Protein 2CQE (pdb70)

GO terms:
  GO:0003723 RNA binding (F, IDA)
  GO:0140744 negative regulation of lncRNA transcription (P, IDA)
  GO:0032785 negative regulation of DNA-templated transcription, elongation (P, IDA)
  GO:0110064 lncRNA catabolic process (P, IDA)
  GO:0071027 nuclear RNA surveillance (P, IDA)
  GO:1990841 promoter-specific chromatin binding (F, IDA)
  GO:0005694 chromosome (C, EXP)
  GO:0005515 protein binding (F, IPI)
  GO:0005654 nucleoplasm (C, TAS)
  GO:0005654 nucleoplasm (C, IDA)
  GO:0005829 cytosol (C, IDA)
  GO:0003723 RNA binding (F, HDA)

InterPro domains:
  IPR000571 Zinc finger, CCCH-type [PF00642] (420-444)
  IPR000571 Zinc finger, CCCH-type [PS50103] (390-417)
  IPR000571 Zinc finger, CCCH-type [PS50103] (419-446)
  IPR000571 Zinc finger, CCCH-type [PS50103] (447-470)
  IPR000571 Zinc finger, CCCH-type [SM00356] (391-416)
  IPR000571 Zinc finger, CCCH-type [SM00356] (420-445)
  IPR000571 Zinc finger, CCCH-type [SM00356] (446-469)
  IPR036855 Zinc finger, CCCH-type superfamily [SSF90229] (390-415)
  IPR036855 Zinc finger, CCCH-type superfamily [SSF90229] (418-444)
  IPR036855 Zinc finger, CCCH-type superfamily [SSF90229] (446-501)
  IPR041367 E3 ligase, CCCH-type zinc finger [PF18044] (395-415)
  IPR045124 Protein suppressor of sable-like [PTHR13119] (17-1204)
  IPR054361 Zinc finger CCCH domain-containing protein 4/6/8, CCCH zinc finger [PF22623] (446-483)

Solvent-accessible surface area: 8797 Å² total; per-residue (Å²): 126,122,100,20,99,41,60,159,127,119,139,113,123,40,23,4,124,112,40,96,115,56,158,24,96,152,77,169,107,22,62,63,47,40,27,111,3,5,6,81,85,78,53,71,115,30,128,20,151,82,26,158,125,24,80,42,27,61,99,108,59,60,140,62,31,117,113,23,8,73,148,11,63,53,93,78,82,158,75,69,91,181,107,177,189,166,142,148,132,186,172,155,102,57,144,118,117,128

Nearest PDB structures (foldseek):
  2cqe-assembly1_A  TM=6.918E-01  e=4.451E-15  Homo sapiens
  7qtt-assembly1_Z  TM=5.605E-01  e=2.042E+00  Homo sapiens
  2cqe-assembly1_A  TM=7.188E-01  e=6.033E-15  Homo sapiens
  2cqe-assembly1_A  TM=7.393E-01  e=1.671E-15  Homo sapiens
  2cqe-assembly1_A  TM=7.632E-01  e=3.078E-15  Homo sapiens

Organism: Homo sapiens (NCBI:txid9606)

Structure (mmCIF, N/CA/C/O backbone):
data_2CQE
#
_entry.id   2CQE
#
_cell.length_a   1.000
_cell.length_b   1.000
_cell.length_c   1.000
_cell.angle_alpha   90.00
_cell.angle_beta   90.00
_cell.angle_gamma   90.00
#
_symmetry.space_group_name_H-M   'P 1'
#
loop_
_entity.id
_entity.type
_entity.pdbx_description
1 polymer 'KIAA1064 protein'
2 non-polymer 'ZINC ION'
#
loop_
_atom_site.group_PDB
_atom_site.id
_atom_site.type_symbol
_atom_site.label_atom_id
_atom_site.label_alt_id
_atom_site.label_comp_id
_atom_site.label_asym_id
_atom_site.label_entity_id
_atom_site.label_seq_id
_atom_site.pdbx_PDB_ins_code
_atom_site.Cartn_x
_atom_site.Cartn_y
_atom_site.Cartn_z
_atom_site.occupancy
_atom_site.B_iso_or_equiv
_atom_site.auth_seq_id
_atom_site.auth_comp_id
_atom_site.auth_asym_id
_atom_site.auth_atom_id
_atom_site.pdbx_PDB_model_num
ATOM 1 N N . GLY A 1 1 ? 15.325 -16.750 7.962 1.00 0.00 422 GLY A N 1
ATOM 2 C CA . GLY A 1 1 ? 16.066 -16.749 6.714 1.00 0.00 422 GLY A CA 1
ATOM 3 C C . GLY A 1 1 ? 17.542 -17.033 6.917 1.00 0.00 422 GLY A C 1
ATOM 4 O O . GLY A 1 1 ? 18.202 -16.377 7.721 1.00 0.00 422 GLY A O 1
ATOM 8 N N . SER A 1 2 ? 18.059 -18.016 6.186 1.00 0.00 423 SER A N 1
ATOM 9 C CA . SER A 1 2 ? 19.465 -18.389 6.293 1.00 0.00 423 SER A CA 1
ATOM 10 C C . SER A 1 2 ? 20.142 -18.355 4.927 1.00 0.00 423 SER A C 1
ATOM 11 O O . SER A 1 2 ? 21.252 -17.842 4.784 1.00 0.00 423 SER A O 1
ATOM 19 N N . SER A 1 3 ? 19.465 -18.905 3.924 1.00 0.00 424 SER A N 1
ATOM 20 C CA . SER A 1 3 ? 20.001 -18.942 2.569 1.00 0.00 424 SER A CA 1
ATOM 21 C C . SER A 1 3 ? 20.115 -17.534 1.991 1.00 0.00 424 SER A C 1
ATOM 22 O O . SER A 1 3 ? 21.208 -17.066 1.677 1.00 0.00 424 SER A O 1
ATOM 30 N N . GLY A 1 4 ? 18.974 -16.864 1.854 1.00 0.00 425 GLY A N 1
ATOM 31 C CA . GLY A 1 4 ? 18.966 -15.517 1.314 1.00 0.00 425 GLY A CA 1
ATOM 32 C C . GLY A 1 4 ? 19.044 -15.498 -0.200 1.00 0.00 425 GLY A C 1
ATOM 33 O O . GLY A 1 4 ? 18.295 -14.776 -0.858 1.00 0.00 425 GLY A O 1
ATOM 37 N N . SER A 1 5 ? 19.953 -16.293 -0.754 1.00 0.00 426 SER A N 1
ATOM 38 C CA . SER A 1 5 ? 20.130 -16.361 -2.200 1.00 0.00 426 SER A CA 1
ATOM 39 C C . SER A 1 5 ? 18.836 -16.791 -2.886 1.00 0.00 426 SER A C 1
ATOM 40 O O . SER A 1 5 ? 17.980 -17.431 -2.275 1.00 0.00 426 SER A O 1
ATOM 48 N N . SER A 1 6 ? 18.702 -16.433 -4.159 1.00 0.00 427 SER A N 1
ATOM 49 C CA . SER A 1 6 ? 17.511 -16.777 -4.928 1.00 0.00 427 SER A CA 1
ATOM 50 C C . SER A 1 6 ? 17.864 -17.030 -6.390 1.00 0.00 427 SER A C 1
ATOM 51 O O . SER A 1 6 ? 18.233 -16.111 -7.120 1.00 0.00 427 SER A O 1
ATOM 59 N N . GLY A 1 7 ? 17.748 -18.286 -6.812 1.00 0.00 428 GLY A N 1
ATOM 60 C CA . GLY A 1 7 ? 18.058 -18.639 -8.185 1.00 0.00 428 GLY A CA 1
ATOM 61 C C . GLY A 1 7 ? 17.654 -17.558 -9.167 1.00 0.00 428 GLY A C 1
ATOM 62 O O . GLY A 1 7 ? 16.606 -16.931 -9.012 1.00 0.00 428 GLY A O 1
ATOM 66 N N . GLU A 1 8 ? 18.487 -17.339 -10.179 1.00 0.00 429 GLU A N 1
ATOM 67 C CA . GLU A 1 8 ? 18.211 -16.323 -11.189 1.00 0.00 429 GLU A CA 1
ATOM 68 C C . GLU A 1 8 ? 17.197 -16.833 -12.210 1.00 0.00 429 GLU A C 1
ATOM 69 O O . GLU A 1 8 ? 17.519 -17.667 -13.058 1.00 0.00 429 GLU A O 1
ATOM 81 N N . LEU A 1 9 ? 15.972 -16.327 -12.122 1.00 0.00 430 LEU A N 1
ATOM 82 C CA . LEU A 1 9 ? 14.910 -16.730 -13.037 1.00 0.00 430 LEU A CA 1
ATOM 83 C C . LEU A 1 9 ? 14.077 -15.527 -13.468 1.00 0.00 430 LEU A C 1
ATOM 84 O O . LEU A 1 9 ? 14.065 -14.483 -12.816 1.00 0.00 430 LEU A O 1
ATOM 100 N N . PRO A 1 10 ? 13.359 -15.676 -14.592 1.00 0.00 431 PRO A N 1
ATOM 101 C CA . PRO A 1 10 ? 12.507 -14.613 -15.133 1.00 0.00 431 PRO A CA 1
ATOM 102 C C . PRO A 1 10 ? 11.279 -14.358 -14.266 1.00 0.00 431 PRO A C 1
ATOM 103 O O . PRO A 1 10 ? 10.183 -14.832 -14.568 1.00 0.00 431 PRO A O 1
ATOM 114 N N . LYS A 1 11 ? 11.468 -13.605 -13.188 1.00 0.00 432 LYS A N 1
ATOM 115 C CA . LYS A 1 11 ? 10.375 -13.283 -12.278 1.00 0.00 432 LYS A CA 1
ATOM 116 C C . LYS A 1 11 ? 10.555 -11.891 -11.681 1.00 0.00 432 LYS A C 1
ATOM 117 O O . LYS A 1 11 ? 11.591 -11.587 -11.089 1.00 0.00 432 LYS A O 1
ATOM 136 N N . LYS A 1 12 ? 9.540 -11.049 -11.839 1.00 0.00 433 LYS A N 1
ATOM 137 C CA . LYS A 1 12 ? 9.584 -9.689 -11.314 1.00 0.00 433 LYS A CA 1
ATOM 138 C C . LYS A 1 12 ? 9.158 -9.657 -9.850 1.00 0.00 433 LYS A C 1
ATOM 139 O O . LYS A 1 12 ? 8.039 -10.042 -9.511 1.00 0.00 433 LYS A O 1
ATOM 158 N N . ARG A 1 13 ? 10.057 -9.194 -8.987 1.00 0.00 434 ARG A N 1
ATOM 159 C CA . ARG A 1 13 ? 9.773 -9.112 -7.559 1.00 0.00 434 ARG A CA 1
ATOM 160 C C . ARG A 1 13 ? 9.395 -7.688 -7.161 1.00 0.00 434 ARG A C 1
ATOM 161 O O . ARG A 1 13 ? 9.844 -7.181 -6.135 1.00 0.00 434 ARG A O 1
ATOM 182 N N . GLU A 1 14 ? 8.566 -7.050 -7.982 1.00 0.00 435 GLU A N 1
ATOM 183 C CA . GLU A 1 14 ? 8.129 -5.685 -7.716 1.00 0.00 435 GLU A CA 1
ATOM 184 C C . GLU A 1 14 ? 6.629 -5.637 -7.442 1.00 0.00 435 GLU A C 1
ATOM 185 O O . GLU A 1 14 ? 5.897 -6.574 -7.766 1.00 0.00 435 GLU A O 1
ATOM 197 N N . LEU A 1 15 ? 6.177 -4.541 -6.844 1.00 0.00 436 LEU A N 1
ATOM 198 C CA . LEU A 1 15 ? 4.764 -4.370 -6.526 1.00 0.00 436 LEU A CA 1
ATOM 199 C C . LEU A 1 15 ? 3.956 -4.060 -7.783 1.00 0.00 436 LEU A C 1
ATOM 200 O O . LEU A 1 15 ? 3.999 -2.944 -8.302 1.00 0.00 436 LEU A O 1
ATOM 216 N N . CYS A 1 16 ? 3.219 -5.054 -8.266 1.00 0.00 437 CYS A N 1
ATOM 217 C CA . CYS A 1 16 ? 2.400 -4.889 -9.460 1.00 0.00 437 CYS A CA 1
ATOM 218 C C . CYS A 1 16 ? 1.676 -3.545 -9.442 1.00 0.00 437 CYS A C 1
ATOM 219 O O . CYS A 1 16 ? 1.118 -3.141 -8.422 1.00 0.00 437 CYS A O 1
ATOM 226 N N . LYS A 1 17 ? 1.691 -2.857 -10.579 1.00 0.00 438 LYS A N 1
ATOM 227 C CA . LYS A 1 17 ? 1.036 -1.560 -10.696 1.00 0.00 438 LYS A CA 1
ATOM 228 C C . LYS A 1 17 ? -0.482 -1.713 -10.683 1.00 0.00 438 LYS A C 1
ATOM 229 O O . LYS A 1 17 ? -1.216 -0.724 -10.667 1.00 0.00 438 LYS A O 1
ATOM 248 N N . PHE A 1 18 ? -0.946 -2.958 -10.688 1.00 0.00 439 PHE A N 1
ATOM 249 C CA . PHE A 1 18 ? -2.377 -3.240 -10.676 1.00 0.00 439 PHE A CA 1
ATOM 250 C C . PHE A 1 18 ? -2.823 -3.729 -9.301 1.00 0.00 439 PHE A C 1
ATOM 251 O O . PHE A 1 18 ? -3.801 -3.232 -8.741 1.00 0.00 439 PHE A O 1
ATOM 268 N N . TYR A 1 19 ? -2.100 -4.705 -8.763 1.00 0.00 440 TYR A N 1
ATOM 269 C CA . TYR A 1 19 ? -2.423 -5.263 -7.455 1.00 0.00 440 TYR A CA 1
ATOM 270 C C . TYR A 1 19 ? -2.770 -4.159 -6.462 1.00 0.00 440 TYR A C 1
ATOM 271 O O . TYR A 1 19 ? -3.633 -4.332 -5.601 1.00 0.00 440 TYR A O 1
ATOM 289 N N . ILE A 1 20 ? -2.092 -3.023 -6.589 1.00 0.00 441 ILE A N 1
ATOM 290 C CA . ILE A 1 20 ? -2.330 -1.889 -5.704 1.00 0.00 441 ILE A CA 1
ATOM 291 C C . ILE A 1 20 ? -3.822 -1.656 -5.498 1.00 0.00 441 ILE A C 1
ATOM 292 O O . ILE A 1 20 ? -4.265 -1.335 -4.395 1.00 0.00 441 ILE A O 1
ATOM 308 N N . THR A 1 21 ? -4.595 -1.822 -6.567 1.00 0.00 442 THR A N 1
ATOM 309 C CA . THR A 1 21 ? -6.039 -1.631 -6.503 1.00 0.00 442 THR A CA 1
ATOM 310 C C . THR A 1 21 ? -6.766 -2.966 -6.398 1.00 0.00 442 THR A C 1
ATOM 311 O O . THR A 1 21 ? -7.767 -3.086 -5.692 1.00 0.00 442 THR A O 1
ATOM 322 N N . GLY A 1 22 ? -6.256 -3.970 -7.106 1.00 0.00 443 GLY A N 1
ATOM 323 C CA . GLY A 1 22 ? -6.871 -5.284 -7.078 1.00 0.00 443 GLY A CA 1
ATOM 324 C C . GLY A 1 22 ? -7.393 -5.709 -8.436 1.00 0.00 443 GLY A C 1
ATOM 325 O O . GLY A 1 22 ? -7.871 -6.832 -8.602 1.00 0.00 443 GLY A O 1
ATOM 329 N N . PHE A 1 23 ? -7.304 -4.810 -9.410 1.00 0.00 444 PHE A N 1
ATOM 330 C CA . PHE A 1 23 ? -7.774 -5.096 -10.761 1.00 0.00 444 PHE A CA 1
ATOM 331 C C . PHE A 1 23 ? -6.611 -5.479 -11.672 1.00 0.00 444 PHE A C 1
ATOM 332 O O . PHE A 1 23 ? -6.146 -4.671 -12.476 1.00 0.00 444 PHE A O 1
ATOM 349 N N . CYS A 1 24 ? -6.147 -6.717 -11.539 1.00 0.00 445 CYS A N 1
ATOM 350 C CA . CYS A 1 24 ? -5.038 -7.209 -12.348 1.00 0.00 445 CYS A CA 1
ATOM 351 C C . CYS A 1 24 ? -5.499 -8.323 -13.283 1.00 0.00 445 CYS A C 1
ATOM 352 O O . CYS A 1 24 ? -5.768 -9.442 -12.846 1.00 0.00 445 CYS A O 1
ATOM 359 N N . ALA A 1 25 ? -5.587 -8.009 -14.571 1.00 0.00 446 ALA A N 1
ATOM 360 C CA . ALA A 1 25 ? -6.013 -8.984 -15.568 1.00 0.00 446 ALA A CA 1
ATOM 361 C C . ALA A 1 25 ? -5.407 -10.355 -15.289 1.00 0.00 446 ALA A C 1
ATOM 362 O O . ALA A 1 25 ? -6.127 -11.335 -15.098 1.00 0.00 446 ALA A O 1
ATOM 369 N N . ARG A 1 26 ? -4.079 -10.417 -15.267 1.00 0.00 447 ARG A N 1
ATOM 370 C CA . ARG A 1 26 ? -3.377 -11.669 -15.013 1.00 0.00 447 ARG A CA 1
ATOM 371 C C . ARG A 1 26 ? -3.239 -11.921 -13.515 1.00 0.00 447 ARG A C 1
ATOM 372 O O . ARG A 1 26 ? -2.506 -11.216 -12.822 1.00 0.00 447 ARG A O 1
ATOM 393 N N . ALA A 1 27 ? -3.949 -12.930 -13.021 1.00 0.00 448 ALA A N 1
ATOM 394 C CA . ALA A 1 27 ? -3.905 -13.275 -11.606 1.00 0.00 448 ALA A CA 1
ATOM 395 C C . ALA A 1 27 ? -2.674 -14.117 -11.285 1.00 0.00 448 ALA A C 1
ATOM 396 O O . ALA A 1 27 ? -1.698 -13.617 -10.729 1.00 0.00 448 ALA A O 1
ATOM 403 N N . GLU A 1 28 ? -2.730 -15.397 -11.639 1.00 0.00 449 GLU A N 1
ATOM 404 C CA . GLU A 1 28 ? -1.620 -16.308 -11.386 1.00 0.00 449 GLU A CA 1
ATOM 405 C C . GLU A 1 28 ? -0.546 -16.168 -12.461 1.00 0.00 449 GLU A C 1
ATOM 406 O O . GLU A 1 28 ? 0.516 -16.783 -12.375 1.00 0.00 449 GLU A O 1
ATOM 418 N N . ASN A 1 29 ? -0.832 -15.355 -13.472 1.00 0.00 450 ASN A N 1
ATOM 419 C CA . ASN A 1 29 ? 0.108 -15.135 -14.565 1.00 0.00 450 ASN A CA 1
ATOM 420 C C . ASN A 1 29 ? 0.875 -13.831 -14.368 1.00 0.00 450 ASN A C 1
ATOM 421 O O . ASN A 1 29 ? 1.627 -13.402 -15.244 1.00 0.00 450 ASN A O 1
ATOM 432 N N . CYS A 1 30 ? 0.680 -13.205 -13.212 1.00 0.00 451 CYS A N 1
ATOM 433 C CA . CYS A 1 30 ? 1.353 -11.950 -12.898 1.00 0.00 451 CYS A CA 1
ATOM 434 C C . CYS A 1 30 ? 2.784 -12.202 -12.432 1.00 0.00 451 CYS A C 1
ATOM 435 O O . CYS A 1 30 ? 3.026 -12.749 -11.356 1.00 0.00 451 CYS A O 1
ATOM 442 N N . PRO A 1 31 ? 3.757 -11.794 -13.261 1.00 0.00 452 PRO A N 1
ATOM 443 C CA . PRO A 1 31 ? 5.180 -11.963 -12.955 1.00 0.00 452 PRO A CA 1
ATOM 444 C C . PRO A 1 31 ? 5.639 -11.062 -11.814 1.00 0.00 452 PRO A C 1
ATOM 445 O O . PRO A 1 31 ? 6.814 -11.058 -11.447 1.00 0.00 452 PRO A O 1
ATOM 456 N N . TYR A 1 32 ? 4.705 -10.299 -11.256 1.00 0.00 453 TYR A N 1
ATOM 457 C CA . TYR A 1 32 ? 5.015 -9.391 -10.158 1.00 0.00 453 TYR A CA 1
ATOM 458 C C . TYR A 1 32 ? 4.566 -9.979 -8.823 1.00 0.00 453 TYR A C 1
ATOM 459 O O . TYR A 1 32 ? 4.015 -11.078 -8.770 1.00 0.00 453 TYR A O 1
ATOM 477 N N . MET A 1 33 ? 4.807 -9.237 -7.747 1.00 0.00 454 MET A N 1
ATOM 478 C CA . MET A 1 33 ? 4.426 -9.682 -6.412 1.00 0.00 454 MET A CA 1
ATOM 479 C C . MET A 1 33 ? 3.072 -9.105 -6.011 1.00 0.00 454 MET A C 1
ATOM 480 O O . MET A 1 33 ? 2.751 -7.963 -6.342 1.00 0.00 454 MET A O 1
ATOM 494 N N . HIS A 1 34 ? 2.282 -9.901 -5.297 1.00 0.00 455 HIS A N 1
ATOM 495 C CA . HIS A 1 34 ? 0.963 -9.467 -4.851 1.00 0.00 455 HIS A CA 1
ATOM 496 C C . HIS A 1 34 ? 0.863 -9.508 -3.329 1.00 0.00 455 HIS A C 1
ATOM 497 O O . HIS A 1 34 ? 0.949 -8.477 -2.664 1.00 0.00 455 HIS A O 1
ATOM 511 N N . GLY A 1 35 ? 0.680 -10.708 -2.785 1.00 0.00 456 GLY A N 1
ATOM 512 C CA . GLY A 1 35 ? 0.571 -10.860 -1.346 1.00 0.00 456 GLY A CA 1
ATOM 513 C C . GLY A 1 35 ? 1.923 -10.879 -0.660 1.00 0.00 456 GLY A C 1
ATOM 514 O O . GLY A 1 35 ? 2.231 -9.998 0.144 1.00 0.00 456 GLY A O 1
ATOM 518 N N . ASP A 1 36 ? 2.731 -11.884 -0.977 1.00 0.00 457 ASP A N 1
ATOM 519 C CA . ASP A 1 36 ? 4.057 -12.015 -0.385 1.00 0.00 457 ASP A CA 1
ATOM 520 C C . ASP A 1 36 ? 4.676 -10.643 -0.131 1.00 0.00 457 ASP A C 1
ATOM 521 O O . ASP A 1 36 ? 5.215 -10.384 0.946 1.00 0.00 457 ASP A O 1
ATOM 530 N N . PHE A 1 37 ? 4.596 -9.770 -1.129 1.00 0.00 458 PHE A N 1
ATOM 531 C CA . PHE A 1 37 ? 5.149 -8.425 -1.014 1.00 0.00 458 PHE A CA 1
ATOM 532 C C . PHE A 1 37 ? 4.819 -7.815 0.345 1.00 0.00 458 PHE A C 1
ATOM 533 O O . PHE A 1 37 ? 3.669 -7.804 0.785 1.00 0.00 458 PHE A O 1
ATOM 550 N N . PRO A 1 38 ? 5.851 -7.295 1.026 1.00 0.00 459 PRO A N 1
ATOM 551 C CA . PRO A 1 38 ? 5.696 -6.673 2.344 1.00 0.00 459 PRO A CA 1
ATOM 552 C C . PRO A 1 38 ? 4.946 -5.347 2.275 1.00 0.00 459 PRO A C 1
ATOM 553 O O . PRO A 1 38 ? 5.071 -4.601 1.303 1.00 0.00 459 PRO A O 1
ATOM 564 N N . CYS A 1 39 ? 4.167 -5.058 3.312 1.00 0.00 460 CYS A N 1
ATOM 565 C CA . CYS A 1 39 ? 3.397 -3.821 3.370 1.00 0.00 460 CYS A CA 1
ATOM 566 C C . CYS A 1 39 ? 4.317 -2.615 3.534 1.00 0.00 460 CYS A C 1
ATOM 567 O O . CYS A 1 39 ? 5.349 -2.693 4.200 1.00 0.00 460 CYS A O 1
ATOM 574 N N . LYS A 1 40 ? 3.934 -1.499 2.923 1.00 0.00 461 LYS A N 1
ATOM 575 C CA . LYS A 1 40 ? 4.722 -0.274 3.001 1.00 0.00 461 LYS A CA 1
ATOM 576 C C . LYS A 1 40 ? 4.469 0.452 4.319 1.00 0.00 461 LYS A C 1
ATOM 577 O O . LYS A 1 40 ? 5.366 0.575 5.154 1.00 0.00 461 LYS A O 1
ATOM 596 N N . LEU A 1 41 ? 3.243 0.930 4.499 1.00 0.00 462 LEU A N 1
ATOM 597 C CA . LEU A 1 41 ? 2.871 1.643 5.717 1.00 0.00 462 LEU A CA 1
ATOM 598 C C . LEU A 1 41 ? 3.395 0.919 6.953 1.00 0.00 462 LEU A C 1
ATOM 599 O O . LEU A 1 41 ? 4.155 1.483 7.740 1.00 0.00 462 LEU A O 1
ATOM 615 N N . TYR A 1 42 ? 2.984 -0.334 7.117 1.00 0.00 463 TYR A N 1
ATOM 616 C CA . TYR A 1 42 ? 3.412 -1.136 8.257 1.00 0.00 463 TYR A CA 1
ATOM 617 C C . TYR A 1 42 ? 4.883 -0.889 8.576 1.00 0.00 463 TYR A C 1
ATOM 618 O O . TYR A 1 42 ? 5.324 -1.076 9.710 1.00 0.00 463 TYR A O 1
ATOM 636 N N . HIS A 1 43 ? 5.638 -0.466 7.567 1.00 0.00 464 HIS A N 1
ATOM 637 C CA . HIS A 1 43 ? 7.060 -0.191 7.738 1.00 0.00 464 HIS A CA 1
ATOM 638 C C . HIS A 1 43 ? 7.309 1.306 7.891 1.00 0.00 464 HIS A C 1
ATOM 639 O O . HIS A 1 43 ? 7.959 1.745 8.840 1.00 0.00 464 HIS A O 1
ATOM 653 N N . THR A 1 44 ? 6.789 2.087 6.949 1.00 0.00 465 THR A N 1
ATOM 654 C CA . THR A 1 44 ? 6.956 3.534 6.977 1.00 0.00 465 THR A CA 1
ATOM 655 C C . THR A 1 44 ? 7.035 4.051 8.409 1.00 0.00 465 THR A C 1
ATOM 656 O O . THR A 1 44 ? 7.892 4.872 8.738 1.00 0.00 465 THR A O 1
ATOM 667 N N . THR A 1 45 ? 6.137 3.564 9.260 1.00 0.00 466 THR A N 1
ATOM 668 C CA . THR A 1 45 ? 6.105 3.976 10.657 1.00 0.00 466 THR A CA 1
ATOM 669 C C . THR A 1 45 ? 6.160 2.771 11.588 1.00 0.00 466 THR A C 1
ATOM 670 O O . THR A 1 45 ? 6.750 2.832 12.666 1.00 0.00 466 THR A O 1
ATOM 681 N N . GLY A 1 46 ? 5.540 1.673 11.164 1.00 0.00 467 GLY A N 1
ATOM 682 C CA . GLY A 1 46 ? 5.531 0.467 11.972 1.00 0.00 467 GLY A CA 1
ATOM 683 C C . GLY A 1 46 ? 4.150 -0.147 12.082 1.00 0.00 467 GLY A C 1
ATOM 684 O O . GLY A 1 46 ? 4.004 -1.368 12.080 1.00 0.00 467 GLY A O 1
ATOM 688 N N . ASN A 1 47 ? 3.133 0.703 12.180 1.00 0.00 468 ASN A N 1
ATOM 689 C CA . ASN A 1 47 ? 1.755 0.236 12.294 1.00 0.00 468 ASN A CA 1
ATOM 690 C C . ASN A 1 47 ? 0.981 0.508 11.008 1.00 0.00 468 ASN A C 1
ATOM 691 O O . ASN A 1 47 ? 1.144 1.555 10.381 1.00 0.00 468 ASN A O 1
ATOM 702 N N . CYS A 1 48 ? 0.136 -0.442 10.621 1.00 0.00 469 CYS A N 1
ATOM 703 C CA . CYS A 1 48 ? -0.664 -0.306 9.410 1.00 0.00 469 CYS A CA 1
ATOM 704 C C . CYS A 1 48 ? -2.091 0.117 9.746 1.00 0.00 469 CYS A C 1
ATOM 705 O O . CYS A 1 48 ? -2.708 -0.420 10.667 1.00 0.00 469 CYS A O 1
ATOM 712 N N . ILE A 1 49 ? -2.609 1.082 8.994 1.00 0.00 470 ILE A N 1
ATOM 713 C CA . ILE A 1 49 ? -3.963 1.576 9.211 1.00 0.00 470 ILE A CA 1
ATOM 714 C C . ILE A 1 49 ? -4.991 0.467 9.017 1.00 0.00 470 ILE A C 1
ATOM 715 O O . ILE A 1 49 ? -5.942 0.346 9.788 1.00 0.00 470 ILE A O 1
ATOM 731 N N . ASN A 1 50 ? -4.791 -0.344 7.983 1.00 0.00 471 ASN A N 1
ATOM 732 C CA . ASN A 1 50 ? -5.700 -1.445 7.688 1.00 0.00 471 ASN A CA 1
ATOM 733 C C . ASN A 1 50 ? -5.922 -2.313 8.924 1.00 0.00 471 ASN A C 1
ATOM 734 O O . ASN A 1 50 ? -7.054 -2.497 9.370 1.00 0.00 471 ASN A O 1
ATOM 745 N N . GLY A 1 51 ? -4.833 -2.842 9.472 1.00 0.00 472 GLY A N 1
ATOM 746 C CA . GLY A 1 51 ? -4.930 -3.683 10.651 1.00 0.00 472 GLY A CA 1
ATOM 747 C C . GLY A 1 51 ? -4.480 -5.106 10.387 1.00 0.00 472 GLY A C 1
ATOM 748 O O . GLY A 1 51 ? -3.605 -5.343 9.554 1.00 0.00 472 GLY A O 1
ATOM 752 N N . ASP A 1 52 ? -5.077 -6.055 11.099 1.00 0.00 473 ASP A N 1
ATOM 753 C CA . ASP A 1 52 ? -4.732 -7.463 10.938 1.00 0.00 473 ASP A CA 1
ATOM 754 C C . ASP A 1 52 ? -5.335 -8.027 9.655 1.00 0.00 473 ASP A C 1
ATOM 755 O O . ASP A 1 52 ? -4.933 -9.091 9.184 1.00 0.00 473 ASP A O 1
ATOM 764 N N . ASP A 1 53 ? -6.301 -7.307 9.095 1.00 0.00 474 ASP A N 1
ATOM 765 C CA . ASP A 1 53 ? -6.960 -7.736 7.867 1.00 0.00 474 ASP A CA 1
ATOM 766 C C . ASP A 1 53 ? -6.464 -6.925 6.673 1.00 0.00 474 ASP A C 1
ATOM 767 O O . ASP A 1 53 ? -7.254 -6.482 5.839 1.00 0.00 474 ASP A O 1
ATOM 776 N N . CYS A 1 54 ? -5.151 -6.733 6.599 1.00 0.00 475 CYS A N 1
ATOM 777 C CA . CYS A 1 54 ? -4.549 -5.975 5.509 1.00 0.00 475 CYS A CA 1
ATOM 778 C C . CYS A 1 54 ? -4.430 -6.831 4.252 1.00 0.00 475 CYS A C 1
ATOM 779 O O . CYS A 1 54 ? -4.242 -8.044 4.330 1.00 0.00 475 CYS A O 1
ATOM 786 N N . MET A 1 55 ? -4.542 -6.189 3.093 1.00 0.00 476 MET A N 1
ATOM 787 C CA . MET A 1 55 ? -4.446 -6.891 1.819 1.00 0.00 476 MET A CA 1
ATOM 788 C C . MET A 1 55 ? -2.995 -7.235 1.495 1.00 0.00 476 MET A C 1
ATOM 789 O O . MET A 1 55 ? -2.720 -8.001 0.572 1.00 0.00 476 MET A O 1
ATOM 803 N N . PHE A 1 56 ? -2.072 -6.663 2.261 1.00 0.00 477 PHE A N 1
ATOM 804 C CA . PHE A 1 56 ? -0.649 -6.907 2.054 1.00 0.00 477 PHE A CA 1
ATOM 805 C C . PHE A 1 56 ? -0.081 -7.783 3.167 1.00 0.00 477 PHE A C 1
ATOM 806 O O . PHE A 1 56 ? -0.665 -7.892 4.245 1.00 0.00 477 PHE A O 1
ATOM 823 N N . SER A 1 57 ? 1.062 -8.406 2.897 1.00 0.00 478 SER A N 1
ATOM 824 C CA . SER A 1 57 ? 1.707 -9.277 3.872 1.00 0.00 478 SER A CA 1
ATOM 825 C C . SER A 1 57 ? 2.436 -8.457 4.933 1.00 0.00 478 SER A C 1
ATOM 826 O O . SER A 1 57 ? 3.012 -7.409 4.637 1.00 0.00 478 SER A O 1
ATOM 834 N N . HIS A 1 58 ? 2.407 -8.942 6.170 1.00 0.00 479 HIS A N 1
ATOM 835 C CA . HIS A 1 58 ? 3.064 -8.255 7.276 1.00 0.00 479 HIS A CA 1
ATOM 836 C C . HIS A 1 58 ? 4.216 -9.091 7.827 1.00 0.00 479 HIS A C 1
ATOM 837 O O . HIS A 1 58 ? 4.517 -9.042 9.020 1.00 0.00 479 HIS A O 1
ATOM 851 N N . ASP A 1 59 ? 4.855 -9.859 6.951 1.00 0.00 480 ASP A N 1
ATOM 852 C CA . ASP A 1 59 ? 5.973 -10.706 7.349 1.00 0.00 480 ASP A CA 1
ATOM 853 C C . ASP A 1 59 ? 7.216 -9.868 7.631 1.00 0.00 480 ASP A C 1
ATOM 854 O O . ASP A 1 59 ? 7.342 -8.729 7.181 1.00 0.00 480 ASP A O 1
ATOM 863 N N . PRO A 1 60 ? 8.157 -10.442 8.395 1.00 0.00 481 PRO A N 1
ATOM 864 C CA . PRO A 1 60 ? 9.407 -9.765 8.754 1.00 0.00 481 PRO A CA 1
ATOM 865 C C . PRO A 1 60 ? 10.340 -9.598 7.560 1.00 0.00 481 PRO A C 1
ATOM 866 O O . PRO A 1 60 ? 10.744 -10.578 6.933 1.00 0.00 481 PRO A O 1
ATOM 877 N N . LEU A 1 61 ? 10.679 -8.351 7.250 1.00 0.00 482 LEU A N 1
ATOM 878 C CA . LEU A 1 61 ? 11.566 -8.055 6.130 1.00 0.00 482 LEU A CA 1
ATOM 879 C C . LEU A 1 61 ? 12.743 -9.025 6.097 1.00 0.00 482 LEU A C 1
ATOM 880 O O . LEU A 1 61 ? 13.202 -9.498 7.137 1.00 0.00 482 LEU A O 1
ATOM 896 N N . THR A 1 62 ? 13.229 -9.316 4.894 1.00 0.00 483 THR A N 1
ATOM 897 C CA . THR A 1 62 ? 14.353 -10.228 4.724 1.00 0.00 483 THR A CA 1
ATOM 898 C C . THR A 1 62 ? 15.415 -9.628 3.809 1.00 0.00 483 THR A C 1
ATOM 899 O O . THR A 1 62 ? 15.116 -8.777 2.972 1.00 0.00 483 THR A O 1
ATOM 910 N N . GLU A 1 63 ? 16.655 -10.077 3.975 1.00 0.00 484 GLU A N 1
ATOM 911 C CA . GLU A 1 63 ? 17.760 -9.583 3.163 1.00 0.00 484 GLU A CA 1
ATOM 912 C C . GLU A 1 63 ? 17.328 -9.398 1.711 1.00 0.00 484 GLU A C 1
ATOM 913 O O . GLU A 1 63 ? 17.831 -8.519 1.011 1.00 0.00 484 GLU A O 1
ATOM 925 N N . GLU A 1 64 ? 16.394 -10.233 1.266 1.00 0.00 485 GLU A N 1
ATOM 926 C CA . GLU A 1 64 ? 15.896 -10.162 -0.102 1.00 0.00 485 GLU A CA 1
ATOM 927 C C . GLU A 1 64 ? 14.864 -9.048 -0.248 1.00 0.00 485 GLU A C 1
ATOM 928 O O . GLU A 1 64 ? 15.144 -7.997 -0.825 1.00 0.00 485 GLU A O 1
ATOM 940 N N . THR A 1 65 ? 13.666 -9.286 0.278 1.00 0.00 486 THR A N 1
ATOM 941 C CA . THR A 1 65 ? 12.591 -8.305 0.206 1.00 0.00 486 THR A CA 1
ATOM 942 C C . THR A 1 65 ? 13.106 -6.901 0.501 1.00 0.00 486 THR A C 1
ATOM 943 O O . THR A 1 65 ? 12.791 -5.951 -0.216 1.00 0.00 486 THR A O 1
ATOM 954 N N . ARG A 1 66 ? 13.901 -6.778 1.559 1.00 0.00 487 ARG A N 1
ATOM 955 C CA . ARG A 1 66 ? 14.460 -5.489 1.949 1.00 0.00 487 ARG A CA 1
ATOM 956 C C . ARG A 1 66 ? 14.916 -4.701 0.724 1.00 0.00 487 ARG A C 1
ATOM 957 O O . ARG A 1 66 ? 14.625 -3.513 0.595 1.00 0.00 487 ARG A O 1
ATOM 978 N N . GLU A 1 67 ? 15.633 -5.373 -0.172 1.00 0.00 488 GLU A N 1
ATOM 979 C CA . GLU A 1 67 ? 16.131 -4.735 -1.385 1.00 0.00 488 GLU A CA 1
ATOM 980 C C . GLU A 1 67 ? 14.987 -4.111 -2.179 1.00 0.00 488 GLU A C 1
ATOM 981 O O . GLU A 1 67 ? 15.133 -3.032 -2.755 1.00 0.00 488 GLU A O 1
ATOM 993 N N . LEU A 1 68 ? 13.850 -4.797 -2.207 1.00 0.00 489 LEU A N 1
ATOM 994 C CA . LEU A 1 68 ? 12.681 -4.312 -2.931 1.00 0.00 489 LEU A CA 1
ATOM 995 C C . LEU A 1 68 ? 12.330 -2.889 -2.508 1.00 0.00 489 LEU A C 1
ATOM 996 O O . LEU A 1 68 ? 12.428 -1.952 -3.301 1.00 0.00 489 LEU A O 1
ATOM 1012 N N . LEU A 1 69 ? 11.924 -2.734 -1.253 1.00 0.00 490 LEU A N 1
ATOM 1013 C CA . LEU A 1 69 ? 11.561 -1.424 -0.722 1.00 0.00 490 LEU A CA 1
ATOM 1014 C C . LEU A 1 69 ? 12.526 -0.351 -1.214 1.00 0.00 490 LEU A C 1
ATOM 1015 O O . LEU A 1 69 ? 12.115 0.637 -1.823 1.00 0.00 490 LEU A O 1
ATOM 1031 N N . ASP A 1 70 ? 13.812 -0.552 -0.948 1.00 0.00 491 ASP A N 1
ATOM 1032 C CA . ASP A 1 70 ? 14.838 0.396 -1.366 1.00 0.00 491 ASP A CA 1
ATOM 1033 C C . ASP A 1 70 ? 14.545 0.932 -2.764 1.00 0.00 491 ASP A C 1
ATOM 1034 O O . ASP A 1 70 ? 14.675 2.129 -3.022 1.00 0.00 491 ASP A O 1
ATOM 1043 N N . LYS A 1 71 ? 14.150 0.038 -3.664 1.00 0.00 492 LYS A N 1
ATOM 1044 C CA . LYS A 1 71 ? 13.838 0.419 -5.036 1.00 0.00 492 LYS A CA 1
ATOM 1045 C C . LYS A 1 71 ? 12.448 1.038 -5.126 1.00 0.00 492 LYS A C 1
ATOM 1046 O O . LYS A 1 71 ? 12.296 2.189 -5.536 1.00 0.00 492 LYS A O 1
ATOM 1065 N N . MET A 1 72 ? 11.435 0.269 -4.740 1.00 0.00 493 MET A N 1
ATOM 1066 C CA . MET A 1 72 ? 10.057 0.745 -4.775 1.00 0.00 493 MET A CA 1
ATOM 1067 C C . MET A 1 72 ? 9.968 2.187 -4.288 1.00 0.00 493 MET A C 1
ATOM 1068 O O . MET A 1 72 ? 9.522 3.073 -5.018 1.00 0.00 493 MET A O 1
ATOM 1082 N N . LEU A 1 73 ? 10.394 2.417 -3.051 1.00 0.00 494 LEU A N 1
ATOM 1083 C CA . LEU A 1 73 ? 10.362 3.753 -2.466 1.00 0.00 494 LEU A CA 1
ATOM 1084 C C . LEU A 1 73 ? 11.143 4.742 -3.325 1.00 0.00 494 LEU A C 1
ATOM 1085 O O . LEU A 1 73 ? 10.582 5.706 -3.846 1.00 0.00 494 LEU A O 1
ATOM 1101 N N . ALA A 1 74 ? 12.441 4.496 -3.470 1.00 0.00 495 ALA A N 1
ATOM 1102 C CA . ALA A 1 74 ? 13.299 5.363 -4.269 1.00 0.00 495 ALA A CA 1
ATOM 1103 C C . ALA A 1 74 ? 12.592 5.810 -5.544 1.00 0.00 495 ALA A C 1
ATOM 1104 O O . ALA A 1 74 ? 12.634 6.985 -5.909 1.00 0.00 495 ALA A O 1
ATOM 1111 N N . ASP A 1 75 ? 11.943 4.866 -6.217 1.00 0.00 496 ASP A N 1
ATOM 1112 C CA . ASP A 1 75 ? 11.226 5.164 -7.452 1.00 0.00 496 ASP A CA 1
ATOM 1113 C C . ASP A 1 75 ? 10.095 6.155 -7.198 1.00 0.00 496 ASP A C 1
ATOM 1114 O O . ASP A 1 75 ? 10.055 7.233 -7.791 1.00 0.00 496 ASP A O 1
ATOM 1123 N N . ASP A 1 76 ? 9.176 5.782 -6.314 1.00 0.00 497 ASP A N 1
ATOM 1124 C CA . ASP A 1 76 ? 8.043 6.637 -5.982 1.00 0.00 497 ASP A CA 1
ATOM 1125 C C . ASP A 1 76 ? 8.516 7.955 -5.377 1.00 0.00 497 ASP A C 1
ATOM 1126 O O . ASP A 1 76 ? 8.321 9.022 -5.958 1.00 0.00 497 ASP A O 1
ATOM 1135 N N . ALA A 1 77 ? 9.139 7.873 -4.205 1.00 0.00 498 ALA A N 1
ATOM 1136 C CA . ALA A 1 77 ? 9.641 9.058 -3.522 1.00 0.00 498 ALA A CA 1
ATOM 1137 C C . ALA A 1 77 ? 10.250 10.046 -4.512 1.00 0.00 498 ALA A C 1
ATOM 1138 O O . ALA A 1 77 ? 9.768 11.168 -4.658 1.00 0.00 498 ALA A O 1
ATOM 1145 N N . GLU A 1 78 ? 11.313 9.620 -5.188 1.00 0.00 499 GLU A N 1
ATOM 1146 C CA . GLU A 1 78 ? 11.988 10.469 -6.162 1.00 0.00 499 GLU A CA 1
ATOM 1147 C C . GLU A 1 78 ? 10.993 11.035 -7.172 1.00 0.00 499 GLU A C 1
ATOM 1148 O O . GLU A 1 78 ? 10.918 12.247 -7.372 1.00 0.00 499 GLU A O 1
ATOM 1160 N N . ALA A 1 79 ? 10.232 10.149 -7.805 1.00 0.00 500 ALA A N 1
ATOM 1161 C CA . ALA A 1 79 ? 9.242 10.559 -8.792 1.00 0.00 500 ALA A CA 1
ATOM 1162 C C . ALA A 1 79 ? 7.906 10.878 -8.130 1.00 0.00 500 ALA A C 1
ATOM 1163 O O . ALA A 1 79 ? 7.051 10.006 -7.983 1.00 0.00 500 ALA A O 1
ATOM 1170 N N . GLY A 1 80 ? 7.733 12.135 -7.731 1.00 0.00 501 GLY A N 1
ATOM 1171 C CA . GLY A 1 80 ? 6.499 12.546 -7.087 1.00 0.00 501 GLY A CA 1
ATOM 1172 C C . GLY A 1 80 ? 5.693 13.506 -7.940 1.00 0.00 501 GLY A C 1
ATOM 1173 O O . GLY A 1 80 ? 6.253 14.381 -8.599 1.00 0.00 501 GLY A O 1
ATOM 1177 N N . ALA A 1 81 ? 4.374 13.342 -7.927 1.00 0.00 502 ALA A N 1
ATOM 1178 C CA . ALA A 1 81 ? 3.490 14.201 -8.704 1.00 0.00 502 ALA A CA 1
ATOM 1179 C C . ALA A 1 81 ? 2.633 15.074 -7.794 1.00 0.00 502 ALA A C 1
ATOM 1180 O O . ALA A 1 81 ? 2.251 14.658 -6.701 1.00 0.00 502 ALA A O 1
ATOM 1187 N N . GLU A 1 82 ? 2.336 16.286 -8.251 1.00 0.00 503 GLU A N 1
ATOM 1188 C CA . GLU A 1 82 ? 1.525 17.218 -7.476 1.00 0.00 503 GLU A CA 1
ATOM 1189 C C . GLU A 1 82 ? 0.047 16.847 -7.553 1.00 0.00 503 GLU A C 1
ATOM 1190 O O . GLU A 1 82 ? -0.438 16.397 -8.592 1.00 0.00 503 GLU A O 1
ATOM 1202 N N . ASP A 1 83 ? -0.664 17.039 -6.448 1.00 0.00 504 ASP A N 1
ATOM 1203 C CA . ASP A 1 83 ? -2.087 16.725 -6.389 1.00 0.00 504 ASP A CA 1
ATOM 1204 C C . ASP A 1 83 ? -2.832 17.742 -5.530 1.00 0.00 504 ASP A C 1
ATOM 1205 O O . ASP A 1 83 ? -2.457 17.996 -4.386 1.00 0.00 504 ASP A O 1
ATOM 1214 N N . GLU A 1 84 ? -3.889 18.322 -6.091 1.00 0.00 505 GLU A N 1
ATOM 1215 C CA . GLU A 1 84 ? -4.685 19.313 -5.377 1.00 0.00 505 GLU A CA 1
ATOM 1216 C C . GLU A 1 84 ? -5.056 18.811 -3.984 1.00 0.00 505 GLU A C 1
ATOM 1217 O O . GLU A 1 84 ? -5.020 17.610 -3.714 1.00 0.00 505 GLU A O 1
ATOM 1229 N N . LYS A 1 85 ? -5.412 19.739 -3.102 1.00 0.00 506 LYS A N 1
ATOM 1230 C CA . LYS A 1 85 ? -5.790 19.393 -1.737 1.00 0.00 506 LYS A CA 1
ATOM 1231 C C . LYS A 1 85 ? -6.475 20.569 -1.048 1.00 0.00 506 LYS A C 1
ATOM 1232 O O . LYS A 1 85 ? -6.245 21.726 -1.401 1.00 0.00 506 LYS A O 1
ATOM 1251 N N . GLU A 1 86 ? -7.315 20.265 -0.064 1.00 0.00 507 GLU A N 1
ATOM 1252 C CA . GLU A 1 86 ? -8.032 21.298 0.674 1.00 0.00 507 GLU A CA 1
ATOM 1253 C C . GLU A 1 86 ? -8.688 20.718 1.924 1.00 0.00 507 GLU A C 1
ATOM 1254 O O . GLU A 1 86 ? -8.659 19.508 2.149 1.00 0.00 507 GLU A O 1
ATOM 1266 N N . VAL A 1 87 ? -9.278 21.591 2.735 1.00 0.00 508 VAL A N 1
ATOM 1267 C CA . VAL A 1 87 ? -9.941 21.167 3.962 1.00 0.00 508 VAL A CA 1
ATOM 1268 C C . VAL A 1 87 ? -11.457 21.185 3.802 1.00 0.00 508 VAL A C 1
ATOM 1269 O O . VAL A 1 87 ? -12.083 22.243 3.846 1.00 0.00 508 VAL A O 1
ATOM 1282 N N . GLU A 1 88 ? -12.041 20.005 3.616 1.00 0.00 509 GLU A N 1
ATOM 1283 C CA . GLU A 1 88 ? -13.485 19.886 3.449 1.00 0.00 509 GLU A CA 1
ATOM 1284 C C . GLU A 1 88 ? -14.224 20.645 4.547 1.00 0.00 509 GLU A C 1
ATOM 1285 O O . GLU A 1 88 ? -13.769 20.703 5.689 1.00 0.00 509 GLU A O 1
ATOM 1297 N N . GLU A 1 89 ? -15.366 21.224 4.192 1.00 0.00 510 GLU A N 1
ATOM 1298 C CA . GLU A 1 89 ? -16.168 21.981 5.147 1.00 0.00 510 GLU A CA 1
ATOM 1299 C C . GLU A 1 89 ? -16.871 21.046 6.128 1.00 0.00 510 GLU A C 1
ATOM 1300 O O . GLU A 1 89 ? -17.502 20.068 5.726 1.00 0.00 510 GLU A O 1
ATOM 1312 N N . LEU A 1 90 ? -16.757 21.355 7.415 1.00 0.00 511 LEU A N 1
ATOM 1313 C CA . LEU A 1 90 ? -17.381 20.544 8.454 1.00 0.00 511 LEU A CA 1
ATOM 1314 C C . LEU A 1 90 ? -18.899 20.695 8.425 1.00 0.00 511 LEU A C 1
ATOM 1315 O O . LEU A 1 90 ? -19.634 19.713 8.531 1.00 0.00 511 LEU A O 1
ATOM 1331 N N . LYS A 1 91 ? -19.362 21.932 8.279 1.00 0.00 512 LYS A N 1
ATOM 1332 C CA . LYS A 1 91 ? -20.792 22.213 8.233 1.00 0.00 512 LYS A CA 1
ATOM 1333 C C . LYS A 1 91 ? -21.049 23.653 7.800 1.00 0.00 512 LYS A C 1
ATOM 1334 O O . LYS A 1 91 ? -20.816 24.592 8.561 1.00 0.00 512 LYS A O 1
ATOM 1353 N N . LYS A 1 92 ? -21.533 23.820 6.574 1.00 0.00 513 LYS A N 1
ATOM 1354 C CA . LYS A 1 92 ? -21.826 25.145 6.040 1.00 0.00 513 LYS A CA 1
ATOM 1355 C C . LYS A 1 92 ? -23.194 25.630 6.507 1.00 0.00 513 LYS A C 1
ATOM 1356 O O . LYS A 1 92 ? -24.117 24.835 6.687 1.00 0.00 513 LYS A O 1
ATOM 1375 N N . SER A 1 93 ? -23.319 26.939 6.700 1.00 0.00 514 SER A N 1
ATOM 1376 C CA . SER A 1 93 ? -24.574 27.529 7.149 1.00 0.00 514 SER A CA 1
ATOM 1377 C C . SER A 1 93 ? -25.722 27.130 6.227 1.00 0.00 514 SER A C 1
ATOM 1378 O O . SER A 1 93 ? -25.548 27.013 5.014 1.00 0.00 514 SER A O 1
ATOM 1386 N N . GLY A 1 94 ? -26.898 26.921 6.812 1.00 0.00 515 GLY A N 1
ATOM 1387 C CA . GLY A 1 94 ? -28.058 26.537 6.029 1.00 0.00 515 GLY A CA 1
ATOM 1388 C C . GLY A 1 94 ? -29.273 27.389 6.337 1.00 0.00 515 GLY A C 1
ATOM 1389 O O . GLY A 1 94 ? -29.418 27.930 7.433 1.00 0.00 515 GLY A O 1
ATOM 1393 N N . PRO A 1 95 ? -30.173 27.520 5.351 1.00 0.00 516 PRO A N 1
ATOM 1394 C CA . PRO A 1 95 ? -31.398 28.313 5.497 1.00 0.00 516 PRO A CA 1
ATOM 1395 C C . PRO A 1 95 ? -32.394 27.670 6.455 1.00 0.00 516 PRO A C 1
ATOM 1396 O O . PRO A 1 95 ? -32.091 26.666 7.100 1.00 0.00 516 PRO A O 1
ATOM 1407 N N . SER A 1 96 ? -33.586 28.253 6.542 1.00 0.00 517 SER A N 1
ATOM 1408 C CA . SER A 1 96 ? -34.626 27.737 7.424 1.00 0.00 517 SER A CA 1
ATOM 1409 C C . SER A 1 96 ? -35.839 27.276 6.621 1.00 0.00 517 SER A C 1
ATOM 1410 O O . SER A 1 96 ? -36.020 27.668 5.468 1.00 0.00 517 SER A O 1
ATOM 1418 N N . SER A 1 97 ? -36.667 26.440 7.240 1.00 0.00 518 SER A N 1
ATOM 1419 C CA . SER A 1 97 ? -37.861 25.921 6.583 1.00 0.00 518 SER A CA 1
ATOM 1420 C C . SER A 1 97 ? -39.039 25.880 7.551 1.00 0.00 518 SER A C 1
ATOM 1421 O O . SER A 1 97 ? -38.910 25.417 8.684 1.00 0.00 518 SER A O 1
ATOM 1429 N N . GLY A 1 98 ? -40.189 26.368 7.096 1.00 0.00 519 GLY A N 1
ATOM 1430 C CA . GLY A 1 98 ? -41.374 26.378 7.933 1.00 0.00 519 GLY A CA 1
ATOM 1431 C C . GLY A 1 98 ? -42.634 26.040 7.160 1.00 0.00 519 GLY A C 1
ATOM 1432 O O . GLY A 1 98 ? -42.534 25.620 6.008 1.00 0.00 519 GLY A O 1
ATOM 1438 N N . GLY A 1 1 ? 35.934 -21.088 -3.425 1.00 0.00 422 GLY A N 2
ATOM 1439 C CA . GLY A 1 1 ? 36.159 -19.817 -4.088 1.00 0.00 422 GLY A CA 2
ATOM 1440 C C . GLY A 1 1 ? 35.224 -19.602 -5.262 1.00 0.00 422 GLY A C 2
ATOM 1441 O O . GLY A 1 1 ? 34.540 -18.582 -5.341 1.00 0.00 422 GLY A O 2
ATOM 1445 N N . SER A 1 2 ? 35.194 -20.565 -6.177 1.00 0.00 423 SER A N 2
ATOM 1446 C CA . SER A 1 2 ? 34.340 -20.474 -7.356 1.00 0.00 423 SER A CA 2
ATOM 1447 C C . SER A 1 2 ? 33.029 -19.768 -7.023 1.00 0.00 423 SER A C 2
ATOM 1448 O O . SER A 1 2 ? 32.418 -20.027 -5.986 1.00 0.00 423 SER A O 2
ATOM 1456 N N . SER A 1 3 ? 32.603 -18.875 -7.910 1.00 0.00 424 SER A N 2
ATOM 1457 C CA . SER A 1 3 ? 31.367 -18.129 -7.711 1.00 0.00 424 SER A CA 2
ATOM 1458 C C . SER A 1 3 ? 30.282 -18.607 -8.670 1.00 0.00 424 SER A C 2
ATOM 1459 O O . SER A 1 3 ? 30.572 -19.070 -9.773 1.00 0.00 424 SER A O 2
ATOM 1467 N N . GLY A 1 4 ? 29.028 -18.492 -8.242 1.00 0.00 425 GLY A N 2
ATOM 1468 C CA . GLY A 1 4 ? 27.918 -18.917 -9.074 1.00 0.00 425 GLY A CA 2
ATOM 1469 C C . GLY A 1 4 ? 27.506 -17.858 -10.077 1.00 0.00 425 GLY A C 2
ATOM 1470 O O . GLY A 1 4 ? 28.194 -16.851 -10.244 1.00 0.00 425 GLY A O 2
ATOM 1474 N N . SER A 1 5 ? 26.382 -18.086 -10.749 1.00 0.00 426 SER A N 2
ATOM 1475 C CA . SER A 1 5 ? 25.884 -17.145 -11.746 1.00 0.00 426 SER A CA 2
ATOM 1476 C C . SER A 1 5 ? 24.362 -17.206 -11.836 1.00 0.00 426 SER A C 2
ATOM 1477 O O . SER A 1 5 ? 23.786 -18.264 -12.090 1.00 0.00 426 SER A O 2
ATOM 1485 N N . SER A 1 6 ? 23.716 -16.063 -11.626 1.00 0.00 427 SER A N 2
ATOM 1486 C CA . SER A 1 6 ? 22.261 -15.986 -11.680 1.00 0.00 427 SER A CA 2
ATOM 1487 C C . SER A 1 6 ? 21.795 -15.454 -13.032 1.00 0.00 427 SER A C 2
ATOM 1488 O O . SER A 1 6 ? 20.791 -15.910 -13.578 1.00 0.00 427 SER A O 2
ATOM 1496 N N . GLY A 1 7 ? 22.534 -14.487 -13.567 1.00 0.00 428 GLY A N 2
ATOM 1497 C CA . GLY A 1 7 ? 22.181 -13.908 -14.850 1.00 0.00 428 GLY A CA 2
ATOM 1498 C C . GLY A 1 7 ? 20.692 -13.656 -14.983 1.00 0.00 428 GLY A C 2
ATOM 1499 O O . GLY A 1 7 ? 20.140 -12.791 -14.304 1.00 0.00 428 GLY A O 2
ATOM 1503 N N . GLU A 1 8 ? 20.042 -14.412 -15.862 1.00 0.00 429 GLU A N 2
ATOM 1504 C CA . GLU A 1 8 ? 18.608 -14.263 -16.083 1.00 0.00 429 GLU A CA 2
ATOM 1505 C C . GLU A 1 8 ? 17.851 -14.260 -14.758 1.00 0.00 429 GLU A C 2
ATOM 1506 O O . GLU A 1 8 ? 18.238 -14.940 -13.807 1.00 0.00 429 GLU A O 2
ATOM 1518 N N . LEU A 1 9 ? 16.770 -13.489 -14.704 1.00 0.00 430 LEU A N 2
ATOM 1519 C CA . LEU A 1 9 ? 15.958 -13.396 -13.496 1.00 0.00 430 LEU A CA 2
ATOM 1520 C C . LEU A 1 9 ? 14.568 -13.981 -13.727 1.00 0.00 430 LEU A C 2
ATOM 1521 O O . LEU A 1 9 ? 13.990 -13.862 -14.808 1.00 0.00 430 LEU A O 2
ATOM 1537 N N . PRO A 1 10 ? 14.016 -14.626 -12.689 1.00 0.00 431 PRO A N 2
ATOM 1538 C CA . PRO A 1 10 ? 12.687 -15.239 -12.754 1.00 0.00 431 PRO A CA 2
ATOM 1539 C C . PRO A 1 10 ? 11.572 -14.201 -12.827 1.00 0.00 431 PRO A C 2
ATOM 1540 O O . PRO A 1 10 ? 11.182 -13.769 -13.912 1.00 0.00 431 PRO A O 2
ATOM 1551 N N . LYS A 1 11 ? 11.063 -13.804 -11.666 1.00 0.00 432 LYS A N 2
ATOM 1552 C CA . LYS A 1 11 ? 9.994 -12.815 -11.597 1.00 0.00 432 LYS A CA 2
ATOM 1553 C C . LYS A 1 11 ? 10.536 -11.458 -11.162 1.00 0.00 432 LYS A C 2
ATOM 1554 O O . LYS A 1 11 ? 11.642 -11.360 -10.631 1.00 0.00 432 LYS A O 2
ATOM 1573 N N . LYS A 1 12 ? 9.749 -10.411 -11.390 1.00 0.00 433 LYS A N 2
ATOM 1574 C CA . LYS A 1 12 ? 10.148 -9.059 -11.019 1.00 0.00 433 LYS A CA 2
ATOM 1575 C C . LYS A 1 12 ? 10.100 -8.873 -9.506 1.00 0.00 433 LYS A C 2
ATOM 1576 O O . LYS A 1 12 ? 9.477 -9.660 -8.794 1.00 0.00 433 LYS A O 2
ATOM 1595 N N . ARG A 1 13 ? 10.760 -7.825 -9.022 1.00 0.00 434 ARG A N 2
ATOM 1596 C CA . ARG A 1 13 ? 10.792 -7.536 -7.593 1.00 0.00 434 ARG A CA 2
ATOM 1597 C C . ARG A 1 13 ? 10.207 -6.157 -7.304 1.00 0.00 434 ARG A C 2
ATOM 1598 O O . ARG A 1 13 ? 10.802 -5.360 -6.581 1.00 0.00 434 ARG A O 2
ATOM 1619 N N . GLU A 1 14 ? 9.038 -5.884 -7.876 1.00 0.00 435 GLU A N 2
ATOM 1620 C CA . GLU A 1 14 ? 8.375 -4.600 -7.681 1.00 0.00 435 GLU A CA 2
ATOM 1621 C C . GLU A 1 14 ? 6.870 -4.787 -7.504 1.00 0.00 435 GLU A C 2
ATOM 1622 O O . GLU A 1 14 ? 6.296 -5.770 -7.972 1.00 0.00 435 GLU A O 2
ATOM 1634 N N . LEU A 1 15 ? 6.238 -3.836 -6.825 1.00 0.00 436 LEU A N 2
ATOM 1635 C CA . LEU A 1 15 ? 4.800 -3.895 -6.585 1.00 0.00 436 LEU A CA 2
ATOM 1636 C C . LEU A 1 15 ? 4.023 -3.666 -7.877 1.00 0.00 436 LEU A C 2
ATOM 1637 O O . LEU A 1 15 ? 4.422 -2.863 -8.721 1.00 0.00 436 LEU A O 2
ATOM 1653 N N . CYS A 1 16 ? 2.909 -4.376 -8.025 1.00 0.00 437 CYS A N 2
ATOM 1654 C CA . CYS A 1 16 ? 2.074 -4.250 -9.213 1.00 0.00 437 CYS A CA 2
ATOM 1655 C C . CYS A 1 16 ? 1.292 -2.940 -9.192 1.00 0.00 437 CYS A C 2
ATOM 1656 O O . CYS A 1 16 ? 0.903 -2.452 -8.130 1.00 0.00 437 CYS A O 2
ATOM 1663 N N . LYS A 1 17 ? 1.067 -2.373 -10.372 1.00 0.00 438 LYS A N 2
ATOM 1664 C CA . LYS A 1 17 ? 0.331 -1.120 -10.492 1.00 0.00 438 LYS A CA 2
ATOM 1665 C C . LYS A 1 17 ? -1.169 -1.353 -10.341 1.00 0.00 438 LYS A C 2
ATOM 1666 O O . LYS A 1 17 ? -1.942 -0.408 -10.182 1.00 0.00 438 LYS A O 2
ATOM 1685 N N . PHE A 1 18 ? -1.575 -2.618 -10.391 1.00 0.00 439 PHE A N 2
ATOM 1686 C CA . PHE A 1 18 ? -2.982 -2.975 -10.259 1.00 0.00 439 PHE A CA 2
ATOM 1687 C C . PHE A 1 18 ? -3.269 -3.557 -8.877 1.00 0.00 439 PHE A C 2
ATOM 1688 O O . PHE A 1 18 ? -4.221 -3.155 -8.208 1.00 0.00 439 PHE A O 2
ATOM 1705 N N . TYR A 1 19 ? -2.438 -4.505 -8.458 1.00 0.00 440 TYR A N 2
ATOM 1706 C CA . TYR A 1 19 ? -2.603 -5.145 -7.158 1.00 0.00 440 TYR A CA 2
ATOM 1707 C C . TYR A 1 19 ? -2.936 -4.116 -6.082 1.00 0.00 440 TYR A C 2
ATOM 1708 O O . TYR A 1 19 ? -3.718 -4.385 -5.170 1.00 0.00 440 TYR A O 2
ATOM 1726 N N . ILE A 1 20 ? -2.337 -2.935 -6.197 1.00 0.00 441 ILE A N 2
ATOM 1727 C CA . ILE A 1 20 ? -2.570 -1.864 -5.236 1.00 0.00 441 ILE A CA 2
ATOM 1728 C C . ILE A 1 20 ? -4.039 -1.799 -4.831 1.00 0.00 441 ILE A C 2
ATOM 1729 O O . ILE A 1 20 ? -4.365 -1.520 -3.677 1.00 0.00 441 ILE A O 2
ATOM 1745 N N . THR A 1 21 ? -4.923 -2.062 -5.788 1.00 0.00 442 THR A N 2
ATOM 1746 C CA . THR A 1 21 ? -6.358 -2.034 -5.532 1.00 0.00 442 THR A CA 2
ATOM 1747 C C . THR A 1 21 ? -6.906 -3.442 -5.324 1.00 0.00 442 THR A C 2
ATOM 1748 O O . THR A 1 21 ? -7.823 -3.650 -4.531 1.00 0.00 442 THR A O 2
ATOM 1759 N N . GLY A 1 22 ? -6.338 -4.406 -6.043 1.00 0.00 443 GLY A N 2
ATOM 1760 C CA . GLY A 1 22 ? -6.784 -5.781 -5.922 1.00 0.00 443 GLY A CA 2
ATOM 1761 C C . GLY A 1 22 ? -7.407 -6.304 -7.201 1.00 0.00 443 GLY A C 2
ATOM 1762 O O . GLY A 1 22 ? -7.688 -7.496 -7.321 1.00 0.00 443 GLY A O 2
ATOM 1766 N N . PHE A 1 23 ? -7.626 -5.409 -8.159 1.00 0.00 444 PHE A N 2
ATOM 1767 C CA . PHE A 1 23 ? -8.224 -5.786 -9.435 1.00 0.00 444 PHE A CA 2
ATOM 1768 C C . PHE A 1 23 ? -7.151 -5.968 -10.504 1.00 0.00 444 PHE A C 2
ATOM 1769 O O . PHE A 1 23 ? -6.897 -5.067 -11.305 1.00 0.00 444 PHE A O 2
ATOM 1786 N N . CYS A 1 24 ? -6.524 -7.139 -10.511 1.00 0.00 445 CYS A N 2
ATOM 1787 C CA . CYS A 1 24 ? -5.478 -7.441 -11.481 1.00 0.00 445 CYS A CA 2
ATOM 1788 C C . CYS A 1 24 ? -5.875 -8.624 -12.359 1.00 0.00 445 CYS A C 2
ATOM 1789 O O . CYS A 1 24 ? -5.761 -9.780 -11.950 1.00 0.00 445 CYS A O 2
ATOM 1796 N N . ALA A 1 25 ? -6.340 -8.327 -13.567 1.00 0.00 446 ALA A N 2
ATOM 1797 C CA . ALA A 1 25 ? -6.752 -9.366 -14.504 1.00 0.00 446 ALA A CA 2
ATOM 1798 C C . ALA A 1 25 ? -5.784 -10.544 -14.478 1.00 0.00 446 ALA A C 2
ATOM 1799 O O . ALA A 1 25 ? -6.174 -11.674 -14.184 1.00 0.00 446 ALA A O 2
ATOM 1806 N N . ARG A 1 26 ? -4.520 -10.272 -14.788 1.00 0.00 447 ARG A N 2
ATOM 1807 C CA . ARG A 1 26 ? -3.497 -11.310 -14.802 1.00 0.00 447 ARG A CA 2
ATOM 1808 C C . ARG A 1 26 ? -3.106 -11.707 -13.381 1.00 0.00 447 ARG A C 2
ATOM 1809 O O . ARG A 1 26 ? -2.271 -11.058 -12.752 1.00 0.00 447 ARG A O 2
ATOM 1830 N N . ALA A 1 27 ? -3.716 -12.777 -12.882 1.00 0.00 448 ALA A N 2
ATOM 1831 C CA . ALA A 1 27 ? -3.430 -13.262 -11.537 1.00 0.00 448 ALA A CA 2
ATOM 1832 C C . ALA A 1 27 ? -2.146 -14.083 -11.510 1.00 0.00 448 ALA A C 2
ATOM 1833 O O . ALA A 1 27 ? -1.104 -13.606 -11.061 1.00 0.00 448 ALA A O 2
ATOM 1840 N N . GLU A 1 28 ? -2.228 -15.319 -11.993 1.00 0.00 449 GLU A N 2
ATOM 1841 C CA . GLU A 1 28 ? -1.071 -16.206 -12.022 1.00 0.00 449 GLU A CA 2
ATOM 1842 C C . GLU A 1 28 ? -0.187 -15.907 -13.230 1.00 0.00 449 GLU A C 2
ATOM 1843 O O . GLU A 1 28 ? 0.609 -16.745 -13.651 1.00 0.00 449 GLU A O 2
ATOM 1855 N N . ASN A 1 29 ? -0.336 -14.708 -13.782 1.00 0.00 450 ASN A N 2
ATOM 1856 C CA . ASN A 1 29 ? 0.448 -14.298 -14.942 1.00 0.00 450 ASN A CA 2
ATOM 1857 C C . ASN A 1 29 ? 1.187 -12.992 -14.666 1.00 0.00 450 ASN A C 2
ATOM 1858 O O . ASN A 1 29 ? 1.924 -12.492 -15.516 1.00 0.00 450 ASN A O 2
ATOM 1869 N N . CYS A 1 30 ? 0.984 -12.445 -13.472 1.00 0.00 451 CYS A N 2
ATOM 1870 C CA . CYS A 1 30 ? 1.631 -11.198 -13.083 1.00 0.00 451 CYS A CA 2
ATOM 1871 C C . CYS A 1 30 ? 3.069 -11.446 -12.638 1.00 0.00 451 CYS A C 2
ATOM 1872 O O . CYS A 1 30 ? 3.328 -12.051 -11.597 1.00 0.00 451 CYS A O 2
ATOM 1879 N N . PRO A 1 31 ? 4.028 -10.969 -13.445 1.00 0.00 452 PRO A N 2
ATOM 1880 C CA . PRO A 1 31 ? 5.457 -11.126 -13.155 1.00 0.00 452 PRO A CA 2
ATOM 1881 C C . PRO A 1 31 ? 5.903 -10.284 -11.964 1.00 0.00 452 PRO A C 2
ATOM 1882 O O . PRO A 1 31 ? 7.075 -10.296 -11.588 1.00 0.00 452 PRO A O 2
ATOM 1893 N N . TYR A 1 32 ? 4.961 -9.556 -11.375 1.00 0.00 453 TYR A N 2
ATOM 1894 C CA . TYR A 1 32 ? 5.258 -8.707 -10.228 1.00 0.00 453 TYR A CA 2
ATOM 1895 C C . TYR A 1 32 ? 4.847 -9.387 -8.926 1.00 0.00 453 TYR A C 2
ATOM 1896 O O . TYR A 1 32 ? 4.267 -10.472 -8.936 1.00 0.00 453 TYR A O 2
ATOM 1914 N N . MET A 1 33 ? 5.153 -8.740 -7.806 1.00 0.00 454 MET A N 2
ATOM 1915 C CA . MET A 1 33 ? 4.814 -9.281 -6.495 1.00 0.00 454 MET A CA 2
ATOM 1916 C C . MET A 1 33 ? 3.433 -8.807 -6.051 1.00 0.00 454 MET A C 2
ATOM 1917 O O . MET A 1 33 ? 3.042 -7.669 -6.315 1.00 0.00 454 MET A O 2
ATOM 1931 N N . HIS A 1 34 ? 2.699 -9.686 -5.377 1.00 0.00 455 HIS A N 2
ATOM 1932 C CA . HIS A 1 34 ? 1.361 -9.357 -4.897 1.00 0.00 455 HIS A CA 2
ATOM 1933 C C . HIS A 1 34 ? 1.284 -9.477 -3.378 1.00 0.00 455 HIS A C 2
ATOM 1934 O O . HIS A 1 34 ? 1.278 -8.475 -2.665 1.00 0.00 455 HIS A O 2
ATOM 1948 N N . GLY A 1 35 ? 1.225 -10.712 -2.889 1.00 0.00 456 GLY A N 2
ATOM 1949 C CA . GLY A 1 35 ? 1.148 -10.941 -1.458 1.00 0.00 456 GLY A CA 2
ATOM 1950 C C . GLY A 1 35 ? 2.501 -10.838 -0.781 1.00 0.00 456 GLY A C 2
ATOM 1951 O O . GLY A 1 35 ? 2.745 -9.912 -0.006 1.00 0.00 456 GLY A O 2
ATOM 1955 N N . ASP A 1 36 ? 3.380 -11.789 -1.072 1.00 0.00 457 ASP A N 2
ATOM 1956 C CA . ASP A 1 36 ? 4.715 -11.802 -0.485 1.00 0.00 457 ASP A CA 2
ATOM 1957 C C . ASP A 1 36 ? 5.236 -10.382 -0.289 1.00 0.00 457 ASP A C 2
ATOM 1958 O O . ASP A 1 36 ? 5.936 -10.095 0.682 1.00 0.00 457 ASP A O 2
ATOM 1967 N N . PHE A 1 37 ? 4.891 -9.497 -1.218 1.00 0.00 458 PHE A N 2
ATOM 1968 C CA . PHE A 1 37 ? 5.325 -8.106 -1.149 1.00 0.00 458 PHE A CA 2
ATOM 1969 C C . PHE A 1 37 ? 4.998 -7.502 0.213 1.00 0.00 458 PHE A C 2
ATOM 1970 O O . PHE A 1 37 ? 3.851 -7.499 0.660 1.00 0.00 458 PHE A O 2
ATOM 1987 N N . PRO A 1 38 ? 6.030 -6.976 0.890 1.00 0.00 459 PRO A N 2
ATOM 1988 C CA . PRO A 1 38 ? 5.879 -6.359 2.211 1.00 0.00 459 PRO A CA 2
ATOM 1989 C C . PRO A 1 38 ? 5.120 -5.038 2.149 1.00 0.00 459 PRO A C 2
ATOM 1990 O O . PRO A 1 38 ? 5.304 -4.247 1.224 1.00 0.00 459 PRO A O 2
ATOM 2001 N N . CYS A 1 39 ? 4.266 -4.804 3.141 1.00 0.00 460 CYS A N 2
ATOM 2002 C CA . CYS A 1 39 ? 3.479 -3.579 3.200 1.00 0.00 460 CYS A CA 2
ATOM 2003 C C . CYS A 1 39 ? 4.372 -2.371 3.467 1.00 0.00 460 CYS A C 2
ATOM 2004 O O . CYS A 1 39 ? 5.331 -2.451 4.236 1.00 0.00 460 CYS A O 2
ATOM 2011 N N . LYS A 1 40 ? 4.051 -1.252 2.827 1.00 0.00 461 LYS A N 2
ATOM 2012 C CA . LYS A 1 40 ? 4.822 -0.025 2.995 1.00 0.00 461 LYS A CA 2
ATOM 2013 C C . LYS A 1 40 ? 4.489 0.649 4.322 1.00 0.00 461 LYS A C 2
ATOM 2014 O O . LYS A 1 40 ? 5.336 0.747 5.210 1.00 0.00 461 LYS A O 2
ATOM 2033 N N . LEU A 1 41 ? 3.250 1.111 4.450 1.00 0.00 462 LEU A N 2
ATOM 2034 C CA . LEU A 1 41 ? 2.804 1.776 5.671 1.00 0.00 462 LEU A CA 2
ATOM 2035 C C . LEU A 1 41 ? 3.260 1.007 6.907 1.00 0.00 462 LEU A C 2
ATOM 2036 O O . LEU A 1 41 ? 3.966 1.545 7.760 1.00 0.00 462 LEU A O 2
ATOM 2052 N N . TYR A 1 42 ? 2.854 -0.255 6.995 1.00 0.00 463 TYR A N 2
ATOM 2053 C CA . TYR A 1 42 ? 3.221 -1.098 8.127 1.00 0.00 463 TYR A CA 2
ATOM 2054 C C . TYR A 1 42 ? 4.675 -0.870 8.528 1.00 0.00 463 TYR A C 2
ATOM 2055 O O . TYR A 1 42 ? 5.063 -1.119 9.670 1.00 0.00 463 TYR A O 2
ATOM 2073 N N . HIS A 1 43 ? 5.476 -0.394 7.579 1.00 0.00 464 HIS A N 2
ATOM 2074 C CA . HIS A 1 43 ? 6.888 -0.130 7.833 1.00 0.00 464 HIS A CA 2
ATOM 2075 C C . HIS A 1 43 ? 7.128 1.357 8.076 1.00 0.00 464 HIS A C 2
ATOM 2076 O O . HIS A 1 43 ? 7.745 1.743 9.069 1.00 0.00 464 HIS A O 2
ATOM 2090 N N . THR A 1 44 ? 6.636 2.188 7.162 1.00 0.00 465 THR A N 2
ATOM 2091 C CA . THR A 1 44 ? 6.798 3.632 7.277 1.00 0.00 465 THR A CA 2
ATOM 2092 C C . THR A 1 44 ? 6.835 4.067 8.737 1.00 0.00 465 THR A C 2
ATOM 2093 O O . THR A 1 44 ? 7.624 4.933 9.119 1.00 0.00 465 THR A O 2
ATOM 2104 N N . THR A 1 45 ? 5.977 3.462 9.552 1.00 0.00 466 THR A N 2
ATOM 2105 C CA . THR A 1 45 ? 5.911 3.787 10.971 1.00 0.00 466 THR A CA 2
ATOM 2106 C C . THR A 1 45 ? 5.888 2.524 11.825 1.00 0.00 466 THR A C 2
ATOM 2107 O O . THR A 1 45 ? 6.411 2.506 12.938 1.00 0.00 466 THR A O 2
ATOM 2118 N N . GLY A 1 46 ? 5.277 1.468 11.295 1.00 0.00 467 GLY A N 2
ATOM 2119 C CA . GLY A 1 46 ? 5.198 0.215 12.022 1.00 0.00 467 GLY A CA 2
ATOM 2120 C C . GLY A 1 46 ? 3.811 -0.396 11.975 1.00 0.00 467 GLY A C 2
ATOM 2121 O O . GLY A 1 46 ? 3.664 -1.616 11.939 1.00 0.00 467 GLY A O 2
ATOM 2125 N N . ASN A 1 47 ? 2.791 0.456 11.979 1.00 0.00 468 ASN A N 2
ATOM 2126 C CA . ASN A 1 47 ? 1.409 -0.007 11.939 1.00 0.00 468 ASN A CA 2
ATOM 2127 C C . ASN A 1 47 ? 0.764 0.320 10.595 1.00 0.00 468 ASN A C 2
ATOM 2128 O O . ASN A 1 47 ? 1.106 1.316 9.956 1.00 0.00 468 ASN A O 2
ATOM 2139 N N . CYS A 1 48 ? -0.171 -0.524 10.173 1.00 0.00 469 CYS A N 2
ATOM 2140 C CA . CYS A 1 48 ? -0.865 -0.327 8.906 1.00 0.00 469 CYS A CA 2
ATOM 2141 C C . CYS A 1 48 ? -2.277 0.203 9.136 1.00 0.00 469 CYS A C 2
ATOM 2142 O O . CYS A 1 48 ? -2.891 -0.065 10.170 1.00 0.00 469 CYS A O 2
ATOM 2149 N N . ILE A 1 49 ? -2.787 0.954 8.166 1.00 0.00 470 ILE A N 2
ATOM 2150 C CA . ILE A 1 49 ? -4.127 1.520 8.263 1.00 0.00 470 ILE A CA 2
ATOM 2151 C C . ILE A 1 49 ? -5.189 0.478 7.928 1.00 0.00 470 ILE A C 2
ATOM 2152 O O . ILE A 1 49 ? -6.257 0.448 8.537 1.00 0.00 470 ILE A O 2
ATOM 2168 N N . ASN A 1 50 ? -4.885 -0.378 6.957 1.00 0.00 471 ASN A N 2
ATOM 2169 C CA . ASN A 1 50 ? -5.813 -1.423 6.542 1.00 0.00 471 ASN A CA 2
ATOM 2170 C C . ASN A 1 50 ? -6.330 -2.202 7.748 1.00 0.00 471 ASN A C 2
ATOM 2171 O O . ASN A 1 50 ? -7.516 -2.151 8.071 1.00 0.00 471 ASN A O 2
ATOM 2182 N N . GLY A 1 51 ? -5.431 -2.922 8.411 1.00 0.00 472 GLY A N 2
ATOM 2183 C CA . GLY A 1 51 ? -5.814 -3.700 9.574 1.00 0.00 472 GLY A CA 2
ATOM 2184 C C . GLY A 1 51 ? -5.135 -5.054 9.616 1.00 0.00 472 GLY A C 2
ATOM 2185 O O . GLY A 1 51 ? -4.214 -5.318 8.842 1.00 0.00 472 GLY A O 2
ATOM 2189 N N . ASP A 1 52 ? -5.588 -5.915 10.521 1.00 0.00 473 ASP A N 2
ATOM 2190 C CA . ASP A 1 52 ? -5.017 -7.249 10.661 1.00 0.00 473 ASP A CA 2
ATOM 2191 C C . ASP A 1 52 ? -5.230 -8.067 9.391 1.00 0.00 473 ASP A C 2
ATOM 2192 O O . ASP A 1 52 ? -4.482 -9.004 9.111 1.00 0.00 473 ASP A O 2
ATOM 2201 N N . ASP A 1 53 ? -6.255 -7.707 8.626 1.00 0.00 474 ASP A N 2
ATOM 2202 C CA . ASP A 1 53 ? -6.567 -8.408 7.386 1.00 0.00 474 ASP A CA 2
ATOM 2203 C C . ASP A 1 53 ? -6.146 -7.581 6.175 1.00 0.00 474 ASP A C 2
ATOM 2204 O O . ASP A 1 53 ? -6.910 -7.424 5.221 1.00 0.00 474 ASP A O 2
ATOM 2213 N N . CYS A 1 54 ? -4.928 -7.053 6.219 1.00 0.00 475 CYS A N 2
ATOM 2214 C CA . CYS A 1 54 ? -4.405 -6.241 5.127 1.00 0.00 475 CYS A CA 2
ATOM 2215 C C . CYS A 1 54 ? -4.089 -7.105 3.910 1.00 0.00 475 CYS A C 2
ATOM 2216 O O . CYS A 1 54 ? -3.703 -8.266 4.044 1.00 0.00 475 CYS A O 2
ATOM 2223 N N . MET A 1 55 ? -4.254 -6.530 2.724 1.00 0.00 476 MET A N 2
ATOM 2224 C CA . MET A 1 55 ? -3.985 -7.247 1.483 1.00 0.00 476 MET A CA 2
ATOM 2225 C C . MET A 1 55 ? -2.489 -7.276 1.186 1.00 0.00 476 MET A C 2
ATOM 2226 O O . MET A 1 55 ? -2.071 -7.641 0.086 1.00 0.00 476 MET A O 2
ATOM 2240 N N . PHE A 1 56 ? -1.687 -6.889 2.172 1.00 0.00 477 PHE A N 2
ATOM 2241 C CA . PHE A 1 56 ? -0.237 -6.870 2.015 1.00 0.00 477 PHE A CA 2
ATOM 2242 C C . PHE A 1 56 ? 0.437 -7.729 3.081 1.00 0.00 477 PHE A C 2
ATOM 2243 O O . PHE A 1 56 ? -0.124 -7.961 4.153 1.00 0.00 477 PHE A O 2
ATOM 2260 N N . SER A 1 57 ? 1.642 -8.200 2.779 1.00 0.00 478 SER A N 2
ATOM 2261 C CA . SER A 1 57 ? 2.392 -9.037 3.708 1.00 0.00 478 SER A CA 2
ATOM 2262 C C . SER A 1 57 ? 2.979 -8.200 4.840 1.00 0.00 478 SER A C 2
ATOM 2263 O O . SER A 1 57 ? 3.666 -7.206 4.601 1.00 0.00 478 SER A O 2
ATOM 2271 N N . HIS A 1 58 ? 2.705 -8.610 6.075 1.00 0.00 479 HIS A N 2
ATOM 2272 C CA . HIS A 1 58 ? 3.207 -7.899 7.245 1.00 0.00 479 HIS A CA 2
ATOM 2273 C C . HIS A 1 58 ? 4.390 -8.637 7.864 1.00 0.00 479 HIS A C 2
ATOM 2274 O O . HIS A 1 58 ? 4.769 -8.377 9.006 1.00 0.00 479 HIS A O 2
ATOM 2288 N N . ASP A 1 59 ? 4.969 -9.559 7.102 1.00 0.00 480 ASP A N 2
ATOM 2289 C CA . ASP A 1 59 ? 6.110 -10.335 7.575 1.00 0.00 480 ASP A CA 2
ATOM 2290 C C . ASP A 1 59 ? 7.313 -9.433 7.828 1.00 0.00 480 ASP A C 2
ATOM 2291 O O . ASP A 1 59 ? 7.433 -8.344 7.267 1.00 0.00 480 ASP A O 2
ATOM 2300 N N . PRO A 1 60 ? 8.228 -9.895 8.694 1.00 0.00 481 PRO A N 2
ATOM 2301 C CA . PRO A 1 60 ? 9.438 -9.145 9.042 1.00 0.00 481 PRO A CA 2
ATOM 2302 C C . PRO A 1 60 ? 10.428 -9.073 7.885 1.00 0.00 481 PRO A C 2
ATOM 2303 O O . PRO A 1 60 ? 10.885 -10.099 7.380 1.00 0.00 481 PRO A O 2
ATOM 2314 N N . LEU A 1 61 ? 10.756 -7.855 7.468 1.00 0.00 482 LEU A N 2
ATOM 2315 C CA . LEU A 1 61 ? 11.693 -7.649 6.369 1.00 0.00 482 LEU A CA 2
ATOM 2316 C C . LEU A 1 61 ? 12.872 -8.611 6.471 1.00 0.00 482 LEU A C 2
ATOM 2317 O O . LEU A 1 61 ? 13.325 -8.943 7.567 1.00 0.00 482 LEU A O 2
ATOM 2333 N N . THR A 1 62 ? 13.367 -9.057 5.320 1.00 0.00 483 THR A N 2
ATOM 2334 C CA . THR A 1 62 ? 14.493 -9.980 5.279 1.00 0.00 483 THR A CA 2
ATOM 2335 C C . THR A 1 62 ? 15.478 -9.598 4.180 1.00 0.00 483 THR A C 2
ATOM 2336 O O . THR A 1 62 ? 15.121 -8.905 3.228 1.00 0.00 483 THR A O 2
ATOM 2347 N N . GLU A 1 63 ? 16.719 -10.053 4.319 1.00 0.00 484 GLU A N 2
ATOM 2348 C CA . GLU A 1 63 ? 17.756 -9.757 3.337 1.00 0.00 484 GLU A CA 2
ATOM 2349 C C . GLU A 1 63 ? 17.190 -9.796 1.920 1.00 0.00 484 GLU A C 2
ATOM 2350 O O . GLU A 1 63 ? 17.672 -9.097 1.030 1.00 0.00 484 GLU A O 2
ATOM 2362 N N . GLU A 1 64 ? 16.164 -10.618 1.721 1.00 0.00 485 GLU A N 2
ATOM 2363 C CA . GLU A 1 64 ? 15.534 -10.749 0.413 1.00 0.00 485 GLU A CA 2
ATOM 2364 C C . GLU A 1 64 ? 14.543 -9.614 0.171 1.00 0.00 485 GLU A C 2
ATOM 2365 O O . GLU A 1 64 ? 14.822 -8.679 -0.581 1.00 0.00 485 GLU A O 2
ATOM 2377 N N . THR A 1 65 ? 13.382 -9.703 0.812 1.00 0.00 486 THR A N 2
ATOM 2378 C CA . THR A 1 65 ? 12.348 -8.686 0.666 1.00 0.00 486 THR A CA 2
ATOM 2379 C C . THR A 1 65 ? 12.918 -7.288 0.878 1.00 0.00 486 THR A C 2
ATOM 2380 O O . THR A 1 65 ? 12.666 -6.379 0.087 1.00 0.00 486 THR A O 2
ATOM 2391 N N . ARG A 1 66 ? 13.688 -7.124 1.948 1.00 0.00 487 ARG A N 2
ATOM 2392 C CA . ARG A 1 66 ? 14.293 -5.835 2.263 1.00 0.00 487 ARG A CA 2
ATOM 2393 C C . ARG A 1 66 ? 14.771 -5.134 0.995 1.00 0.00 487 ARG A C 2
ATOM 2394 O O . ARG A 1 66 ? 14.682 -3.912 0.879 1.00 0.00 487 ARG A O 2
ATOM 2415 N N . GLU A 1 67 ? 15.277 -5.917 0.047 1.00 0.00 488 GLU A N 2
ATOM 2416 C CA . GLU A 1 67 ? 15.769 -5.370 -1.212 1.00 0.00 488 GLU A CA 2
ATOM 2417 C C . GLU A 1 67 ? 14.632 -4.749 -2.017 1.00 0.00 488 GLU A C 2
ATOM 2418 O O . GLU A 1 67 ? 14.786 -3.680 -2.609 1.00 0.00 488 GLU A O 2
ATOM 2430 N N . LEU A 1 68 ? 13.489 -5.427 -2.035 1.00 0.00 489 LEU A N 2
ATOM 2431 C CA . LEU A 1 68 ? 12.324 -4.943 -2.768 1.00 0.00 489 LEU A CA 2
ATOM 2432 C C . LEU A 1 68 ? 12.075 -3.465 -2.481 1.00 0.00 489 LEU A C 2
ATOM 2433 O O . LEU A 1 68 ? 12.141 -2.628 -3.382 1.00 0.00 489 LEU A O 2
ATOM 2449 N N . LEU A 1 69 ? 11.792 -3.152 -1.222 1.00 0.00 490 LEU A N 2
ATOM 2450 C CA . LEU A 1 69 ? 11.536 -1.775 -0.815 1.00 0.00 490 LEU A CA 2
ATOM 2451 C C . LEU A 1 69 ? 12.493 -0.814 -1.513 1.00 0.00 490 L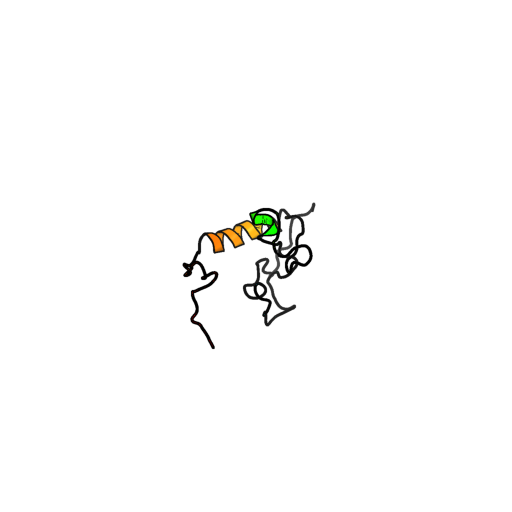EU A C 2
ATOM 2452 O O . LEU A 1 69 ? 12.066 0.115 -2.199 1.00 0.00 490 LEU A O 2
ATOM 2468 N N . ASP A 1 70 ? 13.789 -1.045 -1.334 1.00 0.00 491 ASP A N 2
ATOM 2469 C CA . ASP A 1 70 ? 14.808 -0.202 -1.949 1.00 0.00 491 ASP A CA 2
ATOM 2470 C C . ASP A 1 70 ? 14.441 0.128 -3.393 1.00 0.00 491 ASP A C 2
ATOM 2471 O O . ASP A 1 70 ? 14.668 1.243 -3.863 1.00 0.00 491 ASP A O 2
ATOM 2480 N N . LYS A 1 71 ? 13.874 -0.849 -4.092 1.00 0.00 492 LYS A N 2
ATOM 2481 C CA . LYS A 1 71 ? 13.476 -0.665 -5.482 1.00 0.00 492 LYS A CA 2
ATOM 2482 C C . LYS A 1 71 ? 12.155 0.094 -5.573 1.00 0.00 492 LYS A C 2
ATOM 2483 O O . LYS A 1 71 ? 12.053 1.097 -6.279 1.00 0.00 492 LYS A O 2
ATOM 2502 N N . MET A 1 72 ? 11.148 -0.392 -4.855 1.00 0.00 493 MET A N 2
ATOM 2503 C CA . MET A 1 72 ? 9.835 0.243 -4.853 1.00 0.00 493 MET A CA 2
ATOM 2504 C C . MET A 1 72 ? 9.939 1.705 -4.431 1.00 0.00 493 MET A C 2
ATOM 2505 O O . MET A 1 72 ? 9.588 2.608 -5.193 1.00 0.00 493 MET A O 2
ATOM 2519 N N . LEU A 1 73 ? 10.421 1.933 -3.214 1.00 0.00 494 LEU A N 2
ATOM 2520 C CA . LEU A 1 73 ? 10.571 3.286 -2.691 1.00 0.00 494 LEU A CA 2
ATOM 2521 C C . LEU A 1 73 ? 11.302 4.178 -3.689 1.00 0.00 494 LEU A C 2
ATOM 2522 O O . LEU A 1 73 ? 10.870 5.296 -3.970 1.00 0.00 494 LEU A O 2
ATOM 2538 N N . ALA A 1 74 ? 12.410 3.676 -4.223 1.00 0.00 495 ALA A N 2
ATOM 2539 C CA . ALA A 1 74 ? 13.198 4.425 -5.193 1.00 0.00 495 ALA A CA 2
ATOM 2540 C C . ALA A 1 74 ? 12.311 5.011 -6.287 1.00 0.00 495 ALA A C 2
ATOM 2541 O O . ALA A 1 74 ? 12.455 6.176 -6.658 1.00 0.00 495 ALA A O 2
ATOM 2548 N N . ASP A 1 75 ? 11.395 4.197 -6.799 1.00 0.00 496 ASP A N 2
ATOM 2549 C CA . ASP A 1 75 ? 10.484 4.635 -7.849 1.00 0.00 496 ASP A CA 2
ATOM 2550 C C . ASP A 1 75 ? 9.752 5.908 -7.438 1.00 0.00 496 ASP A C 2
ATOM 2551 O O . ASP A 1 75 ? 9.673 6.867 -8.207 1.00 0.00 496 ASP A O 2
ATOM 2560 N N . ASP A 1 76 ? 9.218 5.911 -6.221 1.00 0.00 497 ASP A N 2
ATOM 2561 C CA . ASP A 1 76 ? 8.493 7.067 -5.707 1.00 0.00 497 ASP A CA 2
ATOM 2562 C C . ASP A 1 76 ? 9.452 8.202 -5.364 1.00 0.00 497 ASP A C 2
ATOM 2563 O O . ASP A 1 76 ? 9.455 9.244 -6.017 1.00 0.00 497 ASP A O 2
ATOM 2572 N N . ALA A 1 77 ? 10.264 7.992 -4.333 1.00 0.00 498 ALA A N 2
ATOM 2573 C CA . ALA A 1 77 ? 11.228 8.997 -3.903 1.00 0.00 498 ALA A CA 2
ATOM 2574 C C . ALA A 1 77 ? 11.833 9.724 -5.099 1.00 0.00 498 ALA A C 2
ATOM 2575 O O . ALA A 1 77 ? 12.008 10.942 -5.072 1.00 0.00 498 ALA A O 2
ATOM 2582 N N . GLU A 1 78 ? 12.152 8.969 -6.146 1.00 0.00 499 GLU A N 2
ATOM 2583 C CA . GLU A 1 78 ? 12.739 9.543 -7.350 1.00 0.00 499 GLU A CA 2
ATOM 2584 C C . GLU A 1 78 ? 11.897 10.708 -7.864 1.00 0.00 499 GLU A C 2
ATOM 2585 O O . GLU A 1 78 ? 12.372 11.839 -7.952 1.00 0.00 499 GLU A O 2
ATOM 2597 N N . ALA A 1 79 ? 10.645 10.420 -8.204 1.00 0.00 500 ALA A N 2
ATOM 2598 C CA . ALA A 1 79 ? 9.736 11.442 -8.708 1.00 0.00 500 ALA A CA 2
ATOM 2599 C C . ALA A 1 79 ? 9.860 12.731 -7.903 1.00 0.00 500 ALA A C 2
ATOM 2600 O O . ALA A 1 79 ? 9.985 13.817 -8.468 1.00 0.00 500 ALA A O 2
ATOM 2607 N N . GLY A 1 80 ? 9.822 12.604 -6.580 1.00 0.00 501 GLY A N 2
ATOM 2608 C CA . GLY A 1 80 ? 9.930 13.768 -5.720 1.00 0.00 501 GLY A CA 2
ATOM 2609 C C . GLY A 1 80 ? 8.753 13.901 -4.774 1.00 0.00 501 GLY A C 2
ATOM 2610 O O . GLY A 1 80 ? 7.605 13.982 -5.209 1.00 0.00 501 GLY A O 2
ATOM 2614 N N . ALA A 1 81 ? 9.038 13.921 -3.476 1.00 0.00 502 ALA A N 2
ATOM 2615 C CA . ALA A 1 81 ? 7.994 14.046 -2.466 1.00 0.00 502 ALA A CA 2
ATOM 2616 C C . ALA A 1 81 ? 8.427 14.980 -1.341 1.00 0.00 502 ALA A C 2
ATOM 2617 O O . ALA A 1 81 ? 9.397 14.708 -0.636 1.00 0.00 502 ALA A O 2
ATOM 2624 N N . GLU A 1 82 ? 7.700 16.082 -1.181 1.00 0.00 503 GLU A N 2
ATOM 2625 C CA . GLU A 1 82 ? 8.012 17.057 -0.142 1.00 0.00 503 GLU A CA 2
ATOM 2626 C C . GLU A 1 82 ? 7.025 16.949 1.017 1.00 0.00 503 GLU A C 2
ATOM 2627 O O . GLU A 1 82 ? 6.016 17.653 1.055 1.00 0.00 503 GLU A O 2
ATOM 2639 N N . ASP A 1 83 ? 7.325 16.064 1.961 1.00 0.00 504 ASP A N 2
ATOM 2640 C CA . ASP A 1 83 ? 6.466 15.864 3.122 1.00 0.00 504 ASP A CA 2
ATOM 2641 C C . ASP A 1 83 ? 7.268 15.968 4.416 1.00 0.00 504 ASP A C 2
ATOM 2642 O O . ASP A 1 83 ? 7.833 14.981 4.887 1.00 0.00 504 ASP A O 2
ATOM 2651 N N . GLU A 1 84 ? 7.314 17.169 4.983 1.00 0.00 505 GLU A N 2
ATOM 2652 C CA . GLU A 1 84 ? 8.049 17.401 6.221 1.00 0.00 505 GLU A CA 2
ATOM 2653 C C . GLU A 1 84 ? 7.092 17.637 7.386 1.00 0.00 505 GLU A C 2
ATOM 2654 O O . GLU A 1 84 ? 6.009 18.196 7.211 1.00 0.00 505 GLU A O 2
ATOM 2666 N N . LYS A 1 85 ? 7.500 17.208 8.575 1.00 0.00 506 LYS A N 2
ATOM 2667 C CA . LYS A 1 85 ? 6.681 17.372 9.770 1.00 0.00 506 LYS A CA 2
ATOM 2668 C C . LYS A 1 85 ? 7.286 18.415 10.705 1.00 0.00 506 LYS A C 2
ATOM 2669 O O . LYS A 1 85 ? 8.381 18.920 10.460 1.00 0.00 506 LYS A O 2
ATOM 2688 N N . GLU A 1 86 ? 6.566 18.731 11.777 1.00 0.00 507 GLU A N 2
ATOM 2689 C CA . GLU A 1 86 ? 7.034 19.713 12.748 1.00 0.00 507 GLU A CA 2
ATOM 2690 C C . GLU A 1 86 ? 7.122 19.100 14.143 1.00 0.00 507 GLU A C 2
ATOM 2691 O O . GLU A 1 86 ? 6.304 18.259 14.516 1.00 0.00 507 GLU A O 2
ATOM 2703 N N . VAL A 1 87 ? 8.121 19.527 14.909 1.00 0.00 508 VAL A N 2
ATOM 2704 C CA . VAL A 1 87 ? 8.317 19.022 16.262 1.00 0.00 508 VAL A CA 2
ATOM 2705 C C . VAL A 1 87 ? 7.752 19.988 17.297 1.00 0.00 508 VAL A C 2
ATOM 2706 O O . VAL A 1 87 ? 8.236 21.110 17.441 1.00 0.00 508 VAL A O 2
ATOM 2719 N N . GLU A 1 88 ? 6.725 19.545 18.014 1.00 0.00 509 GLU A N 2
ATOM 2720 C CA . GLU A 1 88 ? 6.094 20.372 19.036 1.00 0.00 509 GLU A CA 2
ATOM 2721 C C . GLU A 1 88 ? 6.658 20.054 20.418 1.00 0.00 509 GLU A C 2
ATOM 2722 O O . GLU A 1 88 ? 6.452 18.963 20.947 1.00 0.00 509 GLU A O 2
ATOM 2734 N N . GLU A 1 89 ? 7.370 21.017 20.996 1.00 0.00 510 GLU A N 2
ATOM 2735 C CA . GLU A 1 89 ? 7.965 20.839 22.315 1.00 0.00 510 GLU A CA 2
ATOM 2736 C C . GLU A 1 89 ? 6.907 20.441 23.340 1.00 0.00 510 GLU A C 2
ATOM 2737 O O . GLU A 1 89 ? 5.749 20.849 23.244 1.00 0.00 510 GLU A O 2
ATOM 2749 N N . LEU A 1 90 ? 7.312 19.640 24.319 1.00 0.00 511 LEU A N 2
ATOM 2750 C CA . LEU A 1 90 ? 6.400 19.185 25.363 1.00 0.00 511 LEU A CA 2
ATOM 2751 C C . LEU A 1 90 ? 6.536 20.042 26.617 1.00 0.00 511 LEU A C 2
ATOM 2752 O O . LEU A 1 90 ? 7.170 19.639 27.592 1.00 0.00 511 LEU A O 2
ATOM 2768 N N . LYS A 1 91 ? 5.936 21.227 26.586 1.00 0.00 512 LYS A N 2
ATOM 2769 C CA . LYS A 1 91 ? 5.986 22.141 27.721 1.00 0.00 512 LYS A CA 2
ATOM 2770 C C . LYS A 1 91 ? 7.330 22.046 28.437 1.00 0.00 512 LYS A C 2
ATOM 2771 O O . LYS A 1 91 ? 7.391 22.047 29.667 1.00 0.00 512 LYS A O 2
ATOM 2790 N N . LYS A 1 92 ? 8.405 21.964 27.660 1.00 0.00 513 LYS A N 2
ATOM 2791 C CA . LYS A 1 92 ? 9.748 21.871 28.220 1.00 0.00 513 LYS A CA 2
ATOM 2792 C C . LYS A 1 92 ? 9.931 22.861 29.365 1.00 0.00 513 LYS A C 2
ATOM 2793 O O . LYS A 1 92 ? 9.351 23.947 29.358 1.00 0.00 513 LYS A O 2
ATOM 2812 N N . SER A 1 93 ? 10.741 22.480 30.348 1.00 0.00 514 SER A N 2
ATOM 2813 C CA . SER A 1 93 ? 10.998 23.334 31.501 1.00 0.00 514 SER A CA 2
ATOM 2814 C C . SER A 1 93 ? 12.092 22.741 32.383 1.00 0.00 514 SER A C 2
ATOM 2815 O O . SER A 1 93 ? 12.369 21.543 32.327 1.00 0.00 514 SER A O 2
ATOM 2823 N N . GLY A 1 94 ? 12.711 23.589 33.199 1.00 0.00 515 GLY A N 2
ATOM 2824 C CA . GLY A 1 94 ? 13.768 23.132 34.082 1.00 0.00 515 GLY A CA 2
ATOM 2825 C C . GLY A 1 94 ? 13.414 23.300 35.546 1.00 0.00 515 GLY A C 2
ATOM 2826 O O . GLY A 1 94 ? 14.050 24.058 36.278 1.00 0.00 515 GLY A O 2
ATOM 2830 N N . PRO A 1 95 ? 12.374 22.580 35.994 1.00 0.00 516 PRO A N 2
ATOM 2831 C CA . PRO A 1 95 ? 11.912 22.637 37.383 1.00 0.00 516 PRO A CA 2
ATOM 2832 C C . PRO A 1 95 ? 12.899 21.992 38.350 1.00 0.00 516 PRO A C 2
ATOM 2833 O O . PRO A 1 95 ? 13.888 21.389 37.932 1.00 0.00 516 PRO A O 2
ATOM 2844 N N . SER A 1 96 ? 12.625 22.123 39.644 1.00 0.00 517 SER A N 2
ATOM 2845 C CA . SER A 1 96 ? 13.492 21.555 40.670 1.00 0.00 517 SER A CA 2
ATOM 2846 C C . SER A 1 96 ? 12.824 21.617 42.040 1.00 0.00 517 SER A C 2
ATOM 2847 O O . SER A 1 96 ? 12.352 22.671 42.466 1.00 0.00 517 SER A O 2
ATOM 2855 N N . SER A 1 97 ? 12.788 20.479 42.726 1.00 0.00 518 SER A N 2
ATOM 2856 C CA . SER A 1 97 ? 12.175 20.401 44.047 1.00 0.00 518 SER A CA 2
ATOM 2857 C C . SER A 1 97 ? 13.100 19.696 45.034 1.00 0.00 518 SER A C 2
ATOM 2858 O O . SER A 1 97 ? 14.049 19.021 44.640 1.00 0.00 518 SER A O 2
ATOM 2866 N N . GLY A 1 98 ? 12.814 19.860 46.323 1.00 0.00 519 GLY A N 2
ATOM 2867 C CA . GLY A 1 98 ? 13.629 19.234 47.348 1.00 0.00 519 GLY A CA 2
ATOM 2868 C C . GLY A 1 98 ? 14.297 20.247 48.256 1.00 0.00 519 GLY A C 2
ATOM 2869 O O . GLY A 1 98 ? 13.852 21.393 48.305 1.00 0.00 519 GLY A O 2
ATOM 2875 N N . GLY A 1 1 ? 37.553 0.151 -5.825 1.00 0.00 422 GLY A N 3
ATOM 2876 C CA . GLY A 1 1 ? 37.286 -1.261 -6.025 1.00 0.00 422 GLY A CA 3
ATOM 2877 C C . GLY A 1 1 ? 35.913 -1.514 -6.614 1.00 0.00 422 GLY A C 3
ATOM 2878 O O . GLY A 1 1 ? 35.085 -2.192 -6.006 1.00 0.00 422 GLY A O 3
ATOM 2882 N N . SER A 1 2 ? 35.669 -0.967 -7.801 1.00 0.00 423 SER A N 3
ATOM 2883 C CA . SER A 1 2 ? 34.384 -1.132 -8.470 1.00 0.00 423 SER A CA 3
ATOM 2884 C C . SER A 1 2 ? 33.855 -2.551 -8.286 1.00 0.00 423 SER A C 3
ATOM 2885 O O . SER A 1 2 ? 34.474 -3.519 -8.729 1.00 0.00 423 SER A O 3
ATOM 2893 N N . SER A 1 3 ? 32.705 -2.667 -7.630 1.00 0.00 424 SER A N 3
ATOM 2894 C CA . SER A 1 3 ? 32.093 -3.968 -7.383 1.00 0.00 424 SER A CA 3
ATOM 2895 C C . SER A 1 3 ? 30.574 -3.848 -7.312 1.00 0.00 424 SER A C 3
ATOM 2896 O O . SER A 1 3 ? 30.031 -2.750 -7.200 1.00 0.00 424 SER A O 3
ATOM 2904 N N . GLY A 1 4 ? 29.893 -4.988 -7.378 1.00 0.00 425 GLY A N 3
ATOM 2905 C CA . GLY A 1 4 ? 28.443 -4.991 -7.319 1.00 0.00 425 GLY A CA 3
ATOM 2906 C C . GLY A 1 4 ? 27.825 -5.974 -8.294 1.00 0.00 425 GLY A C 3
ATOM 2907 O O . GLY A 1 4 ? 27.648 -5.663 -9.472 1.00 0.00 425 GLY A O 3
ATOM 2911 N N . SER A 1 5 ? 27.498 -7.165 -7.803 1.00 0.00 426 SER A N 3
ATOM 2912 C CA . SER A 1 5 ? 26.902 -8.200 -8.641 1.00 0.00 426 SER A CA 3
ATOM 2913 C C . SER A 1 5 ? 25.597 -7.710 -9.262 1.00 0.00 426 SER A C 3
ATOM 2914 O O . SER A 1 5 ? 24.936 -6.822 -8.725 1.00 0.00 426 SER A O 3
ATOM 2922 N N . SER A 1 6 ? 25.233 -8.298 -10.398 1.00 0.00 427 SER A N 3
ATOM 2923 C CA . SER A 1 6 ? 24.010 -7.920 -11.096 1.00 0.00 427 SER A CA 3
ATOM 2924 C C . SER A 1 6 ? 23.525 -9.053 -11.994 1.00 0.00 427 SER A C 3
ATOM 2925 O O . SER A 1 6 ? 24.324 -9.808 -12.546 1.00 0.00 427 SER A O 3
ATOM 2933 N N . GLY A 1 7 ? 22.208 -9.166 -12.136 1.00 0.00 428 GLY A N 3
ATOM 2934 C CA . GLY A 1 7 ? 21.638 -10.209 -12.968 1.00 0.00 428 GLY A CA 3
ATOM 2935 C C . GLY A 1 7 ? 20.175 -9.965 -13.283 1.00 0.00 428 GLY A C 3
ATOM 2936 O O . GLY A 1 7 ? 19.373 -9.718 -12.383 1.00 0.00 428 GLY A O 3
ATOM 2940 N N . GLU A 1 8 ? 19.829 -10.032 -14.565 1.00 0.00 429 GLU A N 3
ATOM 2941 C CA . GLU A 1 8 ? 18.453 -9.814 -14.996 1.00 0.00 429 GLU A CA 3
ATOM 2942 C C . GLU A 1 8 ? 17.659 -11.116 -14.962 1.00 0.00 429 GLU A C 3
ATOM 2943 O O . GLU A 1 8 ? 18.197 -12.192 -15.230 1.00 0.00 429 GLU A O 3
ATOM 2955 N N . LEU A 1 9 ? 16.376 -11.012 -14.632 1.00 0.00 430 LEU A N 3
ATOM 2956 C CA . LEU A 1 9 ? 15.507 -12.181 -14.562 1.00 0.00 430 LEU A CA 3
ATOM 2957 C C . LEU A 1 9 ? 14.150 -11.889 -15.195 1.00 0.00 430 LEU A C 3
ATOM 2958 O O . LEU A 1 9 ? 13.677 -10.752 -15.212 1.00 0.00 430 LEU A O 3
ATOM 2974 N N . PRO A 1 10 ? 13.507 -12.939 -15.728 1.00 0.00 431 PRO A N 3
ATOM 2975 C CA . PRO A 1 10 ? 12.194 -12.820 -16.370 1.00 0.00 431 PRO A CA 3
ATOM 2976 C C . PRO A 1 10 ? 11.084 -12.524 -15.367 1.00 0.00 431 PRO A C 3
ATOM 2977 O O . PRO A 1 10 ? 9.925 -12.347 -15.743 1.00 0.00 431 PRO A O 3
ATOM 2988 N N . LYS A 1 11 ? 11.445 -12.469 -14.090 1.00 0.00 432 LYS A N 3
ATOM 2989 C CA . LYS A 1 11 ? 10.480 -12.192 -13.033 1.00 0.00 432 LYS A CA 3
ATOM 2990 C C . LYS A 1 11 ? 10.732 -10.821 -12.412 1.00 0.00 432 LYS A C 3
ATOM 2991 O O . LYS A 1 11 ? 11.834 -10.281 -12.501 1.00 0.00 432 LYS A O 3
ATOM 3010 N N . LYS A 1 12 ? 9.703 -10.264 -11.782 1.00 0.00 433 LYS A N 3
ATOM 3011 C CA . LYS A 1 12 ? 9.812 -8.958 -11.144 1.00 0.00 433 LYS A CA 3
ATOM 3012 C C . LYS A 1 12 ? 9.262 -8.999 -9.722 1.00 0.00 433 LYS A C 3
ATOM 3013 O O . LYS A 1 12 ? 8.163 -9.502 -9.486 1.00 0.00 433 LYS A O 3
ATOM 3032 N N . ARG A 1 13 ? 10.032 -8.467 -8.779 1.00 0.00 434 ARG A N 3
ATOM 3033 C CA . ARG A 1 13 ? 9.620 -8.443 -7.380 1.00 0.00 434 ARG A CA 3
ATOM 3034 C C . ARG A 1 13 ? 9.192 -7.039 -6.963 1.00 0.00 434 ARG A C 3
ATOM 3035 O O . ARG A 1 13 ? 9.568 -6.557 -5.895 1.00 0.00 434 ARG A O 3
ATOM 3056 N N . GLU A 1 14 ? 8.405 -6.388 -7.814 1.00 0.00 435 GLU A N 3
ATOM 3057 C CA . GLU A 1 14 ? 7.927 -5.039 -7.534 1.00 0.00 435 GLU A CA 3
ATOM 3058 C C . GLU A 1 14 ? 6.415 -5.028 -7.335 1.00 0.00 435 GLU A C 3
ATOM 3059 O O . GLU A 1 14 ? 5.699 -5.869 -7.880 1.00 0.00 435 GLU A O 3
ATOM 3071 N N . LEU A 1 15 ? 5.935 -4.070 -6.549 1.00 0.00 436 LEU A N 3
ATOM 3072 C CA . LEU A 1 15 ? 4.507 -3.948 -6.277 1.00 0.00 436 LEU A CA 3
ATOM 3073 C C . LEU A 1 15 ? 3.731 -3.651 -7.556 1.00 0.00 436 LEU A C 3
ATOM 3074 O O . LEU A 1 15 ? 3.895 -2.591 -8.162 1.00 0.00 436 LEU A O 3
ATOM 3090 N N . CYS A 1 16 ? 2.885 -4.592 -7.961 1.00 0.00 437 CYS A N 3
ATOM 3091 C CA . CYS A 1 16 ? 2.082 -4.431 -9.167 1.00 0.00 437 CYS A CA 3
ATOM 3092 C C . CYS A 1 16 ? 1.162 -3.219 -9.051 1.00 0.00 437 CYS A C 3
ATOM 3093 O O . CYS A 1 16 ? 0.476 -3.040 -8.044 1.00 0.00 437 CYS A O 3
ATOM 3100 N N . LYS A 1 17 ? 1.153 -2.388 -10.088 1.00 0.00 438 LYS A N 3
ATOM 3101 C CA . LYS A 1 17 ? 0.317 -1.194 -10.105 1.00 0.00 438 LYS A CA 3
ATOM 3102 C C . LYS A 1 17 ? -1.118 -1.539 -10.488 1.00 0.00 438 LYS A C 3
ATOM 3103 O O . LYS A 1 17 ? -1.908 -0.660 -10.833 1.00 0.00 438 LYS A O 3
ATOM 3122 N N . PHE A 1 18 ? -1.450 -2.825 -10.425 1.00 0.00 439 PHE A N 3
ATOM 3123 C CA . PHE A 1 18 ? -2.791 -3.286 -10.765 1.00 0.00 439 PHE A CA 3
ATOM 3124 C C . PHE A 1 18 ? -3.441 -3.990 -9.578 1.00 0.00 439 PHE A C 3
ATOM 3125 O O . PHE A 1 18 ? -4.645 -3.862 -9.350 1.00 0.00 439 PHE A O 3
ATOM 3142 N N . TYR A 1 19 ? -2.638 -4.733 -8.826 1.00 0.00 440 TYR A N 3
ATOM 3143 C CA . TYR A 1 19 ? -3.134 -5.461 -7.664 1.00 0.00 440 TYR A CA 3
ATOM 3144 C C . TYR A 1 19 ? -3.555 -4.498 -6.558 1.00 0.00 440 TYR A C 3
ATOM 3145 O O . TYR A 1 19 ? -4.525 -4.745 -5.841 1.00 0.00 440 TYR A O 3
ATOM 3163 N N . ILE A 1 20 ? -2.819 -3.400 -6.427 1.00 0.00 441 ILE A N 3
ATOM 3164 C CA . ILE A 1 20 ? -3.117 -2.398 -5.410 1.00 0.00 441 ILE A CA 3
ATOM 3165 C C . ILE A 1 20 ? -4.615 -2.124 -5.330 1.00 0.00 441 ILE A C 3
ATOM 3166 O O . ILE A 1 20 ? -5.149 -1.837 -4.258 1.00 0.00 441 ILE A O 3
ATOM 3182 N N . THR A 1 21 ? -5.289 -2.215 -6.472 1.00 0.00 442 THR A N 3
ATOM 3183 C CA . THR A 1 21 ? -6.726 -1.977 -6.532 1.00 0.00 442 THR A CA 3
ATOM 3184 C C . THR A 1 21 ? -7.498 -3.290 -6.602 1.00 0.00 442 THR A C 3
ATOM 3185 O O . THR A 1 21 ? -8.577 -3.418 -6.026 1.00 0.00 442 THR A O 3
ATOM 3196 N N . GLY A 1 22 ? -6.936 -4.264 -7.312 1.00 0.00 443 GLY A N 3
ATOM 3197 C CA . GLY A 1 22 ? -7.586 -5.555 -7.443 1.00 0.00 443 GLY A CA 3
ATOM 3198 C C . GLY A 1 22 ? -7.890 -5.907 -8.886 1.00 0.00 443 GLY A C 3
ATOM 3199 O O . GLY A 1 22 ? -8.270 -7.038 -9.190 1.00 0.00 443 GLY A O 3
ATOM 3203 N N . PHE A 1 23 ? -7.725 -4.936 -9.777 1.00 0.00 444 PHE A N 3
ATOM 3204 C CA . PHE A 1 23 ? -7.987 -5.148 -11.196 1.00 0.00 444 PHE A CA 3
ATOM 3205 C C . PHE A 1 23 ? -6.689 -5.399 -11.958 1.00 0.00 444 PHE A C 3
ATOM 3206 O O . PHE A 1 23 ? -6.091 -4.474 -12.510 1.00 0.00 444 PHE A O 3
ATOM 3223 N N . CYS A 1 24 ? -6.258 -6.655 -11.982 1.00 0.00 445 CYS A N 3
ATOM 3224 C CA . CYS A 1 24 ? -5.030 -7.030 -12.674 1.00 0.00 445 CYS A CA 3
ATOM 3225 C C . CYS A 1 24 ? -5.310 -8.071 -13.753 1.00 0.00 445 CYS A C 3
ATOM 3226 O O . CYS A 1 24 ? -5.635 -9.220 -13.452 1.00 0.00 445 CYS A O 3
ATOM 3233 N N . ALA A 1 25 ? -5.182 -7.661 -15.011 1.00 0.00 446 ALA A N 3
ATOM 3234 C CA . ALA A 1 25 ? -5.419 -8.559 -16.135 1.00 0.00 446 ALA A CA 3
ATOM 3235 C C . ALA A 1 25 ? -4.826 -9.938 -15.870 1.00 0.00 446 ALA A C 3
ATOM 3236 O O . ALA A 1 25 ? -5.555 -10.910 -15.669 1.00 0.00 446 ALA A O 3
ATOM 3243 N N . ARG A 1 26 ? -3.499 -10.017 -15.872 1.00 0.00 447 ARG A N 3
ATOM 3244 C CA . ARG A 1 26 ? -2.808 -11.279 -15.634 1.00 0.00 447 ARG A CA 3
ATOM 3245 C C . ARG A 1 26 ? -2.781 -11.611 -14.144 1.00 0.00 447 ARG A C 3
ATOM 3246 O O . ARG A 1 26 ? -2.060 -10.982 -13.371 1.00 0.00 447 ARG A O 3
ATOM 3267 N N . ALA A 1 27 ? -3.573 -12.604 -13.750 1.00 0.00 448 ALA A N 3
ATOM 3268 C CA . ALA A 1 27 ? -3.639 -13.020 -12.355 1.00 0.00 448 ALA A CA 3
ATOM 3269 C C . ALA A 1 27 ? -2.460 -13.918 -11.994 1.00 0.00 448 ALA A C 3
ATOM 3270 O O . ALA A 1 27 ? -1.523 -13.486 -11.324 1.00 0.00 448 ALA A O 3
ATOM 3277 N N . GLU A 1 28 ? -2.514 -15.168 -12.443 1.00 0.00 449 GLU A N 3
ATOM 3278 C CA . GLU A 1 28 ? -1.451 -16.126 -12.165 1.00 0.00 449 GLU A CA 3
ATOM 3279 C C . GLU A 1 28 ? -0.277 -15.928 -13.120 1.00 0.00 449 GLU A C 3
ATOM 3280 O O . GLU A 1 28 ? 0.698 -16.677 -13.085 1.00 0.00 449 GLU A O 3
ATOM 3292 N N . ASN A 1 29 ? -0.381 -14.915 -13.974 1.00 0.00 450 ASN A N 3
ATOM 3293 C CA . ASN A 1 29 ? 0.671 -14.618 -14.940 1.00 0.00 450 ASN A CA 3
ATOM 3294 C C . ASN A 1 29 ? 1.319 -13.269 -14.642 1.00 0.00 450 ASN A C 3
ATOM 3295 O O . ASN A 1 29 ? 2.015 -12.703 -15.486 1.00 0.00 450 ASN A O 3
ATOM 3306 N N . CYS A 1 30 ? 1.085 -12.760 -13.437 1.00 0.00 451 CYS A N 3
ATOM 3307 C CA . CYS A 1 30 ? 1.645 -11.478 -13.027 1.00 0.00 451 CYS A CA 3
ATOM 3308 C C . CYS A 1 30 ? 3.097 -11.636 -12.583 1.00 0.00 451 CYS A C 3
ATOM 3309 O O . CYS A 1 30 ? 3.395 -12.237 -11.551 1.00 0.00 451 CYS A O 3
ATOM 3316 N N . PRO A 1 31 ? 4.023 -11.083 -13.381 1.00 0.00 452 PRO A N 3
ATOM 3317 C CA . PRO A 1 31 ? 5.458 -11.147 -13.091 1.00 0.00 452 PRO A CA 3
ATOM 3318 C C . PRO A 1 31 ? 5.845 -10.296 -11.887 1.00 0.00 452 PRO A C 3
ATOM 3319 O O . PRO A 1 31 ? 7.012 -10.249 -11.497 1.00 0.00 452 PRO A O 3
ATOM 3330 N N . TYR A 1 32 ? 4.860 -9.624 -11.302 1.00 0.00 453 TYR A N 3
ATOM 3331 C CA . TYR A 1 32 ? 5.099 -8.772 -10.143 1.00 0.00 453 TYR A CA 3
ATOM 3332 C C . TYR A 1 32 ? 4.666 -9.469 -8.857 1.00 0.00 453 TYR A C 3
ATOM 3333 O O . TYR A 1 32 ? 4.182 -10.601 -8.883 1.00 0.00 453 TYR A O 3
ATOM 3351 N N . MET A 1 33 ? 4.843 -8.784 -7.732 1.00 0.00 454 MET A N 3
ATOM 3352 C CA . MET A 1 33 ? 4.469 -9.335 -6.434 1.00 0.00 454 MET A CA 3
ATOM 3353 C C . MET A 1 33 ? 3.124 -8.780 -5.975 1.00 0.00 454 MET A C 3
ATOM 3354 O O . MET A 1 33 ? 2.842 -7.593 -6.141 1.00 0.00 454 MET A O 3
ATOM 3368 N N . HIS A 1 34 ? 2.298 -9.646 -5.396 1.00 0.00 455 HIS A N 3
ATOM 3369 C CA . HIS A 1 34 ? 0.983 -9.241 -4.912 1.00 0.00 455 HIS A CA 3
ATOM 3370 C C . HIS A 1 34 ? 0.914 -9.328 -3.391 1.00 0.00 455 HIS A C 3
ATOM 3371 O O . HIS A 1 34 ? 1.009 -8.317 -2.696 1.00 0.00 455 HIS A O 3
ATOM 3385 N N . GLY A 1 35 ? 0.746 -10.544 -2.879 1.00 0.00 456 GLY A N 3
ATOM 3386 C CA . GLY A 1 35 ? 0.666 -10.740 -1.443 1.00 0.00 456 GLY A CA 3
ATOM 3387 C C . GLY A 1 35 ? 2.031 -10.773 -0.785 1.00 0.00 456 GLY A C 3
ATOM 3388 O O . GLY A 1 35 ? 2.351 -9.917 0.040 1.00 0.00 456 GLY A O 3
ATOM 3392 N N . ASP A 1 36 ? 2.838 -11.764 -1.150 1.00 0.00 457 ASP A N 3
ATOM 3393 C CA . ASP A 1 36 ? 4.176 -11.905 -0.588 1.00 0.00 457 ASP A CA 3
ATOM 3394 C C . ASP A 1 36 ? 4.781 -10.541 -0.273 1.00 0.00 457 ASP A C 3
ATOM 3395 O O . ASP A 1 36 ? 5.348 -10.335 0.800 1.00 0.00 457 ASP A O 3
ATOM 3404 N N . PHE A 1 37 ? 4.655 -9.612 -1.215 1.00 0.00 458 PHE A N 3
ATOM 3405 C CA . PHE A 1 37 ? 5.191 -8.267 -1.038 1.00 0.00 458 PHE A CA 3
ATOM 3406 C C . PHE A 1 37 ? 4.817 -7.708 0.332 1.00 0.00 458 PHE A C 3
ATOM 3407 O O . PHE A 1 37 ? 3.645 -7.644 0.705 1.00 0.00 458 PHE A O 3
ATOM 3424 N N . PRO A 1 38 ? 5.835 -7.294 1.100 1.00 0.00 459 PRO A N 3
ATOM 3425 C CA . PRO A 1 38 ? 5.639 -6.733 2.440 1.00 0.00 459 PRO A CA 3
ATOM 3426 C C . PRO A 1 38 ? 4.980 -5.359 2.402 1.00 0.00 459 PRO A C 3
ATOM 3427 O O . PRO A 1 38 ? 5.211 -4.572 1.484 1.00 0.00 459 PRO A O 3
ATOM 3438 N N . CYS A 1 39 ? 4.157 -5.075 3.407 1.00 0.00 460 CYS A N 3
ATOM 3439 C CA . CYS A 1 39 ? 3.463 -3.795 3.489 1.00 0.00 460 CYS A CA 3
ATOM 3440 C C . CYS A 1 39 ? 4.456 -2.649 3.663 1.00 0.00 460 CYS A C 3
ATOM 3441 O O . CYS A 1 39 ? 5.479 -2.794 4.332 1.00 0.00 460 CYS A O 3
ATOM 3448 N N . LYS A 1 40 ? 4.145 -1.508 3.056 1.00 0.00 461 LYS A N 3
ATOM 3449 C CA . LYS A 1 40 ? 5.007 -0.335 3.144 1.00 0.00 461 LYS A CA 3
ATOM 3450 C C . LYS A 1 40 ? 4.808 0.388 4.472 1.00 0.00 461 LYS A C 3
ATOM 3451 O O . LYS A 1 40 ? 5.706 0.421 5.314 1.00 0.00 461 LYS A O 3
ATOM 3470 N N . LEU A 1 41 ? 3.625 0.966 4.654 1.00 0.00 462 LEU A N 3
ATOM 3471 C CA . LEU A 1 41 ? 3.307 1.688 5.880 1.00 0.00 462 LEU A CA 3
ATOM 3472 C C . LEU A 1 41 ? 3.762 0.904 7.107 1.00 0.00 462 LEU A C 3
ATOM 3473 O O . LEU A 1 41 ? 4.569 1.387 7.901 1.00 0.00 462 LEU A O 3
ATOM 3489 N N . TYR A 1 42 ? 3.239 -0.308 7.255 1.00 0.00 463 TYR A N 3
ATOM 3490 C CA . TYR A 1 42 ? 3.591 -1.160 8.385 1.00 0.00 463 TYR A CA 3
ATOM 3491 C C . TYR A 1 42 ? 5.079 -1.052 8.706 1.00 0.00 463 TYR A C 3
ATOM 3492 O O . TYR A 1 42 ? 5.501 -1.294 9.838 1.00 0.00 463 TYR A O 3
ATOM 3510 N N . HIS A 1 43 ? 5.869 -0.686 7.702 1.00 0.00 464 HIS A N 3
ATOM 3511 C CA . HIS A 1 43 ? 7.310 -0.544 7.876 1.00 0.00 464 HIS A CA 3
ATOM 3512 C C . HIS A 1 43 ? 7.694 0.922 8.059 1.00 0.00 464 HIS A C 3
ATOM 3513 O O . HIS A 1 43 ? 8.391 1.279 9.009 1.00 0.00 464 HIS A O 3
ATOM 3527 N N . THR A 1 44 ? 7.234 1.768 7.142 1.00 0.00 465 THR A N 3
ATOM 3528 C CA . THR A 1 44 ? 7.530 3.193 7.201 1.00 0.00 465 THR A CA 3
ATOM 3529 C C . THR A 1 44 ? 7.576 3.687 8.642 1.00 0.00 465 THR A C 3
ATOM 3530 O O . THR A 1 44 ? 8.474 4.437 9.025 1.00 0.00 465 THR A O 3
ATOM 3541 N N . THR A 1 45 ? 6.601 3.260 9.440 1.00 0.00 466 THR A N 3
ATOM 3542 C CA . THR A 1 45 ? 6.531 3.659 10.840 1.00 0.00 466 THR A CA 3
ATOM 3543 C C . THR A 1 45 ? 6.514 2.442 11.758 1.00 0.00 466 THR A C 3
ATOM 3544 O O . THR A 1 45 ? 7.071 2.472 12.855 1.00 0.00 466 THR A O 3
ATOM 3555 N N . GLY A 1 46 ? 5.870 1.372 11.303 1.00 0.00 467 GLY A N 3
ATOM 3556 C CA . GLY A 1 46 ? 5.793 0.159 12.096 1.00 0.00 467 GLY A CA 3
ATOM 3557 C C . GLY A 1 46 ? 4.390 -0.413 12.146 1.00 0.00 467 GLY A C 3
ATOM 3558 O O . GLY A 1 46 ? 4.208 -1.629 12.126 1.00 0.00 467 GLY A O 3
ATOM 3562 N N . ASN A 1 47 ? 3.396 0.467 12.214 1.00 0.00 468 ASN A N 3
ATOM 3563 C CA . ASN A 1 47 ? 2.002 0.042 12.270 1.00 0.00 468 ASN A CA 3
ATOM 3564 C C . ASN A 1 47 ? 1.278 0.381 10.970 1.00 0.00 468 ASN A C 3
ATOM 3565 O O . ASN A 1 47 ? 1.585 1.379 10.318 1.00 0.00 468 ASN A O 3
ATOM 3576 N N . CYS A 1 48 ? 0.314 -0.456 10.601 1.00 0.00 469 CYS A N 3
ATOM 3577 C CA . CYS A 1 48 ? -0.455 -0.246 9.380 1.00 0.00 469 CYS A CA 3
ATOM 3578 C C . CYS A 1 48 ? -1.838 0.314 9.698 1.00 0.00 469 CYS A C 3
ATOM 3579 O O . CYS A 1 48 ? -2.420 0.005 10.739 1.00 0.00 469 CYS A O 3
ATOM 3586 N N . ILE A 1 49 ? -2.359 1.138 8.796 1.00 0.00 470 ILE A N 3
ATOM 3587 C CA . ILE A 1 49 ? -3.673 1.740 8.979 1.00 0.00 470 ILE A CA 3
ATOM 3588 C C . ILE A 1 49 ? -4.779 0.700 8.835 1.00 0.00 470 ILE A C 3
ATOM 3589 O O . ILE A 1 49 ? -5.737 0.685 9.607 1.00 0.00 470 ILE A O 3
ATOM 3605 N N . ASN A 1 50 ? -4.639 -0.171 7.840 1.00 0.00 471 ASN A N 3
ATOM 3606 C CA . ASN A 1 50 ? -5.625 -1.217 7.595 1.00 0.00 471 ASN A CA 3
ATOM 3607 C C . ASN A 1 50 ? -5.906 -2.009 8.867 1.00 0.00 471 ASN A C 3
ATOM 3608 O O . ASN A 1 50 ? -7.054 -2.135 9.292 1.00 0.00 471 ASN A O 3
ATOM 3619 N N . GLY A 1 51 ? -4.848 -2.542 9.472 1.00 0.00 472 GLY A N 3
ATOM 3620 C CA . GLY A 1 51 ? -5.002 -3.315 10.691 1.00 0.00 472 GLY A CA 3
ATOM 3621 C C . GLY A 1 51 ? -4.468 -4.727 10.552 1.00 0.00 472 GLY A C 3
ATOM 3622 O O . GLY A 1 51 ? -3.571 -4.983 9.749 1.00 0.00 472 GLY A O 3
ATOM 3626 N N . ASP A 1 52 ? -5.019 -5.646 11.338 1.00 0.00 473 ASP A N 3
ATOM 3627 C CA . ASP A 1 52 ? -4.592 -7.040 11.300 1.00 0.00 473 ASP A CA 3
ATOM 3628 C C . ASP A 1 52 ? -5.139 -7.742 10.061 1.00 0.00 473 ASP A C 3
ATOM 3629 O O . ASP A 1 52 ? -4.631 -8.786 9.653 1.00 0.00 473 ASP A O 3
ATOM 3638 N N . ASP A 1 53 ? -6.176 -7.161 9.467 1.00 0.00 474 ASP A N 3
ATOM 3639 C CA . ASP A 1 53 ? -6.791 -7.731 8.274 1.00 0.00 474 ASP A CA 3
ATOM 3640 C C . ASP A 1 53 ? -6.332 -6.993 7.021 1.00 0.00 474 ASP A C 3
ATOM 3641 O O . ASP A 1 53 ? -7.132 -6.700 6.131 1.00 0.00 474 ASP A O 3
ATOM 3650 N N . CYS A 1 54 ? -5.039 -6.694 6.957 1.00 0.00 475 CYS A N 3
ATOM 3651 C CA . CYS A 1 54 ? -4.472 -5.989 5.814 1.00 0.00 475 CYS A CA 3
ATOM 3652 C C . CYS A 1 54 ? -4.278 -6.935 4.632 1.00 0.00 475 CYS A C 3
ATOM 3653 O O . CYS A 1 54 ? -3.932 -8.103 4.810 1.00 0.00 475 CYS A O 3
ATOM 3660 N N . MET A 1 55 ? -4.502 -6.422 3.427 1.00 0.00 476 MET A N 3
ATOM 3661 C CA . MET A 1 55 ? -4.351 -7.221 2.217 1.00 0.00 476 MET A CA 3
ATOM 3662 C C . MET A 1 55 ? -2.885 -7.310 1.804 1.00 0.00 476 MET A C 3
ATOM 3663 O O . MET A 1 55 ? -2.570 -7.623 0.656 1.00 0.00 476 MET A O 3
ATOM 3677 N N . PHE A 1 56 ? -1.991 -7.034 2.749 1.00 0.00 477 PHE A N 3
ATOM 3678 C CA . PHE A 1 56 ? -0.558 -7.082 2.483 1.00 0.00 477 PHE A CA 3
ATOM 3679 C C . PHE A 1 56 ? 0.152 -7.983 3.489 1.00 0.00 477 PHE A C 3
ATOM 3680 O O . PHE A 1 56 ? -0.362 -8.241 4.578 1.00 0.00 477 PHE A O 3
ATOM 3697 N N . SER A 1 57 ? 1.335 -8.459 3.116 1.00 0.00 478 SER A N 3
ATOM 3698 C CA . SER A 1 57 ? 2.115 -9.335 3.983 1.00 0.00 478 SER A CA 3
ATOM 3699 C C . SER A 1 57 ? 2.788 -8.538 5.097 1.00 0.00 478 SER A C 3
ATOM 3700 O O . SER A 1 57 ? 3.582 -7.634 4.836 1.00 0.00 478 SER A O 3
ATOM 3708 N N . HIS A 1 58 ? 2.464 -8.880 6.340 1.00 0.00 479 HIS A N 3
ATOM 3709 C CA . HIS A 1 58 ? 3.037 -8.197 7.494 1.00 0.00 479 HIS A CA 3
ATOM 3710 C C . HIS A 1 58 ? 4.164 -9.023 8.109 1.00 0.00 479 HIS A C 3
ATOM 3711 O O . HIS A 1 58 ? 4.376 -8.995 9.322 1.00 0.00 479 HIS A O 3
ATOM 3725 N N . ASP A 1 59 ? 4.881 -9.756 7.266 1.00 0.00 480 ASP A N 3
ATOM 3726 C CA . ASP A 1 59 ? 5.986 -10.589 7.726 1.00 0.00 480 ASP A CA 3
ATOM 3727 C C . ASP A 1 59 ? 7.225 -9.744 8.003 1.00 0.00 480 ASP A C 3
ATOM 3728 O O . ASP A 1 59 ? 7.350 -8.611 7.538 1.00 0.00 480 ASP A O 3
ATOM 3737 N N . PRO A 1 60 ? 8.165 -10.306 8.778 1.00 0.00 481 PRO A N 3
ATOM 3738 C CA . PRO A 1 60 ? 9.411 -9.621 9.135 1.00 0.00 481 PRO A CA 3
ATOM 3739 C C . PRO A 1 60 ? 10.349 -9.466 7.942 1.00 0.00 481 PRO A C 3
ATOM 3740 O O . PRO A 1 60 ? 10.815 -10.455 7.374 1.00 0.00 481 PRO A O 3
ATOM 3751 N N . LEU A 1 61 ? 10.621 -8.221 7.568 1.00 0.00 482 LEU A N 3
ATOM 3752 C CA . LEU A 1 61 ? 11.505 -7.937 6.442 1.00 0.00 482 LEU A CA 3
ATOM 3753 C C . LEU A 1 61 ? 12.710 -8.872 6.446 1.00 0.00 482 LEU A C 3
ATOM 3754 O O . LEU A 1 61 ? 13.150 -9.333 7.500 1.00 0.00 482 LEU A O 3
ATOM 3770 N N . THR A 1 62 ? 13.241 -9.149 5.259 1.00 0.00 483 THR A N 3
ATOM 3771 C CA . THR A 1 62 ? 14.396 -10.028 5.125 1.00 0.00 483 THR A CA 3
ATOM 3772 C C . THR A 1 62 ? 15.445 -9.421 4.200 1.00 0.00 483 THR A C 3
ATOM 3773 O O . THR A 1 62 ? 15.125 -8.605 3.337 1.00 0.00 483 THR A O 3
ATOM 3784 N N . GLU A 1 63 ? 16.697 -9.826 4.387 1.00 0.00 484 GLU A N 3
ATOM 3785 C CA . GLU A 1 63 ? 17.793 -9.321 3.568 1.00 0.00 484 GLU A CA 3
ATOM 3786 C C . GLU A 1 63 ? 17.370 -9.204 2.107 1.00 0.00 484 GLU A C 3
ATOM 3787 O O . GLU A 1 63 ? 17.821 -8.312 1.389 1.00 0.00 484 GLU A O 3
ATOM 3799 N N . GLU A 1 64 ? 16.502 -10.112 1.673 1.00 0.00 485 GLU A N 3
ATOM 3800 C CA . GLU A 1 64 ? 16.020 -10.112 0.297 1.00 0.00 485 GLU A CA 3
ATOM 3801 C C . GLU A 1 64 ? 14.913 -9.077 0.108 1.00 0.00 485 GLU A C 3
ATOM 3802 O O . GLU A 1 64 ? 15.131 -8.019 -0.482 1.00 0.00 485 GLU A O 3
ATOM 3814 N N . THR A 1 65 ? 13.725 -9.391 0.615 1.00 0.00 486 THR A N 3
ATOM 3815 C CA . THR A 1 65 ? 12.584 -8.492 0.501 1.00 0.00 486 THR A CA 3
ATOM 3816 C C . THR A 1 65 ? 12.969 -7.065 0.875 1.00 0.00 486 THR A C 3
ATOM 3817 O O . THR A 1 65 ? 12.736 -6.128 0.112 1.00 0.00 486 THR A O 3
ATOM 3828 N N . ARG A 1 66 ? 13.561 -6.907 2.055 1.00 0.00 487 ARG A N 3
ATOM 3829 C CA . ARG A 1 66 ? 13.979 -5.594 2.530 1.00 0.00 487 ARG A CA 3
ATOM 3830 C C . ARG A 1 66 ? 14.597 -4.777 1.399 1.00 0.00 487 ARG A C 3
ATOM 3831 O O . ARG A 1 66 ? 14.299 -3.594 1.240 1.00 0.00 487 ARG A O 3
ATOM 3852 N N . GLU A 1 67 ? 15.460 -5.418 0.616 1.00 0.00 488 GLU A N 3
ATOM 3853 C CA . GLU A 1 67 ? 16.121 -4.751 -0.499 1.00 0.00 488 GLU A CA 3
ATOM 3854 C C . GLU A 1 67 ? 15.098 -4.223 -1.500 1.00 0.00 488 GLU A C 3
ATOM 3855 O O . GLU A 1 67 ? 15.265 -3.140 -2.063 1.00 0.00 488 GLU A O 3
ATOM 3867 N N . LEU A 1 68 ? 14.040 -4.996 -1.719 1.00 0.00 489 LEU A N 3
ATOM 3868 C CA . LEU A 1 68 ? 12.989 -4.607 -2.653 1.00 0.00 489 LEU A CA 3
ATOM 3869 C C . LEU A 1 68 ? 12.475 -3.205 -2.342 1.00 0.00 489 LEU A C 3
ATOM 3870 O O . LEU A 1 68 ? 12.644 -2.280 -3.138 1.00 0.00 489 LEU A O 3
ATOM 3886 N N . LEU A 1 69 ? 11.848 -3.055 -1.181 1.00 0.00 490 LEU A N 3
ATOM 3887 C CA . LEU A 1 69 ? 11.311 -1.765 -0.762 1.00 0.00 490 LEU A CA 3
ATOM 3888 C C . LEU A 1 69 ? 12.290 -0.639 -1.079 1.00 0.00 490 LEU A C 3
ATOM 3889 O O . LEU A 1 69 ? 11.955 0.306 -1.794 1.00 0.00 490 LEU A O 3
ATOM 3905 N N . ASP A 1 70 ? 13.501 -0.747 -0.544 1.00 0.00 491 ASP A N 3
ATOM 3906 C CA . ASP A 1 70 ? 14.531 0.261 -0.772 1.00 0.00 491 ASP A CA 3
ATOM 3907 C C . ASP A 1 70 ? 14.504 0.748 -2.218 1.00 0.00 491 ASP A C 3
ATOM 3908 O O . ASP A 1 70 ? 14.628 1.943 -2.484 1.00 0.00 491 ASP A O 3
ATOM 3917 N N . LYS A 1 71 ? 14.341 -0.187 -3.149 1.00 0.00 492 LYS A N 3
ATOM 3918 C CA . LYS A 1 71 ? 14.297 0.146 -4.568 1.00 0.00 492 LYS A CA 3
ATOM 3919 C C . LYS A 1 71 ? 12.924 0.682 -4.959 1.00 0.00 492 LYS A C 3
ATOM 3920 O O . LYS A 1 71 ? 12.816 1.716 -5.617 1.00 0.00 492 LYS A O 3
ATOM 3939 N N . MET A 1 72 ? 11.878 -0.027 -4.547 1.00 0.00 493 MET A N 3
ATOM 3940 C CA . MET A 1 72 ? 10.512 0.381 -4.853 1.00 0.00 493 MET A CA 3
ATOM 3941 C C . MET A 1 72 ? 10.278 1.837 -4.462 1.00 0.00 493 MET A C 3
ATOM 3942 O O . MET A 1 72 ? 9.927 2.667 -5.302 1.00 0.00 493 MET A O 3
ATOM 3956 N N . LEU A 1 73 ? 10.475 2.140 -3.184 1.00 0.00 494 LEU A N 3
ATOM 3957 C CA . LEU A 1 73 ? 10.285 3.497 -2.682 1.00 0.00 494 LEU A CA 3
ATOM 3958 C C . LEU A 1 73 ? 10.836 4.524 -3.666 1.00 0.00 494 LEU A C 3
ATOM 3959 O O . LEU A 1 73 ? 10.168 5.504 -3.995 1.00 0.00 494 LEU A O 3
ATOM 3975 N N . ALA A 1 74 ? 12.058 4.291 -4.134 1.00 0.00 495 ALA A N 3
ATOM 3976 C CA . ALA A 1 74 ? 12.697 5.193 -5.084 1.00 0.00 495 ALA A CA 3
ATOM 3977 C C . ALA A 1 74 ? 11.943 5.218 -6.410 1.00 0.00 495 ALA A C 3
ATOM 3978 O O . ALA A 1 74 ? 11.728 6.282 -6.992 1.00 0.00 495 ALA A O 3
ATOM 3985 N N . ASP A 1 75 ? 11.543 4.042 -6.880 1.00 0.00 496 ASP A N 3
ATOM 3986 C CA . ASP A 1 75 ? 10.812 3.930 -8.137 1.00 0.00 496 ASP A CA 3
ATOM 3987 C C . ASP A 1 75 ? 9.502 4.709 -8.076 1.00 0.00 496 ASP A C 3
ATOM 3988 O O . ASP A 1 75 ? 9.143 5.414 -9.019 1.00 0.00 496 ASP A O 3
ATOM 3997 N N . ASP A 1 76 ? 8.793 4.576 -6.960 1.00 0.00 497 ASP A N 3
ATOM 3998 C CA . ASP A 1 76 ? 7.522 5.267 -6.775 1.00 0.00 4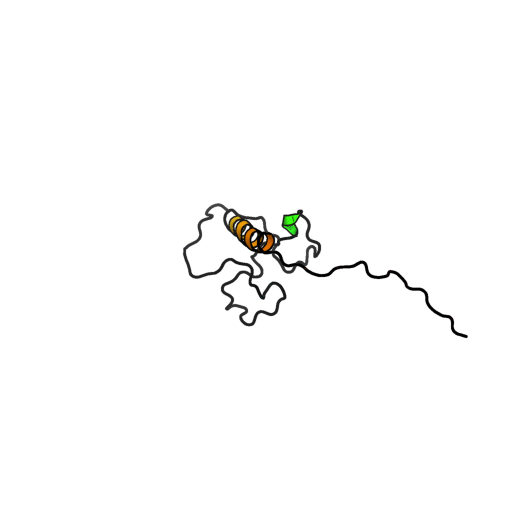97 ASP A CA 3
ATOM 3999 C C . ASP A 1 76 ? 7.721 6.780 -6.779 1.00 0.00 497 ASP A C 3
ATOM 4000 O O . ASP A 1 76 ? 7.218 7.480 -7.658 1.00 0.00 497 ASP A O 3
ATOM 4009 N N . ALA A 1 77 ? 8.457 7.277 -5.791 1.00 0.00 498 ALA A N 3
ATOM 4010 C CA . ALA A 1 77 ? 8.723 8.706 -5.681 1.00 0.00 498 ALA A CA 3
ATOM 4011 C C . ALA A 1 77 ? 9.232 9.273 -7.002 1.00 0.00 498 ALA A C 3
ATOM 4012 O O . ALA A 1 77 ? 8.654 10.213 -7.547 1.00 0.00 498 ALA A O 3
ATOM 4019 N N . GLU A 1 78 ? 10.316 8.696 -7.510 1.00 0.00 499 GLU A N 3
ATOM 4020 C CA . GLU A 1 78 ? 10.902 9.146 -8.767 1.00 0.00 499 GLU A CA 3
ATOM 4021 C C . GLU A 1 78 ? 9.835 9.274 -9.850 1.00 0.00 499 GLU A C 3
ATOM 4022 O O . GLU A 1 78 ? 9.645 10.345 -10.425 1.00 0.00 499 GLU A O 3
ATOM 4034 N N . ALA A 1 79 ? 9.143 8.173 -10.123 1.00 0.00 500 ALA A N 3
ATOM 4035 C CA . ALA A 1 79 ? 8.094 8.161 -11.136 1.00 0.00 500 ALA A CA 3
ATOM 4036 C C . ALA A 1 79 ? 7.128 9.325 -10.939 1.00 0.00 500 ALA A C 3
ATOM 4037 O O . ALA A 1 79 ? 6.863 10.088 -11.867 1.00 0.00 500 ALA A O 3
ATOM 4044 N N . GLY A 1 80 ? 6.604 9.455 -9.724 1.00 0.00 501 GLY A N 3
ATOM 4045 C CA . GLY A 1 80 ? 5.673 10.528 -9.428 1.00 0.00 501 GLY A CA 3
ATOM 4046 C C . GLY A 1 80 ? 4.229 10.069 -9.471 1.00 0.00 501 GLY A C 3
ATOM 4047 O O . GLY A 1 80 ? 3.641 9.751 -8.437 1.00 0.00 501 GLY A O 3
ATOM 4051 N N . ALA A 1 81 ? 3.654 10.037 -10.669 1.00 0.00 502 ALA A N 3
ATOM 4052 C CA . ALA A 1 81 ? 2.270 9.614 -10.841 1.00 0.00 502 ALA A CA 3
ATOM 4053 C C . ALA A 1 81 ? 2.129 8.668 -12.029 1.00 0.00 502 ALA A C 3
ATOM 4054 O O . ALA A 1 81 ? 3.092 8.420 -12.754 1.00 0.00 502 ALA A O 3
ATOM 4061 N N . GLU A 1 82 ? 0.923 8.143 -12.221 1.00 0.00 503 GLU A N 3
ATOM 4062 C CA . GLU A 1 82 ? 0.658 7.223 -13.321 1.00 0.00 503 GLU A CA 3
ATOM 4063 C C . GLU A 1 82 ? 1.023 7.856 -14.660 1.00 0.00 503 GLU A C 3
ATOM 4064 O O . GLU A 1 82 ? 0.884 9.065 -14.846 1.00 0.00 503 GLU A O 3
ATOM 4076 N N . ASP A 1 83 ? 1.492 7.031 -15.590 1.00 0.00 504 ASP A N 3
ATOM 4077 C CA . ASP A 1 83 ? 1.878 7.509 -16.912 1.00 0.00 504 ASP A CA 3
ATOM 4078 C C . ASP A 1 83 ? 1.458 6.516 -17.992 1.00 0.00 504 ASP A C 3
ATOM 4079 O O . ASP A 1 83 ? 1.293 5.327 -17.724 1.00 0.00 504 ASP A O 3
ATOM 4088 N N . GLU A 1 84 ? 1.286 7.015 -19.213 1.00 0.00 505 GLU A N 3
ATOM 4089 C CA . GLU A 1 84 ? 0.884 6.171 -20.332 1.00 0.00 505 GLU A CA 3
ATOM 4090 C C . GLU A 1 84 ? 1.954 5.128 -20.639 1.00 0.00 505 GLU A C 3
ATOM 4091 O O . GLU A 1 84 ? 3.132 5.455 -20.787 1.00 0.00 505 GLU A O 3
ATOM 4103 N N . LYS A 1 85 ? 1.536 3.870 -20.734 1.00 0.00 506 LYS A N 3
ATOM 4104 C CA . LYS A 1 85 ? 2.456 2.777 -21.024 1.00 0.00 506 LYS A CA 3
ATOM 4105 C C . LYS A 1 85 ? 2.063 2.063 -22.313 1.00 0.00 506 LYS A C 3
ATOM 4106 O O . LYS A 1 85 ? 2.910 1.783 -23.161 1.00 0.00 506 LYS A O 3
ATOM 4125 N N . GLU A 1 86 ? 0.773 1.772 -22.454 1.00 0.00 507 GLU A N 3
ATOM 4126 C CA . GLU A 1 86 ? 0.270 1.091 -23.641 1.00 0.00 507 GLU A CA 3
ATOM 4127 C C . GLU A 1 86 ? -0.923 1.838 -24.232 1.00 0.00 507 GLU A C 3
ATOM 4128 O O . GLU A 1 86 ? -2.069 1.606 -23.845 1.00 0.00 507 GLU A O 3
ATOM 4140 N N . VAL A 1 87 ? -0.645 2.736 -25.171 1.00 0.00 508 VAL A N 3
ATOM 4141 C CA . VAL A 1 87 ? -1.694 3.517 -25.816 1.00 0.00 508 VAL A CA 3
ATOM 4142 C C . VAL A 1 87 ? -2.279 2.771 -27.010 1.00 0.00 508 VAL A C 3
ATOM 4143 O O . VAL A 1 87 ? -2.987 3.353 -27.831 1.00 0.00 508 VAL A O 3
ATOM 4156 N N . GLU A 1 88 ? -1.979 1.479 -27.099 1.00 0.00 509 GLU A N 3
ATOM 4157 C CA . GLU A 1 88 ? -2.475 0.654 -28.193 1.00 0.00 509 GLU A CA 3
ATOM 4158 C C . GLU A 1 88 ? -2.883 -0.728 -27.691 1.00 0.00 509 GLU A C 3
ATOM 4159 O O . GLU A 1 88 ? -2.154 -1.362 -26.928 1.00 0.00 509 GLU A O 3
ATOM 4171 N N . GLU A 1 89 ? -4.052 -1.189 -28.125 1.00 0.00 510 GLU A N 3
ATOM 4172 C CA . GLU A 1 89 ? -4.557 -2.495 -27.718 1.00 0.00 510 GLU A CA 3
ATOM 4173 C C . GLU A 1 89 ? -4.239 -3.553 -28.770 1.00 0.00 510 GLU A C 3
ATOM 4174 O O . GLU A 1 89 ? -3.856 -3.230 -29.896 1.00 0.00 510 GLU A O 3
ATOM 4186 N N . LEU A 1 90 ? -4.400 -4.817 -28.396 1.00 0.00 511 LEU A N 3
ATOM 4187 C CA . LEU A 1 90 ? -4.130 -5.925 -29.307 1.00 0.00 511 LEU A CA 3
ATOM 4188 C C . LEU A 1 90 ? -5.362 -6.809 -29.469 1.00 0.00 511 LEU A C 3
ATOM 4189 O O . LEU A 1 90 ? -5.691 -7.239 -30.575 1.00 0.00 511 LEU A O 3
ATOM 4205 N N . LYS A 1 91 ? -6.043 -7.076 -28.359 1.00 0.00 512 LYS A N 3
ATOM 4206 C CA . LYS A 1 91 ? -7.241 -7.906 -28.377 1.00 0.00 512 LYS A CA 3
ATOM 4207 C C . LYS A 1 91 ? -8.474 -7.074 -28.717 1.00 0.00 512 LYS A C 3
ATOM 4208 O O . LYS A 1 91 ? -9.528 -7.225 -28.098 1.00 0.00 512 LYS A O 3
ATOM 4227 N N . LYS A 1 92 ? -8.336 -6.197 -29.706 1.00 0.00 513 LYS A N 3
ATOM 4228 C CA . LYS A 1 92 ? -9.439 -5.344 -30.131 1.00 0.00 513 LYS A CA 3
ATOM 4229 C C . LYS A 1 92 ? -10.719 -6.154 -30.306 1.00 0.00 513 LYS A C 3
ATOM 4230 O O . LYS A 1 92 ? -10.871 -6.889 -31.281 1.00 0.00 513 LYS A O 3
ATOM 4249 N N . SER A 1 93 ? -11.637 -6.014 -29.355 1.00 0.00 514 SER A N 3
ATOM 4250 C CA . SER A 1 93 ? -12.903 -6.736 -29.403 1.00 0.00 514 SER A CA 3
ATOM 4251 C C . SER A 1 93 ? -13.855 -6.096 -30.409 1.00 0.00 514 SER A C 3
ATOM 4252 O O . SER A 1 93 ? -14.083 -4.888 -30.383 1.00 0.00 514 SER A O 3
ATOM 4260 N N . GLY A 1 94 ? -14.408 -6.918 -31.296 1.00 0.00 515 GLY A N 3
ATOM 4261 C CA . GLY A 1 94 ? -15.329 -6.416 -32.299 1.00 0.00 515 GLY A CA 3
ATOM 4262 C C . GLY A 1 94 ? -16.574 -7.271 -32.423 1.00 0.00 515 GLY A C 3
ATOM 4263 O O . GLY A 1 94 ? -16.892 -8.074 -31.545 1.00 0.00 515 GLY A O 3
ATOM 4267 N N . PRO A 1 95 ? -17.305 -7.102 -33.535 1.00 0.00 516 PRO A N 3
ATOM 4268 C CA . PRO A 1 95 ? -18.535 -7.855 -33.796 1.00 0.00 516 PRO A CA 3
ATOM 4269 C C . PRO A 1 95 ? -18.263 -9.328 -34.082 1.00 0.00 516 PRO A C 3
ATOM 4270 O O . PRO A 1 95 ? -17.130 -9.716 -34.368 1.00 0.00 516 PRO A O 3
ATOM 4281 N N . SER A 1 96 ? -19.308 -10.145 -34.002 1.00 0.00 517 SER A N 3
ATOM 4282 C CA . SER A 1 96 ? -19.181 -11.576 -34.249 1.00 0.00 517 SER A CA 3
ATOM 4283 C C . SER A 1 96 ? -20.187 -12.038 -35.299 1.00 0.00 517 SER A C 3
ATOM 4284 O O . SER A 1 96 ? -20.752 -13.128 -35.196 1.00 0.00 517 SER A O 3
ATOM 4292 N N . SER A 1 97 ? -20.407 -11.202 -36.308 1.00 0.00 518 SER A N 3
ATOM 4293 C CA . SER A 1 97 ? -21.348 -11.521 -37.375 1.00 0.00 518 SER A CA 3
ATOM 4294 C C . SER A 1 97 ? -20.955 -12.819 -38.075 1.00 0.00 518 SER A C 3
ATOM 4295 O O . SER A 1 97 ? -19.875 -13.361 -37.842 1.00 0.00 518 SER A O 3
ATOM 4303 N N . GLY A 1 98 ? -21.841 -13.312 -38.935 1.00 0.00 519 GLY A N 3
ATOM 4304 C CA . GLY A 1 98 ? -21.570 -14.541 -39.656 1.00 0.00 519 GLY A CA 3
ATOM 4305 C C . GLY A 1 98 ? -21.841 -14.414 -41.142 1.00 0.00 519 GLY A C 3
ATOM 4306 O O . GLY A 1 98 ? -22.166 -13.319 -41.600 1.00 0.00 519 GLY A O 3
ATOM 4312 N N . GLY A 1 1 ? 39.842 -13.638 -2.969 1.00 0.00 422 GLY A N 4
ATOM 4313 C CA . GLY A 1 1 ? 38.699 -13.053 -3.644 1.00 0.00 422 GLY A CA 4
ATOM 4314 C C . GLY A 1 1 ? 37.811 -14.097 -4.291 1.00 0.00 422 GLY A C 4
ATOM 4315 O O . GLY A 1 1 ? 38.297 -15.003 -4.967 1.00 0.00 422 GLY A O 4
ATOM 4319 N N . SER A 1 2 ? 36.504 -13.972 -4.083 1.00 0.00 423 SER A N 4
ATOM 4320 C CA . SER A 1 2 ? 35.546 -14.915 -4.646 1.00 0.00 423 SER A CA 4
ATOM 4321 C C . SER A 1 2 ? 34.684 -14.244 -5.711 1.00 0.00 423 SER A C 4
ATOM 4322 O O . SER A 1 2 ? 34.138 -13.163 -5.493 1.00 0.00 423 SER A O 4
ATOM 4330 N N . SER A 1 3 ? 34.567 -14.894 -6.865 1.00 0.00 424 SER A N 4
ATOM 4331 C CA . SER A 1 3 ? 33.776 -14.359 -7.967 1.00 0.00 424 SER A CA 4
ATOM 4332 C C . SER A 1 3 ? 32.329 -14.136 -7.538 1.00 0.00 424 SER A C 4
ATOM 4333 O O . SER A 1 3 ? 31.940 -14.478 -6.421 1.00 0.00 424 SER A O 4
ATOM 4341 N N . GLY A 1 4 ? 31.534 -13.559 -8.434 1.00 0.00 425 GLY A N 4
ATOM 4342 C CA . GLY A 1 4 ? 30.139 -13.300 -8.131 1.00 0.00 425 GLY A CA 4
ATOM 4343 C C . GLY A 1 4 ? 29.204 -13.836 -9.198 1.00 0.00 425 GLY A C 4
ATOM 4344 O O . GLY A 1 4 ? 29.641 -14.194 -10.292 1.00 0.00 425 GLY A O 4
ATOM 4348 N N . SER A 1 5 ? 27.915 -13.892 -8.879 1.00 0.00 426 SER A N 4
ATOM 4349 C CA . SER A 1 5 ? 26.917 -14.393 -9.817 1.00 0.00 426 SER A CA 4
ATOM 4350 C C . SER A 1 5 ? 25.721 -13.449 -9.893 1.00 0.00 426 SER A C 4
ATOM 4351 O O . SER A 1 5 ? 25.427 -12.724 -8.942 1.00 0.00 426 SER A O 4
ATOM 4359 N N . SER A 1 6 ? 25.034 -13.464 -11.031 1.00 0.00 427 SER A N 4
ATOM 4360 C CA . SER A 1 6 ? 23.872 -12.607 -11.234 1.00 0.00 427 SER A CA 4
ATOM 4361 C C . SER A 1 6 ? 22.580 -13.370 -10.958 1.00 0.00 427 SER A C 4
ATOM 4362 O O . SER A 1 6 ? 21.784 -12.977 -10.107 1.00 0.00 427 SER A O 4
ATOM 4370 N N . GLY A 1 7 ? 22.379 -14.465 -11.686 1.00 0.00 428 GLY A N 4
ATOM 4371 C CA . GLY A 1 7 ? 21.183 -15.266 -11.505 1.00 0.00 428 GLY A CA 4
ATOM 4372 C C . GLY A 1 7 ? 19.919 -14.430 -11.511 1.00 0.00 428 GLY A C 4
ATOM 4373 O O . GLY A 1 7 ? 19.263 -14.279 -10.481 1.00 0.00 428 GLY A O 4
ATOM 4377 N N . GLU A 1 8 ? 19.577 -13.884 -12.674 1.00 0.00 429 GLU A N 4
ATOM 4378 C CA . GLU A 1 8 ? 18.384 -13.057 -12.808 1.00 0.00 429 GLU A CA 4
ATOM 4379 C C . GLU A 1 8 ? 17.303 -13.785 -13.603 1.00 0.00 429 GLU A C 4
ATOM 4380 O O . GLU A 1 8 ? 17.591 -14.448 -14.600 1.00 0.00 429 GLU A O 4
ATOM 4392 N N . LEU A 1 9 ? 16.060 -13.656 -13.153 1.00 0.00 430 LEU A N 4
ATOM 4393 C CA . LEU A 1 9 ? 14.935 -14.301 -13.821 1.00 0.00 430 LEU A CA 4
ATOM 4394 C C . LEU A 1 9 ? 14.025 -13.268 -14.477 1.00 0.00 430 LEU A C 4
ATOM 4395 O O . LEU A 1 9 ? 13.995 -12.098 -14.093 1.00 0.00 430 LEU A O 4
ATOM 4411 N N . PRO A 1 10 ? 13.265 -13.707 -15.491 1.00 0.00 431 PRO A N 4
ATOM 4412 C CA . PRO A 1 10 ? 12.338 -12.837 -16.221 1.00 0.00 431 PRO A CA 4
ATOM 4413 C C . PRO A 1 10 ? 11.141 -12.423 -15.372 1.00 0.00 431 PRO A C 4
ATOM 4414 O O . PRO A 1 10 ? 10.240 -11.731 -15.846 1.00 0.00 431 PRO A O 4
ATOM 4425 N N . LYS A 1 11 ? 11.137 -12.852 -14.114 1.00 0.00 432 LYS A N 4
ATOM 4426 C CA . LYS A 1 11 ? 10.051 -12.526 -13.198 1.00 0.00 432 LYS A CA 4
ATOM 4427 C C . LYS A 1 11 ? 10.383 -11.281 -12.381 1.00 0.00 432 LYS A C 4
ATOM 4428 O O . LYS A 1 11 ? 11.450 -11.191 -11.772 1.00 0.00 432 LYS A O 4
ATOM 4447 N N . LYS A 1 12 ? 9.464 -10.322 -12.372 1.00 0.00 433 LYS A N 4
ATOM 4448 C CA . LYS A 1 12 ? 9.658 -9.082 -11.629 1.00 0.00 433 LYS A CA 4
ATOM 4449 C C . LYS A 1 12 ? 9.215 -9.243 -10.178 1.00 0.00 433 LYS A C 4
ATOM 4450 O O . LYS A 1 12 ? 8.337 -10.051 -9.873 1.00 0.00 433 LYS A O 4
ATOM 4469 N N . ARG A 1 13 ? 9.827 -8.469 -9.288 1.00 0.00 434 ARG A N 4
ATOM 4470 C CA . ARG A 1 13 ? 9.495 -8.526 -7.870 1.00 0.00 434 ARG A CA 4
ATOM 4471 C C . ARG A 1 13 ? 9.082 -7.151 -7.352 1.00 0.00 434 ARG A C 4
ATOM 4472 O O . ARG A 1 13 ? 9.535 -6.714 -6.296 1.00 0.00 434 ARG A O 4
ATOM 4493 N N . GLU A 1 14 ? 8.219 -6.476 -8.105 1.00 0.00 435 GLU A N 4
ATOM 4494 C CA . GLU A 1 14 ? 7.746 -5.151 -7.723 1.00 0.00 435 GLU A CA 4
ATOM 4495 C C . GLU A 1 14 ? 6.251 -5.173 -7.420 1.00 0.00 435 GLU A C 4
ATOM 4496 O O . GLU A 1 14 ? 5.552 -6.131 -7.754 1.00 0.00 435 GLU A O 4
ATOM 4508 N N . LEU A 1 15 ? 5.766 -4.111 -6.785 1.00 0.00 436 LEU A N 4
ATOM 4509 C CA . LEU A 1 15 ? 4.353 -4.008 -6.437 1.00 0.00 436 LEU A CA 4
ATOM 4510 C C . LEU A 1 15 ? 3.501 -3.773 -7.680 1.00 0.00 436 LEU A C 4
ATOM 4511 O O . LEU A 1 15 ? 3.623 -2.744 -8.344 1.00 0.00 436 LEU A O 4
ATOM 4527 N N . CYS A 1 16 ? 2.636 -4.734 -7.988 1.00 0.00 437 CYS A N 4
ATOM 4528 C CA . CYS A 1 16 ? 1.762 -4.632 -9.150 1.00 0.00 437 CYS A CA 4
ATOM 4529 C C . CYS A 1 16 ? 0.849 -3.415 -9.039 1.00 0.00 437 CYS A C 4
ATOM 4530 O O . CYS A 1 16 ? 0.130 -3.251 -8.052 1.00 0.00 437 CYS A O 4
ATOM 4537 N N . LYS A 1 17 ? 0.882 -2.562 -10.057 1.00 0.00 438 LYS A N 4
ATOM 4538 C CA . LYS A 1 17 ? 0.057 -1.360 -10.077 1.00 0.00 438 LYS A CA 4
ATOM 4539 C C . LYS A 1 17 ? -1.423 -1.717 -10.161 1.00 0.00 438 LYS A C 4
ATOM 4540 O O . LYS A 1 17 ? -2.287 -0.840 -10.118 1.00 0.00 438 LYS A O 4
ATOM 4559 N N . PHE A 1 18 ? -1.710 -3.009 -10.279 1.00 0.00 439 PHE A N 4
ATOM 4560 C CA . PHE A 1 18 ? -3.087 -3.482 -10.368 1.00 0.00 439 PHE A CA 4
ATOM 4561 C C . PHE A 1 18 ? -3.569 -4.010 -9.020 1.00 0.00 439 PHE A C 4
ATOM 4562 O O . PHE A 1 18 ? -4.590 -3.565 -8.496 1.00 0.00 439 PHE A O 4
ATOM 4579 N N . TYR A 1 19 ? -2.827 -4.963 -8.466 1.00 0.00 440 TYR A N 4
ATOM 4580 C CA . TYR A 1 19 ? -3.179 -5.555 -7.181 1.00 0.00 440 TYR A CA 4
ATOM 4581 C C . TYR A 1 19 ? -3.599 -4.480 -6.183 1.00 0.00 440 TYR A C 4
ATOM 4582 O O . TYR A 1 19 ? -4.498 -4.692 -5.368 1.00 0.00 440 TYR A O 4
ATOM 4600 N N . ILE A 1 20 ? -2.942 -3.328 -6.253 1.00 0.00 441 ILE A N 4
ATOM 4601 C CA . ILE A 1 20 ? -3.246 -2.219 -5.357 1.00 0.00 441 ILE A CA 4
ATOM 4602 C C . ILE A 1 20 ? -4.752 -2.029 -5.211 1.00 0.00 441 ILE A C 4
ATOM 4603 O O . ILE A 1 20 ? -5.249 -1.730 -4.124 1.00 0.00 441 ILE A O 4
ATOM 4619 N N . THR A 1 21 ? -5.476 -2.206 -6.312 1.00 0.00 442 THR A N 4
ATOM 4620 C CA . THR A 1 21 ? -6.925 -2.055 -6.307 1.00 0.00 442 THR A CA 4
ATOM 4621 C C . THR A 1 21 ? -7.619 -3.410 -6.231 1.00 0.00 442 THR A C 4
ATOM 4622 O O . THR A 1 21 ? -8.671 -3.546 -5.607 1.00 0.00 442 THR A O 4
ATOM 4633 N N . GLY A 1 22 ? -7.023 -4.412 -6.870 1.00 0.00 443 GLY A N 4
ATOM 4634 C CA . GLY A 1 22 ? -7.598 -5.745 -6.861 1.00 0.00 443 GLY A CA 4
ATOM 4635 C C . GLY A 1 22 ? -7.937 -6.239 -8.253 1.00 0.00 443 GLY A C 4
ATOM 4636 O O . GLY A 1 22 ? -8.264 -7.411 -8.442 1.00 0.00 443 GLY A O 4
ATOM 4640 N N . PHE A 1 23 ? -7.860 -5.344 -9.233 1.00 0.00 444 PHE A N 4
ATOM 4641 C CA . PHE A 1 23 ? -8.164 -5.695 -10.615 1.00 0.00 444 PHE A CA 4
ATOM 4642 C C . PHE A 1 23 ? -6.884 -5.944 -11.407 1.00 0.00 444 PHE A C 4
ATOM 4643 O O . PHE A 1 23 ? -6.258 -5.009 -11.907 1.00 0.00 444 PHE A O 4
ATOM 4660 N N . CYS A 1 24 ? -6.500 -7.211 -11.516 1.00 0.00 445 CYS A N 4
ATOM 4661 C CA . CYS A 1 24 ? -5.294 -7.585 -12.245 1.00 0.00 445 CYS A CA 4
ATOM 4662 C C . CYS A 1 24 ? -5.582 -8.716 -13.229 1.00 0.00 445 CYS A C 4
ATOM 4663 O O . CYS A 1 24 ? -5.688 -9.879 -12.840 1.00 0.00 445 CYS A O 4
ATOM 4670 N N . ALA A 1 25 ? -5.708 -8.365 -14.504 1.00 0.00 446 ALA A N 4
ATOM 4671 C CA . ALA A 1 25 ? -5.981 -9.350 -15.544 1.00 0.00 446 ALA A CA 4
ATOM 4672 C C . ALA A 1 25 ? -5.191 -10.633 -15.306 1.00 0.00 446 ALA A C 4
ATOM 4673 O O . ALA A 1 25 ? -5.745 -11.642 -14.869 1.00 0.00 446 ALA A O 4
ATOM 4680 N N . ARG A 1 26 ? -3.896 -10.587 -15.598 1.00 0.00 447 ARG A N 4
ATOM 4681 C CA . ARG A 1 26 ? -3.030 -11.746 -15.418 1.00 0.00 447 ARG A CA 4
ATOM 4682 C C . ARG A 1 26 ? -2.865 -12.076 -13.937 1.00 0.00 447 ARG A C 4
ATOM 4683 O O . ARG A 1 26 ? -1.882 -11.684 -13.309 1.00 0.00 447 ARG A O 4
ATOM 4704 N N . ALA A 1 27 ? -3.834 -12.799 -13.386 1.00 0.00 448 ALA A N 4
ATOM 4705 C CA . ALA A 1 27 ? -3.796 -13.183 -11.980 1.00 0.00 448 ALA A CA 4
ATOM 4706 C C . ALA A 1 27 ? -2.858 -14.365 -11.760 1.00 0.00 448 ALA A C 4
ATOM 4707 O O . ALA A 1 27 ? -1.912 -14.281 -10.976 1.00 0.00 448 ALA A O 4
ATOM 4714 N N . GLU A 1 28 ? -3.127 -15.466 -12.455 1.00 0.00 449 GLU A N 4
ATOM 4715 C CA . GLU A 1 28 ? -2.306 -16.665 -12.333 1.00 0.00 449 GLU A CA 4
ATOM 4716 C C . GLU A 1 28 ? -0.998 -16.511 -13.102 1.00 0.00 449 GLU A C 4
ATOM 4717 O O . GLU A 1 28 ? -0.151 -17.402 -13.093 1.00 0.00 449 GLU A O 4
ATOM 4729 N N . ASN A 1 29 ? -0.842 -15.371 -13.769 1.00 0.00 450 ASN A N 4
ATOM 4730 C CA . ASN A 1 29 ? 0.362 -15.099 -14.545 1.00 0.00 450 ASN A CA 4
ATOM 4731 C C . ASN A 1 29 ? 0.870 -13.684 -14.284 1.00 0.00 450 ASN A C 4
ATOM 4732 O O . ASN A 1 29 ? 1.353 -13.008 -15.193 1.00 0.00 450 ASN A O 4
ATOM 4743 N N . CYS A 1 30 ? 0.757 -13.242 -13.036 1.00 0.00 451 CYS A N 4
ATOM 4744 C CA . CYS A 1 30 ? 1.203 -11.908 -12.654 1.00 0.00 451 CYS A CA 4
ATOM 4745 C C . CYS A 1 30 ? 2.713 -11.882 -12.430 1.00 0.00 451 CYS A C 4
ATOM 4746 O O . CYS A 1 30 ? 3.234 -12.463 -11.478 1.00 0.00 451 CYS A O 4
ATOM 4753 N N . PRO A 1 31 ? 3.433 -11.194 -13.328 1.00 0.00 452 PRO A N 4
ATOM 4754 C CA . PRO A 1 31 ? 4.892 -11.075 -13.250 1.00 0.00 452 PRO A CA 4
ATOM 4755 C C . PRO A 1 31 ? 5.341 -10.208 -12.079 1.00 0.00 452 PRO A C 4
ATOM 4756 O O . PRO A 1 31 ? 6.537 -10.042 -11.841 1.00 0.00 452 PRO A O 4
ATOM 4767 N N . TYR A 1 32 ? 4.375 -9.659 -11.352 1.00 0.00 453 TYR A N 4
ATOM 4768 C CA . TYR A 1 32 ? 4.672 -8.806 -10.206 1.00 0.00 453 TYR A CA 4
ATOM 4769 C C . TYR A 1 32 ? 4.337 -9.516 -8.898 1.00 0.00 453 TYR A C 4
ATOM 4770 O O . TYR A 1 32 ? 3.927 -10.676 -8.896 1.00 0.00 453 TYR A O 4
ATOM 4788 N N . MET A 1 33 ? 4.515 -8.809 -7.787 1.00 0.00 454 MET A N 4
ATOM 4789 C CA . MET A 1 33 ? 4.230 -9.370 -6.471 1.00 0.00 454 MET A CA 4
ATOM 4790 C C . MET A 1 33 ? 2.875 -8.893 -5.958 1.00 0.00 454 MET A C 4
ATOM 4791 O O . MET A 1 33 ? 2.446 -7.776 -6.253 1.00 0.00 454 MET A O 4
ATOM 4805 N N . HIS A 1 34 ? 2.204 -9.745 -5.190 1.00 0.00 455 HIS A N 4
ATOM 4806 C CA . HIS A 1 34 ? 0.897 -9.410 -4.637 1.00 0.00 455 HIS A CA 4
ATOM 4807 C C . HIS A 1 34 ? 0.909 -9.511 -3.114 1.00 0.00 455 HIS A C 4
ATOM 4808 O O . HIS A 1 34 ? 0.978 -8.501 -2.415 1.00 0.00 455 HIS A O 4
ATOM 4822 N N . GLY A 1 35 ? 0.841 -10.739 -2.607 1.00 0.00 456 GLY A N 4
ATOM 4823 C CA . GLY A 1 35 ? 0.845 -10.949 -1.171 1.00 0.00 456 GLY A CA 4
ATOM 4824 C C . GLY A 1 35 ? 2.239 -10.892 -0.581 1.00 0.00 456 GLY A C 4
ATOM 4825 O O . GLY A 1 35 ? 2.554 -9.994 0.201 1.00 0.00 456 GLY A O 4
ATOM 4829 N N . ASP A 1 36 ? 3.077 -11.854 -0.953 1.00 0.00 457 ASP A N 4
ATOM 4830 C CA . ASP A 1 36 ? 4.446 -11.910 -0.454 1.00 0.00 457 ASP A CA 4
ATOM 4831 C C . ASP A 1 36 ? 5.013 -10.507 -0.261 1.00 0.00 457 ASP A C 4
ATOM 4832 O O . ASP A 1 36 ? 5.722 -10.241 0.709 1.00 0.00 457 ASP A O 4
ATOM 4841 N N . PHE A 1 37 ? 4.695 -9.613 -1.191 1.00 0.00 458 PHE A N 4
ATOM 4842 C CA . PHE A 1 37 ? 5.174 -8.237 -1.125 1.00 0.00 458 PHE A CA 4
ATOM 4843 C C . PHE A 1 37 ? 4.899 -7.632 0.249 1.00 0.00 458 PHE A C 4
ATOM 4844 O O . PHE A 1 37 ? 3.765 -7.605 0.728 1.00 0.00 458 PHE A O 4
ATOM 4861 N N . PRO A 1 38 ? 5.962 -7.133 0.898 1.00 0.00 459 PRO A N 4
ATOM 4862 C CA . PRO A 1 38 ? 5.862 -6.519 2.225 1.00 0.00 459 PRO A CA 4
ATOM 4863 C C . PRO A 1 38 ? 5.131 -5.181 2.191 1.00 0.00 459 PRO A C 4
ATOM 4864 O O . PRO A 1 38 ? 5.306 -4.390 1.263 1.00 0.00 459 PRO A O 4
ATOM 4875 N N . CYS A 1 39 ? 4.313 -4.932 3.208 1.00 0.00 460 CYS A N 4
ATOM 4876 C CA . CYS A 1 39 ? 3.556 -3.689 3.295 1.00 0.00 460 CYS A CA 4
ATOM 4877 C C . CYS A 1 39 ? 4.489 -2.496 3.479 1.00 0.00 460 CYS A C 4
ATOM 4878 O O . CYS A 1 39 ? 5.484 -2.576 4.200 1.00 0.00 460 CYS A O 4
ATOM 4885 N N . LYS A 1 40 ? 4.160 -1.388 2.822 1.00 0.00 461 LYS A N 4
ATOM 4886 C CA . LYS A 1 40 ? 4.966 -0.177 2.913 1.00 0.00 461 LYS A CA 4
ATOM 4887 C C . LYS A 1 40 ? 4.696 0.559 4.222 1.00 0.00 461 LYS A C 4
ATOM 4888 O O . LYS A 1 40 ? 5.569 0.652 5.085 1.00 0.00 461 LYS A O 4
ATOM 4907 N N . LEU A 1 41 ? 3.482 1.080 4.362 1.00 0.00 462 LEU A N 4
ATOM 4908 C CA . LEU A 1 41 ? 3.096 1.807 5.567 1.00 0.00 462 LEU A CA 4
ATOM 4909 C C . LEU A 1 41 ? 3.540 1.059 6.820 1.00 0.00 462 LEU A C 4
ATOM 4910 O O . LEU A 1 41 ? 4.266 1.600 7.654 1.00 0.00 462 LEU A O 4
ATOM 4926 N N . TYR A 1 42 ? 3.101 -0.189 6.945 1.00 0.00 463 TYR A N 4
ATOM 4927 C CA . TYR A 1 42 ? 3.453 -1.011 8.096 1.00 0.00 463 TYR A CA 4
ATOM 4928 C C . TYR A 1 42 ? 4.916 -0.814 8.480 1.00 0.00 463 TYR A C 4
ATOM 4929 O O . TYR A 1 42 ? 5.304 -1.028 9.629 1.00 0.00 463 TYR A O 4
ATOM 4947 N N . HIS A 1 43 ? 5.726 -0.403 7.508 1.00 0.00 464 HIS A N 4
ATOM 4948 C CA . HIS A 1 43 ? 7.147 -0.175 7.743 1.00 0.00 464 HIS A CA 4
ATOM 4949 C C . HIS A 1 43 ? 7.437 1.313 7.918 1.00 0.00 464 HIS A C 4
ATOM 4950 O O . HIS A 1 43 ? 8.038 1.727 8.910 1.00 0.00 464 HIS A O 4
ATOM 4964 N N . THR A 1 44 ? 7.006 2.114 6.948 1.00 0.00 465 THR A N 4
ATOM 4965 C CA . THR A 1 44 ? 7.220 3.554 6.994 1.00 0.00 465 THR A CA 4
ATOM 4966 C C . THR A 1 44 ? 7.236 4.062 8.431 1.00 0.00 465 THR A C 4
ATOM 4967 O O . THR A 1 44 ? 8.054 4.908 8.794 1.00 0.00 465 THR A O 4
ATOM 4978 N N . THR A 1 45 ? 6.326 3.540 9.248 1.00 0.00 466 THR A N 4
ATOM 4979 C CA . THR A 1 45 ? 6.235 3.941 10.647 1.00 0.00 466 THR A CA 4
ATOM 4980 C C . THR A 1 45 ? 6.204 2.726 11.566 1.00 0.00 466 THR A C 4
ATOM 4981 O O . THR A 1 45 ? 6.772 2.747 12.657 1.00 0.00 466 THR A O 4
ATOM 4992 N N . GLY A 1 46 ? 5.537 1.667 11.118 1.00 0.00 467 GLY A N 4
ATOM 4993 C CA . GLY A 1 46 ? 5.446 0.456 11.914 1.00 0.00 467 GLY A CA 4
ATOM 4994 C C . GLY A 1 46 ? 4.048 -0.129 11.921 1.00 0.00 467 GLY A C 4
ATOM 4995 O O . GLY A 1 46 ? 3.877 -1.347 11.895 1.00 0.00 467 GLY A O 4
ATOM 4999 N N . ASN A 1 47 ? 3.044 0.742 11.957 1.00 0.00 468 ASN A N 4
ATOM 5000 C CA . ASN A 1 47 ? 1.653 0.304 11.970 1.00 0.00 468 ASN A CA 4
ATOM 5001 C C . ASN A 1 47 ? 0.989 0.561 10.620 1.00 0.00 468 ASN A C 4
ATOM 5002 O O . ASN A 1 47 ? 1.252 1.573 9.970 1.00 0.00 468 ASN A O 4
ATOM 5013 N N . CYS A 1 48 ? 0.127 -0.361 10.206 1.00 0.00 469 CYS A N 4
ATOM 5014 C CA . CYS A 1 48 ? -0.575 -0.235 8.934 1.00 0.00 469 CYS A CA 4
ATOM 5015 C C . CYS A 1 48 ? -1.999 0.271 9.147 1.00 0.00 469 CYS A C 4
ATOM 5016 O O . CYS A 1 48 ? -2.648 -0.070 10.136 1.00 0.00 469 CYS A O 4
ATOM 5023 N N . ILE A 1 49 ? -2.477 1.086 8.213 1.00 0.00 470 ILE A N 4
ATOM 5024 C CA . ILE A 1 49 ? -3.823 1.638 8.297 1.00 0.00 470 ILE A CA 4
ATOM 5025 C C . ILE A 1 49 ? -4.875 0.567 8.026 1.00 0.00 470 ILE A C 4
ATOM 5026 O O . ILE A 1 49 ? -5.941 0.560 8.639 1.00 0.00 470 ILE A O 4
ATOM 5042 N N . ASN A 1 50 ? -4.564 -0.338 7.103 1.00 0.00 471 ASN A N 4
ATOM 5043 C CA . ASN A 1 50 ? -5.482 -1.416 6.751 1.00 0.00 471 ASN A CA 4
ATOM 5044 C C . ASN A 1 50 ? -5.941 -2.169 7.996 1.00 0.00 471 ASN A C 4
ATOM 5045 O O . ASN A 1 50 ? -7.133 -2.223 8.297 1.00 0.00 471 ASN A O 4
ATOM 5056 N N . GLY A 1 51 ? -4.986 -2.748 8.717 1.00 0.00 472 GLY A N 4
ATOM 5057 C CA . GLY A 1 51 ? -5.311 -3.489 9.921 1.00 0.00 472 GLY A CA 4
ATOM 5058 C C . GLY A 1 51 ? -4.760 -4.901 9.900 1.00 0.00 472 GLY A C 4
ATOM 5059 O O . GLY A 1 51 ? -3.786 -5.184 9.201 1.00 0.00 472 GLY A O 4
ATOM 5063 N N . ASP A 1 52 ? -5.381 -5.789 10.668 1.00 0.00 473 ASP A N 4
ATOM 5064 C CA . ASP A 1 52 ? -4.946 -7.179 10.735 1.00 0.00 473 ASP A CA 4
ATOM 5065 C C . ASP A 1 52 ? -5.289 -7.919 9.446 1.00 0.00 473 ASP A C 4
ATOM 5066 O O . ASP A 1 52 ? -4.618 -8.881 9.074 1.00 0.00 473 ASP A O 4
ATOM 5075 N N . ASP A 1 53 ? -6.339 -7.463 8.770 1.00 0.00 474 ASP A N 4
ATOM 5076 C CA . ASP A 1 53 ? -6.771 -8.082 7.523 1.00 0.00 474 ASP A CA 4
ATOM 5077 C C . ASP A 1 53 ? -6.308 -7.264 6.321 1.00 0.00 474 ASP A C 4
ATOM 5078 O O . ASP A 1 53 ? -7.072 -7.031 5.384 1.00 0.00 474 ASP A O 4
ATOM 5087 N N . CYS A 1 54 ? -5.053 -6.830 6.356 1.00 0.00 475 CYS A N 4
ATOM 5088 C CA . CYS A 1 54 ? -4.487 -6.036 5.272 1.00 0.00 475 CYS A CA 4
ATOM 5089 C C . CYS A 1 54 ? -4.206 -6.907 4.050 1.00 0.00 475 CYS A C 4
ATOM 5090 O O . CYS A 1 54 ? -3.857 -8.080 4.178 1.00 0.00 475 CYS A O 4
ATOM 5097 N N . MET A 1 55 ? -4.361 -6.323 2.866 1.00 0.00 476 MET A N 4
ATOM 5098 C CA . MET A 1 55 ? -4.122 -7.044 1.622 1.00 0.00 476 MET A CA 4
ATOM 5099 C C . MET A 1 55 ? -2.632 -7.099 1.302 1.00 0.00 476 MET A C 4
ATOM 5100 O O . MET A 1 55 ? -2.240 -7.368 0.166 1.00 0.00 476 MET A O 4
ATOM 5114 N N . PHE A 1 56 ? -1.805 -6.841 2.310 1.00 0.00 477 PHE A N 4
ATOM 5115 C CA . PHE A 1 56 ? -0.357 -6.859 2.135 1.00 0.00 477 PHE A CA 4
ATOM 5116 C C . PHE A 1 56 ? 0.306 -7.746 3.184 1.00 0.00 477 PHE A C 4
ATOM 5117 O O . PHE A 1 56 ? -0.239 -7.959 4.267 1.00 0.00 477 PHE A O 4
ATOM 5134 N N . SER A 1 57 ? 1.486 -8.261 2.855 1.00 0.00 478 SER A N 4
ATOM 5135 C CA . SER A 1 57 ? 2.223 -9.129 3.766 1.00 0.00 478 SER A CA 4
ATOM 5136 C C . SER A 1 57 ? 2.930 -8.311 4.843 1.00 0.00 478 SER A C 4
ATOM 5137 O O . SER A 1 57 ? 3.675 -7.378 4.541 1.00 0.00 478 SER A O 4
ATOM 5145 N N . HIS A 1 58 ? 2.691 -8.669 6.100 1.00 0.00 479 HIS A N 4
ATOM 5146 C CA . HIS A 1 58 ? 3.305 -7.969 7.224 1.00 0.00 479 HIS A CA 4
ATOM 5147 C C . HIS A 1 58 ? 4.505 -8.745 7.757 1.00 0.00 479 HIS A C 4
ATOM 5148 O O . HIS A 1 58 ? 4.942 -8.531 8.888 1.00 0.00 479 HIS A O 4
ATOM 5162 N N . ASP A 1 59 ? 5.032 -9.647 6.936 1.00 0.00 480 ASP A N 4
ATOM 5163 C CA . ASP A 1 59 ? 6.182 -10.455 7.325 1.00 0.00 480 ASP A CA 4
ATOM 5164 C C . ASP A 1 59 ? 7.392 -9.574 7.616 1.00 0.00 480 ASP A C 4
ATOM 5165 O O . ASP A 1 59 ? 7.511 -8.455 7.115 1.00 0.00 480 ASP A O 4
ATOM 5174 N N . PRO A 1 60 ? 8.313 -10.086 8.446 1.00 0.00 481 PRO A N 4
ATOM 5175 C CA . PRO A 1 60 ? 9.530 -9.362 8.823 1.00 0.00 481 PRO A CA 4
ATOM 5176 C C . PRO A 1 60 ? 10.509 -9.230 7.661 1.00 0.00 481 PRO A C 4
ATOM 5177 O O . PRO A 1 60 ? 11.028 -10.227 7.157 1.00 0.00 481 PRO A O 4
ATOM 5188 N N . LEU A 1 61 ? 10.758 -7.995 7.241 1.00 0.00 482 LEU A N 4
ATOM 5189 C CA . LEU A 1 61 ? 11.676 -7.733 6.138 1.00 0.00 482 LEU A CA 4
ATOM 5190 C C . LEU A 1 61 ? 12.903 -8.634 6.225 1.00 0.00 482 LEU A C 4
ATOM 5191 O O . LEU A 1 61 ? 13.517 -8.767 7.284 1.00 0.00 482 LEU A O 4
ATOM 5207 N N . THR A 1 62 ? 13.258 -9.252 5.102 1.00 0.00 483 THR A N 4
ATOM 5208 C CA . THR A 1 62 ? 14.413 -10.140 5.051 1.00 0.00 483 THR A CA 4
ATOM 5209 C C . THR A 1 62 ? 15.520 -9.553 4.183 1.00 0.00 483 THR A C 4
ATOM 5210 O O . THR A 1 62 ? 15.300 -8.592 3.446 1.00 0.00 483 THR A O 4
ATOM 5221 N N . GLU A 1 63 ? 16.710 -10.138 4.274 1.00 0.00 484 GLU A N 4
ATOM 5222 C CA . GLU A 1 63 ? 17.852 -9.671 3.496 1.00 0.00 484 GLU A CA 4
ATOM 5223 C C . GLU A 1 63 ? 17.480 -9.515 2.025 1.00 0.00 484 GLU A C 4
ATOM 5224 O O . GLU A 1 63 ? 18.010 -8.649 1.329 1.00 0.00 484 GLU A O 4
ATOM 5236 N N . GLU A 1 64 ? 16.565 -10.359 1.558 1.00 0.00 485 GLU A N 4
ATOM 5237 C CA . GLU A 1 64 ? 16.123 -10.315 0.169 1.00 0.00 485 GLU A CA 4
ATOM 5238 C C . GLU A 1 64 ? 15.075 -9.225 -0.034 1.00 0.00 485 GLU A C 4
ATOM 5239 O O . GLU A 1 64 ? 15.370 -8.154 -0.565 1.00 0.00 485 GLU A O 4
ATOM 5251 N N . THR A 1 65 ? 13.847 -9.506 0.392 1.00 0.00 486 THR A N 4
ATOM 5252 C CA . THR A 1 65 ? 12.754 -8.552 0.256 1.00 0.00 486 THR A CA 4
ATOM 5253 C C . THR A 1 65 ? 13.187 -7.155 0.684 1.00 0.00 486 THR A C 4
ATOM 5254 O O . THR A 1 65 ? 12.777 -6.158 0.089 1.00 0.00 486 THR A O 4
ATOM 5265 N N . ARG A 1 66 ? 14.018 -7.089 1.719 1.00 0.00 487 ARG A N 4
ATOM 5266 C CA . ARG A 1 66 ? 14.506 -5.813 2.227 1.00 0.00 487 ARG A CA 4
ATOM 5267 C C . ARG A 1 66 ? 15.027 -4.939 1.090 1.00 0.00 487 ARG A C 4
ATOM 5268 O O . ARG A 1 66 ? 14.793 -3.731 1.066 1.00 0.00 487 ARG A O 4
ATOM 5289 N N . GLU A 1 67 ? 15.734 -5.558 0.150 1.00 0.00 488 GLU A N 4
ATOM 5290 C CA . GLU A 1 67 ? 16.289 -4.836 -0.989 1.00 0.00 488 GLU A CA 4
ATOM 5291 C C . GLU A 1 67 ? 15.180 -4.202 -1.823 1.00 0.00 488 GLU A C 4
ATOM 5292 O O . GLU A 1 67 ? 15.270 -3.036 -2.213 1.00 0.00 488 GLU A O 4
ATOM 5304 N N . LEU A 1 68 ? 14.136 -4.976 -2.095 1.00 0.00 489 LEU A N 4
ATOM 5305 C CA . LEU A 1 68 ? 13.009 -4.492 -2.884 1.00 0.00 489 LEU A CA 4
ATOM 5306 C C . LEU A 1 68 ? 12.642 -3.065 -2.490 1.00 0.00 489 LEU A C 4
ATOM 5307 O O . LEU A 1 68 ? 12.804 -2.131 -3.277 1.00 0.00 489 LEU A O 4
ATOM 5323 N N . LEU A 1 69 ? 12.148 -2.902 -1.268 1.00 0.00 490 LEU A N 4
ATOM 5324 C CA . LEU A 1 69 ? 11.760 -1.588 -0.767 1.00 0.00 490 LEU A CA 4
ATOM 5325 C C . LEU A 1 69 ? 12.770 -0.525 -1.187 1.00 0.00 490 LEU A C 4
ATOM 5326 O O . LEU A 1 69 ? 12.425 0.439 -1.870 1.00 0.00 490 LEU A O 4
ATOM 5342 N N . ASP A 1 70 ? 14.020 -0.710 -0.776 1.00 0.00 491 ASP A N 4
ATOM 5343 C CA . ASP A 1 70 ? 15.082 0.231 -1.112 1.00 0.00 491 ASP A CA 4
ATOM 5344 C C . ASP A 1 70 ? 14.937 0.724 -2.549 1.00 0.00 491 ASP A C 4
ATOM 5345 O O . ASP A 1 70 ? 15.130 1.906 -2.834 1.00 0.00 491 ASP A O 4
ATOM 5354 N N . LYS A 1 71 ? 14.597 -0.190 -3.451 1.00 0.00 492 LYS A N 4
ATOM 5355 C CA . LYS A 1 71 ? 14.426 0.150 -4.858 1.00 0.00 492 LYS A CA 4
ATOM 5356 C C . LYS A 1 71 ? 13.066 0.797 -5.100 1.00 0.00 492 LYS A C 4
ATOM 5357 O O . LYS A 1 71 ? 12.975 1.860 -5.713 1.00 0.00 492 LYS A O 4
ATOM 5376 N N . MET A 1 72 ? 12.012 0.150 -4.613 1.00 0.00 493 MET A N 4
ATOM 5377 C CA . MET A 1 72 ? 10.658 0.665 -4.775 1.00 0.00 493 MET A CA 4
ATOM 5378 C C . MET A 1 72 ? 10.532 2.062 -4.174 1.00 0.00 493 MET A C 4
ATOM 5379 O O . MET A 1 72 ? 10.256 3.031 -4.883 1.00 0.00 493 MET A O 4
ATOM 5393 N N . LEU A 1 73 ? 10.736 2.159 -2.865 1.00 0.00 494 LEU A N 4
ATOM 5394 C CA . LEU A 1 73 ? 10.646 3.437 -2.169 1.00 0.00 494 LEU A CA 4
ATOM 5395 C C . LEU A 1 73 ? 11.379 4.530 -2.940 1.00 0.00 494 LEU A C 4
ATOM 5396 O O . LEU A 1 73 ? 10.756 5.391 -3.560 1.00 0.00 494 LEU A O 4
ATOM 5412 N N . ALA A 1 74 ? 12.707 4.487 -2.899 1.00 0.00 495 ALA A N 4
ATOM 5413 C CA . ALA A 1 74 ? 13.525 5.471 -3.597 1.00 0.00 495 ALA A CA 4
ATOM 5414 C C . ALA A 1 74 ? 12.890 5.870 -4.925 1.00 0.00 495 ALA A C 4
ATOM 5415 O O . ALA A 1 74 ? 12.795 7.055 -5.247 1.00 0.00 495 ALA A O 4
ATOM 5422 N N . ASP A 1 75 ? 12.458 4.875 -5.691 1.00 0.00 496 ASP A N 4
ATOM 5423 C CA . ASP A 1 75 ? 11.831 5.123 -6.984 1.00 0.00 496 ASP A CA 4
ATOM 5424 C C . ASP A 1 75 ? 10.594 6.002 -6.830 1.00 0.00 496 ASP A C 4
ATOM 5425 O O . ASP A 1 75 ? 10.464 7.030 -7.493 1.00 0.00 496 ASP A O 4
ATOM 5434 N N . ASP A 1 76 ? 9.688 5.589 -5.950 1.00 0.00 497 ASP A N 4
ATOM 5435 C CA . ASP A 1 76 ? 8.461 6.339 -5.708 1.00 0.00 497 ASP A CA 4
ATOM 5436 C C . ASP A 1 76 ? 8.770 7.711 -5.117 1.00 0.00 497 ASP A C 4
ATOM 5437 O O . ASP A 1 76 ? 8.526 8.738 -5.749 1.00 0.00 497 ASP A O 4
ATOM 5446 N N . ALA A 1 77 ? 9.307 7.719 -3.902 1.00 0.00 498 ALA A N 4
ATOM 5447 C CA . ALA A 1 77 ? 9.650 8.965 -3.227 1.00 0.00 498 ALA A CA 4
ATOM 5448 C C . ALA A 1 77 ? 10.198 9.991 -4.213 1.00 0.00 498 ALA A C 4
ATOM 5449 O O . ALA A 1 77 ? 9.588 11.035 -4.439 1.00 0.00 498 ALA A O 4
ATOM 5456 N N . GLU A 1 78 ? 11.353 9.685 -4.796 1.00 0.00 499 GLU A N 4
ATOM 5457 C CA . GLU A 1 78 ? 11.984 10.583 -5.757 1.00 0.00 499 GLU A CA 4
ATOM 5458 C C . GLU A 1 78 ? 10.935 11.287 -6.613 1.00 0.00 499 GLU A C 4
ATOM 5459 O O . GLU A 1 78 ? 10.920 12.513 -6.711 1.00 0.00 499 GLU A O 4
ATOM 5471 N N . ALA A 1 79 ? 10.061 10.500 -7.232 1.00 0.00 500 ALA A N 4
ATOM 5472 C CA . ALA A 1 79 ? 9.008 11.047 -8.080 1.00 0.00 500 ALA A CA 4
ATOM 5473 C C . ALA A 1 79 ? 7.796 11.460 -7.251 1.00 0.00 500 ALA A C 4
ATOM 5474 O O . ALA A 1 79 ? 6.654 11.240 -7.652 1.00 0.00 500 ALA A O 4
ATOM 5481 N N . GLY A 1 80 ? 8.054 12.061 -6.093 1.00 0.00 501 GLY A N 4
ATOM 5482 C CA . GLY A 1 80 ? 6.974 12.495 -5.227 1.00 0.00 501 GLY A CA 4
ATOM 5483 C C . GLY A 1 80 ? 7.268 12.241 -3.761 1.00 0.00 501 GLY A C 4
ATOM 5484 O O . GLY A 1 80 ? 7.132 11.117 -3.279 1.00 0.00 501 GLY A O 4
ATOM 5488 N N . ALA A 1 81 ? 7.675 13.289 -3.052 1.00 0.00 502 ALA A N 4
ATOM 5489 C CA . ALA A 1 81 ? 7.990 13.175 -1.633 1.00 0.00 502 ALA A CA 4
ATOM 5490 C C . ALA A 1 81 ? 7.978 14.541 -0.956 1.00 0.00 502 ALA A C 4
ATOM 5491 O O . ALA A 1 81 ? 8.656 15.468 -1.398 1.00 0.00 502 ALA A O 4
ATOM 5498 N N . GLU A 1 82 ? 7.201 14.658 0.116 1.00 0.00 503 GLU A N 4
ATOM 5499 C CA . GLU A 1 82 ? 7.101 15.913 0.852 1.00 0.00 503 GLU A CA 4
ATOM 5500 C C . GLU A 1 82 ? 7.363 15.695 2.340 1.00 0.00 503 GLU A C 4
ATOM 5501 O O . GLU A 1 82 ? 6.435 15.480 3.120 1.00 0.00 503 GLU A O 4
ATOM 5513 N N . ASP A 1 83 ? 8.633 15.750 2.724 1.00 0.00 504 ASP A N 4
ATOM 5514 C CA . ASP A 1 83 ? 9.019 15.558 4.118 1.00 0.00 504 ASP A CA 4
ATOM 5515 C C . ASP A 1 83 ? 8.964 16.877 4.883 1.00 0.00 504 ASP A C 4
ATOM 5516 O O . ASP A 1 83 ? 8.785 17.941 4.292 1.00 0.00 504 ASP A O 4
ATOM 5525 N N . GLU A 1 84 ? 9.118 16.797 6.201 1.00 0.00 505 GLU A N 4
ATOM 5526 C CA . GLU A 1 84 ? 9.084 17.985 7.046 1.00 0.00 505 GLU A CA 4
ATOM 5527 C C . GLU A 1 84 ? 10.295 18.027 7.974 1.00 0.00 505 GLU A C 4
ATOM 5528 O O . GLU A 1 84 ? 10.752 16.995 8.466 1.00 0.00 505 GLU A O 4
ATOM 5540 N N . LYS A 1 85 ? 10.811 19.229 8.209 1.00 0.00 506 LYS A N 4
ATOM 5541 C CA . LYS A 1 85 ? 11.968 19.409 9.078 1.00 0.00 506 LYS A CA 4
ATOM 5542 C C . LYS A 1 85 ? 11.943 18.410 10.231 1.00 0.00 506 LYS A C 4
ATOM 5543 O O . LYS A 1 85 ? 10.876 18.022 10.704 1.00 0.00 506 LYS A O 4
ATOM 5562 N N . GLU A 1 86 ? 13.126 18.000 10.678 1.00 0.00 507 GLU A N 4
ATOM 5563 C CA . GLU A 1 86 ? 13.238 17.048 11.777 1.00 0.00 507 GLU A CA 4
ATOM 5564 C C . GLU A 1 86 ? 13.190 17.763 13.124 1.00 0.00 507 GLU A C 4
ATOM 5565 O O . GLU A 1 86 ? 13.442 18.965 13.211 1.00 0.00 507 GLU A O 4
ATOM 5577 N N . VAL A 1 87 ? 12.864 17.014 14.173 1.00 0.00 508 VAL A N 4
ATOM 5578 C CA . VAL A 1 87 ? 12.783 17.575 15.517 1.00 0.00 508 VAL A CA 4
ATOM 5579 C C . VAL A 1 87 ? 13.798 16.921 16.447 1.00 0.00 508 VAL A C 4
ATOM 5580 O O . VAL A 1 87 ? 13.699 15.733 16.753 1.00 0.00 508 VAL A O 4
ATOM 5593 N N . GLU A 1 88 ? 14.774 17.705 16.894 1.00 0.00 509 GLU A N 4
ATOM 5594 C CA . GLU A 1 88 ? 15.808 17.202 17.790 1.00 0.00 509 GLU A CA 4
ATOM 5595 C C . GLU A 1 88 ? 15.529 17.618 19.232 1.00 0.00 509 GLU A C 4
ATOM 5596 O O . GLU A 1 88 ? 14.562 18.327 19.507 1.00 0.00 509 GLU A O 4
ATOM 5608 N N . GLU A 1 89 ? 16.384 17.172 20.146 1.00 0.00 510 GLU A N 4
ATOM 5609 C CA . GLU A 1 89 ? 16.229 17.498 21.559 1.00 0.00 510 GLU A CA 4
ATOM 5610 C C . GLU A 1 89 ? 16.866 18.847 21.880 1.00 0.00 510 GLU A C 4
ATOM 5611 O O . GLU A 1 89 ? 16.170 19.847 22.061 1.00 0.00 510 GLU A O 4
ATOM 5623 N N . LEU A 1 90 ? 18.192 18.867 21.949 1.00 0.00 511 LEU A N 4
ATOM 5624 C CA . LEU A 1 90 ? 18.924 20.093 22.248 1.00 0.00 511 LEU A CA 4
ATOM 5625 C C . LEU A 1 90 ? 18.299 20.826 23.430 1.00 0.00 511 LEU A C 4
ATOM 5626 O O . LEU A 1 90 ? 18.299 22.056 23.482 1.00 0.00 511 LEU A O 4
ATOM 5642 N N . LYS A 1 91 ? 17.767 20.063 24.378 1.00 0.00 512 LYS A N 4
ATOM 5643 C CA . LYS A 1 91 ? 17.140 20.638 25.563 1.00 0.00 512 LYS A CA 4
ATOM 5644 C C . LYS A 1 91 ? 17.642 19.955 26.830 1.00 0.00 512 LYS A C 4
ATOM 5645 O O . LYS A 1 91 ? 17.097 20.158 27.916 1.00 0.00 512 LYS A O 4
ATOM 5664 N N . LYS A 1 92 ? 18.685 19.144 26.686 1.00 0.00 513 LYS A N 4
ATOM 5665 C CA . LYS A 1 92 ? 19.263 18.432 27.820 1.00 0.00 513 LYS A CA 4
ATOM 5666 C C . LYS A 1 92 ? 19.687 19.405 28.915 1.00 0.00 513 LYS A C 4
ATOM 5667 O O . LYS A 1 92 ? 20.347 20.409 28.645 1.00 0.00 513 LYS A O 4
ATOM 5686 N N . SER A 1 93 ? 19.305 19.101 30.151 1.00 0.00 514 SER A N 4
ATOM 5687 C CA . SER A 1 93 ? 19.644 19.950 31.287 1.00 0.00 514 SER A CA 4
ATOM 5688 C C . SER A 1 93 ? 19.762 19.126 32.566 1.00 0.00 514 SER A C 4
ATOM 5689 O O . SER A 1 93 ? 19.525 17.919 32.564 1.00 0.00 514 SER A O 4
ATOM 5697 N N . GLY A 1 94 ? 20.130 19.789 33.658 1.00 0.00 515 GLY A N 4
ATOM 5698 C CA . GLY A 1 94 ? 20.273 19.103 34.929 1.00 0.00 515 GLY A CA 4
ATOM 5699 C C . GLY A 1 94 ? 20.640 20.046 36.058 1.00 0.00 515 GLY A C 4
ATOM 5700 O O . GLY A 1 94 ? 21.809 20.199 36.413 1.00 0.00 515 GLY A O 4
ATOM 5704 N N . PRO A 1 95 ? 19.624 20.699 36.642 1.00 0.00 516 PRO A N 4
ATOM 5705 C CA . PRO A 1 95 ? 19.820 21.644 37.745 1.00 0.00 516 PRO A CA 4
ATOM 5706 C C . PRO A 1 95 ? 20.244 20.949 39.035 1.00 0.00 516 PRO A C 4
ATOM 5707 O O . PRO A 1 95 ? 20.402 19.729 39.071 1.00 0.00 516 PRO A O 4
ATOM 5718 N N . SER A 1 96 ? 20.425 21.734 40.092 1.00 0.00 517 SER A N 4
ATOM 5719 C CA . SER A 1 96 ? 20.834 21.194 41.384 1.00 0.00 517 SER A CA 4
ATOM 5720 C C . SER A 1 96 ? 19.869 21.628 42.484 1.00 0.00 517 SER A C 4
ATOM 5721 O O . SER A 1 96 ? 18.945 22.404 42.243 1.00 0.00 517 SER A O 4
ATOM 5729 N N . SER A 1 97 ? 20.091 21.119 43.691 1.00 0.00 518 SER A N 4
ATOM 5730 C CA . SER A 1 97 ? 19.240 21.450 44.828 1.00 0.00 518 SER A CA 4
ATOM 5731 C C . SER A 1 97 ? 20.036 22.175 45.910 1.00 0.00 518 SER A C 4
ATOM 5732 O O . SER A 1 97 ? 19.696 23.289 46.305 1.00 0.00 518 SER A O 4
ATOM 5740 N N . GLY A 1 98 ? 21.098 21.532 46.385 1.00 0.00 519 GLY A N 4
ATOM 5741 C CA . GLY A 1 98 ? 21.926 22.129 47.417 1.00 0.00 519 GLY A CA 4
ATOM 5742 C C . GLY A 1 98 ? 21.789 21.423 48.751 1.00 0.00 519 GLY A C 4
ATOM 5743 O O . GLY A 1 98 ? 21.399 20.257 48.775 1.00 0.00 519 GLY A O 4
ATOM 5749 N N . GLY A 1 1 ? 29.264 -11.462 3.994 1.00 0.00 422 GLY A N 5
ATOM 5750 C CA . GLY A 1 1 ? 29.197 -12.180 2.735 1.00 0.00 422 GLY A CA 5
ATOM 5751 C C . GLY A 1 1 ? 28.042 -13.161 2.688 1.00 0.00 422 GLY A C 5
ATOM 5752 O O . GLY A 1 1 ? 27.721 -13.801 3.690 1.00 0.00 422 GLY A O 5
ATOM 5756 N N . SER A 1 2 ? 27.415 -13.280 1.522 1.00 0.00 423 SER A N 5
ATOM 5757 C CA . SER A 1 2 ? 26.285 -14.186 1.351 1.00 0.00 423 SER A CA 5
ATOM 5758 C C . SER A 1 2 ? 26.374 -14.918 0.015 1.00 0.00 423 SER A C 5
ATOM 5759 O O . SER A 1 2 ? 26.798 -14.348 -0.991 1.00 0.00 423 SER A O 5
ATOM 5767 N N . SER A 1 3 ? 25.972 -16.185 0.014 1.00 0.00 424 SER A N 5
ATOM 5768 C CA . SER A 1 3 ? 26.010 -16.998 -1.196 1.00 0.00 424 SER A CA 5
ATOM 5769 C C . SER A 1 3 ? 25.204 -18.280 -1.014 1.00 0.00 424 SER A C 5
ATOM 5770 O O . SER A 1 3 ? 25.597 -19.173 -0.265 1.00 0.00 424 SER A O 5
ATOM 5778 N N . GLY A 1 4 ? 24.072 -18.363 -1.706 1.00 0.00 425 GLY A N 5
ATOM 5779 C CA . GLY A 1 4 ? 23.227 -19.539 -1.608 1.00 0.00 425 GLY A CA 5
ATOM 5780 C C . GLY A 1 4 ? 21.805 -19.270 -2.059 1.00 0.00 425 GLY A C 5
ATOM 5781 O O . GLY A 1 4 ? 20.851 -19.577 -1.343 1.00 0.00 425 GLY A O 5
ATOM 5785 N N . SER A 1 5 ? 21.661 -18.694 -3.248 1.00 0.00 426 SER A N 5
ATOM 5786 C CA . SER A 1 5 ? 20.345 -18.379 -3.790 1.00 0.00 426 SER A CA 5
ATOM 5787 C C . SER A 1 5 ? 19.745 -19.589 -4.499 1.00 0.00 426 SER A C 5
ATOM 5788 O O . SER A 1 5 ? 20.433 -20.295 -5.235 1.00 0.00 426 SER A O 5
ATOM 5796 N N . SER A 1 6 ? 18.456 -19.823 -4.269 1.00 0.00 427 SER A N 5
ATOM 5797 C CA . SER A 1 6 ? 17.763 -20.950 -4.882 1.00 0.00 427 SER A CA 5
ATOM 5798 C C . SER A 1 6 ? 17.851 -20.880 -6.403 1.00 0.00 427 SER A C 5
ATOM 5799 O O . SER A 1 6 ? 18.132 -21.878 -7.066 1.00 0.00 427 SER A O 5
ATOM 5807 N N . GLY A 1 7 ? 17.608 -19.693 -6.950 1.00 0.00 428 GLY A N 5
ATOM 5808 C CA . GLY A 1 7 ? 17.664 -19.513 -8.389 1.00 0.00 428 GLY A CA 5
ATOM 5809 C C . GLY A 1 7 ? 17.188 -18.141 -8.821 1.00 0.00 428 GLY A C 5
ATOM 5810 O O . GLY A 1 7 ? 16.790 -17.325 -7.990 1.00 0.00 428 GLY A O 5
ATOM 5814 N N . GLU A 1 8 ? 17.229 -17.885 -10.125 1.00 0.00 429 GLU A N 5
ATOM 5815 C CA . GLU A 1 8 ? 16.800 -16.600 -10.665 1.00 0.00 429 GLU A CA 5
ATOM 5816 C C . GLU A 1 8 ? 15.738 -16.790 -11.743 1.00 0.00 429 GLU A C 5
ATOM 5817 O O . GLU A 1 8 ? 16.055 -17.054 -12.904 1.00 0.00 429 GLU A O 5
ATOM 5829 N N . LEU A 1 9 ? 14.476 -16.654 -11.352 1.00 0.00 430 LEU A N 5
ATOM 5830 C CA . LEU A 1 9 ? 13.364 -16.811 -12.284 1.00 0.00 430 LEU A CA 5
ATOM 5831 C C . LEU A 1 9 ? 13.021 -15.483 -12.951 1.00 0.00 430 LEU A C 5
ATOM 5832 O O . LEU A 1 9 ? 13.263 -14.406 -12.406 1.00 0.00 430 LEU A O 5
ATOM 5848 N N . PRO A 1 10 ? 12.442 -15.559 -14.158 1.00 0.00 431 PRO A N 5
ATOM 5849 C CA . PRO A 1 10 ? 12.050 -14.372 -14.924 1.00 0.00 431 PRO A CA 5
ATOM 5850 C C . PRO A 1 10 ? 10.870 -13.640 -14.296 1.00 0.00 431 PRO A C 5
ATOM 5851 O O . PRO A 1 10 ? 9.723 -13.826 -14.701 1.00 0.00 431 PRO A O 5
ATOM 5862 N N . LYS A 1 11 ? 11.158 -12.806 -13.303 1.00 0.00 432 LYS A N 5
ATOM 5863 C CA . LYS A 1 11 ? 10.121 -12.043 -12.618 1.00 0.00 432 LYS A CA 5
ATOM 5864 C C . LYS A 1 11 ? 10.636 -10.664 -12.216 1.00 0.00 432 LYS A C 5
ATOM 5865 O O . LYS A 1 11 ? 11.843 -10.422 -12.197 1.00 0.00 432 LYS A O 5
ATOM 5884 N N . LYS A 1 12 ? 9.713 -9.764 -11.893 1.00 0.00 433 LYS A N 5
ATOM 5885 C CA . LYS A 1 12 ? 10.073 -8.410 -11.488 1.00 0.00 433 LYS A CA 5
ATOM 5886 C C . LYS A 1 12 ? 10.305 -8.336 -9.983 1.00 0.00 433 LYS A C 5
ATOM 5887 O O . LYS A 1 12 ? 11.1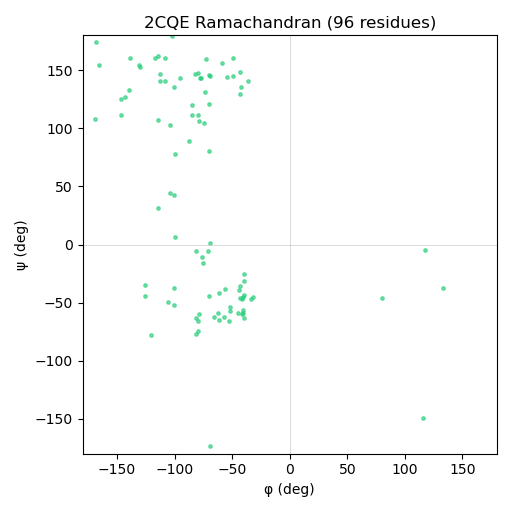88 -7.616 -9.516 1.00 0.00 433 LYS A O 5
ATOM 5906 N N . ARG A 1 13 ? 9.508 -9.086 -9.228 1.00 0.00 434 ARG A N 5
ATOM 5907 C CA . ARG A 1 13 ? 9.627 -9.105 -7.775 1.00 0.00 434 ARG A CA 5
ATOM 5908 C C . ARG A 1 13 ? 9.380 -7.717 -7.191 1.00 0.00 434 ARG A C 5
ATOM 5909 O O . ARG A 1 13 ? 10.074 -7.289 -6.270 1.00 0.00 434 ARG A O 5
ATOM 5930 N N . GLU A 1 14 ? 8.388 -7.020 -7.735 1.00 0.00 435 GLU A N 5
ATOM 5931 C CA . GLU A 1 14 ? 8.051 -5.680 -7.269 1.00 0.00 435 GLU A CA 5
ATOM 5932 C C . GLU A 1 14 ? 6.541 -5.522 -7.112 1.00 0.00 435 GLU A C 5
ATOM 5933 O O . GLU A 1 14 ? 5.763 -6.292 -7.676 1.00 0.00 435 GLU A O 5
ATOM 5945 N N . LEU A 1 15 ? 6.134 -4.520 -6.340 1.00 0.00 436 LEU A N 5
ATOM 5946 C CA . LEU A 1 15 ? 4.717 -4.260 -6.107 1.00 0.00 436 LEU A CA 5
ATOM 5947 C C . LEU A 1 15 ? 3.998 -3.951 -7.417 1.00 0.00 436 LEU A C 5
ATOM 5948 O O . LEU A 1 15 ? 4.246 -2.922 -8.046 1.00 0.00 436 LEU A O 5
ATOM 5964 N N . CYS A 1 16 ? 3.105 -4.848 -7.821 1.00 0.00 437 CYS A N 5
ATOM 5965 C CA . CYS A 1 16 ? 2.347 -4.672 -9.054 1.00 0.00 437 CYS A CA 5
ATOM 5966 C C . CYS A 1 16 ? 1.649 -3.315 -9.074 1.00 0.00 437 CYS A C 5
ATOM 5967 O O . CYS A 1 16 ? 0.768 -3.045 -8.257 1.00 0.00 437 CYS A O 5
ATOM 5974 N N . LYS A 1 17 ? 2.049 -2.464 -10.012 1.00 0.00 438 LYS A N 5
ATOM 5975 C CA . LYS A 1 17 ? 1.462 -1.136 -10.142 1.00 0.00 438 LYS A CA 5
ATOM 5976 C C . LYS A 1 17 ? -0.051 -1.224 -10.313 1.00 0.00 438 LYS A C 5
ATOM 5977 O O . LYS A 1 17 ? -0.756 -0.219 -10.216 1.00 0.00 438 LYS A O 5
ATOM 5996 N N . PHE A 1 18 ? -0.544 -2.431 -10.567 1.00 0.00 439 PHE A N 5
ATOM 5997 C CA . PHE A 1 18 ? -1.974 -2.650 -10.751 1.00 0.00 439 PHE A CA 5
ATOM 5998 C C . PHE A 1 18 ? -2.603 -3.228 -9.487 1.00 0.00 439 PHE A C 5
ATOM 5999 O O . PHE A 1 18 ? -3.635 -2.746 -9.018 1.00 0.00 439 PHE A O 5
ATOM 6016 N N . TYR A 1 19 ? -1.975 -4.263 -8.940 1.00 0.00 440 TYR A N 5
ATOM 6017 C CA . TYR A 1 19 ? -2.473 -4.909 -7.732 1.00 0.00 440 TYR A CA 5
ATOM 6018 C C . TYR A 1 19 ? -2.874 -3.873 -6.686 1.00 0.00 440 TYR A C 5
ATOM 6019 O O . TYR A 1 19 ? -3.893 -4.020 -6.010 1.00 0.00 440 TYR A O 5
ATOM 6037 N N . ILE A 1 20 ? -2.065 -2.826 -6.560 1.00 0.00 441 ILE A N 5
ATOM 6038 C CA . ILE A 1 20 ? -2.335 -1.765 -5.598 1.00 0.00 441 ILE A CA 5
ATOM 6039 C C . ILE A 1 20 ? -3.824 -1.436 -5.546 1.00 0.00 441 ILE A C 5
ATOM 6040 O O . ILE A 1 20 ? -4.351 -1.056 -4.500 1.00 0.00 441 ILE A O 5
ATOM 6056 N N . THR A 1 21 ? -4.498 -1.586 -6.682 1.00 0.00 442 THR A N 5
ATOM 6057 C CA . THR A 1 21 ? -5.925 -1.306 -6.766 1.00 0.00 442 THR A CA 5
ATOM 6058 C C . THR A 1 21 ? -6.740 -2.594 -6.748 1.00 0.00 442 THR A C 5
ATOM 6059 O O . THR A 1 21 ? -7.824 -2.646 -6.167 1.00 0.00 442 THR A O 5
ATOM 6070 N N . GLY A 1 22 ? -6.211 -3.633 -7.387 1.00 0.00 443 GLY A N 5
ATOM 6071 C CA . GLY A 1 22 ? -6.903 -4.908 -7.431 1.00 0.00 443 GLY A CA 5
ATOM 6072 C C . GLY A 1 22 ? -7.228 -5.343 -8.847 1.00 0.00 443 GLY A C 5
ATOM 6073 O O . GLY A 1 22 ? -7.657 -6.474 -9.073 1.00 0.00 443 GLY A O 5
ATOM 6077 N N . PHE A 1 23 ? -7.024 -4.442 -9.802 1.00 0.00 444 PHE A N 5
ATOM 6078 C CA . PHE A 1 23 ? -7.301 -4.737 -11.203 1.00 0.00 444 PHE A CA 5
ATOM 6079 C C . PHE A 1 23 ? -6.028 -5.160 -11.931 1.00 0.00 444 PHE A C 5
ATOM 6080 O O . PHE A 1 23 ? -5.322 -4.330 -12.505 1.00 0.00 444 PHE A O 5
ATOM 6097 N N . CYS A 1 24 ? -5.740 -6.457 -11.902 1.00 0.00 445 CYS A N 5
ATOM 6098 C CA . CYS A 1 24 ? -4.553 -6.992 -12.557 1.00 0.00 445 CYS A CA 5
ATOM 6099 C C . CYS A 1 24 ? -4.922 -8.125 -13.510 1.00 0.00 445 CYS A C 5
ATOM 6100 O O . CYS A 1 24 ? -5.320 -9.207 -13.081 1.00 0.00 445 CYS A O 5
ATOM 6107 N N . ALA A 1 25 ? -4.786 -7.867 -14.807 1.00 0.00 446 ALA A N 5
ATOM 6108 C CA . ALA A 1 25 ? -5.103 -8.865 -15.822 1.00 0.00 446 ALA A CA 5
ATOM 6109 C C . ALA A 1 25 ? -4.642 -10.253 -15.389 1.00 0.00 446 ALA A C 5
ATOM 6110 O O . ALA A 1 25 ? -5.458 -11.111 -15.054 1.00 0.00 446 ALA A O 5
ATOM 6117 N N . ARG A 1 26 ? -3.330 -10.466 -15.400 1.00 0.00 447 ARG A N 5
ATOM 6118 C CA . ARG A 1 26 ? -2.762 -11.750 -15.010 1.00 0.00 447 ARG A CA 5
ATOM 6119 C C . ARG A 1 26 ? -2.838 -11.943 -13.499 1.00 0.00 447 ARG A C 5
ATOM 6120 O O . ARG A 1 26 ? -2.042 -11.377 -12.750 1.00 0.00 447 ARG A O 5
ATOM 6141 N N . ALA A 1 27 ? -3.802 -12.745 -13.058 1.00 0.00 448 ALA A N 5
ATOM 6142 C CA . ALA A 1 27 ? -3.981 -13.013 -11.636 1.00 0.00 448 ALA A CA 5
ATOM 6143 C C . ALA A 1 27 ? -3.008 -14.082 -11.152 1.00 0.00 448 ALA A C 5
ATOM 6144 O O . ALA A 1 27 ? -2.054 -13.785 -10.433 1.00 0.00 448 ALA A O 5
ATOM 6151 N N . GLU A 1 28 ? -3.255 -15.326 -11.550 1.00 0.00 449 GLU A N 5
ATOM 6152 C CA . GLU A 1 28 ? -2.400 -16.438 -11.154 1.00 0.00 449 GLU A CA 5
ATOM 6153 C C . GLU A 1 28 ? -1.101 -16.439 -11.957 1.00 0.00 449 GLU A C 5
ATOM 6154 O O . GLU A 1 28 ? -0.189 -17.216 -11.680 1.00 0.00 449 GLU A O 5
ATOM 6166 N N . ASN A 1 29 ? -1.028 -15.561 -12.952 1.00 0.00 450 ASN A N 5
ATOM 6167 C CA . ASN A 1 29 ? 0.157 -15.460 -13.796 1.00 0.00 450 ASN A CA 5
ATOM 6168 C C . ASN A 1 29 ? 0.783 -14.073 -13.691 1.00 0.00 450 ASN A C 5
ATOM 6169 O O . ASN A 1 29 ? 1.392 -13.581 -14.642 1.00 0.00 450 ASN A O 5
ATOM 6180 N N . CYS A 1 30 ? 0.631 -13.447 -12.529 1.00 0.00 451 CYS A N 5
ATOM 6181 C CA . CYS A 1 30 ? 1.180 -12.117 -12.298 1.00 0.00 451 CYS A CA 5
ATOM 6182 C C . CYS A 1 30 ? 2.695 -12.177 -12.124 1.00 0.00 451 CYS A C 5
ATOM 6183 O O . CYS A 1 30 ? 3.212 -12.732 -11.154 1.00 0.00 451 CYS A O 5
ATOM 6190 N N . PRO A 1 31 ? 3.425 -11.591 -13.085 1.00 0.00 452 PRO A N 5
ATOM 6191 C CA . PRO A 1 31 ? 4.890 -11.563 -13.060 1.00 0.00 452 PRO A CA 5
ATOM 6192 C C . PRO A 1 31 ? 5.434 -10.659 -11.960 1.00 0.00 452 PRO A C 5
ATOM 6193 O O . PRO A 1 31 ? 6.639 -10.419 -11.879 1.00 0.00 452 PRO A O 5
ATOM 6204 N N . TYR A 1 32 ? 4.540 -10.161 -11.114 1.00 0.00 453 TYR A N 5
ATOM 6205 C CA . TYR A 1 32 ? 4.931 -9.281 -10.019 1.00 0.00 453 TYR A CA 5
ATOM 6206 C C . TYR A 1 32 ? 4.581 -9.902 -8.670 1.00 0.00 453 TYR A C 5
ATOM 6207 O O . TYR A 1 32 ? 4.120 -11.041 -8.599 1.00 0.00 453 TYR A O 5
ATOM 6225 N N . MET A 1 33 ? 4.803 -9.144 -7.601 1.00 0.00 454 MET A N 5
ATOM 6226 C CA . MET A 1 33 ? 4.510 -9.618 -6.254 1.00 0.00 454 MET A CA 5
ATOM 6227 C C . MET A 1 33 ? 3.194 -9.036 -5.747 1.00 0.00 454 MET A C 5
ATOM 6228 O O . MET A 1 33 ? 2.934 -7.842 -5.895 1.00 0.00 454 MET A O 5
ATOM 6242 N N . HIS A 1 34 ? 2.367 -9.888 -5.150 1.00 0.00 455 HIS A N 5
ATOM 6243 C CA . HIS A 1 34 ? 1.077 -9.458 -4.622 1.00 0.00 455 HIS A CA 5
ATOM 6244 C C . HIS A 1 34 ? 1.050 -9.567 -3.100 1.00 0.00 455 HIS A C 5
ATOM 6245 O O . HIS A 1 34 ? 1.160 -8.566 -2.394 1.00 0.00 455 HIS A O 5
ATOM 6259 N N . GLY A 1 35 ? 0.901 -10.791 -2.602 1.00 0.00 456 GLY A N 5
ATOM 6260 C CA . GLY A 1 35 ? 0.861 -11.008 -1.167 1.00 0.00 456 GLY A CA 5
ATOM 6261 C C . GLY A 1 35 ? 2.238 -10.968 -0.536 1.00 0.00 456 GLY A C 5
ATOM 6262 O O . GLY A 1 35 ? 2.569 -10.028 0.187 1.00 0.00 456 GLY A O 5
ATOM 6266 N N . ASP A 1 36 ? 3.042 -11.989 -0.808 1.00 0.00 457 ASP A N 5
ATOM 6267 C CA . ASP A 1 36 ? 4.392 -12.067 -0.261 1.00 0.00 457 ASP A CA 5
ATOM 6268 C C . ASP A 1 36 ? 4.967 -10.673 -0.033 1.00 0.00 457 ASP A C 5
ATOM 6269 O O . ASP A 1 36 ? 5.592 -10.408 0.994 1.00 0.00 457 ASP A O 5
ATOM 6278 N N . PHE A 1 37 ? 4.752 -9.785 -0.998 1.00 0.00 458 PHE A N 5
ATOM 6279 C CA . PHE A 1 37 ? 5.250 -8.417 -0.904 1.00 0.00 458 PHE A CA 5
ATOM 6280 C C . PHE A 1 37 ? 4.913 -7.808 0.454 1.00 0.00 458 PHE A C 5
ATOM 6281 O O . PHE A 1 37 ? 3.760 -7.784 0.883 1.00 0.00 458 PHE A O 5
ATOM 6298 N N . PRO A 1 38 ? 5.945 -7.304 1.148 1.00 0.00 459 PRO A N 5
ATOM 6299 C CA . PRO A 1 38 ? 5.784 -6.685 2.467 1.00 0.00 459 PRO A CA 5
ATOM 6300 C C . PRO A 1 38 ? 5.052 -5.349 2.396 1.00 0.00 459 PRO A C 5
ATOM 6301 O O . PRO A 1 38 ? 5.437 -4.459 1.638 1.00 0.00 459 PRO A O 5
ATOM 6312 N N . CYS A 1 39 ? 3.995 -5.216 3.190 1.00 0.00 460 CYS A N 5
ATOM 6313 C CA . CYS A 1 39 ? 3.208 -3.989 3.217 1.00 0.00 460 CYS A CA 5
ATOM 6314 C C . CYS A 1 39 ? 4.110 -2.769 3.381 1.00 0.00 460 CYS A C 5
ATOM 6315 O O . CYS A 1 39 ? 5.169 -2.845 4.003 1.00 0.00 460 CYS A O 5
ATOM 6322 N N . LYS A 1 40 ? 3.681 -1.644 2.819 1.00 0.00 461 LYS A N 5
ATOM 6323 C CA . LYS A 1 40 ? 4.446 -0.406 2.903 1.00 0.00 461 LYS A CA 5
ATOM 6324 C C . LYS A 1 40 ? 4.231 0.277 4.250 1.00 0.00 461 LYS A C 5
ATOM 6325 O O . LYS A 1 40 ? 5.146 0.358 5.071 1.00 0.00 461 LYS A O 5
ATOM 6344 N N . LEU A 1 41 ? 3.016 0.766 4.472 1.00 0.00 462 LEU A N 5
ATOM 6345 C CA . LEU A 1 41 ? 2.679 1.441 5.721 1.00 0.00 462 LEU A CA 5
ATOM 6346 C C . LEU A 1 41 ? 3.237 0.679 6.919 1.00 0.00 462 LEU A C 5
ATOM 6347 O O . LEU A 1 41 ? 4.046 1.208 7.682 1.00 0.00 462 LEU A O 5
ATOM 6363 N N . TYR A 1 42 ? 2.802 -0.566 7.077 1.00 0.00 463 TYR A N 5
ATOM 6364 C CA . TYR A 1 42 ? 3.258 -1.401 8.182 1.00 0.00 463 TYR A CA 5
ATOM 6365 C C . TYR A 1 42 ? 4.745 -1.189 8.447 1.00 0.00 463 TYR A C 5
ATOM 6366 O O . TYR A 1 42 ? 5.227 -1.405 9.560 1.00 0.00 463 TYR A O 5
ATOM 6384 N N . HIS A 1 43 ? 5.469 -0.763 7.416 1.00 0.00 464 HIS A N 5
ATOM 6385 C CA . HIS A 1 43 ? 6.902 -0.520 7.537 1.00 0.00 464 HIS A CA 5
ATOM 6386 C C . HIS A 1 43 ? 7.186 0.965 7.738 1.00 0.00 464 HIS A C 5
ATOM 6387 O O . HIS A 1 43 ? 7.872 1.355 8.684 1.00 0.00 464 HIS A O 5
ATOM 6401 N N . THR A 1 44 ? 6.655 1.791 6.841 1.00 0.00 465 THR A N 5
ATOM 6402 C CA . THR A 1 44 ? 6.853 3.233 6.919 1.00 0.00 465 THR A CA 5
ATOM 6403 C C . THR A 1 44 ? 6.959 3.696 8.368 1.00 0.00 465 THR A C 5
ATOM 6404 O O . THR A 1 44 ? 7.812 4.517 8.708 1.00 0.00 465 THR A O 5
ATOM 6415 N N . THR A 1 45 ? 6.087 3.165 9.219 1.00 0.00 466 THR A N 5
ATOM 6416 C CA . THR A 1 45 ? 6.082 3.524 10.632 1.00 0.00 466 THR A CA 5
ATOM 6417 C C . THR A 1 45 ? 6.140 2.283 11.515 1.00 0.00 466 THR A C 5
ATOM 6418 O O . THR A 1 45 ? 6.767 2.290 12.573 1.00 0.00 466 THR A O 5
ATOM 6429 N N . GLY A 1 46 ? 5.481 1.216 11.073 1.00 0.00 467 GLY A N 5
ATOM 6430 C CA . GLY A 1 46 ? 5.470 -0.019 11.835 1.00 0.00 467 GLY A CA 5
ATOM 6431 C C . GLY A 1 46 ? 4.108 -0.683 11.844 1.00 0.00 467 GLY A C 5
ATOM 6432 O O . GLY A 1 46 ? 4.005 -1.905 11.738 1.00 0.00 467 GLY A O 5
ATOM 6436 N N . ASN A 1 47 ? 3.059 0.123 11.971 1.00 0.00 468 ASN A N 5
ATOM 6437 C CA . ASN A 1 47 ? 1.696 -0.396 11.995 1.00 0.00 468 ASN A CA 5
ATOM 6438 C C . ASN A 1 47 ? 0.986 -0.122 10.672 1.00 0.00 468 ASN A C 5
ATOM 6439 O O . ASN A 1 47 ? 1.511 0.580 9.807 1.00 0.00 468 ASN A O 5
ATOM 6450 N N . CYS A 1 48 ? -0.210 -0.682 10.522 1.00 0.00 469 CYS A N 5
ATOM 6451 C CA . CYS A 1 4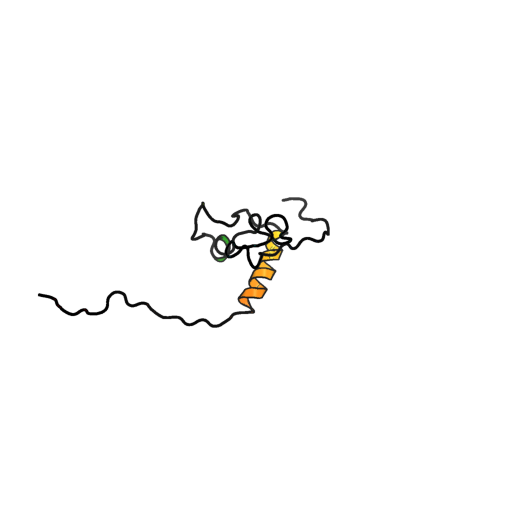8 ? -0.992 -0.500 9.306 1.00 0.00 469 CYS A CA 5
ATOM 6452 C C . CYS A 1 48 ? -2.416 -0.060 9.635 1.00 0.00 469 CYS A C 5
ATOM 6453 O O . CYS A 1 48 ? -3.156 -0.774 10.313 1.00 0.00 469 CYS A O 5
ATOM 6460 N N . ILE A 1 49 ? -2.792 1.119 9.152 1.00 0.00 470 ILE A N 5
ATOM 6461 C CA . ILE A 1 49 ? -4.126 1.654 9.394 1.00 0.00 470 ILE A CA 5
ATOM 6462 C C . ILE A 1 49 ? -5.201 0.639 9.017 1.00 0.00 470 ILE A C 5
ATOM 6463 O O . ILE A 1 49 ? -6.281 0.616 9.606 1.00 0.00 470 ILE A O 5
ATOM 6479 N N . ASN A 1 50 ? -4.896 -0.199 8.032 1.00 0.00 471 ASN A N 5
ATOM 6480 C CA . ASN A 1 50 ? -5.836 -1.217 7.577 1.00 0.00 471 ASN A CA 5
ATOM 6481 C C . ASN A 1 50 ? -6.377 -2.023 8.754 1.00 0.00 471 ASN A C 5
ATOM 6482 O O . ASN A 1 50 ? -7.574 -1.999 9.037 1.00 0.00 471 ASN A O 5
ATOM 6493 N N . GLY A 1 51 ? -5.486 -2.735 9.437 1.00 0.00 472 GLY A N 5
ATOM 6494 C CA . GLY A 1 51 ? -5.893 -3.538 10.575 1.00 0.00 472 GLY A CA 5
ATOM 6495 C C . GLY A 1 51 ? -5.121 -4.838 10.674 1.00 0.00 472 GLY A C 5
ATOM 6496 O O . GLY A 1 51 ? -4.060 -4.986 10.066 1.00 0.00 472 GLY A O 5
ATOM 6500 N N . ASP A 1 52 ? -5.652 -5.783 11.442 1.00 0.00 473 ASP A N 5
ATOM 6501 C CA . ASP A 1 52 ? -5.006 -7.078 11.619 1.00 0.00 473 ASP A CA 5
ATOM 6502 C C . ASP A 1 52 ? -5.077 -7.901 10.337 1.00 0.00 473 ASP A C 5
ATOM 6503 O O . ASP A 1 52 ? -4.134 -8.612 9.990 1.00 0.00 473 ASP A O 5
ATOM 6512 N N . ASP A 1 53 ? -6.202 -7.799 9.637 1.00 0.00 474 ASP A N 5
ATOM 6513 C CA . ASP A 1 53 ? -6.397 -8.534 8.393 1.00 0.00 474 ASP A CA 5
ATOM 6514 C C . ASP A 1 53 ? -6.147 -7.636 7.186 1.00 0.00 474 ASP A C 5
ATOM 6515 O O . ASP A 1 53 ? -7.060 -7.350 6.410 1.00 0.00 474 ASP A O 5
ATOM 6524 N N . CYS A 1 54 ? -4.903 -7.192 7.033 1.00 0.00 475 CYS A N 5
ATOM 6525 C CA . CYS A 1 54 ? -4.532 -6.324 5.922 1.00 0.00 475 CYS A CA 5
ATOM 6526 C C . CYS A 1 54 ? -4.364 -7.129 4.636 1.00 0.00 475 CYS A C 5
ATOM 6527 O O . CYS A 1 54 ? -4.028 -8.312 4.672 1.00 0.00 475 CYS A O 5
ATOM 6534 N N . MET A 1 55 ? -4.601 -6.477 3.502 1.00 0.00 476 MET A N 5
ATOM 6535 C CA . MET A 1 55 ? -4.475 -7.132 2.205 1.00 0.00 476 MET A CA 5
ATOM 6536 C C . MET A 1 55 ? -3.013 -7.429 1.886 1.00 0.00 476 MET A C 5
ATOM 6537 O O . MET A 1 55 ? -2.711 -8.271 1.040 1.00 0.00 476 MET A O 5
ATOM 6551 N N . PHE A 1 56 ? -2.110 -6.733 2.568 1.00 0.00 477 PHE A N 5
ATOM 6552 C CA . PHE A 1 56 ? -0.679 -6.922 2.356 1.00 0.00 477 PHE A CA 5
ATOM 6553 C C . PHE A 1 56 ? -0.075 -7.784 3.461 1.00 0.00 477 PHE A C 5
ATOM 6554 O O . PHE A 1 56 ? -0.612 -7.862 4.566 1.00 0.00 477 PHE A O 5
ATOM 6571 N N . SER A 1 57 ? 1.045 -8.430 3.153 1.00 0.00 478 SER A N 5
ATOM 6572 C CA . SER A 1 57 ? 1.721 -9.290 4.118 1.00 0.00 478 SER A CA 5
ATOM 6573 C C . SER A 1 57 ? 2.527 -8.461 5.113 1.00 0.00 478 SER A C 5
ATOM 6574 O O . SER A 1 57 ? 3.120 -7.443 4.755 1.00 0.00 478 SER A O 5
ATOM 6582 N N . HIS A 1 58 ? 2.544 -8.904 6.366 1.00 0.00 479 HIS A N 5
ATOM 6583 C CA . HIS A 1 58 ? 3.277 -8.205 7.415 1.00 0.00 479 HIS A CA 5
ATOM 6584 C C . HIS A 1 58 ? 4.420 -9.065 7.946 1.00 0.00 479 HIS A C 5
ATOM 6585 O O . HIS A 1 58 ? 4.736 -9.030 9.135 1.00 0.00 479 HIS A O 5
ATOM 6599 N N . ASP A 1 59 ? 5.034 -9.838 7.057 1.00 0.00 480 ASP A N 5
ATOM 6600 C CA . ASP A 1 59 ? 6.142 -10.707 7.435 1.00 0.00 480 ASP A CA 5
ATOM 6601 C C . ASP A 1 59 ? 7.406 -9.894 7.698 1.00 0.00 480 ASP A C 5
ATOM 6602 O O . ASP A 1 59 ? 7.534 -8.746 7.274 1.00 0.00 480 ASP A O 5
ATOM 6611 N N . PRO A 1 60 ? 8.362 -10.503 8.415 1.00 0.00 481 PRO A N 5
ATOM 6612 C CA . PRO A 1 60 ? 9.633 -9.854 8.751 1.00 0.00 481 PRO A CA 5
ATOM 6613 C C . PRO A 1 60 ? 10.529 -9.667 7.531 1.00 0.00 481 PRO A C 5
ATOM 6614 O O . PRO A 1 60 ? 10.963 -10.639 6.912 1.00 0.00 481 PRO A O 5
ATOM 6625 N N . LEU A 1 61 ? 10.803 -8.412 7.191 1.00 0.00 482 LEU A N 5
ATOM 6626 C CA . LEU A 1 61 ? 11.648 -8.098 6.044 1.00 0.00 482 LEU A CA 5
ATOM 6627 C C . LEU A 1 61 ? 12.834 -9.053 5.964 1.00 0.00 482 LEU A C 5
ATOM 6628 O O . LEU A 1 61 ? 13.359 -9.497 6.986 1.00 0.00 482 LEU A O 5
ATOM 6644 N N . THR A 1 62 ? 13.254 -9.366 4.742 1.00 0.00 483 THR A N 5
ATOM 6645 C CA . THR A 1 62 ? 14.379 -10.268 4.528 1.00 0.00 483 THR A CA 5
ATOM 6646 C C . THR A 1 62 ? 15.446 -9.618 3.654 1.00 0.00 483 THR A C 5
ATOM 6647 O O . THR A 1 62 ? 15.157 -8.704 2.883 1.00 0.00 483 THR A O 5
ATOM 6658 N N . GLU A 1 63 ? 16.680 -10.097 3.780 1.00 0.00 484 GLU A N 5
ATOM 6659 C CA . GLU A 1 63 ? 17.789 -9.561 3.001 1.00 0.00 484 GLU A CA 5
ATOM 6660 C C . GLU A 1 63 ? 17.358 -9.273 1.566 1.00 0.00 484 GLU A C 5
ATOM 6661 O O . GLU A 1 63 ? 17.839 -8.329 0.940 1.00 0.00 484 GLU A O 5
ATOM 6673 N N . GLU A 1 64 ? 16.448 -10.095 1.052 1.00 0.00 485 GLU A N 5
ATOM 6674 C CA . GLU A 1 64 ? 15.952 -9.929 -0.310 1.00 0.00 485 GLU A CA 5
ATOM 6675 C C . GLU A 1 64 ? 14.883 -8.842 -0.371 1.00 0.00 485 GLU A C 5
ATOM 6676 O O . GLU A 1 64 ? 15.136 -7.731 -0.840 1.00 0.00 485 GLU A O 5
ATOM 6688 N N . THR A 1 65 ? 13.686 -9.170 0.106 1.00 0.00 486 THR A N 5
ATOM 6689 C CA . THR A 1 65 ? 12.578 -8.224 0.104 1.00 0.00 486 THR A CA 5
ATOM 6690 C C . THR A 1 65 ? 13.045 -6.828 0.500 1.00 0.00 486 THR A C 5
ATOM 6691 O O . THR A 1 65 ? 12.744 -5.846 -0.179 1.00 0.00 486 THR A O 5
ATOM 6702 N N . ARG A 1 66 ? 13.783 -6.747 1.603 1.00 0.00 487 ARG A N 5
ATOM 6703 C CA . ARG A 1 66 ? 14.292 -5.470 2.090 1.00 0.00 487 ARG A CA 5
ATOM 6704 C C . ARG A 1 66 ? 14.773 -4.600 0.932 1.00 0.00 487 ARG A C 5
ATOM 6705 O O . ARG A 1 66 ? 14.448 -3.415 0.858 1.00 0.00 487 ARG A O 5
ATOM 6726 N N . GLU A 1 67 ? 15.548 -5.196 0.032 1.00 0.00 488 GLU A N 5
ATOM 6727 C CA . GLU A 1 67 ? 16.074 -4.474 -1.120 1.00 0.00 488 GLU A CA 5
ATOM 6728 C C . GLU A 1 67 ? 14.942 -3.968 -2.008 1.00 0.00 488 GLU A C 5
ATOM 6729 O O . GLU A 1 67 ? 14.943 -2.814 -2.439 1.00 0.00 488 GLU A O 5
ATOM 6741 N N . LEU A 1 68 ? 13.976 -4.839 -2.280 1.00 0.00 489 LEU A N 5
ATOM 6742 C CA . LEU A 1 68 ? 12.836 -4.482 -3.117 1.00 0.00 489 LEU A CA 5
ATOM 6743 C C . LEU A 1 68 ? 12.274 -3.121 -2.721 1.00 0.00 489 LEU A C 5
ATOM 6744 O O . LEU A 1 68 ? 12.278 -2.180 -3.516 1.00 0.00 489 LEU A O 5
ATOM 6760 N N . LEU A 1 69 ? 11.794 -3.022 -1.486 1.00 0.00 490 LEU A N 5
ATOM 6761 C CA . LEU A 1 69 ? 11.230 -1.775 -0.982 1.00 0.00 490 LEU A CA 5
ATOM 6762 C C . LEU A 1 69 ? 12.076 -0.581 -1.414 1.00 0.00 490 LEU A C 5
ATOM 6763 O O . LEU A 1 69 ? 11.600 0.306 -2.122 1.00 0.00 490 LEU A O 5
ATOM 6779 N N . ASP A 1 70 ? 13.333 -0.567 -0.984 1.00 0.00 491 ASP A N 5
ATOM 6780 C CA . ASP A 1 70 ? 14.247 0.516 -1.329 1.00 0.00 491 ASP A CA 5
ATOM 6781 C C . ASP A 1 70 ? 14.053 0.949 -2.779 1.00 0.00 491 ASP A C 5
ATOM 6782 O O . ASP A 1 70 ? 13.953 2.140 -3.075 1.00 0.00 491 ASP A O 5
ATOM 6791 N N . LYS A 1 71 ? 14.002 -0.026 -3.681 1.00 0.00 492 LYS A N 5
ATOM 6792 C CA . LYS A 1 71 ? 13.821 0.253 -5.100 1.00 0.00 492 LYS A CA 5
ATOM 6793 C C . LYS A 1 71 ? 12.423 0.798 -5.373 1.00 0.00 492 LYS A C 5
ATOM 6794 O O . LYS A 1 71 ? 12.256 1.754 -6.130 1.00 0.00 492 LYS A O 5
ATOM 6813 N N . MET A 1 72 ? 11.421 0.185 -4.751 1.00 0.00 493 MET A N 5
ATOM 6814 C CA . MET A 1 72 ? 10.038 0.611 -4.925 1.00 0.00 493 MET A CA 5
ATOM 6815 C C . MET A 1 72 ? 9.870 2.080 -4.552 1.00 0.00 493 MET A C 5
ATOM 6816 O O . MET A 1 72 ? 9.475 2.901 -5.382 1.00 0.00 493 MET A O 5
ATOM 6830 N N . LEU A 1 73 ? 10.173 2.406 -3.300 1.00 0.00 494 LEU A N 5
ATOM 6831 C CA . LEU A 1 73 ? 10.056 3.778 -2.817 1.00 0.00 494 LEU A CA 5
ATOM 6832 C C . LEU A 1 73 ? 10.844 4.737 -3.704 1.00 0.00 494 LEU A C 5
ATOM 6833 O O . LEU A 1 73 ? 10.416 5.864 -3.950 1.00 0.00 494 LEU A O 5
ATOM 6849 N N . ALA A 1 74 ? 11.996 4.280 -4.183 1.00 0.00 495 ALA A N 5
ATOM 6850 C CA . ALA A 1 74 ? 12.842 5.095 -5.046 1.00 0.00 495 ALA A CA 5
ATOM 6851 C C . ALA A 1 74 ? 12.081 5.554 -6.285 1.00 0.00 495 ALA A C 5
ATOM 6852 O O . ALA A 1 74 ? 12.202 6.703 -6.709 1.00 0.00 495 ALA A O 5
ATOM 6859 N N . ASP A 1 75 ? 11.299 4.648 -6.862 1.00 0.00 496 ASP A N 5
ATOM 6860 C CA . ASP A 1 75 ? 10.518 4.960 -8.054 1.00 0.00 496 ASP A CA 5
ATOM 6861 C C . ASP A 1 75 ? 9.708 6.237 -7.853 1.00 0.00 496 ASP A C 5
ATOM 6862 O O . ASP A 1 75 ? 9.681 7.110 -8.722 1.00 0.00 496 ASP A O 5
ATOM 6871 N N . ASP A 1 76 ? 9.049 6.339 -6.705 1.00 0.00 497 ASP A N 5
ATOM 6872 C CA . ASP A 1 76 ? 8.237 7.510 -6.390 1.00 0.00 497 ASP A CA 5
ATOM 6873 C C . ASP A 1 76 ? 9.117 8.685 -5.974 1.00 0.00 497 ASP A C 5
ATOM 6874 O O . ASP A 1 76 ? 9.048 9.764 -6.562 1.00 0.00 497 ASP A O 5
ATOM 6883 N N . ALA A 1 77 ? 9.943 8.467 -4.956 1.00 0.00 498 ALA A N 5
ATOM 6884 C CA . ALA A 1 77 ? 10.837 9.507 -4.461 1.00 0.00 498 ALA A CA 5
ATOM 6885 C C . ALA A 1 77 ? 11.533 10.226 -5.612 1.00 0.00 498 ALA A C 5
ATOM 6886 O O . ALA A 1 77 ? 11.511 11.453 -5.693 1.00 0.00 498 ALA A O 5
ATOM 6893 N N . GLU A 1 78 ? 12.150 9.452 -6.500 1.00 0.00 499 GLU A N 5
ATOM 6894 C CA . GLU A 1 78 ? 12.854 10.016 -7.646 1.00 0.00 499 GLU A CA 5
ATOM 6895 C C . GLU A 1 78 ? 11.932 10.920 -8.460 1.00 0.00 499 GLU A C 5
ATOM 6896 O O . GLU A 1 78 ? 12.258 12.075 -8.730 1.00 0.00 499 GLU A O 5
ATOM 6908 N N . ALA A 1 79 ? 10.779 10.384 -8.847 1.00 0.00 500 ALA A N 5
ATOM 6909 C CA . ALA A 1 79 ? 9.809 11.141 -9.629 1.00 0.00 500 ALA A CA 5
ATOM 6910 C C . ALA A 1 79 ? 9.729 12.587 -9.153 1.00 0.00 500 ALA A C 5
ATOM 6911 O O . ALA A 1 79 ? 9.759 13.518 -9.956 1.00 0.00 500 ALA A O 5
ATOM 6918 N N . GLY A 1 80 ? 9.627 12.768 -7.839 1.00 0.00 501 GLY A N 5
ATOM 6919 C CA . GLY A 1 80 ? 9.543 14.105 -7.279 1.00 0.00 501 GLY A CA 5
ATOM 6920 C C . GLY A 1 80 ? 10.813 14.904 -7.496 1.00 0.00 501 GLY A C 5
ATOM 6921 O O . GLY A 1 80 ? 10.955 15.595 -8.505 1.00 0.00 501 GLY A O 5
ATOM 6925 N N . ALA A 1 81 ? 11.737 14.813 -6.546 1.00 0.00 502 ALA A N 5
ATOM 6926 C CA . ALA A 1 81 ? 13.001 15.534 -6.638 1.00 0.00 502 ALA A CA 5
ATOM 6927 C C . ALA A 1 81 ? 14.144 14.593 -7.006 1.00 0.00 502 ALA A C 5
ATOM 6928 O O . ALA A 1 81 ? 13.954 13.382 -7.108 1.00 0.00 502 ALA A O 5
ATOM 6935 N N . GLU A 1 82 ? 15.330 15.160 -7.206 1.00 0.00 503 GLU A N 5
ATOM 6936 C CA . GLU A 1 82 ? 16.502 14.371 -7.564 1.00 0.00 503 GLU A CA 5
ATOM 6937 C C . GLU A 1 82 ? 17.499 14.322 -6.410 1.00 0.00 503 GLU A C 5
ATOM 6938 O O . GLU A 1 82 ? 17.616 15.272 -5.636 1.00 0.00 503 GLU A O 5
ATOM 6950 N N . ASP A 1 83 ? 18.215 13.208 -6.302 1.00 0.00 504 ASP A N 5
ATOM 6951 C CA . ASP A 1 83 ? 19.202 13.034 -5.243 1.00 0.00 504 ASP A CA 5
ATOM 6952 C C . ASP A 1 83 ? 20.235 11.981 -5.632 1.00 0.00 504 ASP A C 5
ATOM 6953 O O . ASP A 1 83 ? 20.034 11.220 -6.577 1.00 0.00 504 ASP A O 5
ATOM 6962 N N . GLU A 1 84 ? 21.342 11.945 -4.896 1.00 0.00 505 GLU A N 5
ATOM 6963 C CA . GLU A 1 84 ? 22.407 10.987 -5.166 1.00 0.00 505 GLU A CA 5
ATOM 6964 C C . GLU A 1 84 ? 22.622 10.061 -3.971 1.00 0.00 505 GLU A C 5
ATOM 6965 O O . GLU A 1 84 ? 22.802 10.517 -2.842 1.00 0.00 505 GLU A O 5
ATOM 6977 N N . LYS A 1 85 ? 22.601 8.758 -4.229 1.00 0.00 506 LYS A N 5
ATOM 6978 C CA . LYS A 1 85 ? 22.793 7.766 -3.178 1.00 0.00 506 LYS A CA 5
ATOM 6979 C C . LYS A 1 85 ? 24.157 7.094 -3.307 1.00 0.00 506 LYS A C 5
ATOM 6980 O O . LYS A 1 85 ? 24.770 7.115 -4.374 1.00 0.00 506 LYS A O 5
ATOM 6999 N N . GLU A 1 86 ? 24.624 6.498 -2.214 1.00 0.00 507 GLU A N 5
ATOM 7000 C CA . GLU A 1 86 ? 25.914 5.819 -2.208 1.00 0.00 507 GLU A CA 5
ATOM 7001 C C . GLU A 1 86 ? 25.975 4.777 -1.095 1.00 0.00 507 GLU A C 5
ATOM 7002 O O . GLU A 1 86 ? 25.462 4.993 0.003 1.00 0.00 507 GLU A O 5
ATOM 7014 N N . VAL A 1 87 ? 26.605 3.643 -1.388 1.00 0.00 508 VAL A N 5
ATOM 7015 C CA . VAL A 1 87 ? 26.733 2.566 -0.413 1.00 0.00 508 VAL A CA 5
ATOM 7016 C C . VAL A 1 87 ? 28.190 2.147 -0.246 1.00 0.00 508 VAL A C 5
ATOM 7017 O O . VAL A 1 87 ? 28.638 1.174 -0.850 1.00 0.00 508 VAL A O 5
ATOM 7030 N N . GLU A 1 88 ? 28.923 2.890 0.578 1.00 0.00 509 GLU A N 5
ATOM 7031 C CA . GLU A 1 88 ? 30.329 2.595 0.823 1.00 0.00 509 GLU A CA 5
ATOM 7032 C C . GLU A 1 88 ? 30.484 1.296 1.609 1.00 0.00 509 GLU A C 5
ATOM 7033 O O . GLU A 1 88 ? 29.603 0.918 2.381 1.00 0.00 509 GLU A O 5
ATOM 7045 N N . GLU A 1 89 ? 31.609 0.618 1.407 1.00 0.00 510 GLU A N 5
ATOM 7046 C CA . GLU A 1 89 ? 31.878 -0.639 2.095 1.00 0.00 510 GLU A CA 5
ATOM 7047 C C . GLU A 1 89 ? 32.770 -0.412 3.313 1.00 0.00 510 GLU A C 5
ATOM 7048 O O . GLU A 1 89 ? 33.359 0.657 3.474 1.00 0.00 510 GLU A O 5
ATOM 7060 N N . LEU A 1 90 ? 32.863 -1.426 4.167 1.00 0.00 511 LEU A N 5
ATOM 7061 C CA . LEU A 1 90 ? 33.683 -1.338 5.370 1.00 0.00 511 LEU A CA 5
ATOM 7062 C C . LEU A 1 90 ? 35.037 -2.008 5.157 1.00 0.00 511 LEU A C 5
ATOM 7063 O O . LEU A 1 90 ? 36.073 -1.343 5.131 1.00 0.00 511 LEU A O 5
ATOM 7079 N N . LYS A 1 91 ? 35.021 -3.327 5.003 1.00 0.00 512 LYS A N 5
ATOM 7080 C CA . LYS A 1 91 ? 36.246 -4.088 4.789 1.00 0.00 512 LYS A CA 5
ATOM 7081 C C . LYS A 1 91 ? 36.111 -5.006 3.578 1.00 0.00 512 LYS A C 5
ATOM 7082 O O . LYS A 1 91 ? 35.861 -6.204 3.719 1.00 0.00 512 LYS A O 5
ATOM 7101 N N . LYS A 1 92 ? 36.281 -4.439 2.389 1.00 0.00 513 LYS A N 5
ATOM 7102 C CA . LYS A 1 92 ? 36.181 -5.206 1.153 1.00 0.00 513 LYS A CA 5
ATOM 7103 C C . LYS A 1 92 ? 37.561 -5.642 0.671 1.00 0.00 513 LYS A C 5
ATOM 7104 O O . LYS A 1 92 ? 38.146 -5.016 -0.212 1.00 0.00 513 LYS A O 5
ATOM 7123 N N . SER A 1 93 ? 38.073 -6.720 1.255 1.00 0.00 514 SER A N 5
ATOM 7124 C CA . SER A 1 93 ? 39.385 -7.239 0.885 1.00 0.00 514 SER A CA 5
ATOM 7125 C C . SER A 1 93 ? 39.656 -8.573 1.574 1.00 0.00 514 SER A C 5
ATOM 7126 O O . SER A 1 93 ? 38.919 -8.982 2.470 1.00 0.00 514 SER A O 5
ATOM 7134 N N . GLY A 1 94 ? 40.720 -9.247 1.148 1.00 0.00 515 GLY A N 5
ATOM 7135 C CA . GLY A 1 94 ? 41.070 -10.528 1.733 1.00 0.00 515 GLY A CA 5
ATOM 7136 C C . GLY A 1 94 ? 42.418 -11.033 1.259 1.00 0.00 515 GLY A C 5
ATOM 7137 O O . GLY A 1 94 ? 42.539 -11.638 0.194 1.00 0.00 515 GLY A O 5
ATOM 7141 N N . PRO A 1 95 ? 43.464 -10.782 2.061 1.00 0.00 516 PRO A N 5
ATOM 7142 C CA . PRO A 1 95 ? 44.829 -11.205 1.738 1.00 0.00 516 PRO A CA 5
ATOM 7143 C C . PRO A 1 95 ? 45.002 -12.718 1.823 1.00 0.00 516 PRO A C 5
ATOM 7144 O O . PRO A 1 95 ? 44.063 -13.442 2.153 1.00 0.00 516 PRO A O 5
ATOM 7155 N N . SER A 1 96 ? 46.209 -13.189 1.525 1.00 0.00 517 SER A N 5
ATOM 7156 C CA . SER A 1 96 ? 46.504 -14.616 1.565 1.00 0.00 517 SER A CA 5
ATOM 7157 C C . SER A 1 96 ? 47.998 -14.857 1.757 1.00 0.00 517 SER A C 5
ATOM 7158 O O . SER A 1 96 ? 48.794 -13.918 1.764 1.00 0.00 517 SER A O 5
ATOM 7166 N N . SER A 1 97 ? 48.372 -16.123 1.913 1.00 0.00 518 SER A N 5
ATOM 7167 C CA . SER A 1 97 ? 49.770 -16.489 2.109 1.00 0.00 518 SER A CA 5
ATOM 7168 C C . SER A 1 97 ? 49.970 -17.990 1.921 1.00 0.00 518 SER A C 5
ATOM 7169 O O . SER A 1 97 ? 49.010 -18.738 1.742 1.00 0.00 518 SER A O 5
ATOM 7177 N N . GLY A 1 98 ? 51.227 -18.423 1.962 1.00 0.00 519 GLY A N 5
ATOM 7178 C CA . GLY A 1 98 ? 51.532 -19.831 1.795 1.00 0.00 519 GLY A CA 5
ATOM 7179 C C . GLY A 1 98 ? 52.786 -20.059 0.974 1.00 0.00 519 GLY A C 5
ATOM 7180 O O . GLY A 1 98 ? 53.132 -19.205 0.159 1.00 0.00 519 GLY A O 5
ATOM 7186 N N . GLY A 1 1 ? 31.771 -11.946 -4.206 1.00 0.00 422 GLY A N 6
ATOM 7187 C CA . GLY A 1 1 ? 31.211 -11.576 -5.493 1.00 0.00 422 GLY A CA 6
ATOM 7188 C C . GLY A 1 1 ? 30.131 -12.535 -5.952 1.00 0.00 422 GLY A C 6
ATOM 7189 O O . GLY A 1 1 ? 30.422 -13.662 -6.355 1.00 0.00 422 GLY A O 6
ATOM 7193 N N . SER A 1 2 ? 28.880 -12.089 -5.891 1.00 0.00 423 SER A N 6
ATOM 7194 C CA . SER A 1 2 ? 27.752 -12.918 -6.299 1.00 0.00 423 SER A CA 6
ATOM 7195 C C . SER A 1 2 ? 26.696 -12.083 -7.016 1.00 0.00 423 SER A C 6
ATOM 7196 O O . SER A 1 2 ? 26.118 -11.163 -6.438 1.00 0.00 423 SER A O 6
ATOM 7204 N N . SER A 1 3 ? 26.449 -12.412 -8.280 1.00 0.00 424 SER A N 6
ATOM 7205 C CA . SER A 1 3 ? 25.465 -11.691 -9.080 1.00 0.00 424 SER A CA 6
ATOM 7206 C C . SER A 1 3 ? 25.290 -12.346 -10.446 1.00 0.00 424 SER A C 6
ATOM 7207 O O . SER A 1 3 ? 26.246 -12.855 -11.030 1.00 0.00 424 SER A O 6
ATOM 7215 N N . GLY A 1 4 ? 24.060 -12.328 -10.951 1.00 0.00 425 GLY A N 6
ATOM 7216 C CA . GLY A 1 4 ? 23.781 -12.922 -12.245 1.00 0.00 425 GLY A CA 6
ATOM 7217 C C . GLY A 1 4 ? 22.498 -12.398 -12.860 1.00 0.00 425 GLY A C 6
ATOM 7218 O O . GLY A 1 4 ? 21.742 -13.151 -13.473 1.00 0.00 425 GLY A O 6
ATOM 7222 N N . SER A 1 5 ? 22.251 -11.103 -12.694 1.00 0.00 426 SER A N 6
ATOM 7223 C CA . SER A 1 5 ? 21.048 -10.479 -13.232 1.00 0.00 426 SER A CA 6
ATOM 7224 C C . SER A 1 5 ? 21.366 -9.687 -14.497 1.00 0.00 426 SER A C 6
ATOM 7225 O O . SER A 1 5 ? 20.847 -8.590 -14.702 1.00 0.00 426 SER A O 6
ATOM 7233 N N . SER A 1 6 ? 22.222 -10.252 -15.341 1.00 0.00 427 SER A N 6
ATOM 7234 C CA . SER A 1 6 ? 22.613 -9.599 -16.585 1.00 0.00 427 SER A CA 6
ATOM 7235 C C . SER A 1 6 ? 21.546 -9.789 -17.658 1.00 0.00 427 SER A C 6
ATOM 7236 O O . SER A 1 6 ? 21.175 -10.914 -17.989 1.00 0.00 427 SER A O 6
ATOM 7244 N N . GLY A 1 7 ? 21.054 -8.678 -18.198 1.00 0.00 428 GLY A N 6
ATOM 7245 C CA . GLY A 1 7 ? 20.034 -8.743 -19.228 1.00 0.00 428 GLY A CA 6
ATOM 7246 C C . GLY A 1 7 ? 18.631 -8.765 -18.654 1.00 0.00 428 GLY A C 6
ATOM 7247 O O . GLY A 1 7 ? 18.431 -9.156 -17.505 1.00 0.00 428 GLY A O 6
ATOM 7251 N N . GLU A 1 8 ? 17.658 -8.343 -19.455 1.00 0.00 429 GLU A N 6
ATOM 7252 C CA . GLU A 1 8 ? 16.267 -8.314 -19.018 1.00 0.00 429 GLU A CA 6
ATOM 7253 C C . GLU A 1 8 ? 15.871 -9.641 -18.377 1.00 0.00 429 GLU A C 6
ATOM 7254 O O . GLU A 1 8 ? 16.304 -10.708 -18.814 1.00 0.00 429 GLU A O 6
ATOM 7266 N N . LEU A 1 9 ? 15.045 -9.566 -17.339 1.00 0.00 430 LEU A N 6
ATOM 7267 C CA . LEU A 1 9 ? 14.590 -10.761 -16.637 1.00 0.00 430 LEU A CA 6
ATOM 7268 C C . LEU A 1 9 ? 13.069 -10.775 -16.515 1.00 0.00 430 LEU A C 6
ATOM 7269 O O . LEU A 1 9 ? 12.409 -9.737 -16.566 1.00 0.00 430 LEU A O 6
ATOM 7285 N N . PRO A 1 10 ? 12.500 -11.977 -16.349 1.00 0.00 431 PRO A N 6
ATOM 7286 C CA . PRO A 1 10 ? 11.051 -12.155 -16.214 1.00 0.00 431 PRO A CA 6
ATOM 7287 C C . PRO A 1 10 ? 10.521 -11.613 -14.891 1.00 0.00 431 PRO A C 6
ATOM 7288 O O . PRO A 1 10 ? 10.164 -10.439 -14.788 1.00 0.00 431 PRO A O 6
ATOM 7299 N N . LYS A 1 11 ? 10.473 -12.474 -13.880 1.00 0.00 432 LYS A N 6
ATOM 7300 C CA . LYS A 1 11 ? 9.989 -12.081 -12.562 1.00 0.00 432 LYS A CA 6
ATOM 7301 C C . LYS A 1 11 ? 10.586 -10.743 -12.139 1.00 0.00 432 LYS A C 6
ATOM 7302 O O . LYS A 1 11 ? 11.804 -10.600 -12.034 1.00 0.00 432 LYS A O 6
ATOM 7321 N N . LYS A 1 12 ? 9.721 -9.764 -11.897 1.00 0.00 433 LYS A N 6
ATOM 7322 C CA . LYS A 1 12 ? 10.162 -8.438 -11.482 1.00 0.00 433 LYS A CA 6
ATOM 7323 C C . LYS A 1 12 ? 10.407 -8.392 -9.978 1.00 0.00 433 LYS A C 6
ATOM 7324 O O . LYS A 1 12 ? 11.285 -7.669 -9.504 1.00 0.00 433 LYS A O 6
ATOM 7343 N N . ARG A 1 13 ? 9.627 -9.167 -9.231 1.00 0.00 434 ARG A N 6
ATOM 7344 C CA . ARG A 1 13 ? 9.761 -9.214 -7.780 1.00 0.00 434 ARG A CA 6
ATOM 7345 C C . ARG A 1 13 ? 9.512 -7.839 -7.166 1.00 0.00 434 ARG A C 6
ATOM 7346 O O . ARG A 1 13 ? 10.150 -7.465 -6.183 1.00 0.00 434 ARG A O 6
ATOM 7367 N N . GLU A 1 14 ? 8.583 -7.094 -7.755 1.00 0.00 435 GLU A N 6
ATOM 7368 C CA . GLU A 1 14 ? 8.252 -5.760 -7.266 1.00 0.00 435 GLU A CA 6
ATOM 7369 C C . GLU A 1 14 ? 6.748 -5.619 -7.046 1.00 0.00 435 GLU A C 6
ATOM 7370 O O . GLU A 1 14 ? 5.977 -6.534 -7.340 1.00 0.00 435 GLU A O 6
ATOM 7382 N N . LEU A 1 15 ? 6.338 -4.467 -6.528 1.00 0.00 436 LEU A N 6
ATOM 7383 C CA . LEU A 1 15 ? 4.927 -4.204 -6.268 1.00 0.00 436 LEU A CA 6
ATOM 7384 C C . LEU A 1 15 ? 4.179 -3.910 -7.564 1.00 0.00 436 LEU A C 6
ATOM 7385 O O . LEU A 1 15 ? 4.523 -2.979 -8.294 1.00 0.00 436 LEU A O 6
ATOM 7401 N N . CYS A 1 16 ? 3.154 -4.707 -7.845 1.00 0.00 437 CYS A N 6
ATOM 7402 C CA . CYS A 1 16 ? 2.356 -4.532 -9.052 1.00 0.00 437 CYS A CA 6
ATOM 7403 C C . CYS A 1 16 ? 1.709 -3.150 -9.081 1.00 0.00 437 CYS A C 6
ATOM 7404 O O . CYS A 1 16 ? 1.104 -2.715 -8.101 1.00 0.00 437 CYS A O 6
ATOM 7411 N N . LYS A 1 17 ? 1.842 -2.464 -10.211 1.00 0.00 438 LYS A N 6
ATOM 7412 C CA . LYS A 1 17 ? 1.270 -1.133 -10.370 1.00 0.00 438 LYS A CA 6
ATOM 7413 C C . LYS A 1 17 ? -0.248 -1.205 -10.507 1.00 0.00 438 LYS A C 6
ATOM 7414 O O . LYS A 1 17 ? -0.914 -0.186 -10.689 1.00 0.00 438 LYS A O 6
ATOM 7433 N N . PHE A 1 18 ? -0.788 -2.416 -10.419 1.00 0.00 439 PHE A N 6
ATOM 7434 C CA . PHE A 1 18 ? -2.228 -2.621 -10.533 1.00 0.00 439 PHE A CA 6
ATOM 7435 C C . PHE A 1 18 ? -2.792 -3.235 -9.255 1.00 0.00 439 PHE A C 6
ATOM 7436 O O . PHE A 1 18 ? -3.871 -2.858 -8.796 1.00 0.00 439 PHE A O 6
ATOM 7453 N N . TYR A 1 19 ? -2.056 -4.183 -8.686 1.00 0.00 440 TYR A N 6
ATOM 7454 C CA . TYR A 1 19 ? -2.484 -4.852 -7.463 1.00 0.00 440 TYR A CA 6
ATOM 7455 C C . TYR A 1 19 ? -2.785 -3.838 -6.364 1.00 0.00 440 TYR A C 6
ATOM 7456 O O . TYR A 1 19 ? -3.610 -4.086 -5.484 1.00 0.00 440 TYR A O 6
ATOM 7474 N N . ILE A 1 20 ? -2.111 -2.694 -6.422 1.00 0.00 441 ILE A N 6
ATOM 7475 C CA . ILE A 1 20 ? -2.306 -1.641 -5.434 1.00 0.00 441 ILE A CA 6
ATOM 7476 C C . ILE A 1 20 ? -3.789 -1.404 -5.169 1.00 0.00 441 ILE A C 6
ATOM 7477 O O . ILE A 1 20 ? -4.186 -1.056 -4.056 1.00 0.00 441 ILE A O 6
ATOM 7493 N N . THR A 1 21 ? -4.607 -1.597 -6.200 1.00 0.00 442 THR A N 6
ATOM 7494 C CA . THR A 1 21 ? -6.047 -1.405 -6.080 1.00 0.00 442 THR A CA 6
ATOM 7495 C C . THR A 1 21 ? -6.771 -2.741 -5.960 1.00 0.00 442 THR A C 6
ATOM 7496 O O . THR A 1 21 ? -7.827 -2.832 -5.336 1.00 0.00 442 THR A O 6
ATOM 7507 N N . GLY A 1 22 ? -6.195 -3.778 -6.562 1.00 0.00 443 GLY A N 6
ATOM 7508 C CA . GLY A 1 22 ? -6.801 -5.096 -6.510 1.00 0.00 443 GLY A CA 6
ATOM 7509 C C . GLY A 1 22 ? -7.220 -5.596 -7.878 1.00 0.00 443 GLY A C 6
ATOM 7510 O O . GLY A 1 22 ? -7.575 -6.764 -8.038 1.00 0.00 443 GLY A O 6
ATOM 7514 N N . PHE A 1 23 ? -7.180 -4.710 -8.868 1.00 0.00 444 PHE A N 6
ATOM 7515 C CA . PHE A 1 23 ? -7.561 -5.067 -10.229 1.00 0.00 444 PHE A CA 6
ATOM 7516 C C . PHE A 1 23 ? -6.327 -5.337 -11.086 1.00 0.00 444 PHE A C 6
ATOM 7517 O O . PHE A 1 23 ? -5.700 -4.410 -11.600 1.00 0.00 444 PHE A O 6
ATOM 7534 N N . CYS A 1 24 ? -5.985 -6.612 -11.236 1.00 0.00 445 CYS A N 6
ATOM 7535 C CA . CYS A 1 24 ? -4.827 -7.006 -12.029 1.00 0.00 445 CYS A CA 6
ATOM 7536 C C . CYS A 1 24 ? -5.188 -8.126 -13.000 1.00 0.00 445 CYS A C 6
ATOM 7537 O O . CYS A 1 24 ? -5.401 -9.268 -12.594 1.00 0.00 445 CYS A O 6
ATOM 7544 N N . ALA A 1 25 ? -5.256 -7.790 -14.284 1.00 0.00 446 ALA A N 6
ATOM 7545 C CA . ALA A 1 25 ? -5.589 -8.767 -15.313 1.00 0.00 446 ALA A CA 6
ATOM 7546 C C . ALA A 1 25 ? -4.922 -10.109 -15.032 1.00 0.00 446 ALA A C 6
ATOM 7547 O O . ALA A 1 25 ? -5.596 -11.102 -14.756 1.00 0.00 446 ALA A O 6
ATOM 7554 N N . ARG A 1 26 ? -3.595 -10.133 -15.103 1.00 0.00 447 ARG A N 6
ATOM 7555 C CA . ARG A 1 26 ? -2.838 -11.354 -14.858 1.00 0.00 447 ARG A CA 6
ATOM 7556 C C . ARG A 1 26 ? -2.872 -11.727 -13.378 1.00 0.00 447 ARG A C 6
ATOM 7557 O O . ARG A 1 26 ? -2.197 -11.108 -12.557 1.00 0.00 447 ARG A O 6
ATOM 7578 N N . ALA A 1 27 ? -3.663 -12.742 -13.047 1.00 0.00 448 ALA A N 6
ATOM 7579 C CA . ALA A 1 27 ? -3.784 -13.198 -11.668 1.00 0.00 448 ALA A CA 6
ATOM 7580 C C . ALA A 1 27 ? -2.636 -14.130 -11.296 1.00 0.00 448 ALA A C 6
ATOM 7581 O O . ALA A 1 27 ? -1.696 -13.729 -10.611 1.00 0.00 448 ALA A O 6
ATOM 7588 N N . GLU A 1 28 ? -2.721 -15.377 -11.750 1.00 0.00 449 GLU A N 6
ATOM 7589 C CA . GLU A 1 28 ? -1.689 -16.366 -11.462 1.00 0.00 449 GLU A CA 6
ATOM 7590 C C . GLU A 1 28 ? -0.509 -16.215 -12.418 1.00 0.00 449 GLU A C 6
ATOM 7591 O O . GLU A 1 28 ? 0.489 -16.925 -12.305 1.00 0.00 449 GLU A O 6
ATOM 7603 N N . ASN A 1 29 ? -0.632 -15.284 -13.359 1.00 0.00 450 ASN A N 6
ATOM 7604 C CA . ASN A 1 29 ? 0.423 -15.040 -14.335 1.00 0.00 450 ASN A CA 6
ATOM 7605 C C . ASN A 1 29 ? 1.029 -13.653 -14.145 1.00 0.00 450 ASN A C 6
ATOM 7606 O O . ASN A 1 29 ? 1.584 -13.072 -15.079 1.00 0.00 450 ASN A O 6
ATOM 7617 N N . CYS A 1 30 ? 0.921 -13.127 -12.929 1.00 0.00 451 CYS A N 6
ATOM 7618 C CA . CYS A 1 30 ? 1.458 -11.809 -12.615 1.00 0.00 451 CYS A CA 6
ATOM 7619 C C . CYS A 1 30 ? 2.962 -11.880 -12.365 1.00 0.00 451 CYS A C 6
ATOM 7620 O O . CYS A 1 30 ? 3.428 -12.493 -11.405 1.00 0.00 451 CYS A O 6
ATOM 7627 N N . PRO A 1 31 ? 3.739 -11.237 -13.248 1.00 0.00 452 PRO A N 6
ATOM 7628 C CA . PRO A 1 31 ? 5.201 -11.211 -13.144 1.00 0.00 452 PRO A CA 6
ATOM 7629 C C . PRO A 1 31 ? 5.684 -10.375 -11.964 1.00 0.00 452 PRO A C 6
ATOM 7630 O O . PRO A 1 31 ? 6.886 -10.209 -11.759 1.00 0.00 452 PRO A O 6
ATOM 7641 N N . TYR A 1 32 ? 4.739 -9.853 -11.190 1.00 0.00 453 TYR A N 6
ATOM 7642 C CA . TYR A 1 32 ? 5.069 -9.033 -10.030 1.00 0.00 453 TYR A CA 6
ATOM 7643 C C . TYR A 1 32 ? 4.617 -9.708 -8.739 1.00 0.00 453 TYR A C 6
ATOM 7644 O O . TYR A 1 32 ? 4.147 -10.846 -8.752 1.00 0.00 453 TYR A O 6
ATOM 7662 N N . MET A 1 33 ? 4.762 -8.998 -7.625 1.00 0.00 454 MET A N 6
ATOM 7663 C CA . MET A 1 33 ? 4.367 -9.528 -6.325 1.00 0.00 454 MET A CA 6
ATOM 7664 C C . MET A 1 33 ? 3.006 -8.980 -5.905 1.00 0.00 454 MET A C 6
ATOM 7665 O O . MET A 1 33 ? 2.633 -7.866 -6.274 1.00 0.00 454 MET A O 6
ATOM 7679 N N . HIS A 1 34 ? 2.268 -9.771 -5.132 1.00 0.00 455 HIS A N 6
ATOM 7680 C CA . HIS A 1 34 ? 0.948 -9.365 -4.662 1.00 0.00 455 HIS A CA 6
ATOM 7681 C C . HIS A 1 34 ? 0.858 -9.464 -3.143 1.00 0.00 455 HIS A C 6
ATOM 7682 O O . HIS A 1 34 ? 0.928 -8.457 -2.439 1.00 0.00 455 HIS A O 6
ATOM 7696 N N . GLY A 1 35 ? 0.702 -10.686 -2.642 1.00 0.00 456 GLY A N 6
ATOM 7697 C CA . GLY A 1 35 ? 0.604 -10.894 -1.209 1.00 0.00 456 GLY A CA 6
ATOM 7698 C C . GLY A 1 35 ? 1.960 -10.910 -0.532 1.00 0.00 456 GLY A C 6
ATOM 7699 O O . GLY A 1 35 ? 2.233 -10.089 0.345 1.00 0.00 456 GLY A O 6
ATOM 7703 N N . ASP A 1 36 ? 2.811 -11.846 -0.936 1.00 0.00 457 ASP A N 6
ATOM 7704 C CA . ASP A 1 36 ? 4.146 -11.966 -0.362 1.00 0.00 457 ASP A CA 6
ATOM 7705 C C . ASP A 1 36 ? 4.757 -10.590 -0.115 1.00 0.00 457 ASP A C 6
ATOM 7706 O O . ASP A 1 36 ? 5.358 -10.345 0.931 1.00 0.00 457 ASP A O 6
ATOM 7715 N N . PHE A 1 37 ? 4.599 -9.696 -1.085 1.00 0.00 458 PHE A N 6
ATOM 7716 C CA . PHE A 1 37 ? 5.137 -8.345 -0.974 1.00 0.00 458 PHE A CA 6
ATOM 7717 C C . PHE A 1 37 ? 4.812 -7.740 0.388 1.00 0.00 458 PHE A C 6
ATOM 7718 O O . PHE A 1 37 ? 3.661 -7.716 0.827 1.00 0.00 458 PHE A O 6
ATOM 7735 N N . PRO A 1 38 ? 5.849 -7.239 1.076 1.00 0.00 459 PRO A N 6
ATOM 7736 C CA . PRO A 1 38 ? 5.699 -6.625 2.399 1.00 0.00 459 PRO A CA 6
ATOM 7737 C C . PRO A 1 38 ? 4.968 -5.288 2.338 1.00 0.00 459 PRO A C 6
ATOM 7738 O O . PRO A 1 38 ? 5.186 -4.491 1.425 1.00 0.00 459 PRO A O 6
ATOM 7749 N N . CYS A 1 39 ? 4.101 -5.049 3.315 1.00 0.00 460 CYS A N 6
ATOM 7750 C CA . CYS A 1 39 ? 3.337 -3.808 3.374 1.00 0.00 460 CYS A CA 6
ATOM 7751 C C . CYS A 1 39 ? 4.265 -2.604 3.509 1.00 0.00 460 CYS A C 6
ATOM 7752 O O . CYS A 1 39 ? 5.318 -2.686 4.141 1.00 0.00 460 CYS A O 6
ATOM 7759 N N . LYS A 1 40 ? 3.865 -1.487 2.912 1.00 0.00 461 LYS A N 6
ATOM 7760 C CA . LYS A 1 40 ? 4.658 -0.264 2.966 1.00 0.00 461 LYS A CA 6
ATOM 7761 C C . LYS A 1 40 ? 4.449 0.462 4.291 1.00 0.00 461 LYS A C 6
ATOM 7762 O O . LYS A 1 40 ? 5.356 0.532 5.122 1.00 0.00 461 LYS A O 6
ATOM 7781 N N . LEU A 1 41 ? 3.250 0.999 4.483 1.00 0.00 462 LEU A N 6
ATOM 7782 C CA . LEU A 1 41 ? 2.921 1.718 5.709 1.00 0.00 462 LEU A CA 6
ATOM 7783 C C . LEU A 1 41 ? 3.411 0.956 6.936 1.00 0.00 462 LEU A C 6
ATOM 7784 O O . LEU A 1 41 ? 4.178 1.483 7.742 1.00 0.00 462 LEU A O 6
ATOM 7800 N N . TYR A 1 42 ? 2.964 -0.288 7.070 1.00 0.00 463 TYR A N 6
ATOM 7801 C CA . TYR A 1 42 ? 3.357 -1.124 8.199 1.00 0.00 463 TYR A CA 6
ATOM 7802 C C . TYR A 1 42 ? 4.833 -0.930 8.532 1.00 0.00 463 TYR A C 6
ATOM 7803 O O . TYR A 1 42 ? 5.252 -1.114 9.675 1.00 0.00 463 TYR A O 6
ATOM 7821 N N . HIS A 1 43 ? 5.617 -0.558 7.525 1.00 0.00 464 HIS A N 6
ATOM 7822 C CA . HIS A 1 43 ? 7.047 -0.337 7.710 1.00 0.00 464 HIS A CA 6
ATOM 7823 C C . HIS A 1 43 ? 7.350 1.148 7.878 1.00 0.00 464 HIS A C 6
ATOM 7824 O O . HIS A 1 43 ? 8.004 1.555 8.839 1.00 0.00 464 HIS A O 6
ATOM 7838 N N . THR A 1 44 ? 6.872 1.956 6.937 1.00 0.00 465 THR A N 6
ATOM 7839 C CA . THR A 1 44 ? 7.093 3.395 6.979 1.00 0.00 465 THR A CA 6
ATOM 7840 C C . THR A 1 44 ? 7.110 3.907 8.415 1.00 0.00 465 THR A C 6
ATOM 7841 O O . THR A 1 44 ? 7.863 4.821 8.751 1.00 0.00 465 THR A O 6
ATOM 7852 N N . THR A 1 45 ? 6.275 3.311 9.261 1.00 0.00 466 THR A N 6
ATOM 7853 C CA . THR A 1 45 ? 6.193 3.707 10.661 1.00 0.00 466 THR A CA 6
ATOM 7854 C C . THR A 1 45 ? 6.224 2.490 11.579 1.00 0.00 466 THR A C 6
ATOM 7855 O O . THR A 1 45 ? 6.850 2.515 12.637 1.00 0.00 466 THR A O 6
ATOM 7866 N N . GLY A 1 46 ? 5.543 1.425 11.165 1.00 0.00 467 GLY A N 6
ATOM 7867 C CA . GLY A 1 46 ? 5.506 0.213 11.962 1.00 0.00 467 GLY A CA 6
ATOM 7868 C C . GLY A 1 46 ? 4.135 -0.433 11.972 1.00 0.00 467 GLY A C 6
ATOM 7869 O O . GLY A 1 46 ? 4.018 -1.656 11.929 1.00 0.00 467 GLY A O 6
ATOM 7873 N N . ASN A 1 47 ? 3.095 0.392 12.032 1.00 0.00 468 ASN A N 6
ATOM 7874 C CA . ASN A 1 47 ? 1.724 -0.106 12.050 1.00 0.00 468 ASN A CA 6
ATOM 7875 C C . ASN A 1 47 ? 1.017 0.199 10.733 1.00 0.00 468 ASN A C 6
ATOM 7876 O O . ASN A 1 47 ? 1.345 1.170 10.050 1.00 0.00 468 ASN A O 6
ATOM 7887 N N . CYS A 1 48 ? 0.045 -0.637 10.382 1.00 0.00 469 CYS A N 6
ATOM 7888 C CA . CYS A 1 48 ? -0.709 -0.458 9.148 1.00 0.00 469 CYS A CA 6
ATOM 7889 C C . CYS A 1 48 ? -2.107 0.081 9.438 1.00 0.00 469 CYS A C 6
ATOM 7890 O O . CYS A 1 48 ? -2.744 -0.310 10.416 1.00 0.00 469 CYS A O 6
ATOM 7897 N N . ILE A 1 49 ? -2.578 0.981 8.580 1.00 0.00 470 ILE A N 6
ATOM 7898 C CA . ILE A 1 49 ? -3.900 1.572 8.744 1.00 0.00 470 ILE A CA 6
ATOM 7899 C C . ILE A 1 49 ? -4.997 0.570 8.401 1.00 0.00 470 ILE A C 6
ATOM 7900 O O . ILE A 1 49 ? -6.083 0.601 8.978 1.00 0.00 470 ILE A O 6
ATOM 7916 N N . ASN A 1 50 ? -4.704 -0.320 7.458 1.00 0.00 471 ASN A N 6
ATOM 7917 C CA . ASN A 1 50 ? -5.665 -1.334 7.039 1.00 0.00 471 ASN A CA 6
ATOM 7918 C C . ASN A 1 50 ? -6.231 -2.078 8.244 1.00 0.00 471 ASN A C 6
ATOM 7919 O O . ASN A 1 50 ? -7.409 -1.946 8.571 1.00 0.00 471 ASN A O 6
ATOM 7930 N N . GLY A 1 51 ? -5.381 -2.862 8.901 1.00 0.00 472 GLY A N 6
ATOM 7931 C CA . GLY A 1 51 ? -5.814 -3.615 10.063 1.00 0.00 472 GLY A CA 6
ATOM 7932 C C . GLY A 1 51 ? -5.142 -4.971 10.159 1.00 0.00 472 GLY A C 6
ATOM 7933 O O . GLY A 1 51 ? -4.065 -5.177 9.600 1.00 0.00 472 GLY A O 6
ATOM 7937 N N . ASP A 1 52 ? -5.777 -5.895 10.870 1.00 0.00 473 ASP A N 6
ATOM 7938 C CA . ASP A 1 52 ? -5.234 -7.238 11.038 1.00 0.00 473 ASP A CA 6
ATOM 7939 C C . ASP A 1 52 ? -5.397 -8.054 9.759 1.00 0.00 473 ASP A C 6
ATOM 7940 O O . ASP A 1 52 ? -4.600 -8.950 9.477 1.00 0.00 473 ASP A O 6
ATOM 7949 N N . ASP A 1 53 ? -6.433 -7.739 8.991 1.00 0.00 474 ASP A N 6
ATOM 7950 C CA . ASP A 1 53 ? -6.701 -8.443 7.742 1.00 0.00 474 ASP A CA 6
ATOM 7951 C C . ASP A 1 53 ? -6.306 -7.589 6.541 1.00 0.00 474 ASP A C 6
ATOM 7952 O O . ASP A 1 53 ? -7.112 -7.354 5.641 1.00 0.00 474 ASP A O 6
ATOM 7961 N N . CYS A 1 54 ? -5.060 -7.126 6.536 1.00 0.00 475 CYS A N 6
ATOM 7962 C CA . CYS A 1 54 ? -4.557 -6.296 5.447 1.00 0.00 475 CYS A CA 6
ATOM 7963 C C . CYS A 1 54 ? -4.313 -7.132 4.195 1.00 0.00 475 CYS A C 6
ATOM 7964 O O . CYS A 1 54 ? -3.970 -8.311 4.280 1.00 0.00 475 CYS A O 6
ATOM 7971 N N . MET A 1 55 ? -4.491 -6.513 3.032 1.00 0.00 476 MET A N 6
ATOM 7972 C CA . MET A 1 55 ? -4.288 -7.199 1.762 1.00 0.00 476 MET A CA 6
ATOM 7973 C C . MET A 1 55 ? -2.803 -7.284 1.421 1.00 0.00 476 MET A C 6
ATOM 7974 O O . MET A 1 55 ? -2.433 -7.642 0.303 1.00 0.00 476 MET A O 6
ATOM 7988 N N . PHE A 1 56 ? -1.958 -6.952 2.391 1.00 0.00 477 PHE A N 6
ATOM 7989 C CA . PHE A 1 56 ? -0.514 -6.990 2.193 1.00 0.00 477 PHE A CA 6
ATOM 7990 C C . PHE A 1 56 ? 0.157 -7.869 3.244 1.00 0.00 477 PHE A C 6
ATOM 7991 O O . PHE A 1 56 ? -0.400 -8.108 4.316 1.00 0.00 477 PHE A O 6
ATOM 8008 N N . SER A 1 57 ? 1.356 -8.347 2.929 1.00 0.00 478 SER A N 6
ATOM 8009 C CA . SER A 1 57 ? 2.102 -9.204 3.844 1.00 0.00 478 SER A CA 6
ATOM 8010 C C . SER A 1 57 ? 2.732 -8.383 4.965 1.00 0.00 478 SER A C 6
ATOM 8011 O O . SER A 1 57 ? 3.331 -7.335 4.722 1.00 0.00 478 SER A O 6
ATOM 8019 N N . HIS A 1 58 ? 2.591 -8.866 6.195 1.00 0.00 479 HIS A N 6
ATOM 8020 C CA . HIS A 1 58 ? 3.146 -8.178 7.356 1.00 0.00 479 HIS A CA 6
ATOM 8021 C C . HIS A 1 58 ? 4.330 -8.951 7.930 1.00 0.00 479 HIS A C 6
ATOM 8022 O O . HIS A 1 58 ? 4.701 -8.765 9.089 1.00 0.00 479 HIS A O 6
ATOM 8036 N N . ASP A 1 59 ? 4.917 -9.818 7.113 1.00 0.00 480 ASP A N 6
ATOM 8037 C CA . ASP A 1 59 ? 6.058 -10.619 7.540 1.00 0.00 480 ASP A CA 6
ATOM 8038 C C . ASP A 1 59 ? 7.283 -9.740 7.770 1.00 0.00 480 ASP A C 6
ATOM 8039 O O . ASP A 1 59 ? 7.382 -8.624 7.258 1.00 0.00 480 ASP A O 6
ATOM 8048 N N . PRO A 1 60 ? 8.239 -10.251 8.560 1.00 0.00 481 PRO A N 6
ATOM 8049 C CA . PRO A 1 60 ? 9.475 -9.528 8.876 1.00 0.00 481 PRO A CA 6
ATOM 8050 C C . PRO A 1 60 ? 10.400 -9.405 7.670 1.00 0.00 481 PRO A C 6
ATOM 8051 O O . PRO A 1 60 ? 10.868 -10.408 7.129 1.00 0.00 481 PRO A O 6
ATOM 8062 N N . LEU A 1 61 ? 10.660 -8.171 7.254 1.00 0.00 482 LEU A N 6
ATOM 8063 C CA . LEU A 1 61 ? 11.531 -7.917 6.111 1.00 0.00 482 LEU A CA 6
ATOM 8064 C C . LEU A 1 61 ? 12.720 -8.871 6.110 1.00 0.00 482 LEU A C 6
ATOM 8065 O O . LEU A 1 61 ? 13.294 -9.168 7.158 1.00 0.00 482 LEU A O 6
ATOM 8081 N N . THR A 1 62 ? 13.088 -9.349 4.925 1.00 0.00 483 THR A N 6
ATOM 8082 C CA . THR A 1 62 ? 14.210 -10.269 4.786 1.00 0.00 483 THR A CA 6
ATOM 8083 C C . THR A 1 62 ? 15.286 -9.690 3.875 1.00 0.00 483 THR A C 6
ATOM 8084 O O . THR A 1 62 ? 15.002 -8.856 3.016 1.00 0.00 483 THR A O 6
ATOM 8095 N N . GLU A 1 63 ? 16.523 -10.138 4.068 1.00 0.00 484 GLU A N 6
ATOM 8096 C CA . GLU A 1 63 ? 17.642 -9.663 3.262 1.00 0.00 484 GLU A CA 6
ATOM 8097 C C . GLU A 1 63 ? 17.240 -9.534 1.796 1.00 0.00 484 GLU A C 6
ATOM 8098 O O . GLU A 1 63 ? 17.779 -8.703 1.066 1.00 0.00 484 GLU A O 6
ATOM 8110 N N . GLU A 1 64 ? 16.290 -10.363 1.373 1.00 0.00 485 GLU A N 6
ATOM 8111 C CA . GLU A 1 64 ? 15.818 -10.342 -0.006 1.00 0.00 485 GLU A CA 6
ATOM 8112 C C . GLU A 1 64 ? 14.821 -9.206 -0.223 1.00 0.00 485 GLU A C 6
ATOM 8113 O O . GLU A 1 64 ? 15.151 -8.180 -0.819 1.00 0.00 485 GLU A O 6
ATOM 8125 N N . THR A 1 65 ? 13.600 -9.397 0.265 1.00 0.00 486 THR A N 6
ATOM 8126 C CA . THR A 1 65 ? 12.554 -8.392 0.125 1.00 0.00 486 THR A CA 6
ATOM 8127 C C . THR A 1 65 ? 13.075 -7.004 0.479 1.00 0.00 486 THR A C 6
ATOM 8128 O O . THR A 1 65 ? 12.860 -6.042 -0.259 1.00 0.00 486 THR A O 6
ATOM 8139 N N . ARG A 1 66 ? 13.762 -6.906 1.613 1.00 0.00 487 ARG A N 6
ATOM 8140 C CA . ARG A 1 66 ? 14.314 -5.635 2.065 1.00 0.00 487 ARG A CA 6
ATOM 8141 C C . ARG A 1 66 ? 14.881 -4.840 0.892 1.00 0.00 487 ARG A C 6
ATOM 8142 O O . ARG A 1 66 ? 14.735 -3.620 0.829 1.00 0.00 487 ARG A O 6
ATOM 8163 N N . GLU A 1 67 ? 15.528 -5.541 -0.033 1.00 0.00 488 GLU A N 6
ATOM 8164 C CA . GLU A 1 67 ? 16.118 -4.900 -1.203 1.00 0.00 488 GLU A CA 6
ATOM 8165 C C . GLU A 1 67 ? 15.038 -4.296 -2.095 1.00 0.00 488 GLU A C 6
ATOM 8166 O O . GLU A 1 67 ? 15.212 -3.211 -2.652 1.00 0.00 488 GLU A O 6
ATOM 8178 N N . LEU A 1 68 ? 13.922 -5.005 -2.226 1.00 0.00 489 LEU A N 6
ATOM 8179 C CA . LEU A 1 68 ? 12.813 -4.540 -3.051 1.00 0.00 489 LEU A CA 6
ATOM 8180 C C . LEU A 1 68 ? 12.439 -3.103 -2.701 1.00 0.00 489 LEU A C 6
ATOM 8181 O O . LEU A 1 68 ? 12.529 -2.205 -3.539 1.00 0.00 489 LEU A O 6
ATOM 8197 N N . LEU A 1 69 ? 12.022 -2.891 -1.457 1.00 0.00 490 LEU A N 6
ATOM 8198 C CA . LEU A 1 69 ? 11.638 -1.562 -0.995 1.00 0.00 490 LEU A CA 6
ATOM 8199 C C . LEU A 1 69 ? 12.603 -0.503 -1.518 1.00 0.00 490 LEU A C 6
ATOM 8200 O O . LEU A 1 69 ? 12.192 0.460 -2.166 1.00 0.00 490 LEU A O 6
ATOM 8216 N N . ASP A 1 70 ? 13.887 -0.689 -1.234 1.00 0.00 491 ASP A N 6
ATOM 8217 C CA . ASP A 1 70 ? 14.912 0.248 -1.678 1.00 0.00 491 ASP A CA 6
ATOM 8218 C C . ASP A 1 70 ? 14.625 0.736 -3.095 1.00 0.00 491 ASP A C 6
ATOM 8219 O O . ASP A 1 70 ? 14.718 1.929 -3.383 1.00 0.00 491 ASP A O 6
ATOM 8228 N N . LYS A 1 71 ? 14.278 -0.196 -3.976 1.00 0.00 492 LYS A N 6
ATOM 8229 C CA . LYS A 1 71 ? 13.978 0.137 -5.364 1.00 0.00 492 LYS A CA 6
ATOM 8230 C C . LYS A 1 71 ? 12.567 0.704 -5.494 1.00 0.00 492 LYS A C 6
ATOM 8231 O O . LYS A 1 71 ? 12.324 1.611 -6.289 1.00 0.00 492 LYS A O 6
ATOM 8250 N N . MET A 1 72 ? 11.643 0.164 -4.707 1.00 0.00 493 MET A N 6
ATOM 8251 C CA . MET A 1 72 ? 10.257 0.618 -4.733 1.00 0.00 493 MET A CA 6
ATOM 8252 C C . MET A 1 72 ? 10.148 2.060 -4.248 1.00 0.00 493 MET A C 6
ATOM 8253 O O . MET A 1 72 ? 9.808 2.961 -5.017 1.00 0.00 493 MET A O 6
ATOM 8267 N N . LEU A 1 73 ? 10.439 2.272 -2.969 1.00 0.00 494 LEU A N 6
ATOM 8268 C CA . LEU A 1 73 ? 10.373 3.606 -2.381 1.00 0.00 494 LEU A CA 6
ATOM 8269 C C . LEU A 1 73 ? 10.916 4.654 -3.347 1.00 0.00 494 LEU A C 6
ATOM 8270 O O . LEU A 1 73 ? 10.280 5.681 -3.586 1.00 0.00 494 LEU A O 6
ATOM 8286 N N . ALA A 1 74 ? 12.094 4.387 -3.902 1.00 0.00 495 ALA A N 6
ATOM 8287 C CA . ALA A 1 74 ? 12.719 5.305 -4.845 1.00 0.00 495 ALA A CA 6
ATOM 8288 C C . ALA A 1 74 ? 11.872 5.461 -6.104 1.00 0.00 495 ALA A C 6
ATOM 8289 O O . ALA A 1 74 ? 11.683 6.571 -6.602 1.00 0.00 495 ALA A O 6
ATOM 8296 N N . ASP A 1 75 ? 11.365 4.344 -6.612 1.00 0.00 496 ASP A N 6
ATOM 8297 C CA . ASP A 1 75 ? 10.538 4.357 -7.813 1.00 0.00 496 ASP A CA 6
ATOM 8298 C C . ASP A 1 75 ? 9.325 5.263 -7.627 1.00 0.00 496 ASP A C 6
ATOM 8299 O O . ASP A 1 75 ? 9.022 6.095 -8.482 1.00 0.00 496 ASP A O 6
ATOM 8308 N N . ASP A 1 76 ? 8.633 5.094 -6.505 1.00 0.00 497 ASP A N 6
ATOM 8309 C CA . ASP A 1 76 ? 7.453 5.897 -6.207 1.00 0.00 497 ASP A CA 6
ATOM 8310 C C . ASP A 1 76 ? 7.825 7.366 -6.028 1.00 0.00 497 ASP A C 6
ATOM 8311 O O . ASP A 1 76 ? 7.476 8.209 -6.853 1.00 0.00 497 ASP A O 6
ATOM 8320 N N . ALA A 1 77 ? 8.535 7.663 -4.945 1.00 0.00 498 ALA A N 6
ATOM 8321 C CA . ALA A 1 77 ? 8.955 9.029 -4.658 1.00 0.00 498 ALA A CA 6
ATOM 8322 C C . ALA A 1 77 ? 9.474 9.719 -5.915 1.00 0.00 498 ALA A C 6
ATOM 8323 O O . ALA A 1 77 ? 9.074 10.839 -6.229 1.00 0.00 498 ALA A O 6
ATOM 8330 N N . GLU A 1 78 ? 10.368 9.042 -6.630 1.00 0.00 499 GLU A N 6
ATOM 8331 C CA . GLU A 1 78 ? 10.942 9.592 -7.852 1.00 0.00 499 GLU A CA 6
ATOM 8332 C C . GLU A 1 78 ? 9.866 9.796 -8.915 1.00 0.00 499 GLU A C 6
ATOM 8333 O O . GLU A 1 78 ? 9.659 10.908 -9.399 1.00 0.00 499 GLU A O 6
ATOM 8345 N N . ALA A 1 79 ? 9.185 8.713 -9.274 1.00 0.00 500 ALA A N 6
ATOM 8346 C CA . ALA A 1 79 ? 8.130 8.772 -10.278 1.00 0.00 500 ALA A CA 6
ATOM 8347 C C . ALA A 1 79 ? 6.800 9.178 -9.653 1.00 0.00 500 ALA A C 6
ATOM 8348 O O . ALA A 1 79 ? 6.078 8.344 -9.108 1.00 0.00 500 ALA A O 6
ATOM 8355 N N . GLY A 1 80 ? 6.482 10.467 -9.735 1.00 0.00 501 GLY A N 6
ATOM 8356 C CA . GLY A 1 80 ? 5.239 10.961 -9.173 1.00 0.00 501 GLY A CA 6
ATOM 8357 C C . GLY A 1 80 ? 4.166 11.162 -10.225 1.00 0.00 501 GLY A C 6
ATOM 8358 O O . GLY A 1 80 ? 3.430 12.148 -10.190 1.00 0.00 501 GLY A O 6
ATOM 8362 N N . ALA A 1 81 ? 4.077 10.226 -11.164 1.00 0.00 502 ALA A N 6
ATOM 8363 C CA . ALA A 1 81 ? 3.086 10.305 -12.230 1.00 0.00 502 ALA A CA 6
ATOM 8364 C C . ALA A 1 81 ? 2.687 8.915 -12.712 1.00 0.00 502 ALA A C 6
ATOM 8365 O O . ALA A 1 81 ? 3.535 8.123 -13.120 1.00 0.00 502 ALA A O 6
ATOM 8372 N N . GLU A 1 82 ? 1.390 8.626 -12.661 1.00 0.00 503 GLU A N 6
ATOM 8373 C CA . GLU A 1 82 ? 0.880 7.330 -13.092 1.00 0.00 503 GLU A CA 6
ATOM 8374 C C . GLU A 1 82 ? -0.435 7.488 -13.851 1.00 0.00 503 GLU A C 6
ATOM 8375 O O . GLU A 1 82 ? -1.475 7.778 -13.260 1.00 0.00 503 GLU A O 6
ATOM 8387 N N . ASP A 1 83 ? -0.379 7.295 -15.164 1.00 0.00 504 ASP A N 6
ATOM 8388 C CA . ASP A 1 83 ? -1.564 7.415 -16.005 1.00 0.00 504 ASP A CA 6
ATOM 8389 C C . ASP A 1 83 ? -2.758 6.712 -15.366 1.00 0.00 504 ASP A C 6
ATOM 8390 O O . ASP A 1 83 ? -2.599 5.919 -14.439 1.00 0.00 504 ASP A O 6
ATOM 8399 N N . GLU A 1 84 ? -3.952 7.009 -15.869 1.00 0.00 505 GLU A N 6
ATOM 8400 C CA . GLU A 1 84 ? -5.172 6.406 -15.345 1.00 0.00 505 GLU A CA 6
ATOM 8401 C C . GLU A 1 84 ? -5.903 5.624 -16.432 1.00 0.00 505 GLU A C 6
ATOM 8402 O O . GLU A 1 84 ? -5.492 5.620 -17.593 1.00 0.00 505 GLU A O 6
ATOM 8414 N N . LYS A 1 85 ? -6.989 4.962 -16.048 1.00 0.00 506 LYS A N 6
ATOM 8415 C CA . LYS A 1 85 ? -7.779 4.176 -16.988 1.00 0.00 506 LYS A CA 6
ATOM 8416 C C . LYS A 1 85 ? -9.205 4.711 -17.081 1.00 0.00 506 LYS A C 6
ATOM 8417 O O . LYS A 1 85 ? -9.665 5.432 -16.196 1.00 0.00 506 LYS A O 6
ATOM 8436 N N . GLU A 1 86 ? -9.898 4.352 -18.157 1.00 0.00 507 GLU A N 6
ATOM 8437 C CA . GLU A 1 86 ? -11.271 4.797 -18.364 1.00 0.00 507 GLU A CA 6
ATOM 8438 C C . GLU A 1 86 ? -12.191 3.611 -18.643 1.00 0.00 507 GLU A C 6
ATOM 8439 O O . GLU A 1 86 ? -11.766 2.599 -19.201 1.00 0.00 507 GLU A O 6
ATOM 8451 N N . VAL A 1 87 ? -13.454 3.744 -18.250 1.00 0.00 508 VAL A N 6
ATOM 8452 C CA . VAL A 1 87 ? -14.434 2.686 -18.458 1.00 0.00 508 VAL A CA 6
ATOM 8453 C C . VAL A 1 87 ? -15.179 2.877 -19.774 1.00 0.00 508 VAL A C 6
ATOM 8454 O O . VAL A 1 87 ? -15.815 3.907 -19.994 1.00 0.00 508 VAL A O 6
ATOM 8467 N N . GLU A 1 88 ? -15.096 1.876 -20.646 1.00 0.00 509 GLU A N 6
ATOM 8468 C CA . GLU A 1 88 ? -15.762 1.936 -21.942 1.00 0.00 509 GLU A CA 6
ATOM 8469 C C . GLU A 1 88 ? -17.151 1.307 -21.868 1.00 0.00 509 GLU A C 6
ATOM 8470 O O . GLU A 1 88 ? -17.347 0.288 -21.208 1.00 0.00 509 GLU A O 6
ATOM 8482 N N . GLU A 1 89 ? -18.110 1.924 -22.551 1.00 0.00 510 GLU A N 6
ATOM 8483 C CA . GLU A 1 89 ? -19.481 1.426 -22.562 1.00 0.00 510 GLU A CA 6
ATOM 8484 C C . GLU A 1 89 ? -19.510 -0.082 -22.795 1.00 0.00 510 GLU A C 6
ATOM 8485 O O . GLU A 1 89 ? -18.591 -0.647 -23.389 1.00 0.00 510 GLU A O 6
ATOM 8497 N N . LEU A 1 90 ? -20.570 -0.727 -22.323 1.00 0.00 511 LEU A N 6
ATOM 8498 C CA . LEU A 1 90 ? -20.720 -2.170 -22.479 1.00 0.00 511 LEU A CA 6
ATOM 8499 C C . LEU A 1 90 ? -21.462 -2.503 -23.770 1.00 0.00 511 LEU A C 6
ATOM 8500 O O . LEU A 1 90 ? -22.397 -3.304 -23.772 1.00 0.00 511 LEU A O 6
ATOM 8516 N N . LYS A 1 91 ? -21.037 -1.886 -24.867 1.00 0.00 512 LYS A N 6
ATOM 8517 C CA . LYS A 1 91 ? -21.657 -2.119 -26.165 1.00 0.00 512 LYS A CA 6
ATOM 8518 C C . LYS A 1 91 ? -23.161 -2.331 -26.020 1.00 0.00 512 LYS A C 6
ATOM 8519 O O . LYS A 1 91 ? -23.747 -3.180 -26.693 1.00 0.00 512 LYS A O 6
ATOM 8538 N N . LYS A 1 92 ? -23.781 -1.554 -25.139 1.00 0.00 513 LYS A N 6
ATOM 8539 C CA . LYS A 1 92 ? -25.217 -1.655 -24.906 1.00 0.00 513 LYS A CA 6
ATOM 8540 C C . LYS A 1 92 ? -25.979 -1.718 -26.226 1.00 0.00 513 LYS A C 6
ATOM 8541 O O . LYS A 1 92 ? -25.860 -0.825 -27.066 1.00 0.00 513 LYS A O 6
ATOM 8560 N N . SER A 1 93 ? -26.761 -2.777 -26.403 1.00 0.00 514 SER A N 6
ATOM 8561 C CA . SER A 1 93 ? -27.541 -2.958 -27.622 1.00 0.00 514 SER A CA 6
ATOM 8562 C C . SER A 1 93 ? -28.604 -4.035 -27.432 1.00 0.00 514 SER A C 6
ATOM 8563 O O . SER A 1 93 ? -28.623 -4.734 -26.420 1.00 0.00 514 SER A O 6
ATOM 8571 N N . GLY A 1 94 ? -29.490 -4.163 -28.416 1.00 0.00 515 GLY A N 6
ATOM 8572 C CA . GLY A 1 94 ? -30.546 -5.156 -28.339 1.00 0.00 515 GLY A CA 6
ATOM 8573 C C . GLY A 1 94 ? -31.836 -4.682 -28.978 1.00 0.00 515 GLY A C 6
ATOM 8574 O O . GLY A 1 94 ? -32.693 -4.084 -28.327 1.00 0.00 515 GLY A O 6
ATOM 8578 N N . PRO A 1 95 ? -31.986 -4.948 -30.284 1.00 0.00 516 PRO A N 6
ATOM 8579 C CA . PRO A 1 95 ? -33.178 -4.552 -31.040 1.00 0.00 516 PRO A CA 6
ATOM 8580 C C . PRO A 1 95 ? -34.413 -5.349 -30.635 1.00 0.00 516 PRO A C 6
ATOM 8581 O O . PRO A 1 95 ? -34.361 -6.170 -29.719 1.00 0.00 516 PRO A O 6
ATOM 8592 N N . SER A 1 96 ? -35.524 -5.102 -31.323 1.00 0.00 517 SER A N 6
ATOM 8593 C CA . SER A 1 96 ? -36.773 -5.795 -31.032 1.00 0.00 517 SER A CA 6
ATOM 8594 C C . SER A 1 96 ? -37.096 -6.813 -32.121 1.00 0.00 517 SER A C 6
ATOM 8595 O O . SER A 1 96 ? -36.473 -6.823 -33.182 1.00 0.00 517 SER A O 6
ATOM 8603 N N . SER A 1 97 ? -38.076 -7.670 -31.849 1.00 0.00 518 SER A N 6
ATOM 8604 C CA . SER A 1 97 ? -38.480 -8.696 -32.803 1.00 0.00 518 SER A CA 6
ATOM 8605 C C . SER A 1 97 ? -40.000 -8.768 -32.912 1.00 0.00 518 SER A C 6
ATOM 8606 O O . SER A 1 97 ? -40.720 -8.275 -32.044 1.00 0.00 518 SER A O 6
ATOM 8614 N N . GLY A 1 98 ? -40.482 -9.385 -33.986 1.00 0.00 519 GLY A N 6
ATOM 8615 C CA . GLY A 1 98 ? -41.914 -9.511 -34.190 1.00 0.00 519 GLY A CA 6
ATOM 8616 C C . GLY A 1 98 ? -42.280 -10.751 -34.980 1.00 0.00 519 GLY A C 6
ATOM 8617 O O . GLY A 1 98 ? -41.470 -11.674 -35.056 1.00 0.00 519 GLY A O 6
ATOM 8623 N N . GLY A 1 1 ? 32.318 -17.127 -3.385 1.00 0.00 422 GLY A N 7
ATOM 8624 C CA . GLY A 1 1 ? 32.647 -18.540 -3.348 1.00 0.00 422 GLY A CA 7
ATOM 8625 C C . GLY A 1 1 ? 31.423 -19.424 -3.483 1.00 0.00 422 GLY A C 7
ATOM 8626 O O . GLY A 1 1 ? 30.904 -19.614 -4.583 1.00 0.00 422 GLY A O 7
ATOM 8630 N N . SER A 1 2 ? 30.962 -19.969 -2.361 1.00 0.00 423 SER A N 7
ATOM 8631 C CA . SER A 1 2 ? 29.795 -20.843 -2.359 1.00 0.00 423 SER A CA 7
ATOM 8632 C C . SER A 1 2 ? 28.638 -20.206 -3.124 1.00 0.00 423 SER A C 7
ATOM 8633 O O . SER A 1 2 ? 27.954 -20.870 -3.902 1.00 0.00 423 SER A O 7
ATOM 8641 N N . SER A 1 3 ? 28.426 -18.914 -2.895 1.00 0.00 424 SER A N 7
ATOM 8642 C CA . SER A 1 3 ? 27.350 -18.187 -3.558 1.00 0.00 424 SER A CA 7
ATOM 8643 C C . SER A 1 3 ? 27.727 -17.852 -4.998 1.00 0.00 424 SER A C 7
ATOM 8644 O O . SER A 1 3 ? 28.906 -17.753 -5.335 1.00 0.00 424 SER A O 7
ATOM 8652 N N . GLY A 1 4 ? 26.716 -17.680 -5.843 1.00 0.00 425 GLY A N 7
ATOM 8653 C CA . GLY A 1 4 ? 26.961 -17.359 -7.237 1.00 0.00 425 GLY A CA 7
ATOM 8654 C C . GLY A 1 4 ? 26.361 -18.382 -8.182 1.00 0.00 425 GLY A C 7
ATOM 8655 O O . GLY A 1 4 ? 27.052 -19.291 -8.643 1.00 0.00 425 GLY A O 7
ATOM 8659 N N . SER A 1 5 ? 25.072 -18.236 -8.470 1.00 0.00 426 SER A N 7
ATOM 8660 C CA . SER A 1 5 ? 24.378 -19.158 -9.361 1.00 0.00 426 SER A CA 7
ATOM 8661 C C . SER A 1 5 ? 23.538 -18.398 -10.382 1.00 0.00 426 SER A C 7
ATOM 8662 O O . SER A 1 5 ? 22.930 -17.375 -10.065 1.00 0.00 426 SER A O 7
ATOM 8670 N N . SER A 1 6 ? 23.509 -18.905 -11.611 1.00 0.00 427 SER A N 7
ATOM 8671 C CA . SER A 1 6 ? 22.746 -18.272 -12.681 1.00 0.00 427 SER A CA 7
ATOM 8672 C C . SER A 1 6 ? 21.365 -18.906 -12.812 1.00 0.00 427 SER A C 7
ATOM 8673 O O . SER A 1 6 ? 21.224 -20.128 -12.774 1.00 0.00 427 SER A O 7
ATOM 8681 N N . GLY A 1 7 ? 20.347 -18.065 -12.966 1.00 0.00 428 GLY A N 7
ATOM 8682 C CA . GLY A 1 7 ? 18.989 -18.561 -13.100 1.00 0.00 428 GLY A CA 7
ATOM 8683 C C . GLY A 1 7 ? 17.955 -17.459 -12.979 1.00 0.00 428 GLY A C 7
ATOM 8684 O O . GLY A 1 7 ? 17.228 -17.388 -11.990 1.00 0.00 428 GLY A O 7
ATOM 8688 N N . GLU A 1 8 ? 17.892 -16.596 -13.989 1.00 0.00 429 GLU A N 7
ATOM 8689 C CA . GLU A 1 8 ? 16.940 -15.491 -13.989 1.00 0.00 429 GLU A CA 7
ATOM 8690 C C . GLU A 1 8 ? 15.588 -15.936 -14.539 1.00 0.00 429 GLU A C 7
ATOM 8691 O O . GLU A 1 8 ? 15.473 -16.311 -15.706 1.00 0.00 429 GLU A O 7
ATOM 8703 N N . LEU A 1 9 ? 14.568 -15.893 -13.690 1.00 0.00 430 LEU A N 7
ATOM 8704 C CA . LEU A 1 9 ? 13.223 -16.292 -14.089 1.00 0.00 430 LEU A CA 7
ATOM 8705 C C . LEU A 1 9 ? 12.523 -15.168 -14.846 1.00 0.00 430 LEU A C 7
ATOM 8706 O O . LEU A 1 9 ? 12.846 -13.989 -14.694 1.00 0.00 430 LEU A O 7
ATOM 8722 N N . PRO A 1 10 ? 11.538 -15.538 -15.678 1.00 0.00 431 PRO A N 7
ATOM 8723 C CA . PRO A 1 10 ? 10.770 -14.575 -16.473 1.00 0.00 431 PRO A CA 7
ATOM 8724 C C . PRO A 1 10 ? 9.851 -13.714 -15.611 1.00 0.00 431 PRO A C 7
ATOM 8725 O O . PRO A 1 10 ? 9.085 -12.899 -16.125 1.00 0.00 431 PRO A O 7
ATOM 8736 N N . LYS A 1 11 ? 9.934 -13.901 -14.298 1.00 0.00 432 LYS A N 7
ATOM 8737 C CA . LYS A 1 11 ? 9.112 -13.141 -13.364 1.00 0.00 432 LYS A CA 7
ATOM 8738 C C . LYS A 1 11 ? 9.773 -11.812 -13.013 1.00 0.00 432 LYS A C 7
ATOM 8739 O O . LYS A 1 11 ? 10.831 -11.473 -13.545 1.00 0.00 432 LYS A O 7
ATOM 8758 N N . LYS A 1 12 ? 9.145 -11.063 -12.114 1.00 0.00 433 LYS A N 7
ATOM 8759 C CA . LYS A 1 12 ? 9.673 -9.772 -11.689 1.00 0.00 433 LYS A CA 7
ATOM 8760 C C . LYS A 1 12 ? 9.398 -9.532 -10.208 1.00 0.00 433 LYS A C 7
ATOM 8761 O O . LYS A 1 12 ? 8.297 -9.789 -9.722 1.00 0.00 433 LYS A O 7
ATOM 8780 N N . ARG A 1 13 ? 10.406 -9.037 -9.496 1.00 0.00 434 ARG A N 7
ATOM 8781 C CA . ARG A 1 13 ? 10.271 -8.762 -8.071 1.00 0.00 434 ARG A CA 7
ATOM 8782 C C . ARG A 1 13 ? 9.811 -7.327 -7.835 1.00 0.00 434 ARG A C 7
ATOM 8783 O O . ARG A 1 13 ? 10.193 -6.697 -6.849 1.00 0.00 434 ARG A O 7
ATOM 8804 N N . GLU A 1 14 ? 8.988 -6.817 -8.746 1.00 0.00 435 GLU A N 7
ATOM 8805 C CA . GLU A 1 14 ? 8.477 -5.456 -8.637 1.00 0.00 435 GLU A CA 7
ATOM 8806 C C . GLU A 1 14 ? 6.998 -5.458 -8.265 1.00 0.00 435 GLU A C 7
ATOM 8807 O O . GLU A 1 14 ? 6.237 -6.322 -8.703 1.00 0.00 435 GLU A O 7
ATOM 8819 N N . LEU A 1 15 ? 6.596 -4.485 -7.454 1.00 0.00 436 LEU A N 7
ATOM 8820 C CA . LEU A 1 15 ? 5.207 -4.374 -7.021 1.00 0.00 436 LEU A CA 7
ATOM 8821 C C . LEU A 1 15 ? 4.297 -4.029 -8.196 1.00 0.00 436 LEU A C 7
ATOM 8822 O O . LEU A 1 15 ? 4.468 -2.997 -8.845 1.00 0.00 436 LEU A O 7
ATOM 8838 N N . CYS A 1 16 ? 3.328 -4.899 -8.462 1.00 0.00 437 CYS A N 7
ATOM 8839 C CA . CYS A 1 16 ? 2.389 -4.686 -9.557 1.00 0.00 437 CYS A CA 7
ATOM 8840 C C . CYS A 1 16 ? 1.627 -3.377 -9.373 1.00 0.00 437 CYS A C 7
ATOM 8841 O O . CYS A 1 16 ? 1.139 -3.077 -8.284 1.00 0.00 437 CYS A O 7
ATOM 8848 N N . LYS A 1 17 ? 1.529 -2.601 -10.447 1.00 0.00 438 LYS A N 7
ATOM 8849 C CA . LYS A 1 17 ? 0.826 -1.324 -10.407 1.00 0.00 438 LYS A CA 7
ATOM 8850 C C . LYS A 1 17 ? -0.683 -1.531 -10.495 1.00 0.00 438 LYS A C 7
ATOM 8851 O O . LYS A 1 17 ? -1.439 -0.581 -10.699 1.00 0.00 438 LYS A O 7
ATOM 8870 N N . PHE A 1 18 ? -1.115 -2.778 -10.340 1.00 0.00 439 PHE A N 7
ATOM 8871 C CA . PHE A 1 18 ? -2.534 -3.110 -10.401 1.00 0.00 439 PHE A CA 7
ATOM 8872 C C . PHE A 1 18 ? -3.016 -3.683 -9.072 1.00 0.00 439 PHE A C 7
ATOM 8873 O O . PHE A 1 18 ? -4.102 -3.348 -8.597 1.00 0.00 439 PHE A O 7
ATOM 8890 N N . TYR A 1 19 ? -2.203 -4.548 -8.477 1.00 0.00 440 TYR A N 7
ATOM 8891 C CA . TYR A 1 19 ? -2.547 -5.171 -7.205 1.00 0.00 440 TYR A CA 7
ATOM 8892 C C . TYR A 1 19 ? -2.766 -4.116 -6.124 1.00 0.00 440 TYR A C 7
ATOM 8893 O O . TYR A 1 19 ? -3.595 -4.290 -5.230 1.00 0.00 440 TYR A O 7
ATOM 8911 N N . ILE A 1 20 ? -2.016 -3.023 -6.213 1.00 0.00 441 ILE A N 7
ATOM 8912 C CA . ILE A 1 20 ? -2.129 -1.939 -5.245 1.00 0.00 441 ILE A CA 7
ATOM 8913 C C . ILE A 1 20 ? -3.588 -1.641 -4.921 1.00 0.00 441 ILE A C 7
ATOM 8914 O O . ILE A 1 20 ? -3.922 -1.260 -3.798 1.00 0.00 441 ILE A O 7
ATOM 8930 N N . THR A 1 21 ? -4.457 -1.817 -5.912 1.00 0.00 442 THR A N 7
ATOM 8931 C CA . THR A 1 21 ? -5.882 -1.568 -5.733 1.00 0.00 442 THR A CA 7
ATOM 8932 C C . THR A 1 21 ? -6.648 -2.872 -5.540 1.00 0.00 442 THR A C 7
ATOM 8933 O O . THR A 1 21 ? -7.598 -2.936 -4.760 1.00 0.00 442 THR A O 7
ATOM 8944 N N . GLY A 1 22 ? -6.229 -3.911 -6.256 1.00 0.00 443 GLY A N 7
ATOM 8945 C CA . GLY A 1 22 ? -6.887 -5.200 -6.149 1.00 0.00 443 GLY A CA 7
ATOM 8946 C C . GLY A 1 22 ? -7.534 -5.631 -7.450 1.00 0.00 443 GLY A C 7
ATOM 8947 O O . GLY A 1 22 ? -8.000 -6.764 -7.575 1.00 0.00 443 GLY A O 7
ATOM 8951 N N . PHE A 1 23 ? -7.564 -4.725 -8.423 1.00 0.00 444 PHE A N 7
ATOM 8952 C CA . PHE A 1 23 ? -8.161 -5.017 -9.721 1.00 0.00 444 PHE A CA 7
ATOM 8953 C C . PHE A 1 23 ? -7.086 -5.355 -10.750 1.00 0.00 444 PHE A C 7
ATOM 8954 O O . PHE A 1 23 ? -6.688 -4.508 -11.550 1.00 0.00 444 PHE A O 7
ATOM 8971 N N . CYS A 1 24 ? -6.619 -6.599 -10.723 1.00 0.00 445 CYS A N 7
ATOM 8972 C CA . CYS A 1 24 ? -5.590 -7.051 -11.651 1.00 0.00 445 CYS A CA 7
ATOM 8973 C C . CYS A 1 24 ? -6.108 -8.189 -12.525 1.00 0.00 445 CYS A C 7
ATOM 8974 O O . CYS A 1 24 ? -6.232 -9.327 -12.072 1.00 0.00 445 CYS A O 7
ATOM 8981 N N . ALA A 1 25 ? -6.408 -7.875 -13.781 1.00 0.00 446 ALA A N 7
ATOM 8982 C CA . ALA A 1 25 ? -6.910 -8.871 -14.719 1.00 0.00 446 ALA A CA 7
ATOM 8983 C C . ALA A 1 25 ? -6.185 -10.201 -14.547 1.00 0.00 446 ALA A C 7
ATOM 8984 O O . ALA A 1 25 ? -6.793 -11.207 -14.177 1.00 0.00 446 ALA A O 7
ATOM 8991 N N . ARG A 1 26 ? -4.884 -10.201 -14.817 1.00 0.00 447 ARG A N 7
ATOM 8992 C CA . ARG A 1 26 ? -4.077 -11.409 -14.694 1.00 0.00 447 ARG A CA 7
ATOM 8993 C C . ARG A 1 26 ? -3.736 -11.688 -13.233 1.00 0.00 447 ARG A C 7
ATOM 8994 O O . ARG A 1 26 ? -2.892 -11.014 -12.642 1.00 0.00 447 ARG A O 7
ATOM 9015 N N . ALA A 1 27 ? -4.399 -12.685 -12.656 1.00 0.00 448 ALA A N 7
ATOM 9016 C CA . ALA A 1 27 ? -4.166 -13.054 -11.265 1.00 0.00 448 ALA A CA 7
ATOM 9017 C C . ALA A 1 27 ? -2.932 -13.940 -11.132 1.00 0.00 448 ALA A C 7
ATOM 9018 O O . ALA A 1 27 ? -1.864 -13.476 -10.734 1.00 0.00 448 ALA A O 7
ATOM 9025 N N . GLU A 1 28 ? -3.087 -15.217 -11.468 1.00 0.00 449 GLU A N 7
ATOM 9026 C CA . GLU A 1 28 ? -1.985 -16.168 -11.383 1.00 0.00 449 GLU A CA 7
ATOM 9027 C C . GLU A 1 28 ? -1.088 -16.071 -12.614 1.00 0.00 449 GLU A C 7
ATOM 9028 O O . GLU A 1 28 ? -0.264 -16.950 -12.866 1.00 0.00 449 GLU A O 7
ATOM 9040 N N . ASN A 1 29 ? -1.255 -14.996 -13.378 1.00 0.00 450 ASN A N 7
ATOM 9041 C CA . ASN A 1 29 ? -0.462 -14.785 -14.584 1.00 0.00 450 ASN A CA 7
ATOM 9042 C C . ASN A 1 29 ? 0.462 -13.581 -14.423 1.00 0.00 450 ASN A C 7
ATOM 9043 O O . ASN A 1 29 ? 1.424 -13.418 -15.174 1.00 0.00 450 ASN A O 7
ATOM 9054 N N . CYS A 1 30 ? 0.164 -12.742 -13.437 1.00 0.00 451 CYS A N 7
ATOM 9055 C CA . CYS A 1 30 ? 0.967 -11.553 -13.175 1.00 0.00 451 CYS A CA 7
ATOM 9056 C C . CYS A 1 30 ? 2.369 -11.935 -12.708 1.00 0.00 451 CYS A C 7
ATOM 9057 O O . CYS A 1 30 ? 2.562 -12.461 -11.611 1.00 0.00 451 CYS A O 7
ATOM 9064 N N . PRO A 1 31 ? 3.370 -11.666 -13.558 1.00 0.00 452 PRO A N 7
ATOM 9065 C CA . PRO A 1 31 ? 4.771 -11.972 -13.254 1.00 0.00 452 PRO A CA 7
ATOM 9066 C C . PRO A 1 31 ? 5.334 -11.079 -12.153 1.00 0.00 452 PRO A C 7
ATOM 9067 O O . PRO A 1 31 ? 6.517 -11.158 -11.820 1.00 0.00 452 PRO A O 7
ATOM 9078 N N . TYR A 1 32 ? 4.480 -10.231 -11.591 1.00 0.00 453 TYR A N 7
ATOM 9079 C CA . TYR A 1 32 ? 4.893 -9.322 -10.529 1.00 0.00 453 TYR A CA 7
ATOM 9080 C C . TYR A 1 32 ? 4.482 -9.859 -9.161 1.00 0.00 453 TYR A C 7
ATOM 9081 O O . TYR A 1 32 ? 3.738 -10.835 -9.063 1.00 0.00 453 TYR A O 7
ATOM 9099 N N . MET A 1 33 ? 4.971 -9.214 -8.108 1.00 0.00 454 MET A N 7
ATOM 9100 C CA . MET A 1 33 ? 4.654 -9.625 -6.745 1.00 0.00 454 MET A CA 7
ATOM 9101 C C . MET A 1 33 ? 3.300 -9.071 -6.311 1.00 0.00 454 MET A C 7
ATOM 9102 O O . MET A 1 33 ? 2.950 -7.936 -6.636 1.00 0.00 454 MET A O 7
ATOM 9116 N N . HIS A 1 34 ? 2.543 -9.880 -5.577 1.00 0.00 455 HIS A N 7
ATOM 9117 C CA . HIS A 1 34 ? 1.227 -9.470 -5.099 1.00 0.00 455 HIS A CA 7
ATOM 9118 C C . HIS A 1 34 ? 1.163 -9.520 -3.576 1.00 0.00 455 HIS A C 7
ATOM 9119 O O . HIS A 1 34 ? 1.241 -8.490 -2.907 1.00 0.00 455 HIS A O 7
ATOM 9133 N N . GLY A 1 35 ? 1.018 -10.725 -3.033 1.00 0.00 456 GLY A N 7
ATOM 9134 C CA . GLY A 1 35 ? 0.944 -10.887 -1.593 1.00 0.00 456 GLY A CA 7
ATOM 9135 C C . GLY A 1 35 ? 2.311 -10.871 -0.937 1.00 0.00 456 GLY A C 7
ATOM 9136 O O . GLY A 1 35 ? 2.593 -10.021 -0.093 1.00 0.00 456 GLY A O 7
ATOM 9140 N N . ASP A 1 36 ? 3.161 -11.815 -1.324 1.00 0.00 457 ASP A N 7
ATOM 9141 C CA . ASP A 1 36 ? 4.506 -11.908 -0.768 1.00 0.00 457 ASP A CA 7
ATOM 9142 C C . ASP A 1 36 ? 5.065 -10.521 -0.465 1.00 0.00 457 ASP A C 7
ATOM 9143 O O . ASP A 1 36 ? 5.617 -10.285 0.611 1.00 0.00 457 ASP A O 7
ATOM 9152 N N . PHE A 1 37 ? 4.920 -9.609 -1.419 1.00 0.00 458 PHE A N 7
ATOM 9153 C CA . PHE A 1 37 ? 5.413 -8.246 -1.255 1.00 0.00 458 PHE A CA 7
ATOM 9154 C C . PHE A 1 37 ? 5.014 -7.684 0.107 1.00 0.00 458 PHE A C 7
ATOM 9155 O O . PHE A 1 37 ? 3.843 -7.679 0.486 1.00 0.00 458 PHE A O 7
ATOM 9172 N N . PRO A 1 38 ? 6.012 -7.199 0.861 1.00 0.00 459 PRO A N 7
ATOM 9173 C CA . PRO A 1 38 ? 5.792 -6.626 2.192 1.00 0.00 459 PRO A CA 7
ATOM 9174 C C . PRO A 1 38 ? 5.056 -5.292 2.134 1.00 0.00 459 PRO A C 7
ATOM 9175 O O . PRO A 1 38 ? 5.386 -4.424 1.325 1.00 0.00 459 PRO A O 7
ATOM 9186 N N . CYS A 1 39 ? 4.058 -5.134 2.996 1.00 0.00 460 CYS A N 7
ATOM 9187 C CA . CYS A 1 39 ? 3.275 -3.905 3.044 1.00 0.00 460 CYS A CA 7
ATOM 9188 C C . CYS A 1 39 ? 4.182 -2.687 3.191 1.00 0.00 460 CYS A C 7
ATOM 9189 O O . CYS A 1 39 ? 5.218 -2.746 3.853 1.00 0.00 460 CYS A O 7
ATOM 9196 N N . LYS A 1 40 ? 3.785 -1.582 2.568 1.00 0.00 461 LYS A N 7
ATOM 9197 C CA . LYS A 1 40 ? 4.560 -0.348 2.630 1.00 0.00 461 LYS A CA 7
ATOM 9198 C C . LYS A 1 40 ? 4.303 0.391 3.939 1.00 0.00 461 LYS A C 7
ATOM 9199 O O . LYS A 1 40 ? 5.190 0.501 4.786 1.00 0.00 461 LYS A O 7
ATOM 9218 N N . LEU A 1 41 ? 3.084 0.895 4.098 1.00 0.00 462 LEU A N 7
ATOM 9219 C CA . LEU A 1 41 ? 2.709 1.623 5.306 1.00 0.00 462 LEU A CA 7
ATOM 9220 C C . LEU A 1 41 ? 3.199 0.897 6.554 1.00 0.00 462 LEU A C 7
ATOM 9221 O O . LEU A 1 41 ? 3.963 1.448 7.346 1.00 0.00 462 LEU A O 7
ATOM 9237 N N . TYR A 1 42 ? 2.756 -0.345 6.721 1.00 0.00 463 TYR A N 7
ATOM 9238 C CA . TYR A 1 42 ? 3.150 -1.147 7.873 1.00 0.00 463 TYR A CA 7
ATOM 9239 C C . TYR A 1 42 ? 4.621 -0.928 8.213 1.00 0.00 463 TYR A C 7
ATOM 9240 O O . TYR A 1 42 ? 5.040 -1.114 9.356 1.00 0.00 463 TYR A O 7
ATOM 9258 N N . HIS A 1 43 ? 5.400 -0.531 7.212 1.00 0.00 464 HIS A N 7
ATOM 9259 C CA . HIS A 1 43 ? 6.825 -0.285 7.404 1.00 0.00 464 HIS A CA 7
ATOM 9260 C C . HIS A 1 43 ? 7.103 1.208 7.555 1.00 0.00 464 HIS A C 7
ATOM 9261 O O . HIS A 1 43 ? 7.719 1.640 8.529 1.00 0.00 464 HIS A O 7
ATOM 9275 N N . THR A 1 44 ? 6.644 1.991 6.584 1.00 0.00 465 THR A N 7
ATOM 9276 C CA . THR A 1 44 ? 6.845 3.434 6.607 1.00 0.00 465 THR A CA 7
ATOM 9277 C C . THR A 1 44 ? 6.820 3.970 8.034 1.00 0.00 465 THR A C 7
ATOM 9278 O O . THR A 1 44 ? 7.609 4.843 8.395 1.00 0.00 465 THR A O 7
ATOM 9289 N N . THR A 1 45 ? 5.908 3.441 8.844 1.00 0.00 466 THR A N 7
ATOM 9290 C CA . THR A 1 45 ? 5.779 3.866 10.232 1.00 0.00 466 THR A CA 7
ATOM 9291 C C . THR A 1 45 ? 5.832 2.673 11.179 1.00 0.00 466 THR A C 7
ATOM 9292 O O . THR A 1 45 ? 6.332 2.778 12.298 1.00 0.00 466 THR A O 7
ATOM 9303 N N . GLY A 1 46 ? 5.312 1.537 10.723 1.00 0.00 467 GLY A N 7
ATOM 9304 C CA . GLY A 1 46 ? 5.310 0.340 11.544 1.00 0.00 467 GLY A CA 7
ATOM 9305 C C . GLY A 1 46 ? 3.956 -0.339 11.576 1.00 0.00 467 GLY A C 7
ATOM 9306 O O . GLY A 1 46 ? 3.868 -1.565 11.533 1.00 0.00 467 GLY A O 7
ATOM 9310 N N . ASN A 1 47 ? 2.896 0.460 11.653 1.00 0.00 468 ASN A N 7
ATOM 9311 C CA . ASN A 1 47 ? 1.539 -0.072 11.693 1.00 0.00 468 ASN A CA 7
ATOM 9312 C C . ASN A 1 47 ? 0.798 0.229 10.394 1.00 0.00 468 ASN A C 7
ATOM 9313 O O . ASN A 1 47 ? 1.059 1.238 9.737 1.00 0.00 468 ASN A O 7
ATOM 9324 N N . CYS A 1 48 ? -0.128 -0.651 10.029 1.00 0.00 469 CYS A N 7
ATOM 9325 C CA . CYS A 1 48 ? -0.908 -0.481 8.809 1.00 0.00 469 CYS A CA 7
ATOM 9326 C C . CYS A 1 48 ? -2.301 0.054 9.125 1.00 0.00 469 CYS A C 7
ATOM 9327 O O . CYS A 1 48 ? -2.899 -0.302 10.141 1.00 0.00 469 CYS A O 7
ATOM 9334 N N . ILE A 1 49 ? -2.813 0.911 8.247 1.00 0.00 470 ILE A N 7
ATOM 9335 C CA . ILE A 1 49 ? -4.136 1.494 8.432 1.00 0.00 470 ILE A CA 7
ATOM 9336 C C . ILE A 1 49 ? -5.230 0.455 8.208 1.00 0.00 470 ILE A C 7
ATOM 9337 O O . ILE A 1 49 ? -6.233 0.432 8.921 1.00 0.00 470 ILE A O 7
ATOM 9353 N N . ASN A 1 50 ? -5.029 -0.404 7.214 1.00 0.00 471 ASN A N 7
ATOM 9354 C CA . ASN A 1 50 ? -5.998 -1.446 6.897 1.00 0.00 471 ASN A CA 7
ATOM 9355 C C . ASN A 1 50 ? -6.397 -2.218 8.151 1.00 0.00 471 ASN A C 7
ATOM 9356 O O . ASN A 1 50 ? -7.534 -2.130 8.613 1.00 0.00 471 ASN A O 7
ATOM 9367 N N . GLY A 1 51 ? -5.451 -2.976 8.699 1.00 0.00 472 GLY A N 7
ATOM 9368 C CA . GLY A 1 51 ? -5.722 -3.752 9.895 1.00 0.00 472 GLY A CA 7
ATOM 9369 C C . GLY A 1 51 ? -5.053 -5.112 9.868 1.00 0.00 472 GLY A C 7
ATOM 9370 O O . GLY A 1 51 ? -4.041 -5.300 9.192 1.00 0.00 472 GLY A O 7
ATOM 9374 N N . ASP A 1 52 ? -5.618 -6.062 10.605 1.00 0.00 473 ASP A N 7
ATOM 9375 C CA . ASP A 1 52 ? -5.070 -7.412 10.663 1.00 0.00 473 ASP A CA 7
ATOM 9376 C C . ASP A 1 52 ? -5.367 -8.175 9.377 1.00 0.00 473 ASP A C 7
ATOM 9377 O O . ASP A 1 52 ? -4.656 -9.116 9.023 1.00 0.00 473 ASP A O 7
ATOM 9386 N N . ASP A 1 53 ? -6.422 -7.764 8.682 1.00 0.00 474 ASP A N 7
ATOM 9387 C CA . ASP A 1 53 ? -6.814 -8.410 7.434 1.00 0.00 474 ASP A CA 7
ATOM 9388 C C . ASP A 1 53 ? -6.368 -7.584 6.232 1.00 0.00 474 ASP A C 7
ATOM 9389 O O . ASP A 1 53 ? -7.155 -7.314 5.323 1.00 0.00 474 ASP A O 7
ATOM 9398 N N . CYS A 1 54 ? -5.101 -7.184 6.233 1.00 0.00 475 CYS A N 7
ATOM 9399 C CA . CYS A 1 54 ? -4.549 -6.387 5.143 1.00 0.00 475 CYS A CA 7
ATOM 9400 C C . CYS A 1 54 ? -4.208 -7.267 3.944 1.00 0.00 475 CYS A C 7
ATOM 9401 O O . CYS A 1 54 ? -3.839 -8.431 4.101 1.00 0.00 475 CYS A O 7
ATOM 9408 N N . MET A 1 55 ? -4.334 -6.702 2.748 1.00 0.00 476 MET A N 7
ATOM 9409 C CA . MET A 1 55 ? -4.038 -7.435 1.523 1.00 0.00 476 MET A CA 7
ATOM 9410 C C . MET A 1 55 ? -2.536 -7.464 1.256 1.00 0.00 476 MET A C 7
ATOM 9411 O O . MET A 1 55 ? -2.099 -7.742 0.139 1.00 0.00 476 MET A O 7
ATOM 9425 N N . PHE A 1 56 ? -1.751 -7.174 2.288 1.00 0.00 477 PHE A N 7
ATOM 9426 C CA . PHE A 1 56 ? -0.298 -7.165 2.164 1.00 0.00 477 PHE A CA 7
ATOM 9427 C C . PHE A 1 56 ? 0.347 -7.999 3.268 1.00 0.00 477 PHE A C 7
ATOM 9428 O O . PHE A 1 56 ? -0.251 -8.224 4.320 1.00 0.00 477 PHE A O 7
ATOM 9445 N N . SER A 1 57 ? 1.571 -8.454 3.019 1.00 0.00 478 SER A N 7
ATOM 9446 C CA . SER A 1 57 ? 2.296 -9.266 3.989 1.00 0.00 478 SER A CA 7
ATOM 9447 C C . SER A 1 57 ? 2.923 -8.391 5.070 1.00 0.00 478 SER A C 7
ATOM 9448 O O . SER A 1 57 ? 3.620 -7.420 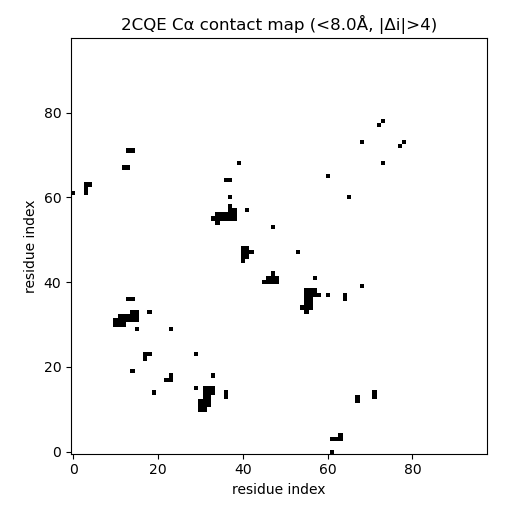4.772 1.00 0.00 478 SER A O 7
ATOM 9456 N N . HIS A 1 58 ? 2.670 -8.741 6.327 1.00 0.00 479 HIS A N 7
ATOM 9457 C CA . HIS A 1 58 ? 3.210 -7.989 7.454 1.00 0.00 479 HIS A CA 7
ATOM 9458 C C . HIS A 1 58 ? 4.380 -8.731 8.092 1.00 0.00 479 HIS A C 7
ATOM 9459 O O . HIS A 1 58 ? 4.714 -8.500 9.255 1.00 0.00 479 HIS A O 7
ATOM 9473 N N . ASP A 1 59 ? 4.998 -9.623 7.326 1.00 0.00 480 ASP A N 7
ATOM 9474 C CA . ASP A 1 59 ? 6.131 -10.399 7.816 1.00 0.00 480 ASP A CA 7
ATOM 9475 C C . ASP A 1 59 ? 7.355 -9.509 8.011 1.00 0.00 480 ASP A C 7
ATOM 9476 O O . ASP A 1 59 ? 7.466 -8.429 7.432 1.00 0.00 480 ASP A O 7
ATOM 9485 N N . PRO A 1 60 ? 8.296 -9.972 8.848 1.00 0.00 481 PRO A N 7
ATOM 9486 C CA . PRO A 1 60 ? 9.528 -9.234 9.139 1.00 0.00 481 PRO A CA 7
ATOM 9487 C C . PRO A 1 60 ? 10.474 -9.189 7.944 1.00 0.00 481 PRO A C 7
ATOM 9488 O O . PRO A 1 60 ? 10.926 -10.227 7.457 1.00 0.00 481 PRO A O 7
ATOM 9499 N N . LEU A 1 61 ? 10.769 -7.983 7.474 1.00 0.00 482 LEU A N 7
ATOM 9500 C CA . LEU A 1 61 ? 11.663 -7.803 6.335 1.00 0.00 482 LEU A CA 7
ATOM 9501 C C . LEU A 1 61 ? 12.871 -8.727 6.439 1.00 0.00 482 LEU A C 7
ATOM 9502 O O . LEU A 1 61 ? 13.311 -9.071 7.536 1.00 0.00 482 LEU A O 7
ATOM 9518 N N . THR A 1 62 ? 13.406 -9.125 5.289 1.00 0.00 483 THR A N 7
ATOM 9519 C CA . THR A 1 62 ? 14.565 -10.009 5.250 1.00 0.00 483 THR A CA 7
ATOM 9520 C C . THR A 1 62 ? 15.659 -9.442 4.353 1.00 0.00 483 THR A C 7
ATOM 9521 O O . THR A 1 62 ? 15.384 -8.664 3.440 1.00 0.00 483 THR A O 7
ATOM 9532 N N . GLU A 1 63 ? 16.900 -9.837 4.618 1.00 0.00 484 GLU A N 7
ATOM 9533 C CA . GLU A 1 63 ? 18.035 -9.367 3.833 1.00 0.00 484 GLU A CA 7
ATOM 9534 C C . GLU A 1 63 ? 17.681 -9.300 2.351 1.00 0.00 484 GLU A C 7
ATOM 9535 O O . GLU A 1 63 ? 18.212 -8.471 1.613 1.00 0.00 484 GLU A O 7
ATOM 9547 N N . GLU A 1 64 ? 16.781 -10.180 1.923 1.00 0.00 485 GLU A N 7
ATOM 9548 C CA . GLU A 1 64 ? 16.357 -10.221 0.528 1.00 0.00 485 GLU A CA 7
ATOM 9549 C C . GLU A 1 64 ? 15.311 -9.146 0.245 1.00 0.00 485 GLU A C 7
ATOM 9550 O O . GLU A 1 64 ? 15.609 -8.118 -0.365 1.00 0.00 485 GLU A O 7
ATOM 9562 N N . THR A 1 65 ? 14.083 -9.390 0.693 1.00 0.00 486 THR A N 7
ATOM 9563 C CA . THR A 1 65 ? 12.993 -8.445 0.487 1.00 0.00 486 THR A CA 7
ATOM 9564 C C . THR A 1 65 ? 13.422 -7.025 0.840 1.00 0.00 486 THR A C 7
ATOM 9565 O O . THR A 1 65 ? 13.174 -6.086 0.083 1.00 0.00 486 THR A O 7
ATOM 9576 N N . ARG A 1 66 ? 14.067 -6.876 1.992 1.00 0.00 487 ARG A N 7
ATOM 9577 C CA . ARG A 1 66 ? 14.530 -5.569 2.445 1.00 0.00 487 ARG A CA 7
ATOM 9578 C C . ARG A 1 66 ? 15.079 -4.753 1.278 1.00 0.00 487 ARG A C 7
ATOM 9579 O O . ARG A 1 66 ? 14.798 -3.562 1.156 1.00 0.00 487 ARG A O 7
ATOM 9600 N N . GLU A 1 67 ? 15.864 -5.404 0.425 1.00 0.00 488 GLU A N 7
ATOM 9601 C CA . GLU A 1 67 ? 16.453 -4.738 -0.730 1.00 0.00 488 GLU A CA 7
ATOM 9602 C C . GLU A 1 67 ? 15.371 -4.145 -1.628 1.00 0.00 488 GLU A C 7
ATOM 9603 O O . GLU A 1 67 ? 15.516 -3.037 -2.147 1.00 0.00 488 GLU A O 7
ATOM 9615 N N . LEU A 1 68 ? 14.285 -4.890 -1.806 1.00 0.00 489 LEU A N 7
ATOM 9616 C CA . LEU A 1 68 ? 13.177 -4.440 -2.641 1.00 0.00 489 LEU A CA 7
ATOM 9617 C C . LEU A 1 68 ? 12.752 -3.024 -2.264 1.00 0.00 489 LEU A C 7
ATOM 9618 O O . LEU A 1 68 ? 12.872 -2.095 -3.064 1.00 0.00 489 LEU A O 7
ATOM 9634 N N . LEU A 1 69 ? 12.256 -2.867 -1.042 1.00 0.00 490 LEU A N 7
ATOM 9635 C CA . LEU A 1 69 ? 11.814 -1.564 -0.558 1.00 0.00 490 LEU A CA 7
ATOM 9636 C C . LEU A 1 69 ? 12.805 -0.472 -0.951 1.00 0.00 490 LEU A C 7
ATOM 9637 O O . LEU A 1 69 ? 12.430 0.528 -1.563 1.00 0.00 490 LEU A O 7
ATOM 9653 N N . ASP A 1 70 ? 14.069 -0.673 -0.597 1.00 0.00 491 ASP A N 7
ATOM 9654 C CA . ASP A 1 70 ? 15.115 0.293 -0.916 1.00 0.00 491 ASP A CA 7
ATOM 9655 C C . ASP A 1 70 ? 14.939 0.836 -2.330 1.00 0.00 491 ASP A C 7
ATOM 9656 O O . ASP A 1 70 ? 15.047 2.041 -2.562 1.00 0.00 491 ASP A O 7
ATOM 9665 N N . LYS A 1 71 ? 14.669 -0.060 -3.274 1.00 0.00 492 LYS A N 7
ATOM 9666 C CA . LYS A 1 71 ? 14.479 0.329 -4.666 1.00 0.00 492 LYS A CA 7
ATOM 9667 C C . LYS A 1 71 ? 13.090 0.922 -4.880 1.00 0.00 492 LYS A C 7
ATOM 9668 O O . LYS A 1 71 ? 12.954 2.070 -5.304 1.00 0.00 492 LYS A O 7
ATOM 9687 N N . MET A 1 72 ? 12.062 0.135 -4.582 1.00 0.00 493 MET A N 7
ATOM 9688 C CA . MET A 1 72 ? 10.684 0.585 -4.740 1.00 0.00 493 MET A CA 7
ATOM 9689 C C . MET A 1 72 ? 10.510 2.002 -4.205 1.00 0.00 493 MET A C 7
ATOM 9690 O O . MET A 1 72 ? 10.134 2.914 -4.943 1.00 0.00 493 MET A O 7
ATOM 9704 N N . LEU A 1 73 ? 10.786 2.182 -2.918 1.00 0.00 494 LEU A N 7
ATOM 9705 C CA . LEU A 1 73 ? 10.660 3.489 -2.283 1.00 0.00 494 LEU A CA 7
ATOM 9706 C C . LEU A 1 73 ? 11.191 4.591 -3.195 1.00 0.00 494 LEU A C 7
ATOM 9707 O O . LEU A 1 73 ? 10.459 5.505 -3.572 1.00 0.00 494 LEU A O 7
ATOM 9723 N N . ALA A 1 74 ? 12.469 4.495 -3.548 1.00 0.00 495 ALA A N 7
ATOM 9724 C CA . ALA A 1 74 ? 13.097 5.480 -4.420 1.00 0.00 495 ALA A CA 7
ATOM 9725 C C . ALA A 1 74 ? 12.251 5.731 -5.664 1.00 0.00 495 ALA A C 7
ATOM 9726 O O . ALA A 1 74 ? 11.932 6.875 -5.989 1.00 0.00 495 ALA A O 7
ATOM 9733 N N . ASP A 1 75 ? 11.891 4.656 -6.355 1.00 0.00 496 ASP A N 7
ATOM 9734 C CA . ASP A 1 75 ? 11.082 4.759 -7.564 1.00 0.00 496 ASP A CA 7
ATOM 9735 C C . ASP A 1 75 ? 9.956 5.772 -7.379 1.00 0.00 496 ASP A C 7
ATOM 9736 O O . ASP A 1 75 ? 9.835 6.728 -8.145 1.00 0.00 496 ASP A O 7
ATOM 9745 N N . ASP A 1 76 ? 9.134 5.554 -6.358 1.00 0.00 497 ASP A N 7
ATOM 9746 C CA . ASP A 1 76 ? 8.017 6.448 -6.072 1.00 0.00 497 ASP A CA 7
ATOM 9747 C C . ASP A 1 76 ? 8.511 7.758 -5.467 1.00 0.00 497 ASP A C 7
ATOM 9748 O O . ASP A 1 76 ? 8.348 8.826 -6.057 1.00 0.00 497 ASP A O 7
ATOM 9757 N N . ALA A 1 77 ? 9.114 7.669 -4.286 1.00 0.00 498 ALA A N 7
ATOM 9758 C CA . ALA A 1 77 ? 9.633 8.847 -3.603 1.00 0.00 498 ALA A CA 7
ATOM 9759 C C . ALA A 1 77 ? 10.150 9.878 -4.600 1.00 0.00 498 ALA A C 7
ATOM 9760 O O . ALA A 1 77 ? 9.967 11.080 -4.414 1.00 0.00 498 ALA A O 7
ATOM 9767 N N . GLU A 1 78 ? 10.797 9.398 -5.658 1.00 0.00 499 GLU A N 7
ATOM 9768 C CA . GLU A 1 78 ? 11.342 10.280 -6.684 1.00 0.00 499 GLU A CA 7
ATOM 9769 C C . GLU A 1 78 ? 10.242 10.769 -7.621 1.00 0.00 499 GLU A C 7
ATOM 9770 O O . GLU A 1 78 ? 9.986 11.968 -7.723 1.00 0.00 499 GLU A O 7
ATOM 9782 N N . ALA A 1 79 ? 9.595 9.830 -8.305 1.00 0.00 500 ALA A N 7
ATOM 9783 C CA . ALA A 1 79 ? 8.522 10.164 -9.233 1.00 0.00 500 ALA A CA 7
ATOM 9784 C C . ALA A 1 79 ? 8.859 11.417 -10.035 1.00 0.00 500 ALA A C 7
ATOM 9785 O O . ALA A 1 79 ? 7.997 12.260 -10.279 1.00 0.00 500 ALA A O 7
ATOM 9792 N N . GLY A 1 80 ? 10.120 11.532 -10.441 1.00 0.00 501 GLY A N 7
ATOM 9793 C CA . GLY A 1 80 ? 10.549 12.686 -11.210 1.00 0.00 501 GLY A CA 7
ATOM 9794 C C . GLY A 1 80 ? 9.677 12.928 -12.427 1.00 0.00 501 GLY A C 7
ATOM 9795 O O . GLY A 1 80 ? 9.304 14.065 -12.715 1.00 0.00 501 GLY A O 7
ATOM 9799 N N . ALA A 1 81 ? 9.353 11.857 -13.143 1.00 0.00 502 ALA A N 7
ATOM 9800 C CA . ALA A 1 81 ? 8.521 11.958 -14.335 1.00 0.00 502 ALA A CA 7
ATOM 9801 C C . ALA A 1 81 ? 7.264 11.105 -14.201 1.00 0.00 502 ALA A C 7
ATOM 9802 O O . ALA A 1 81 ? 7.229 9.960 -14.651 1.00 0.00 502 ALA A O 7
ATOM 9809 N N . GLU A 1 82 ? 6.234 11.671 -13.579 1.00 0.00 503 GLU A N 7
ATOM 9810 C CA . GLU A 1 82 ? 4.975 10.960 -13.385 1.00 0.00 503 GLU A CA 7
ATOM 9811 C C . GLU A 1 82 ? 3.889 11.518 -14.300 1.00 0.00 503 GLU A C 7
ATOM 9812 O O . GLU A 1 82 ? 3.431 12.646 -14.122 1.00 0.00 503 GLU A O 7
ATOM 9824 N N . ASP A 1 83 ? 3.482 10.718 -15.280 1.00 0.00 504 ASP A N 7
ATOM 9825 C CA . ASP A 1 83 ? 2.449 11.130 -16.223 1.00 0.00 504 ASP A CA 7
ATOM 9826 C C . ASP A 1 83 ? 1.058 10.911 -15.636 1.00 0.00 504 ASP A C 7
ATOM 9827 O O . ASP A 1 83 ? 0.446 9.863 -15.841 1.00 0.00 504 ASP A O 7
ATOM 9836 N N . GLU A 1 84 ? 0.565 11.906 -14.906 1.00 0.00 505 GLU A N 7
ATOM 9837 C CA . GLU A 1 84 ? -0.752 11.820 -14.288 1.00 0.00 505 GLU A CA 7
ATOM 9838 C C . GLU A 1 84 ? -1.791 11.323 -15.289 1.00 0.00 505 GLU A C 7
ATOM 9839 O O . GLU A 1 84 ? -1.643 11.504 -16.497 1.00 0.00 505 GLU A O 7
ATOM 9851 N N . LYS A 1 85 ? -2.844 10.694 -14.777 1.00 0.00 506 LYS A N 7
ATOM 9852 C CA . LYS A 1 85 ? -3.909 10.170 -15.624 1.00 0.00 506 LYS A CA 7
ATOM 9853 C C . LYS A 1 85 ? -5.199 9.994 -14.829 1.00 0.00 506 LYS A C 7
ATOM 9854 O O . LYS A 1 85 ? -5.328 9.062 -14.037 1.00 0.00 506 LYS A O 7
ATOM 9873 N N . GLU A 1 86 ? -6.151 10.896 -15.047 1.00 0.00 507 GLU A N 7
ATOM 9874 C CA . GLU A 1 86 ? -7.431 10.838 -14.351 1.00 0.00 507 GLU A CA 7
ATOM 9875 C C . GLU A 1 86 ? -8.470 10.090 -15.182 1.00 0.00 507 GLU A C 7
ATOM 9876 O O . GLU A 1 86 ? -8.958 10.599 -16.190 1.00 0.00 507 GLU A O 7
ATOM 9888 N N . VAL A 1 87 ? -8.802 8.877 -14.750 1.00 0.00 508 VAL A N 7
ATOM 9889 C CA . VAL A 1 87 ? -9.782 8.058 -15.453 1.00 0.00 508 VAL A CA 7
ATOM 9890 C C . VAL A 1 87 ? -11.199 8.559 -15.201 1.00 0.00 508 VAL A C 7
ATOM 9891 O O . VAL A 1 87 ? -11.891 8.071 -14.308 1.00 0.00 508 VAL A O 7
ATOM 9904 N N . GLU A 1 88 ? -11.625 9.536 -15.995 1.00 0.00 509 GLU A N 7
ATOM 9905 C CA . GLU A 1 88 ? -12.961 10.104 -15.857 1.00 0.00 509 GLU A CA 7
ATOM 9906 C C . GLU A 1 88 ? -14.020 9.005 -15.837 1.00 0.00 509 GLU A C 7
ATOM 9907 O O . GLU A 1 88 ? -13.919 8.019 -16.565 1.00 0.00 509 GLU A O 7
ATOM 9919 N N . GLU A 1 89 ? -15.035 9.184 -14.997 1.00 0.00 510 GLU A N 7
ATOM 9920 C CA . GLU A 1 89 ? -16.111 8.208 -14.881 1.00 0.00 510 GLU A CA 7
ATOM 9921 C C . GLU A 1 89 ? -16.632 7.806 -16.258 1.00 0.00 510 GLU A C 7
ATOM 9922 O O . GLU A 1 89 ? -16.600 8.597 -17.201 1.00 0.00 510 GLU A O 7
ATOM 9934 N N . LEU A 1 90 ? -17.112 6.572 -16.366 1.00 0.00 511 LEU A N 7
ATOM 9935 C CA . LEU A 1 90 ? -17.640 6.064 -17.627 1.00 0.00 511 LEU A CA 7
ATOM 9936 C C . LEU A 1 90 ? -19.071 6.543 -17.850 1.00 0.00 511 LEU A C 7
ATOM 9937 O O . LEU A 1 90 ? -19.904 5.814 -18.389 1.00 0.00 511 LEU A O 7
ATOM 9953 N N . LYS A 1 91 ? -19.348 7.774 -17.435 1.00 0.00 512 LYS A N 7
ATOM 9954 C CA . LYS A 1 91 ? -20.677 8.353 -17.593 1.00 0.00 512 LYS A CA 7
ATOM 9955 C C . LYS A 1 91 ? -21.756 7.370 -17.148 1.00 0.00 512 LYS A C 7
ATOM 9956 O O . LYS A 1 91 ? -22.800 7.248 -17.788 1.00 0.00 512 LYS A O 7
ATOM 9975 N N . LYS A 1 92 ? -21.496 6.673 -16.048 1.00 0.00 513 LYS A N 7
ATOM 9976 C CA . LYS A 1 92 ? -22.445 5.702 -15.515 1.00 0.00 513 LYS A CA 7
ATOM 9977 C C . LYS A 1 92 ? -23.875 6.224 -15.623 1.00 0.00 513 LYS A C 7
ATOM 9978 O O . LYS A 1 92 ? -24.111 7.431 -15.571 1.00 0.00 513 LYS A O 7
ATOM 9997 N N . SER A 1 93 ? -24.825 5.306 -15.772 1.00 0.00 514 SER A N 7
ATOM 9998 C CA . SER A 1 93 ? -26.231 5.674 -15.889 1.00 0.00 514 SER A CA 7
ATOM 9999 C C . SER A 1 93 ? -27.122 4.635 -15.215 1.00 0.00 514 SER A C 7
ATOM 10000 O O . SER A 1 93 ? -26.642 3.617 -14.717 1.00 0.00 514 SER A O 7
ATOM 10008 N N . GLY A 1 94 ? -28.425 4.900 -15.203 1.00 0.00 515 GLY A N 7
ATOM 10009 C CA . GLY A 1 94 ? -29.364 3.980 -14.588 1.00 0.00 515 GLY A CA 7
ATOM 10010 C C . GLY A 1 94 ? -30.804 4.417 -14.766 1.00 0.00 515 GLY A C 7
ATOM 10011 O O . GLY A 1 94 ? -31.280 5.343 -14.110 1.00 0.00 515 GLY A O 7
ATOM 10015 N N . PRO A 1 95 ? -31.524 3.740 -15.674 1.00 0.00 516 PRO A N 7
ATOM 10016 C CA . PRO A 1 95 ? -32.929 4.047 -15.958 1.00 0.00 516 PRO A CA 7
ATOM 10017 C C . PRO A 1 95 ? -33.850 3.670 -14.803 1.00 0.00 516 PRO A C 7
ATOM 10018 O O . PRO A 1 95 ? -33.391 3.233 -13.747 1.00 0.00 516 PRO A O 7
ATOM 10029 N N . SER A 1 96 ? -35.152 3.841 -15.009 1.00 0.00 517 SER A N 7
ATOM 10030 C CA . SER A 1 96 ? -36.137 3.521 -13.983 1.00 0.00 517 SER A CA 7
ATOM 10031 C C . SER A 1 96 ? -37.501 3.242 -14.608 1.00 0.00 517 SER A C 7
ATOM 10032 O O . SER A 1 96 ? -37.673 3.348 -15.822 1.00 0.00 517 SER A O 7
ATOM 10040 N N . SER A 1 97 ? -38.467 2.885 -13.768 1.00 0.00 518 SER A N 7
ATOM 10041 C CA . SER A 1 97 ? -39.816 2.587 -14.236 1.00 0.00 518 SER A CA 7
ATOM 10042 C C . SER A 1 97 ? -40.831 2.747 -13.109 1.00 0.00 518 SER A C 7
ATOM 10043 O O . SER A 1 97 ? -40.464 2.962 -11.954 1.00 0.00 518 SER A O 7
ATOM 10051 N N . GLY A 1 98 ? -42.111 2.640 -13.453 1.00 0.00 519 GLY A N 7
ATOM 10052 C CA . GLY A 1 98 ? -43.160 2.776 -12.460 1.00 0.00 519 GLY A CA 7
ATOM 10053 C C . GLY A 1 98 ? -44.439 3.344 -13.042 1.00 0.00 519 GLY A C 7
ATOM 10054 O O . GLY A 1 98 ? -44.369 4.155 -13.964 1.00 0.00 519 GLY A O 7
ATOM 10060 N N . GLY A 1 1 ? 36.879 -13.721 -11.854 1.00 0.00 422 GLY A N 8
ATOM 10061 C CA . GLY A 1 1 ? 35.682 -14.273 -12.460 1.00 0.00 422 GLY A CA 8
ATOM 10062 C C . GLY A 1 1 ? 34.471 -14.163 -11.555 1.00 0.00 422 GLY A C 8
ATOM 10063 O O . GLY A 1 1 ? 34.102 -15.125 -10.881 1.00 0.00 422 GLY A O 8
ATOM 10067 N N . SER A 1 2 ? 33.851 -12.988 -11.537 1.00 0.00 423 SER A N 8
ATOM 10068 C CA . SER A 1 2 ? 32.678 -12.754 -10.703 1.00 0.00 423 SER A CA 8
ATOM 10069 C C . SER A 1 2 ? 31.483 -12.330 -11.553 1.00 0.00 423 SER A C 8
ATOM 10070 O O . SER A 1 2 ? 31.456 -11.226 -12.097 1.00 0.00 423 SER A O 8
ATOM 10078 N N . SER A 1 3 ? 30.498 -13.215 -11.661 1.00 0.00 424 SER A N 8
ATOM 10079 C CA . SER A 1 3 ? 29.302 -12.935 -12.446 1.00 0.00 424 SER A CA 8
ATOM 10080 C C . SER A 1 3 ? 28.057 -12.943 -11.564 1.00 0.00 424 SER A C 8
ATOM 10081 O O . SER A 1 3 ? 27.601 -13.998 -11.125 1.00 0.00 424 SER A O 8
ATOM 10089 N N . GLY A 1 4 ? 27.513 -11.758 -11.307 1.00 0.00 425 GLY A N 8
ATOM 10090 C CA . GLY A 1 4 ? 26.327 -11.650 -10.478 1.00 0.00 425 GLY A CA 8
ATOM 10091 C C . GLY A 1 4 ? 25.076 -11.374 -11.288 1.00 0.00 425 GLY A C 8
ATOM 10092 O O . GLY A 1 4 ? 25.045 -10.449 -12.100 1.00 0.00 425 GLY A O 8
ATOM 10096 N N . SER A 1 5 ? 24.042 -12.180 -11.071 1.00 0.00 426 SER A N 8
ATOM 10097 C CA . SER A 1 5 ? 22.784 -12.022 -11.791 1.00 0.00 426 SER A CA 8
ATOM 10098 C C . SER A 1 5 ? 21.611 -11.921 -10.821 1.00 0.00 426 SER A C 8
ATOM 10099 O O . SER A 1 5 ? 21.717 -12.313 -9.659 1.00 0.00 426 SER A O 8
ATOM 10107 N N . SER A 1 6 ? 20.493 -11.391 -11.307 1.00 0.00 427 SER A N 8
ATOM 10108 C CA . SER A 1 6 ? 19.300 -11.234 -10.483 1.00 0.00 427 SER A CA 8
ATOM 10109 C C . SER A 1 6 ? 18.266 -12.305 -10.815 1.00 0.00 427 SER A C 8
ATOM 10110 O O . SER A 1 6 ? 17.341 -12.072 -11.592 1.00 0.00 427 SER A O 8
ATOM 10118 N N . GLY A 1 7 ? 18.430 -13.482 -10.218 1.00 0.00 428 GLY A N 8
ATOM 10119 C CA . GLY A 1 7 ? 17.504 -14.573 -10.462 1.00 0.00 428 GLY A CA 8
ATOM 10120 C C . GLY A 1 7 ? 17.551 -15.064 -11.895 1.00 0.00 428 GLY A C 8
ATOM 10121 O O . GLY A 1 7 ? 17.211 -14.328 -12.821 1.00 0.00 428 GLY A O 8
ATOM 10125 N N . GLU A 1 8 ? 17.976 -16.310 -12.078 1.00 0.00 429 GLU A N 8
ATOM 10126 C CA . GLU A 1 8 ? 18.069 -16.897 -13.410 1.00 0.00 429 GLU A CA 8
ATOM 10127 C C . GLU A 1 8 ? 16.698 -17.357 -13.899 1.00 0.00 429 GLU A C 8
ATOM 10128 O O . GLU A 1 8 ? 16.555 -18.455 -14.437 1.00 0.00 429 GLU A O 8
ATOM 10140 N N . LEU A 1 9 ? 15.694 -16.509 -13.707 1.00 0.00 430 LEU A N 8
ATOM 10141 C CA . LEU A 1 9 ? 14.334 -16.827 -14.128 1.00 0.00 430 LEU A CA 8
ATOM 10142 C C . LEU A 1 9 ? 13.506 -15.557 -14.301 1.00 0.00 430 LEU A C 8
ATOM 10143 O O . LEU A 1 9 ? 13.825 -14.500 -13.756 1.00 0.00 430 LEU A O 8
ATOM 10159 N N . PRO A 1 10 ? 12.416 -15.662 -15.075 1.00 0.00 431 PRO A N 8
ATOM 10160 C CA . PRO A 1 10 ? 11.518 -14.532 -15.335 1.00 0.00 431 PRO A CA 8
ATOM 10161 C C . PRO A 1 10 ? 10.722 -14.128 -14.099 1.00 0.00 431 PRO A C 8
ATOM 10162 O O . PRO A 1 10 ? 9.692 -14.728 -13.788 1.00 0.00 431 PRO A O 8
ATOM 10173 N N . LYS A 1 11 ? 11.204 -13.108 -13.398 1.00 0.00 432 LYS A N 8
ATOM 10174 C CA . LYS A 1 11 ? 10.536 -12.622 -12.196 1.00 0.00 432 LYS A CA 8
ATOM 10175 C C . LYS A 1 11 ? 10.788 -11.130 -12.000 1.00 0.00 432 LYS A C 8
ATOM 10176 O O . LYS A 1 11 ? 11.836 -10.611 -12.383 1.00 0.00 432 LYS A O 8
ATOM 10195 N N . LYS A 1 12 ? 9.820 -10.446 -11.399 1.00 0.00 433 LYS A N 8
ATOM 10196 C CA . LYS A 1 12 ? 9.937 -9.014 -11.148 1.00 0.00 433 LYS A CA 8
ATOM 10197 C C . LYS A 1 12 ? 9.729 -8.702 -9.670 1.00 0.00 433 LYS A C 8
ATOM 10198 O O . LYS A 1 12 ? 8.842 -9.262 -9.026 1.00 0.00 433 LYS A O 8
ATOM 10217 N N . ARG A 1 13 ? 10.552 -7.804 -9.138 1.00 0.00 434 ARG A N 8
ATOM 10218 C CA . ARG A 1 13 ? 10.458 -7.418 -7.735 1.00 0.00 434 ARG A CA 8
ATOM 10219 C C . ARG A 1 13 ? 9.841 -6.029 -7.594 1.00 0.00 434 ARG A C 8
ATOM 10220 O O . ARG A 1 13 ? 10.358 -5.181 -6.868 1.00 0.00 434 ARG A O 8
ATOM 10241 N N . GLU A 1 14 ? 8.733 -5.806 -8.295 1.00 0.00 435 GLU A N 8
ATOM 10242 C CA . GLU A 1 14 ? 8.048 -4.520 -8.248 1.00 0.00 435 GLU A CA 8
ATOM 10243 C C . GLU A 1 14 ? 6.585 -4.697 -7.849 1.00 0.00 435 GLU A C 8
ATOM 10244 O O . GLU A 1 14 ? 5.940 -5.674 -8.231 1.00 0.00 435 GLU A O 8
ATOM 10256 N N . LEU A 1 15 ? 6.069 -3.746 -7.079 1.00 0.00 436 LEU A N 8
ATOM 10257 C CA . LEU A 1 15 ? 4.682 -3.797 -6.627 1.00 0.00 436 LEU A CA 8
ATOM 10258 C C . LEU A 1 15 ? 3.725 -3.472 -7.770 1.00 0.00 436 LEU A C 8
ATOM 10259 O O . LEU A 1 15 ? 3.551 -2.310 -8.137 1.00 0.00 436 LEU A O 8
ATOM 10275 N N . CYS A 1 16 ? 3.105 -4.507 -8.327 1.00 0.00 437 CYS A N 8
ATOM 10276 C CA . CYS A 1 16 ? 2.164 -4.334 -9.426 1.00 0.00 437 CYS A CA 8
ATOM 10277 C C . CYS A 1 16 ? 1.290 -3.103 -9.205 1.00 0.00 437 CYS A C 8
ATOM 10278 O O . CYS A 1 16 ? 0.621 -2.979 -8.179 1.00 0.00 437 CYS A O 8
ATOM 10285 N N . LYS A 1 17 ? 1.299 -2.195 -10.175 1.00 0.00 438 LYS A N 8
ATOM 10286 C CA . LYS A 1 17 ? 0.507 -0.974 -10.089 1.00 0.00 438 LYS A CA 8
ATOM 10287 C C . LYS A 1 17 ? -0.984 -1.287 -10.166 1.00 0.00 438 LYS A C 8
ATOM 10288 O O . LYS A 1 17 ? -1.822 -0.392 -10.055 1.00 0.00 438 LYS A O 8
ATOM 10307 N N . PHE A 1 18 ? -1.308 -2.561 -10.356 1.00 0.00 439 PHE A N 8
ATOM 10308 C CA . PHE A 1 18 ? -2.698 -2.991 -10.448 1.00 0.00 439 PHE A CA 8
ATOM 10309 C C . PHE A 1 18 ? -3.154 -3.638 -9.143 1.00 0.00 439 PHE A C 8
ATOM 10310 O O . PHE A 1 18 ? -4.187 -3.269 -8.583 1.00 0.00 439 PHE A O 8
ATOM 10327 N N . TYR A 1 19 ? -2.378 -4.605 -8.666 1.00 0.00 440 TYR A N 8
ATOM 10328 C CA . TYR A 1 19 ? -2.703 -5.305 -7.429 1.00 0.00 440 TYR A CA 8
ATOM 10329 C C . TYR A 1 19 ? -3.061 -4.319 -6.322 1.00 0.00 440 TYR A C 8
ATOM 10330 O O . TYR A 1 19 ? -3.956 -4.573 -5.516 1.00 0.00 440 TYR A O 8
ATOM 10348 N N . ILE A 1 20 ? -2.356 -3.193 -6.291 1.00 0.00 441 ILE A N 8
ATOM 10349 C CA . ILE A 1 20 ? -2.600 -2.167 -5.285 1.00 0.00 441 ILE A CA 8
ATOM 10350 C C . ILE A 1 20 ? -4.094 -1.975 -5.047 1.00 0.00 441 ILE A C 8
ATOM 10351 O O . ILE A 1 20 ? -4.520 -1.637 -3.942 1.00 0.00 441 ILE A O 8
ATOM 10367 N N . THR A 1 21 ? -4.887 -2.193 -6.091 1.00 0.00 442 THR A N 8
ATOM 10368 C CA . THR A 1 21 ? -6.334 -2.045 -5.997 1.00 0.00 442 THR A CA 8
ATOM 10369 C C . THR A 1 21 ? -7.021 -3.403 -5.907 1.00 0.00 442 THR A C 8
ATOM 10370 O O . THR A 1 21 ? -8.045 -3.548 -5.241 1.00 0.00 442 THR A O 8
ATOM 10381 N N . GLY A 1 22 ? -6.450 -4.396 -6.582 1.00 0.00 443 GLY A N 8
ATOM 10382 C CA . GLY A 1 22 ? -7.022 -5.729 -6.564 1.00 0.00 443 GLY A CA 8
ATOM 10383 C C . GLY A 1 22 ? -7.476 -6.184 -7.937 1.00 0.00 443 GLY A C 8
ATOM 10384 O O . GLY A 1 22 ? -7.807 -7.353 -8.135 1.00 0.00 443 GLY A O 8
ATOM 10388 N N . PHE A 1 23 ? -7.494 -5.257 -8.890 1.00 0.00 444 PHE A N 8
ATOM 10389 C CA . PHE A 1 23 ? -7.914 -5.567 -10.251 1.00 0.00 444 PHE A CA 8
ATOM 10390 C C . PHE A 1 23 ? -6.706 -5.768 -11.161 1.00 0.00 444 PHE A C 8
ATOM 10391 O O . PHE A 1 23 ? -6.121 -4.804 -11.657 1.00 0.00 444 PHE A O 8
ATOM 10408 N N . CYS A 1 24 ? -6.336 -7.026 -11.375 1.00 0.00 445 CYS A N 8
ATOM 10409 C CA . CYS A 1 24 ? -5.197 -7.355 -12.223 1.00 0.00 445 CYS A CA 8
ATOM 10410 C C . CYS A 1 24 ? -5.548 -8.480 -13.193 1.00 0.00 445 CYS A C 8
ATOM 10411 O O . CYS A 1 24 ? -5.728 -9.628 -12.789 1.00 0.00 445 CYS A O 8
ATOM 10418 N N . ALA A 1 25 ? -5.644 -8.140 -14.474 1.00 0.00 446 ALA A N 8
ATOM 10419 C CA . ALA A 1 25 ? -5.971 -9.120 -15.502 1.00 0.00 446 ALA A CA 8
ATOM 10420 C C . ALA A 1 25 ? -5.268 -10.448 -15.238 1.00 0.00 446 ALA A C 8
ATOM 10421 O O . ALA A 1 25 ? -5.906 -11.439 -14.884 1.00 0.00 446 ALA A O 8
ATOM 10428 N N . ARG A 1 26 ? -3.950 -10.459 -15.413 1.00 0.00 447 ARG A N 8
ATOM 10429 C CA . ARG A 1 26 ? -3.162 -11.666 -15.196 1.00 0.00 447 ARG A CA 8
ATOM 10430 C C . ARG A 1 26 ? -2.945 -11.912 -13.706 1.00 0.00 447 ARG A C 8
ATOM 10431 O O . ARG A 1 26 ? -2.204 -11.182 -13.047 1.00 0.00 447 ARG A O 8
ATOM 10452 N N . ALA A 1 27 ? -3.596 -12.945 -13.181 1.00 0.00 448 ALA A N 8
ATOM 10453 C CA . ALA A 1 27 ? -3.473 -13.289 -11.770 1.00 0.00 448 ALA A CA 8
ATOM 10454 C C . ALA A 1 27 ? -2.195 -14.077 -11.506 1.00 0.00 448 ALA A C 8
ATOM 10455 O O . ALA A 1 27 ? -1.214 -13.535 -10.998 1.00 0.00 448 ALA A O 8
ATOM 10462 N N . GLU A 1 28 ? -2.214 -15.360 -11.854 1.00 0.00 449 GLU A N 8
ATOM 10463 C CA . GLU A 1 28 ? -1.056 -16.223 -11.652 1.00 0.00 449 GLU A CA 8
ATOM 10464 C C . GLU A 1 28 ? -0.043 -16.046 -12.780 1.00 0.00 449 GLU A C 8
ATOM 10465 O O . GLU A 1 28 ? 0.955 -16.763 -12.850 1.00 0.00 449 GLU A O 8
ATOM 10477 N N . ASN A 1 29 ? -0.308 -15.087 -13.660 1.00 0.00 450 ASN A N 8
ATOM 10478 C CA . ASN A 1 29 ? 0.579 -14.816 -14.785 1.00 0.00 450 ASN A CA 8
ATOM 10479 C C . ASN A 1 29 ? 1.418 -13.567 -14.529 1.00 0.00 450 ASN A C 8
ATOM 10480 O O . ASN A 1 29 ? 2.461 -13.368 -15.151 1.00 0.00 450 ASN A O 8
ATOM 10491 N N . CYS A 1 30 ? 0.955 -12.730 -13.607 1.00 0.00 451 CYS A N 8
ATOM 10492 C CA . CYS A 1 30 ? 1.661 -11.500 -13.266 1.00 0.00 451 CYS A CA 8
ATOM 10493 C C . CYS A 1 30 ? 3.056 -11.805 -12.729 1.00 0.00 451 CYS A C 8
ATOM 10494 O O . CYS A 1 30 ? 3.223 -12.336 -11.630 1.00 0.00 451 CYS A O 8
ATOM 10501 N N . PRO A 1 31 ? 4.083 -11.463 -13.521 1.00 0.00 452 PRO A N 8
ATOM 10502 C CA . PRO A 1 31 ? 5.482 -11.690 -13.146 1.00 0.00 452 PRO A CA 8
ATOM 10503 C C . PRO A 1 31 ? 5.931 -10.782 -12.006 1.00 0.00 452 PRO A C 8
ATOM 10504 O O . PRO A 1 31 ? 7.099 -10.788 -11.618 1.00 0.00 452 PRO A O 8
ATOM 10515 N N . TYR A 1 32 ? 4.996 -10.004 -11.472 1.00 0.00 453 TYR A N 8
ATOM 10516 C CA . TYR A 1 32 ? 5.296 -9.089 -10.378 1.00 0.00 453 TYR A CA 8
ATOM 10517 C C . TYR A 1 32 ? 4.868 -9.682 -9.039 1.00 0.00 453 TYR A C 8
ATOM 10518 O O . TYR A 1 32 ? 4.315 -10.780 -8.982 1.00 0.00 453 TYR A O 8
ATOM 10536 N N . MET A 1 33 ? 5.126 -8.945 -7.963 1.00 0.00 454 MET A N 8
ATOM 10537 C CA . MET A 1 33 ? 4.766 -9.397 -6.624 1.00 0.00 454 MET A CA 8
ATOM 10538 C C . MET A 1 33 ? 3.376 -8.899 -6.238 1.00 0.00 454 MET A C 8
ATOM 10539 O O . MET A 1 33 ? 3.006 -7.764 -6.540 1.00 0.00 454 MET A O 8
ATOM 10553 N N . HIS A 1 34 ? 2.610 -9.756 -5.570 1.00 0.00 455 HIS A N 8
ATOM 10554 C CA . HIS A 1 34 ? 1.261 -9.402 -5.143 1.00 0.00 455 HIS A CA 8
ATOM 10555 C C . HIS A 1 34 ? 1.128 -9.501 -3.626 1.00 0.00 455 HIS A C 8
ATOM 10556 O O . HIS A 1 34 ? 1.117 -8.488 -2.927 1.00 0.00 455 HIS A O 8
ATOM 10570 N N . GLY A 1 35 ? 1.027 -10.728 -3.124 1.00 0.00 456 GLY A N 8
ATOM 10571 C CA . GLY A 1 35 ? 0.895 -10.935 -1.694 1.00 0.00 456 GLY A CA 8
ATOM 10572 C C . GLY A 1 35 ? 2.225 -10.854 -0.971 1.00 0.00 456 GLY A C 8
ATOM 10573 O O . GLY A 1 35 ? 2.442 -9.957 -0.156 1.00 0.00 456 GLY A O 8
ATOM 10577 N N . ASP A 1 36 ? 3.116 -11.793 -1.268 1.00 0.00 457 ASP A N 8
ATOM 10578 C CA . ASP A 1 36 ? 4.432 -11.824 -0.640 1.00 0.00 457 ASP A CA 8
ATOM 10579 C C . ASP A 1 36 ? 4.922 -10.412 -0.335 1.00 0.00 457 ASP A C 8
ATOM 10580 O O . ASP A 1 36 ? 5.382 -10.129 0.772 1.00 0.00 457 ASP A O 8
ATOM 10589 N N . PHE A 1 37 ? 4.820 -9.529 -1.323 1.00 0.00 458 PHE A N 8
ATOM 10590 C CA . PHE A 1 37 ? 5.255 -8.146 -1.160 1.00 0.00 458 PHE A CA 8
ATOM 10591 C C . PHE A 1 37 ? 4.866 -7.612 0.215 1.00 0.00 458 PHE A C 8
ATOM 10592 O O . PHE A 1 37 ? 3.705 -7.658 0.622 1.00 0.00 458 PHE A O 8
ATOM 10609 N N . PRO A 1 38 ? 5.861 -7.093 0.950 1.00 0.00 459 PRO A N 8
ATOM 10610 C CA . PRO A 1 38 ? 5.648 -6.540 2.291 1.00 0.00 459 PRO A CA 8
ATOM 10611 C C . PRO A 1 38 ? 4.858 -5.236 2.262 1.00 0.00 459 PRO A C 8
ATOM 10612 O O . PRO A 1 38 ? 4.847 -4.527 1.256 1.00 0.00 459 PRO A O 8
ATOM 10623 N N . CYS A 1 39 ? 4.197 -4.926 3.372 1.00 0.00 460 CYS A N 8
ATOM 10624 C CA . CYS A 1 39 ? 3.403 -3.707 3.474 1.00 0.00 460 CYS A CA 8
ATOM 10625 C C . CYS A 1 39 ? 4.302 -2.480 3.596 1.00 0.00 460 CYS A C 8
ATOM 10626 O O . CYS A 1 39 ? 5.376 -2.541 4.194 1.00 0.00 460 CYS A O 8
ATOM 10633 N N . LYS A 1 40 ? 3.855 -1.368 3.023 1.00 0.00 461 LYS A N 8
ATOM 10634 C CA . LYS A 1 40 ? 4.617 -0.125 3.067 1.00 0.00 461 LYS A CA 8
ATOM 10635 C C . LYS A 1 40 ? 4.440 0.574 4.411 1.00 0.00 461 LYS A C 8
ATOM 10636 O O . LYS A 1 40 ? 5.372 0.645 5.213 1.00 0.00 461 LYS A O 8
ATOM 10655 N N . LEU A 1 41 ? 3.239 1.089 4.651 1.00 0.00 462 LEU A N 8
ATOM 10656 C CA . LEU A 1 41 ? 2.939 1.782 5.899 1.00 0.00 462 LEU A CA 8
ATOM 10657 C C . LEU A 1 41 ? 3.497 1.016 7.095 1.00 0.00 462 LEU A C 8
ATOM 10658 O O . LEU A 1 41 ? 4.318 1.536 7.850 1.00 0.00 462 LEU A O 8
ATOM 10674 N N . TYR A 1 42 ? 3.046 -0.223 7.259 1.00 0.00 463 TYR A N 8
ATOM 10675 C CA . TYR A 1 42 ? 3.499 -1.061 8.363 1.00 0.00 463 TYR A CA 8
ATOM 10676 C C . TYR A 1 42 ? 4.993 -0.874 8.611 1.00 0.00 463 TYR A C 8
ATOM 10677 O O . TYR A 1 42 ? 5.482 -1.091 9.720 1.00 0.00 463 TYR A O 8
ATOM 10695 N N . HIS A 1 43 ? 5.713 -0.469 7.569 1.00 0.00 464 HIS A N 8
ATOM 10696 C CA . HIS A 1 43 ? 7.152 -0.251 7.673 1.00 0.00 464 HIS A CA 8
ATOM 10697 C C . HIS A 1 43 ? 7.464 1.231 7.861 1.00 0.00 464 HIS A C 8
ATOM 10698 O O . HIS A 1 43 ? 8.203 1.610 8.771 1.00 0.00 464 HIS A O 8
ATOM 10712 N N . THR A 1 44 ? 6.898 2.065 6.994 1.00 0.00 465 THR A N 8
ATOM 10713 C CA . THR A 1 44 ? 7.118 3.504 7.063 1.00 0.00 465 THR A CA 8
ATOM 10714 C C . THR A 1 44 ? 7.232 3.974 8.509 1.00 0.00 465 THR A C 8
ATOM 10715 O O . THR A 1 44 ? 8.098 4.784 8.843 1.00 0.00 465 THR A O 8
ATOM 10726 N N . THR A 1 45 ? 6.353 3.461 9.364 1.00 0.00 466 THR A N 8
ATOM 10727 C CA . THR A 1 45 ? 6.355 3.829 10.774 1.00 0.00 466 THR A CA 8
ATOM 10728 C C . THR A 1 45 ? 6.431 2.594 11.665 1.00 0.00 466 THR A C 8
ATOM 10729 O O . THR A 1 45 ? 7.035 2.625 12.736 1.00 0.00 466 THR A O 8
ATOM 10740 N N . GLY A 1 46 ? 5.816 1.505 11.213 1.00 0.00 467 GLY A N 8
ATOM 10741 C CA . GLY A 1 46 ? 5.827 0.274 11.981 1.00 0.00 467 GLY A CA 8
ATOM 10742 C C . GLY A 1 46 ? 4.463 -0.385 12.041 1.00 0.00 467 GLY A C 8
ATOM 10743 O O . GLY A 1 46 ? 4.355 -1.609 11.988 1.00 0.00 467 GLY A O 8
ATOM 10747 N N . ASN A 1 47 ? 3.419 0.430 12.153 1.00 0.00 468 ASN A N 8
ATOM 10748 C CA . ASN A 1 47 ? 2.055 -0.082 12.223 1.00 0.00 468 ASN A CA 8
ATOM 10749 C C . ASN A 1 47 ? 1.295 0.217 10.933 1.00 0.00 468 ASN A C 8
ATOM 10750 O O . ASN A 1 47 ? 1.736 1.023 10.113 1.00 0.00 468 ASN A O 8
ATOM 10761 N N . CYS A 1 48 ? 0.151 -0.437 10.762 1.00 0.00 469 CYS A N 8
ATOM 10762 C CA . CYS A 1 48 ? -0.670 -0.242 9.574 1.00 0.00 469 CYS A CA 8
ATOM 10763 C C . CYS A 1 48 ? -2.102 0.124 9.956 1.00 0.00 469 CYS A C 8
ATOM 10764 O O . CYS A 1 48 ? -2.713 -0.525 10.805 1.00 0.00 469 CYS A O 8
ATOM 10771 N N . ILE A 1 49 ? -2.628 1.168 9.324 1.00 0.00 470 ILE A N 8
ATOM 10772 C CA . ILE A 1 49 ? -3.987 1.619 9.597 1.00 0.00 470 ILE A CA 8
ATOM 10773 C C . ILE A 1 49 ? -5.009 0.768 8.851 1.00 0.00 470 ILE A C 8
ATOM 10774 O O . ILE A 1 49 ? -6.141 1.195 8.626 1.00 0.00 470 ILE A O 8
ATOM 10790 N N . ASN A 1 50 ? -4.603 -0.440 8.473 1.00 0.00 471 ASN A N 8
ATOM 10791 C CA . ASN A 1 50 ? -5.484 -1.353 7.754 1.00 0.00 471 ASN A CA 8
ATOM 10792 C C . ASN A 1 50 ? -6.085 -2.387 8.701 1.00 0.00 471 ASN A C 8
ATOM 10793 O O . ASN A 1 50 ? -7.289 -2.641 8.676 1.00 0.00 471 ASN A O 8
ATOM 10804 N N . GLY A 1 51 ? -5.238 -2.980 9.537 1.00 0.00 472 GLY A N 8
ATOM 10805 C CA . GLY A 1 51 ? -5.704 -3.979 10.480 1.00 0.00 472 GLY A CA 8
ATOM 10806 C C . GLY A 1 51 ? -5.131 -5.354 10.199 1.00 0.00 472 GLY A C 8
ATOM 10807 O O . GLY A 1 51 ? -4.443 -5.555 9.198 1.00 0.00 472 GLY A O 8
ATOM 10811 N N . ASP A 1 52 ? -5.414 -6.303 11.085 1.00 0.00 473 ASP A N 8
ATOM 10812 C CA . ASP A 1 52 ? -4.922 -7.667 10.927 1.00 0.00 473 ASP A CA 8
ATOM 10813 C C . ASP A 1 52 ? -5.377 -8.259 9.597 1.00 0.00 473 ASP A C 8
ATOM 10814 O O . ASP A 1 52 ? -4.825 -9.254 9.127 1.00 0.00 473 ASP A O 8
ATOM 10823 N N . ASP A 1 53 ? -6.387 -7.641 8.995 1.00 0.00 474 ASP A N 8
ATOM 10824 C CA . ASP A 1 53 ? -6.917 -8.106 7.719 1.00 0.00 474 ASP A CA 8
ATOM 10825 C C . ASP A 1 53 ? -6.401 -7.246 6.570 1.00 0.00 474 ASP A C 8
ATOM 10826 O O . ASP A 1 53 ? -7.156 -6.871 5.672 1.00 0.00 474 ASP A O 8
ATOM 10835 N N . CYS A 1 54 ? -5.109 -6.934 6.604 1.00 0.00 475 CYS A N 8
ATOM 10836 C CA . CYS A 1 54 ? -4.491 -6.117 5.568 1.00 0.00 475 CYS A CA 8
ATOM 10837 C C . CYS A 1 54 ? -4.318 -6.913 4.278 1.00 0.00 475 CYS A C 8
ATOM 10838 O O . CYS A 1 54 ? -4.076 -8.119 4.309 1.00 0.00 475 CYS A O 8
ATOM 10845 N N . MET A 1 55 ? -4.445 -6.229 3.145 1.00 0.00 476 MET A N 8
ATOM 10846 C CA . MET A 1 55 ? -4.301 -6.873 1.844 1.00 0.00 476 MET A CA 8
ATOM 10847 C C . MET A 1 55 ? -2.844 -7.238 1.577 1.00 0.00 476 MET A C 8
ATOM 10848 O O . MET A 1 55 ? -2.554 -8.117 0.765 1.00 0.00 476 MET A O 8
ATOM 10862 N N . PHE A 1 56 ? -1.933 -6.558 2.264 1.00 0.00 477 PHE A N 8
ATOM 10863 C CA . PHE A 1 56 ? -0.506 -6.811 2.099 1.00 0.00 477 PHE A CA 8
ATOM 10864 C C . PHE A 1 56 ? 0.027 -7.681 3.234 1.00 0.00 477 PHE A C 8
ATOM 10865 O O . PHE A 1 56 ? -0.578 -7.765 4.303 1.00 0.00 477 PHE A O 8
ATOM 10882 N N . SER A 1 57 ? 1.163 -8.327 2.992 1.00 0.00 478 SER A N 8
ATOM 10883 C CA . SER A 1 57 ? 1.776 -9.194 3.992 1.00 0.00 478 SER A CA 8
ATOM 10884 C C . SER A 1 57 ? 2.546 -8.375 5.023 1.00 0.00 478 SER A C 8
ATOM 10885 O O . SER A 1 57 ? 3.276 -7.446 4.676 1.00 0.00 478 SER A O 8
ATOM 10893 N N . HIS A 1 58 ? 2.377 -8.727 6.294 1.00 0.00 479 HIS A N 8
ATOM 10894 C CA . HIS A 1 58 ? 3.056 -8.025 7.378 1.00 0.00 479 HIS A CA 8
ATOM 10895 C C . HIS A 1 58 ? 4.269 -8.815 7.861 1.00 0.00 479 HIS A C 8
ATOM 10896 O O . HIS A 1 58 ? 4.705 -8.665 9.003 1.00 0.00 479 HIS A O 8
ATOM 10910 N N . ASP A 1 59 ? 4.807 -9.657 6.986 1.00 0.00 480 ASP A N 8
ATOM 10911 C CA . ASP A 1 59 ? 5.969 -10.471 7.323 1.00 0.00 480 ASP A CA 8
ATOM 10912 C C . ASP A 1 59 ? 7.176 -9.592 7.637 1.00 0.00 480 ASP A C 8
ATOM 10913 O O . ASP A 1 59 ? 7.293 -8.463 7.160 1.00 0.00 480 ASP A O 8
ATOM 10922 N N . PRO A 1 60 ? 8.095 -10.119 8.459 1.00 0.00 481 PRO A N 8
ATOM 10923 C CA . PRO A 1 60 ? 9.309 -9.399 8.855 1.00 0.00 481 PRO A CA 8
ATOM 10924 C C . PRO A 1 60 ? 10.291 -9.239 7.700 1.00 0.00 481 PRO A C 8
ATOM 10925 O O . PRO A 1 60 ? 10.763 -10.225 7.132 1.00 0.00 481 PRO A O 8
ATOM 10936 N N . LEU A 1 61 ? 10.597 -7.993 7.358 1.00 0.00 482 LEU A N 8
ATOM 10937 C CA . LEU A 1 61 ? 11.524 -7.704 6.270 1.00 0.00 482 LEU A CA 8
ATOM 10938 C C . LEU A 1 61 ? 12.715 -8.656 6.302 1.00 0.00 482 LEU A C 8
ATOM 10939 O O . LEU A 1 61 ? 13.193 -9.035 7.372 1.00 0.00 482 LEU A O 8
ATOM 10955 N N . THR A 1 62 ? 13.192 -9.039 5.121 1.00 0.00 483 THR A N 8
ATOM 10956 C CA . THR A 1 62 ? 14.328 -9.947 5.014 1.00 0.00 483 THR A CA 8
ATOM 10957 C C . THR A 1 62 ? 15.280 -9.507 3.908 1.00 0.00 483 THR A C 8
ATOM 10958 O O . THR A 1 62 ? 14.911 -8.723 3.035 1.00 0.00 483 THR A O 8
ATOM 10969 N N . GLU A 1 63 ? 16.508 -10.016 3.953 1.00 0.00 484 GLU A N 8
ATOM 10970 C CA . GLU A 1 63 ? 17.513 -9.674 2.954 1.00 0.00 484 GLU A CA 8
ATOM 10971 C C . GLU A 1 63 ? 16.891 -9.591 1.563 1.00 0.00 484 GLU A C 8
ATOM 10972 O O . GLU A 1 63 ? 17.286 -8.761 0.745 1.00 0.00 484 GLU A O 8
ATOM 10984 N N . GLU A 1 64 ? 15.917 -10.458 1.304 1.00 0.00 485 GLU A N 8
ATOM 10985 C CA . GLU A 1 64 ? 15.242 -10.483 0.011 1.00 0.00 485 GLU A CA 8
ATOM 10986 C C . GLU A 1 64 ? 14.183 -9.388 -0.070 1.00 0.00 485 GLU A C 8
ATOM 10987 O O . GLU A 1 64 ? 14.328 -8.421 -0.820 1.00 0.00 485 GLU A O 8
ATOM 10999 N N . THR A 1 65 ? 13.115 -9.546 0.706 1.00 0.00 486 THR A N 8
ATOM 11000 C CA . THR A 1 65 ? 12.030 -8.573 0.721 1.00 0.00 486 THR A CA 8
ATOM 11001 C C . THR A 1 65 ? 12.557 -7.165 0.976 1.00 0.00 486 THR A C 8
ATOM 11002 O O . THR A 1 65 ? 12.307 -6.248 0.194 1.00 0.00 486 THR A O 8
ATOM 11013 N N . ARG A 1 66 ? 13.288 -7.002 2.074 1.00 0.00 487 ARG A N 8
ATOM 11014 C CA . ARG A 1 66 ? 13.850 -5.704 2.431 1.00 0.00 487 ARG A CA 8
ATOM 11015 C C . ARG A 1 66 ? 14.355 -4.971 1.192 1.00 0.00 487 ARG A C 8
ATOM 11016 O O . ARG A 1 66 ? 14.041 -3.800 0.982 1.00 0.00 487 ARG A O 8
ATOM 11037 N N . GLU A 1 67 ? 15.138 -5.669 0.376 1.00 0.00 488 GLU A N 8
ATOM 11038 C CA . GLU A 1 67 ? 15.687 -5.082 -0.841 1.00 0.00 488 GLU A CA 8
ATOM 11039 C C . GLU A 1 67 ? 14.584 -4.454 -1.688 1.00 0.00 488 GLU A C 8
ATOM 11040 O O . GLU A 1 67 ? 14.769 -3.389 -2.278 1.00 0.00 488 GLU A O 8
ATOM 11052 N N . LEU A 1 68 ? 13.436 -5.121 -1.743 1.00 0.00 489 LEU A N 8
ATOM 11053 C CA . LEU A 1 68 ? 12.302 -4.629 -2.518 1.00 0.00 489 LEU A CA 8
ATOM 11054 C C . LEU A 1 68 ? 12.016 -3.165 -2.196 1.00 0.00 489 LEU A C 8
ATOM 11055 O O . LEU A 1 68 ? 12.172 -2.289 -3.047 1.00 0.00 489 LEU A O 8
ATOM 11071 N N . LEU A 1 69 ? 11.600 -2.908 -0.961 1.00 0.00 490 LEU A N 8
ATOM 11072 C CA . LEU A 1 69 ? 11.294 -1.549 -0.525 1.00 0.00 490 LEU A CA 8
ATOM 11073 C C . LEU A 1 69 ? 12.306 -0.556 -1.087 1.00 0.00 490 LEU A C 8
ATOM 11074 O O . LEU A 1 69 ? 11.947 0.354 -1.834 1.00 0.00 490 LEU A O 8
ATOM 11090 N N . ASP A 1 70 ? 13.571 -0.739 -0.726 1.00 0.00 491 ASP A N 8
ATOM 11091 C CA . ASP A 1 70 ? 14.636 0.139 -1.197 1.00 0.00 491 ASP A CA 8
ATOM 11092 C C . ASP A 1 70 ? 14.429 0.505 -2.664 1.00 0.00 491 ASP A C 8
ATOM 11093 O O . ASP A 1 70 ? 14.662 1.643 -3.070 1.00 0.00 491 ASP A O 8
ATOM 11102 N N . LYS A 1 71 ? 13.991 -0.469 -3.455 1.00 0.00 492 LYS A N 8
ATOM 11103 C CA . LYS A 1 71 ? 13.752 -0.250 -4.877 1.00 0.00 492 LYS A CA 8
ATOM 11104 C C . LYS A 1 71 ? 12.415 0.448 -5.103 1.00 0.00 492 LYS A C 8
ATOM 11105 O O . LYS A 1 71 ? 12.305 1.341 -5.942 1.00 0.00 492 LYS A O 8
ATOM 11124 N N . MET A 1 72 ? 11.402 0.036 -4.348 1.00 0.00 493 MET A N 8
ATOM 11125 C CA . MET A 1 72 ? 10.073 0.624 -4.465 1.00 0.00 493 MET A CA 8
ATOM 11126 C C . MET A 1 72 ? 10.102 2.108 -4.111 1.00 0.00 493 MET A C 8
ATOM 11127 O O . MET A 1 72 ? 9.758 2.959 -4.931 1.00 0.00 493 MET A O 8
ATOM 11141 N N . LEU A 1 73 ? 10.514 2.411 -2.885 1.00 0.00 494 LEU A N 8
ATOM 11142 C CA . LEU A 1 73 ? 10.588 3.792 -2.422 1.00 0.00 494 LEU A CA 8
ATOM 11143 C C . LEU A 1 73 ? 11.292 4.673 -3.448 1.00 0.00 494 LEU A C 8
ATOM 11144 O O . LEU A 1 73 ? 10.829 5.770 -3.762 1.00 0.00 494 LEU A O 8
ATOM 11160 N N . ALA A 1 74 ? 12.413 4.186 -3.970 1.00 0.00 495 ALA A N 8
ATOM 11161 C CA . ALA A 1 74 ? 13.179 4.927 -4.965 1.00 0.00 495 ALA A CA 8
ATOM 11162 C C . ALA A 1 74 ? 12.381 5.103 -6.252 1.00 0.00 495 ALA A C 8
ATOM 11163 O O . ALA A 1 74 ? 12.421 6.161 -6.880 1.00 0.00 495 ALA A O 8
ATOM 11170 N N . ASP A 1 75 ? 11.657 4.059 -6.641 1.00 0.00 496 ASP A N 8
ATOM 11171 C CA . ASP A 1 75 ? 10.849 4.098 -7.855 1.00 0.00 496 ASP A CA 8
ATOM 11172 C C . ASP A 1 75 ? 9.895 5.289 -7.834 1.00 0.00 496 ASP A C 8
ATOM 11173 O O . ASP A 1 75 ? 9.694 5.953 -8.851 1.00 0.00 496 ASP A O 8
ATOM 11182 N N . ASP A 1 76 ? 9.310 5.551 -6.671 1.00 0.00 497 ASP A N 8
ATOM 11183 C CA . ASP A 1 76 ? 8.376 6.661 -6.517 1.00 0.00 497 ASP A CA 8
ATOM 11184 C C . ASP A 1 76 ? 9.108 7.998 -6.584 1.00 0.00 497 ASP A C 8
ATOM 11185 O O . ASP A 1 76 ? 8.862 8.807 -7.478 1.00 0.00 497 ASP A O 8
ATOM 11194 N N . ALA A 1 77 ? 10.006 8.224 -5.631 1.00 0.00 498 ALA A N 8
ATOM 11195 C CA . ALA A 1 77 ? 10.773 9.462 -5.581 1.00 0.00 498 ALA A CA 8
ATOM 11196 C C . ALA A 1 77 ? 11.416 9.764 -6.931 1.00 0.00 498 ALA A C 8
ATOM 11197 O O . ALA A 1 77 ? 11.134 10.791 -7.547 1.00 0.00 498 ALA A O 8
ATOM 11204 N N . GLU A 1 78 ? 12.282 8.862 -7.383 1.00 0.00 499 GLU A N 8
ATOM 11205 C CA . GLU A 1 78 ? 12.966 9.034 -8.659 1.00 0.00 499 GLU A CA 8
ATOM 11206 C C . GLU A 1 78 ? 12.061 9.728 -9.672 1.00 0.00 499 GLU A C 8
ATOM 11207 O O . GLU A 1 78 ? 12.452 10.713 -10.297 1.00 0.00 499 GLU A O 8
ATOM 11219 N N . ALA A 1 79 ? 10.849 9.205 -9.830 1.00 0.00 500 ALA A N 8
ATOM 11220 C CA . ALA A 1 79 ? 9.888 9.775 -10.766 1.00 0.00 500 ALA A CA 8
ATOM 11221 C C . ALA A 1 79 ? 9.760 11.282 -10.573 1.00 0.00 500 ALA A C 8
ATOM 11222 O O . ALA A 1 79 ? 9.019 11.747 -9.708 1.00 0.00 500 ALA A O 8
ATOM 11229 N N . GLY A 1 80 ? 10.489 12.041 -11.385 1.00 0.00 501 GLY A N 8
ATOM 11230 C CA . GLY A 1 80 ? 10.444 13.489 -11.287 1.00 0.00 501 GLY A CA 8
ATOM 11231 C C . GLY A 1 80 ? 11.217 14.170 -12.399 1.00 0.00 501 GLY A C 8
ATOM 11232 O O . GLY A 1 80 ? 10.630 14.808 -13.272 1.00 0.00 501 GLY A O 8
ATOM 11236 N N . ALA A 1 81 ? 12.539 14.036 -12.366 1.00 0.00 502 ALA A N 8
ATOM 11237 C CA . ALA A 1 81 ? 13.393 14.643 -13.379 1.00 0.00 502 ALA A CA 8
ATOM 11238 C C . ALA A 1 81 ? 14.241 13.591 -14.085 1.00 0.00 502 ALA A C 8
ATOM 11239 O O . ALA A 1 81 ? 14.825 12.719 -13.444 1.00 0.00 502 ALA A O 8
ATOM 11246 N N . GLU A 1 82 ? 14.302 13.679 -15.411 1.00 0.00 503 GLU A N 8
ATOM 11247 C CA . GLU A 1 82 ? 15.077 12.732 -16.203 1.00 0.00 503 GLU A CA 8
ATOM 11248 C C . GLU A 1 82 ? 16.573 12.939 -15.989 1.00 0.00 503 GLU A C 8
ATOM 11249 O O . GLU A 1 82 ? 17.243 13.584 -16.796 1.00 0.00 503 GLU A O 8
ATOM 11261 N N . ASP A 1 83 ? 17.090 12.389 -14.896 1.00 0.00 504 ASP A N 8
ATOM 11262 C CA . ASP A 1 83 ? 18.507 12.513 -14.575 1.00 0.00 504 ASP A CA 8
ATOM 11263 C C . ASP A 1 83 ? 19.219 11.172 -14.730 1.00 0.00 504 ASP A C 8
ATOM 11264 O O . ASP A 1 83 ? 18.944 10.224 -13.995 1.00 0.00 504 ASP A O 8
ATOM 11273 N N . GLU A 1 84 ? 20.134 11.101 -15.692 1.00 0.00 505 GLU A N 8
ATOM 11274 C CA . GLU A 1 84 ? 20.882 9.875 -15.944 1.00 0.00 505 GLU A CA 8
ATOM 11275 C C . GLU A 1 84 ? 22.361 10.065 -15.620 1.00 0.00 505 GLU A C 8
ATOM 11276 O O . GLU A 1 84 ? 23.103 10.681 -16.386 1.00 0.00 505 GLU A O 8
ATOM 11288 N N . LYS A 1 85 ? 22.784 9.533 -14.478 1.00 0.00 506 LYS A N 8
ATOM 11289 C CA . LYS A 1 85 ? 24.174 9.641 -14.051 1.00 0.00 506 LYS A CA 8
ATOM 11290 C C . LYS A 1 85 ? 24.827 8.265 -13.967 1.00 0.00 506 LYS A C 8
ATOM 11291 O O . LYS A 1 85 ? 24.146 7.242 -14.020 1.00 0.00 506 LYS A O 8
ATOM 11310 N N . GLU A 1 86 ? 26.149 8.250 -13.835 1.00 0.00 507 GLU A N 8
ATOM 11311 C CA . GLU A 1 86 ? 26.892 6.999 -13.744 1.00 0.00 507 GLU A CA 8
ATOM 11312 C C . GLU A 1 86 ? 28.145 7.171 -12.889 1.00 0.00 507 GLU A C 8
ATOM 11313 O O . GLU A 1 86 ? 28.777 8.227 -12.901 1.00 0.00 507 GLU A O 8
ATOM 11325 N N . VAL A 1 87 ? 28.496 6.125 -12.147 1.00 0.00 508 VAL A N 8
ATOM 11326 C CA . VAL A 1 87 ? 29.673 6.159 -11.287 1.00 0.00 508 VAL A CA 8
ATOM 11327 C C . VAL A 1 87 ? 30.946 5.906 -12.086 1.00 0.00 508 VAL A C 8
ATOM 11328 O O . VAL A 1 87 ? 31.134 4.827 -12.646 1.00 0.00 508 VAL A O 8
ATOM 11341 N N . GLU A 1 88 ? 31.818 6.909 -12.133 1.00 0.00 509 GLU A N 8
ATOM 11342 C CA . GLU A 1 88 ? 33.074 6.794 -12.864 1.00 0.00 509 GLU A CA 8
ATOM 11343 C C . GLU A 1 88 ? 33.950 5.694 -12.271 1.00 0.00 509 GLU A C 8
ATOM 11344 O O . GLU A 1 88 ? 33.678 5.190 -11.182 1.00 0.00 509 GLU A O 8
ATOM 11356 N N . GLU A 1 89 ? 35.002 5.328 -12.997 1.00 0.00 510 GLU A N 8
ATOM 11357 C CA . GLU A 1 89 ? 35.917 4.287 -12.544 1.00 0.00 510 GLU A CA 8
ATOM 11358 C C . GLU A 1 89 ? 36.464 4.610 -11.156 1.00 0.00 510 GLU A C 8
ATOM 11359 O O . GLU A 1 89 ? 36.942 5.718 -10.907 1.00 0.00 510 GLU A O 8
ATOM 11371 N N . LEU A 1 90 ? 36.390 3.636 -10.256 1.00 0.00 511 LEU A N 8
ATOM 11372 C CA . LEU A 1 90 ? 36.877 3.815 -8.893 1.00 0.00 511 LEU A CA 8
ATOM 11373 C C . LEU A 1 90 ? 38.046 2.879 -8.605 1.00 0.00 511 LEU A C 8
ATOM 11374 O O . LEU A 1 90 ? 39.031 3.273 -7.979 1.00 0.00 511 LEU A O 8
ATOM 11390 N N . LYS A 1 91 ? 37.932 1.639 -9.066 1.00 0.00 512 LYS A N 8
ATOM 11391 C CA . LYS A 1 91 ? 38.981 0.646 -8.862 1.00 0.00 512 LYS A CA 8
ATOM 11392 C C . LYS A 1 91 ? 39.989 0.677 -10.006 1.00 0.00 512 LYS A C 8
ATOM 11393 O O . LYS A 1 91 ? 40.474 -0.364 -10.448 1.00 0.00 512 LYS A O 8
ATOM 11412 N N . LYS A 1 92 ? 40.303 1.879 -10.480 1.00 0.00 513 LYS A N 8
ATOM 11413 C CA . LYS A 1 92 ? 41.256 2.046 -11.570 1.00 0.00 513 LYS A CA 8
ATOM 11414 C C . LYS A 1 92 ? 42.683 2.129 -11.038 1.00 0.00 513 LYS A C 8
ATOM 11415 O O . LYS A 1 92 ? 43.079 3.137 -10.451 1.00 0.00 513 LYS A O 8
ATOM 11434 N N . SER A 1 93 ? 43.451 1.065 -11.247 1.00 0.00 514 SER A N 8
ATOM 11435 C CA . SER A 1 93 ? 44.833 1.017 -10.785 1.00 0.00 514 SER A CA 8
ATOM 11436 C C . SER A 1 93 ? 45.758 0.521 -11.892 1.00 0.00 514 SER A C 8
ATOM 11437 O O . SER A 1 93 ? 45.303 0.094 -12.952 1.00 0.00 514 SER A O 8
ATOM 11445 N N . GLY A 1 94 ? 47.062 0.581 -11.637 1.00 0.00 515 GLY A N 8
ATOM 11446 C CA . GLY A 1 94 ? 48.032 0.135 -12.620 1.00 0.00 515 GLY A CA 8
ATOM 11447 C C . GLY A 1 94 ? 49.197 -0.604 -11.992 1.00 0.00 515 GLY A C 8
ATOM 11448 O O . GLY A 1 94 ? 49.388 -0.586 -10.775 1.00 0.00 515 GLY A O 8
ATOM 11452 N N . PRO A 1 95 ? 50.000 -1.273 -12.831 1.00 0.00 516 PRO A N 8
ATOM 11453 C CA . PRO A 1 95 ? 51.166 -2.035 -12.373 1.00 0.00 516 PRO A CA 8
ATOM 11454 C C . PRO A 1 95 ? 52.286 -1.132 -11.866 1.00 0.00 516 PRO A C 8
ATOM 11455 O O . PRO A 1 95 ? 52.702 -0.199 -12.552 1.00 0.00 516 PRO A O 8
ATOM 11466 N N . SER A 1 96 ? 52.769 -1.417 -10.661 1.00 0.00 517 SER A N 8
ATOM 11467 C CA . SER A 1 96 ? 53.839 -0.628 -10.061 1.00 0.00 517 SER A CA 8
ATOM 11468 C C . SER A 1 96 ? 55.202 -1.085 -10.571 1.00 0.00 517 SER A C 8
ATOM 11469 O O . SER A 1 96 ? 55.351 -2.205 -11.059 1.00 0.00 517 SER A O 8
ATOM 11477 N N . SER A 1 97 ? 56.194 -0.208 -10.454 1.00 0.00 518 SER A N 8
ATOM 11478 C CA . SER A 1 97 ? 57.546 -0.519 -10.906 1.00 0.00 518 SER A CA 8
ATOM 11479 C C . SER A 1 97 ? 58.493 -0.673 -9.721 1.00 0.00 518 SER A C 8
ATOM 11480 O O . SER A 1 97 ? 58.316 -0.036 -8.683 1.00 0.00 518 SER A O 8
ATOM 11488 N N . GLY A 1 98 ? 59.501 -1.525 -9.884 1.00 0.00 519 GLY A N 8
ATOM 11489 C CA . GLY A 1 98 ? 60.463 -1.749 -8.820 1.00 0.00 519 GLY A CA 8
ATOM 11490 C C . GLY A 1 98 ? 61.828 -1.176 -9.142 1.00 0.00 519 GLY A C 8
ATOM 11491 O O . GLY A 1 98 ? 61.919 -0.278 -9.979 1.00 0.00 519 GLY A O 8
ATOM 11497 N N . GLY A 1 1 ? 36.708 -12.339 -19.458 1.00 0.00 422 GLY A N 9
ATOM 11498 C CA . GLY A 1 1 ? 35.705 -12.981 -18.629 1.00 0.00 422 GLY A CA 9
ATOM 11499 C C . GLY A 1 1 ? 34.436 -12.159 -18.512 1.00 0.00 422 GLY A C 9
ATOM 11500 O O . GLY A 1 1 ? 34.487 -10.966 -18.215 1.00 0.00 422 GLY A O 9
ATOM 11504 N N . SER A 1 2 ? 33.295 -12.799 -18.748 1.00 0.00 423 SER A N 9
ATOM 11505 C CA . SER A 1 2 ? 32.008 -12.117 -18.674 1.00 0.00 423 SER A CA 9
ATOM 11506 C C . SER A 1 2 ? 30.896 -13.096 -18.309 1.00 0.00 423 SER A C 9
ATOM 11507 O O . SER A 1 2 ? 30.928 -14.263 -18.699 1.00 0.00 423 SER A O 9
ATOM 11515 N N . SER A 1 3 ? 29.913 -12.611 -17.557 1.00 0.00 424 SER A N 9
ATOM 11516 C CA . SER A 1 3 ? 28.792 -13.443 -17.135 1.00 0.00 424 SER A CA 9
ATOM 11517 C C . SER A 1 3 ? 27.486 -12.654 -17.172 1.00 0.00 424 SER A C 9
ATOM 11518 O O . SER A 1 3 ? 27.460 -11.461 -16.873 1.00 0.00 424 SER A O 9
ATOM 11526 N N . GLY A 1 4 ? 26.403 -13.331 -17.540 1.00 0.00 425 GLY A N 9
ATOM 11527 C CA . GLY A 1 4 ? 25.108 -12.679 -17.609 1.00 0.00 425 GLY A CA 9
ATOM 11528 C C . GLY A 1 4 ? 24.565 -12.617 -19.022 1.00 0.00 425 GLY A C 9
ATOM 11529 O O . GLY A 1 4 ? 24.316 -11.533 -19.552 1.00 0.00 425 GLY A O 9
ATOM 11533 N N . SER A 1 5 ? 24.383 -13.781 -19.637 1.00 0.00 426 SER A N 9
ATOM 11534 C CA . SER A 1 5 ? 23.871 -13.854 -21.000 1.00 0.00 426 SER A CA 9
ATOM 11535 C C . SER A 1 5 ? 22.346 -13.812 -21.011 1.00 0.00 426 SER A C 9
ATOM 11536 O O . SER A 1 5 ? 21.740 -13.068 -21.782 1.00 0.00 426 SER A O 9
ATOM 11544 N N . SER A 1 6 ? 21.732 -14.617 -20.150 1.00 0.00 427 SER A N 9
ATOM 11545 C CA . SER A 1 6 ? 20.277 -14.676 -20.062 1.00 0.00 427 SER A CA 9
ATOM 11546 C C . SER A 1 6 ? 19.791 -14.120 -18.727 1.00 0.00 427 SER A C 9
ATOM 11547 O O . SER A 1 6 ? 20.303 -14.481 -17.668 1.00 0.00 427 SER A O 9
ATOM 11555 N N . GLY A 1 7 ? 18.797 -13.239 -18.786 1.00 0.00 428 GLY A N 9
ATOM 11556 C CA . GLY A 1 7 ? 18.257 -12.648 -17.576 1.00 0.00 428 GLY A CA 9
ATOM 11557 C C . GLY A 1 7 ? 16.746 -12.530 -17.612 1.00 0.00 428 GLY A C 9
ATOM 11558 O O . GLY A 1 7 ? 16.194 -11.464 -17.344 1.00 0.00 428 GLY A O 9
ATOM 11562 N N . GLU A 1 8 ? 16.077 -13.629 -17.945 1.00 0.00 429 GLU A N 9
ATOM 11563 C CA . GLU A 1 8 ? 14.620 -13.643 -18.018 1.00 0.00 429 GLU A CA 9
ATOM 11564 C C . GLU A 1 8 ? 14.043 -14.754 -17.146 1.00 0.00 429 GLU A C 9
ATOM 11565 O O . GLU A 1 8 ? 13.857 -15.884 -17.601 1.00 0.00 429 GLU A O 9
ATOM 11577 N N . LEU A 1 9 ? 13.762 -14.426 -15.890 1.00 0.00 430 LEU A N 9
ATOM 11578 C CA . LEU A 1 9 ? 13.205 -15.396 -14.952 1.00 0.00 430 LEU A CA 9
ATOM 11579 C C . LEU A 1 9 ? 11.700 -15.541 -15.148 1.00 0.00 430 LEU A C 9
ATOM 11580 O O . LEU A 1 9 ? 11.032 -14.662 -15.694 1.00 0.00 430 LEU A O 9
ATOM 11596 N N . PRO A 1 10 ? 11.150 -16.676 -14.690 1.00 0.00 431 PRO A N 9
ATOM 11597 C CA . PRO A 1 10 ? 9.717 -16.962 -14.801 1.00 0.00 431 PRO A CA 9
ATOM 11598 C C . PRO A 1 10 ? 8.876 -16.072 -13.892 1.00 0.00 431 PRO A C 9
ATOM 11599 O O . PRO A 1 10 ? 7.653 -16.206 -13.832 1.00 0.00 431 PRO A O 9
ATOM 11610 N N . LYS A 1 11 ? 9.538 -15.163 -13.185 1.00 0.00 432 LYS A N 9
ATOM 11611 C CA . LYS A 1 11 ? 8.852 -14.249 -12.279 1.00 0.00 432 LYS A CA 9
ATOM 11612 C C . LYS A 1 11 ? 9.525 -12.880 -12.275 1.00 0.00 432 LYS A C 9
ATOM 11613 O O . LYS A 1 11 ? 10.527 -12.667 -12.958 1.00 0.00 432 LYS A O 9
ATOM 11632 N N . LYS A 1 12 ? 8.969 -11.955 -11.500 1.00 0.00 433 LYS A N 9
ATOM 11633 C CA . LYS A 1 12 ? 9.516 -10.607 -11.404 1.00 0.00 433 LYS A CA 9
ATOM 11634 C C . LYS A 1 12 ? 9.527 -10.126 -9.957 1.00 0.00 433 LYS A C 9
ATOM 11635 O O . LYS A 1 12 ? 8.620 -10.434 -9.183 1.00 0.00 433 LYS A O 9
ATOM 11654 N N . ARG A 1 13 ? 10.558 -9.368 -9.597 1.00 0.00 434 ARG A N 9
ATOM 11655 C CA . ARG A 1 13 ? 10.686 -8.845 -8.243 1.00 0.00 434 ARG A CA 9
ATOM 11656 C C . ARG A 1 13 ? 10.181 -7.407 -8.165 1.00 0.00 434 ARG A C 9
ATOM 11657 O O . ARG A 1 13 ? 10.707 -6.595 -7.404 1.00 0.00 434 ARG A O 9
ATOM 11678 N N . GLU A 1 14 ? 9.160 -7.101 -8.959 1.00 0.00 435 GLU A N 9
ATOM 11679 C CA . GLU A 1 14 ? 8.585 -5.760 -8.980 1.00 0.00 435 GLU A CA 9
ATOM 11680 C C . GLU A 1 14 ? 7.140 -5.780 -8.492 1.00 0.00 435 GLU A C 9
ATOM 11681 O O . GLU A 1 14 ? 6.425 -6.767 -8.672 1.00 0.00 435 GLU A O 9
ATOM 11693 N N . LEU A 1 15 ? 6.716 -4.684 -7.873 1.00 0.00 436 LEU A N 9
ATOM 11694 C CA . LEU A 1 15 ? 5.356 -4.574 -7.357 1.00 0.00 436 LEU A CA 9
ATOM 11695 C C . LEU A 1 15 ? 4.374 -4.246 -8.478 1.00 0.00 436 LEU A C 9
ATOM 11696 O O . LEU A 1 15 ? 4.320 -3.115 -8.960 1.00 0.00 436 LEU A O 9
ATOM 11712 N N . CYS A 1 16 ? 3.596 -5.244 -8.886 1.00 0.00 437 CYS A N 9
ATOM 11713 C CA . CYS A 1 16 ? 2.614 -5.063 -9.948 1.00 0.00 437 CYS A CA 9
ATOM 11714 C C . CYS A 1 16 ? 1.884 -3.732 -9.793 1.00 0.00 437 CYS A C 9
ATOM 11715 O O . CYS A 1 16 ? 1.409 -3.394 -8.709 1.00 0.00 437 CYS A O 9
ATOM 11722 N N . LYS A 1 17 ? 1.798 -2.980 -10.885 1.00 0.00 438 LYS A N 9
ATOM 11723 C CA . LYS A 1 17 ? 1.125 -1.687 -10.873 1.00 0.00 438 LYS A CA 9
ATOM 11724 C C . LYS A 1 17 ? -0.386 -1.859 -10.988 1.00 0.00 438 LYS A C 9
ATOM 11725 O O . LYS A 1 17 ? -1.097 -0.937 -11.389 1.00 0.00 438 LYS A O 9
ATOM 11744 N N . PHE A 1 18 ? -0.871 -3.044 -10.633 1.00 0.00 439 PHE A N 9
ATOM 11745 C CA . PHE A 1 18 ? -2.298 -3.336 -10.696 1.00 0.00 439 PHE A CA 9
ATOM 11746 C C . PHE A 1 18 ? -2.813 -3.828 -9.347 1.00 0.00 439 PHE A C 9
ATOM 11747 O O . PHE A 1 18 ? -3.891 -3.435 -8.900 1.00 0.00 439 PHE A O 9
ATOM 11764 N 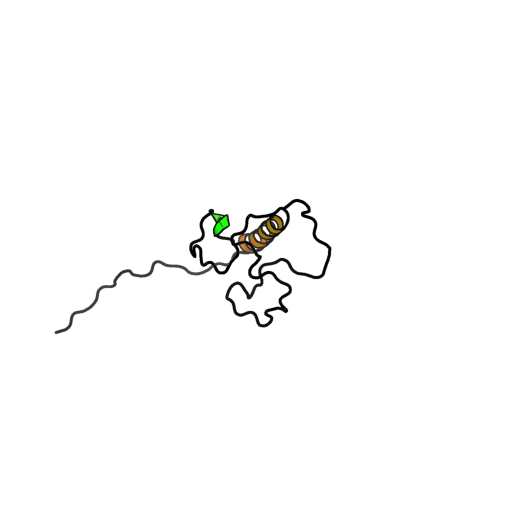N . TYR A 1 19 ? -2.035 -4.691 -8.703 1.00 0.00 440 TYR A N 9
ATOM 11765 C CA . TYR A 1 19 ? -2.412 -5.240 -7.406 1.00 0.00 440 TYR A CA 9
ATOM 11766 C C . TYR A 1 19 ? -2.487 -4.141 -6.350 1.00 0.00 440 TYR A C 9
ATOM 11767 O O . TYR A 1 19 ? -3.234 -4.250 -5.377 1.00 0.00 440 TYR A O 9
ATOM 11785 N N . ILE A 1 20 ? -1.708 -3.083 -6.550 1.00 0.00 441 ILE A N 9
ATOM 11786 C CA . ILE A 1 20 ? -1.687 -1.963 -5.617 1.00 0.00 441 ILE A CA 9
ATOM 11787 C C . ILE A 1 20 ? -3.100 -1.565 -5.205 1.00 0.00 441 ILE A C 9
ATOM 11788 O O . ILE A 1 20 ? -3.344 -1.201 -4.054 1.00 0.00 441 ILE A O 9
ATOM 11804 N N . THR A 1 21 ? -4.030 -1.637 -6.152 1.00 0.00 442 THR A N 9
ATOM 11805 C CA . THR A 1 21 ? -5.419 -1.285 -5.888 1.00 0.00 442 THR A CA 9
ATOM 11806 C C . THR A 1 21 ? -6.275 -2.531 -5.691 1.00 0.00 442 THR A C 9
ATOM 11807 O O . THR A 1 21 ? -7.286 -2.498 -4.992 1.00 0.00 442 THR A O 9
ATOM 11818 N N . GLY A 1 22 ? -5.861 -3.631 -6.313 1.00 0.00 443 GLY A N 9
ATOM 11819 C CA . GLY A 1 22 ? -6.601 -4.874 -6.193 1.00 0.00 443 GLY A CA 9
ATOM 11820 C C . GLY A 1 22 ? -7.162 -5.345 -7.520 1.00 0.00 443 GLY A C 9
ATOM 11821 O O . GLY A 1 22 ? -7.654 -6.469 -7.631 1.00 0.00 443 GLY A O 9
ATOM 11825 N N . PHE A 1 23 ? -7.090 -4.485 -8.530 1.00 0.00 444 PHE A N 9
ATOM 11826 C CA . PHE A 1 23 ? -7.597 -4.818 -9.856 1.00 0.00 444 PHE A CA 9
ATOM 11827 C C . PHE A 1 23 ? -6.458 -5.219 -10.789 1.00 0.00 444 PHE A C 9
ATOM 11828 O O . PHE A 1 23 ? -5.689 -4.374 -11.247 1.00 0.00 444 PHE A O 9
ATOM 11845 N N . CYS A 1 24 ? -6.356 -6.515 -11.065 1.00 0.00 445 CYS A N 9
ATOM 11846 C CA . CYS A 1 24 ? -5.311 -7.030 -11.942 1.00 0.00 445 CYS A CA 9
ATOM 11847 C C . CYS A 1 24 ? -5.866 -8.098 -12.880 1.00 0.00 445 CYS A C 9
ATOM 11848 O O . CYS A 1 24 ? -6.411 -9.108 -12.434 1.00 0.00 445 CYS A O 9
ATOM 11855 N N . ALA A 1 25 ? -5.723 -7.868 -14.181 1.00 0.00 446 ALA A N 9
ATOM 11856 C CA . ALA A 1 25 ? -6.207 -8.811 -15.181 1.00 0.00 446 ALA A CA 9
ATOM 11857 C C . ALA A 1 25 ? -5.809 -10.240 -14.828 1.00 0.00 446 ALA A C 9
ATOM 11858 O O . ALA A 1 25 ? -6.660 -11.072 -14.514 1.00 0.00 446 ALA A O 9
ATOM 11865 N N . ARG A 1 26 ? -4.510 -10.517 -14.882 1.00 0.00 447 ARG A N 9
ATOM 11866 C CA . ARG A 1 26 ? -3.999 -11.847 -14.569 1.00 0.00 447 ARG A CA 9
ATOM 11867 C C . ARG A 1 26 ? -3.762 -11.999 -13.069 1.00 0.00 447 ARG A C 9
ATOM 11868 O O . ARG A 1 26 ? -2.903 -11.330 -12.496 1.00 0.00 447 ARG A O 9
ATOM 11889 N N . ALA A 1 27 ? -4.531 -12.882 -12.440 1.00 0.00 448 ALA A N 9
ATOM 11890 C CA . ALA A 1 27 ? -4.403 -13.123 -11.009 1.00 0.00 448 ALA A CA 9
ATOM 11891 C C . ALA A 1 27 ? -3.239 -14.062 -10.711 1.00 0.00 448 ALA A C 9
ATOM 11892 O O . ALA A 1 27 ? -2.161 -13.622 -10.314 1.00 0.00 448 ALA A O 9
ATOM 11899 N N . GLU A 1 28 ? -3.465 -15.358 -10.906 1.00 0.00 449 GLU A N 9
ATOM 11900 C CA . GLU A 1 28 ? -2.434 -16.358 -10.657 1.00 0.00 449 GLU A CA 9
ATOM 11901 C C . GLU A 1 28 ? -1.477 -16.460 -11.841 1.00 0.00 449 GLU A C 9
ATOM 11902 O O . GLU A 1 28 ? -0.685 -17.397 -11.934 1.00 0.00 449 GLU A O 9
ATOM 11914 N N . ASN A 1 29 ? -1.558 -15.489 -12.745 1.00 0.00 450 ASN A N 9
ATOM 11915 C CA . ASN A 1 29 ? -0.700 -15.469 -13.925 1.00 0.00 450 ASN A CA 9
ATOM 11916 C C . ASN A 1 29 ? 0.214 -14.248 -13.912 1.00 0.00 450 ASN A C 9
ATOM 11917 O O . ASN A 1 29 ? 0.993 -14.033 -14.841 1.00 0.00 450 ASN A O 9
ATOM 11928 N N . CYS A 1 30 ? 0.113 -13.451 -12.854 1.00 0.00 451 CYS A N 9
ATOM 11929 C CA . CYS A 1 30 ? 0.930 -12.251 -12.719 1.00 0.00 451 CYS A CA 9
ATOM 11930 C C . CYS A 1 30 ? 2.331 -12.600 -12.224 1.00 0.00 451 CYS A C 9
ATOM 11931 O O . CYS A 1 30 ? 2.528 -13.008 -11.080 1.00 0.00 451 CYS A O 9
ATOM 11938 N N . PRO A 1 31 ? 3.328 -12.434 -13.106 1.00 0.00 452 PRO A N 9
ATOM 11939 C CA . PRO A 1 31 ? 4.728 -12.724 -12.782 1.00 0.00 452 PRO A CA 9
ATOM 11940 C C . PRO A 1 31 ? 5.311 -11.727 -11.787 1.00 0.00 452 PRO A C 9
ATOM 11941 O O . PRO A 1 31 ? 6.510 -11.746 -11.505 1.00 0.00 452 PRO A O 9
ATOM 11952 N N . TYR A 1 32 ? 4.457 -10.858 -11.258 1.00 0.00 453 TYR A N 9
ATOM 11953 C CA . TYR A 1 32 ? 4.889 -9.851 -10.296 1.00 0.00 453 TYR A CA 9
ATOM 11954 C C . TYR A 1 32 ? 4.577 -10.292 -8.869 1.00 0.00 453 TYR A C 9
ATOM 11955 O O . TYR A 1 32 ? 4.077 -11.394 -8.644 1.00 0.00 453 TYR A O 9
ATOM 11973 N N . MET A 1 33 ? 4.875 -9.423 -7.909 1.00 0.00 454 MET A N 9
ATOM 11974 C CA . MET A 1 33 ? 4.625 -9.722 -6.504 1.00 0.00 454 MET A CA 9
ATOM 11975 C C . MET A 1 33 ? 3.313 -9.096 -6.040 1.00 0.00 454 MET A C 9
ATOM 11976 O O . MET A 1 33 ? 3.098 -7.893 -6.196 1.00 0.00 454 MET A O 9
ATOM 11990 N N . HIS A 1 34 ? 2.439 -9.919 -5.470 1.00 0.00 455 HIS A N 9
ATOM 11991 C CA . HIS A 1 34 ? 1.148 -9.446 -4.984 1.00 0.00 455 HIS A CA 9
ATOM 11992 C C . HIS A 1 34 ? 1.100 -9.468 -3.459 1.00 0.00 455 HIS A C 9
ATOM 11993 O O . HIS A 1 34 ? 1.182 -8.426 -2.811 1.00 0.00 455 HIS A O 9
ATOM 12007 N N . GLY A 1 35 ? 0.967 -10.664 -2.893 1.00 0.00 456 GLY A N 9
ATOM 12008 C CA . GLY A 1 35 ? 0.910 -10.799 -1.449 1.00 0.00 456 GLY A CA 9
ATOM 12009 C C . GLY A 1 35 ? 2.283 -10.757 -0.809 1.00 0.00 456 GLY A C 9
ATOM 12010 O O . GLY A 1 35 ? 2.564 -9.887 0.015 1.00 0.00 456 GLY A O 9
ATOM 12014 N N . ASP A 1 36 ? 3.138 -11.701 -1.185 1.00 0.00 457 ASP A N 9
ATOM 12015 C CA . ASP A 1 36 ? 4.490 -11.769 -0.641 1.00 0.00 457 ASP A CA 9
ATOM 12016 C C . ASP A 1 36 ? 5.039 -10.371 -0.374 1.00 0.00 457 ASP A C 9
ATOM 12017 O O . ASP A 1 36 ? 5.618 -10.112 0.681 1.00 0.00 457 ASP A O 9
ATOM 12026 N N . PHE A 1 37 ? 4.854 -9.474 -1.336 1.00 0.00 458 PHE A N 9
ATOM 12027 C CA . PHE A 1 37 ? 5.333 -8.103 -1.206 1.00 0.00 458 PHE A CA 9
ATOM 12028 C C . PHE A 1 37 ? 4.959 -7.523 0.155 1.00 0.00 458 PHE A C 9
ATOM 12029 O O . PHE A 1 37 ? 3.805 -7.569 0.582 1.00 0.00 458 PHE A O 9
ATOM 12046 N N . PRO A 1 38 ? 5.958 -6.965 0.855 1.00 0.00 459 PRO A N 9
ATOM 12047 C CA . PRO A 1 38 ? 5.760 -6.366 2.178 1.00 0.00 459 PRO A CA 9
ATOM 12048 C C . PRO A 1 38 ? 4.951 -5.074 2.114 1.00 0.00 459 PRO A C 9
ATOM 12049 O O . PRO A 1 38 ? 4.987 -4.356 1.114 1.00 0.00 459 PRO A O 9
ATOM 12060 N N . CYS A 1 39 ? 4.223 -4.784 3.187 1.00 0.00 460 CYS A N 9
ATOM 12061 C CA . CYS A 1 39 ? 3.405 -3.579 3.253 1.00 0.00 460 CYS A CA 9
ATOM 12062 C C . CYS A 1 39 ? 4.272 -2.346 3.490 1.00 0.00 460 CYS A C 9
ATOM 12063 O O . CYS A 1 39 ? 5.328 -2.426 4.118 1.00 0.00 460 CYS A O 9
ATOM 12070 N N . LYS A 1 40 ? 3.819 -1.204 2.982 1.00 0.00 461 LYS A N 9
ATOM 12071 C CA . LYS A 1 40 ? 4.550 0.047 3.138 1.00 0.00 461 LYS A CA 9
ATOM 12072 C C . LYS A 1 40 ? 4.306 0.652 4.517 1.00 0.00 461 LYS A C 9
ATOM 12073 O O . LYS A 1 40 ? 5.210 0.702 5.353 1.00 0.00 461 LYS A O 9
ATOM 12092 N N . LEU A 1 41 ? 3.080 1.108 4.749 1.00 0.00 462 LEU A N 9
ATOM 12093 C CA . LEU A 1 41 ? 2.717 1.708 6.028 1.00 0.00 462 LEU A CA 9
ATOM 12094 C C . LEU A 1 41 ? 3.237 0.869 7.191 1.00 0.00 462 LEU A C 9
ATOM 12095 O O . LEU A 1 41 ? 3.989 1.357 8.035 1.00 0.00 462 LEU A O 9
ATOM 12111 N N . TYR A 1 42 ? 2.834 -0.396 7.228 1.00 0.00 463 TYR A N 9
ATOM 12112 C CA . TYR A 1 42 ? 3.260 -1.304 8.287 1.00 0.00 463 TYR A CA 9
ATOM 12113 C C . TYR A 1 42 ? 4.734 -1.098 8.620 1.00 0.00 463 TYR A C 9
ATOM 12114 O O . TYR A 1 42 ? 5.181 -1.402 9.727 1.00 0.00 463 TYR A O 9
ATOM 12132 N N . HIS A 1 43 ? 5.486 -0.580 7.654 1.00 0.00 464 HIS A N 9
ATOM 12133 C CA . HIS A 1 43 ? 6.911 -0.332 7.844 1.00 0.00 464 HIS A CA 9
ATOM 12134 C C . HIS A 1 43 ? 7.170 1.139 8.155 1.00 0.00 464 HIS A C 9
ATOM 12135 O O . HIS A 1 43 ? 7.813 1.471 9.151 1.00 0.00 464 HIS A O 9
ATOM 12149 N N . THR A 1 44 ? 6.665 2.019 7.295 1.00 0.00 465 THR A N 9
ATOM 12150 C CA . THR A 1 44 ? 6.843 3.454 7.476 1.00 0.00 465 THR A CA 9
ATOM 12151 C C . THR A 1 44 ? 6.836 3.826 8.955 1.00 0.00 465 THR A C 9
ATOM 12152 O O . THR A 1 44 ? 7.655 4.625 9.409 1.00 0.00 465 THR A O 9
ATOM 12163 N N . THR A 1 45 ? 5.905 3.242 9.703 1.00 0.00 466 THR A N 9
ATOM 12164 C CA . THR A 1 45 ? 5.791 3.513 11.130 1.00 0.00 466 THR A CA 9
ATOM 12165 C C . THR A 1 45 ? 5.856 2.224 11.941 1.00 0.00 466 THR A C 9
ATOM 12166 O O . THR A 1 45 ? 6.402 2.199 13.044 1.00 0.00 466 THR A O 9
ATOM 12177 N N . GLY A 1 46 ? 5.295 1.153 11.388 1.00 0.00 467 GLY A N 9
ATOM 12178 C CA . GLY A 1 46 ? 5.300 -0.126 12.074 1.00 0.00 467 GLY A CA 9
ATOM 12179 C C . GLY A 1 46 ? 3.963 -0.834 11.992 1.00 0.00 467 GLY A C 9
ATOM 12180 O O . GLY A 1 46 ? 3.907 -2.054 11.845 1.00 0.00 467 GLY A O 9
ATOM 12184 N N . ASN A 1 47 ? 2.882 -0.067 12.089 1.00 0.00 468 ASN A N 9
ATOM 12185 C CA . ASN A 1 47 ? 1.537 -0.629 12.027 1.00 0.00 468 ASN A CA 9
ATOM 12186 C C . ASN A 1 47 ? 0.868 -0.292 10.698 1.00 0.00 468 ASN A C 9
ATOM 12187 O O . ASN A 1 47 ? 1.373 0.522 9.925 1.00 0.00 468 ASN A O 9
ATOM 12198 N N . CYS A 1 48 ? -0.273 -0.922 10.440 1.00 0.00 469 CYS A N 9
ATOM 12199 C CA . CYS A 1 48 ? -1.014 -0.690 9.206 1.00 0.00 469 CYS A CA 9
ATOM 12200 C C . CYS A 1 48 ? -2.449 -0.267 9.504 1.00 0.00 469 CYS A C 9
ATOM 12201 O O . CYS A 1 48 ? -3.125 -0.872 10.337 1.00 0.00 469 CYS A O 9
ATOM 12208 N N . ILE A 1 49 ? -2.908 0.774 8.818 1.00 0.00 470 ILE A N 9
ATOM 12209 C CA . ILE A 1 49 ? -4.262 1.277 9.008 1.00 0.00 470 ILE A CA 9
ATOM 12210 C C . ILE A 1 49 ? -5.298 0.223 8.631 1.00 0.00 470 ILE A C 9
ATOM 12211 O O . ILE A 1 49 ? -6.326 0.084 9.293 1.00 0.00 470 ILE A O 9
ATOM 12227 N N . ASN A 1 50 ? -5.018 -0.519 7.564 1.00 0.00 471 ASN A N 9
ATOM 12228 C CA . ASN A 1 50 ? -5.925 -1.562 7.100 1.00 0.00 471 ASN A CA 9
ATOM 12229 C C . ASN A 1 50 ? -6.327 -2.484 8.247 1.00 0.00 471 ASN A C 9
ATOM 12230 O O . ASN A 1 50 ? -7.513 -2.680 8.513 1.00 0.00 471 ASN A O 9
ATOM 12241 N N . GLY A 1 51 ? -5.331 -3.047 8.924 1.00 0.00 472 GLY A N 9
ATOM 12242 C CA . GLY A 1 51 ? -5.602 -3.940 10.035 1.00 0.00 472 GLY A CA 9
ATOM 12243 C C . GLY A 1 51 ? -4.952 -5.298 9.858 1.00 0.00 472 GLY A C 9
ATOM 12244 O O . GLY A 1 51 ? -4.000 -5.443 9.092 1.00 0.00 472 GLY A O 9
ATOM 12248 N N . ASP A 1 52 ? -5.466 -6.295 10.570 1.00 0.00 473 ASP A N 9
ATOM 12249 C CA . ASP A 1 52 ? -4.929 -7.649 10.489 1.00 0.00 473 ASP A CA 9
ATOM 12250 C C . ASP A 1 52 ? -5.283 -8.294 9.152 1.00 0.00 473 ASP A C 9
ATOM 12251 O O . ASP A 1 52 ? -4.589 -9.197 8.685 1.00 0.00 473 ASP A O 9
ATOM 12260 N N . ASP A 1 53 ? -6.366 -7.826 8.543 1.00 0.00 474 ASP A N 9
ATOM 12261 C CA . ASP A 1 53 ? -6.812 -8.357 7.261 1.00 0.00 474 ASP A CA 9
ATOM 12262 C C . ASP A 1 53 ? -6.381 -7.446 6.115 1.00 0.00 474 ASP A C 9
ATOM 12263 O O . ASP A 1 53 ? -7.178 -7.114 5.238 1.00 0.00 474 ASP A O 9
ATOM 12272 N N . CYS A 1 54 ? -5.115 -7.044 6.131 1.00 0.00 475 CYS A N 9
ATOM 12273 C CA . CYS A 1 54 ? -4.576 -6.170 5.096 1.00 0.00 475 CYS A CA 9
ATOM 12274 C C . CYS A 1 54 ? -4.273 -6.956 3.824 1.00 0.00 475 CYS A C 9
ATOM 12275 O O . CYS A 1 54 ? -3.940 -8.140 3.878 1.00 0.00 475 CYS A O 9
ATOM 12282 N N . MET A 1 55 ? -4.390 -6.290 2.680 1.00 0.00 476 MET A N 9
ATOM 12283 C CA . MET A 1 55 ? -4.126 -6.926 1.395 1.00 0.00 476 MET A CA 9
ATOM 12284 C C . MET A 1 55 ? -2.628 -6.976 1.110 1.00 0.00 476 MET A C 9
ATOM 12285 O O . MET A 1 55 ? -2.210 -7.154 -0.034 1.00 0.00 476 MET A O 9
ATOM 12299 N N . PHE A 1 56 ? -1.826 -6.819 2.157 1.00 0.00 477 PHE A N 9
ATOM 12300 C CA . PHE A 1 56 ? -0.375 -6.846 2.019 1.00 0.00 477 PHE A CA 9
ATOM 12301 C C . PHE A 1 56 ? 0.254 -7.772 3.057 1.00 0.00 477 PHE A C 9
ATOM 12302 O O . PHE A 1 56 ? -0.332 -8.032 4.108 1.00 0.00 477 PHE A O 9
ATOM 12319 N N . SER A 1 57 ? 1.449 -8.267 2.752 1.00 0.00 478 SER A N 9
ATOM 12320 C CA . SER A 1 57 ? 2.156 -9.168 3.656 1.00 0.00 478 SER A CA 9
ATOM 12321 C C . SER A 1 57 ? 2.825 -8.390 4.785 1.00 0.00 478 SER A C 9
ATOM 12322 O O . SER A 1 57 ? 3.557 -7.430 4.544 1.00 0.00 478 SER A O 9
ATOM 12330 N N . HIS A 1 58 ? 2.567 -8.812 6.019 1.00 0.00 479 HIS A N 9
ATOM 12331 C CA . HIS A 1 58 ? 3.144 -8.156 7.187 1.00 0.00 479 HIS A CA 9
ATOM 12332 C C . HIS A 1 58 ? 4.303 -8.973 7.751 1.00 0.00 479 HIS A C 9
ATOM 12333 O O . HIS A 1 58 ? 4.623 -8.877 8.936 1.00 0.00 479 HIS A O 9
ATOM 12347 N N . ASP A 1 59 ? 4.926 -9.776 6.896 1.00 0.00 480 ASP A N 9
ATOM 12348 C CA . ASP A 1 59 ? 6.049 -10.609 7.309 1.00 0.00 480 ASP A CA 9
ATOM 12349 C C . ASP A 1 59 ? 7.273 -9.754 7.624 1.00 0.00 480 ASP A C 9
ATOM 12350 O O . ASP A 1 59 ? 7.383 -8.604 7.199 1.00 0.00 480 ASP A O 9
ATOM 12359 N N . PRO A 1 60 ? 8.215 -10.328 8.387 1.00 0.00 481 PRO A N 9
ATOM 12360 C CA . PRO A 1 60 ? 9.448 -9.636 8.776 1.00 0.00 481 PRO A CA 9
ATOM 12361 C C . PRO A 1 60 ? 10.392 -9.426 7.597 1.00 0.00 481 PRO A C 9
ATOM 12362 O O . PRO A 1 60 ? 10.880 -10.387 7.000 1.00 0.00 481 PRO A O 9
ATOM 12373 N N . LEU A 1 61 ? 10.646 -8.165 7.266 1.00 0.00 482 LEU A N 9
ATOM 12374 C CA . LEU A 1 61 ? 11.533 -7.829 6.157 1.00 0.00 482 LEU A CA 9
ATOM 12375 C C . LEU A 1 61 ? 12.743 -8.756 6.128 1.00 0.00 482 LEU A C 9
ATOM 12376 O O . LEU A 1 61 ? 13.250 -9.167 7.172 1.00 0.00 482 LEU A O 9
ATOM 12392 N N . THR A 1 62 ? 13.205 -9.081 4.924 1.00 0.00 483 THR A N 9
ATOM 12393 C CA . THR A 1 62 ? 14.357 -9.958 4.758 1.00 0.00 483 THR A CA 9
ATOM 12394 C C . THR A 1 62 ? 15.359 -9.369 3.772 1.00 0.00 483 THR A C 9
ATOM 12395 O O . THR A 1 62 ? 15.017 -8.502 2.969 1.00 0.00 483 THR A O 9
ATOM 12406 N N . GLU A 1 63 ? 16.598 -9.846 3.839 1.00 0.00 484 GLU A N 9
ATOM 12407 C CA . GLU A 1 63 ? 17.650 -9.365 2.951 1.00 0.00 484 GLU A CA 9
ATOM 12408 C C . GLU A 1 63 ? 17.123 -9.185 1.531 1.00 0.00 484 GLU A C 9
ATOM 12409 O O . GLU A 1 63 ? 17.565 -8.298 0.802 1.00 0.00 484 GLU A O 9
ATOM 12421 N N . GLU A 1 64 ? 16.175 -10.033 1.146 1.00 0.00 485 GLU A N 9
ATOM 12422 C CA . GLU A 1 64 ? 15.588 -9.968 -0.188 1.00 0.00 485 GLU A CA 9
ATOM 12423 C C . GLU A 1 64 ? 14.563 -8.841 -0.277 1.00 0.00 485 GLU A C 9
ATOM 12424 O O . GLU A 1 64 ? 14.801 -7.818 -0.920 1.00 0.00 485 GLU A O 9
ATOM 12436 N N . THR A 1 65 ? 13.420 -9.036 0.373 1.00 0.00 486 THR A N 9
ATOM 12437 C CA . THR A 1 65 ? 12.357 -8.038 0.367 1.00 0.00 486 THR A CA 9
ATOM 12438 C C . THR A 1 65 ? 12.901 -6.654 0.701 1.00 0.00 486 THR A C 9
ATOM 12439 O O . THR A 1 65 ? 12.652 -5.688 -0.021 1.00 0.00 486 THR A O 9
ATOM 12450 N N . ARG A 1 66 ? 13.645 -6.564 1.798 1.00 0.00 487 ARG A N 9
ATOM 12451 C CA . ARG A 1 66 ? 14.224 -5.297 2.228 1.00 0.00 487 ARG A CA 9
ATOM 12452 C C . ARG A 1 66 ? 14.728 -4.496 1.031 1.00 0.00 487 ARG A C 9
ATOM 12453 O O . ARG A 1 66 ? 14.377 -3.329 0.861 1.00 0.00 487 ARG A O 9
ATOM 12474 N N . GLU A 1 67 ? 15.554 -5.132 0.205 1.00 0.00 488 GLU A N 9
ATOM 12475 C CA . GLU A 1 67 ? 16.107 -4.477 -0.974 1.00 0.00 488 GLU A CA 9
ATOM 12476 C C . GLU A 1 67 ? 15.003 -3.829 -1.805 1.00 0.00 488 GLU A C 9
ATOM 12477 O O . GLU A 1 67 ? 15.097 -2.659 -2.178 1.00 0.00 488 GLU A O 9
ATOM 12489 N N . LEU A 1 68 ? 13.957 -4.596 -2.090 1.00 0.00 489 LEU A N 9
ATOM 12490 C CA . LEU A 1 68 ? 12.834 -4.098 -2.876 1.00 0.00 489 LEU A CA 9
ATOM 12491 C C . LEU A 1 68 ? 12.431 -2.698 -2.423 1.00 0.00 489 LEU A C 9
ATOM 12492 O O . LEU A 1 68 ? 12.556 -1.730 -3.175 1.00 0.00 489 LEU A O 9
ATOM 12508 N N . LEU A 1 69 ? 11.948 -2.597 -1.190 1.00 0.00 490 LEU A N 9
ATOM 12509 C CA . LEU A 1 69 ? 11.528 -1.315 -0.635 1.00 0.00 490 LEU A CA 9
ATOM 12510 C C . LEU A 1 69 ? 12.491 -0.204 -1.042 1.00 0.00 490 LEU A C 9
ATOM 12511 O O . LEU A 1 69 ? 12.089 0.788 -1.649 1.00 0.00 490 LEU A O 9
ATOM 12527 N N . ASP A 1 70 ? 13.764 -0.379 -0.705 1.00 0.00 491 ASP A N 9
ATOM 12528 C CA . ASP A 1 70 ? 14.786 0.606 -1.038 1.00 0.00 491 ASP A CA 9
ATOM 12529 C C . ASP A 1 70 ? 14.631 1.085 -2.478 1.00 0.00 491 ASP A C 9
ATOM 12530 O O . ASP A 1 70 ? 14.787 2.270 -2.770 1.00 0.00 491 ASP A O 9
ATOM 12539 N N . LYS A 1 71 ? 14.323 0.154 -3.375 1.00 0.00 492 LYS A N 9
ATOM 12540 C CA . LYS A 1 71 ? 14.147 0.479 -4.785 1.00 0.00 492 LYS A CA 9
ATOM 12541 C C . LYS A 1 71 ? 12.796 1.145 -5.025 1.00 0.00 492 LYS A C 9
ATOM 12542 O O . LYS A 1 71 ? 12.720 2.219 -5.622 1.00 0.00 492 LYS A O 9
ATOM 12561 N N . MET A 1 72 ? 11.732 0.502 -4.555 1.00 0.00 493 MET A N 9
ATOM 12562 C CA . MET A 1 72 ? 10.384 1.035 -4.716 1.00 0.00 493 MET A CA 9
ATOM 12563 C C . MET A 1 72 ? 10.296 2.462 -4.183 1.00 0.00 493 MET A C 9
ATOM 12564 O O . MET A 1 72 ? 10.054 3.404 -4.939 1.00 0.00 493 MET A O 9
ATOM 12578 N N . LEU A 1 73 ? 10.493 2.615 -2.879 1.00 0.00 494 LEU A N 9
ATOM 12579 C CA . LEU A 1 73 ? 10.436 3.927 -2.245 1.00 0.00 494 LEU A CA 9
ATOM 12580 C C . LEU A 1 73 ? 11.260 4.946 -3.026 1.00 0.00 494 LEU A C 9
ATOM 12581 O O . LEU A 1 73 ? 10.747 5.982 -3.446 1.00 0.00 494 LEU A O 9
ATOM 12597 N N . ALA A 1 74 ? 12.539 4.642 -3.218 1.00 0.00 495 ALA A N 9
ATOM 12598 C CA . ALA A 1 74 ? 13.433 5.529 -3.953 1.00 0.00 495 ALA A CA 9
ATOM 12599 C C . ALA A 1 74 ? 12.802 5.979 -5.266 1.00 0.00 495 ALA A C 9
ATOM 12600 O O . ALA A 1 74 ? 12.679 7.175 -5.529 1.00 0.00 495 ALA A O 9
ATOM 12607 N N . ASP A 1 75 ? 12.405 5.014 -6.087 1.00 0.00 496 ASP A N 9
ATOM 12608 C CA . ASP A 1 75 ? 11.786 5.311 -7.374 1.00 0.00 496 ASP A CA 9
ATOM 12609 C C . ASP A 1 75 ? 10.562 6.203 -7.195 1.00 0.00 496 ASP A C 9
ATOM 12610 O O . ASP A 1 75 ? 10.409 7.210 -7.886 1.00 0.00 496 ASP A O 9
ATOM 12619 N N . ASP A 1 76 ? 9.692 5.825 -6.265 1.00 0.00 497 ASP A N 9
ATOM 12620 C CA . ASP A 1 76 ? 8.481 6.591 -5.995 1.00 0.00 497 ASP A CA 9
ATOM 12621 C C . ASP A 1 76 ? 8.756 8.089 -6.073 1.00 0.00 497 ASP A C 9
ATOM 12622 O O . ASP A 1 76 ? 8.166 8.797 -6.889 1.00 0.00 497 ASP A O 9
ATOM 12631 N N . ALA A 1 77 ? 9.655 8.566 -5.218 1.00 0.00 498 ALA A N 9
ATOM 12632 C CA . ALA A 1 77 ? 10.009 9.980 -5.190 1.00 0.00 498 ALA A CA 9
ATOM 12633 C C . ALA A 1 77 ? 10.981 10.324 -6.314 1.00 0.00 498 ALA A C 9
ATOM 12634 O O . ALA A 1 77 ? 10.713 11.206 -7.130 1.00 0.00 498 ALA A O 9
ATOM 12641 N N . GLU A 1 78 ? 12.109 9.623 -6.350 1.00 0.00 499 GLU A N 9
ATOM 12642 C CA . GLU A 1 78 ? 13.121 9.856 -7.373 1.00 0.00 499 GLU A CA 9
ATOM 12643 C C . GLU A 1 78 ? 12.473 10.217 -8.707 1.00 0.00 499 GLU A C 9
ATOM 12644 O O . GLU A 1 78 ? 12.895 11.156 -9.381 1.00 0.00 499 GLU A O 9
ATOM 12656 N N . ALA A 1 79 ? 11.445 9.462 -9.081 1.00 0.00 500 ALA A N 9
ATOM 12657 C CA . ALA A 1 79 ? 10.737 9.702 -10.333 1.00 0.00 500 ALA A CA 9
ATOM 12658 C C . ALA A 1 79 ? 10.680 11.192 -10.654 1.00 0.00 500 ALA A C 9
ATOM 12659 O O . ALA A 1 79 ? 9.839 11.919 -10.127 1.00 0.00 500 ALA A O 9
ATOM 12666 N N . GLY A 1 80 ? 11.581 11.640 -11.524 1.00 0.00 501 GLY A N 9
ATOM 12667 C CA . GLY A 1 80 ? 11.615 13.041 -11.900 1.00 0.00 501 GLY A CA 9
ATOM 12668 C C . GLY A 1 80 ? 11.531 13.241 -13.400 1.00 0.00 501 GLY A C 9
ATOM 12669 O O . GLY A 1 80 ? 10.560 13.804 -13.904 1.00 0.00 501 GLY A O 9
ATOM 12673 N N . ALA A 1 81 ? 12.553 12.781 -14.115 1.00 0.00 502 ALA A N 9
ATOM 12674 C CA . ALA A 1 81 ? 12.590 12.912 -15.566 1.00 0.00 502 ALA A CA 9
ATOM 12675 C C . ALA A 1 81 ? 11.899 11.732 -16.242 1.00 0.00 502 ALA A C 9
ATOM 12676 O O . ALA A 1 81 ? 11.435 10.808 -15.574 1.00 0.00 502 ALA A O 9
ATOM 12683 N N . GLU A 1 82 ? 11.834 11.771 -17.569 1.00 0.00 503 GLU A N 9
ATOM 12684 C CA . GLU A 1 82 ? 11.198 10.705 -18.334 1.00 0.00 503 GLU A CA 9
ATOM 12685 C C . GLU A 1 82 ? 11.878 10.526 -19.688 1.00 0.00 503 GLU A C 9
ATOM 12686 O O . GLU A 1 82 ? 12.569 11.423 -20.171 1.00 0.00 503 GLU A O 9
ATOM 12698 N N . ASP A 1 83 ? 11.677 9.361 -20.294 1.00 0.00 504 ASP A N 9
ATOM 12699 C CA . ASP A 1 83 ? 12.270 9.064 -21.593 1.00 0.00 504 ASP A CA 9
ATOM 12700 C C . ASP A 1 83 ? 11.627 7.828 -22.214 1.00 0.00 504 ASP A C 9
ATOM 12701 O O . ASP A 1 83 ? 11.679 6.738 -21.645 1.00 0.00 504 ASP A O 9
ATOM 12710 N N . GLU A 1 84 ? 11.020 8.007 -23.383 1.00 0.00 505 GLU A N 9
ATOM 12711 C CA . GLU A 1 84 ? 10.364 6.906 -24.079 1.00 0.00 505 GLU A CA 9
ATOM 12712 C C . GLU A 1 84 ? 11.368 6.115 -24.913 1.00 0.00 505 GLU A C 9
ATOM 12713 O O . GLU A 1 84 ? 12.510 6.538 -25.097 1.00 0.00 505 GLU A O 9
ATOM 12725 N N . LYS A 1 85 ? 10.934 4.965 -25.417 1.00 0.00 506 LYS A N 9
ATOM 12726 C CA . LYS A 1 85 ? 11.792 4.114 -26.232 1.00 0.00 506 LYS A CA 9
ATOM 12727 C C . LYS A 1 85 ? 11.801 4.581 -27.684 1.00 0.00 506 LYS A C 9
ATOM 12728 O O . LYS A 1 85 ? 11.010 5.440 -28.073 1.00 0.00 506 LYS A O 9
ATOM 12747 N N . GLU A 1 86 ? 12.700 4.010 -28.479 1.00 0.00 507 GLU A N 9
ATOM 12748 C CA . GLU A 1 86 ? 12.810 4.369 -29.888 1.00 0.00 507 GLU A CA 9
ATOM 12749 C C . GLU A 1 86 ? 12.839 3.122 -30.767 1.00 0.00 507 GLU A C 9
ATOM 12750 O O . GLU A 1 86 ? 12.951 2.001 -30.270 1.00 0.00 507 GLU A O 9
ATOM 12762 N N . VAL A 1 87 ? 12.736 3.326 -32.077 1.00 0.00 508 VAL A N 9
ATOM 12763 C CA . VAL A 1 87 ? 12.751 2.219 -33.026 1.00 0.00 508 VAL A CA 9
ATOM 12764 C C . VAL A 1 87 ? 13.904 2.357 -34.013 1.00 0.00 508 VAL A C 9
ATOM 12765 O O . VAL A 1 87 ? 13.898 3.242 -34.869 1.00 0.00 508 VAL A O 9
ATOM 12778 N N . GLU A 1 88 ? 14.892 1.477 -33.889 1.00 0.00 509 GLU A N 9
ATOM 12779 C CA . GLU A 1 88 ? 16.052 1.501 -34.771 1.00 0.00 509 GLU A CA 9
ATOM 12780 C C . GLU A 1 88 ? 15.661 1.121 -36.196 1.00 0.00 509 GLU A C 9
ATOM 12781 O O . GLU A 1 88 ? 14.614 0.515 -36.422 1.00 0.00 509 GLU A O 9
ATOM 12793 N N . GLU A 1 89 ? 16.510 1.482 -37.153 1.00 0.00 510 GLU A N 9
ATOM 12794 C CA . GLU A 1 89 ? 16.252 1.179 -38.556 1.00 0.00 510 GLU A CA 9
ATOM 12795 C C . GLU A 1 89 ? 16.190 -0.328 -38.785 1.00 0.00 510 GLU A C 9
ATOM 12796 O O . GLU A 1 89 ? 16.868 -1.099 -38.105 1.00 0.00 510 GLU A O 9
ATOM 12808 N N . LEU A 1 90 ? 15.373 -0.741 -39.748 1.00 0.00 511 LEU A N 9
ATOM 12809 C CA . LEU A 1 90 ? 15.222 -2.156 -40.068 1.00 0.00 511 LEU A CA 9
ATOM 12810 C C . LEU A 1 90 ? 16.579 -2.807 -40.317 1.00 0.00 511 LEU A C 9
ATOM 12811 O O . LEU A 1 90 ? 17.623 -2.185 -40.120 1.00 0.00 511 LEU A O 9
ATOM 12827 N N . LYS A 1 91 ? 16.557 -4.061 -40.754 1.00 0.00 512 LYS A N 9
ATOM 12828 C CA . LYS A 1 91 ? 17.784 -4.796 -41.034 1.00 0.00 512 LYS A CA 9
ATOM 12829 C C . LYS A 1 91 ? 18.421 -4.317 -42.335 1.00 0.00 512 LYS A C 9
ATOM 12830 O O . LYS A 1 91 ? 18.751 -5.119 -43.209 1.00 0.00 512 LYS A O 9
ATOM 12849 N N . LYS A 1 92 ? 18.591 -3.005 -42.456 1.00 0.00 513 LYS A N 9
ATOM 12850 C CA . LYS A 1 92 ? 19.191 -2.418 -43.649 1.00 0.00 513 LYS A CA 9
ATOM 12851 C C . LYS A 1 92 ? 20.325 -3.292 -44.174 1.00 0.00 513 LYS A C 9
ATOM 12852 O O . LYS A 1 92 ? 21.263 -3.613 -43.445 1.00 0.00 513 LYS A O 9
ATOM 12871 N N . SER A 1 93 ? 20.232 -3.674 -45.444 1.00 0.00 514 SER A N 9
ATOM 12872 C CA . SER A 1 93 ? 21.249 -4.513 -46.067 1.00 0.00 514 SER A CA 9
ATOM 12873 C C . SER A 1 93 ? 21.057 -4.568 -47.579 1.00 0.00 514 SER A C 9
ATOM 12874 O O . SER A 1 93 ? 20.029 -4.140 -48.102 1.00 0.00 514 SER A O 9
ATOM 12882 N N . GLY A 1 94 ? 22.056 -5.100 -48.277 1.00 0.00 515 GLY A N 9
ATOM 12883 C CA . GLY A 1 94 ? 21.979 -5.201 -49.723 1.00 0.00 515 GLY A CA 9
ATOM 12884 C C . GLY A 1 94 ? 23.149 -5.962 -50.314 1.00 0.00 515 GLY A C 9
ATOM 12885 O O . GLY A 1 94 ? 24.306 -5.740 -49.956 1.00 0.00 515 GLY A O 9
ATOM 12889 N N . PRO A 1 95 ? 22.853 -6.884 -51.241 1.00 0.00 516 PRO A N 9
ATOM 12890 C CA . PRO A 1 95 ? 23.876 -7.700 -51.902 1.00 0.00 516 PRO A CA 9
ATOM 12891 C C . PRO A 1 95 ? 24.745 -6.883 -52.852 1.00 0.00 516 PRO A C 9
ATOM 12892 O O . PRO A 1 95 ? 24.614 -5.661 -52.932 1.00 0.00 516 PRO A O 9
ATOM 12903 N N . SER A 1 96 ? 25.632 -7.565 -53.570 1.00 0.00 517 SER A N 9
ATOM 12904 C CA . SER A 1 96 ? 26.525 -6.901 -54.512 1.00 0.00 517 SER A CA 9
ATOM 12905 C C . SER A 1 96 ? 26.951 -7.856 -55.622 1.00 0.00 517 SER A C 9
ATOM 12906 O O . SER A 1 96 ? 27.208 -9.035 -55.378 1.00 0.00 517 SER A O 9
ATOM 12914 N N . SER A 1 97 ? 27.022 -7.339 -56.845 1.00 0.00 518 SER A N 9
ATOM 12915 C CA . SER A 1 97 ? 27.413 -8.146 -57.995 1.00 0.00 518 SER A CA 9
ATOM 12916 C C . SER A 1 97 ? 28.699 -7.614 -58.620 1.00 0.00 518 SER A C 9
ATOM 12917 O O . SER A 1 97 ? 29.183 -6.543 -58.256 1.00 0.00 518 SER A O 9
ATOM 12925 N N . GLY A 1 98 ? 29.248 -8.372 -59.565 1.00 0.00 519 GLY A N 9
ATOM 12926 C CA . GLY A 1 98 ? 30.472 -7.961 -60.226 1.00 0.00 519 GLY A CA 9
ATOM 12927 C C . GLY A 1 98 ? 30.339 -7.947 -61.736 1.00 0.00 519 GLY A C 9
ATOM 12928 O O . GLY A 1 98 ? 29.226 -7.798 -62.238 1.00 0.00 519 GLY A O 9
ATOM 12934 N N . GLY A 1 1 ? 36.798 -17.492 -2.555 1.00 0.00 422 GLY A N 10
ATOM 12935 C CA . GLY A 1 1 ? 36.667 -16.494 -1.510 1.00 0.00 422 GLY A CA 10
ATOM 12936 C C . GLY A 1 1 ? 35.347 -15.752 -1.579 1.00 0.00 422 GLY A C 10
ATOM 12937 O O . GLY A 1 1 ? 34.476 -15.940 -0.729 1.00 0.00 422 GLY A O 10
ATOM 12941 N N . SER A 1 2 ? 35.198 -14.905 -2.592 1.00 0.00 423 SER A N 10
ATOM 12942 C CA . SER A 1 2 ? 33.977 -14.127 -2.765 1.00 0.00 423 SER A CA 10
ATOM 12943 C C . SER A 1 2 ? 33.204 -14.597 -3.994 1.00 0.00 423 SER A C 10
ATOM 12944 O O . SER A 1 2 ? 33.792 -14.895 -5.034 1.00 0.00 423 SER A O 10
ATOM 12952 N N . SER A 1 3 ? 31.883 -14.659 -3.866 1.00 0.00 424 SER A N 10
ATOM 12953 C CA . SER A 1 3 ? 31.028 -15.096 -4.964 1.00 0.00 424 SER A CA 10
ATOM 12954 C C . SER A 1 3 ? 30.407 -13.899 -5.678 1.00 0.00 424 SER A C 10
ATOM 12955 O O . SER A 1 3 ? 30.344 -12.800 -5.131 1.00 0.00 424 SER A O 10
ATOM 12963 N N . GLY A 1 4 ? 29.949 -14.123 -6.907 1.00 0.00 425 GLY A N 10
ATOM 12964 C CA . GLY A 1 4 ? 29.339 -13.055 -7.677 1.00 0.00 425 GLY A CA 10
ATOM 12965 C C . GLY A 1 4 ? 27.831 -13.185 -7.755 1.00 0.00 425 GLY A C 10
ATOM 12966 O O . GLY A 1 4 ? 27.122 -12.840 -6.810 1.00 0.00 425 GLY A O 10
ATOM 12970 N N . SER A 1 5 ? 27.339 -13.683 -8.884 1.00 0.00 426 SER A N 10
ATOM 12971 C CA . SER A 1 5 ? 25.904 -13.853 -9.084 1.00 0.00 426 SER A CA 10
ATOM 12972 C C . SER A 1 5 ? 25.543 -15.330 -9.201 1.00 0.00 426 SER A C 10
ATOM 12973 O O . SER A 1 5 ? 26.250 -16.104 -9.847 1.00 0.00 426 SER A O 10
ATOM 12981 N N . SER A 1 6 ? 24.437 -15.714 -8.571 1.00 0.00 427 SER A N 10
ATOM 12982 C CA . SER A 1 6 ? 23.983 -17.099 -8.600 1.00 0.00 427 SER A CA 10
ATOM 12983 C C . SER A 1 6 ? 23.055 -17.342 -9.786 1.00 0.00 427 SER A C 10
ATOM 12984 O O . SER A 1 6 ? 23.177 -18.343 -10.490 1.00 0.00 427 SER A O 10
ATOM 12992 N N . GLY A 1 7 ? 22.125 -16.416 -10.001 1.00 0.00 428 GLY A N 10
ATOM 12993 C CA . GLY A 1 7 ? 21.189 -16.546 -11.102 1.00 0.00 428 GLY A CA 10
ATOM 12994 C C . GLY A 1 7 ? 20.026 -15.580 -10.992 1.00 0.00 428 GLY A C 10
ATOM 12995 O O . GLY A 1 7 ? 19.620 -15.210 -9.891 1.00 0.00 428 GLY A O 10
ATOM 12999 N N . GLU A 1 8 ? 19.490 -15.168 -12.137 1.00 0.00 429 GLU A N 10
ATOM 13000 C CA . GLU A 1 8 ? 18.369 -14.236 -12.164 1.00 0.00 429 GLU A CA 10
ATOM 13001 C C . GLU A 1 8 ? 17.106 -14.919 -12.681 1.00 0.00 429 GLU A C 10
ATOM 13002 O O . GLU A 1 8 ? 17.175 -15.861 -13.471 1.00 0.00 429 GLU A O 10
ATOM 13014 N N . LEU A 1 9 ? 15.953 -14.437 -12.229 1.00 0.00 430 LEU A N 10
ATOM 13015 C CA . LEU A 1 9 ? 14.674 -15.001 -12.645 1.00 0.00 430 LEU A CA 10
ATOM 13016 C C . LEU A 1 9 ? 13.923 -14.034 -13.555 1.00 0.00 430 LEU A C 10
ATOM 13017 O O . LEU A 1 9 ? 14.114 -12.819 -13.503 1.00 0.00 430 LEU A O 10
ATOM 13033 N N . PRO A 1 10 ? 13.047 -14.584 -14.408 1.00 0.00 431 PRO A N 10
ATOM 13034 C CA . PRO A 1 10 ? 12.247 -13.788 -15.345 1.00 0.00 431 PRO A CA 10
ATOM 13035 C C . PRO A 1 10 ? 11.184 -12.955 -14.636 1.00 0.00 431 PRO A C 10
ATOM 13036 O O . PRO A 1 10 ? 10.428 -12.222 -15.274 1.00 0.00 431 PRO A O 10
ATOM 13047 N N . LYS A 1 11 ? 11.133 -13.071 -13.314 1.00 0.00 432 LYS A N 10
ATOM 13048 C CA . LYS A 1 11 ? 10.164 -12.327 -12.517 1.00 0.00 432 LYS A CA 10
ATOM 13049 C C . LYS A 1 11 ? 10.661 -10.913 -12.236 1.00 0.00 432 LYS A C 10
ATOM 13050 O O . LYS A 1 11 ? 11.810 -10.578 -12.527 1.00 0.00 432 LYS A O 10
ATOM 13069 N N . LYS A 1 12 ? 9.791 -10.086 -11.667 1.00 0.00 433 LYS A N 10
ATOM 13070 C CA . LYS A 1 12 ? 10.142 -8.709 -11.343 1.00 0.00 433 LYS A CA 10
ATOM 13071 C C . LYS A 1 12 ? 9.991 -8.446 -9.848 1.00 0.00 433 LYS A C 10
ATOM 13072 O O . LYS A 1 12 ? 9.010 -8.861 -9.231 1.00 0.00 433 LYS A O 10
ATOM 13091 N N . ARG A 1 13 ? 10.968 -7.753 -9.272 1.00 0.00 434 ARG A N 10
ATOM 13092 C CA . ARG A 1 13 ? 10.943 -7.435 -7.849 1.00 0.00 434 ARG A CA 10
ATOM 13093 C C . ARG A 1 13 ? 10.298 -6.073 -7.608 1.00 0.00 434 ARG A C 10
ATOM 13094 O O . ARG A 1 13 ? 10.774 -5.288 -6.790 1.00 0.00 434 ARG A O 10
ATOM 13115 N N . GLU A 1 14 ? 9.213 -5.802 -8.327 1.00 0.00 435 GLU A N 10
ATOM 13116 C CA . GLU A 1 14 ? 8.505 -4.535 -8.191 1.00 0.00 435 GLU A CA 10
ATOM 13117 C C . GLU A 1 14 ? 7.048 -4.765 -7.800 1.00 0.00 435 GLU A C 10
ATOM 13118 O O . GLU A 1 14 ? 6.468 -5.807 -8.109 1.00 0.00 435 GLU A O 10
ATOM 13130 N N . LEU A 1 15 ? 6.462 -3.787 -7.119 1.00 0.00 436 LEU A N 10
ATOM 13131 C CA . LEU A 1 15 ? 5.073 -3.881 -6.685 1.00 0.00 436 LEU A CA 10
ATOM 13132 C C . LEU A 1 15 ? 4.121 -3.577 -7.837 1.00 0.00 436 LEU A C 10
ATOM 13133 O O . LEU A 1 15 ? 4.094 -2.461 -8.357 1.00 0.00 436 LEU A O 10
ATOM 13149 N N . CYS A 1 16 ? 3.338 -4.576 -8.230 1.00 0.00 437 CYS A N 10
ATOM 13150 C CA . CYS A 1 16 ? 2.382 -4.416 -9.319 1.00 0.00 437 CYS A CA 10
ATOM 13151 C C . CYS A 1 16 ? 1.600 -3.114 -9.170 1.00 0.00 437 CYS A C 10
ATOM 13152 O O . CYS A 1 16 ? 1.075 -2.811 -8.098 1.00 0.00 437 CYS A O 10
ATOM 13159 N N . LYS A 1 17 ? 1.526 -2.348 -10.252 1.00 0.00 438 LYS A N 10
ATOM 13160 C CA . LYS A 1 17 ? 0.807 -1.079 -10.244 1.00 0.00 438 LYS A CA 10
ATOM 13161 C C . LYS A 1 17 ? -0.701 -1.307 -10.274 1.00 0.00 438 LYS A C 10
ATOM 13162 O O . LYS A 1 17 ? -1.483 -0.356 -10.282 1.00 0.00 438 LYS A O 10
ATOM 13181 N N . PHE A 1 18 ? -1.102 -2.574 -10.290 1.00 0.00 439 PHE A N 10
ATOM 13182 C CA . PHE A 1 18 ? -2.517 -2.927 -10.319 1.00 0.00 439 PHE A CA 10
ATOM 13183 C C . PHE A 1 18 ? -2.962 -3.499 -8.976 1.00 0.00 439 PHE A C 10
ATOM 13184 O O . PHE A 1 18 ? -3.966 -3.069 -8.408 1.00 0.00 439 PHE A O 10
ATOM 13201 N N . TYR A 1 19 ? -2.208 -4.471 -8.475 1.00 0.00 440 TYR A N 10
ATOM 13202 C CA . TYR A 1 19 ? -2.526 -5.105 -7.201 1.00 0.00 440 TYR A CA 10
ATOM 13203 C C . TYR A 1 19 ? -2.792 -4.058 -6.123 1.00 0.00 440 TYR A C 10
ATOM 13204 O O . TYR A 1 19 ? -3.568 -4.290 -5.196 1.00 0.00 440 TYR A O 10
ATOM 13222 N N . ILE A 1 20 ? -2.142 -2.907 -6.253 1.00 0.00 441 ILE A N 10
ATOM 13223 C CA . ILE A 1 20 ? -2.309 -1.823 -5.292 1.00 0.00 441 ILE A CA 10
ATOM 13224 C C . ILE A 1 20 ? -3.780 -1.620 -4.944 1.00 0.00 441 ILE A C 10
ATOM 13225 O O . ILE A 1 20 ? -4.119 -1.266 -3.814 1.00 0.00 441 ILE A O 10
ATOM 13241 N N . THR A 1 21 ? -4.651 -1.848 -5.921 1.00 0.00 442 THR A N 10
ATOM 13242 C CA . THR A 1 21 ? -6.086 -1.690 -5.718 1.00 0.00 442 THR A CA 10
ATOM 13243 C C . THR A 1 21 ? -6.773 -3.044 -5.577 1.00 0.00 442 THR A C 10
ATOM 13244 O O . THR A 1 21 ? -7.795 -3.164 -4.904 1.00 0.00 442 THR A O 10
ATOM 13255 N N . GLY A 1 22 ? -6.204 -4.061 -6.217 1.00 0.00 443 GLY A N 10
ATOM 13256 C CA . GLY A 1 22 ? -6.776 -5.393 -6.149 1.00 0.00 443 GLY A CA 10
ATOM 13257 C C . GLY A 1 22 ? -7.296 -5.870 -7.490 1.00 0.00 443 GLY A C 10
ATOM 13258 O O . GLY A 1 22 ? -7.644 -7.040 -7.649 1.00 0.00 443 GLY A O 10
ATOM 13262 N N . PHE A 1 23 ? -7.352 -4.961 -8.458 1.00 0.00 444 PHE A N 10
ATOM 13263 C CA . PHE A 1 23 ? -7.837 -5.294 -9.793 1.00 0.00 444 PHE A CA 10
ATOM 13264 C C . PHE A 1 23 ? -6.673 -5.554 -10.745 1.00 0.00 444 PHE A C 10
ATOM 13265 O O . PHE A 1 23 ? -6.064 -4.621 -11.269 1.00 0.00 444 PHE A O 10
ATOM 13282 N N . CYS A 1 24 ? -6.369 -6.829 -10.964 1.00 0.00 445 CYS A N 10
ATOM 13283 C CA . CYS A 1 24 ? -5.278 -7.214 -11.851 1.00 0.00 445 CYS A CA 10
ATOM 13284 C C . CYS A 1 24 ? -5.699 -8.363 -12.763 1.00 0.00 445 CYS A C 10
ATOM 13285 O O . CYS A 1 24 ? -5.789 -9.511 -12.330 1.00 0.00 445 CYS A O 10
ATOM 13292 N N . ALA A 1 25 ? -5.955 -8.044 -14.028 1.00 0.00 446 ALA A N 10
ATOM 13293 C CA . ALA A 1 25 ? -6.363 -9.049 -15.001 1.00 0.00 446 ALA A CA 10
ATOM 13294 C C . ALA A 1 25 ? -5.574 -10.342 -14.820 1.00 0.00 446 ALA A C 10
ATOM 13295 O O . ALA A 1 25 ? -6.146 -11.394 -14.533 1.00 0.00 446 ALA A O 10
ATOM 13302 N N . ARG A 1 26 ? -4.259 -10.256 -14.990 1.00 0.00 447 ARG A N 10
ATOM 13303 C CA . ARG A 1 26 ? -3.392 -11.419 -14.846 1.00 0.00 447 ARG A CA 10
ATOM 13304 C C . ARG A 1 26 ? -3.069 -11.679 -13.378 1.00 0.00 447 ARG A C 10
ATOM 13305 O O . ARG A 1 26 ? -2.262 -10.971 -12.775 1.00 0.00 447 ARG A O 10
ATOM 13326 N N . ALA A 1 27 ? -3.705 -12.698 -12.809 1.00 0.00 448 ALA A N 10
ATOM 13327 C CA . ALA A 1 27 ? -3.484 -13.051 -11.412 1.00 0.00 448 ALA A CA 10
ATOM 13328 C C . ALA A 1 27 ? -2.215 -13.882 -11.250 1.00 0.00 448 ALA A C 10
ATOM 13329 O O . ALA A 1 27 ? -1.192 -13.383 -10.781 1.00 0.00 448 ALA A O 10
ATOM 13336 N N . GLU A 1 28 ? -2.289 -15.150 -11.641 1.00 0.00 449 GLU A N 10
ATOM 13337 C CA . GLU A 1 28 ? -1.146 -16.049 -11.537 1.00 0.00 449 GLU A CA 10
ATOM 13338 C C . GLU A 1 28 ? -0.190 -15.852 -12.710 1.00 0.00 449 GLU A C 10
ATOM 13339 O O . GLU A 1 28 ? 0.813 -16.554 -12.832 1.00 0.00 449 GLU A O 10
ATOM 13351 N N . ASN A 1 29 ? -0.510 -14.892 -13.572 1.00 0.00 450 ASN A N 10
ATOM 13352 C CA . ASN A 1 29 ? 0.318 -14.602 -14.736 1.00 0.00 450 ASN A CA 10
ATOM 13353 C C . ASN A 1 29 ? 1.127 -13.326 -14.525 1.00 0.00 450 ASN A C 10
ATOM 13354 O O . ASN A 1 29 ? 1.961 -12.962 -15.354 1.00 0.00 450 ASN A O 10
ATOM 13365 N N . CYS A 1 30 ? 0.875 -12.650 -13.409 1.00 0.00 451 CYS A N 10
ATOM 13366 C CA . CYS A 1 30 ? 1.578 -11.415 -13.087 1.00 0.00 451 CYS A CA 10
ATOM 13367 C C . CYS A 1 30 ? 3.021 -11.701 -12.681 1.00 0.00 451 CYS A C 10
ATOM 13368 O O . CYS A 1 30 ? 3.293 -12.283 -11.630 1.00 0.00 451 CYS A O 10
ATOM 13375 N N . PRO A 1 31 ? 3.969 -11.282 -13.532 1.00 0.00 452 PRO A N 10
ATOM 13376 C CA . PRO A 1 31 ? 5.400 -11.480 -13.283 1.00 0.00 452 PRO A CA 10
ATOM 13377 C C . PRO A 1 31 ? 5.914 -10.620 -12.133 1.00 0.00 452 PRO A C 10
ATOM 13378 O O . PRO A 1 31 ? 7.103 -10.637 -11.816 1.00 0.00 452 PRO A O 10
ATOM 13389 N N . TYR A 1 32 ? 5.011 -9.870 -11.513 1.00 0.00 453 TYR A N 10
ATOM 13390 C CA . TYR A 1 32 ? 5.373 -9.001 -10.399 1.00 0.00 453 TYR A CA 10
ATOM 13391 C C . TYR A 1 32 ? 5.013 -9.647 -9.065 1.00 0.00 453 TYR A C 10
ATOM 13392 O O . TYR A 1 32 ? 4.578 -10.797 -9.017 1.00 0.00 453 TYR A O 10
ATOM 13410 N N . MET A 1 33 ? 5.197 -8.897 -7.983 1.00 0.00 454 MET A N 10
ATOM 13411 C CA . MET A 1 33 ? 4.890 -9.395 -6.647 1.00 0.00 454 MET A CA 10
ATOM 13412 C C . MET A 1 33 ? 3.519 -8.910 -6.188 1.00 0.00 454 MET A C 10
ATOM 13413 O O . MET A 1 33 ? 3.126 -7.776 -6.465 1.00 0.00 454 MET A O 10
ATOM 13427 N N . HIS A 1 34 ? 2.795 -9.775 -5.486 1.00 0.00 455 HIS A N 10
ATOM 13428 C CA . HIS A 1 34 ? 1.467 -9.434 -4.988 1.00 0.00 455 HIS A CA 10
ATOM 13429 C C . HIS A 1 34 ? 1.408 -9.556 -3.468 1.00 0.00 455 HIS A C 10
ATOM 13430 O O . HIS A 1 34 ? 1.422 -8.554 -2.754 1.00 0.00 455 HIS A O 10
ATOM 13444 N N . GLY A 1 35 ? 1.342 -10.791 -2.980 1.00 0.00 456 GLY A N 10
ATOM 13445 C CA . GLY A 1 35 ? 1.281 -11.021 -1.548 1.00 0.00 456 GLY A CA 10
ATOM 13446 C C . GLY A 1 35 ? 2.645 -10.943 -0.891 1.00 0.00 456 GLY A C 10
ATOM 13447 O O . GLY A 1 35 ? 2.905 -10.044 -0.091 1.00 0.00 456 GLY A O 10
ATOM 13451 N N . ASP A 1 36 ? 3.516 -11.888 -1.226 1.00 0.00 457 ASP A N 10
ATOM 13452 C CA . ASP A 1 36 ? 4.861 -11.923 -0.662 1.00 0.00 457 ASP A CA 10
ATOM 13453 C C . ASP A 1 36 ? 5.376 -10.512 -0.397 1.00 0.00 457 ASP A C 10
ATOM 13454 O O . ASP A 1 36 ? 5.981 -10.245 0.642 1.00 0.00 457 ASP A O 10
ATOM 13463 N N . PHE A 1 37 ? 5.133 -9.611 -1.344 1.00 0.00 458 PHE A N 10
ATOM 13464 C CA . PHE A 1 37 ? 5.575 -8.227 -1.214 1.00 0.00 458 PHE A CA 10
ATOM 13465 C C . PHE A 1 37 ? 5.233 -7.675 0.166 1.00 0.00 458 PHE A C 10
ATOM 13466 O O . PHE A 1 37 ? 4.089 -7.729 0.619 1.00 0.00 458 PHE A O 10
ATOM 13483 N N . PRO A 1 38 ? 6.248 -7.129 0.853 1.00 0.00 459 PRO A N 10
ATOM 13484 C CA . PRO A 1 38 ? 6.080 -6.556 2.192 1.00 0.00 459 PRO A CA 10
ATOM 13485 C C . PRO A 1 38 ? 5.270 -5.264 2.172 1.00 0.00 459 PRO A C 10
ATOM 13486 O O . PRO A 1 38 ? 5.366 -4.474 1.232 1.00 0.00 459 PRO A O 10
ATOM 13497 N N . CYS A 1 39 ? 4.474 -5.054 3.214 1.00 0.00 460 CYS A N 10
ATOM 13498 C CA . CYS A 1 39 ? 3.647 -3.858 3.317 1.00 0.00 460 CYS A CA 10
ATOM 13499 C C . CYS A 1 39 ? 4.509 -2.618 3.542 1.00 0.00 460 CYS A C 10
ATOM 13500 O O . CYS A 1 39 ? 5.519 -2.670 4.243 1.00 0.00 460 CYS A O 10
ATOM 13507 N N . LYS A 1 40 ? 4.102 -1.505 2.941 1.00 0.00 461 LYS A N 10
ATOM 13508 C CA . LYS A 1 40 ? 4.834 -0.251 3.075 1.00 0.00 461 LYS A CA 10
ATOM 13509 C C . LYS A 1 40 ? 4.516 0.425 4.405 1.00 0.00 461 LYS A C 10
ATOM 13510 O O . LYS A 1 40 ? 5.386 0.566 5.265 1.00 0.00 461 LYS A O 10
ATOM 13529 N N . LEU A 1 41 ? 3.265 0.840 4.568 1.00 0.00 462 LEU A N 10
ATOM 13530 C CA . LEU A 1 41 ? 2.831 1.500 5.795 1.00 0.00 462 LEU A CA 10
ATOM 13531 C C . LEU A 1 41 ? 3.354 0.763 7.024 1.00 0.00 462 LEU A C 10
ATOM 13532 O O . LEU A 1 41 ? 4.058 1.340 7.853 1.00 0.00 462 LEU A O 10
ATOM 13548 N N . TYR A 1 42 ? 3.008 -0.514 7.133 1.00 0.00 463 TYR A N 10
ATOM 13549 C CA . TYR A 1 42 ? 3.442 -1.330 8.261 1.00 0.00 463 TYR A CA 10
ATOM 13550 C C . TYR A 1 42 ? 4.893 -1.030 8.624 1.00 0.00 463 TYR A C 10
ATOM 13551 O O . TYR A 1 42 ? 5.317 -1.239 9.761 1.00 0.00 463 TYR A O 10
ATOM 13569 N N . HIS A 1 43 ? 5.650 -0.536 7.649 1.00 0.00 464 HIS A N 10
ATOM 13570 C CA . HIS A 1 43 ? 7.054 -0.205 7.864 1.00 0.00 464 HIS A CA 10
ATOM 13571 C C . HIS A 1 43 ? 7.233 1.296 8.069 1.00 0.00 464 HIS A C 10
ATOM 13572 O O . HIS A 1 43 ? 7.839 1.733 9.048 1.00 0.00 464 HIS A O 10
ATOM 13586 N N . THR A 1 44 ? 6.702 2.083 7.138 1.00 0.00 465 THR A N 10
ATOM 13587 C CA . THR A 1 44 ? 6.805 3.535 7.215 1.00 0.00 465 THR A CA 10
ATOM 13588 C C . THR A 1 44 ? 6.811 4.010 8.663 1.00 0.00 465 THR A C 10
ATOM 13589 O O . THR A 1 44 ? 7.581 4.896 9.034 1.00 0.00 465 THR A O 10
ATOM 13600 N N . THR A 1 45 ? 5.947 3.414 9.480 1.00 0.00 466 THR A N 10
ATOM 13601 C CA . THR A 1 45 ? 5.853 3.776 10.889 1.00 0.00 466 THR A CA 10
ATOM 13602 C C . THR A 1 45 ? 5.959 2.545 11.781 1.00 0.00 466 THR A C 10
ATOM 13603 O O . THR A 1 45 ? 6.552 2.596 12.858 1.00 0.00 466 THR A O 10
ATOM 13614 N N . GLY A 1 46 ? 5.380 1.438 11.326 1.00 0.00 467 GLY A N 10
ATOM 13615 C CA . GLY A 1 46 ? 5.422 0.209 12.097 1.00 0.00 467 GLY A CA 10
ATOM 13616 C C . GLY A 1 46 ? 4.072 -0.477 12.168 1.00 0.00 467 GLY A C 10
ATOM 13617 O O . GLY A 1 46 ? 3.993 -1.703 12.211 1.00 0.00 467 GLY A O 10
ATOM 13621 N N . ASN A 1 47 ? 3.006 0.318 12.183 1.00 0.00 468 ASN A N 10
ATOM 13622 C CA . ASN A 1 47 ? 1.653 -0.220 12.252 1.00 0.00 468 ASN A CA 10
ATOM 13623 C C . ASN A 1 47 ? 0.861 0.135 10.997 1.00 0.00 468 ASN A C 10
ATOM 13624 O O . ASN A 1 47 ? 1.016 1.222 10.439 1.00 0.00 468 ASN A O 10
ATOM 13635 N N . CYS A 1 48 ? 0.013 -0.789 10.558 1.00 0.00 469 CYS A N 10
ATOM 13636 C CA . CYS A 1 48 ? -0.804 -0.575 9.369 1.00 0.00 469 CYS A CA 10
ATOM 13637 C C . CYS A 1 48 ? -2.236 -0.213 9.751 1.00 0.00 469 CYS A C 10
ATOM 13638 O O . CYS A 1 48 ? -3.001 -1.063 10.208 1.00 0.00 469 CYS A O 10
ATOM 13645 N N . ILE A 1 49 ? -2.592 1.053 9.560 1.00 0.00 470 ILE A N 10
ATOM 13646 C CA . ILE A 1 49 ? -3.932 1.526 9.882 1.00 0.00 470 ILE A CA 10
ATOM 13647 C C . ILE A 1 49 ? -4.989 0.504 9.478 1.00 0.00 470 ILE A C 10
ATOM 13648 O O . ILE A 1 49 ? -5.997 0.334 10.162 1.00 0.00 470 ILE A O 10
ATOM 13664 N N . ASN A 1 50 ? -4.749 -0.176 8.361 1.00 0.00 471 ASN A N 10
ATOM 13665 C CA . ASN A 1 50 ? -5.680 -1.183 7.865 1.00 0.00 471 ASN A CA 10
ATOM 13666 C C . ASN A 1 50 ? -5.999 -2.209 8.948 1.00 0.00 471 ASN A C 10
ATOM 13667 O O . ASN A 1 50 ? -7.147 -2.351 9.365 1.00 0.00 471 ASN A O 10
ATOM 13678 N N . GLY A 1 51 ? -4.972 -2.923 9.401 1.00 0.00 472 GLY A N 10
ATOM 13679 C CA . GLY A 1 51 ? -5.163 -3.926 10.432 1.00 0.00 472 GLY A CA 10
ATOM 13680 C C . GLY A 1 51 ? -5.056 -5.339 9.893 1.00 0.00 472 GLY A C 10
ATOM 13681 O O . GLY A 1 51 ? -4.227 -5.619 9.026 1.00 0.00 472 GLY A O 10
ATOM 13685 N N . ASP A 1 52 ? -5.894 -6.232 10.407 1.00 0.00 473 ASP A N 10
ATOM 13686 C CA . ASP A 1 52 ? -5.890 -7.624 9.973 1.00 0.00 473 ASP A CA 10
ATOM 13687 C C . ASP A 1 52 ? -6.648 -7.785 8.659 1.00 0.00 473 ASP A C 10
ATOM 13688 O O . ASP A 1 52 ? -6.972 -8.901 8.251 1.00 0.00 473 ASP A O 10
ATOM 13697 N N . ASP A 1 53 ? -6.928 -6.665 8.002 1.00 0.00 474 ASP A N 10
ATOM 13698 C CA . ASP A 1 53 ? -7.648 -6.682 6.734 1.00 0.00 474 ASP A CA 10
ATOM 13699 C C . ASP A 1 53 ? -6.709 -6.377 5.571 1.00 0.00 474 ASP A C 10
ATOM 13700 O O . ASP A 1 53 ? -6.963 -6.774 4.434 1.00 0.00 474 ASP A O 10
ATOM 13709 N N . CYS A 1 54 ? -5.624 -5.668 5.865 1.00 0.00 475 CYS A N 10
ATOM 13710 C CA . CYS A 1 54 ? -4.647 -5.307 4.844 1.00 0.00 475 CYS A CA 10
ATOM 13711 C C . CYS A 1 54 ? -4.361 -6.489 3.923 1.00 0.00 475 CYS A C 10
ATOM 13712 O O . CYS A 1 54 ? -4.009 -7.575 4.381 1.00 0.00 475 CYS A O 10
ATOM 13719 N N . MET A 1 55 ? -4.516 -6.268 2.621 1.00 0.00 476 MET A N 10
ATOM 13720 C CA . MET A 1 55 ? -4.273 -7.314 1.635 1.00 0.00 476 MET A CA 10
ATOM 13721 C C . MET A 1 55 ? -2.784 -7.437 1.328 1.00 0.00 476 MET A C 10
ATOM 13722 O O . MET A 1 55 ? -2.397 -7.857 0.237 1.00 0.00 476 MET A O 10
ATOM 13736 N N . PHE A 1 56 ? -1.952 -7.068 2.297 1.00 0.00 477 PHE A N 10
ATOM 13737 C CA . PHE A 1 56 ? -0.505 -7.136 2.129 1.00 0.00 477 PHE A CA 10
ATOM 13738 C C . PHE A 1 56 ? 0.134 -7.956 3.246 1.00 0.00 477 PHE A C 10
ATOM 13739 O O . PHE A 1 56 ? -0.446 -8.120 4.319 1.00 0.00 477 PHE A O 10
ATOM 13756 N N . SER A 1 57 ? 1.332 -8.468 2.985 1.00 0.00 478 SER A N 10
ATOM 13757 C CA . SER A 1 57 ? 2.049 -9.275 3.965 1.00 0.00 478 SER A CA 10
ATOM 13758 C C . SER A 1 57 ? 2.738 -8.388 4.999 1.00 0.00 478 SER A C 10
ATOM 13759 O O . SER A 1 57 ? 3.329 -7.363 4.659 1.00 0.00 478 SER A O 10
ATOM 13767 N N . HIS A 1 58 ? 2.657 -8.791 6.263 1.00 0.00 479 HIS A N 10
ATOM 13768 C CA . HIS A 1 58 ? 3.273 -8.035 7.347 1.00 0.00 479 HIS A CA 10
ATOM 13769 C C . HIS A 1 58 ? 4.492 -8.769 7.898 1.00 0.00 479 HIS A C 10
ATOM 13770 O O . HIS A 1 58 ? 4.954 -8.484 9.003 1.00 0.00 479 HIS A O 10
ATOM 13784 N N . ASP A 1 59 ? 5.008 -9.715 7.120 1.00 0.00 480 ASP A N 10
ATOM 13785 C CA . ASP A 1 59 ? 6.173 -10.489 7.530 1.00 0.00 480 ASP A CA 10
ATOM 13786 C C . ASP A 1 59 ? 7.376 -9.580 7.763 1.00 0.00 480 ASP A C 10
ATOM 13787 O O . ASP A 1 59 ? 7.488 -8.498 7.186 1.00 0.00 480 ASP A O 10
ATOM 13796 N N . PRO A 1 60 ? 8.296 -10.026 8.630 1.00 0.00 481 PRO A N 10
ATOM 13797 C CA . PRO A 1 60 ? 9.507 -9.268 8.960 1.00 0.00 481 PRO A CA 10
ATOM 13798 C C . PRO A 1 60 ? 10.489 -9.209 7.796 1.00 0.00 481 PRO A C 10
ATOM 13799 O O . PRO A 1 60 ? 11.004 -10.236 7.352 1.00 0.00 481 PRO A O 10
ATOM 13810 N N . LEU A 1 61 ? 10.746 -8.001 7.305 1.00 0.00 482 LEU A N 10
ATOM 13811 C CA . LEU A 1 61 ? 11.669 -7.808 6.192 1.00 0.00 482 LEU A CA 10
ATOM 13812 C C . LEU A 1 61 ? 12.880 -8.725 6.323 1.00 0.00 482 LEU A C 10
ATOM 13813 O O . LEU A 1 61 ? 13.276 -9.096 7.429 1.00 0.00 482 LEU A O 10
ATOM 13829 N N . THR A 1 62 ? 13.468 -9.087 5.187 1.00 0.00 483 THR A N 10
ATOM 13830 C CA . THR A 1 62 ? 14.636 -9.960 5.175 1.00 0.00 483 THR A CA 10
ATOM 13831 C C . THR A 1 62 ? 15.660 -9.493 4.147 1.00 0.00 483 THR A C 10
ATOM 13832 O O . THR A 1 62 ? 15.356 -8.672 3.283 1.00 0.00 483 THR A O 10
ATOM 13843 N N . GLU A 1 63 ? 16.876 -10.021 4.248 1.00 0.00 484 GLU A N 10
ATOM 13844 C CA . GLU A 1 63 ? 17.946 -9.657 3.326 1.00 0.00 484 GLU A CA 10
ATOM 13845 C C . GLU A 1 63 ? 17.416 -9.533 1.900 1.00 0.00 484 GLU A C 10
ATOM 13846 O O . GLU A 1 63 ? 17.828 -8.651 1.149 1.00 0.00 484 GLU A O 10
ATOM 13858 N N . GLU A 1 64 ? 16.500 -10.426 1.536 1.00 0.00 485 GLU A N 10
ATOM 13859 C CA . GLU A 1 64 ? 15.915 -10.417 0.200 1.00 0.00 485 GLU A CA 10
ATOM 13860 C C . GLU A 1 64 ? 14.813 -9.367 0.095 1.00 0.00 485 GLU A C 10
ATOM 13861 O O . GLU A 1 64 ? 15.008 -8.299 -0.486 1.00 0.00 485 GLU A O 10
ATOM 13873 N N . THR A 1 65 ? 13.651 -9.679 0.662 1.00 0.00 486 THR A N 10
ATOM 13874 C CA . THR A 1 65 ? 12.516 -8.766 0.632 1.00 0.00 486 THR A CA 10
ATOM 13875 C C . THR A 1 65 ? 12.960 -7.329 0.882 1.00 0.00 486 THR A C 10
ATOM 13876 O O . THR A 1 65 ? 12.620 -6.423 0.121 1.00 0.00 486 THR A O 10
ATOM 13887 N N . ARG A 1 66 ? 13.722 -7.128 1.952 1.00 0.00 487 ARG A N 10
ATOM 13888 C CA . ARG A 1 66 ? 14.212 -5.800 2.303 1.00 0.00 487 ARG A CA 10
ATOM 13889 C C . ARG A 1 66 ? 14.621 -5.025 1.054 1.00 0.00 487 ARG A C 10
ATOM 13890 O O . ARG A 1 66 ? 14.299 -3.846 0.911 1.00 0.00 487 ARG A O 10
ATOM 13911 N N . GLU A 1 67 ? 15.333 -5.696 0.154 1.00 0.00 488 GLU A N 10
ATOM 13912 C CA . GLU A 1 67 ? 15.787 -5.068 -1.082 1.00 0.00 488 GLU A CA 10
ATOM 13913 C C . GLU A 1 67 ? 14.606 -4.535 -1.887 1.00 0.00 488 GLU A C 10
ATOM 13914 O O . GLU A 1 67 ? 14.676 -3.452 -2.470 1.00 0.00 488 GLU A O 10
ATOM 13926 N N . LEU A 1 68 ? 13.522 -5.303 -1.916 1.00 0.00 489 LEU A N 10
ATOM 13927 C CA . LEU A 1 68 ? 12.325 -4.909 -2.650 1.00 0.00 489 LEU A CA 10
ATOM 13928 C C . LEU A 1 68 ? 11.959 -3.457 -2.356 1.00 0.00 489 LEU A C 10
ATOM 13929 O O . LEU A 1 68 ? 12.058 -2.593 -3.228 1.00 0.00 489 LEU A O 10
ATOM 13945 N N . LEU A 1 69 ? 11.539 -3.196 -1.124 1.00 0.00 490 LEU A N 10
ATOM 13946 C CA . LEU A 1 69 ? 11.160 -1.848 -0.714 1.00 0.00 490 LEU A CA 10
ATOM 13947 C C . LEU A 1 69 ? 12.119 -0.813 -1.294 1.00 0.00 490 LEU A C 10
ATOM 13948 O O . LEU A 1 69 ? 11.704 0.101 -2.006 1.00 0.00 490 LEU A O 10
ATOM 13964 N N . ASP A 1 70 ? 13.402 -0.966 -0.987 1.00 0.00 491 ASP A N 10
ATOM 13965 C CA . ASP A 1 70 ? 14.421 -0.046 -1.481 1.00 0.00 491 ASP A CA 10
ATOM 13966 C C . ASP A 1 70 ? 14.181 0.293 -2.949 1.00 0.00 491 ASP A C 10
ATOM 13967 O O . ASP A 1 70 ? 14.419 1.420 -3.384 1.00 0.00 491 ASP A O 10
ATOM 13976 N N . LYS A 1 71 ? 13.711 -0.690 -3.708 1.00 0.00 492 LYS A N 10
ATOM 13977 C CA . LYS A 1 71 ? 13.438 -0.498 -5.128 1.00 0.00 492 LYS A CA 10
ATOM 13978 C C . LYS A 1 71 ? 12.096 0.197 -5.335 1.00 0.00 492 LYS A C 10
ATOM 13979 O O . LYS A 1 71 ? 11.955 1.043 -6.217 1.00 0.00 492 LYS A O 10
ATOM 13998 N N . MET A 1 72 ? 11.115 -0.164 -4.515 1.00 0.00 493 MET A N 10
ATOM 13999 C CA . MET A 1 72 ? 9.785 0.427 -4.608 1.00 0.00 493 MET A CA 10
ATOM 14000 C C . MET A 1 72 ? 9.811 1.891 -4.181 1.00 0.00 493 MET A C 10
ATOM 14001 O O . MET A 1 72 ? 9.519 2.786 -4.976 1.00 0.00 493 MET A O 10
ATOM 14015 N N . LEU A 1 73 ? 10.161 2.130 -2.922 1.00 0.00 494 LEU A N 10
ATOM 14016 C CA . LEU A 1 73 ? 10.224 3.487 -2.389 1.00 0.00 494 LEU A CA 10
ATOM 14017 C C . LEU A 1 73 ? 10.814 4.448 -3.416 1.00 0.00 494 LEU A C 10
ATOM 14018 O O . LEU A 1 73 ? 10.253 5.511 -3.679 1.00 0.00 494 LEU A O 10
ATOM 14034 N N . ALA A 1 74 ? 11.947 4.065 -3.995 1.00 0.00 495 ALA A N 10
ATOM 14035 C CA . ALA A 1 74 ? 12.610 4.891 -4.997 1.00 0.00 495 ALA A CA 10
ATOM 14036 C C . ALA A 1 74 ? 11.775 4.986 -6.270 1.00 0.00 495 ALA A C 10
ATOM 14037 O O . ALA A 1 74 ? 11.642 6.060 -6.856 1.00 0.00 495 ALA A O 10
ATOM 14044 N N . ASP A 1 75 ? 11.216 3.858 -6.691 1.00 0.00 496 ASP A N 10
ATOM 14045 C CA . ASP A 1 75 ? 10.394 3.814 -7.894 1.00 0.00 496 ASP A CA 10
ATOM 14046 C C . ASP A 1 75 ? 9.370 4.945 -7.894 1.00 0.00 496 ASP A C 10
ATOM 14047 O O . ASP A 1 75 ? 9.126 5.576 -8.922 1.00 0.00 496 ASP A O 10
ATOM 14056 N N . ASP A 1 76 ? 8.773 5.195 -6.734 1.00 0.00 497 ASP A N 10
ATOM 14057 C CA . ASP A 1 76 ? 7.775 6.249 -6.599 1.00 0.00 497 ASP A CA 10
ATOM 14058 C C . ASP A 1 76 ? 8.416 7.626 -6.744 1.00 0.00 497 ASP A C 10
ATOM 14059 O O . ASP A 1 76 ? 8.144 8.350 -7.701 1.00 0.00 497 ASP A O 10
ATOM 14068 N N . ALA A 1 77 ? 9.267 7.980 -5.787 1.00 0.00 498 ALA A N 10
ATOM 14069 C CA . ALA A 1 77 ? 9.948 9.269 -5.809 1.00 0.00 498 ALA A CA 10
ATOM 14070 C C . ALA A 1 77 ? 10.574 9.537 -7.173 1.00 0.00 498 ALA A C 10
ATOM 14071 O O . ALA A 1 77 ? 10.215 10.498 -7.853 1.00 0.00 498 ALA A O 10
ATOM 14078 N N . GLU A 1 78 ? 11.512 8.681 -7.567 1.00 0.00 499 GLU A N 10
ATOM 14079 C CA . GLU A 1 78 ? 12.188 8.827 -8.850 1.00 0.00 499 GLU A CA 10
ATOM 14080 C C . GLU A 1 78 ? 11.187 8.787 -10.001 1.00 0.00 499 GLU A C 10
ATOM 14081 O O . GLU A 1 78 ? 11.193 9.656 -10.872 1.00 0.00 499 GLU A O 10
ATOM 14093 N N . ALA A 1 79 ? 10.329 7.773 -9.996 1.00 0.00 500 ALA A N 10
ATOM 14094 C CA . ALA A 1 79 ? 9.321 7.620 -11.038 1.00 0.00 500 ALA A CA 10
ATOM 14095 C C . ALA A 1 79 ? 9.870 8.036 -12.399 1.00 0.00 500 ALA A C 10
ATOM 14096 O O . ALA A 1 79 ? 9.188 8.701 -13.177 1.00 0.00 500 ALA A O 10
ATOM 14103 N N . GLY A 1 80 ? 11.108 7.639 -12.678 1.00 0.00 501 GLY A N 10
ATOM 14104 C CA . GLY A 1 80 ? 11.728 7.981 -13.945 1.00 0.00 501 GLY A CA 10
ATOM 14105 C C . GLY A 1 80 ? 13.141 7.444 -14.063 1.00 0.00 501 GLY A C 10
ATOM 14106 O O . GLY A 1 80 ? 14.061 8.175 -14.428 1.00 0.00 501 GLY A O 10
ATOM 14110 N N . ALA A 1 81 ? 13.313 6.164 -13.751 1.00 0.00 502 ALA A N 10
ATOM 14111 C CA . ALA A 1 81 ? 14.624 5.530 -13.824 1.00 0.00 502 ALA A CA 10
ATOM 14112 C C . ALA A 1 81 ? 14.601 4.329 -14.764 1.00 0.00 502 ALA A C 10
ATOM 14113 O O . ALA A 1 81 ? 14.536 3.184 -14.319 1.00 0.00 502 ALA A O 10
ATOM 14120 N N . GLU A 1 82 ? 14.655 4.599 -16.064 1.00 0.00 503 GLU A N 10
ATOM 14121 C CA . GLU A 1 82 ? 14.639 3.539 -17.065 1.00 0.00 503 GLU A CA 10
ATOM 14122 C C . GLU A 1 82 ? 15.864 3.628 -17.971 1.00 0.00 503 GLU A C 10
ATOM 14123 O O . GLU A 1 82 ? 15.797 4.176 -19.072 1.00 0.00 503 GLU A O 10
ATOM 14135 N N . ASP A 1 83 ? 16.981 3.086 -17.500 1.00 0.00 504 ASP A N 10
ATOM 14136 C CA . ASP A 1 83 ? 18.222 3.103 -18.266 1.00 0.00 504 ASP A CA 10
ATOM 14137 C C . ASP A 1 83 ? 18.452 1.762 -18.956 1.00 0.00 504 ASP A C 10
ATOM 14138 O O . ASP A 1 83 ? 19.003 0.835 -18.363 1.00 0.00 504 ASP A O 10
ATOM 14147 N N . GLU A 1 84 ? 18.026 1.667 -20.212 1.00 0.00 505 GLU A N 10
ATOM 14148 C CA . GLU A 1 84 ? 18.185 0.439 -20.981 1.00 0.00 505 GLU A CA 10
ATOM 14149 C C . GLU A 1 84 ? 19.616 -0.083 -20.883 1.00 0.00 505 GLU A C 10
ATOM 14150 O O . GLU A 1 84 ? 20.564 0.592 -21.283 1.00 0.00 505 GLU A O 10
ATOM 14162 N N . LYS A 1 85 ? 19.764 -1.290 -20.347 1.00 0.00 506 LYS A N 10
ATOM 14163 C CA . LYS A 1 85 ? 21.077 -1.905 -20.197 1.00 0.00 506 LYS A CA 10
ATOM 14164 C C . LYS A 1 85 ? 21.566 -2.477 -21.523 1.00 0.00 506 LYS A C 10
ATOM 14165 O O . LYS A 1 85 ? 20.973 -3.412 -22.062 1.00 0.00 506 LYS A O 10
ATOM 14184 N N . GLU A 1 86 ? 22.650 -1.911 -22.044 1.00 0.00 507 GLU A N 10
ATOM 14185 C CA . GLU A 1 86 ? 23.218 -2.366 -23.307 1.00 0.00 507 GLU A CA 10
ATOM 14186 C C . GLU A 1 86 ? 23.488 -3.868 -23.272 1.00 0.00 507 GLU A C 10
ATOM 14187 O O . GLU A 1 86 ? 24.400 -4.330 -22.587 1.00 0.00 507 GLU A O 10
ATOM 14199 N N . VAL A 1 87 ? 22.687 -4.625 -24.017 1.00 0.00 508 VAL A N 10
ATOM 14200 C CA . VAL A 1 87 ? 22.839 -6.074 -24.072 1.00 0.00 508 VAL A CA 10
ATOM 14201 C C . VAL A 1 87 ? 23.953 -6.473 -25.033 1.00 0.00 508 VAL A C 10
ATOM 14202 O O . VAL A 1 87 ? 23.725 -6.632 -26.232 1.00 0.00 508 VAL A O 10
ATOM 14215 N N . GLU A 1 88 ? 25.160 -6.634 -24.498 1.00 0.00 509 GLU A N 10
ATOM 14216 C CA . GLU A 1 88 ? 26.310 -7.014 -25.309 1.00 0.00 509 GLU A CA 10
ATOM 14217 C C . GLU A 1 88 ? 26.636 -8.494 -25.130 1.00 0.00 509 GLU A C 10
ATOM 14218 O O . GLU A 1 88 ? 26.057 -9.169 -24.279 1.00 0.00 509 GLU A O 10
ATOM 14230 N N . GLU A 1 89 ? 27.568 -8.991 -25.937 1.00 0.00 510 GLU A N 10
ATOM 14231 C CA . GLU A 1 89 ? 27.970 -10.391 -25.868 1.00 0.00 510 GLU A CA 10
ATOM 14232 C C . GLU A 1 89 ? 29.420 -10.518 -25.408 1.00 0.00 510 GLU A C 10
ATOM 14233 O O . GLU A 1 89 ? 30.237 -9.625 -25.637 1.00 0.00 510 GLU A O 10
ATOM 14245 N N . LEU A 1 90 ? 29.731 -11.633 -24.757 1.00 0.00 511 LEU A N 10
ATOM 14246 C CA . LEU A 1 90 ? 31.082 -11.879 -24.263 1.00 0.00 511 LEU A CA 10
ATOM 14247 C C . LEU A 1 90 ? 32.106 -11.738 -25.384 1.00 0.00 511 LEU A C 10
ATOM 14248 O O . LEU A 1 90 ? 31.772 -11.334 -26.498 1.00 0.00 511 LEU A O 10
ATOM 14264 N N . LYS A 1 91 ? 33.356 -12.076 -25.083 1.00 0.00 512 LYS A N 10
ATOM 14265 C CA . LYS A 1 91 ? 34.429 -11.991 -26.066 1.00 0.00 512 LYS A CA 10
ATOM 14266 C C . LYS A 1 91 ? 34.331 -13.126 -27.079 1.00 0.00 512 LYS A C 10
ATOM 14267 O O . LYS A 1 91 ? 35.316 -13.810 -27.358 1.00 0.00 512 LYS A O 10
ATOM 14286 N N . LYS A 1 92 ? 33.137 -13.322 -27.628 1.00 0.00 513 LYS A N 10
ATOM 14287 C CA . LYS A 1 92 ? 32.910 -14.373 -28.613 1.00 0.00 513 LYS A CA 10
ATOM 14288 C C . LYS A 1 92 ? 34.016 -14.383 -29.663 1.00 0.00 513 LYS A C 10
ATOM 14289 O O . LYS A 1 92 ? 34.368 -13.341 -30.217 1.00 0.00 513 LYS A O 10
ATOM 14308 N N . SER A 1 93 ? 34.558 -15.566 -29.933 1.00 0.00 514 SER A N 10
ATOM 14309 C CA . SER A 1 93 ? 35.626 -15.710 -30.916 1.00 0.00 514 SER A CA 10
ATOM 14310 C C . SER A 1 93 ? 35.845 -17.178 -31.268 1.00 0.00 514 SER A C 10
ATOM 14311 O O . SER A 1 93 ? 35.412 -18.073 -30.544 1.00 0.00 514 SER A O 10
ATOM 14319 N N . GLY A 1 94 ? 36.521 -17.417 -32.388 1.00 0.00 515 GLY A N 10
ATOM 14320 C CA . GLY A 1 94 ? 36.786 -18.777 -32.819 1.00 0.00 515 GLY A CA 10
ATOM 14321 C C . GLY A 1 94 ? 38.267 -19.096 -32.854 1.00 0.00 515 GLY A C 10
ATOM 14322 O O . GLY A 1 94 ? 39.032 -18.513 -33.623 1.00 0.00 515 GLY A O 10
ATOM 14326 N N . PRO A 1 95 ? 38.693 -20.042 -32.003 1.00 0.00 516 PRO A N 10
ATOM 14327 C CA . PRO A 1 95 ? 40.096 -20.457 -31.920 1.00 0.00 516 PRO A CA 10
ATOM 14328 C C . PRO A 1 95 ? 40.547 -21.228 -33.156 1.00 0.00 516 PRO A C 10
ATOM 14329 O O . PRO A 1 95 ? 39.739 -21.865 -33.831 1.00 0.00 516 PRO A O 10
ATOM 14340 N N . SER A 1 96 ? 41.843 -21.167 -33.446 1.00 0.00 517 SER A N 10
ATOM 14341 C CA . SER A 1 96 ? 42.401 -21.856 -34.603 1.00 0.00 517 SER A CA 10
ATOM 14342 C C . SER A 1 96 ? 43.505 -22.820 -34.181 1.00 0.00 517 SER A C 10
ATOM 14343 O O . SER A 1 96 ? 44.087 -22.682 -33.105 1.00 0.00 517 SER A O 10
ATOM 14351 N N . SER A 1 97 ? 43.788 -23.798 -35.037 1.00 0.00 518 SER A N 10
ATOM 14352 C CA . SER A 1 97 ? 44.819 -24.788 -34.752 1.00 0.00 518 SER A CA 10
ATOM 14353 C C . SER A 1 97 ? 46.012 -24.615 -35.688 1.00 0.00 518 SER A C 10
ATOM 14354 O O . SER A 1 97 ? 45.972 -23.814 -36.621 1.00 0.00 518 SER A O 10
ATOM 14362 N N . GLY A 1 98 ? 47.073 -25.374 -35.430 1.00 0.00 519 GLY A N 10
ATOM 14363 C CA . GLY A 1 98 ? 48.263 -25.290 -36.258 1.00 0.00 519 GLY A CA 10
ATOM 14364 C C . GLY A 1 98 ? 48.831 -26.654 -36.595 1.00 0.00 519 GLY A C 10
ATOM 14365 O O . GLY A 1 98 ? 48.062 -27.569 -36.884 1.00 0.00 519 GLY A O 10
ATOM 14371 N N . GLY A 1 1 ? 35.107 -8.284 -28.751 1.00 0.00 422 GLY A N 11
ATOM 14372 C CA . GLY A 1 1 ? 34.089 -7.355 -28.297 1.00 0.00 422 GLY A CA 11
ATOM 14373 C C . GLY A 1 1 ? 32.684 -7.873 -28.533 1.00 0.00 422 GLY A C 11
ATOM 14374 O O . GLY A 1 1 ? 31.926 -7.298 -29.313 1.00 0.00 422 GLY A O 11
ATOM 14378 N N . SER A 1 2 ? 32.336 -8.965 -27.859 1.00 0.00 423 SER A N 11
ATOM 14379 C CA . SER A 1 2 ? 31.015 -9.564 -28.003 1.00 0.00 423 SER A CA 11
ATOM 14380 C C . SER A 1 2 ? 30.071 -9.069 -26.911 1.00 0.00 423 SER A C 11
ATOM 14381 O O . SER A 1 2 ? 30.444 -8.993 -25.741 1.00 0.00 423 SER A O 11
ATOM 14389 N N . SER A 1 3 ? 28.847 -8.733 -27.304 1.00 0.00 424 SER A N 11
ATOM 14390 C CA . SER A 1 3 ? 27.850 -8.241 -26.360 1.00 0.00 424 SER A CA 11
ATOM 14391 C C . SER A 1 3 ? 27.101 -9.399 -25.708 1.00 0.00 424 SER A C 11
ATOM 14392 O O . SER A 1 3 ? 26.737 -10.369 -26.371 1.00 0.00 424 SER A O 11
ATOM 14400 N N . GLY A 1 4 ? 26.875 -9.289 -24.402 1.00 0.00 425 GLY A N 11
ATOM 14401 C CA . GLY A 1 4 ? 26.172 -10.334 -23.680 1.00 0.00 425 GLY A CA 11
ATOM 14402 C C . GLY A 1 4 ? 24.723 -9.979 -23.414 1.00 0.00 425 GLY A C 11
ATOM 14403 O O . GLY A 1 4 ? 24.391 -9.449 -22.353 1.00 0.00 425 GLY A O 11
ATOM 14407 N N . SER A 1 5 ? 23.856 -10.270 -24.379 1.00 0.00 426 SER A N 11
ATOM 14408 C CA . SER A 1 5 ? 22.435 -9.973 -24.246 1.00 0.00 426 SER A CA 11
ATOM 14409 C C . SER A 1 5 ? 21.724 -11.065 -23.452 1.00 0.00 426 SER A C 11
ATOM 14410 O O . SER A 1 5 ? 20.631 -11.499 -23.814 1.00 0.00 426 SER A O 11
ATOM 14418 N N . SER A 1 6 ? 22.354 -11.504 -22.367 1.00 0.00 427 SER A N 11
ATOM 14419 C CA . SER A 1 6 ? 21.784 -12.548 -21.523 1.00 0.00 427 SER A CA 11
ATOM 14420 C C . SER A 1 6 ? 21.276 -11.967 -20.208 1.00 0.00 427 SER A C 11
ATOM 14421 O O . SER A 1 6 ? 21.814 -10.983 -19.702 1.00 0.00 427 SER A O 11
ATOM 14429 N N . GLY A 1 7 ? 20.234 -12.583 -19.659 1.00 0.00 428 GLY A N 11
ATOM 14430 C CA . GLY A 1 7 ? 19.669 -12.114 -18.407 1.00 0.00 428 GLY A CA 11
ATOM 14431 C C . GLY A 1 7 ? 18.241 -12.580 -18.204 1.00 0.00 428 GLY A C 11
ATOM 14432 O O . GLY A 1 7 ? 17.335 -11.766 -18.025 1.00 0.00 428 GLY A O 11
ATOM 14436 N N . GLU A 1 8 ? 18.039 -13.894 -18.235 1.00 0.00 429 GLU A N 11
ATOM 14437 C CA . GLU A 1 8 ? 16.709 -14.466 -18.056 1.00 0.00 429 GLU A CA 11
ATOM 14438 C C . GLU A 1 8 ? 16.380 -14.621 -16.574 1.00 0.00 429 GLU A C 11
ATOM 14439 O O . GLU A 1 8 ? 16.832 -15.563 -15.921 1.00 0.00 429 GLU A O 11
ATOM 14451 N N . LEU A 1 9 ? 15.589 -13.692 -16.049 1.00 0.00 430 LEU A N 11
ATOM 14452 C CA . LEU A 1 9 ? 15.198 -13.724 -14.644 1.00 0.00 430 LEU A CA 11
ATOM 14453 C C . LEU A 1 9 ? 13.784 -14.274 -14.485 1.00 0.00 430 LEU A C 11
ATOM 14454 O O . LEU A 1 9 ? 12.935 -14.134 -15.365 1.00 0.00 430 LEU A O 11
ATOM 14470 N N . PRO A 1 10 ? 13.523 -14.912 -13.334 1.00 0.00 431 PRO A N 11
ATOM 14471 C CA . PRO A 1 10 ? 12.212 -15.492 -13.031 1.00 0.00 431 PRO A CA 11
ATOM 14472 C C . PRO A 1 10 ? 11.146 -14.427 -12.796 1.00 0.00 431 PRO A C 11
ATOM 14473 O O . PRO A 1 10 ? 10.490 -13.972 -13.733 1.00 0.00 431 PRO A O 11
ATOM 14484 N N . LYS A 1 11 ? 10.979 -14.032 -11.538 1.00 0.00 432 LYS A N 11
ATOM 14485 C CA . LYS A 1 11 ? 9.994 -13.018 -11.179 1.00 0.00 432 LYS A CA 11
ATOM 14486 C C . LYS A 1 11 ? 10.527 -11.617 -11.463 1.00 0.00 432 LYS A C 11
ATOM 14487 O O . LYS A 1 11 ? 11.680 -11.449 -11.862 1.00 0.00 432 LYS A O 11
ATOM 14506 N N . LYS A 1 12 ? 9.682 -10.614 -11.253 1.00 0.00 433 LYS A N 11
ATOM 14507 C CA . LYS A 1 12 ? 10.068 -9.227 -11.483 1.00 0.00 433 LYS A CA 11
ATOM 14508 C C . LYS A 1 12 ? 10.551 -8.575 -10.191 1.00 0.00 433 LYS A C 11
ATOM 14509 O O . LYS A 1 12 ? 11.295 -7.595 -10.220 1.00 0.00 433 LYS A O 11
ATOM 14528 N N . ARG A 1 13 ? 10.123 -9.126 -9.060 1.00 0.00 434 ARG A N 11
ATOM 14529 C CA . ARG A 1 13 ? 10.512 -8.598 -7.758 1.00 0.00 434 ARG A CA 11
ATOM 14530 C C . ARG A 1 13 ? 10.115 -7.130 -7.625 1.00 0.00 434 ARG A C 11
ATOM 14531 O O . ARG A 1 13 ? 10.881 -6.314 -7.114 1.00 0.00 434 ARG A O 11
ATOM 14552 N N . GLU A 1 14 ? 8.913 -6.803 -8.091 1.00 0.00 435 GLU A N 11
ATOM 14553 C CA . GLU A 1 14 ? 8.416 -5.434 -8.025 1.00 0.00 435 GLU A CA 11
ATOM 14554 C C . GLU A 1 14 ? 6.946 -5.409 -7.617 1.00 0.00 435 GLU A C 11
ATOM 14555 O O . GLU A 1 14 ? 6.211 -6.372 -7.838 1.00 0.00 435 GLU A O 11
ATOM 14567 N N . LEU A 1 15 ? 6.523 -4.300 -7.020 1.00 0.00 436 LEU A N 11
ATOM 14568 C CA . LEU A 1 15 ? 5.141 -4.147 -6.580 1.00 0.00 436 LEU A CA 11
ATOM 14569 C C . LEU A 1 15 ? 4.233 -3.784 -7.751 1.00 0.00 436 LEU A C 11
ATOM 14570 O O . LEU A 1 15 ? 4.240 -2.648 -8.226 1.00 0.00 436 LEU A O 11
ATOM 14586 N N . CYS A 1 16 ? 3.452 -4.755 -8.211 1.00 0.00 437 CYS A N 11
ATOM 14587 C CA . CYS A 1 16 ? 2.537 -4.538 -9.325 1.00 0.00 437 CYS A CA 11
ATOM 14588 C C . CYS A 1 16 ? 1.861 -3.175 -9.216 1.00 0.00 437 CYS A C 11
ATOM 14589 O O . CYS A 1 16 ? 1.224 -2.863 -8.210 1.00 0.00 437 CYS A O 11
ATOM 14596 N N . LYS A 1 17 ? 2.004 -2.365 -10.260 1.00 0.00 438 LYS A N 11
ATOM 14597 C CA . LYS A 1 17 ? 1.407 -1.035 -10.285 1.00 0.00 438 LYS A CA 11
ATOM 14598 C C . LYS A 1 17 ? -0.113 -1.123 -10.382 1.00 0.00 438 LYS A C 11
ATOM 14599 O O . LYS A 1 17 ? -0.806 -0.106 -10.356 1.00 0.00 438 LYS A O 11
ATOM 14618 N N . PHE A 1 18 ? -0.625 -2.344 -10.492 1.00 0.00 439 PHE A N 11
ATOM 14619 C CA . PHE A 1 18 ? -2.063 -2.564 -10.592 1.00 0.00 439 PHE A CA 11
ATOM 14620 C C . PHE A 1 18 ? -2.623 -3.106 -9.280 1.00 0.00 439 PHE A C 11
ATOM 14621 O O . PHE A 1 18 ? -3.594 -2.576 -8.741 1.00 0.00 439 PHE A O 11
ATOM 14638 N N . TYR A 1 19 ? -2.003 -4.166 -8.773 1.00 0.00 440 TYR A N 11
ATOM 14639 C CA . TYR A 1 19 ? -2.440 -4.783 -7.526 1.00 0.00 440 TYR A CA 11
ATOM 14640 C C . TYR A 1 19 ? -2.735 -3.724 -6.468 1.00 0.00 440 TYR A C 11
ATOM 14641 O O . TYR A 1 19 ? -3.678 -3.857 -5.687 1.00 0.00 440 TYR A O 11
ATOM 14659 N N . ILE A 1 20 ? -1.923 -2.673 -6.451 1.00 0.00 441 ILE A N 11
ATOM 14660 C CA . ILE A 1 20 ? -2.097 -1.590 -5.491 1.00 0.00 441 ILE A CA 11
ATOM 14661 C C . ILE A 1 20 ? -3.572 -1.245 -5.312 1.00 0.00 441 ILE A C 11
ATOM 14662 O O . ILE A 1 20 ? -4.016 -0.917 -4.212 1.00 0.00 441 ILE A O 11
ATOM 14678 N N . THR A 1 21 ? -4.329 -1.324 -6.403 1.00 0.00 442 THR A N 11
ATOM 14679 C CA . THR A 1 21 ? -5.754 -1.021 -6.367 1.00 0.00 442 THR A CA 11
ATOM 14680 C C . THR A 1 21 ? -6.586 -2.298 -6.335 1.00 0.00 442 THR A C 11
ATOM 14681 O O . THR A 1 21 ? -7.636 -2.349 -5.696 1.00 0.00 442 THR A O 11
ATOM 14692 N N . GLY A 1 22 ? -6.110 -3.328 -7.028 1.00 0.00 443 GLY A N 11
ATOM 14693 C CA . GLY A 1 22 ? -6.823 -4.591 -7.064 1.00 0.00 443 GLY A CA 11
ATOM 14694 C C . GLY A 1 22 ? -7.225 -4.990 -8.470 1.00 0.00 443 GLY A C 11
ATOM 14695 O O . GLY A 1 22 ? -7.676 -6.112 -8.700 1.00 0.00 443 GLY A O 11
ATOM 14699 N N . PHE A 1 23 ? -7.062 -4.069 -9.414 1.00 0.00 444 PHE A N 11
ATOM 14700 C CA . PHE A 1 23 ? -7.414 -4.329 -10.805 1.00 0.00 444 PHE A CA 11
ATOM 14701 C C . PHE A 1 23 ? -6.193 -4.785 -11.598 1.00 0.00 444 PHE A C 11
ATOM 14702 O O . PHE A 1 23 ? -5.540 -3.985 -12.270 1.00 0.00 444 PHE A O 11
ATOM 14719 N N . CYS A 1 24 ? -5.889 -6.076 -11.515 1.00 0.00 445 CYS A N 11
ATOM 14720 C CA . CYS A 1 24 ? -4.746 -6.640 -12.223 1.00 0.00 445 CYS A CA 11
ATOM 14721 C C . CYS A 1 24 ? -5.196 -7.699 -13.226 1.00 0.00 445 CYS A C 11
ATOM 14722 O O . CYS A 1 24 ? -5.704 -8.753 -12.845 1.00 0.00 445 CYS A O 11
ATOM 14729 N N . ALA A 1 25 ? -5.005 -7.410 -14.509 1.00 0.00 446 ALA A N 11
ATOM 14730 C CA . ALA A 1 25 ? -5.388 -8.337 -15.566 1.00 0.00 446 ALA A CA 11
ATOM 14731 C C . ALA A 1 25 ? -4.976 -9.764 -15.221 1.00 0.00 446 ALA A C 11
ATOM 14732 O O . ALA A 1 25 ? -5.817 -10.604 -14.901 1.00 0.00 446 ALA A O 11
ATOM 14739 N N . ARG A 1 26 ? -3.676 -10.032 -15.289 1.00 0.00 447 ARG A N 11
ATOM 14740 C CA . ARG A 1 26 ? -3.152 -11.358 -14.985 1.00 0.00 447 ARG A CA 11
ATOM 14741 C C . ARG A 1 26 ? -3.036 -11.565 -13.478 1.00 0.00 447 ARG A C 11
ATOM 14742 O O . ARG A 1 26 ? -2.185 -10.965 -12.822 1.00 0.00 447 ARG A O 11
ATOM 14763 N N . ALA A 1 27 ? -3.899 -12.419 -12.935 1.00 0.00 448 ALA A N 11
ATOM 14764 C CA . ALA A 1 27 ? -3.892 -12.706 -11.506 1.00 0.00 448 ALA A CA 11
ATOM 14765 C C . ALA A 1 27 ? -2.808 -13.719 -11.155 1.00 0.00 448 ALA A C 11
ATOM 14766 O O . ALA A 1 27 ? -1.781 -13.366 -10.577 1.00 0.00 448 ALA A O 11
ATOM 14773 N N . GLU A 1 28 ? -3.044 -14.979 -11.507 1.00 0.00 449 GLU A N 11
ATOM 14774 C CA . GLU A 1 28 ? -2.087 -16.042 -11.227 1.00 0.00 449 GLU A CA 11
ATOM 14775 C C . GLU A 1 28 ? -0.910 -15.984 -12.196 1.00 0.00 449 GLU A C 11
ATOM 14776 O O . GLU A 1 28 ? 0.056 -16.734 -12.061 1.00 0.00 449 GLU A O 11
ATOM 14788 N N . ASN A 1 29 ? -1.000 -15.089 -13.174 1.00 0.00 450 ASN A N 11
ATOM 14789 C CA . ASN A 1 29 ? 0.057 -14.933 -14.167 1.00 0.00 450 ASN A CA 11
ATOM 14790 C C . ASN A 1 29 ? 0.785 -13.605 -13.983 1.00 0.00 450 ASN A C 11
ATOM 14791 O O . ASN A 1 29 ? 1.437 -13.109 -14.903 1.00 0.00 450 ASN A O 11
ATOM 14802 N N . CYS A 1 30 ? 0.670 -13.034 -12.789 1.00 0.00 451 CYS A N 11
ATOM 14803 C CA . CYS A 1 30 ? 1.317 -11.764 -12.482 1.00 0.00 451 CYS A CA 11
ATOM 14804 C C . CYS A 1 30 ? 2.790 -11.971 -12.145 1.00 0.00 451 CYS A C 11
ATOM 14805 O O . CYS A 1 30 ? 3.142 -12.552 -11.118 1.00 0.00 451 CYS A O 11
ATOM 14812 N N . PRO A 1 31 ? 3.674 -11.485 -13.030 1.00 0.00 452 PRO A N 11
ATOM 14813 C CA . PRO A 1 31 ? 5.123 -11.604 -12.848 1.00 0.00 452 PRO A CA 11
ATOM 14814 C C . PRO A 1 31 ? 5.638 -10.732 -11.708 1.00 0.00 452 PRO A C 11
ATOM 14815 O O . PRO A 1 31 ? 6.838 -10.694 -11.436 1.00 0.00 452 PRO A O 11
ATOM 14826 N N . TYR A 1 32 ? 4.723 -10.034 -11.044 1.00 0.00 453 TYR A N 11
ATOM 14827 C CA . TYR A 1 32 ? 5.085 -9.161 -9.934 1.00 0.00 453 TYR A CA 11
ATOM 14828 C C . TYR A 1 32 ? 4.688 -9.784 -8.599 1.00 0.00 453 TYR A C 11
ATOM 14829 O O . TYR A 1 32 ? 4.202 -10.913 -8.549 1.00 0.00 453 TYR A O 11
ATOM 14847 N N . MET A 1 33 ? 4.898 -9.037 -7.520 1.00 0.00 454 MET A N 11
ATOM 14848 C CA . MET A 1 33 ? 4.560 -9.514 -6.184 1.00 0.00 454 MET A CA 11
ATOM 14849 C C . MET A 1 33 ? 3.239 -8.916 -5.710 1.00 0.00 454 MET A C 11
ATOM 14850 O O . MET A 1 33 ? 2.957 -7.741 -5.951 1.00 0.00 454 MET A O 11
ATOM 14864 N N . HIS A 1 34 ? 2.433 -9.730 -5.037 1.00 0.00 455 HIS A N 11
ATOM 14865 C CA . HIS A 1 34 ? 1.142 -9.280 -4.530 1.00 0.00 455 HIS A CA 11
ATOM 14866 C C . HIS A 1 34 ? 1.078 -9.414 -3.011 1.00 0.00 455 HIS A C 11
ATOM 14867 O O . HIS A 1 34 ? 1.171 -8.425 -2.286 1.00 0.00 455 HIS A O 11
ATOM 14881 N N . GLY A 1 35 ? 0.916 -10.646 -2.537 1.00 0.00 456 GLY A N 11
ATOM 14882 C CA . GLY A 1 35 ? 0.841 -10.887 -1.108 1.00 0.00 456 GLY A CA 11
ATOM 14883 C C . GLY A 1 35 ? 2.204 -10.863 -0.444 1.00 0.00 456 GLY A C 11
ATOM 14884 O O . GLY A 1 35 ? 2.499 -9.970 0.351 1.00 0.00 456 GLY A O 11
ATOM 14888 N N . ASP A 1 36 ? 3.035 -11.846 -0.768 1.00 0.00 457 ASP A N 11
ATOM 14889 C CA . ASP A 1 36 ? 4.374 -11.935 -0.197 1.00 0.00 457 ASP A CA 11
ATOM 14890 C C . ASP A 1 36 ? 4.948 -10.546 0.062 1.00 0.00 457 ASP A C 11
ATOM 14891 O O . ASP A 1 36 ? 5.525 -10.288 1.119 1.00 0.00 457 ASP A O 11
ATOM 14900 N N . PHE A 1 37 ? 4.787 -9.654 -0.911 1.00 0.00 458 PHE A N 11
ATOM 14901 C CA . PHE A 1 37 ? 5.291 -8.291 -0.789 1.00 0.00 458 PHE A CA 11
ATOM 14902 C C . PHE A 1 37 ? 4.955 -7.707 0.580 1.00 0.00 458 PHE A C 11
ATOM 14903 O O . PHE A 1 37 ? 3.802 -7.692 1.010 1.00 0.00 458 PHE A O 11
ATOM 14920 N N . PRO A 1 38 ? 5.986 -7.214 1.282 1.00 0.00 459 PRO A N 11
ATOM 14921 C CA . PRO A 1 38 ? 5.826 -6.619 2.612 1.00 0.00 459 PRO A CA 11
ATOM 14922 C C . PRO A 1 38 ? 5.092 -5.284 2.565 1.00 0.00 459 PRO A C 11
ATOM 14923 O O . PRO A 1 38 ? 5.269 -4.498 1.634 1.00 0.00 459 PRO A O 11
ATOM 14934 N N . CYS A 1 39 ? 4.268 -5.031 3.577 1.00 0.00 460 CYS A N 11
ATOM 14935 C CA . CYS A 1 39 ? 3.506 -3.790 3.652 1.00 0.00 460 CYS A CA 11
ATOM 14936 C C . CYS A 1 39 ? 4.422 -2.607 3.950 1.00 0.00 460 CYS A C 11
ATOM 14937 O O . CYS A 1 39 ? 5.402 -2.736 4.685 1.00 0.00 460 CYS A O 11
ATOM 14944 N N . LYS A 1 40 ? 4.097 -1.454 3.376 1.00 0.00 461 LYS A N 11
ATOM 14945 C CA . LYS A 1 40 ? 4.888 -0.247 3.580 1.00 0.00 461 LYS A CA 11
ATOM 14946 C C . LYS A 1 40 ? 4.596 0.371 4.944 1.00 0.00 461 LYS A C 11
ATOM 14947 O O . LYS A 1 40 ? 5.469 0.427 5.811 1.00 0.00 461 LYS A O 11
ATOM 14966 N N . LEU A 1 41 ? 3.364 0.832 5.128 1.00 0.00 462 LEU A N 11
ATOM 14967 C CA . LEU A 1 41 ? 2.956 1.444 6.388 1.00 0.00 462 LEU A CA 11
ATOM 14968 C C . LEU A 1 41 ? 3.448 0.623 7.576 1.00 0.00 462 LEU A C 11
ATOM 14969 O O . LEU A 1 41 ? 4.196 1.119 8.419 1.00 0.00 462 LEU A O 11
ATOM 14985 N N . TYR A 1 42 ? 3.024 -0.634 7.636 1.00 0.00 463 TYR A N 11
ATOM 14986 C CA . TYR A 1 42 ? 3.421 -1.524 8.720 1.00 0.00 463 TYR A CA 11
ATOM 14987 C C . TYR A 1 42 ? 4.887 -1.316 9.087 1.00 0.00 463 TYR A C 11
ATOM 14988 O O . TYR A 1 42 ? 5.303 -1.593 10.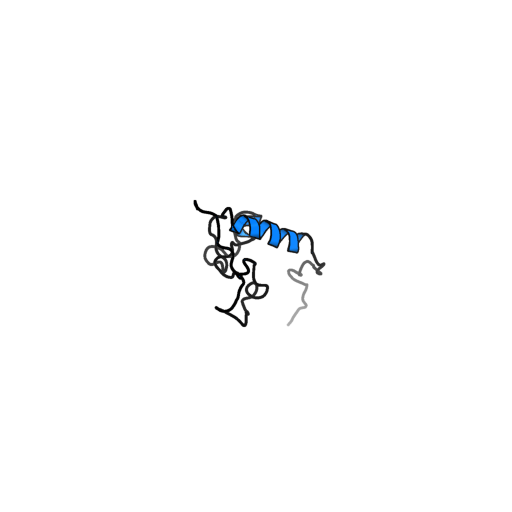212 1.00 0.00 463 TYR A O 11
ATOM 15006 N N . HIS A 1 43 ? 5.666 -0.826 8.128 1.00 0.00 464 HIS A N 11
ATOM 15007 C CA . HIS A 1 43 ? 7.086 -0.579 8.348 1.00 0.00 464 HIS A CA 11
ATOM 15008 C C . HIS A 1 43 ? 7.341 0.894 8.653 1.00 0.00 464 HIS A C 11
ATOM 15009 O O . HIS A 1 43 ? 7.959 1.233 9.663 1.00 0.00 464 HIS A O 11
ATOM 15023 N N . THR A 1 44 ? 6.861 1.767 7.772 1.00 0.00 465 THR A N 11
ATOM 15024 C CA . THR A 1 44 ? 7.038 3.204 7.946 1.00 0.00 465 THR A CA 11
ATOM 15025 C C . THR A 1 44 ? 6.998 3.588 9.421 1.00 0.00 465 THR A C 11
ATOM 15026 O O . THR A 1 44 ? 7.695 4.507 9.853 1.00 0.00 465 THR A O 11
ATOM 15037 N N . THR A 1 45 ? 6.178 2.879 10.191 1.00 0.00 466 THR A N 11
ATOM 15038 C CA . THR A 1 45 ? 6.047 3.147 11.617 1.00 0.00 466 THR A CA 11
ATOM 15039 C C . THR A 1 45 ? 6.102 1.856 12.426 1.00 0.00 466 THR A C 11
ATOM 15040 O O . THR A 1 45 ? 6.720 1.803 13.488 1.00 0.00 466 THR A O 11
ATOM 15051 N N . GLY A 1 46 ? 5.451 0.815 11.915 1.00 0.00 467 GLY A N 11
ATOM 15052 C CA . GLY A 1 46 ? 5.439 -0.463 12.604 1.00 0.00 467 GLY A CA 11
ATOM 15053 C C . GLY A 1 46 ? 4.093 -1.156 12.516 1.00 0.00 467 GLY A C 11
ATOM 15054 O O . GLY A 1 46 ? 4.024 -2.375 12.372 1.00 0.00 467 GLY A O 11
ATOM 15058 N N . ASN A 1 47 ? 3.021 -0.375 12.606 1.00 0.00 468 ASN A N 11
ATOM 15059 C CA . ASN A 1 47 ? 1.670 -0.922 12.539 1.00 0.00 468 ASN A CA 11
ATOM 15060 C C . ASN A 1 47 ? 0.956 -0.451 11.276 1.00 0.00 468 ASN A C 11
ATOM 15061 O O . ASN A 1 47 ? 1.246 0.623 10.748 1.00 0.00 468 ASN A O 11
ATOM 15072 N N . CYS A 1 48 ? 0.019 -1.262 10.796 1.00 0.00 469 CYS A N 11
ATOM 15073 C CA . CYS A 1 48 ? -0.738 -0.931 9.595 1.00 0.00 469 CYS A CA 11
ATOM 15074 C C . CYS A 1 48 ? -2.132 -0.423 9.954 1.00 0.00 469 CYS A C 11
ATOM 15075 O O . CYS A 1 48 ? -2.765 -0.923 10.884 1.00 0.00 469 CYS A O 11
ATOM 15082 N N . ILE A 1 49 ? -2.603 0.572 9.210 1.00 0.00 470 ILE A N 11
ATOM 15083 C CA . ILE A 1 49 ? -3.921 1.147 9.448 1.00 0.00 470 ILE A CA 11
ATOM 15084 C C . ILE A 1 49 ? -5.017 0.281 8.836 1.00 0.00 470 ILE A C 11
ATOM 15085 O O . ILE A 1 49 ? -6.158 0.291 9.294 1.00 0.00 470 ILE A O 11
ATOM 15101 N N . ASN A 1 50 ? -4.660 -0.470 7.799 1.00 0.00 471 ASN A N 11
ATOM 15102 C CA . ASN A 1 50 ? -5.613 -1.344 7.125 1.00 0.00 471 ASN A CA 11
ATOM 15103 C C . ASN A 1 50 ? -6.345 -2.229 8.129 1.00 0.00 471 ASN A C 11
ATOM 15104 O O . ASN A 1 50 ? -7.572 -2.320 8.113 1.00 0.00 471 ASN A O 11
ATOM 15115 N N . GLY A 1 51 ? -5.583 -2.879 9.003 1.00 0.00 472 GLY A N 11
ATOM 15116 C CA . GLY A 1 51 ? -6.176 -3.748 10.003 1.00 0.00 472 GLY A CA 11
ATOM 15117 C C . GLY A 1 51 ? -5.528 -5.118 10.038 1.00 0.00 472 GLY A C 11
ATOM 15118 O O . GLY A 1 51 ? -4.466 -5.325 9.451 1.00 0.00 472 GLY A O 11
ATOM 15122 N N . ASP A 1 52 ? -6.169 -6.055 10.727 1.00 0.00 473 ASP A N 11
ATOM 15123 C CA . ASP A 1 52 ? -5.649 -7.413 10.837 1.00 0.00 473 ASP A CA 11
ATOM 15124 C C . ASP A 1 52 ? -5.691 -8.122 9.487 1.00 0.00 473 ASP A C 11
ATOM 15125 O O . ASP A 1 52 ? -4.804 -8.912 9.161 1.00 0.00 473 ASP A O 11
ATOM 15134 N N . ASP A 1 53 ? -6.727 -7.836 8.707 1.00 0.00 474 ASP A N 11
ATOM 15135 C CA . ASP A 1 53 ? -6.885 -8.446 7.392 1.00 0.00 474 ASP A CA 11
ATOM 15136 C C . ASP A 1 53 ? -6.442 -7.487 6.291 1.00 0.00 474 ASP A C 11
ATOM 15137 O O . ASP A 1 53 ? -7.224 -7.136 5.407 1.00 0.00 474 ASP A O 11
ATOM 15146 N N . CYS A 1 54 ? -5.184 -7.065 6.352 1.00 0.00 475 CYS A N 11
ATOM 15147 C CA . CYS A 1 54 ? -4.636 -6.146 5.362 1.00 0.00 475 CYS A CA 11
ATOM 15148 C C . CYS A 1 54 ? -4.368 -6.863 4.042 1.00 0.00 475 CYS A C 11
ATOM 15149 O O . CYS A 1 54 ? -4.059 -8.055 4.023 1.00 0.00 475 CYS A O 11
ATOM 15156 N N . MET A 1 55 ? -4.489 -6.130 2.941 1.00 0.00 476 MET A N 11
ATOM 15157 C CA . MET A 1 55 ? -4.259 -6.695 1.617 1.00 0.00 476 MET A CA 11
ATOM 15158 C C . MET A 1 55 ? -2.766 -6.853 1.345 1.00 0.00 476 MET A C 11
ATOM 15159 O O . MET A 1 55 ? -2.360 -7.201 0.236 1.00 0.00 476 MET A O 11
ATOM 15173 N N . PHE A 1 56 ? -1.953 -6.595 2.364 1.00 0.00 477 PHE A N 11
ATOM 15174 C CA . PHE A 1 56 ? -0.505 -6.707 2.234 1.00 0.00 477 PHE A CA 11
ATOM 15175 C C . PHE A 1 56 ? 0.067 -7.628 3.308 1.00 0.00 477 PHE A C 11
ATOM 15176 O O . PHE A 1 56 ? -0.523 -7.798 4.374 1.00 0.00 477 PHE A O 11
ATOM 15193 N N . SER A 1 57 ? 1.221 -8.221 3.016 1.00 0.00 478 SER A N 11
ATOM 15194 C CA . SER A 1 57 ? 1.872 -9.128 3.954 1.00 0.00 478 SER A CA 11
ATOM 15195 C C . SER A 1 57 ? 2.636 -8.350 5.022 1.00 0.00 478 SER A C 11
ATOM 15196 O O . SER A 1 57 ? 3.253 -7.324 4.736 1.00 0.00 478 SER A O 11
ATOM 15204 N N . HIS A 1 58 ? 2.589 -8.847 6.254 1.00 0.00 479 HIS A N 11
ATOM 15205 C CA . HIS A 1 58 ? 3.276 -8.200 7.365 1.00 0.00 479 HIS A CA 11
ATOM 15206 C C . HIS A 1 58 ? 4.462 -9.038 7.833 1.00 0.00 479 HIS A C 11
ATOM 15207 O O . HIS A 1 58 ? 4.863 -8.970 8.995 1.00 0.00 479 HIS A O 11
ATOM 15221 N N . ASP A 1 59 ? 5.018 -9.828 6.921 1.00 0.00 480 ASP A N 11
ATOM 15222 C CA . ASP A 1 59 ? 6.158 -10.679 7.239 1.00 0.00 480 ASP A CA 11
ATOM 15223 C C . ASP A 1 59 ? 7.382 -9.839 7.590 1.00 0.00 480 ASP A C 11
ATOM 15224 O O . ASP A 1 59 ? 7.526 -8.696 7.157 1.00 0.00 480 ASP A O 11
ATOM 15233 N N . PRO A 1 60 ? 8.286 -10.417 8.396 1.00 0.00 481 PRO A N 11
ATOM 15234 C CA . PRO A 1 60 ? 9.513 -9.740 8.823 1.00 0.00 481 PRO A CA 11
ATOM 15235 C C . PRO A 1 60 ? 10.504 -9.558 7.679 1.00 0.00 481 PRO A C 11
ATOM 15236 O O . PRO A 1 60 ? 11.098 -10.525 7.199 1.00 0.00 481 PRO A O 11
ATOM 15247 N N . LEU A 1 61 ? 10.679 -8.315 7.245 1.00 0.00 482 LEU A N 11
ATOM 15248 C CA . LEU A 1 61 ? 11.599 -8.006 6.156 1.00 0.00 482 LEU A CA 11
ATOM 15249 C C . LEU A 1 61 ? 12.873 -8.838 6.268 1.00 0.00 482 LEU A C 11
ATOM 15250 O O . LEU A 1 61 ? 13.274 -9.236 7.362 1.00 0.00 482 LEU A O 11
ATOM 15266 N N . THR A 1 62 ? 13.508 -9.094 5.128 1.00 0.00 483 THR A N 11
ATOM 15267 C CA . THR A 1 62 ? 14.737 -9.877 5.098 1.00 0.00 483 THR A CA 11
ATOM 15268 C C . THR A 1 62 ? 15.759 -9.258 4.152 1.00 0.00 483 THR A C 11
ATOM 15269 O O . THR A 1 62 ? 15.405 -8.494 3.254 1.00 0.00 483 THR A O 11
ATOM 15280 N N . GLU A 1 63 ? 17.029 -9.594 4.358 1.00 0.00 484 GLU A N 11
ATOM 15281 C CA . GLU A 1 63 ? 18.103 -9.070 3.522 1.00 0.00 484 GLU A CA 11
ATOM 15282 C C . GLU A 1 63 ? 17.668 -8.997 2.061 1.00 0.00 484 GLU A C 11
ATOM 15283 O O . GLU A 1 63 ? 18.131 -8.141 1.308 1.00 0.00 484 GLU A O 11
ATOM 15295 N N . GLU A 1 64 ? 16.777 -9.902 1.669 1.00 0.00 485 GLU A N 11
ATOM 15296 C CA . GLU A 1 64 ? 16.282 -9.942 0.298 1.00 0.00 485 GLU A CA 11
ATOM 15297 C C . GLU A 1 64 ? 15.175 -8.913 0.090 1.00 0.00 485 GLU A C 11
ATOM 15298 O O . GLU A 1 64 ? 15.387 -7.873 -0.535 1.00 0.00 485 GLU A O 11
ATOM 15310 N N . THR A 1 65 ? 13.991 -9.210 0.617 1.00 0.00 486 THR A N 11
ATOM 15311 C CA . THR A 1 65 ? 12.850 -8.313 0.488 1.00 0.00 486 THR A CA 11
ATOM 15312 C C . THR A 1 65 ? 13.244 -6.874 0.800 1.00 0.00 486 THR A C 11
ATOM 15313 O O . THR A 1 65 ? 12.912 -5.954 0.053 1.00 0.00 486 THR A O 11
ATOM 15324 N N . ARG A 1 66 ? 13.953 -6.686 1.908 1.00 0.00 487 ARG A N 11
ATOM 15325 C CA . ARG A 1 66 ? 14.392 -5.358 2.319 1.00 0.00 487 ARG A CA 11
ATOM 15326 C C . ARG A 1 66 ? 14.828 -4.532 1.112 1.00 0.00 487 ARG A C 11
ATOM 15327 O O . ARG A 1 66 ? 14.440 -3.374 0.968 1.00 0.00 487 ARG A O 11
ATOM 15348 N N . GLU A 1 67 ? 15.638 -5.138 0.249 1.00 0.00 488 GLU A N 11
ATOM 15349 C CA . GLU A 1 67 ? 16.128 -4.458 -0.944 1.00 0.00 488 GLU A CA 11
ATOM 15350 C C . GLU A 1 67 ? 14.968 -3.960 -1.801 1.00 0.00 488 GLU A C 11
ATOM 15351 O O . GLU A 1 67 ? 15.007 -2.850 -2.335 1.00 0.00 488 GLU A O 11
ATOM 15363 N N . LEU A 1 68 ? 13.937 -4.788 -1.930 1.00 0.00 489 LEU A N 11
ATOM 15364 C CA . LEU A 1 68 ? 12.765 -4.433 -2.723 1.00 0.00 489 LEU A CA 11
ATOM 15365 C C . LEU A 1 68 ? 12.279 -3.029 -2.378 1.00 0.00 489 LEU A C 11
ATOM 15366 O O . LEU A 1 68 ? 12.289 -2.132 -3.223 1.00 0.00 489 LEU A O 11
ATOM 15382 N N . LEU A 1 69 ? 11.857 -2.844 -1.132 1.00 0.00 490 LEU A N 11
ATOM 15383 C CA . LEU A 1 69 ? 11.369 -1.548 -0.674 1.00 0.00 490 LEU A CA 11
ATOM 15384 C C . LEU A 1 69 ? 12.216 -0.415 -1.243 1.00 0.00 490 LEU A C 11
ATOM 15385 O O . LEU A 1 69 ? 11.712 0.454 -1.955 1.00 0.00 490 LEU A O 11
ATOM 15401 N N . ASP A 1 70 ? 13.506 -0.432 -0.926 1.00 0.00 491 ASP A N 11
ATOM 15402 C CA . ASP A 1 70 ? 14.425 0.593 -1.408 1.00 0.00 491 ASP A CA 11
ATOM 15403 C C . ASP A 1 70 ? 14.126 0.952 -2.860 1.00 0.00 491 ASP A C 11
ATOM 15404 O O . ASP A 1 70 ? 14.072 2.127 -3.222 1.00 0.00 491 ASP A O 11
ATOM 15413 N N . LYS A 1 71 ? 13.932 -0.069 -3.689 1.00 0.00 492 LYS A N 11
ATOM 15414 C CA . LYS A 1 71 ? 13.638 0.137 -5.102 1.00 0.00 492 LYS A CA 11
ATOM 15415 C C . LYS A 1 71 ? 12.219 0.665 -5.291 1.00 0.00 492 LYS A C 11
ATOM 15416 O O . LYS A 1 71 ? 12.001 1.646 -6.000 1.00 0.00 492 LYS A O 11
ATOM 15435 N N . MET A 1 72 ? 11.258 0.007 -4.650 1.00 0.00 493 MET A N 11
ATOM 15436 C CA . MET A 1 72 ? 9.860 0.413 -4.746 1.00 0.00 493 MET A CA 11
ATOM 15437 C C . MET A 1 72 ? 9.712 1.913 -4.515 1.00 0.00 493 MET A C 11
ATOM 15438 O O . MET A 1 72 ? 9.220 2.639 -5.379 1.00 0.00 493 MET A O 11
ATOM 15452 N N . LEU A 1 73 ? 10.141 2.372 -3.344 1.00 0.00 494 LEU A N 11
ATOM 15453 C CA . LEU A 1 73 ? 10.056 3.787 -2.999 1.00 0.00 494 LEU A CA 11
ATOM 15454 C C . LEU A 1 73 ? 10.539 4.659 -4.153 1.00 0.00 494 LEU A C 11
ATOM 15455 O O . LEU A 1 73 ? 9.886 5.634 -4.523 1.00 0.00 494 LEU A O 11
ATOM 15471 N N . ALA A 1 74 ? 11.687 4.299 -4.719 1.00 0.00 495 ALA A N 11
ATOM 15472 C CA . ALA A 1 74 ? 12.256 5.046 -5.834 1.00 0.00 495 ALA A CA 11
ATOM 15473 C C . ALA A 1 74 ? 11.385 4.921 -7.080 1.00 0.00 495 ALA A C 11
ATOM 15474 O O . ALA A 1 74 ? 10.807 5.903 -7.546 1.00 0.00 495 ALA A O 11
ATOM 15481 N N . ASP A 1 75 ? 11.296 3.708 -7.614 1.00 0.00 496 ASP A N 11
ATOM 15482 C CA . ASP A 1 75 ? 10.495 3.455 -8.806 1.00 0.00 496 ASP A CA 11
ATOM 15483 C C . ASP A 1 75 ? 9.250 4.338 -8.823 1.00 0.00 496 ASP A C 11
ATOM 15484 O O . ASP A 1 75 ? 8.945 4.978 -9.829 1.00 0.00 496 ASP A O 11
ATOM 15493 N N . ASP A 1 76 ? 8.536 4.365 -7.703 1.00 0.00 497 ASP A N 11
ATOM 15494 C CA . ASP A 1 76 ? 7.325 5.169 -7.588 1.00 0.00 497 ASP A CA 11
ATOM 15495 C C . ASP A 1 76 ? 7.506 6.524 -8.267 1.00 0.00 497 ASP A C 11
ATOM 15496 O O . ASP A 1 76 ? 6.803 6.848 -9.224 1.00 0.00 497 ASP A O 11
ATOM 15505 N N . ALA A 1 77 ? 8.451 7.310 -7.764 1.00 0.00 498 ALA A N 11
ATOM 15506 C CA . ALA A 1 77 ? 8.725 8.629 -8.322 1.00 0.00 498 ALA A CA 11
ATOM 15507 C C . ALA A 1 77 ? 9.466 8.520 -9.650 1.00 0.00 498 ALA A C 11
ATOM 15508 O O . ALA A 1 77 ? 9.019 9.052 -10.666 1.00 0.00 498 ALA A O 11
ATOM 15515 N N . GLU A 1 78 ? 10.601 7.828 -9.634 1.00 0.00 499 GLU A N 11
ATOM 15516 C CA . GLU A 1 78 ? 11.404 7.651 -10.838 1.00 0.00 499 GLU A CA 11
ATOM 15517 C C . GLU A 1 78 ? 10.514 7.484 -12.067 1.00 0.00 499 GLU A C 11
ATOM 15518 O O . GLU A 1 78 ? 10.785 8.051 -13.125 1.00 0.00 499 GLU A O 11
ATOM 15530 N N . ALA A 1 79 ? 9.451 6.701 -11.917 1.00 0.00 500 ALA A N 11
ATOM 15531 C CA . ALA A 1 79 ? 8.520 6.460 -13.012 1.00 0.00 500 ALA A CA 11
ATOM 15532 C C . ALA A 1 79 ? 8.226 7.746 -13.777 1.00 0.00 500 ALA A C 11
ATOM 15533 O O . ALA A 1 79 ? 7.401 8.556 -13.356 1.00 0.00 500 ALA A O 11
ATOM 15540 N N . GLY A 1 80 ? 8.908 7.928 -14.904 1.00 0.00 501 GLY A N 11
ATOM 15541 C CA . GLY A 1 80 ? 8.707 9.119 -15.708 1.00 0.00 501 GLY A CA 11
ATOM 15542 C C . GLY A 1 80 ? 8.016 8.820 -17.024 1.00 0.00 501 GLY A C 11
ATOM 15543 O O . GLY A 1 80 ? 7.068 9.506 -17.405 1.00 0.00 501 GLY A O 11
ATOM 15547 N N . ALA A 1 81 ? 8.493 7.793 -17.721 1.00 0.00 502 ALA A N 11
ATOM 15548 C CA . ALA A 1 81 ? 7.915 7.405 -19.001 1.00 0.00 502 ALA A CA 11
ATOM 15549 C C . ALA A 1 81 ? 7.165 6.082 -18.886 1.00 0.00 502 ALA A C 11
ATOM 15550 O O . ALA A 1 81 ? 7.609 5.165 -18.197 1.00 0.00 502 ALA A O 11
ATOM 15557 N N . GLU A 1 82 ? 6.025 5.993 -19.564 1.00 0.00 503 GLU A N 11
ATOM 15558 C CA . GLU A 1 82 ? 5.213 4.782 -19.536 1.00 0.00 503 GLU A CA 11
ATOM 15559 C C . GLU A 1 82 ? 4.750 4.404 -20.940 1.00 0.00 503 GLU A C 11
ATOM 15560 O O . GLU A 1 82 ? 4.625 3.224 -21.267 1.00 0.00 503 GLU A O 11
ATOM 15572 N N . ASP A 1 83 ? 4.497 5.414 -21.765 1.00 0.00 504 ASP A N 11
ATOM 15573 C CA . ASP A 1 83 ? 4.049 5.189 -23.134 1.00 0.00 504 ASP A CA 11
ATOM 15574 C C . ASP A 1 83 ? 5.218 4.793 -24.031 1.00 0.00 504 ASP A C 11
ATOM 15575 O O . ASP A 1 83 ? 6.093 5.608 -24.320 1.00 0.00 504 ASP A O 11
ATOM 15584 N N . GLU A 1 84 ? 5.225 3.537 -24.466 1.00 0.00 505 GLU A N 11
ATOM 15585 C CA . GLU A 1 84 ? 6.288 3.034 -25.328 1.00 0.00 505 GLU A CA 11
ATOM 15586 C C . GLU A 1 84 ? 5.769 2.783 -26.741 1.00 0.00 505 GLU A C 11
ATOM 15587 O O . GLU A 1 84 ? 4.669 2.262 -26.928 1.00 0.00 505 GLU A O 11
ATOM 15599 N N . LYS A 1 85 ? 6.569 3.157 -27.734 1.00 0.00 506 LYS A N 11
ATOM 15600 C CA . LYS A 1 85 ? 6.194 2.973 -29.131 1.00 0.00 506 LYS A CA 11
ATOM 15601 C C . LYS A 1 85 ? 7.357 2.404 -29.936 1.00 0.00 506 LYS A C 11
ATOM 15602 O O . LYS A 1 85 ? 8.327 3.105 -30.221 1.00 0.00 506 LYS A O 11
ATOM 15621 N N . GLU A 1 86 ? 7.252 1.130 -30.302 1.00 0.00 507 GLU A N 11
ATOM 15622 C CA . GLU A 1 86 ? 8.296 0.469 -31.075 1.00 0.00 507 GLU A CA 11
ATOM 15623 C C . GLU A 1 86 ? 7.782 -0.833 -31.683 1.00 0.00 507 GLU A C 11
ATOM 15624 O O . GLU A 1 86 ? 7.137 -1.634 -31.007 1.00 0.00 507 GLU A O 11
ATOM 15636 N N . VAL A 1 87 ? 8.072 -1.036 -32.964 1.00 0.00 508 VAL A N 11
ATOM 15637 C CA . VAL A 1 87 ? 7.640 -2.240 -33.664 1.00 0.00 508 VAL A CA 11
ATOM 15638 C C . VAL A 1 87 ? 8.831 -3.115 -34.038 1.00 0.00 508 VAL A C 11
ATOM 15639 O O . VAL A 1 87 ? 9.724 -2.685 -34.766 1.00 0.00 508 VAL A O 11
ATOM 15652 N N . GLU A 1 88 ? 8.835 -4.346 -33.535 1.00 0.00 509 GLU A N 11
ATOM 15653 C CA . GLU A 1 88 ? 9.917 -5.282 -33.817 1.00 0.00 509 GLU A CA 11
ATOM 15654 C C . GLU A 1 88 ? 9.508 -6.277 -34.899 1.00 0.00 509 GLU A C 11
ATOM 15655 O O . GLU A 1 88 ? 8.406 -6.824 -34.868 1.00 0.00 509 GLU A O 11
ATOM 15667 N N . GLU A 1 89 ? 10.403 -6.505 -35.855 1.00 0.00 510 GLU A N 11
ATOM 15668 C CA . GLU A 1 89 ? 10.134 -7.433 -36.947 1.00 0.00 510 GLU A CA 11
ATOM 15669 C C . GLU A 1 89 ? 10.794 -8.784 -36.688 1.00 0.00 510 GLU A C 11
ATOM 15670 O O . GLU A 1 89 ? 11.814 -8.869 -36.003 1.00 0.00 510 GLU A O 11
ATOM 15682 N N . LEU A 1 90 ? 10.203 -9.839 -37.239 1.00 0.00 511 LEU A N 11
ATOM 15683 C CA . LEU A 1 90 ? 10.732 -11.188 -37.067 1.00 0.00 511 LEU A CA 11
ATOM 15684 C C . LEU A 1 90 ? 11.304 -11.719 -38.378 1.00 0.00 511 LEU A C 11
ATOM 15685 O O . LEU A 1 90 ? 11.103 -12.882 -38.730 1.00 0.00 511 LEU A O 11
ATOM 15701 N N . LYS A 1 91 ? 12.019 -10.861 -39.096 1.00 0.00 512 LYS A N 11
ATOM 15702 C CA . LYS A 1 91 ? 12.624 -11.243 -40.367 1.00 0.00 512 LYS A CA 11
ATOM 15703 C C . LYS A 1 91 ? 11.554 -11.549 -41.409 1.00 0.00 512 LYS A C 11
ATOM 15704 O O . LYS A 1 91 ? 11.671 -12.509 -42.171 1.00 0.00 512 LYS A O 11
ATOM 15723 N N . LYS A 1 92 ? 10.510 -10.727 -41.438 1.00 0.00 513 LYS A N 11
ATOM 15724 C CA . LYS A 1 92 ? 9.420 -10.907 -42.388 1.00 0.00 513 LYS A CA 11
ATOM 15725 C C . LYS A 1 92 ? 9.948 -10.974 -43.818 1.00 0.00 513 LYS A C 11
ATOM 15726 O O . LYS A 1 92 ? 11.091 -10.603 -44.084 1.00 0.00 513 LYS A O 11
ATOM 15745 N N . SER A 1 93 ? 9.109 -11.447 -44.733 1.00 0.00 514 SER A N 11
ATOM 15746 C CA . SER A 1 93 ? 9.493 -11.564 -46.135 1.00 0.00 514 SER A CA 11
ATOM 15747 C C . SER A 1 93 ? 10.594 -12.606 -46.311 1.00 0.00 514 SER A C 11
ATOM 15748 O O . SER A 1 93 ? 11.573 -12.377 -47.021 1.00 0.00 514 SER A O 11
ATOM 15756 N N . GLY A 1 94 ? 10.425 -13.752 -45.659 1.00 0.00 515 GLY A N 11
ATOM 15757 C CA . GLY A 1 94 ? 11.411 -14.813 -45.756 1.00 0.00 515 GLY A CA 11
ATOM 15758 C C . GLY A 1 94 ? 11.601 -15.299 -47.179 1.00 0.00 515 GLY A C 11
ATOM 15759 O O . GLY A 1 94 ? 10.725 -15.149 -48.031 1.00 0.00 515 GLY A O 11
ATOM 15763 N N . PRO A 1 95 ? 12.770 -15.897 -47.453 1.00 0.00 516 PRO A N 11
ATOM 15764 C CA . PRO A 1 95 ? 13.100 -16.418 -48.783 1.00 0.00 516 PRO A CA 11
ATOM 15765 C C . PRO A 1 95 ? 12.275 -17.648 -49.145 1.00 0.00 516 PRO A C 11
ATOM 15766 O O . PRO A 1 95 ? 12.090 -18.547 -48.324 1.00 0.00 516 PRO A O 11
ATOM 15777 N N . SER A 1 96 ? 11.781 -17.682 -50.378 1.00 0.00 517 SER A N 11
ATOM 15778 C CA . SER A 1 96 ? 10.972 -18.801 -50.847 1.00 0.00 517 SER A CA 11
ATOM 15779 C C . SER A 1 96 ? 11.684 -19.556 -51.966 1.00 0.00 517 SER A C 11
ATOM 15780 O O . SER A 1 96 ? 11.828 -19.048 -53.078 1.00 0.00 517 SER A O 11
ATOM 15788 N N . SER A 1 97 ? 12.129 -20.771 -51.662 1.00 0.00 518 SER A N 11
ATOM 15789 C CA . SER A 1 97 ? 12.830 -21.595 -52.640 1.00 0.00 518 SER A CA 11
ATOM 15790 C C . SER A 1 97 ? 11.858 -22.155 -53.674 1.00 0.00 518 SER A C 11
ATOM 15791 O O . SER A 1 97 ? 11.995 -21.903 -54.871 1.00 0.00 518 SER A O 11
ATOM 15799 N N . GLY A 1 98 ? 10.877 -22.918 -53.203 1.00 0.00 519 GLY A N 11
ATOM 15800 C CA . GLY A 1 98 ? 9.896 -23.503 -54.099 1.00 0.00 519 GLY A CA 11
ATOM 15801 C C . GLY A 1 98 ? 10.271 -24.906 -54.532 1.00 0.00 519 GLY A C 11
ATOM 15802 O O . GLY A 1 98 ? 11.211 -25.474 -53.977 1.00 0.00 519 GLY A O 11
ATOM 15808 N N . GLY A 1 1 ? 40.407 -18.978 0.053 1.00 0.00 422 GLY A N 12
ATOM 15809 C CA . GLY A 1 1 ? 39.004 -18.648 0.222 1.00 0.00 422 GLY A CA 12
ATOM 15810 C C . GLY A 1 1 ? 38.266 -18.561 -1.100 1.00 0.00 422 GLY A C 12
ATOM 15811 O O . GLY A 1 1 ? 38.855 -18.222 -2.126 1.00 0.00 422 GLY A O 12
ATOM 15815 N N . SER A 1 2 ? 36.973 -18.868 -1.075 1.00 0.00 423 SER A N 12
ATOM 15816 C CA . SER A 1 2 ? 36.154 -18.828 -2.281 1.00 0.00 423 SER A CA 12
ATOM 15817 C C . SER A 1 2 ? 34.726 -18.403 -1.955 1.00 0.00 423 SER A C 12
ATOM 15818 O O . SER A 1 2 ? 34.119 -18.904 -1.009 1.00 0.00 423 SER A O 12
ATOM 15826 N N . SER A 1 3 ? 34.196 -17.475 -2.745 1.00 0.00 424 SER A N 12
ATOM 15827 C CA . SER A 1 3 ? 32.841 -16.978 -2.539 1.00 0.00 424 SER A CA 12
ATOM 15828 C C . SER A 1 3 ? 32.077 -16.920 -3.858 1.00 0.00 424 SER A C 12
ATOM 15829 O O . SER A 1 3 ? 32.431 -16.161 -4.760 1.00 0.00 424 SER A O 12
ATOM 15837 N N . GLY A 1 4 ? 31.027 -17.728 -3.964 1.00 0.00 425 GLY A N 12
ATOM 15838 C CA . GLY A 1 4 ? 30.229 -17.754 -5.175 1.00 0.00 425 GLY A CA 12
ATOM 15839 C C . GLY A 1 4 ? 28.870 -18.391 -4.962 1.00 0.00 425 GLY A C 12
ATOM 15840 O O . GLY A 1 4 ? 28.757 -19.416 -4.290 1.00 0.00 425 GLY A O 12
ATOM 15844 N N . SER A 1 5 ? 27.836 -17.783 -5.533 1.00 0.00 426 SER A N 12
ATOM 15845 C CA . SER A 1 5 ? 26.477 -18.295 -5.398 1.00 0.00 426 SER A CA 12
ATOM 15846 C C . SER A 1 5 ? 25.567 -17.710 -6.473 1.00 0.00 426 SER A C 12
ATOM 15847 O O . SER A 1 5 ? 25.932 -16.757 -7.160 1.00 0.00 426 SER A O 12
ATOM 15855 N N . SER A 1 6 ? 24.379 -18.291 -6.613 1.00 0.00 427 SER A N 12
ATOM 15856 C CA . SER A 1 6 ? 23.416 -17.831 -7.608 1.00 0.00 427 SER A CA 12
ATOM 15857 C C . SER A 1 6 ? 22.027 -18.391 -7.318 1.00 0.00 427 SER A C 12
ATOM 15858 O O . SER A 1 6 ? 21.887 -19.444 -6.698 1.00 0.00 427 SER A O 12
ATOM 15866 N N . GLY A 1 7 ? 21.001 -17.678 -7.773 1.00 0.00 428 GLY A N 12
ATOM 15867 C CA . GLY A 1 7 ? 19.636 -18.118 -7.553 1.00 0.00 428 GLY A CA 12
ATOM 15868 C C . GLY A 1 7 ? 18.617 -17.154 -8.127 1.00 0.00 428 GLY A C 12
ATOM 15869 O O . GLY A 1 7 ? 17.979 -16.404 -7.389 1.00 0.00 428 GLY A O 12
ATOM 15873 N N . GLU A 1 8 ? 18.465 -17.173 -9.448 1.00 0.00 429 GLU A N 12
ATOM 15874 C CA . GLU A 1 8 ? 17.517 -16.292 -10.120 1.00 0.00 429 GLU A CA 12
ATOM 15875 C C . GLU A 1 8 ? 16.091 -16.813 -9.972 1.00 0.00 429 GLU A C 12
ATOM 15876 O O . GLU A 1 8 ? 15.875 -17.979 -9.641 1.00 0.00 429 GLU A O 12
ATOM 15888 N N . LEU A 1 9 ? 15.120 -15.940 -10.220 1.00 0.00 430 LEU A N 12
ATOM 15889 C CA . LEU A 1 9 ? 13.713 -16.311 -10.115 1.00 0.00 430 LEU A CA 12
ATOM 15890 C C . LEU A 1 9 ? 12.865 -15.515 -11.102 1.00 0.00 430 LEU A C 12
ATOM 15891 O O . LEU A 1 9 ? 13.078 -14.322 -11.319 1.00 0.00 430 LEU A O 12
ATOM 15907 N N . PRO A 1 10 ? 11.878 -16.188 -11.712 1.00 0.00 431 PRO A N 12
ATOM 15908 C CA . PRO A 1 10 ? 10.976 -15.562 -12.683 1.00 0.00 431 PRO A CA 12
ATOM 15909 C C . PRO A 1 10 ? 10.025 -14.563 -12.031 1.00 0.00 431 PRO A C 12
ATOM 15910 O O . PRO A 1 10 ? 8.872 -14.885 -11.744 1.00 0.00 431 PRO A O 12
ATOM 15921 N N . LYS A 1 11 ? 10.515 -13.350 -11.801 1.00 0.00 432 LYS A N 12
ATOM 15922 C CA . LYS A 1 11 ? 9.709 -12.303 -11.184 1.00 0.00 432 LYS A CA 12
ATOM 15923 C C . LYS A 1 11 ? 10.182 -10.922 -11.626 1.00 0.00 432 LYS A C 12
ATOM 15924 O O . LYS A 1 11 ? 11.167 -10.794 -12.354 1.00 0.00 432 LYS A O 12
ATOM 15943 N N . LYS A 1 12 ? 9.475 -9.889 -11.180 1.00 0.00 433 LYS A N 12
ATOM 15944 C CA . LYS A 1 12 ? 9.823 -8.516 -11.526 1.00 0.00 433 LYS A CA 12
ATOM 15945 C C . LYS A 1 12 ? 10.284 -7.744 -10.294 1.00 0.00 433 LYS A C 12
ATOM 15946 O O . LYS A 1 12 ? 10.937 -6.707 -10.409 1.00 0.00 433 LYS A O 12
ATOM 15965 N N . ARG A 1 13 ? 9.942 -8.258 -9.117 1.00 0.00 434 ARG A N 12
ATOM 15966 C CA . ARG A 1 13 ? 10.322 -7.617 -7.864 1.00 0.00 434 ARG A CA 12
ATOM 15967 C C . ARG A 1 13 ? 9.771 -6.196 -7.792 1.00 0.00 434 ARG A C 12
ATOM 15968 O O . ARG A 1 13 ? 10.436 -5.288 -7.296 1.00 0.00 434 ARG A O 12
ATOM 15989 N N . GLU A 1 14 ? 8.552 -6.014 -8.290 1.00 0.00 435 GLU A N 12
ATOM 15990 C CA . GLU A 1 14 ? 7.913 -4.703 -8.282 1.00 0.00 435 GLU A CA 12
ATOM 15991 C C . GLU A 1 14 ? 6.430 -4.822 -7.942 1.00 0.00 435 GLU A C 12
ATOM 15992 O O . GLU A 1 14 ? 5.730 -5.689 -8.467 1.00 0.00 435 GLU A O 12
ATOM 16004 N N . LEU A 1 15 ? 5.959 -3.947 -7.062 1.00 0.00 436 LEU A N 12
ATOM 16005 C CA . LEU A 1 15 ? 4.559 -3.953 -6.650 1.00 0.00 436 LEU A CA 12
ATOM 16006 C C . LEU A 1 15 ? 3.640 -3.717 -7.844 1.00 0.00 436 LEU A C 12
ATOM 16007 O O . LEU A 1 15 ? 3.686 -2.663 -8.479 1.00 0.00 436 LEU A O 12
ATOM 16023 N N . CYS A 1 16 ? 2.803 -4.705 -8.144 1.00 0.00 437 CYS A N 12
ATOM 16024 C CA . CYS A 1 16 ? 1.871 -4.606 -9.261 1.00 0.00 437 CYS A CA 12
ATOM 16025 C C . CYS A 1 16 ? 0.940 -3.409 -9.087 1.00 0.00 437 CYS A C 12
ATOM 16026 O O . CYS A 1 16 ? 0.283 -3.264 -8.056 1.00 0.00 437 CYS A O 12
ATOM 16033 N N . LYS A 1 17 ? 0.888 -2.555 -10.103 1.00 0.00 438 LYS A N 12
ATOM 16034 C CA . LYS A 1 17 ? 0.037 -1.371 -10.066 1.00 0.00 438 LYS A CA 12
ATOM 16035 C C . LYS A 1 17 ? -1.403 -1.725 -10.424 1.00 0.00 438 LYS A C 12
ATOM 16036 O O . LYS A 1 17 ? -2.141 -0.898 -10.959 1.00 0.00 438 LYS A O 12
ATOM 16055 N N . PHE A 1 18 ? -1.796 -2.959 -10.125 1.00 0.00 439 PHE A N 12
ATOM 16056 C CA . PHE A 1 18 ? -3.149 -3.421 -10.415 1.00 0.00 439 PHE A CA 12
ATOM 16057 C C . PHE A 1 18 ? -3.735 -4.171 -9.222 1.00 0.00 439 PHE A C 12
ATOM 16058 O O . PHE A 1 18 ? -4.903 -3.992 -8.875 1.00 0.00 439 PHE A O 12
ATOM 16075 N N . TYR A 1 19 ? -2.916 -5.010 -8.598 1.00 0.00 440 TYR A N 12
ATOM 16076 C CA . TYR A 1 19 ? -3.352 -5.790 -7.446 1.00 0.00 440 TYR A CA 12
ATOM 16077 C C . TYR A 1 19 ? -3.641 -4.884 -6.253 1.00 0.00 440 TYR A C 12
ATOM 16078 O O . TYR A 1 19 ? -4.378 -5.257 -5.340 1.00 0.00 440 TYR A O 12
ATOM 16096 N N . ILE A 1 20 ? -3.055 -3.691 -6.269 1.00 0.00 441 ILE A N 12
ATOM 16097 C CA . ILE A 1 20 ? -3.250 -2.731 -5.190 1.00 0.00 441 ILE A CA 12
ATOM 16098 C C . ILE A 1 20 ? -4.733 -2.494 -4.926 1.00 0.00 441 ILE A C 12
ATOM 16099 O O . ILE A 1 20 ? -5.142 -2.250 -3.790 1.00 0.00 441 ILE A O 12
ATOM 16115 N N . THR A 1 21 ? -5.536 -2.568 -5.983 1.00 0.00 442 THR A N 12
ATOM 16116 C CA . THR A 1 21 ? -6.974 -2.363 -5.866 1.00 0.00 442 THR A CA 12
ATOM 16117 C C . THR A 1 21 ? -7.732 -3.674 -6.038 1.00 0.00 442 THR A C 12
ATOM 16118 O O . THR A 1 21 ? -8.955 -3.682 -6.178 1.00 0.00 442 THR A O 12
ATOM 16129 N N . GLY A 1 22 ? -6.999 -4.783 -6.026 1.00 0.00 443 GLY A N 12
ATOM 16130 C CA . GLY A 1 22 ? -7.620 -6.085 -6.182 1.00 0.00 443 GLY A CA 12
ATOM 16131 C C . GLY A 1 22 ? -8.005 -6.376 -7.619 1.00 0.00 443 GLY A C 12
ATOM 16132 O O . GLY A 1 22 ? -8.395 -7.496 -7.950 1.00 0.00 443 GLY A O 12
ATOM 16136 N N . PHE A 1 23 ? -7.896 -5.366 -8.475 1.00 0.00 444 PHE A N 12
ATOM 16137 C CA . PHE A 1 23 ? -8.238 -5.518 -9.884 1.00 0.00 444 PHE A CA 12
ATOM 16138 C C . PHE A 1 23 ? -6.984 -5.726 -10.729 1.00 0.00 444 PHE A C 12
ATOM 16139 O O . PHE A 1 23 ? -6.282 -4.772 -11.064 1.00 0.00 444 PHE A O 12
ATOM 16156 N N . CYS A 1 24 ? -6.709 -6.981 -11.069 1.00 0.00 445 CYS A N 12
ATOM 16157 C CA . CYS A 1 24 ? -5.541 -7.317 -11.874 1.00 0.00 445 CYS A CA 12
ATOM 16158 C C . CYS A 1 24 ? -5.898 -8.333 -12.954 1.00 0.00 445 CYS A C 12
ATOM 16159 O O . CYS A 1 24 ? -6.298 -9.458 -12.655 1.00 0.00 445 CYS A O 12
ATOM 16166 N N . ALA A 1 25 ? -5.750 -7.928 -14.211 1.00 0.00 446 ALA A N 12
ATOM 16167 C CA . ALA A 1 25 ? -6.055 -8.804 -15.337 1.00 0.00 446 ALA A CA 12
ATOM 16168 C C . ALA A 1 25 ? -5.480 -10.199 -15.118 1.00 0.00 446 ALA A C 12
ATOM 16169 O O . ALA A 1 25 ? -6.222 -11.166 -14.947 1.00 0.00 446 ALA A O 12
ATOM 16176 N N . ARG A 1 26 ? -4.154 -10.296 -15.126 1.00 0.00 447 ARG A N 12
ATOM 16177 C CA . ARG A 1 26 ? -3.481 -11.574 -14.930 1.00 0.00 447 ARG A CA 12
ATOM 16178 C C . ARG A 1 26 ? -3.299 -11.871 -13.444 1.00 0.00 447 ARG A C 12
ATOM 16179 O O . ARG A 1 26 ? -2.569 -11.169 -12.746 1.00 0.00 447 ARG A O 12
ATOM 16200 N N . ALA A 1 27 ? -3.970 -12.915 -12.969 1.00 0.00 448 ALA A N 12
ATOM 16201 C CA . ALA A 1 27 ? -3.882 -13.306 -11.568 1.00 0.00 448 ALA A CA 12
ATOM 16202 C C . ALA A 1 27 ? -2.623 -14.126 -11.304 1.00 0.00 448 ALA A C 12
ATOM 16203 O O . ALA A 1 27 ? -1.651 -13.623 -10.742 1.00 0.00 448 ALA A O 12
ATOM 16210 N N . GLU A 1 28 ? -2.649 -15.390 -11.715 1.00 0.00 449 GLU A N 12
ATOM 16211 C CA . GLU A 1 28 ? -1.509 -16.279 -11.521 1.00 0.00 449 GLU A CA 12
ATOM 16212 C C . GLU A 1 28 ? -0.456 -16.057 -12.603 1.00 0.00 449 GLU A C 12
ATOM 16213 O O . GLU A 1 28 ? 0.604 -16.680 -12.588 1.00 0.00 449 GLU A O 12
ATOM 16225 N N . ASN A 1 29 ? -0.759 -15.165 -13.541 1.00 0.00 450 ASN A N 12
ATOM 16226 C CA . ASN A 1 29 ? 0.160 -14.862 -14.632 1.00 0.00 450 ASN A CA 12
ATOM 16227 C C . ASN A 1 29 ? 0.825 -13.504 -14.422 1.00 0.00 450 ASN A C 12
ATOM 16228 O O . ASN A 1 29 ? 1.463 -12.966 -15.327 1.00 0.00 450 ASN A O 12
ATOM 16239 N N . CYS A 1 30 ? 0.671 -12.956 -13.221 1.00 0.00 451 CYS A N 12
ATOM 16240 C CA . CYS A 1 30 ? 1.256 -11.662 -12.890 1.00 0.00 451 CYS A CA 12
ATOM 16241 C C . CYS A 1 30 ? 2.732 -11.808 -12.533 1.00 0.00 451 CYS A C 12
ATOM 16242 O O . CYS A 1 30 ? 3.094 -12.376 -11.502 1.00 0.00 451 CYS A O 12
ATOM 16249 N N . PRO A 1 31 ? 3.606 -11.282 -13.404 1.00 0.00 452 PRO A N 12
ATOM 16250 C CA . PRO A 1 31 ? 5.057 -11.340 -13.202 1.00 0.00 452 PRO A CA 12
ATOM 16251 C C . PRO A 1 31 ? 5.518 -10.450 -12.053 1.00 0.00 452 PRO A C 12
ATOM 16252 O O . PRO A 1 31 ? 6.710 -10.371 -11.757 1.00 0.00 452 PRO A O 12
ATOM 16263 N N . TYR A 1 32 ? 4.567 -9.783 -11.409 1.00 0.00 453 TYR A N 12
ATOM 16264 C CA . TYR A 1 32 ? 4.876 -8.898 -10.293 1.00 0.00 453 TYR A CA 12
ATOM 16265 C C . TYR A 1 32 ? 4.596 -9.583 -8.959 1.00 0.00 453 TYR A C 12
ATOM 16266 O O . TYR A 1 32 ? 4.254 -10.765 -8.916 1.00 0.00 453 TYR A O 12
ATOM 16284 N N . MET A 1 33 ? 4.744 -8.832 -7.873 1.00 0.00 454 MET A N 12
ATOM 16285 C CA . MET A 1 33 ? 4.505 -9.366 -6.537 1.00 0.00 454 MET A CA 12
ATOM 16286 C C . MET A 1 33 ? 3.133 -8.946 -6.020 1.00 0.00 454 MET A C 12
ATOM 16287 O O . MET A 1 33 ? 2.680 -7.828 -6.271 1.00 0.00 454 MET A O 12
ATOM 16301 N N . HIS A 1 34 ? 2.476 -9.847 -5.298 1.00 0.00 455 HIS A N 12
ATOM 16302 C CA . HIS A 1 34 ? 1.155 -9.569 -4.745 1.00 0.00 455 HIS A CA 12
ATOM 16303 C C . HIS A 1 34 ? 1.157 -9.724 -3.228 1.00 0.00 455 HIS A C 12
ATOM 16304 O O . HIS A 1 34 ? 1.146 -8.737 -2.493 1.00 0.00 455 HIS A O 12
ATOM 16318 N N . GLY A 1 35 ? 1.170 -10.970 -2.765 1.00 0.00 456 GLY A N 12
ATOM 16319 C CA . GLY A 1 35 ? 1.172 -11.232 -1.337 1.00 0.00 456 GLY A CA 12
ATOM 16320 C C . GLY A 1 35 ? 2.548 -11.074 -0.721 1.00 0.00 456 GLY A C 12
ATOM 16321 O O . GLY A 1 35 ? 2.789 -10.141 0.045 1.00 0.00 456 GLY A O 12
ATOM 16325 N N . ASP A 1 36 ? 3.451 -11.989 -1.054 1.00 0.00 457 ASP A N 12
ATOM 16326 C CA . ASP A 1 36 ? 4.811 -11.948 -0.527 1.00 0.00 457 ASP A CA 12
ATOM 16327 C C . ASP A 1 36 ? 5.251 -10.511 -0.271 1.00 0.00 457 ASP A C 12
ATOM 16328 O O . ASP A 1 36 ? 5.889 -10.217 0.740 1.00 0.00 457 ASP A O 12
ATOM 16337 N N . PHE A 1 37 ? 4.907 -9.618 -1.194 1.00 0.00 458 PHE A N 12
ATOM 16338 C CA . PHE A 1 37 ? 5.269 -8.211 -1.069 1.00 0.00 458 PHE A CA 12
ATOM 16339 C C . PHE A 1 37 ? 4.905 -7.677 0.313 1.00 0.00 458 PHE A C 12
ATOM 16340 O O . PHE A 1 37 ? 3.739 -7.646 0.708 1.00 0.00 458 PHE A O 12
ATOM 16357 N N . PRO A 1 38 ? 5.926 -7.245 1.068 1.00 0.00 459 PRO A N 12
ATOM 16358 C CA . PRO A 1 38 ? 5.740 -6.704 2.418 1.00 0.00 459 PRO A CA 12
ATOM 16359 C C . PRO A 1 38 ? 5.046 -5.346 2.407 1.00 0.00 459 PRO A C 12
ATOM 16360 O O . PRO A 1 38 ? 5.451 -4.436 1.684 1.00 0.00 459 PRO A O 12
ATOM 16371 N N . CYS A 1 39 ? 3.998 -5.217 3.214 1.00 0.00 460 CYS A N 12
ATOM 16372 C CA . CYS A 1 39 ? 3.246 -3.970 3.298 1.00 0.00 460 CYS A CA 12
ATOM 16373 C C . CYS A 1 39 ? 4.184 -2.782 3.491 1.00 0.00 460 CYS A C 12
ATOM 16374 O O . CYS A 1 39 ? 5.144 -2.852 4.259 1.00 0.00 460 CYS A O 12
ATOM 16381 N N . LYS A 1 40 ? 3.900 -1.690 2.788 1.00 0.00 461 LYS A N 12
ATOM 16382 C CA . LYS A 1 40 ? 4.715 -0.485 2.882 1.00 0.00 461 LYS A CA 12
ATOM 16383 C C . LYS A 1 40 ? 4.465 0.240 4.200 1.00 0.00 461 LYS A C 12
ATOM 16384 O O . LYS A 1 40 ? 5.347 0.316 5.056 1.00 0.00 461 LYS A O 12
ATOM 16403 N N . LEU A 1 41 ? 3.257 0.770 4.358 1.00 0.00 462 LEU A N 12
ATOM 16404 C CA . LEU A 1 41 ? 2.890 1.488 5.573 1.00 0.00 462 LEU A CA 12
ATOM 16405 C C . LEU A 1 41 ? 3.348 0.729 6.814 1.00 0.00 462 LEU A C 12
ATOM 16406 O O . LEU A 1 41 ? 4.117 1.249 7.623 1.00 0.00 462 LEU A O 12
ATOM 16422 N N . TYR A 1 42 ? 2.873 -0.503 6.956 1.00 0.00 463 TYR A N 12
ATOM 16423 C CA . TYR A 1 42 ? 3.234 -1.334 8.099 1.00 0.00 463 TYR A CA 12
ATOM 16424 C C . TYR A 1 42 ? 4.708 -1.163 8.453 1.00 0.00 463 TYR A C 12
ATOM 16425 O O . TYR A 1 42 ? 5.115 -1.388 9.594 1.00 0.00 463 TYR A O 12
ATOM 16443 N N . HIS A 1 43 ? 5.504 -0.760 7.468 1.00 0.00 464 HIS A N 12
ATOM 16444 C CA . HIS A 1 43 ? 6.934 -0.556 7.674 1.00 0.00 464 HIS A CA 12
ATOM 16445 C C . HIS A 1 43 ? 7.251 0.926 7.847 1.00 0.00 464 HIS A C 12
ATOM 16446 O O . HIS A 1 43 ? 7.888 1.327 8.822 1.00 0.00 464 HIS A O 12
ATOM 16460 N N . THR A 1 44 ? 6.804 1.737 6.893 1.00 0.00 465 THR A N 12
ATOM 16461 C CA . THR A 1 44 ? 7.042 3.174 6.939 1.00 0.00 465 THR A CA 12
ATOM 16462 C C . THR A 1 44 ? 7.144 3.670 8.377 1.00 0.00 465 THR A C 12
ATOM 16463 O O . THR A 1 44 ? 8.003 4.490 8.703 1.00 0.00 465 THR A O 12
ATOM 16474 N N . THR A 1 45 ? 6.262 3.166 9.235 1.00 0.00 466 THR A N 12
ATOM 16475 C CA . THR A 1 45 ? 6.253 3.558 10.639 1.00 0.00 466 THR A CA 12
ATOM 16476 C C . THR A 1 45 ? 6.313 2.338 11.551 1.00 0.00 466 THR A C 12
ATOM 16477 O O . THR A 1 45 ? 6.993 2.351 12.576 1.00 0.00 466 THR A O 12
ATOM 16488 N N . GLY A 1 46 ? 5.598 1.284 11.170 1.00 0.00 467 GLY A N 12
ATOM 16489 C CA . GLY A 1 46 ? 5.585 0.070 11.964 1.00 0.00 467 GLY A CA 12
ATOM 16490 C C . GLY A 1 46 ? 4.251 -0.647 11.906 1.00 0.00 467 GLY A C 12
ATOM 16491 O O . GLY A 1 46 ? 4.200 -1.876 11.873 1.00 0.00 467 GLY A O 12
ATOM 16495 N N . ASN A 1 47 ? 3.167 0.122 11.895 1.00 0.00 468 ASN A N 12
ATOM 16496 C CA . ASN A 1 47 ? 1.826 -0.447 11.842 1.00 0.00 468 ASN A CA 12
ATOM 16497 C C . ASN A 1 47 ? 1.137 -0.096 10.527 1.00 0.00 468 ASN A C 12
ATOM 16498 O O . ASN A 1 47 ? 1.619 0.743 9.766 1.00 0.00 468 ASN A O 12
ATOM 16509 N N . CYS A 1 48 ? 0.006 -0.744 10.267 1.00 0.00 469 CYS A N 12
ATOM 16510 C CA . CYS A 1 48 ? -0.751 -0.502 9.044 1.00 0.00 469 CYS A CA 12
ATOM 16511 C C . CYS A 1 48 ? -2.095 0.148 9.357 1.00 0.00 469 CYS A C 12
ATOM 16512 O O . CYS A 1 48 ? -2.755 -0.206 10.334 1.00 0.00 469 CYS A O 12
ATOM 16519 N N . ILE A 1 49 ? -2.495 1.100 8.520 1.00 0.00 470 ILE A N 12
ATOM 16520 C CA . ILE A 1 49 ? -3.761 1.798 8.707 1.00 0.00 470 ILE A CA 12
ATOM 16521 C C . ILE A 1 49 ? -4.936 0.933 8.262 1.00 0.00 470 ILE A C 12
ATOM 16522 O O . ILE A 1 49 ? -6.022 1.003 8.835 1.00 0.00 470 ILE A O 12
ATOM 16538 N N . ASN A 1 50 ? -4.709 0.118 7.238 1.00 0.00 471 ASN A N 12
ATOM 16539 C CA . ASN A 1 50 ? -5.748 -0.763 6.717 1.00 0.00 471 ASN A CA 12
ATOM 16540 C C . ASN A 1 50 ? -6.398 -1.562 7.842 1.00 0.00 471 ASN A C 12
ATOM 16541 O O . ASN A 1 50 ? -7.581 -1.392 8.136 1.00 0.00 471 ASN A O 12
ATOM 16552 N N . GLY A 1 51 ? -5.616 -2.435 8.469 1.00 0.00 472 GLY A N 12
ATOM 16553 C CA . GLY A 1 51 ? -6.132 -3.248 9.555 1.00 0.00 472 GLY A CA 12
ATOM 16554 C C . GLY A 1 51 ? -5.507 -4.628 9.594 1.00 0.00 472 GLY A C 12
ATOM 16555 O O . GLY A 1 51 ? -4.475 -4.868 8.967 1.00 0.00 472 GLY A O 12
ATOM 16559 N N . ASP A 1 52 ? -6.132 -5.538 10.332 1.00 0.00 473 ASP A N 12
ATOM 16560 C CA . ASP A 1 52 ? -5.631 -6.903 10.451 1.00 0.00 473 ASP A CA 12
ATOM 16561 C C . ASP A 1 52 ? -5.894 -7.692 9.173 1.00 0.00 473 ASP A C 12
ATOM 16562 O O . ASP A 1 52 ? -5.220 -8.684 8.894 1.00 0.00 473 ASP A O 12
ATOM 16571 N N . ASP A 1 53 ? -6.878 -7.245 8.400 1.00 0.00 474 ASP A N 12
ATOM 16572 C CA . ASP A 1 53 ? -7.231 -7.909 7.151 1.00 0.00 474 ASP A CA 12
ATOM 16573 C C . ASP A 1 53 ? -6.624 -7.179 5.957 1.00 0.00 474 ASP A C 12
ATOM 16574 O O . ASP A 1 53 ? -7.313 -6.889 4.977 1.00 0.00 474 ASP A O 12
ATOM 16583 N N . CYS A 1 54 ? -5.332 -6.883 6.045 1.00 0.00 475 CYS A N 12
ATOM 16584 C CA . CYS A 1 54 ? -4.632 -6.185 4.974 1.00 0.00 475 CYS A CA 12
ATOM 16585 C C . CYS A 1 54 ? -4.269 -7.145 3.844 1.00 0.00 475 CYS A C 12
ATOM 16586 O O . CYS A 1 54 ? -3.892 -8.291 4.088 1.00 0.00 475 CYS A O 12
ATOM 16593 N N . MET A 1 55 ? -4.387 -6.669 2.609 1.00 0.00 476 MET A N 12
ATOM 16594 C CA . MET A 1 55 ? -4.070 -7.485 1.443 1.00 0.00 476 MET A CA 12
ATOM 16595 C C . MET A 1 55 ? -2.566 -7.506 1.187 1.00 0.00 476 MET A C 12
ATOM 16596 O O . MET A 1 55 ? -2.122 -7.708 0.056 1.00 0.00 476 MET A O 12
ATOM 16610 N N . PHE A 1 56 ? -1.788 -7.297 2.243 1.00 0.00 477 PHE A N 12
ATOM 16611 C CA . PHE A 1 56 ? -0.334 -7.291 2.131 1.00 0.00 477 PHE A CA 12
ATOM 16612 C C . PHE A 1 56 ? 0.301 -8.105 3.255 1.00 0.00 477 PHE A C 12
ATOM 16613 O O . PHE A 1 56 ? -0.305 -8.309 4.307 1.00 0.00 477 PHE A O 12
ATOM 16630 N N . SER A 1 57 ? 1.526 -8.568 3.024 1.00 0.00 478 SER A N 12
ATOM 16631 C CA . SER A 1 57 ? 2.242 -9.363 4.015 1.00 0.00 478 SER A CA 12
ATOM 16632 C C . SER A 1 57 ? 2.864 -8.468 5.083 1.00 0.00 478 SER A C 12
ATOM 16633 O O . SER A 1 57 ? 3.461 -7.436 4.775 1.00 0.00 478 SER A O 12
ATOM 16641 N N . HIS A 1 58 ? 2.718 -8.872 6.341 1.00 0.00 479 HIS A N 12
ATOM 16642 C CA . HIS A 1 58 ? 3.266 -8.108 7.457 1.00 0.00 479 HIS A CA 12
ATOM 16643 C C . HIS A 1 58 ? 4.415 -8.861 8.119 1.00 0.00 479 HIS A C 12
ATOM 16644 O O . HIS A 1 58 ? 4.673 -8.696 9.312 1.00 0.00 479 HIS A O 12
ATOM 16658 N N . ASP A 1 59 ? 5.101 -9.689 7.339 1.00 0.00 480 ASP A N 12
ATOM 16659 C CA . ASP A 1 59 ? 6.223 -10.468 7.849 1.00 0.00 480 ASP A CA 12
ATOM 16660 C C . ASP A 1 59 ? 7.449 -9.584 8.056 1.00 0.00 480 ASP A C 12
ATOM 16661 O O . ASP A 1 59 ? 7.536 -8.470 7.539 1.00 0.00 480 ASP A O 12
ATOM 16670 N N . PRO A 1 60 ? 8.420 -10.089 8.832 1.00 0.00 481 PRO A N 12
ATOM 16671 C CA . PRO A 1 60 ? 9.658 -9.361 9.126 1.00 0.00 481 PRO A CA 12
ATOM 16672 C C . PRO A 1 60 ? 10.563 -9.240 7.904 1.00 0.00 481 PRO A C 12
ATOM 16673 O O . PRO A 1 60 ? 10.993 -10.244 7.335 1.00 0.00 481 PRO A O 12
ATOM 16684 N N . LEU A 1 61 ? 10.849 -8.005 7.507 1.00 0.00 482 LEU A N 12
ATOM 16685 C CA . LEU A 1 61 ? 11.704 -7.752 6.352 1.00 0.00 482 LEU A CA 12
ATOM 16686 C C . LEU A 1 61 ? 12.888 -8.713 6.331 1.00 0.00 482 LEU A C 12
ATOM 16687 O O . LEU A 1 61 ? 13.433 -9.068 7.376 1.00 0.00 482 LEU A O 12
ATOM 16703 N N . THR A 1 62 ? 13.284 -9.130 5.132 1.00 0.00 483 THR A N 12
ATOM 16704 C CA . THR A 1 62 ? 14.404 -10.049 4.974 1.00 0.00 483 THR A CA 12
ATOM 16705 C C . THR A 1 62 ? 15.439 -9.492 4.003 1.00 0.00 483 THR A C 12
ATOM 16706 O O . THR A 1 62 ? 15.121 -8.663 3.151 1.00 0.00 483 THR A O 12
ATOM 16717 N N . GLU A 1 63 ? 16.679 -9.953 4.138 1.00 0.00 484 GLU A N 12
ATOM 16718 C CA . GLU A 1 63 ? 17.761 -9.499 3.272 1.00 0.00 484 GLU A CA 12
ATOM 16719 C C . GLU A 1 63 ? 17.278 -9.350 1.831 1.00 0.00 484 GLU A C 12
ATOM 16720 O O . GLU A 1 63 ? 17.730 -8.468 1.103 1.00 0.00 484 GLU A O 12
ATOM 16732 N N . GLU A 1 64 ? 16.358 -10.221 1.429 1.00 0.00 485 GLU A N 12
ATOM 16733 C CA . GLU A 1 64 ? 15.815 -10.188 0.076 1.00 0.00 485 GLU A CA 12
ATOM 16734 C C . GLU A 1 64 ? 14.802 -9.057 -0.076 1.00 0.00 485 GLU A C 12
ATOM 16735 O O . GLU A 1 64 ? 15.089 -8.027 -0.686 1.00 0.00 485 GLU A O 12
ATOM 16747 N N . THR A 1 65 ? 13.612 -9.257 0.483 1.00 0.00 486 THR A N 12
ATOM 16748 C CA . THR A 1 65 ? 12.555 -8.257 0.409 1.00 0.00 486 THR A CA 12
ATOM 16749 C C . THR A 1 65 ? 13.094 -6.864 0.711 1.00 0.00 486 THR A C 12
ATOM 16750 O O . THR A 1 65 ? 12.860 -5.921 -0.045 1.00 0.00 486 THR A O 12
ATOM 16761 N N . ARG A 1 66 ? 13.816 -6.741 1.819 1.00 0.00 487 ARG A N 12
ATOM 16762 C CA . ARG A 1 66 ? 14.388 -5.461 2.220 1.00 0.00 487 ARG A CA 12
ATOM 16763 C C . ARG A 1 66 ? 14.907 -4.693 1.008 1.00 0.00 487 ARG A C 12
ATOM 16764 O O . ARG A 1 66 ? 14.599 -3.515 0.830 1.00 0.00 487 ARG A O 12
ATOM 16785 N N . GLU A 1 67 ? 15.695 -5.370 0.178 1.00 0.00 488 GLU A N 12
ATOM 16786 C CA . GLU A 1 67 ? 16.257 -4.750 -1.016 1.00 0.00 488 GLU A CA 12
ATOM 16787 C C . GLU A 1 67 ? 15.168 -4.063 -1.836 1.00 0.00 488 GLU A C 12
ATOM 16788 O O . GLU A 1 67 ? 15.339 -2.932 -2.292 1.00 0.00 488 GLU A O 12
ATOM 16800 N N . LEU A 1 68 ? 14.049 -4.755 -2.020 1.00 0.00 489 LEU A N 12
ATOM 16801 C CA . LEU A 1 68 ? 12.931 -4.214 -2.785 1.00 0.00 489 LEU A CA 12
ATOM 16802 C C . LEU A 1 68 ? 12.600 -2.795 -2.335 1.00 0.00 489 LEU A C 12
ATOM 16803 O O . LEU A 1 68 ? 12.732 -1.841 -3.104 1.00 0.00 489 LEU A O 12
ATOM 16819 N N . LEU A 1 69 ? 12.171 -2.661 -1.085 1.00 0.00 490 LEU A N 12
ATOM 16820 C CA . LEU A 1 69 ? 11.823 -1.357 -0.530 1.00 0.00 490 LEU A CA 12
ATOM 16821 C C . LEU A 1 69 ? 12.808 -0.289 -0.993 1.00 0.00 490 LEU A C 12
ATOM 16822 O O . LEU A 1 69 ? 12.411 0.742 -1.537 1.00 0.00 490 LEU A O 12
ATOM 16838 N N . ASP A 1 70 ? 14.094 -0.542 -0.774 1.00 0.00 491 ASP A N 12
ATOM 16839 C CA . ASP A 1 70 ? 15.137 0.397 -1.171 1.00 0.00 491 ASP A CA 12
ATOM 16840 C C . ASP A 1 70 ? 14.903 0.899 -2.592 1.00 0.00 491 ASP A C 12
ATOM 16841 O O . ASP A 1 70 ? 14.973 2.099 -2.858 1.00 0.00 491 ASP A O 12
ATOM 16850 N N . LYS A 1 71 ? 14.626 -0.027 -3.504 1.00 0.00 492 LYS A N 12
ATOM 16851 C CA . LYS A 1 71 ? 14.382 0.320 -4.899 1.00 0.00 492 LYS A CA 12
ATOM 16852 C C . LYS A 1 71 ? 13.013 0.973 -5.065 1.00 0.00 492 LYS A C 12
ATOM 16853 O O . LYS A 1 71 ? 12.908 2.099 -5.551 1.00 0.00 492 LYS A O 12
ATOM 16872 N N . MET A 1 72 ? 11.969 0.260 -4.657 1.00 0.00 493 MET A N 12
ATOM 16873 C CA . MET A 1 72 ? 10.607 0.773 -4.759 1.00 0.00 493 MET A CA 12
ATOM 16874 C C . MET A 1 72 ? 10.528 2.209 -4.252 1.00 0.00 493 MET A C 12
ATOM 16875 O O . MET A 1 72 ? 10.230 3.131 -5.013 1.00 0.00 493 MET A O 12
ATOM 16889 N N . LEU A 1 73 ? 10.795 2.393 -2.964 1.00 0.00 494 LEU A N 12
ATOM 16890 C CA . LEU A 1 73 ? 10.754 3.718 -2.356 1.00 0.00 494 LEU A CA 12
ATOM 16891 C C . LEU A 1 73 ? 11.567 4.718 -3.172 1.00 0.00 494 LEU A C 12
ATOM 16892 O O . LEU A 1 73 ? 11.062 5.769 -3.565 1.00 0.00 494 LEU A O 12
ATOM 16908 N N . ALA A 1 74 ? 12.828 4.382 -3.424 1.00 0.00 495 ALA A N 12
ATOM 16909 C CA . ALA A 1 74 ? 13.709 5.247 -4.197 1.00 0.00 495 ALA A CA 12
ATOM 16910 C C . ALA A 1 74 ? 13.043 5.693 -5.494 1.00 0.00 495 ALA A C 12
ATOM 16911 O O . ALA A 1 74 ? 13.065 6.873 -5.842 1.00 0.00 495 ALA A O 12
ATOM 16918 N N . ASP A 1 75 ? 12.450 4.740 -6.206 1.00 0.00 496 ASP A N 12
ATOM 16919 C CA . ASP A 1 75 ? 11.776 5.034 -7.466 1.00 0.00 496 ASP A CA 12
ATOM 16920 C C . ASP A 1 75 ? 10.826 6.218 -7.310 1.00 0.00 496 ASP A C 12
ATOM 16921 O O . ASP A 1 75 ? 10.858 7.160 -8.102 1.00 0.00 496 ASP A O 12
ATOM 16930 N N . ASP A 1 76 ? 9.982 6.161 -6.286 1.00 0.00 497 ASP A N 12
ATOM 16931 C CA . ASP A 1 76 ? 9.022 7.227 -6.027 1.00 0.00 497 ASP A CA 12
ATOM 16932 C C . ASP A 1 76 ? 9.735 8.554 -5.786 1.00 0.00 497 ASP A C 12
ATOM 16933 O O . ASP A 1 76 ? 9.486 9.539 -6.480 1.00 0.00 497 ASP A O 12
ATOM 16942 N N . ALA A 1 77 ? 10.624 8.572 -4.798 1.00 0.00 498 ALA A N 12
ATOM 16943 C CA . ALA A 1 77 ? 11.374 9.777 -4.467 1.00 0.00 498 ALA A CA 12
ATOM 16944 C C . ALA A 1 77 ? 12.184 10.265 -5.662 1.00 0.00 498 ALA A C 12
ATOM 16945 O O . ALA A 1 77 ? 11.920 11.336 -6.207 1.00 0.00 498 ALA A O 12
ATOM 16952 N N . GLU A 1 78 ? 13.172 9.472 -6.065 1.00 0.00 499 GLU A N 12
ATOM 16953 C CA . GLU A 1 78 ? 14.022 9.826 -7.197 1.00 0.00 499 GLU A CA 12
ATOM 16954 C C . GLU A 1 78 ? 13.246 10.643 -8.225 1.00 0.00 499 GLU A C 12
ATOM 16955 O O . GLU A 1 78 ? 13.618 11.771 -8.547 1.00 0.00 499 GLU A O 12
ATOM 16967 N N . ALA A 1 79 ? 12.164 10.065 -8.738 1.00 0.00 500 ALA A N 12
ATOM 16968 C CA . ALA A 1 79 ? 11.334 10.739 -9.728 1.00 0.00 500 ALA A CA 12
ATOM 16969 C C . ALA A 1 79 ? 11.325 12.247 -9.503 1.00 0.00 500 ALA A C 12
ATOM 16970 O O . ALA A 1 79 ? 10.626 12.749 -8.624 1.00 0.00 500 ALA A O 12
ATOM 16977 N N . GLY A 1 80 ? 12.108 12.965 -10.303 1.00 0.00 501 GLY A N 12
ATOM 16978 C CA . GLY A 1 80 ? 12.175 14.409 -10.174 1.00 0.00 501 GLY A CA 12
ATOM 16979 C C . GLY A 1 80 ? 12.916 14.845 -8.925 1.00 0.00 501 GLY A C 12
ATOM 16980 O O . GLY A 1 80 ? 12.384 15.600 -8.112 1.00 0.00 501 GLY A O 12
ATOM 16984 N N . ALA A 1 81 ? 14.146 14.367 -8.771 1.00 0.00 502 ALA A N 12
ATOM 16985 C CA . ALA A 1 81 ? 14.960 14.712 -7.612 1.00 0.00 502 ALA A CA 12
ATOM 16986 C C . ALA A 1 81 ? 16.434 14.416 -7.869 1.00 0.00 502 ALA A C 12
ATOM 16987 O O . ALA A 1 81 ? 16.771 13.559 -8.685 1.00 0.00 502 ALA A O 12
ATOM 16994 N N . GLU A 1 82 ? 17.307 15.133 -7.169 1.00 0.00 503 GLU A N 12
ATOM 16995 C CA . GLU A 1 82 ? 18.745 14.947 -7.323 1.00 0.00 503 GLU A CA 12
ATOM 16996 C C . GLU A 1 82 ? 19.262 13.877 -6.367 1.00 0.00 503 GLU A C 12
ATOM 16997 O O . GLU A 1 82 ? 18.821 13.788 -5.221 1.00 0.00 503 GLU A O 12
ATOM 17009 N N . ASP A 1 83 ? 20.198 13.066 -6.846 1.00 0.00 504 ASP A N 12
ATOM 17010 C CA . ASP A 1 83 ? 20.776 12.001 -6.034 1.00 0.00 504 ASP A CA 12
ATOM 17011 C C . ASP A 1 83 ? 22.278 11.886 -6.277 1.00 0.00 504 ASP A C 12
ATOM 17012 O O . ASP A 1 83 ? 22.780 12.300 -7.321 1.00 0.00 504 ASP A O 12
ATOM 17021 N N . GLU A 1 84 ? 22.988 11.323 -5.305 1.00 0.00 505 GLU A N 12
ATOM 17022 C CA . GLU A 1 84 ? 24.433 11.156 -5.413 1.00 0.00 505 GLU A CA 12
ATOM 17023 C C . GLU A 1 84 ? 24.890 9.892 -4.692 1.00 0.00 505 GLU A C 12
ATOM 17024 O O . GLU A 1 84 ? 24.482 9.625 -3.561 1.00 0.00 505 GLU A O 12
ATOM 17036 N N . LYS A 1 85 ? 25.741 9.115 -5.354 1.00 0.00 506 LYS A N 12
ATOM 17037 C CA . LYS A 1 85 ? 26.256 7.878 -4.777 1.00 0.00 506 LYS A CA 12
ATOM 17038 C C . LYS A 1 85 ? 27.581 7.488 -5.424 1.00 0.00 506 LYS A C 12
ATOM 17039 O O . LYS A 1 85 ? 27.706 7.479 -6.648 1.00 0.00 506 LYS A O 12
ATOM 17058 N N . GLU A 1 86 ? 28.567 7.163 -4.593 1.00 0.00 507 GLU A N 12
ATOM 17059 C CA . GLU A 1 86 ? 29.882 6.771 -5.085 1.00 0.00 507 GLU A CA 12
ATOM 17060 C C . GLU A 1 86 ? 30.425 5.581 -4.299 1.00 0.00 507 GLU A C 12
ATOM 17061 O O . GLU A 1 86 ? 29.923 5.252 -3.224 1.00 0.00 507 GLU A O 12
ATOM 17073 N N . VAL A 1 87 ? 31.453 4.938 -4.844 1.00 0.00 508 VAL A N 12
ATOM 17074 C CA . VAL A 1 87 ? 32.064 3.784 -4.195 1.00 0.00 508 VAL A CA 12
ATOM 17075 C C . VAL A 1 87 ? 33.448 4.127 -3.656 1.00 0.00 508 VAL A C 12
ATOM 17076 O O . VAL A 1 87 ? 34.353 4.471 -4.416 1.00 0.00 508 VAL A O 12
ATOM 17089 N N . GLU A 1 88 ? 33.606 4.030 -2.340 1.00 0.00 509 GLU A N 12
ATOM 17090 C CA . GLU A 1 88 ? 34.881 4.330 -1.699 1.00 0.00 509 GLU A CA 12
ATOM 17091 C C . GLU A 1 88 ? 35.936 3.293 -2.075 1.00 0.00 509 GLU A C 12
ATOM 17092 O O . GLU A 1 88 ? 35.609 2.167 -2.448 1.00 0.00 509 GLU A O 12
ATOM 17104 N N . GLU A 1 89 ? 37.203 3.683 -1.973 1.00 0.00 510 GLU A N 12
ATOM 17105 C CA . GLU A 1 89 ? 38.306 2.788 -2.304 1.00 0.00 510 GLU A CA 12
ATOM 17106 C C . GLU A 1 89 ? 39.220 2.583 -1.099 1.00 0.00 510 GLU A C 12
ATOM 17107 O O . GLU A 1 89 ? 39.022 3.190 -0.045 1.00 0.00 510 GLU A O 12
ATOM 17119 N N . LEU A 1 90 ? 40.220 1.725 -1.262 1.00 0.00 511 LEU A N 12
ATOM 17120 C CA . LEU A 1 90 ? 41.165 1.438 -0.189 1.00 0.00 511 LEU A CA 12
ATOM 17121 C C . LEU A 1 90 ? 42.599 1.686 -0.646 1.00 0.00 511 LEU A C 12
ATOM 17122 O O . LEU A 1 90 ? 43.497 0.889 -0.370 1.00 0.00 511 LEU A O 12
ATOM 17138 N N . LYS A 1 91 ? 42.809 2.796 -1.344 1.00 0.00 512 LYS A N 12
ATOM 17139 C CA . LYS A 1 91 ? 44.134 3.152 -1.837 1.00 0.00 512 LYS A CA 12
ATOM 17140 C C . LYS A 1 91 ? 44.924 1.906 -2.222 1.00 0.00 512 LYS A C 12
ATOM 17141 O O . LYS A 1 91 ? 46.049 1.705 -1.764 1.00 0.00 512 LYS A O 12
ATOM 17160 N N . LYS A 1 92 ? 44.330 1.072 -3.068 1.00 0.00 513 LYS A N 12
ATOM 17161 C CA . LYS A 1 92 ? 44.978 -0.154 -3.518 1.00 0.00 513 LYS A CA 12
ATOM 17162 C C . LYS A 1 92 ? 46.430 0.108 -3.904 1.00 0.00 513 LYS A C 12
ATOM 17163 O O . LYS A 1 92 ? 46.709 0.667 -4.965 1.00 0.00 513 LYS A O 12
ATOM 17182 N N . SER A 1 93 ? 47.352 -0.299 -3.037 1.00 0.00 514 SER A N 12
ATOM 17183 C CA . SER A 1 93 ? 48.775 -0.105 -3.286 1.00 0.00 514 SER A CA 12
ATOM 17184 C C . SER A 1 93 ? 49.448 -1.426 -3.646 1.00 0.00 514 SER A C 12
ATOM 17185 O O . SER A 1 93 ? 50.200 -1.509 -4.616 1.00 0.00 514 SER A O 12
ATOM 17193 N N . GLY A 1 94 ? 49.171 -2.459 -2.856 1.00 0.00 515 GLY A N 12
ATOM 17194 C CA . GLY A 1 94 ? 49.758 -3.763 -3.106 1.00 0.00 515 GLY A CA 12
ATOM 17195 C C . GLY A 1 94 ? 51.084 -3.948 -2.396 1.00 0.00 515 GLY A C 12
ATOM 17196 O O . GLY A 1 94 ? 51.719 -2.988 -1.961 1.00 0.00 515 GLY A O 12
ATOM 17200 N N . PRO A 1 95 ? 51.521 -5.210 -2.270 1.00 0.00 516 PRO A N 12
ATOM 17201 C CA . PRO A 1 95 ? 52.784 -5.548 -1.607 1.00 0.00 516 PRO A CA 12
ATOM 17202 C C . PRO A 1 95 ? 53.999 -5.105 -2.414 1.00 0.00 516 PRO A C 12
ATOM 17203 O O . PRO A 1 95 ? 53.912 -4.907 -3.626 1.00 0.00 516 PRO A O 12
ATOM 17214 N N . SER A 1 96 ? 55.131 -4.951 -1.735 1.00 0.00 517 SER A N 12
ATOM 17215 C CA . SER A 1 96 ? 56.363 -4.528 -2.389 1.00 0.00 517 SER A CA 12
ATOM 17216 C C . SER A 1 96 ? 57.365 -5.677 -2.457 1.00 0.00 517 SER A C 12
ATOM 17217 O O . SER A 1 96 ? 57.484 -6.467 -1.520 1.00 0.00 517 SER A O 12
ATOM 17225 N N . SER A 1 97 ? 58.083 -5.762 -3.571 1.00 0.00 518 SER A N 12
ATOM 17226 C CA . SER A 1 97 ? 59.072 -6.816 -3.765 1.00 0.00 518 SER A CA 12
ATOM 17227 C C . SER A 1 97 ? 60.485 -6.240 -3.775 1.00 0.00 518 SER A C 12
ATOM 17228 O O . SER A 1 97 ? 60.672 -5.026 -3.843 1.00 0.00 518 SER A O 12
ATOM 17236 N N . GLY A 1 98 ? 61.478 -7.122 -3.707 1.00 0.00 519 GLY A N 12
ATOM 17237 C CA . GLY A 1 98 ? 62.861 -6.684 -3.709 1.00 0.00 519 GLY A CA 12
ATOM 17238 C C . GLY A 1 98 ? 63.609 -7.132 -4.949 1.00 0.00 519 GLY A C 12
ATOM 17239 O O . GLY A 1 98 ? 63.171 -6.825 -6.057 1.00 0.00 519 GLY A O 12
ATOM 17245 N N . GLY A 1 1 ? 34.660 -18.565 -5.750 1.00 0.00 422 GLY A N 13
ATOM 17246 C CA . GLY A 1 1 ? 33.449 -19.278 -6.113 1.00 0.00 422 GLY A CA 13
ATOM 17247 C C . GLY A 1 1 ? 32.478 -18.413 -6.891 1.00 0.00 422 GLY A C 13
ATOM 17248 O O . GLY A 1 1 ? 31.434 -18.017 -6.372 1.00 0.00 422 GLY A O 13
ATOM 17252 N N . SER A 1 2 ? 32.823 -18.116 -8.141 1.00 0.00 423 SER A N 13
ATOM 17253 C CA . SER A 1 2 ? 31.977 -17.287 -8.991 1.00 0.00 423 SER A CA 13
ATOM 17254 C C . SER A 1 2 ? 30.989 -18.145 -9.776 1.00 0.00 423 SER A C 13
ATOM 17255 O O . SER A 1 2 ? 31.370 -19.133 -10.402 1.00 0.00 423 SER A O 13
ATOM 17263 N N . SER A 1 3 ? 29.718 -17.758 -9.736 1.00 0.00 424 SER A N 13
ATOM 17264 C CA . SER A 1 3 ? 28.673 -18.493 -10.440 1.00 0.00 424 SER A CA 13
ATOM 17265 C C . SER A 1 3 ? 27.845 -17.557 -11.315 1.00 0.00 424 SER A C 13
ATOM 17266 O O . SER A 1 3 ? 27.663 -16.384 -10.989 1.00 0.00 424 SER A O 13
ATOM 17274 N N . GLY A 1 4 ? 27.345 -18.084 -12.428 1.00 0.00 425 GLY A N 13
ATOM 17275 C CA . GLY A 1 4 ? 26.543 -17.283 -13.333 1.00 0.00 425 GLY A CA 13
ATOM 17276 C C . GLY A 1 4 ? 25.424 -18.079 -13.975 1.00 0.00 425 GLY A C 13
ATOM 17277 O O . GLY A 1 4 ? 25.523 -19.297 -14.119 1.00 0.00 425 GLY A O 13
ATOM 17281 N N . SER A 1 5 ? 24.355 -17.389 -14.361 1.00 0.00 426 SER A N 13
ATOM 17282 C CA . SER A 1 5 ? 23.210 -18.040 -14.987 1.00 0.00 426 SER A CA 13
ATOM 17283 C C . SER A 1 5 ? 22.506 -17.092 -15.953 1.00 0.00 426 SER A C 13
ATOM 17284 O O . SER A 1 5 ? 22.717 -15.880 -15.914 1.00 0.00 426 SER A O 13
ATOM 17292 N N . SER A 1 6 ? 21.669 -17.653 -16.819 1.00 0.00 427 SER A N 13
ATOM 17293 C CA . SER A 1 6 ? 20.937 -16.860 -17.798 1.00 0.00 427 SER A CA 13
ATOM 17294 C C . SER A 1 6 ? 19.575 -17.482 -18.093 1.00 0.00 427 SER A C 13
ATOM 17295 O O . SER A 1 6 ? 19.345 -18.659 -17.817 1.00 0.00 427 SER A O 13
ATOM 17303 N N . GLY A 1 7 ? 18.675 -16.682 -18.656 1.00 0.00 428 GLY A N 13
ATOM 17304 C CA . GLY A 1 7 ? 17.347 -17.170 -18.979 1.00 0.00 428 GLY A CA 13
ATOM 17305 C C . GLY A 1 7 ? 16.254 -16.231 -18.510 1.00 0.00 428 GLY A C 13
ATOM 17306 O O . GLY A 1 7 ? 16.491 -15.362 -17.672 1.00 0.00 428 GLY A O 13
ATOM 17310 N N . GLU A 1 8 ? 15.053 -16.405 -19.053 1.00 0.00 429 GLU A N 13
ATOM 17311 C CA . GLU A 1 8 ? 13.920 -15.563 -18.686 1.00 0.00 429 GLU A CA 13
ATOM 17312 C C . GLU A 1 8 ? 13.448 -15.874 -17.268 1.00 0.00 429 GLU A C 13
ATOM 17313 O O . GLU A 1 8 ? 12.770 -16.875 -17.033 1.00 0.00 429 GLU A O 13
ATOM 17325 N N . LEU A 1 9 ? 13.812 -15.009 -16.328 1.00 0.00 430 LEU A N 13
ATOM 17326 C CA . LEU A 1 9 ? 13.427 -15.190 -14.932 1.00 0.00 430 LEU A CA 13
ATOM 17327 C C . LEU A 1 9 ? 11.921 -15.026 -14.757 1.00 0.00 430 LEU A C 13
ATOM 17328 O O . LEU A 1 9 ? 11.281 -14.201 -15.409 1.00 0.00 430 LEU A O 13
ATOM 17344 N N . PRO A 1 10 ? 11.339 -15.829 -13.854 1.00 0.00 431 PRO A N 13
ATOM 17345 C CA . PRO A 1 10 ? 9.901 -15.790 -13.570 1.00 0.00 431 PRO A CA 13
ATOM 17346 C C . PRO A 1 10 ? 9.488 -14.513 -12.846 1.00 0.00 431 PRO A C 13
ATOM 17347 O O . PRO A 1 10 ? 9.184 -13.500 -13.476 1.00 0.00 431 PRO A O 13
ATOM 17358 N N . LYS A 1 11 ? 9.479 -14.567 -11.518 1.00 0.00 432 LYS A N 13
ATOM 17359 C CA . LYS A 1 11 ? 9.105 -13.415 -10.707 1.00 0.00 432 LYS A CA 13
ATOM 17360 C C . LYS A 1 11 ? 10.085 -12.264 -10.912 1.00 0.00 432 LYS A C 13
ATOM 17361 O O . LYS A 1 11 ? 11.300 -12.447 -10.833 1.00 0.00 432 LYS A O 13
ATOM 17380 N N . LYS A 1 12 ? 9.550 -11.077 -11.176 1.00 0.00 433 LYS A N 13
ATOM 17381 C CA . LYS A 1 12 ? 10.376 -9.895 -11.390 1.00 0.00 433 LYS A CA 13
ATOM 17382 C C . LYS A 1 12 ? 10.589 -9.136 -10.084 1.00 0.00 433 LYS A C 13
ATOM 17383 O O . LYS A 1 12 ? 11.028 -7.986 -10.088 1.00 0.00 433 LYS A O 13
ATOM 17402 N N . ARG A 1 13 ? 10.276 -9.788 -8.969 1.00 0.00 434 ARG A N 13
ATOM 17403 C CA . ARG A 1 13 ? 10.434 -9.174 -7.656 1.00 0.00 434 ARG A CA 13
ATOM 17404 C C . ARG A 1 13 ? 10.056 -7.696 -7.697 1.00 0.00 434 ARG A C 13
ATOM 17405 O O . ARG A 1 13 ? 10.811 -6.840 -7.239 1.00 0.00 434 ARG A O 13
ATOM 17426 N N . GLU A 1 14 ? 8.882 -7.407 -8.249 1.00 0.00 435 GLU A N 13
ATOM 17427 C CA . GLU A 1 14 ? 8.404 -6.033 -8.351 1.00 0.00 435 GLU A CA 13
ATOM 17428 C C . GLU A 1 14 ? 6.920 -5.946 -8.010 1.00 0.00 435 GLU A C 13
ATOM 17429 O O . GLU A 1 14 ? 6.147 -6.857 -8.312 1.00 0.00 435 GLU A O 13
ATOM 17441 N N . LEU A 1 15 ? 6.527 -4.845 -7.379 1.00 0.00 436 LEU A N 13
ATOM 17442 C CA . LEU A 1 15 ? 5.135 -4.637 -6.996 1.00 0.00 436 LEU A CA 13
ATOM 17443 C C . LEU A 1 15 ? 4.274 -4.327 -8.217 1.00 0.00 436 LEU A C 13
ATOM 17444 O O . LEU A 1 15 ? 4.415 -3.272 -8.837 1.00 0.00 436 LEU A O 13
ATOM 17460 N N . CYS A 1 16 ? 3.382 -5.250 -8.555 1.00 0.00 437 CYS A N 13
ATOM 17461 C CA . CYS A 1 16 ? 2.496 -5.076 -9.700 1.00 0.00 437 CYS A CA 13
ATOM 17462 C C . CYS A 1 16 ? 1.934 -3.658 -9.742 1.00 0.00 437 CYS A C 13
ATOM 17463 O O . CYS A 1 16 ? 1.615 -3.073 -8.706 1.00 0.00 437 CYS A O 13
ATOM 17470 N N . LYS A 1 17 ? 1.814 -3.109 -10.946 1.00 0.00 438 LYS A N 13
ATOM 17471 C CA . LYS A 1 17 ? 1.289 -1.761 -11.125 1.00 0.00 438 LYS A CA 13
ATOM 17472 C C . LYS A 1 17 ? -0.234 -1.756 -11.052 1.00 0.00 438 LYS A C 13
ATOM 17473 O O . LYS A 1 17 ? -0.864 -0.698 -11.077 1.00 0.00 438 LYS A O 13
ATOM 17492 N N . PHE A 1 18 ? -0.821 -2.945 -10.962 1.00 0.00 439 PHE A N 13
ATOM 17493 C CA . PHE A 1 18 ? -2.272 -3.077 -10.885 1.00 0.00 439 PHE A CA 13
ATOM 17494 C C . PHE A 1 18 ? -2.702 -3.546 -9.498 1.00 0.00 439 PHE A C 13
ATOM 17495 O O . PHE A 1 18 ? -3.536 -2.915 -8.848 1.00 0.00 439 PHE A O 13
ATOM 17512 N N . TYR A 1 19 ? -2.129 -4.658 -9.052 1.00 0.00 440 TYR A N 13
ATOM 17513 C CA . TYR A 1 19 ? -2.455 -5.215 -7.744 1.00 0.00 440 TYR A CA 13
ATOM 17514 C C . TYR A 1 19 ? -2.557 -4.113 -6.693 1.00 0.00 440 TYR A C 13
ATOM 17515 O O . TYR A 1 19 ? -3.219 -4.277 -5.669 1.00 0.00 440 TYR A O 13
ATOM 17533 N N . ILE A 1 20 ? -1.896 -2.991 -6.957 1.00 0.00 441 ILE A N 13
ATOM 17534 C CA . ILE A 1 20 ? -1.913 -1.861 -6.036 1.00 0.00 441 ILE A CA 13
ATOM 17535 C C . ILE A 1 20 ? -3.340 -1.499 -5.637 1.00 0.00 441 ILE A C 13
ATOM 17536 O O . ILE A 1 20 ? -3.612 -1.183 -4.478 1.00 0.00 441 ILE A O 13
ATOM 17552 N N . THR A 1 21 ? -4.250 -1.547 -6.605 1.00 0.00 442 THR A N 13
ATOM 17553 C CA . THR A 1 21 ? -5.649 -1.225 -6.355 1.00 0.00 442 THR A CA 13
ATOM 17554 C C . THR A 1 21 ? -6.483 -2.490 -6.185 1.00 0.00 442 THR A C 13
ATOM 17555 O O . THR A 1 21 ? -7.707 -2.429 -6.078 1.00 0.00 442 THR A O 13
ATOM 17566 N N . GLY A 1 22 ? -5.811 -3.637 -6.159 1.00 0.00 443 GLY A N 13
ATOM 17567 C CA . GLY A 1 22 ? -6.506 -4.901 -6.000 1.00 0.00 443 GLY A CA 13
ATOM 17568 C C . GLY A 1 22 ? -7.123 -5.390 -7.296 1.00 0.00 443 GLY A C 13
ATOM 17569 O O . GLY A 1 22 ? -7.595 -6.524 -7.377 1.00 0.00 443 GLY A O 13
ATOM 17573 N N . PHE A 1 23 ? -7.120 -4.533 -8.311 1.00 0.00 444 PHE A N 13
ATOM 17574 C CA . PHE A 1 23 ? -7.686 -4.883 -9.609 1.00 0.00 444 PHE A CA 13
ATOM 17575 C C . PHE A 1 23 ? -6.589 -5.285 -10.590 1.00 0.00 444 PHE A C 13
ATOM 17576 O O . PHE A 1 23 ? -5.907 -4.432 -11.160 1.00 0.00 444 PHE A O 13
ATOM 17593 N N . CYS A 1 24 ? -6.423 -6.589 -10.782 1.00 0.00 445 CYS A N 13
ATOM 17594 C CA . CYS A 1 24 ? -5.409 -7.106 -11.692 1.00 0.00 445 CYS A CA 13
ATOM 17595 C C . CYS A 1 24 ? -6.003 -8.152 -12.631 1.00 0.00 445 CYS A C 13
ATOM 17596 O O . CYS A 1 24 ? -6.564 -9.153 -12.187 1.00 0.00 445 CYS A O 13
ATOM 17603 N N . ALA A 1 25 ? -5.876 -7.911 -13.932 1.00 0.00 446 ALA A N 13
ATOM 17604 C CA . ALA A 1 25 ? -6.398 -8.832 -14.934 1.00 0.00 446 ALA A CA 13
ATOM 17605 C C . ALA A 1 25 ? -5.859 -10.242 -14.718 1.00 0.00 446 ALA A C 13
ATOM 17606 O O . ALA A 1 25 ? -6.624 -11.186 -14.520 1.00 0.00 446 ALA A O 13
ATOM 17613 N N . ARG A 1 26 ? -4.537 -10.377 -14.758 1.00 0.00 447 ARG A N 13
ATOM 17614 C CA . ARG A 1 26 ? -3.896 -11.673 -14.568 1.00 0.00 447 ARG A CA 13
ATOM 17615 C C . ARG A 1 26 ? -3.620 -11.932 -13.089 1.00 0.00 447 ARG A C 13
ATOM 17616 O O . ARG A 1 26 ? -2.735 -11.316 -12.496 1.00 0.00 447 ARG A O 13
ATOM 17637 N N . ALA A 1 27 ? -4.385 -12.846 -12.501 1.00 0.00 448 ALA A N 13
ATOM 17638 C CA . ALA A 1 27 ? -4.222 -13.187 -11.094 1.00 0.00 448 ALA A CA 13
ATOM 17639 C C . ALA A 1 27 ? -3.083 -14.182 -10.898 1.00 0.00 448 ALA A C 13
ATOM 17640 O O . ALA A 1 27 ? -1.989 -13.811 -10.475 1.00 0.00 448 ALA A O 13
ATOM 17647 N N . GLU A 1 28 ? -3.349 -15.447 -11.208 1.00 0.00 449 GLU A N 13
ATOM 17648 C CA . GLU A 1 28 ? -2.346 -16.495 -11.064 1.00 0.00 449 GLU A CA 13
ATOM 17649 C C . GLU A 1 28 ? -1.416 -16.529 -12.274 1.00 0.00 449 GLU A C 13
ATOM 17650 O O . GLU A 1 28 ? -0.829 -17.562 -12.590 1.00 0.00 449 GLU A O 13
ATOM 17662 N N . ASN A 1 29 ? -1.290 -15.390 -12.947 1.00 0.00 450 ASN A N 13
ATOM 17663 C CA . ASN A 1 29 ? -0.434 -15.288 -14.123 1.00 0.00 450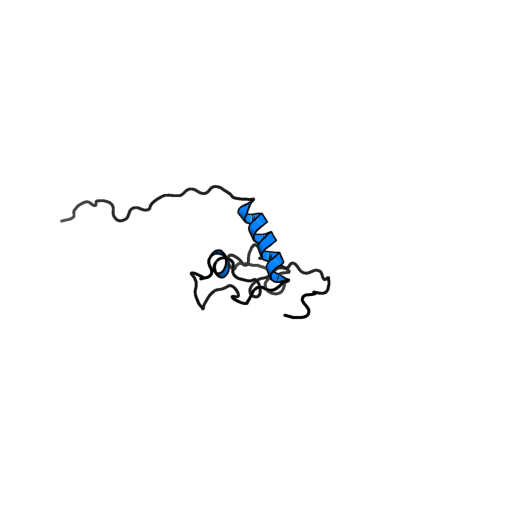 ASN A CA 13
ATOM 17664 C C . ASN A 1 29 ? 0.448 -14.045 -14.049 1.00 0.00 450 ASN A C 13
ATOM 17665 O O . ASN A 1 29 ? 1.233 -13.771 -14.957 1.00 0.00 450 ASN A O 13
ATOM 17676 N N . CYS A 1 30 ? 0.313 -13.295 -12.960 1.00 0.00 451 CYS A N 13
ATOM 17677 C CA . CYS A 1 30 ? 1.096 -12.081 -12.765 1.00 0.00 451 CYS A CA 13
ATOM 17678 C C . CYS A 1 30 ? 2.509 -12.415 -12.297 1.00 0.00 451 CYS A C 13
ATOM 17679 O O . CYS A 1 30 ? 2.725 -12.891 -11.182 1.00 0.00 451 CYS A O 13
ATOM 17686 N N . PRO A 1 31 ? 3.497 -12.159 -13.168 1.00 0.00 452 PRO A N 13
ATOM 17687 C CA . PRO A 1 31 ? 4.907 -12.424 -12.867 1.00 0.00 452 PRO A CA 13
ATOM 17688 C C . PRO A 1 31 ? 5.461 -11.475 -11.810 1.00 0.00 452 PRO A C 13
ATOM 17689 O O . PRO A 1 31 ? 6.654 -11.498 -11.506 1.00 0.00 452 PRO A O 13
ATOM 17700 N N . TYR A 1 32 ? 4.589 -10.644 -11.252 1.00 0.00 453 TYR A N 13
ATOM 17701 C CA . TYR A 1 32 ? 4.992 -9.686 -10.229 1.00 0.00 453 TYR A CA 13
ATOM 17702 C C . TYR A 1 32 ? 4.643 -10.197 -8.835 1.00 0.00 453 TYR A C 13
ATOM 17703 O O . TYR A 1 32 ? 4.155 -11.316 -8.677 1.00 0.00 453 TYR A O 13
ATOM 17721 N N . MET A 1 33 ? 4.896 -9.369 -7.827 1.00 0.00 454 MET A N 13
ATOM 17722 C CA . MET A 1 33 ? 4.606 -9.736 -6.446 1.00 0.00 454 MET A CA 13
ATOM 17723 C C . MET A 1 33 ? 3.244 -9.202 -6.016 1.00 0.00 454 MET A C 13
ATOM 17724 O O . MET A 1 33 ? 2.909 -8.045 -6.274 1.00 0.00 454 MET A O 13
ATOM 17738 N N . HIS A 1 34 ? 2.461 -10.052 -5.359 1.00 0.00 455 HIS A N 13
ATOM 17739 C CA . HIS A 1 34 ? 1.134 -9.665 -4.893 1.00 0.00 455 HIS A CA 13
ATOM 17740 C C . HIS A 1 34 ? 1.053 -9.727 -3.371 1.00 0.00 455 HIS A C 13
ATOM 17741 O O . HIS A 1 34 ? 1.070 -8.699 -2.695 1.00 0.00 455 HIS A O 13
ATOM 17755 N N . GLY A 1 35 ? 0.963 -10.942 -2.837 1.00 0.00 456 GLY A N 13
ATOM 17756 C CA . GLY A 1 35 ? 0.880 -11.116 -1.398 1.00 0.00 456 GLY A CA 13
ATOM 17757 C C . GLY A 1 35 ? 2.234 -11.022 -0.724 1.00 0.00 456 GLY A C 13
ATOM 17758 O O . GLY A 1 35 ? 2.464 -10.137 0.101 1.00 0.00 456 GLY A O 13
ATOM 17762 N N . ASP A 1 36 ? 3.132 -11.936 -1.073 1.00 0.00 457 ASP A N 13
ATOM 17763 C CA . ASP A 1 36 ? 4.471 -11.954 -0.495 1.00 0.00 457 ASP A CA 13
ATOM 17764 C C . ASP A 1 36 ? 4.965 -10.536 -0.227 1.00 0.00 457 ASP A C 13
ATOM 17765 O O . ASP A 1 36 ? 5.423 -10.224 0.873 1.00 0.00 457 ASP A O 13
ATOM 17774 N N . PHE A 1 37 ? 4.872 -9.681 -1.240 1.00 0.00 458 PHE A N 13
ATOM 17775 C CA . PHE A 1 37 ? 5.312 -8.296 -1.115 1.00 0.00 458 PHE A CA 13
ATOM 17776 C C . PHE A 1 37 ? 4.927 -7.724 0.247 1.00 0.00 458 PHE A C 13
ATOM 17777 O O . PHE A 1 37 ? 3.761 -7.724 0.641 1.00 0.00 458 PHE A O 13
ATOM 17794 N N . PRO A 1 38 ? 5.932 -7.226 0.983 1.00 0.00 459 PRO A N 13
ATOM 17795 C CA . PRO A 1 38 ? 5.725 -6.642 2.312 1.00 0.00 459 PRO A CA 13
ATOM 17796 C C . PRO A 1 38 ? 4.979 -5.313 2.251 1.00 0.00 459 PRO A C 13
ATOM 17797 O O . PRO A 1 38 ? 5.065 -4.586 1.261 1.00 0.00 459 PRO A O 13
ATOM 17808 N N . CYS A 1 39 ? 4.247 -5.002 3.316 1.00 0.00 460 CYS A N 13
ATOM 17809 C CA . CYS A 1 39 ? 3.486 -3.760 3.384 1.00 0.00 460 CYS A CA 13
ATOM 17810 C C . CYS A 1 39 ? 4.411 -2.567 3.608 1.00 0.00 460 CYS A C 13
ATOM 17811 O O . CYS A 1 39 ? 5.430 -2.676 4.290 1.00 0.00 460 CYS A O 13
ATOM 17818 N N . LYS A 1 40 ? 4.048 -1.428 3.027 1.00 0.00 461 LYS A N 13
ATOM 17819 C CA . LYS A 1 40 ? 4.843 -0.213 3.163 1.00 0.00 461 LYS A CA 13
ATOM 17820 C C . LYS A 1 40 ? 4.593 0.453 4.513 1.00 0.00 461 LYS A C 13
ATOM 17821 O O . LYS A 1 40 ? 5.476 0.491 5.371 1.00 0.00 461 LYS A O 13
ATOM 17840 N N . LEU A 1 41 ? 3.385 0.975 4.695 1.00 0.00 462 LEU A N 13
ATOM 17841 C CA . LEU A 1 41 ? 3.019 1.638 5.942 1.00 0.00 462 LEU A CA 13
ATOM 17842 C C . LEU A 1 41 ? 3.495 0.833 7.147 1.00 0.00 462 LEU A C 13
ATOM 17843 O O . LEU A 1 41 ? 4.279 1.321 7.962 1.00 0.00 462 LEU A O 13
ATOM 17859 N N . TYR A 1 42 ? 3.019 -0.402 7.253 1.00 0.00 463 TYR A N 13
ATOM 17860 C CA . TYR A 1 42 ? 3.396 -1.275 8.358 1.00 0.00 463 TYR A CA 13
ATOM 17861 C C . TYR A 1 42 ? 4.875 -1.117 8.697 1.00 0.00 463 TYR A C 13
ATOM 17862 O O . TYR A 1 42 ? 5.296 -1.374 9.825 1.00 0.00 463 TYR A O 13
ATOM 17880 N N . HIS A 1 43 ? 5.659 -0.690 7.712 1.00 0.00 464 HIS A N 13
ATOM 17881 C CA . HIS A 1 43 ? 7.091 -0.495 7.905 1.00 0.00 464 HIS A CA 13
ATOM 17882 C C . HIS A 1 43 ? 7.411 0.976 8.154 1.00 0.00 464 HIS A C 13
ATOM 17883 O O . HIS A 1 43 ? 8.068 1.323 9.136 1.00 0.00 464 HIS A O 13
ATOM 17897 N N . THR A 1 44 ? 6.943 1.838 7.256 1.00 0.00 465 THR A N 13
ATOM 17898 C CA . THR A 1 44 ? 7.180 3.271 7.377 1.00 0.00 465 THR A CA 13
ATOM 17899 C C . THR A 1 44 ? 7.186 3.706 8.838 1.00 0.00 465 THR A C 13
ATOM 17900 O O . THR A 1 44 ? 7.946 4.592 9.231 1.00 0.00 465 THR A O 13
ATOM 17911 N N . THR A 1 45 ? 6.333 3.077 9.641 1.00 0.00 466 THR A N 13
ATOM 17912 C CA . THR A 1 45 ? 6.239 3.400 11.060 1.00 0.00 466 THR A CA 13
ATOM 17913 C C . THR A 1 45 ? 6.238 2.136 11.912 1.00 0.00 466 THR A C 13
ATOM 17914 O O . THR A 1 45 ? 6.819 2.107 12.996 1.00 0.00 466 THR A O 13
ATOM 17925 N N . GLY A 1 46 ? 5.582 1.093 11.414 1.00 0.00 467 GLY A N 13
ATOM 17926 C CA . GLY A 1 46 ? 5.518 -0.160 12.144 1.00 0.00 467 GLY A CA 13
ATOM 17927 C C . GLY A 1 46 ? 4.148 -0.805 12.071 1.00 0.00 467 GLY A C 13
ATOM 17928 O O . GLY A 1 46 ? 4.034 -2.020 11.917 1.00 0.00 467 GLY A O 13
ATOM 17932 N N . ASN A 1 47 ? 3.105 0.012 12.184 1.00 0.00 468 ASN A N 13
ATOM 17933 C CA . ASN A 1 47 ? 1.735 -0.486 12.133 1.00 0.00 468 ASN A CA 13
ATOM 17934 C C . ASN A 1 47 ? 1.078 -0.134 10.802 1.00 0.00 468 ASN A C 13
ATOM 17935 O O . ASN A 1 47 ? 1.581 0.701 10.050 1.00 0.00 468 ASN A O 13
ATOM 17946 N N . CYS A 1 48 ? -0.050 -0.776 10.517 1.00 0.00 469 CYS A N 13
ATOM 17947 C CA . CYS A 1 48 ? -0.777 -0.532 9.277 1.00 0.00 469 CYS A CA 13
ATOM 17948 C C . CYS A 1 48 ? -2.170 0.022 9.564 1.00 0.00 469 CYS A C 13
ATOM 17949 O O . CYS A 1 48 ? -2.767 -0.277 10.599 1.00 0.00 469 CYS A O 13
ATOM 17956 N N . ILE A 1 49 ? -2.681 0.829 8.641 1.00 0.00 470 ILE A N 13
ATOM 17957 C CA . ILE A 1 49 ? -4.003 1.423 8.794 1.00 0.00 470 ILE A CA 13
ATOM 17958 C C . ILE A 1 49 ? -5.099 0.429 8.425 1.00 0.00 470 ILE A C 13
ATOM 17959 O O . ILE A 1 49 ? -6.173 0.424 9.023 1.00 0.00 470 ILE A O 13
ATOM 17975 N N . ASN A 1 50 ? -4.818 -0.412 7.435 1.00 0.00 471 ASN A N 13
ATOM 17976 C CA . ASN A 1 50 ? -5.779 -1.412 6.986 1.00 0.00 471 ASN A CA 13
ATOM 17977 C C . ASN A 1 50 ? -6.266 -2.262 8.155 1.00 0.00 471 ASN A C 13
ATOM 17978 O O . ASN A 1 50 ? -7.438 -2.212 8.527 1.00 0.00 471 ASN A O 13
ATOM 17989 N N . GLY A 1 51 ? -5.357 -3.043 8.732 1.00 0.00 472 GLY A N 13
ATOM 17990 C CA . GLY A 1 51 ? -5.713 -3.892 9.854 1.00 0.00 472 GLY A CA 13
ATOM 17991 C C . GLY A 1 51 ? -5.136 -5.289 9.729 1.00 0.00 472 GLY A C 13
ATOM 17992 O O . GLY A 1 51 ? -4.319 -5.554 8.847 1.00 0.00 472 GLY A O 13
ATOM 17996 N N . ASP A 1 52 ? -5.561 -6.183 10.615 1.00 0.00 473 ASP A N 13
ATOM 17997 C CA . ASP A 1 52 ? -5.080 -7.560 10.601 1.00 0.00 473 ASP A CA 13
ATOM 17998 C C . ASP A 1 52 ? -5.285 -8.193 9.228 1.00 0.00 473 ASP A C 13
ATOM 17999 O O . ASP A 1 52 ? -4.472 -9.000 8.778 1.00 0.00 473 ASP A O 13
ATOM 18008 N N . ASP A 1 53 ? -6.377 -7.823 8.568 1.00 0.00 474 ASP A N 13
ATOM 18009 C CA . ASP A 1 53 ? -6.690 -8.354 7.247 1.00 0.00 474 ASP A CA 13
ATOM 18010 C C . ASP A 1 53 ? -6.303 -7.360 6.156 1.00 0.00 474 ASP A C 13
ATOM 18011 O O . ASP A 1 53 ? -7.149 -6.912 5.381 1.00 0.00 474 ASP A O 13
ATOM 18020 N N . CYS A 1 54 ? -5.020 -7.019 6.102 1.00 0.00 475 CYS A N 13
ATOM 18021 C CA . CYS A 1 54 ? -4.520 -6.077 5.108 1.00 0.00 475 CYS A CA 13
ATOM 18022 C C . CYS A 1 54 ? -4.329 -6.762 3.757 1.00 0.00 475 CYS A C 13
ATOM 18023 O O . CYS A 1 54 ? -4.090 -7.967 3.690 1.00 0.00 475 CYS A O 13
ATOM 18030 N N . MET A 1 55 ? -4.435 -5.983 2.685 1.00 0.00 476 MET A N 13
ATOM 18031 C CA . MET A 1 55 ? -4.272 -6.514 1.337 1.00 0.00 476 MET A CA 13
ATOM 18032 C C . MET A 1 55 ? -2.825 -6.928 1.086 1.00 0.00 476 MET A C 13
ATOM 18033 O O . MET A 1 55 ? -2.545 -7.740 0.205 1.00 0.00 476 MET A O 13
ATOM 18047 N N . PHE A 1 56 ? -1.910 -6.363 1.867 1.00 0.00 477 PHE A N 13
ATOM 18048 C CA . PHE A 1 56 ? -0.491 -6.672 1.728 1.00 0.00 477 PHE A CA 13
ATOM 18049 C C . PHE A 1 56 ? -0.018 -7.575 2.864 1.00 0.00 477 PHE A C 13
ATOM 18050 O O . PHE A 1 56 ? -0.650 -7.647 3.918 1.00 0.00 477 PHE A O 13
ATOM 18067 N N . SER A 1 57 ? 1.098 -8.261 2.640 1.00 0.00 478 SER A N 13
ATOM 18068 C CA . SER A 1 57 ? 1.654 -9.163 3.642 1.00 0.00 478 SER A CA 13
ATOM 18069 C C . SER A 1 57 ? 2.413 -8.384 4.712 1.00 0.00 478 SER A C 13
ATOM 18070 O O . SER A 1 57 ? 3.115 -7.417 4.413 1.00 0.00 478 SER A O 13
ATOM 18078 N N . HIS A 1 58 ? 2.266 -8.812 5.962 1.00 0.00 479 HIS A N 13
ATOM 18079 C CA . HIS A 1 58 ? 2.937 -8.155 7.079 1.00 0.00 479 HIS A CA 13
ATOM 18080 C C . HIS A 1 58 ? 4.129 -8.980 7.557 1.00 0.00 479 HIS A C 13
ATOM 18081 O O . HIS A 1 58 ? 4.551 -8.869 8.708 1.00 0.00 479 HIS A O 13
ATOM 18095 N N . ASP A 1 59 ? 4.667 -9.805 6.665 1.00 0.00 480 ASP A N 13
ATOM 18096 C CA . ASP A 1 59 ? 5.810 -10.648 6.996 1.00 0.00 480 ASP A CA 13
ATOM 18097 C C . ASP A 1 59 ? 7.016 -9.799 7.387 1.00 0.00 480 ASP A C 13
ATOM 18098 O O . ASP A 1 59 ? 7.148 -8.642 6.986 1.00 0.00 480 ASP A O 13
ATOM 18107 N N . PRO A 1 60 ? 7.917 -10.384 8.190 1.00 0.00 481 PRO A N 13
ATOM 18108 C CA . PRO A 1 60 ? 9.127 -9.700 8.654 1.00 0.00 481 PRO A CA 13
ATOM 18109 C C . PRO A 1 60 ? 10.132 -9.472 7.529 1.00 0.00 481 PRO A C 13
ATOM 18110 O O . PRO A 1 60 ? 10.605 -10.423 6.904 1.00 0.00 481 PRO A O 13
ATOM 18121 N N . LEU A 1 61 ? 10.454 -8.209 7.276 1.00 0.00 482 LEU A N 13
ATOM 18122 C CA . LEU A 1 61 ? 11.403 -7.857 6.226 1.00 0.00 482 LEU A CA 13
ATOM 18123 C C . LEU A 1 61 ? 12.573 -8.835 6.199 1.00 0.00 482 LEU A C 13
ATOM 18124 O O . LEU A 1 61 ? 13.031 -9.302 7.243 1.00 0.00 482 LEU A O 13
ATOM 18140 N N . THR A 1 62 ? 13.054 -9.142 4.998 1.00 0.00 483 THR A N 13
ATOM 18141 C CA . THR A 1 62 ? 14.171 -10.064 4.835 1.00 0.00 483 THR A CA 13
ATOM 18142 C C . THR A 1 62 ? 15.282 -9.438 4.000 1.00 0.00 483 THR A C 13
ATOM 18143 O O . THR A 1 62 ? 15.031 -8.562 3.173 1.00 0.00 483 THR A O 13
ATOM 18154 N N . GLU A 1 63 ? 16.511 -9.895 4.221 1.00 0.00 484 GLU A N 13
ATOM 18155 C CA . GLU A 1 63 ? 17.661 -9.379 3.487 1.00 0.00 484 GLU A CA 13
ATOM 18156 C C . GLU A 1 63 ? 17.313 -9.156 2.018 1.00 0.00 484 GLU A C 13
ATOM 18157 O O . GLU A 1 63 ? 17.861 -8.266 1.369 1.00 0.00 484 GLU A O 13
ATOM 18169 N N . GLU A 1 64 ? 16.400 -9.972 1.502 1.00 0.00 485 GLU A N 13
ATOM 18170 C CA . GLU A 1 64 ? 15.980 -9.864 0.110 1.00 0.00 485 GLU A CA 13
ATOM 18171 C C . GLU A 1 64 ? 14.960 -8.743 -0.067 1.00 0.00 485 GLU A C 13
ATOM 18172 O O . GLU A 1 64 ? 15.273 -7.681 -0.606 1.00 0.00 485 GLU A O 13
ATOM 18184 N N . THR A 1 65 ? 13.736 -8.987 0.393 1.00 0.00 486 THR A N 13
ATOM 18185 C CA . THR A 1 65 ? 12.669 -8.001 0.285 1.00 0.00 486 THR A CA 13
ATOM 18186 C C . THR A 1 65 ? 13.160 -6.614 0.684 1.00 0.00 486 THR A C 13
ATOM 18187 O O . THR A 1 65 ? 12.926 -5.634 -0.024 1.00 0.00 486 THR A O 13
ATOM 18198 N N . ARG A 1 66 ? 13.842 -6.537 1.822 1.00 0.00 487 ARG A N 13
ATOM 18199 C CA . ARG A 1 66 ? 14.365 -5.269 2.316 1.00 0.00 487 ARG A CA 13
ATOM 18200 C C . ARG A 1 66 ? 14.916 -4.426 1.170 1.00 0.00 487 ARG A C 13
ATOM 18201 O O . ARG A 1 66 ? 14.697 -3.216 1.117 1.00 0.00 487 ARG A O 13
ATOM 18222 N N . GLU A 1 67 ? 15.632 -5.073 0.256 1.00 0.00 488 GLU A N 13
ATOM 18223 C CA . GLU A 1 67 ? 16.215 -4.381 -0.888 1.00 0.00 488 GLU A CA 13
ATOM 18224 C C . GLU A 1 67 ? 15.128 -3.749 -1.753 1.00 0.00 488 GLU A C 13
ATOM 18225 O O . GLU A 1 67 ? 15.256 -2.606 -2.193 1.00 0.00 488 GLU A O 13
ATOM 18237 N N . LEU A 1 68 ? 14.059 -4.501 -1.993 1.00 0.00 489 LEU A N 13
ATOM 18238 C CA . LEU A 1 68 ? 12.949 -4.015 -2.805 1.00 0.00 489 LEU A CA 13
ATOM 18239 C C . LEU A 1 68 ? 12.570 -2.591 -2.413 1.00 0.00 489 LEU A C 13
ATOM 18240 O O . LEU A 1 68 ? 12.703 -1.660 -3.209 1.00 0.00 489 LEU A O 13
ATOM 18256 N N . LEU A 1 69 ? 12.098 -2.428 -1.182 1.00 0.00 490 LEU A N 13
ATOM 18257 C CA . LEU A 1 69 ? 11.701 -1.116 -0.683 1.00 0.00 490 LEU A CA 13
ATOM 18258 C C . LEU A 1 69 ? 12.674 -0.038 -1.149 1.00 0.00 490 LEU A C 13
ATOM 18259 O O . LEU A 1 69 ? 12.278 0.931 -1.797 1.00 0.00 490 LEU A O 13
ATOM 18275 N N . ASP A 1 70 ? 13.948 -0.215 -0.817 1.00 0.00 491 ASP A N 13
ATOM 18276 C CA . ASP A 1 70 ? 14.979 0.741 -1.205 1.00 0.00 491 ASP A CA 13
ATOM 18277 C C . ASP A 1 70 ? 14.752 1.237 -2.630 1.00 0.00 491 ASP A C 13
ATOM 18278 O O . ASP A 1 70 ? 14.871 2.430 -2.909 1.00 0.00 491 ASP A O 13
ATOM 18287 N N . LYS A 1 71 ? 14.425 0.314 -3.527 1.00 0.00 492 LYS A N 13
ATOM 18288 C CA . LYS A 1 71 ? 14.181 0.656 -4.923 1.00 0.00 492 LYS A CA 13
ATOM 18289 C C . LYS A 1 71 ? 12.786 1.247 -5.103 1.00 0.00 492 LYS A C 13
ATOM 18290 O O . LYS A 1 71 ? 12.627 2.322 -5.680 1.00 0.00 492 LYS A O 13
ATOM 18309 N N . MET A 1 72 ? 11.779 0.539 -4.602 1.00 0.00 493 MET A N 13
ATOM 18310 C CA . MET A 1 72 ? 10.398 0.995 -4.705 1.00 0.00 493 MET A CA 13
ATOM 18311 C C . MET A 1 72 ? 10.251 2.410 -4.153 1.00 0.00 493 MET A C 13
ATOM 18312 O O . MET A 1 72 ? 9.905 3.340 -4.883 1.00 0.00 493 MET A O 13
ATOM 18326 N N . LEU A 1 73 ? 10.514 2.565 -2.860 1.00 0.00 494 LEU A N 13
ATOM 18327 C CA . LEU A 1 73 ? 10.411 3.867 -2.209 1.00 0.00 494 LEU A CA 13
ATOM 18328 C C . LEU A 1 73 ? 11.045 4.957 -3.067 1.00 0.00 494 LEU A C 13
ATOM 18329 O O . LEU A 1 73 ? 10.464 6.023 -3.263 1.00 0.00 494 LEU A O 13
ATOM 18345 N N . ALA A 1 74 ? 12.240 4.680 -3.578 1.00 0.00 495 ALA A N 13
ATOM 18346 C CA . ALA A 1 74 ? 12.952 5.635 -4.418 1.00 0.00 495 ALA A CA 13
ATOM 18347 C C . ALA A 1 74 ? 12.215 5.864 -5.734 1.00 0.00 495 ALA A C 13
ATOM 18348 O O . ALA A 1 74 ? 12.117 6.994 -6.213 1.00 0.00 495 ALA A O 13
ATOM 18355 N N . ASP A 1 75 ? 11.698 4.785 -6.313 1.00 0.00 496 ASP A N 13
ATOM 18356 C CA . ASP A 1 75 ? 10.970 4.869 -7.573 1.00 0.00 496 ASP A CA 13
ATOM 18357 C C . ASP A 1 75 ? 9.836 5.886 -7.479 1.00 0.00 496 ASP A C 13
ATOM 18358 O O . ASP A 1 75 ? 9.643 6.701 -8.382 1.00 0.00 496 ASP A O 13
ATOM 18367 N N . ASP A 1 76 ? 9.090 5.832 -6.381 1.00 0.00 497 ASP A N 13
ATOM 18368 C CA . ASP A 1 76 ? 7.975 6.748 -6.169 1.00 0.00 497 ASP A CA 13
ATOM 18369 C C . ASP A 1 76 ? 8.478 8.167 -5.918 1.00 0.00 497 ASP A C 13
ATOM 18370 O O . ASP A 1 76 ? 8.210 9.078 -6.700 1.00 0.00 497 ASP A O 13
ATOM 18379 N N . ALA A 1 77 ? 9.208 8.345 -4.822 1.00 0.00 498 ALA A N 13
ATOM 18380 C CA . ALA A 1 77 ? 9.749 9.651 -4.468 1.00 0.00 498 ALA A CA 13
ATOM 18381 C C . ALA A 1 77 ? 10.347 10.346 -5.687 1.00 0.00 498 ALA A C 13
ATOM 18382 O O . ALA A 1 77 ? 9.967 11.467 -6.021 1.00 0.00 498 ALA A O 13
ATOM 18389 N N . GLU A 1 78 ? 11.285 9.672 -6.345 1.00 0.00 499 GLU A N 13
ATOM 18390 C CA . GLU A 1 78 ? 11.937 10.227 -7.525 1.00 0.00 499 GLU A CA 13
ATOM 18391 C C . GLU A 1 78 ? 10.905 10.667 -8.560 1.00 0.00 499 GLU A C 13
ATOM 18392 O O . GLU A 1 78 ? 11.011 11.749 -9.136 1.00 0.00 499 GLU A O 13
ATOM 18404 N N . ALA A 1 79 ? 9.908 9.819 -8.790 1.00 0.00 500 ALA A N 13
ATOM 18405 C CA . ALA A 1 79 ? 8.856 10.120 -9.753 1.00 0.00 500 ALA A CA 13
ATOM 18406 C C . ALA A 1 79 ? 7.817 11.063 -9.155 1.00 0.00 500 ALA A C 13
ATOM 18407 O O . ALA A 1 79 ? 6.614 10.840 -9.284 1.00 0.00 500 ALA A O 13
ATOM 18414 N N . GLY A 1 80 ? 8.291 12.119 -8.500 1.00 0.00 501 GLY A N 13
ATOM 18415 C CA . GLY A 1 80 ? 7.389 13.080 -7.891 1.00 0.00 501 GLY A CA 13
ATOM 18416 C C . GLY A 1 80 ? 7.108 12.768 -6.434 1.00 0.00 501 GLY A C 13
ATOM 18417 O O . GLY A 1 80 ? 7.158 11.611 -6.019 1.00 0.00 501 GLY A O 13
ATOM 18421 N N . ALA A 1 81 ? 6.813 13.804 -5.656 1.00 0.00 502 ALA A N 13
ATOM 18422 C CA . ALA A 1 81 ? 6.522 13.635 -4.237 1.00 0.00 502 ALA A CA 13
ATOM 18423 C C . ALA A 1 81 ? 5.846 14.876 -3.664 1.00 0.00 502 ALA A C 13
ATOM 18424 O O . ALA A 1 81 ? 6.474 15.925 -3.520 1.00 0.00 502 ALA A O 13
ATOM 18431 N N . GLU A 1 82 ? 4.563 14.749 -3.340 1.00 0.00 503 GLU A N 13
ATOM 18432 C CA . GLU A 1 82 ? 3.803 15.863 -2.783 1.00 0.00 503 GLU A CA 13
ATOM 18433 C C . GLU A 1 82 ? 2.794 15.370 -1.751 1.00 0.00 503 GLU A C 13
ATOM 18434 O O . GLU A 1 82 ? 2.376 14.212 -1.779 1.00 0.00 503 GLU A O 13
ATOM 18446 N N . ASP A 1 83 ? 2.407 16.257 -0.840 1.00 0.00 504 ASP A N 13
ATOM 18447 C CA . ASP A 1 83 ? 1.446 15.913 0.202 1.00 0.00 504 ASP A CA 13
ATOM 18448 C C . ASP A 1 83 ? 0.770 17.166 0.752 1.00 0.00 504 ASP A C 13
ATOM 18449 O O . ASP A 1 83 ? 1.254 18.280 0.555 1.00 0.00 504 ASP A O 13
ATOM 18458 N N . GLU A 1 84 ? -0.350 16.973 1.441 1.00 0.00 505 GLU A N 13
ATOM 18459 C CA . GLU A 1 84 ? -1.093 18.088 2.017 1.00 0.00 505 GLU A CA 13
ATOM 18460 C C . GLU A 1 84 ? -2.241 17.585 2.888 1.00 0.00 505 GLU A C 13
ATOM 18461 O O . GLU A 1 84 ? -2.694 16.449 2.743 1.00 0.00 505 GLU A O 13
ATOM 18473 N N . LYS A 1 85 ? -2.706 18.438 3.793 1.00 0.00 506 LYS A N 13
ATOM 18474 C CA . LYS A 1 85 ? -3.802 18.083 4.688 1.00 0.00 506 LYS A CA 13
ATOM 18475 C C . LYS A 1 85 ? -4.606 19.318 5.080 1.00 0.00 506 LYS A C 13
ATOM 18476 O O . LYS A 1 85 ? -4.258 20.439 4.711 1.00 0.00 506 LYS A O 13
ATOM 18495 N N . GLU A 1 86 ? -5.681 19.105 5.832 1.00 0.00 507 GLU A N 13
ATOM 18496 C CA . GLU A 1 86 ? -6.533 20.202 6.275 1.00 0.00 507 GLU A CA 13
ATOM 18497 C C . GLU A 1 86 ? -7.432 19.763 7.427 1.00 0.00 507 GLU A C 13
ATOM 18498 O O . GLU A 1 86 ? -7.891 18.621 7.471 1.00 0.00 507 GLU A O 13
ATOM 18510 N N . VAL A 1 87 ? -7.678 20.677 8.360 1.00 0.00 508 VAL A N 13
ATOM 18511 C CA . VAL A 1 87 ? -8.521 20.385 9.513 1.00 0.00 508 VAL A CA 13
ATOM 18512 C C . VAL A 1 87 ? -9.655 21.398 9.635 1.00 0.00 508 VAL A C 13
ATOM 18513 O O . VAL A 1 87 ? -9.445 22.529 10.072 1.00 0.00 508 VAL A O 13
ATOM 18526 N N . GLU A 1 88 ? -10.856 20.982 9.246 1.00 0.00 509 GLU A N 13
ATOM 18527 C CA . GLU A 1 88 ? -12.023 21.854 9.312 1.00 0.00 509 GLU A CA 13
ATOM 18528 C C . GLU A 1 88 ? -12.176 22.454 10.707 1.00 0.00 509 GLU A C 13
ATOM 18529 O O . GLU A 1 88 ? -11.429 22.116 11.624 1.00 0.00 509 GLU A O 13
ATOM 18541 N N . GLU A 1 89 ? -13.150 23.346 10.858 1.00 0.00 510 GLU A N 13
ATOM 18542 C CA . GLU A 1 89 ? -13.400 23.994 12.140 1.00 0.00 510 GLU A CA 13
ATOM 18543 C C . GLU A 1 89 ? -13.882 22.982 13.176 1.00 0.00 510 GLU A C 13
ATOM 18544 O O . GLU A 1 89 ? -14.255 21.859 12.836 1.00 0.00 510 GLU A O 13
ATOM 18556 N N . LEU A 1 90 ? -13.870 23.388 14.440 1.00 0.00 511 LEU A N 13
ATOM 18557 C CA . LEU A 1 90 ? -14.304 22.518 15.528 1.00 0.00 511 LEU A CA 13
ATOM 18558 C C . LEU A 1 90 ? -14.971 23.325 16.637 1.00 0.00 511 LEU A C 13
ATOM 18559 O O . LEU A 1 90 ? -14.422 24.318 17.114 1.00 0.00 511 LEU A O 13
ATOM 18575 N N . LYS A 1 91 ? -16.159 22.890 17.045 1.00 0.00 512 LYS A N 13
ATOM 18576 C CA . LYS A 1 91 ? -16.901 23.569 18.101 1.00 0.00 512 LYS A CA 13
ATOM 18577 C C . LYS A 1 91 ? -17.019 25.062 17.811 1.00 0.00 512 LYS A C 13
ATOM 18578 O O . LYS A 1 91 ? -16.969 25.888 18.722 1.00 0.00 512 LYS A O 13
ATOM 18597 N N . LYS A 1 92 ? -17.177 25.401 16.536 1.00 0.00 513 LYS A N 13
ATOM 18598 C CA . LYS A 1 92 ? -17.306 26.794 16.124 1.00 0.00 513 LYS A CA 13
ATOM 18599 C C . LYS A 1 92 ? -18.132 27.585 17.133 1.00 0.00 513 LYS A C 13
ATOM 18600 O O . LYS A 1 92 ? -18.966 27.023 17.843 1.00 0.00 513 LYS A O 13
ATOM 18619 N N . SER A 1 93 ? -17.896 28.892 17.189 1.00 0.00 514 SER A N 13
ATOM 18620 C CA . SER A 1 93 ? -18.618 29.760 18.112 1.00 0.00 514 SER A CA 13
ATOM 18621 C C . SER A 1 93 ? -20.115 29.471 18.071 1.00 0.00 514 SER A C 13
ATOM 18622 O O . SER A 1 93 ? -20.604 28.792 17.169 1.00 0.00 514 SER A O 13
ATOM 18630 N N . GLY A 1 94 ? -20.840 29.993 19.056 1.00 0.00 515 GLY A N 13
ATOM 18631 C CA . GLY A 1 94 ? -22.274 29.782 19.115 1.00 0.00 515 GLY A CA 13
ATOM 18632 C C . GLY A 1 94 ? -22.883 30.290 20.407 1.00 0.00 515 GLY A C 13
ATOM 18633 O O . GLY A 1 94 ? -23.246 29.517 21.294 1.00 0.00 515 GLY A O 13
ATOM 18637 N N . PRO A 1 95 ? -22.999 31.621 20.528 1.00 0.00 516 PRO A N 13
ATOM 18638 C CA . PRO A 1 95 ? -23.567 32.261 21.718 1.00 0.00 516 PRO A CA 13
ATOM 18639 C C . PRO A 1 95 ? -25.067 32.020 21.847 1.00 0.00 516 PRO A C 13
ATOM 18640 O O . PRO A 1 95 ? -25.655 31.277 21.061 1.00 0.00 516 PRO A O 13
ATOM 18651 N N . SER A 1 96 ? -25.680 32.652 22.842 1.00 0.00 517 SER A N 13
ATOM 18652 C CA . SER A 1 96 ? -27.112 32.502 23.076 1.00 0.00 517 SER A CA 13
ATOM 18653 C C . SER A 1 96 ? -27.631 33.608 23.989 1.00 0.00 517 SER A C 13
ATOM 18654 O O . SER A 1 96 ? -26.853 34.355 24.583 1.00 0.00 517 SER A O 13
ATOM 18662 N N . SER A 1 97 ? -28.952 33.707 24.096 1.00 0.00 518 SER A N 13
ATOM 18663 C CA . SER A 1 97 ? -29.578 34.724 24.934 1.00 0.00 518 SER A CA 13
ATOM 18664 C C . SER A 1 97 ? -30.846 34.184 25.589 1.00 0.00 518 SER A C 13
ATOM 18665 O O . SER A 1 97 ? -31.240 33.042 25.356 1.00 0.00 518 SER A O 13
ATOM 18673 N N . GLY A 1 98 ? -31.480 35.015 26.410 1.00 0.00 519 GLY A N 13
ATOM 18674 C CA . GLY A 1 98 ? -32.696 34.604 27.087 1.00 0.00 519 GLY A CA 13
ATOM 18675 C C . GLY A 1 98 ? -32.989 35.443 28.315 1.00 0.00 519 GLY A C 13
ATOM 18676 O O . GLY A 1 98 ? -32.059 35.776 29.048 1.00 0.00 519 GLY A O 13
ATOM 18682 N N . GLY A 1 1 ? 31.465 -23.367 -2.848 1.00 0.00 422 GLY A N 14
ATOM 18683 C CA . GLY A 1 1 ? 31.686 -24.392 -3.851 1.00 0.00 422 GLY A CA 14
ATOM 18684 C C . GLY A 1 1 ? 32.061 -23.812 -5.200 1.00 0.00 422 GLY A C 14
ATOM 18685 O O . GLY A 1 1 ? 33.233 -23.810 -5.579 1.00 0.00 422 GLY A O 14
ATOM 18689 N N . SER A 1 2 ? 31.065 -23.319 -5.928 1.00 0.00 423 SER A N 14
ATOM 18690 C CA . SER A 1 2 ? 31.295 -22.738 -7.246 1.00 0.00 423 SER A CA 14
ATOM 18691 C C . SER A 1 2 ? 30.450 -21.484 -7.442 1.00 0.00 423 SER A C 14
ATOM 18692 O O . SER A 1 2 ? 29.228 -21.559 -7.574 1.00 0.00 423 SER A O 14
ATOM 18700 N N . SER A 1 3 ? 31.110 -20.330 -7.460 1.00 0.00 424 SER A N 14
ATOM 18701 C CA . SER A 1 3 ? 30.420 -19.058 -7.636 1.00 0.00 424 SER A CA 14
ATOM 18702 C C . SER A 1 3 ? 29.280 -19.192 -8.642 1.00 0.00 424 SER A C 14
ATOM 18703 O O . SER A 1 3 ? 29.509 -19.419 -9.829 1.00 0.00 424 SER A O 14
ATOM 18711 N N . GLY A 1 4 ? 28.051 -19.049 -8.156 1.00 0.00 425 GLY A N 14
ATOM 18712 C CA . GLY A 1 4 ? 26.893 -19.158 -9.024 1.00 0.00 425 GLY A CA 14
ATOM 18713 C C . GLY A 1 4 ? 25.625 -19.489 -8.262 1.00 0.00 425 GLY A C 14
ATOM 18714 O O . GLY A 1 4 ? 25.065 -20.574 -8.417 1.00 0.00 425 GLY A O 14
ATOM 18718 N N . SER A 1 5 ? 25.173 -18.553 -7.434 1.00 0.00 426 SER A N 14
ATOM 18719 C CA . SER A 1 5 ? 23.966 -18.753 -6.640 1.00 0.00 426 SER A CA 14
ATOM 18720 C C . SER A 1 5 ? 22.913 -19.518 -7.436 1.00 0.00 426 SER A C 14
ATOM 18721 O O . SER A 1 5 ? 22.647 -19.206 -8.597 1.00 0.00 426 SER A O 14
ATOM 18729 N N . SER A 1 6 ? 22.316 -20.523 -6.803 1.00 0.00 427 SER A N 14
ATOM 18730 C CA . SER A 1 6 ? 21.294 -21.336 -7.452 1.00 0.00 427 SER A CA 14
ATOM 18731 C C . SER A 1 6 ? 19.900 -20.932 -6.983 1.00 0.00 427 SER A C 14
ATOM 18732 O O . SER A 1 6 ? 19.556 -21.089 -5.812 1.00 0.00 427 SER A O 14
ATOM 18740 N N . GLY A 1 7 ? 19.100 -20.410 -7.908 1.00 0.00 428 GLY A N 14
ATOM 18741 C CA . GLY A 1 7 ? 17.752 -19.990 -7.572 1.00 0.00 428 GLY A CA 14
ATOM 18742 C C . GLY A 1 7 ? 17.336 -18.731 -8.306 1.00 0.00 428 GLY A C 14
ATOM 18743 O O . GLY A 1 7 ? 16.873 -17.771 -7.690 1.00 0.00 428 GLY A O 14
ATOM 18747 N N . GLU A 1 8 ? 17.504 -18.733 -9.624 1.00 0.00 429 GLU A N 14
ATOM 18748 C CA . GLU A 1 8 ? 17.145 -17.580 -10.442 1.00 0.00 429 GLU A CA 14
ATOM 18749 C C . GLU A 1 8 ? 16.096 -17.958 -11.484 1.00 0.00 429 GLU A C 14
ATOM 18750 O O . GLU A 1 8 ? 16.296 -18.879 -12.276 1.00 0.00 429 GLU A O 14
ATOM 18762 N N . LEU A 1 9 ? 14.979 -17.239 -11.477 1.00 0.00 430 LEU A N 14
ATOM 18763 C CA . LEU A 1 9 ? 13.897 -17.498 -12.421 1.00 0.00 430 LEU A CA 14
ATOM 18764 C C . LEU A 1 9 ? 13.371 -16.196 -13.016 1.00 0.00 430 LEU A C 14
ATOM 18765 O O . LEU A 1 9 ? 13.480 -15.124 -12.420 1.00 0.00 430 LEU A O 14
ATOM 18781 N N . PRO A 1 10 ? 12.783 -16.289 -14.218 1.00 0.00 431 PRO A N 14
ATOM 18782 C CA . PRO A 1 10 ? 12.225 -15.128 -14.918 1.00 0.00 431 PRO A CA 14
ATOM 18783 C C . PRO A 1 10 ? 10.971 -14.589 -14.239 1.00 0.00 431 PRO A C 14
ATOM 18784 O O . PRO A 1 10 ? 9.855 -15.007 -14.548 1.00 0.00 431 PRO A O 14
ATOM 18795 N N . LYS A 1 11 ? 11.161 -13.657 -13.311 1.00 0.00 432 LYS A N 14
ATOM 18796 C CA . LYS A 1 11 ? 10.046 -13.058 -12.587 1.00 0.00 432 LYS A CA 14
ATOM 18797 C C . LYS A 1 11 ? 10.259 -11.559 -12.404 1.00 0.00 432 LYS A C 14
ATOM 18798 O O . LYS A 1 11 ? 11.271 -11.007 -12.837 1.00 0.00 432 LYS A O 14
ATOM 18817 N N . LYS A 1 12 ? 9.300 -10.905 -11.758 1.00 0.00 433 LYS A N 14
ATOM 18818 C CA . LYS A 1 12 ? 9.383 -9.469 -11.514 1.00 0.00 433 LYS A CA 14
ATOM 18819 C C . LYS A 1 12 ? 9.087 -9.148 -10.052 1.00 0.00 433 LYS A C 14
ATOM 18820 O O . LYS A 1 12 ? 7.928 -9.033 -9.655 1.00 0.00 433 LYS A O 14
ATOM 18839 N N . ARG A 1 13 ? 10.143 -9.003 -9.258 1.00 0.00 434 ARG A N 14
ATOM 18840 C CA . ARG A 1 13 ? 9.996 -8.694 -7.841 1.00 0.00 434 ARG A CA 14
ATOM 18841 C C . ARG A 1 13 ? 9.608 -7.232 -7.640 1.00 0.00 434 ARG A C 14
ATOM 18842 O O . ARG A 1 13 ? 10.270 -6.500 -6.906 1.00 0.00 434 ARG A O 14
ATOM 18863 N N . GLU A 1 14 ? 8.531 -6.815 -8.298 1.00 0.00 435 GLU A N 14
ATOM 18864 C CA . GLU A 1 14 ? 8.056 -5.441 -8.193 1.00 0.00 435 GLU A CA 14
ATOM 18865 C C . GLU A 1 14 ? 6.558 -5.403 -7.905 1.00 0.00 435 GLU A C 14
ATOM 18866 O O . GLU A 1 14 ? 5.785 -6.174 -8.475 1.00 0.00 435 GLU A O 14
ATOM 18878 N N . LEU A 1 15 ? 6.155 -4.501 -7.017 1.00 0.00 436 LEU A N 14
ATOM 18879 C CA . LEU A 1 15 ? 4.749 -4.361 -6.652 1.00 0.00 436 LEU A CA 14
ATOM 18880 C C . LEU A 1 15 ? 3.895 -4.062 -7.880 1.00 0.00 436 LEU A C 14
ATOM 18881 O O . LEU A 1 15 ? 4.027 -3.005 -8.499 1.00 0.00 436 LEU A O 14
ATOM 18897 N N . CYS A 1 16 ? 3.017 -4.997 -8.226 1.00 0.00 437 CYS A N 14
ATOM 18898 C CA . CYS A 1 16 ? 2.139 -4.833 -9.378 1.00 0.00 437 CYS A CA 14
ATOM 18899 C C . CYS A 1 16 ? 1.474 -3.460 -9.365 1.00 0.00 437 CYS A C 14
ATOM 18900 O O . CYS A 1 16 ? 1.042 -2.976 -8.318 1.00 0.00 437 CYS A O 14
ATOM 18907 N N . LYS A 1 17 ? 1.395 -2.835 -10.535 1.00 0.00 438 LYS A N 14
ATOM 18908 C CA . LYS A 1 17 ? 0.782 -1.518 -10.661 1.00 0.00 438 LYS A CA 14
ATOM 18909 C C . LYS A 1 17 ? -0.740 -1.621 -10.629 1.00 0.00 438 LYS A C 14
ATOM 18910 O O . LYS A 1 17 ? -1.441 -0.610 -10.659 1.00 0.00 438 LYS A O 14
ATOM 18929 N N . PHE A 1 18 ? -1.244 -2.849 -10.567 1.00 0.00 439 PHE A N 14
ATOM 18930 C CA . PHE A 1 18 ? -2.683 -3.084 -10.531 1.00 0.00 439 PHE A CA 14
ATOM 18931 C C . PHE A 1 18 ? -3.115 -3.599 -9.161 1.00 0.00 439 PHE A C 14
ATOM 18932 O O . PHE A 1 18 ? -4.045 -3.069 -8.552 1.00 0.00 439 PHE A O 14
ATOM 18949 N N . TYR A 1 19 ? -2.436 -4.635 -8.684 1.00 0.00 440 TYR A N 14
ATOM 18950 C CA . TYR A 1 19 ? -2.751 -5.225 -7.388 1.00 0.00 440 TYR A CA 14
ATOM 18951 C C . TYR A 1 19 ? -3.004 -4.142 -6.344 1.00 0.00 440 TYR A C 14
ATOM 18952 O O . TYR A 1 19 ? -3.853 -4.297 -5.466 1.00 0.00 440 TYR A O 14
ATOM 18970 N N . ILE A 1 20 ? -2.261 -3.045 -6.447 1.00 0.00 441 ILE A N 14
ATOM 18971 C CA . ILE A 1 20 ? -2.405 -1.935 -5.513 1.00 0.00 441 ILE A CA 14
ATOM 18972 C C . ILE A 1 20 ? -3.871 -1.688 -5.175 1.00 0.00 441 ILE A C 14
ATOM 18973 O O . ILE A 1 20 ? -4.212 -1.363 -4.037 1.00 0.00 441 ILE A O 14
ATOM 18989 N N . THR A 1 21 ? -4.738 -1.846 -6.171 1.00 0.00 442 THR A N 14
ATOM 18990 C CA . THR A 1 21 ? -6.168 -1.642 -5.979 1.00 0.00 442 THR A CA 14
ATOM 18991 C C . THR A 1 21 ? -6.892 -2.969 -5.786 1.00 0.00 442 THR A C 14
ATOM 18992 O O . THR A 1 21 ? -7.845 -3.061 -5.013 1.00 0.00 442 THR A O 14
ATOM 19003 N N . GLY A 1 22 ? -6.433 -3.997 -6.493 1.00 0.00 443 GLY A N 14
ATOM 19004 C CA . GLY A 1 22 ? -7.049 -5.307 -6.384 1.00 0.00 443 GLY A CA 14
ATOM 19005 C C . GLY A 1 22 ? -7.605 -5.798 -7.706 1.00 0.00 443 GLY A C 14
ATOM 19006 O O . GLY A 1 22 ? -8.011 -6.954 -7.826 1.00 0.00 443 GLY A O 14
ATOM 19010 N N . PHE A 1 23 ? -7.625 -4.918 -8.701 1.00 0.00 444 PHE A N 14
ATOM 19011 C CA . PHE A 1 23 ? -8.138 -5.267 -10.021 1.00 0.00 444 PHE A CA 14
ATOM 19012 C C . PHE A 1 23 ? -7.000 -5.647 -10.964 1.00 0.00 444 PHE A C 14
ATOM 19013 O O . PHE A 1 23 ? -6.455 -4.799 -11.670 1.00 0.00 444 PHE A O 14
ATOM 19030 N N . CYS A 1 24 ? -6.647 -6.928 -10.969 1.00 0.00 445 CYS A N 14
ATOM 19031 C CA . CYS A 1 24 ? -5.574 -7.422 -11.823 1.00 0.00 445 CYS A CA 14
ATOM 19032 C C . CYS A 1 24 ? -6.040 -8.623 -12.641 1.00 0.00 445 CYS A C 14
ATOM 19033 O O . CYS A 1 24 ? -6.076 -9.749 -12.145 1.00 0.00 445 CYS A O 14
ATOM 19040 N N . ALA A 1 25 ? -6.395 -8.374 -13.897 1.00 0.00 446 ALA A N 14
ATOM 19041 C CA . ALA A 1 25 ? -6.856 -9.434 -14.785 1.00 0.00 446 ALA A CA 14
ATOM 19042 C C . ALA A 1 25 ? -6.061 -10.718 -14.567 1.00 0.00 446 ALA A C 14
ATOM 19043 O O . ALA A 1 25 ? -6.619 -11.746 -14.183 1.00 0.00 446 ALA A O 14
ATOM 19050 N N . ARG A 1 26 ? -4.757 -10.650 -14.814 1.00 0.00 447 ARG A N 14
ATOM 19051 C CA . ARG A 1 26 ? -3.887 -11.808 -14.646 1.00 0.00 447 ARG A CA 14
ATOM 19052 C C . ARG A 1 26 ? -3.577 -12.046 -13.171 1.00 0.00 447 ARG A C 14
ATOM 19053 O O . ARG A 1 26 ? -2.787 -11.320 -12.568 1.00 0.00 447 ARG A O 14
ATOM 19074 N N . ALA A 1 27 ? -4.206 -13.066 -12.596 1.00 0.00 448 ALA A N 14
ATOM 19075 C CA . ALA A 1 27 ? -3.997 -13.400 -11.193 1.00 0.00 448 ALA A CA 14
ATOM 19076 C C . ALA A 1 27 ? -2.740 -14.244 -11.011 1.00 0.00 448 ALA A C 14
ATOM 19077 O O . ALA A 1 27 ? -1.705 -13.745 -10.571 1.00 0.00 448 ALA A O 14
ATOM 19084 N N . GLU A 1 28 ? -2.838 -15.525 -11.353 1.00 0.00 449 GLU A N 14
ATOM 19085 C CA . GLU A 1 28 ? -1.708 -16.438 -11.225 1.00 0.00 449 GLU A CA 14
ATOM 19086 C C . GLU A 1 28 ? -0.780 -16.327 -12.431 1.00 0.00 449 GLU A C 14
ATOM 19087 O O . GLU A 1 28 ? 0.162 -17.104 -12.576 1.00 0.00 449 GLU A O 14
ATOM 19099 N N . ASN A 1 29 ? -1.055 -15.354 -13.294 1.00 0.00 450 ASN A N 14
ATOM 19100 C CA . ASN A 1 29 ? -0.246 -15.141 -14.489 1.00 0.00 450 ASN A CA 14
ATOM 19101 C C . ASN A 1 29 ? 0.610 -13.885 -14.349 1.00 0.00 450 ASN A C 14
ATOM 19102 O O . ASN A 1 29 ? 1.519 -13.648 -15.146 1.00 0.00 450 ASN A O 14
ATOM 19113 N N . CYS A 1 30 ? 0.313 -13.084 -13.332 1.00 0.00 451 CYS A N 14
ATOM 19114 C CA . CYS A 1 30 ? 1.054 -11.852 -13.086 1.00 0.00 451 CYS A CA 14
ATOM 19115 C C . CYS A 1 30 ? 2.480 -12.156 -12.635 1.00 0.00 451 CYS A C 14
ATOM 19116 O O . CYS A 1 30 ? 2.715 -12.665 -11.539 1.00 0.00 451 CYS A O 14
ATOM 19123 N N . PRO A 1 31 ? 3.454 -11.836 -13.499 1.00 0.00 452 PRO A N 14
ATOM 19124 C CA . PRO A 1 31 ? 4.873 -12.065 -13.212 1.00 0.00 452 PRO A CA 14
ATOM 19125 C C . PRO A 1 31 ? 5.401 -11.137 -12.122 1.00 0.00 452 PRO A C 14
ATOM 19126 O O . PRO A 1 31 ? 6.593 -11.140 -11.815 1.00 0.00 452 PRO A O 14
ATOM 19137 N N . TYR A 1 32 ? 4.506 -10.346 -11.542 1.00 0.00 453 TYR A N 14
ATOM 19138 C CA . TYR A 1 32 ? 4.882 -9.411 -10.487 1.00 0.00 453 TYR A CA 14
ATOM 19139 C C . TYR A 1 32 ? 4.548 -9.979 -9.111 1.00 0.00 453 TYR A C 14
ATOM 19140 O O . TYR A 1 32 ? 3.972 -11.061 -8.997 1.00 0.00 453 TYR A O 14
ATOM 19158 N N . MET A 1 33 ? 4.915 -9.241 -8.069 1.00 0.00 454 MET A N 14
ATOM 19159 C CA . MET A 1 33 ? 4.653 -9.669 -6.700 1.00 0.00 454 MET A CA 14
ATOM 19160 C C . MET A 1 33 ? 3.283 -9.187 -6.232 1.00 0.00 454 MET A C 14
ATOM 19161 O O . MET A 1 33 ? 2.869 -8.069 -6.540 1.00 0.00 454 MET A O 14
ATOM 19175 N N . HIS A 1 34 ? 2.584 -10.038 -5.487 1.00 0.00 455 HIS A N 14
ATOM 19176 C CA . HIS A 1 34 ? 1.261 -9.698 -4.977 1.00 0.00 455 HIS A CA 14
ATOM 19177 C C . HIS A 1 34 ? 1.225 -9.790 -3.454 1.00 0.00 455 HIS A C 14
ATOM 19178 O O . HIS A 1 34 ? 1.218 -8.774 -2.761 1.00 0.00 455 HIS A O 14
ATOM 19192 N N . GLY A 1 35 ? 1.203 -11.016 -2.941 1.00 0.00 456 GLY A N 14
ATOM 19193 C CA . GLY A 1 35 ? 1.167 -11.218 -1.504 1.00 0.00 456 GLY A CA 14
ATOM 19194 C C . GLY A 1 35 ? 2.535 -11.078 -0.865 1.00 0.00 456 GLY A C 14
ATOM 19195 O O . GLY A 1 35 ? 2.782 -10.136 -0.112 1.00 0.00 456 GLY A O 14
ATOM 19199 N N . ASP A 1 36 ? 3.425 -12.018 -1.164 1.00 0.00 457 ASP A N 14
ATOM 19200 C CA . ASP A 1 36 ? 4.775 -11.995 -0.613 1.00 0.00 457 ASP A CA 14
ATOM 19201 C C . ASP A 1 36 ? 5.231 -10.564 -0.350 1.00 0.00 457 ASP A C 14
ATOM 19202 O O . ASP A 1 36 ? 5.714 -10.244 0.737 1.00 0.00 457 ASP A O 14
ATOM 19211 N N . PHE A 1 37 ? 5.076 -9.705 -1.352 1.00 0.00 458 PHE A N 14
ATOM 19212 C CA . PHE A 1 37 ? 5.473 -8.307 -1.230 1.00 0.00 458 PHE A CA 14
ATOM 19213 C C . PHE A 1 37 ? 5.083 -7.748 0.135 1.00 0.00 458 PHE A C 14
ATOM 19214 O O . PHE A 1 37 ? 3.937 -7.852 0.572 1.00 0.00 458 PHE A O 14
ATOM 19231 N N . PRO A 1 38 ? 6.059 -7.140 0.825 1.00 0.00 459 PRO A N 14
ATOM 19232 C CA . PRO A 1 38 ? 5.843 -6.552 2.150 1.00 0.00 459 PRO A CA 14
ATOM 19233 C C . PRO A 1 38 ? 4.970 -5.303 2.095 1.00 0.00 459 PRO A C 14
ATOM 19234 O O . PRO A 1 38 ? 4.970 -4.576 1.101 1.00 0.00 459 PRO A O 14
ATOM 19245 N N . CYS A 1 39 ? 4.226 -5.059 3.169 1.00 0.00 460 CYS A N 14
ATOM 19246 C CA . CYS A 1 39 ? 3.348 -3.898 3.243 1.00 0.00 460 CYS A CA 14
ATOM 19247 C C . CYS A 1 39 ? 4.156 -2.614 3.406 1.00 0.00 460 CYS A C 14
ATOM 19248 O O . CYS A 1 39 ? 5.170 -2.589 4.104 1.00 0.00 460 CYS A O 14
ATOM 19255 N N . LYS A 1 40 ? 3.700 -1.548 2.756 1.00 0.00 461 LYS A N 14
ATOM 19256 C CA . LYS A 1 40 ? 4.378 -0.259 2.829 1.00 0.00 461 LYS A CA 14
ATOM 19257 C C . LYS A 1 40 ? 4.085 0.436 4.155 1.00 0.00 461 LYS A C 14
ATOM 19258 O O . LYS A 1 40 ? 4.979 0.619 4.982 1.00 0.00 461 LYS A O 14
ATOM 19277 N N . LEU A 1 41 ? 2.828 0.820 4.351 1.00 0.00 462 LEU A N 14
ATOM 19278 C CA . LEU A 1 41 ? 2.417 1.494 5.578 1.00 0.00 462 LEU A CA 14
ATOM 19279 C C . LEU A 1 41 ? 2.985 0.786 6.804 1.00 0.00 462 LEU A C 14
ATOM 19280 O O . LEU A 1 41 ? 3.699 1.389 7.606 1.00 0.00 462 LEU A O 14
ATOM 19296 N N . TYR A 1 42 ? 2.664 -0.495 6.943 1.00 0.00 463 TYR A N 14
ATOM 19297 C CA . TYR A 1 42 ? 3.141 -1.285 8.071 1.00 0.00 463 TYR A CA 14
ATOM 19298 C C . TYR A 1 42 ? 4.610 -0.991 8.360 1.00 0.00 463 TYR A C 14
ATOM 19299 O O . TYR A 1 42 ? 5.091 -1.202 9.474 1.00 0.00 463 TYR A O 14
ATOM 19317 N N . HIS A 1 43 ? 5.319 -0.501 7.347 1.00 0.00 464 HIS A N 14
ATOM 19318 C CA . HIS A 1 43 ? 6.733 -0.175 7.491 1.00 0.00 464 HIS A CA 14
ATOM 19319 C C . HIS A 1 43 ? 6.925 1.321 7.725 1.00 0.00 464 HIS A C 14
ATOM 19320 O O . HIS A 1 43 ? 7.621 1.731 8.655 1.00 0.00 464 HIS A O 14
ATOM 19334 N N . THR A 1 44 ? 6.304 2.132 6.875 1.00 0.00 465 THR A N 14
ATOM 19335 C CA . THR A 1 44 ? 6.407 3.582 6.988 1.00 0.00 465 THR A CA 14
ATOM 19336 C C . THR A 1 44 ? 6.592 4.008 8.440 1.00 0.00 465 THR A C 14
ATOM 19337 O O . THR A 1 44 ? 7.466 4.817 8.755 1.00 0.00 465 THR A O 14
ATOM 19348 N N . THR A 1 45 ? 5.763 3.460 9.323 1.00 0.00 466 THR A N 14
ATOM 19349 C CA . THR A 1 45 ? 5.835 3.784 10.742 1.00 0.00 466 THR A CA 14
ATOM 19350 C C . THR A 1 45 ? 5.936 2.522 11.590 1.00 0.00 466 THR A C 14
ATOM 19351 O O . THR A 1 45 ? 6.559 2.523 12.651 1.00 0.00 466 THR A O 14
ATOM 19362 N N . GLY A 1 46 ? 5.318 1.444 11.115 1.00 0.00 467 GLY A N 14
ATOM 19363 C CA . GLY A 1 46 ? 5.352 0.189 11.843 1.00 0.00 467 GLY A CA 14
ATOM 19364 C C . GLY A 1 46 ? 3.986 -0.462 11.939 1.00 0.00 467 GLY A C 14
ATOM 19365 O O . GLY A 1 46 ? 3.873 -1.687 11.927 1.00 0.00 467 GLY A O 14
ATOM 19369 N N . ASN A 1 47 ? 2.946 0.360 12.036 1.00 0.00 468 ASN A N 14
ATOM 19370 C CA . ASN A 1 47 ? 1.581 -0.143 12.137 1.00 0.00 468 ASN A CA 14
ATOM 19371 C C . ASN A 1 47 ? 0.794 0.159 10.865 1.00 0.00 468 ASN A C 14
ATOM 19372 O O . ASN A 1 47 ? 0.992 1.196 10.231 1.00 0.00 468 ASN A O 14
ATOM 19383 N N . CYS A 1 48 ? -0.099 -0.754 10.498 1.00 0.00 469 CYS A N 14
ATOM 19384 C CA . CYS A 1 48 ? -0.916 -0.587 9.302 1.00 0.00 469 CYS A CA 14
ATOM 19385 C C . CYS A 1 48 ? -2.356 -0.240 9.672 1.00 0.00 469 CYS A C 14
ATOM 19386 O O . CYS A 1 48 ? -3.042 -1.019 10.335 1.00 0.00 469 CYS A O 14
ATOM 19393 N N . ILE A 1 49 ? -2.806 0.932 9.238 1.00 0.00 470 ILE A N 14
ATOM 19394 C CA . ILE A 1 49 ? -4.164 1.380 9.521 1.00 0.00 470 ILE A CA 14
ATOM 19395 C C . ILE A 1 49 ? -5.184 0.305 9.164 1.00 0.00 470 ILE A C 14
ATOM 19396 O O . ILE A 1 49 ? -6.178 0.120 9.866 1.00 0.00 470 ILE A O 14
ATOM 19412 N N . ASN A 1 50 ? -4.930 -0.403 8.068 1.00 0.00 471 ASN A N 14
ATOM 19413 C CA . ASN A 1 50 ? -5.826 -1.462 7.617 1.00 0.00 471 ASN A CA 14
ATOM 19414 C C . ASN A 1 50 ? -6.157 -2.417 8.760 1.00 0.00 471 ASN A C 14
ATOM 19415 O O . ASN A 1 50 ? -7.323 -2.715 9.016 1.00 0.00 471 ASN A O 14
ATOM 19426 N N . GLY A 1 51 ? -5.122 -2.894 9.444 1.00 0.00 472 GLY A N 14
ATOM 19427 C CA . GLY A 1 51 ? -5.323 -3.810 10.552 1.00 0.00 472 GLY A CA 14
ATOM 19428 C C . GLY A 1 51 ? -4.933 -5.233 10.206 1.00 0.00 472 GLY A C 14
ATOM 19429 O O . GLY A 1 51 ? -4.078 -5.459 9.348 1.00 0.00 472 GLY A O 14
ATOM 19433 N N . ASP A 1 52 ? -5.558 -6.196 10.874 1.00 0.00 473 ASP A N 14
ATOM 19434 C CA . ASP A 1 52 ? -5.270 -7.605 10.633 1.00 0.00 473 ASP A CA 14
ATOM 19435 C C . ASP A 1 52 ? -5.996 -8.102 9.387 1.00 0.00 473 ASP A C 14
ATOM 19436 O O . ASP A 1 52 ? -6.077 -9.306 9.142 1.00 0.00 473 ASP A O 14
ATOM 19445 N N . ASP A 1 53 ? -6.522 -7.168 8.602 1.00 0.00 474 ASP A N 14
ATOM 19446 C CA . ASP A 1 53 ? -7.240 -7.510 7.381 1.00 0.00 474 ASP A CA 14
ATOM 19447 C C . ASP A 1 53 ? -6.626 -6.809 6.174 1.00 0.00 474 ASP A C 14
ATOM 19448 O O . ASP A 1 53 ? -7.331 -6.425 5.240 1.00 0.00 474 ASP A O 14
ATOM 19457 N N . CYS A 1 54 ? -5.308 -6.643 6.200 1.00 0.00 475 CYS A N 14
ATOM 19458 C CA . CYS A 1 54 ? -4.597 -5.986 5.109 1.00 0.00 475 CYS A CA 14
ATOM 19459 C C . CYS A 1 54 ? -4.387 -6.946 3.941 1.00 0.00 475 CYS A C 14
ATOM 19460 O O . CYS A 1 54 ? -4.080 -8.121 4.138 1.00 0.00 475 CYS A O 14
ATOM 19467 N N . MET A 1 55 ? -4.555 -6.435 2.726 1.00 0.00 476 MET A N 14
ATOM 19468 C CA . MET A 1 55 ? -4.382 -7.246 1.526 1.00 0.00 476 MET A CA 14
ATOM 19469 C C . MET A 1 55 ? -2.906 -7.372 1.163 1.00 0.00 476 MET A C 14
ATOM 19470 O O . MET A 1 55 ? -2.560 -7.644 0.013 1.00 0.00 476 MET A O 14
ATOM 19484 N N . PHE A 1 56 ? -2.039 -7.174 2.151 1.00 0.00 477 PHE A N 14
ATOM 19485 C CA . PHE A 1 56 ? -0.600 -7.264 1.935 1.00 0.00 477 PHE A CA 14
ATOM 19486 C C . PHE A 1 56 ? 0.054 -8.150 2.992 1.00 0.00 477 PHE A C 14
ATOM 19487 O O . PHE A 1 56 ? -0.524 -8.404 4.049 1.00 0.00 477 PHE A O 14
ATOM 19504 N N . SER A 1 57 ? 1.263 -8.617 2.698 1.00 0.00 478 SER A N 14
ATOM 19505 C CA . SER A 1 57 ? 1.994 -9.478 3.620 1.00 0.00 478 SER A CA 14
ATOM 19506 C C . SER A 1 57 ? 2.662 -8.655 4.718 1.00 0.00 478 SER A C 14
ATOM 19507 O O . SER A 1 57 ? 3.394 -7.705 4.439 1.00 0.00 478 SER A O 14
ATOM 19515 N N . HIS A 1 58 ? 2.405 -9.027 5.968 1.00 0.00 479 HIS A N 14
ATOM 19516 C CA . HIS A 1 58 ? 2.981 -8.324 7.109 1.00 0.00 479 HIS A CA 14
ATOM 19517 C C . HIS A 1 58 ? 4.192 -9.075 7.654 1.00 0.00 479 HIS A C 14
ATOM 19518 O O . HIS A 1 58 ? 4.523 -8.964 8.834 1.00 0.00 479 HIS A O 14
ATOM 19532 N N . ASP A 1 59 ? 4.848 -9.838 6.787 1.00 0.00 480 ASP A N 14
ATOM 19533 C CA . ASP A 1 59 ? 6.023 -10.607 7.181 1.00 0.00 480 ASP A CA 14
ATOM 19534 C C . ASP A 1 59 ? 7.203 -9.686 7.472 1.00 0.00 480 ASP A C 14
ATOM 19535 O O . ASP A 1 59 ? 7.289 -8.567 6.964 1.00 0.00 480 ASP A O 14
ATOM 19544 N N . PRO A 1 60 ? 8.135 -10.163 8.310 1.00 0.00 481 PRO A N 14
ATOM 19545 C CA . PRO A 1 60 ? 9.326 -9.398 8.688 1.00 0.00 481 PRO A CA 14
ATOM 19546 C C . PRO A 1 60 ? 10.307 -9.242 7.531 1.00 0.00 481 PRO A C 14
ATOM 19547 O O . PRO A 1 60 ? 10.799 -10.230 6.983 1.00 0.00 481 PRO A O 14
ATOM 19558 N N . LEU A 1 61 ? 10.588 -7.997 7.163 1.00 0.00 482 LEU A N 14
ATOM 19559 C CA . LEU A 1 61 ? 11.511 -7.712 6.070 1.00 0.00 482 LEU A CA 14
ATOM 19560 C C . LEU A 1 61 ? 12.704 -8.661 6.104 1.00 0.00 482 LEU A C 14
ATOM 19561 O O . LEU A 1 61 ? 13.321 -8.865 7.150 1.00 0.00 482 LEU A O 14
ATOM 19577 N N . THR A 1 62 ? 13.028 -9.239 4.950 1.00 0.00 483 THR A N 14
ATOM 19578 C CA . THR A 1 62 ? 14.148 -10.166 4.847 1.00 0.00 483 THR A CA 14
ATOM 19579 C C . THR A 1 62 ? 15.301 -9.549 4.065 1.00 0.00 483 THR A C 14
ATOM 19580 O O . THR A 1 62 ? 15.166 -8.468 3.491 1.00 0.00 483 THR A O 14
ATOM 19591 N N . GLU A 1 63 ? 16.435 -10.243 4.045 1.00 0.00 484 GLU A N 14
ATOM 19592 C CA . GLU A 1 63 ? 17.612 -9.761 3.332 1.00 0.00 484 GLU A CA 14
ATOM 19593 C C . GLU A 1 63 ? 17.253 -9.346 1.908 1.00 0.00 484 GLU A C 14
ATOM 19594 O O . GLU A 1 63 ? 17.809 -8.387 1.372 1.00 0.00 484 GLU A O 14
ATOM 19606 N N . GLU A 1 64 ? 16.322 -10.075 1.302 1.00 0.00 485 GLU A N 14
ATOM 19607 C CA . GLU A 1 64 ? 15.890 -9.783 -0.060 1.00 0.00 485 GLU A CA 14
ATOM 19608 C C . GLU A 1 64 ? 14.920 -8.605 -0.083 1.00 0.00 485 GLU A C 14
ATOM 19609 O O . GLU A 1 64 ? 15.282 -7.493 -0.469 1.00 0.00 485 GLU A O 14
ATOM 19621 N N . THR A 1 65 ? 13.683 -8.857 0.334 1.00 0.00 486 THR A N 14
ATOM 19622 C CA . THR A 1 65 ? 12.659 -7.820 0.361 1.00 0.00 486 THR A CA 14
ATOM 19623 C C . THR A 1 65 ? 13.253 -6.471 0.750 1.00 0.00 486 THR A C 14
ATOM 19624 O O . THR A 1 65 ? 13.065 -5.474 0.052 1.00 0.00 486 THR A O 14
ATOM 19635 N N . ARG A 1 66 ? 13.972 -6.446 1.868 1.00 0.00 487 ARG A N 14
ATOM 19636 C CA . ARG A 1 66 ? 14.593 -5.219 2.350 1.00 0.00 487 ARG A CA 14
ATOM 19637 C C . ARG A 1 66 ? 15.173 -4.412 1.192 1.00 0.00 487 ARG A C 14
ATOM 19638 O O . ARG A 1 66 ? 14.963 -3.203 1.099 1.00 0.00 487 ARG A O 14
ATOM 19659 N N . GLU A 1 67 ? 15.905 -5.090 0.313 1.00 0.00 488 GLU A N 14
ATOM 19660 C CA . GLU A 1 67 ? 16.517 -4.436 -0.837 1.00 0.00 488 GLU A CA 14
ATOM 19661 C C . GLU A 1 67 ? 15.451 -3.862 -1.766 1.00 0.00 488 GLU A C 14
ATOM 19662 O O . GLU A 1 67 ? 15.569 -2.732 -2.242 1.00 0.00 488 GLU A O 14
ATOM 19674 N N . LEU A 1 68 ? 14.411 -4.648 -2.021 1.00 0.00 489 LEU A N 14
ATOM 19675 C CA . LEU A 1 68 ? 13.324 -4.220 -2.894 1.00 0.00 489 LEU A CA 14
ATOM 19676 C C . LEU A 1 68 ? 12.832 -2.828 -2.509 1.00 0.00 489 LEU A C 14
ATOM 19677 O O . LEU A 1 68 ? 12.976 -1.873 -3.273 1.00 0.00 489 LEU A O 14
ATOM 19693 N N . LEU A 1 69 ? 12.253 -2.720 -1.318 1.00 0.00 490 LEU A N 14
ATOM 19694 C CA . LEU A 1 69 ? 11.742 -1.444 -0.829 1.00 0.00 490 LEU A CA 14
ATOM 19695 C C . LEU A 1 69 ? 12.689 -0.304 -1.189 1.00 0.00 490 LEU A C 14
ATOM 19696 O O . LEU A 1 69 ? 12.288 0.676 -1.818 1.00 0.00 490 LEU A O 14
ATOM 19712 N N . ASP A 1 70 ? 13.949 -0.439 -0.788 1.00 0.00 491 ASP A N 14
ATOM 19713 C CA . ASP A 1 70 ? 14.955 0.578 -1.071 1.00 0.00 491 ASP A CA 14
ATOM 19714 C C . ASP A 1 70 ? 14.827 1.085 -2.504 1.00 0.00 491 ASP A C 14
ATOM 19715 O O . ASP A 1 70 ? 14.938 2.284 -2.762 1.00 0.00 491 ASP A O 14
ATOM 19724 N N . LYS A 1 71 ? 14.593 0.165 -3.433 1.00 0.00 492 LYS A N 14
ATOM 19725 C CA . LYS A 1 71 ? 14.449 0.517 -4.841 1.00 0.00 492 LYS A CA 14
ATOM 19726 C C . LYS A 1 71 ? 13.077 1.124 -5.113 1.00 0.00 492 LYS A C 14
ATOM 19727 O O . LYS A 1 71 ? 12.970 2.214 -5.673 1.00 0.00 492 LYS A O 14
ATOM 19746 N N . MET A 1 72 ? 12.029 0.411 -4.711 1.00 0.00 493 MET A N 14
ATOM 19747 C CA . MET A 1 72 ? 10.663 0.881 -4.909 1.00 0.00 493 MET A CA 14
ATOM 19748 C C . MET A 1 72 ? 10.500 2.308 -4.395 1.00 0.00 493 MET A C 14
ATOM 19749 O O . MET A 1 72 ? 10.136 3.212 -5.147 1.00 0.00 493 MET A O 14
ATOM 19763 N N . LEU A 1 73 ? 10.771 2.503 -3.109 1.00 0.00 494 LEU A N 14
ATOM 19764 C CA . LEU A 1 73 ? 10.653 3.820 -2.493 1.00 0.00 494 LEU A CA 14
ATOM 19765 C C . LEU A 1 73 ? 11.518 4.842 -3.225 1.00 0.00 494 LEU A C 14
ATOM 19766 O O . LEU A 1 73 ? 11.026 5.876 -3.677 1.00 0.00 494 LEU A O 14
ATOM 19782 N N . ALA A 1 74 ? 12.808 4.544 -3.340 1.00 0.00 495 ALA A N 14
ATOM 19783 C CA . ALA A 1 74 ? 13.740 5.434 -4.020 1.00 0.00 495 ALA A CA 14
ATOM 19784 C C . ALA A 1 74 ? 13.190 5.874 -5.373 1.00 0.00 495 ALA A C 14
ATOM 19785 O O . ALA A 1 74 ? 12.998 7.066 -5.617 1.00 0.00 495 ALA A O 14
ATOM 19792 N N . ASP A 1 75 ? 12.941 4.907 -6.248 1.00 0.00 496 ASP A N 14
ATOM 19793 C CA . ASP A 1 75 ? 12.413 5.194 -7.576 1.00 0.00 496 ASP A CA 14
ATOM 19794 C C . ASP A 1 75 ? 11.334 6.271 -7.511 1.00 0.00 496 ASP A C 14
ATOM 19795 O O . ASP A 1 75 ? 11.293 7.174 -8.346 1.00 0.00 496 ASP A O 14
ATOM 19804 N N . ASP A 1 76 ? 10.462 6.167 -6.515 1.00 0.00 497 ASP A N 14
ATOM 19805 C CA . ASP A 1 76 ? 9.382 7.131 -6.340 1.00 0.00 497 ASP A CA 14
ATOM 19806 C C . ASP A 1 76 ? 9.914 8.449 -5.787 1.00 0.00 497 ASP A C 14
ATOM 19807 O O . ASP A 1 76 ? 9.900 9.471 -6.472 1.00 0.00 497 ASP A O 14
ATOM 19816 N N . ALA A 1 77 ? 10.383 8.418 -4.544 1.00 0.00 498 ALA A N 14
ATOM 19817 C CA . ALA A 1 77 ? 10.921 9.609 -3.900 1.00 0.00 498 ALA A CA 14
ATOM 19818 C C . ALA A 1 77 ? 11.716 10.456 -4.888 1.00 0.00 498 ALA A C 14
ATOM 19819 O O . ALA A 1 77 ? 11.581 11.679 -4.920 1.00 0.00 498 ALA A O 14
ATOM 19826 N N . GLU A 1 78 ? 12.544 9.797 -5.692 1.00 0.00 499 GLU A N 14
ATOM 19827 C CA . GLU A 1 78 ? 13.362 10.491 -6.680 1.00 0.00 499 GLU A CA 14
ATOM 19828 C C . GLU A 1 78 ? 12.494 11.084 -7.785 1.00 0.00 499 GLU A C 14
ATOM 19829 O O . GLU A 1 78 ? 12.549 12.283 -8.057 1.00 0.00 499 GLU A O 14
ATOM 19841 N N . ALA A 1 79 ? 11.691 10.236 -8.419 1.00 0.00 500 ALA A N 14
ATOM 19842 C CA . ALA A 1 79 ? 10.810 10.675 -9.494 1.00 0.00 500 ALA A CA 14
ATOM 19843 C C . ALA A 1 79 ? 10.226 12.052 -9.196 1.00 0.00 500 ALA A C 14
ATOM 19844 O O . ALA A 1 79 ? 10.418 12.997 -9.961 1.00 0.00 500 ALA A O 14
ATOM 19851 N N . GLY A 1 80 ? 9.513 12.159 -8.080 1.00 0.00 501 GLY A N 14
ATOM 19852 C CA . GLY A 1 80 ? 8.911 13.425 -7.702 1.00 0.00 501 GLY A CA 14
ATOM 19853 C C . GLY A 1 80 ? 8.463 13.444 -6.254 1.00 0.00 501 GLY A C 14
ATOM 19854 O O . GLY A 1 80 ? 7.782 12.528 -5.795 1.00 0.00 501 GLY A O 14
ATOM 19858 N N . ALA A 1 81 ? 8.848 14.491 -5.531 1.00 0.00 502 ALA A N 14
ATOM 19859 C CA . ALA A 1 81 ? 8.482 14.626 -4.127 1.00 0.00 502 ALA A CA 14
ATOM 19860 C C . ALA A 1 81 ? 7.173 15.394 -3.973 1.00 0.00 502 ALA A C 14
ATOM 19861 O O . ALA A 1 81 ? 6.804 16.188 -4.837 1.00 0.00 502 ALA A O 14
ATOM 19868 N N . GLU A 1 82 ? 6.476 15.150 -2.867 1.00 0.00 503 GLU A N 14
ATOM 19869 C CA . GLU A 1 82 ? 5.207 15.818 -2.602 1.00 0.00 503 GLU A CA 14
ATOM 19870 C C . GLU A 1 82 ? 4.808 15.666 -1.137 1.00 0.00 503 GLU A C 14
ATOM 19871 O O . GLU A 1 82 ? 5.169 14.688 -0.482 1.00 0.00 503 GLU A O 14
ATOM 19883 N N . ASP A 1 83 ? 4.063 16.641 -0.629 1.00 0.00 504 ASP A N 14
ATOM 19884 C CA . ASP A 1 83 ? 3.614 16.617 0.759 1.00 0.00 504 ASP A CA 14
ATOM 19885 C C . ASP A 1 83 ? 4.802 16.626 1.715 1.00 0.00 504 ASP A C 14
ATOM 19886 O O . ASP A 1 83 ? 4.840 15.864 2.680 1.00 0.00 504 ASP A O 14
ATOM 19895 N N . GLU A 1 84 ? 5.771 17.493 1.438 1.00 0.00 505 GLU A N 14
ATOM 19896 C CA . GLU A 1 84 ? 6.962 17.599 2.274 1.00 0.00 505 GLU A CA 14
ATOM 19897 C C . GLU A 1 84 ? 6.890 18.833 3.169 1.00 0.00 505 GLU A C 14
ATOM 19898 O O . GLU A 1 84 ? 7.886 19.528 3.370 1.00 0.00 505 GLU A O 14
ATOM 19910 N N . LYS A 1 85 ? 5.704 19.098 3.706 1.00 0.00 506 LYS A N 14
ATOM 19911 C CA . LYS A 1 85 ? 5.500 20.247 4.581 1.00 0.00 506 LYS A CA 14
ATOM 19912 C C . LYS A 1 85 ? 4.288 20.034 5.484 1.00 0.00 506 LYS A C 14
ATOM 19913 O O . LYS A 1 85 ? 3.271 19.491 5.054 1.00 0.00 506 LYS A O 14
ATOM 19932 N N . GLU A 1 86 ? 4.405 20.467 6.735 1.00 0.00 507 GLU A N 14
ATOM 19933 C CA . GLU A 1 86 ? 3.319 20.324 7.697 1.00 0.00 507 GLU A CA 14
ATOM 19934 C C . GLU A 1 86 ? 2.332 21.482 7.580 1.00 0.00 507 GLU A C 14
ATOM 19935 O O . GLU A 1 86 ? 2.715 22.649 7.664 1.00 0.00 507 GLU A O 14
ATOM 19947 N N . VAL A 1 87 ? 1.060 21.151 7.383 1.00 0.00 508 VAL A N 14
ATOM 19948 C CA . VAL A 1 87 ? 0.017 22.162 7.255 1.00 0.00 508 VAL A CA 14
ATOM 19949 C C . VAL A 1 87 ? -0.313 22.786 8.606 1.00 0.00 508 VAL A C 14
ATOM 19950 O O . VAL A 1 87 ? -1.283 22.401 9.257 1.00 0.00 508 VAL A O 14
ATOM 19963 N N . GLU A 1 88 ? 0.501 23.751 9.021 1.00 0.00 509 GLU A N 14
ATOM 19964 C CA . GLU A 1 88 ? 0.294 24.428 10.296 1.00 0.00 509 GLU A CA 14
ATOM 19965 C C . GLU A 1 88 ? -0.473 25.732 10.101 1.00 0.00 509 GLU A C 14
ATOM 19966 O O . GLU A 1 88 ? 0.114 26.771 9.801 1.00 0.00 509 GLU A O 14
ATOM 19978 N N . GLU A 1 89 ? -1.790 25.669 10.275 1.00 0.00 510 GLU A N 14
ATOM 19979 C CA . GLU A 1 89 ? -2.638 26.844 10.117 1.00 0.00 510 GLU A CA 14
ATOM 19980 C C . GLU A 1 89 ? -2.178 27.975 11.033 1.00 0.00 510 GLU A C 14
ATOM 19981 O O . GLU A 1 89 ? -1.627 27.732 12.108 1.00 0.00 510 GLU A O 14
ATOM 19993 N N . LEU A 1 90 ? -2.407 29.209 10.601 1.00 0.00 511 LEU A N 14
ATOM 19994 C CA . LEU A 1 90 ? -2.016 30.378 11.381 1.00 0.00 511 LEU A CA 14
ATOM 19995 C C . LEU A 1 90 ? -2.567 30.294 12.801 1.00 0.00 511 LEU A C 14
ATOM 19996 O O . LEU A 1 90 ? -3.138 29.279 13.198 1.00 0.00 511 LEU A O 14
ATOM 20012 N N . LYS A 1 91 ? -2.393 31.370 13.562 1.00 0.00 512 LYS A N 14
ATOM 20013 C CA . LYS A 1 91 ? -2.875 31.420 14.937 1.00 0.00 512 LYS A CA 14
ATOM 20014 C C . LYS A 1 91 ? -4.389 31.594 14.977 1.00 0.00 512 LYS A C 14
ATOM 20015 O O . LYS A 1 91 ? -4.908 32.455 15.688 1.00 0.00 512 LYS A O 14
ATOM 20034 N N . LYS A 1 92 ? -5.095 30.770 14.209 1.00 0.00 513 LYS A N 14
ATOM 20035 C CA . LYS A 1 92 ? -6.551 30.830 14.158 1.00 0.00 513 LYS A CA 14
ATOM 20036 C C . LYS A 1 92 ? -7.133 31.111 15.540 1.00 0.00 513 LYS A C 14
ATOM 20037 O O . LYS A 1 92 ? -6.844 30.399 16.502 1.00 0.00 513 LYS A O 14
ATOM 20056 N N . SER A 1 93 ? -7.956 32.151 15.631 1.00 0.00 514 SER A N 14
ATOM 20057 C CA . SER A 1 93 ? -8.576 32.527 16.896 1.00 0.00 514 SER A CA 14
ATOM 20058 C C . SER A 1 93 ? -9.778 33.437 16.662 1.00 0.00 514 SER A C 14
ATOM 20059 O O . SER A 1 93 ? -9.943 34.001 15.581 1.00 0.00 514 SER A O 14
ATOM 20067 N N . GLY A 1 94 ? -10.616 33.575 17.685 1.00 0.00 515 GLY A N 14
ATOM 20068 C CA . GLY A 1 94 ? -11.792 34.417 17.572 1.00 0.00 515 GLY A CA 14
ATOM 20069 C C . GLY A 1 94 ? -12.348 34.821 18.923 1.00 0.00 515 GLY A C 14
ATOM 20070 O O . GLY A 1 94 ? -12.443 34.012 19.847 1.00 0.00 515 GLY A O 14
ATOM 20074 N N . PRO A 1 95 ? -12.725 36.102 19.053 1.00 0.00 516 PRO A N 14
ATOM 20075 C CA . PRO A 1 95 ? -13.279 36.641 20.299 1.00 0.00 516 PRO A CA 14
ATOM 20076 C C . PRO A 1 95 ? -14.673 36.099 20.596 1.00 0.00 516 PRO A C 14
ATOM 20077 O O . PRO A 1 95 ? -15.176 35.230 19.883 1.00 0.00 516 PRO A O 14
ATOM 20088 N N . SER A 1 96 ? -15.292 36.617 21.652 1.00 0.00 517 SER A N 14
ATOM 20089 C CA . SER A 1 96 ? -16.627 36.181 22.045 1.00 0.00 517 SER A CA 14
ATOM 20090 C C . SER A 1 96 ? -17.582 37.368 22.130 1.00 0.00 517 SER A C 14
ATOM 20091 O O . SER A 1 96 ? -17.183 38.476 22.487 1.00 0.00 517 SER A O 14
ATOM 20099 N N . SER A 1 97 ? -18.846 37.127 21.798 1.00 0.00 518 SER A N 14
ATOM 20100 C CA . SER A 1 97 ? -19.859 38.175 21.833 1.00 0.00 518 SER A CA 14
ATOM 20101 C C . SER A 1 97 ? -20.915 37.876 22.892 1.00 0.00 518 SER A C 14
ATOM 20102 O O . SER A 1 97 ? -21.023 36.750 23.377 1.00 0.00 518 SER A O 14
ATOM 20110 N N . GLY A 1 98 ? -21.693 38.894 23.248 1.00 0.00 519 GLY A N 14
ATOM 20111 C CA . GLY A 1 98 ? -22.731 38.720 24.248 1.00 0.00 519 GLY A CA 14
ATOM 20112 C C . GLY A 1 98 ? -22.857 39.920 25.166 1.00 0.00 519 GLY A C 14
ATOM 20113 O O . GLY A 1 98 ? -21.886 40.659 25.323 1.00 0.00 519 GLY A O 14
ATOM 20119 N N . GLY A 1 1 ? 36.928 -9.181 -26.215 1.00 0.00 422 GLY A N 15
ATOM 20120 C CA . GLY A 1 1 ? 35.585 -8.831 -25.790 1.00 0.00 422 GLY A CA 15
ATOM 20121 C C . GLY A 1 1 ? 34.907 -9.953 -25.030 1.00 0.00 422 GLY A C 15
ATOM 20122 O O . GLY A 1 1 ? 35.432 -11.063 -24.948 1.00 0.00 422 GLY A O 15
ATOM 20126 N N . SER A 1 2 ? 33.737 -9.663 -24.469 1.00 0.00 423 SER A N 15
ATOM 20127 C CA . SER A 1 2 ? 32.988 -10.655 -23.706 1.00 0.00 423 SER A CA 15
ATOM 20128 C C . SER A 1 2 ? 31.527 -10.241 -23.565 1.00 0.00 423 SER A C 15
ATOM 20129 O O . SER A 1 2 ? 31.224 -9.108 -23.192 1.00 0.00 423 SER A O 15
ATOM 20137 N N . SER A 1 3 ? 30.624 -11.169 -23.866 1.00 0.00 424 SER A N 15
ATOM 20138 C CA . SER A 1 3 ? 29.193 -10.902 -23.776 1.00 0.00 424 SER A CA 15
ATOM 20139 C C . SER A 1 3 ? 28.415 -12.188 -23.517 1.00 0.00 424 SER A C 15
ATOM 20140 O O . SER A 1 3 ? 28.693 -13.226 -24.115 1.00 0.00 424 SER A O 15
ATOM 20148 N N . GLY A 1 4 ? 27.437 -12.110 -22.619 1.00 0.00 425 GLY A N 15
ATOM 20149 C CA . GLY A 1 4 ? 26.633 -13.274 -22.295 1.00 0.00 425 GLY A CA 15
ATOM 20150 C C . GLY A 1 4 ? 26.451 -13.455 -20.801 1.00 0.00 425 GLY A C 15
ATOM 20151 O O . GLY A 1 4 ? 27.101 -14.301 -20.188 1.00 0.00 425 GLY A O 15
ATOM 20155 N N . SER A 1 5 ? 25.565 -12.657 -20.214 1.00 0.00 426 SER A N 15
ATOM 20156 C CA . SER A 1 5 ? 25.303 -12.730 -18.781 1.00 0.00 426 SER A CA 15
ATOM 20157 C C . SER A 1 5 ? 23.835 -12.442 -18.482 1.00 0.00 426 SER A C 15
ATOM 20158 O O . SER A 1 5 ? 23.379 -11.304 -18.595 1.00 0.00 426 SER A O 15
ATOM 20166 N N . SER A 1 6 ? 23.100 -13.481 -18.100 1.00 0.00 427 SER A N 15
ATOM 20167 C CA . SER A 1 6 ? 21.682 -13.342 -17.789 1.00 0.00 427 SER A CA 15
ATOM 20168 C C . SER A 1 6 ? 21.488 -12.793 -16.378 1.00 0.00 427 SER A C 15
ATOM 20169 O O . SER A 1 6 ? 21.126 -13.526 -15.459 1.00 0.00 427 SER A O 15
ATOM 20177 N N . GLY A 1 7 ? 21.731 -11.496 -16.216 1.00 0.00 428 GLY A N 15
ATOM 20178 C CA . GLY A 1 7 ? 21.577 -10.869 -14.916 1.00 0.00 428 GLY A CA 15
ATOM 20179 C C . GLY A 1 7 ? 20.190 -10.295 -14.709 1.00 0.00 428 GLY A C 15
ATOM 20180 O O . GLY A 1 7 ? 20.034 -9.242 -14.092 1.00 0.00 428 GLY A O 15
ATOM 20184 N N . GLU A 1 8 ? 19.181 -10.987 -15.229 1.00 0.00 429 GLU A N 15
ATOM 20185 C CA . GLU A 1 8 ? 17.800 -10.536 -15.099 1.00 0.00 429 GLU A CA 15
ATOM 20186 C C . GLU A 1 8 ? 16.827 -11.686 -15.348 1.00 0.00 429 GLU A C 15
ATOM 20187 O O . GLU A 1 8 ? 17.090 -12.571 -16.163 1.00 0.00 429 GLU A O 15
ATOM 20199 N N . LEU A 1 9 ? 15.703 -11.665 -14.641 1.00 0.00 430 LEU A N 15
ATOM 20200 C CA . LEU A 1 9 ? 14.690 -12.705 -14.783 1.00 0.00 430 LEU A CA 15
ATOM 20201 C C . LEU A 1 9 ? 13.362 -12.112 -15.244 1.00 0.00 430 LEU A C 15
ATOM 20202 O O . LEU A 1 9 ? 13.088 -10.925 -15.063 1.00 0.00 430 LEU A O 15
ATOM 20218 N N . PRO A 1 10 ? 12.515 -12.957 -15.851 1.00 0.00 431 PRO A N 15
ATOM 20219 C CA . PRO A 1 10 ? 11.201 -12.539 -16.347 1.00 0.00 431 PRO A CA 15
ATOM 20220 C C . PRO A 1 10 ? 10.228 -12.222 -15.216 1.00 0.00 431 PRO A C 15
ATOM 20221 O O . PRO A 1 10 ? 9.065 -11.898 -15.455 1.00 0.00 431 PRO A O 15
ATOM 20232 N N . LYS A 1 11 ? 10.712 -12.318 -13.982 1.00 0.00 432 LYS A N 15
ATOM 20233 C CA . LYS A 1 11 ? 9.886 -12.040 -12.812 1.00 0.00 432 LYS A CA 15
ATOM 20234 C C . LYS A 1 11 ? 10.270 -10.705 -12.181 1.00 0.00 432 LYS A C 15
ATOM 20235 O O . LYS A 1 11 ? 11.373 -10.548 -11.657 1.00 0.00 432 LYS A O 15
ATOM 20254 N N . LYS A 1 12 ? 9.351 -9.746 -12.232 1.00 0.00 433 LYS A N 15
ATOM 20255 C CA . LYS A 1 12 ? 9.591 -8.425 -11.663 1.00 0.00 433 LYS A CA 15
ATOM 20256 C C . LYS A 1 12 ? 9.231 -8.398 -10.181 1.00 0.00 433 LYS A C 15
ATOM 20257 O O . LYS A 1 12 ? 8.060 -8.500 -9.816 1.00 0.00 433 LYS A O 15
ATOM 20276 N N . ARG A 1 13 ? 10.244 -8.258 -9.333 1.00 0.00 434 ARG A N 15
ATOM 20277 C CA . ARG A 1 13 ? 10.033 -8.217 -7.891 1.00 0.00 434 ARG A CA 15
ATOM 20278 C C . ARG A 1 13 ? 9.546 -6.839 -7.452 1.00 0.00 434 ARG A C 15
ATOM 20279 O O . ARG A 1 13 ? 10.070 -6.260 -6.501 1.00 0.00 434 ARG A O 15
ATOM 20300 N N . GLU A 1 14 ? 8.542 -6.322 -8.152 1.00 0.00 435 GLU A N 15
ATOM 20301 C CA . GLU A 1 14 ? 7.986 -5.012 -7.834 1.00 0.00 435 GLU A CA 15
ATOM 20302 C C . GLU A 1 14 ? 6.495 -5.114 -7.522 1.00 0.00 435 GLU A C 15
ATOM 20303 O O . GLU A 1 14 ? 5.807 -6.010 -8.012 1.00 0.00 435 GLU A O 15
ATOM 20315 N N . LEU A 1 15 ? 6.003 -4.190 -6.704 1.00 0.00 436 LEU A N 15
ATOM 20316 C CA . LEU A 1 15 ? 4.594 -4.175 -6.326 1.00 0.00 436 LEU A CA 15
ATOM 20317 C C . LEU A 1 15 ? 3.712 -3.840 -7.524 1.00 0.00 436 LEU A C 15
ATOM 20318 O O . LEU A 1 15 ? 3.887 -2.804 -8.167 1.00 0.00 436 LEU A O 15
ATOM 20334 N N . CYS A 1 16 ? 2.762 -4.721 -7.818 1.00 0.00 437 CYS A N 15
ATOM 20335 C CA . CYS A 1 16 ? 1.850 -4.518 -8.937 1.00 0.00 437 CYS A CA 15
ATOM 20336 C C . CYS A 1 16 ? 1.099 -3.197 -8.795 1.00 0.00 437 CYS A C 15
ATOM 20337 O O . CYS A 1 16 ? 0.492 -2.924 -7.759 1.00 0.00 437 CYS A O 15
ATOM 20344 N N . LYS A 1 17 ? 1.145 -2.381 -9.842 1.00 0.00 438 LYS A N 15
ATOM 20345 C CA . LYS A 1 17 ? 0.469 -1.089 -9.837 1.00 0.00 438 LYS A CA 15
ATOM 20346 C C . LYS A 1 17 ? -1.045 -1.268 -9.880 1.00 0.00 438 LYS A C 15
ATOM 20347 O O . LYS A 1 17 ? -1.797 -0.295 -9.820 1.00 0.00 438 LYS A O 15
ATOM 20366 N N . PHE A 1 18 ? -1.487 -2.517 -9.984 1.00 0.00 439 PHE A N 15
ATOM 20367 C CA . PHE A 1 18 ? -2.912 -2.823 -10.036 1.00 0.00 439 PHE A CA 15
ATOM 20368 C C . PHE A 1 18 ? -3.378 -3.461 -8.730 1.00 0.00 439 PHE A C 15
ATOM 20369 O O . PHE A 1 18 ? -4.431 -3.111 -8.197 1.00 0.00 439 PHE A O 15
ATOM 20386 N N . TYR A 1 19 ? -2.588 -4.401 -8.223 1.00 0.00 440 TYR A N 15
ATOM 20387 C CA . TYR A 1 19 ? -2.920 -5.091 -6.982 1.00 0.00 440 TYR A CA 15
ATOM 20388 C C . TYR A 1 19 ? -3.232 -4.093 -5.871 1.00 0.00 440 TYR A C 15
ATOM 20389 O O . TYR A 1 19 ? -4.133 -4.312 -5.061 1.00 0.00 440 TYR A O 15
ATOM 20407 N N . ILE A 1 20 ? -2.480 -2.998 -5.839 1.00 0.00 441 ILE A N 15
ATOM 20408 C CA . ILE A 1 20 ? -2.676 -1.966 -4.829 1.00 0.00 441 ILE A CA 15
ATOM 20409 C C . ILE A 1 20 ? -4.159 -1.739 -4.556 1.00 0.00 441 ILE A C 15
ATOM 20410 O O . ILE A 1 20 ? -4.559 -1.469 -3.423 1.00 0.00 441 ILE A O 15
ATOM 20426 N N . THR A 1 21 ? -4.972 -1.853 -5.602 1.00 0.00 442 THR A N 15
ATOM 20427 C CA . THR A 1 21 ? -6.411 -1.661 -5.475 1.00 0.00 442 THR A CA 15
ATOM 20428 C C . THR A 1 21 ? -7.139 -2.998 -5.396 1.00 0.00 442 THR A C 15
ATOM 20429 O O . THR A 1 21 ? -8.181 -3.112 -4.752 1.00 0.00 442 THR A O 15
ATOM 20440 N N . GLY A 1 22 ? -6.584 -4.010 -6.057 1.00 0.00 443 GLY A N 15
ATOM 20441 C CA . GLY A 1 22 ? -7.194 -5.326 -6.048 1.00 0.00 443 GLY A CA 15
ATOM 20442 C C . GLY A 1 22 ? -7.721 -5.730 -7.411 1.00 0.00 443 GLY A C 15
ATOM 20443 O O . GLY A 1 22 ? -8.202 -6.849 -7.592 1.00 0.00 443 GLY A O 15
ATOM 20447 N N . PHE A 1 23 ? -7.634 -4.816 -8.372 1.00 0.00 444 PHE A N 15
ATOM 20448 C CA . PHE A 1 23 ? -8.109 -5.082 -9.725 1.00 0.00 444 PHE A CA 15
ATOM 20449 C C . PHE A 1 23 ? -6.947 -5.434 -10.650 1.00 0.00 444 PHE A C 15
ATOM 20450 O O . PHE A 1 23 ? -6.397 -4.569 -11.331 1.00 0.00 444 PHE A O 15
ATOM 20467 N N . CYS A 1 24 ? -6.579 -6.711 -10.667 1.00 0.00 445 CYS A N 15
ATOM 20468 C CA . CYS A 1 24 ? -5.483 -7.179 -11.506 1.00 0.00 445 CYS A CA 15
ATOM 20469 C C . CYS A 1 24 ? -5.962 -8.257 -12.475 1.00 0.00 445 CYS A C 15
ATOM 20470 O O . CYS A 1 24 ? -6.148 -9.412 -12.093 1.00 0.00 445 CYS A O 15
ATOM 20477 N N . ALA A 1 25 ? -6.159 -7.870 -13.731 1.00 0.00 446 ALA A N 15
ATOM 20478 C CA . ALA A 1 25 ? -6.614 -8.802 -14.755 1.00 0.00 446 ALA A CA 15
ATOM 20479 C C . ALA A 1 25 ? -5.934 -10.158 -14.604 1.00 0.00 446 ALA A C 15
ATOM 20480 O O . ALA A 1 25 ? -6.571 -11.145 -14.234 1.00 0.00 446 ALA A O 15
ATOM 20487 N N . ARG A 1 26 ? -4.638 -10.201 -14.892 1.00 0.00 447 ARG A N 15
ATOM 20488 C CA . ARG A 1 26 ? -3.872 -11.437 -14.789 1.00 0.00 447 ARG A CA 15
ATOM 20489 C C . ARG A 1 26 ? -3.548 -11.757 -13.333 1.00 0.00 447 ARG A C 15
ATOM 20490 O O . ARG A 1 26 ? -2.673 -11.135 -12.731 1.00 0.00 447 ARG A O 15
ATOM 20511 N N . ALA A 1 27 ? -4.259 -12.730 -12.774 1.00 0.00 448 ALA A N 15
ATOM 20512 C CA . ALA A 1 27 ? -4.047 -13.133 -11.389 1.00 0.00 448 ALA A CA 15
ATOM 20513 C C . ALA A 1 27 ? -2.850 -14.070 -11.268 1.00 0.00 448 ALA A C 15
ATOM 20514 O O . ALA A 1 27 ? -1.784 -13.672 -10.800 1.00 0.00 448 ALA A O 15
ATOM 20521 N N . GLU A 1 28 ? -3.034 -15.316 -11.692 1.00 0.00 449 GLU A N 15
ATOM 20522 C CA . GLU A 1 28 ? -1.969 -16.309 -11.629 1.00 0.00 449 GLU A CA 15
ATOM 20523 C C . GLU A 1 28 ? -1.021 -16.168 -12.816 1.00 0.00 449 GLU A C 15
ATOM 20524 O O . GLU A 1 28 ? -0.315 -17.108 -13.176 1.00 0.00 449 GLU A O 15
ATOM 20536 N N . ASN A 1 29 ? -1.014 -14.984 -13.421 1.00 0.00 450 ASN A N 15
ATOM 20537 C CA . ASN A 1 29 ? -0.154 -14.718 -14.569 1.00 0.00 450 ASN A CA 15
ATOM 20538 C C . ASN A 1 29 ? 0.654 -13.441 -14.360 1.00 0.00 450 ASN A C 15
ATOM 20539 O O . ASN A 1 29 ? 1.500 -13.087 -15.182 1.00 0.00 450 ASN A O 15
ATOM 20550 N N . CYS A 1 30 ? 0.389 -12.755 -13.253 1.00 0.00 451 CYS A N 15
ATOM 20551 C CA . CYS A 1 30 ? 1.091 -11.518 -12.934 1.00 0.00 451 CYS A CA 15
ATOM 20552 C C . CYS A 1 30 ? 2.542 -11.798 -12.553 1.00 0.00 451 CYS A C 15
ATOM 20553 O O . CYS A 1 30 ? 2.834 -12.388 -11.513 1.00 0.00 451 CYS A O 15
ATOM 20560 N N . PRO A 1 31 ? 3.474 -11.365 -13.415 1.00 0.00 452 PRO A N 15
ATOM 20561 C CA . PRO A 1 31 ? 4.910 -11.557 -13.191 1.00 0.00 452 PRO A CA 15
ATOM 20562 C C . PRO A 1 31 ? 5.436 -10.704 -12.041 1.00 0.00 452 PRO A C 15
ATOM 20563 O O . PRO A 1 31 ? 6.631 -10.711 -11.747 1.00 0.00 452 PRO A O 15
ATOM 20574 N N . TYR A 1 32 ? 4.537 -9.971 -11.395 1.00 0.00 453 TYR A N 15
ATOM 20575 C CA . TYR A 1 32 ? 4.911 -9.111 -10.279 1.00 0.00 453 TYR A CA 15
ATOM 20576 C C . TYR A 1 32 ? 4.569 -9.769 -8.945 1.00 0.00 453 TYR A C 15
ATOM 20577 O O . TYR A 1 32 ? 4.001 -10.860 -8.907 1.00 0.00 453 TYR A O 15
ATOM 20595 N N . MET A 1 33 ? 4.921 -9.098 -7.854 1.00 0.00 454 MET A N 15
ATOM 20596 C CA . MET A 1 33 ? 4.650 -9.616 -6.518 1.00 0.00 454 MET A CA 15
ATOM 20597 C C . MET A 1 33 ? 3.297 -9.128 -6.010 1.00 0.00 454 MET A C 15
ATOM 20598 O O . MET A 1 33 ? 2.903 -7.989 -6.259 1.00 0.00 454 MET A O 15
ATOM 20612 N N . HIS A 1 34 ? 2.589 -9.999 -5.297 1.00 0.00 455 HIS A N 15
ATOM 20613 C CA . HIS A 1 34 ? 1.279 -9.656 -4.753 1.00 0.00 455 HIS A CA 15
ATOM 20614 C C . HIS A 1 34 ? 1.273 -9.778 -3.233 1.00 0.00 455 HIS A C 15
ATOM 20615 O O . HIS A 1 34 ? 1.311 -8.777 -2.519 1.00 0.00 455 HIS A O 15
ATOM 20629 N N . GLY A 1 35 ? 1.225 -11.014 -2.743 1.00 0.00 456 GLY A N 15
ATOM 20630 C CA . GLY A 1 35 ? 1.213 -11.244 -1.310 1.00 0.00 456 GLY A CA 15
ATOM 20631 C C . GLY A 1 35 ? 2.598 -11.159 -0.698 1.00 0.00 456 GLY A C 15
ATOM 20632 O O . GLY A 1 35 ? 2.873 -10.274 0.112 1.00 0.00 456 GLY A O 15
ATOM 20636 N N . ASP A 1 36 ? 3.471 -12.083 -1.085 1.00 0.00 457 ASP A N 15
ATOM 20637 C CA . ASP A 1 36 ? 4.834 -12.109 -0.569 1.00 0.00 457 ASP A CA 15
ATOM 20638 C C . ASP A 1 36 ? 5.331 -10.698 -0.273 1.00 0.00 457 ASP A C 15
ATOM 20639 O O . ASP A 1 36 ? 5.882 -10.434 0.796 1.00 0.00 457 ASP A O 15
ATOM 20648 N N . PHE A 1 37 ? 5.133 -9.794 -1.227 1.00 0.00 458 PHE A N 15
ATOM 20649 C CA . PHE A 1 37 ? 5.563 -8.410 -1.070 1.00 0.00 458 PHE A CA 15
ATOM 20650 C C . PHE A 1 37 ? 5.164 -7.869 0.300 1.00 0.00 458 PHE A C 15
ATOM 20651 O O . PHE A 1 37 ? 3.991 -7.860 0.674 1.00 0.00 458 PHE A O 15
ATOM 20668 N N . PRO A 1 38 ? 6.163 -7.406 1.067 1.00 0.00 459 PRO A N 15
ATOM 20669 C CA . PRO A 1 38 ? 5.941 -6.855 2.407 1.00 0.00 459 PRO A CA 15
ATOM 20670 C C . PRO A 1 38 ? 5.218 -5.513 2.369 1.00 0.00 459 PRO A C 15
ATOM 20671 O O . PRO A 1 38 ? 5.441 -4.701 1.471 1.00 0.00 459 PRO A O 15
ATOM 20682 N N . CYS A 1 39 ? 4.351 -5.286 3.350 1.00 0.00 460 CYS A N 15
ATOM 20683 C CA . CYS A 1 39 ? 3.594 -4.043 3.430 1.00 0.00 460 CYS A CA 15
ATOM 20684 C C . CYS A 1 39 ? 4.521 -2.857 3.685 1.00 0.00 460 CYS A C 15
ATOM 20685 O O . CYS A 1 39 ? 5.419 -2.926 4.524 1.00 0.00 460 CYS A O 15
ATOM 20692 N N . LYS A 1 40 ? 4.296 -1.770 2.956 1.00 0.00 461 LYS A N 15
ATOM 20693 C CA . LYS A 1 40 ? 5.108 -0.568 3.102 1.00 0.00 461 LYS A CA 15
ATOM 20694 C C . LYS A 1 40 ? 4.773 0.160 4.400 1.00 0.00 461 LYS A C 15
ATOM 20695 O O . LYS A 1 40 ? 5.609 0.265 5.299 1.00 0.00 461 LYS A O 15
ATOM 20714 N N . LEU A 1 41 ? 3.546 0.660 4.493 1.00 0.00 462 LEU A N 15
ATOM 20715 C CA . LEU A 1 41 ? 3.099 1.378 5.682 1.00 0.00 462 LEU A CA 15
ATOM 20716 C C . LEU A 1 41 ? 3.526 0.646 6.951 1.00 0.00 462 LEU A C 15
ATOM 20717 O O . LEU A 1 41 ? 4.233 1.202 7.792 1.00 0.00 462 LEU A O 15
ATOM 20733 N N . TYR A 1 42 ? 3.094 -0.603 7.081 1.00 0.00 463 TYR A N 15
ATOM 20734 C CA . TYR A 1 42 ? 3.430 -1.410 8.248 1.00 0.00 463 TYR A CA 15
ATOM 20735 C C . TYR A 1 42 ? 4.872 -1.165 8.682 1.00 0.00 463 TYR A C 15
ATOM 20736 O O . TYR A 1 42 ? 5.220 -1.343 9.850 1.00 0.00 463 TYR A O 15
ATOM 20754 N N . HIS A 1 43 ? 5.708 -0.755 7.733 1.00 0.00 464 HIS A N 15
ATOM 20755 C CA . HIS A 1 43 ? 7.113 -0.484 8.016 1.00 0.00 464 HIS A CA 15
ATOM 20756 C C . HIS A 1 43 ? 7.357 1.015 8.165 1.00 0.00 464 HIS A C 15
ATOM 20757 O O . HIS A 1 43 ? 7.882 1.471 9.181 1.00 0.00 464 HIS A O 15
ATOM 20771 N N . THR A 1 44 ? 6.974 1.776 7.145 1.00 0.00 465 THR A N 15
ATOM 20772 C CA . THR A 1 44 ? 7.154 3.223 7.161 1.00 0.00 465 THR A CA 15
ATOM 20773 C C . THR A 1 44 ? 7.018 3.777 8.574 1.00 0.00 465 THR A C 15
ATOM 20774 O O . THR A 1 44 ? 7.763 4.672 8.976 1.00 0.00 465 THR A O 15
ATOM 20785 N N . THR A 1 45 ? 6.063 3.240 9.327 1.00 0.00 466 THR A N 15
ATOM 20786 C CA . THR A 1 45 ? 5.829 3.682 10.696 1.00 0.00 466 THR A CA 15
ATOM 20787 C C . THR A 1 45 ? 5.800 2.500 11.658 1.00 0.00 466 THR A C 15
ATOM 20788 O O . THR A 1 45 ? 6.297 2.587 12.780 1.00 0.00 466 THR A O 15
ATOM 20799 N N . GLY A 1 46 ? 5.214 1.393 11.211 1.00 0.00 467 GLY A N 15
ATOM 20800 C CA . GLY A 1 46 ? 5.131 0.209 12.045 1.00 0.00 467 GLY A CA 15
ATOM 20801 C C . GLY A 1 46 ? 3.781 -0.474 11.951 1.00 0.00 467 GLY A C 15
ATOM 20802 O O . GLY A 1 46 ? 3.697 -1.701 11.953 1.00 0.00 467 GLY A O 15
ATOM 20806 N N . ASN A 1 47 ? 2.721 0.323 11.868 1.00 0.00 468 ASN A N 15
ATOM 20807 C CA . ASN A 1 47 ? 1.367 -0.212 11.775 1.00 0.00 468 ASN A CA 15
ATOM 20808 C C . ASN A 1 47 ? 0.772 0.053 10.396 1.00 0.00 468 ASN A C 15
ATOM 20809 O O . ASN A 1 47 ? 1.175 0.987 9.702 1.00 0.00 468 ASN A O 15
ATOM 20820 N N . CYS A 1 48 ? -0.191 -0.775 10.004 1.00 0.00 469 CYS A N 15
ATOM 20821 C CA . CYS A 1 48 ? -0.844 -0.631 8.709 1.00 0.00 469 CYS A CA 15
ATOM 20822 C C . CYS A 1 48 ? -2.257 -0.077 8.870 1.00 0.00 469 CYS A C 15
ATOM 20823 O O . CYS A 1 48 ? -3.006 -0.505 9.747 1.00 0.00 469 CYS A O 15
ATOM 20830 N N . ILE A 1 49 ? -2.612 0.878 8.016 1.00 0.00 470 ILE A N 15
ATOM 20831 C CA . ILE A 1 49 ? -3.934 1.490 8.063 1.00 0.00 470 ILE A CA 15
ATOM 20832 C C . ILE A 1 49 ? -4.990 0.563 7.472 1.00 0.00 470 ILE A C 15
ATOM 20833 O O . ILE A 1 49 ? -6.167 0.643 7.821 1.00 0.00 470 ILE A O 15
ATOM 20849 N N . ASN A 1 50 ? -4.560 -0.319 6.575 1.00 0.00 471 ASN A N 15
ATOM 20850 C CA . ASN A 1 50 ? -5.469 -1.264 5.935 1.00 0.00 471 ASN A CA 15
ATOM 20851 C C . ASN A 1 50 ? -6.207 -2.098 6.977 1.00 0.00 471 ASN A C 15
ATOM 20852 O O . ASN A 1 50 ? -7.396 -2.382 6.832 1.00 0.00 471 ASN A O 15
ATOM 20863 N N . GLY A 1 51 ? -5.494 -2.489 8.029 1.00 0.00 472 GLY A N 15
ATOM 20864 C CA . GLY A 1 51 ? -6.097 -3.287 9.080 1.00 0.00 472 GLY A CA 15
ATOM 20865 C C . GLY A 1 51 ? -5.585 -4.713 9.092 1.00 0.00 472 GLY A C 15
ATOM 20866 O O . GLY A 1 51 ? -4.529 -5.005 8.530 1.00 0.00 472 GLY A O 15
ATOM 20870 N N . ASP A 1 52 ? -6.332 -5.603 9.735 1.00 0.00 473 ASP A N 15
ATOM 20871 C CA . ASP A 1 52 ? -5.948 -7.007 9.818 1.00 0.00 473 ASP A CA 15
ATOM 20872 C C . ASP A 1 52 ? -6.302 -7.746 8.531 1.00 0.00 473 ASP A C 15
ATOM 20873 O O . ASP A 1 52 ? -5.843 -8.864 8.299 1.00 0.00 473 ASP A O 15
ATOM 20882 N N . ASP A 1 53 ? -7.122 -7.113 7.700 1.00 0.00 474 ASP A N 15
ATOM 20883 C CA . ASP A 1 53 ? -7.539 -7.710 6.436 1.00 0.00 474 ASP A CA 15
ATOM 20884 C C . ASP A 1 53 ? -6.727 -7.145 5.274 1.00 0.00 474 ASP A C 15
ATOM 20885 O O . ASP A 1 53 ? -7.213 -7.062 4.146 1.00 0.00 474 ASP A O 15
ATOM 20894 N N . CYS A 1 54 ? -5.489 -6.756 5.559 1.00 0.00 475 CYS A N 15
ATOM 20895 C CA . CYS A 1 54 ? -4.609 -6.197 4.539 1.00 0.00 475 CYS A CA 15
ATOM 20896 C C . CYS A 1 54 ? -4.143 -7.279 3.570 1.00 0.00 475 CYS A C 15
ATOM 20897 O O . CYS A 1 54 ? -3.691 -8.346 3.986 1.00 0.00 475 CYS A O 15
ATOM 20904 N N . MET A 1 55 ? -4.255 -6.996 2.277 1.00 0.00 476 MET A N 15
ATOM 20905 C CA . MET A 1 55 ? -3.843 -7.945 1.249 1.00 0.00 476 MET A CA 15
ATOM 20906 C C . MET A 1 55 ? -2.334 -7.887 1.028 1.00 0.00 476 MET A C 15
ATOM 20907 O O . MET A 1 55 ? -1.853 -8.069 -0.090 1.00 0.00 476 MET A O 15
ATOM 20921 N N . PHE A 1 56 ? -1.594 -7.631 2.101 1.00 0.00 477 PHE A N 15
ATOM 20922 C CA . PHE A 1 56 ? -0.140 -7.548 2.025 1.00 0.00 477 PHE A CA 15
ATOM 20923 C C . PHE A 1 56 ? 0.511 -8.354 3.145 1.00 0.00 477 PHE A C 15
ATOM 20924 O O . PHE A 1 56 ? -0.093 -8.581 4.193 1.00 0.00 477 PHE A O 15
ATOM 20941 N N . SER A 1 57 ? 1.748 -8.784 2.914 1.00 0.00 478 SER A N 15
ATOM 20942 C CA . SER A 1 57 ? 2.480 -9.569 3.901 1.00 0.00 478 SER A CA 15
ATOM 20943 C C . SER A 1 57 ? 3.077 -8.667 4.977 1.00 0.00 478 SER A C 15
ATOM 20944 O O . SER A 1 57 ? 3.769 -7.694 4.675 1.00 0.00 478 SER A O 15
ATOM 20952 N N . HIS A 1 58 ? 2.805 -8.998 6.236 1.00 0.00 479 HIS A N 15
ATOM 20953 C CA . HIS A 1 58 ? 3.316 -8.220 7.358 1.00 0.00 479 HIS A CA 15
ATOM 20954 C C . HIS A 1 58 ? 4.546 -8.887 7.967 1.00 0.00 479 HIS A C 15
ATOM 20955 O O . HIS A 1 58 ? 4.954 -8.558 9.082 1.00 0.00 479 HIS A O 15
ATOM 20969 N N . ASP A 1 59 ? 5.130 -9.824 7.230 1.00 0.00 480 ASP A N 15
ATOM 20970 C CA . ASP A 1 59 ? 6.314 -10.537 7.697 1.00 0.00 480 ASP A CA 15
ATOM 20971 C C . ASP A 1 59 ? 7.481 -9.576 7.903 1.00 0.00 480 ASP A C 15
ATOM 20972 O O . ASP A 1 59 ? 7.542 -8.499 7.310 1.00 0.00 480 ASP A O 15
ATOM 20981 N N . PRO A 1 60 ? 8.430 -9.974 8.763 1.00 0.00 481 PRO A N 15
ATOM 20982 C CA . PRO A 1 60 ? 9.613 -9.162 9.066 1.00 0.00 481 PRO A CA 15
ATOM 20983 C C . PRO A 1 60 ? 10.577 -9.080 7.888 1.00 0.00 481 PRO A C 15
ATOM 20984 O O . PRO A 1 60 ? 11.093 -10.096 7.422 1.00 0.00 481 PRO A O 15
ATOM 20995 N N . LEU A 1 61 ? 10.818 -7.863 7.411 1.00 0.00 482 LEU A N 15
ATOM 20996 C CA . LEU A 1 61 ? 11.721 -7.648 6.286 1.00 0.00 482 LEU A CA 15
ATOM 20997 C C . LEU A 1 61 ? 12.943 -8.556 6.387 1.00 0.00 482 LEU A C 15
ATOM 20998 O O . LEU A 1 61 ? 13.409 -8.868 7.483 1.00 0.00 482 LEU A O 15
ATOM 21014 N N . THR A 1 62 ? 13.459 -8.976 5.236 1.00 0.00 483 THR A N 15
ATOM 21015 C CA . THR A 1 62 ? 14.627 -9.847 5.195 1.00 0.00 483 THR A CA 15
ATOM 21016 C C . THR A 1 62 ? 15.720 -9.258 4.310 1.00 0.00 483 THR A C 15
ATOM 21017 O O . THR A 1 62 ? 15.449 -8.433 3.439 1.00 0.00 483 THR A O 15
ATOM 21028 N N . GLU A 1 63 ? 16.956 -9.690 4.540 1.00 0.00 484 GLU A N 15
ATOM 21029 C CA . GLU A 1 63 ? 18.091 -9.204 3.762 1.00 0.00 484 GLU A CA 15
ATOM 21030 C C . GLU A 1 63 ? 17.733 -9.106 2.282 1.00 0.00 484 GLU A C 15
ATOM 21031 O O . GLU A 1 63 ? 18.225 -8.230 1.572 1.00 0.00 484 GLU A O 15
ATOM 21043 N N . GLU A 1 64 ? 16.875 -10.012 1.825 1.00 0.00 485 GLU A N 15
ATOM 21044 C CA . GLU A 1 64 ? 16.453 -10.028 0.429 1.00 0.00 485 GLU A CA 15
ATOM 21045 C C . GLU A 1 64 ? 15.354 -9.000 0.181 1.00 0.00 485 GLU A C 15
ATOM 21046 O O . GLU A 1 64 ? 15.600 -7.934 -0.384 1.00 0.00 485 GLU A O 15
ATOM 21058 N N . THR A 1 65 ? 14.138 -9.328 0.608 1.00 0.00 486 THR A N 15
ATOM 21059 C CA . THR A 1 65 ? 13.000 -8.435 0.431 1.00 0.00 486 THR A CA 15
ATOM 21060 C C . THR A 1 65 ? 13.364 -7.000 0.797 1.00 0.00 486 THR A C 15
ATOM 21061 O O . THR A 1 65 ? 13.094 -6.069 0.038 1.00 0.00 486 THR A O 15
ATOM 21072 N N . ARG A 1 66 ? 13.979 -6.830 1.962 1.00 0.00 487 ARG A N 15
ATOM 21073 C CA . ARG A 1 66 ? 14.380 -5.508 2.428 1.00 0.00 487 ARG A CA 15
ATOM 21074 C C . ARG A 1 66 ? 14.906 -4.661 1.273 1.00 0.00 487 ARG A C 15
ATOM 21075 O O . ARG A 1 66 ? 14.551 -3.490 1.139 1.00 0.00 487 ARG A O 15
ATOM 21096 N N . GLU A 1 67 ? 15.753 -5.261 0.443 1.00 0.00 488 GLU A N 15
ATOM 21097 C CA . GLU A 1 67 ? 16.328 -4.560 -0.699 1.00 0.00 488 GLU A CA 15
ATOM 21098 C C . GLU A 1 67 ? 15.233 -3.996 -1.599 1.00 0.00 488 GLU A C 15
ATOM 21099 O O . GLU A 1 67 ? 15.336 -2.872 -2.092 1.00 0.00 488 GLU A O 15
ATOM 21111 N N . LEU A 1 68 ? 14.184 -4.784 -1.809 1.00 0.00 489 LEU A N 15
ATOM 21112 C CA . LEU A 1 68 ? 13.068 -4.364 -2.650 1.00 0.00 489 LEU A CA 15
ATOM 21113 C C . LEU A 1 68 ? 12.639 -2.940 -2.314 1.00 0.00 489 LEU A C 15
ATOM 21114 O O . LEU A 1 68 ? 12.720 -2.041 -3.152 1.00 0.00 489 LEU A O 15
ATOM 21130 N N . LEU A 1 69 ? 12.183 -2.740 -1.082 1.00 0.00 490 LEU A N 15
ATOM 21131 C CA . LEU A 1 69 ? 11.743 -1.423 -0.634 1.00 0.00 490 LEU A CA 15
ATOM 21132 C C . LEU A 1 69 ? 12.689 -0.335 -1.128 1.00 0.00 490 LEU A C 15
ATOM 21133 O O . LEU A 1 69 ? 12.271 0.606 -1.803 1.00 0.00 490 LEU A O 15
ATOM 21149 N N . ASP A 1 70 ? 13.967 -0.470 -0.790 1.00 0.00 491 ASP A N 15
ATOM 21150 C CA . ASP A 1 70 ? 14.974 0.501 -1.202 1.00 0.00 491 ASP A CA 15
ATOM 21151 C C . ASP A 1 70 ? 14.771 0.909 -2.658 1.00 0.00 491 ASP A C 15
ATOM 21152 O O . ASP A 1 70 ? 14.884 2.085 -3.006 1.00 0.00 491 ASP A O 15
ATOM 21161 N N . LYS A 1 71 ? 14.471 -0.069 -3.506 1.00 0.00 492 LYS A N 15
ATOM 21162 C CA . LYS A 1 71 ? 14.252 0.187 -4.924 1.00 0.00 492 LYS A CA 15
ATOM 21163 C C . LYS A 1 71 ? 12.845 0.723 -5.169 1.00 0.00 492 LYS A C 15
ATOM 21164 O O . LYS A 1 71 ? 12.672 1.829 -5.679 1.00 0.00 492 LYS A O 15
ATOM 21183 N N . MET A 1 72 ? 11.843 -0.068 -4.800 1.00 0.00 493 MET A N 15
ATOM 21184 C CA . MET A 1 72 ? 10.451 0.329 -4.978 1.00 0.00 493 MET A CA 15
ATOM 21185 C C . MET A 1 72 ? 10.253 1.796 -4.613 1.00 0.00 493 MET A C 15
ATOM 21186 O O . MET A 1 72 ? 9.792 2.594 -5.431 1.00 0.00 493 MET A O 15
ATOM 21200 N N . LEU A 1 73 ? 10.605 2.147 -3.380 1.00 0.00 494 LEU A N 15
ATOM 21201 C CA . LEU A 1 73 ? 10.466 3.520 -2.907 1.00 0.00 494 LEU A CA 15
ATOM 21202 C C . LEU A 1 73 ? 11.214 4.488 -3.817 1.00 0.00 494 LEU A C 15
ATOM 21203 O O . LEU A 1 73 ? 10.664 5.503 -4.246 1.00 0.00 494 LEU A O 15
ATOM 21219 N N . ALA A 1 74 ? 12.470 4.167 -4.110 1.00 0.00 495 ALA A N 15
ATOM 21220 C CA . ALA A 1 74 ? 13.292 5.007 -4.973 1.00 0.00 495 ALA A CA 15
ATOM 21221 C C . ALA A 1 74 ? 12.503 5.483 -6.188 1.00 0.00 495 ALA A C 15
ATOM 21222 O O . ALA A 1 74 ? 12.437 6.680 -6.466 1.00 0.00 495 ALA A O 15
ATOM 21229 N N . ASP A 1 75 ? 11.907 4.539 -6.907 1.00 0.00 496 ASP A N 15
ATOM 21230 C CA . ASP A 1 75 ? 11.122 4.863 -8.093 1.00 0.00 496 ASP A CA 15
ATOM 21231 C C . ASP A 1 75 ? 10.023 5.867 -7.760 1.00 0.00 496 ASP A C 15
ATOM 21232 O O . ASP A 1 75 ? 9.759 6.791 -8.529 1.00 0.00 496 ASP A O 15
ATOM 21241 N N . ASP A 1 76 ? 9.386 5.679 -6.609 1.00 0.00 497 ASP A N 15
ATOM 21242 C CA . ASP A 1 76 ? 8.315 6.569 -6.174 1.00 0.00 497 ASP A CA 15
ATOM 21243 C C . ASP A 1 76 ? 8.860 7.956 -5.849 1.00 0.00 497 ASP A C 15
ATOM 21244 O O . ASP A 1 76 ? 8.450 8.950 -6.446 1.00 0.00 497 ASP A O 15
ATOM 21253 N N . ALA A 1 77 ? 9.786 8.014 -4.897 1.00 0.00 498 ALA A N 15
ATOM 21254 C CA . ALA A 1 77 ? 10.387 9.279 -4.493 1.00 0.00 498 ALA A CA 15
ATOM 21255 C C . ALA A 1 77 ? 10.954 10.026 -5.695 1.00 0.00 498 ALA A C 15
ATOM 21256 O O . ALA A 1 77 ? 10.739 11.228 -5.848 1.00 0.00 498 ALA A O 15
ATOM 21263 N N . GLU A 1 78 ? 11.679 9.306 -6.546 1.00 0.00 499 GLU A N 15
ATOM 21264 C CA . GLU A 1 78 ? 12.278 9.903 -7.734 1.00 0.00 499 GLU A CA 15
ATOM 21265 C C . GLU A 1 78 ? 11.273 9.956 -8.881 1.00 0.00 499 GLU A C 15
ATOM 21266 O O . GLU A 1 78 ? 11.651 10.089 -10.045 1.00 0.00 499 GLU A O 15
ATOM 21278 N N . ALA A 1 79 ? 9.992 9.851 -8.544 1.00 0.00 500 ALA A N 15
ATOM 21279 C CA . ALA A 1 79 ? 8.933 9.888 -9.545 1.00 0.00 500 ALA A CA 15
ATOM 21280 C C . ALA A 1 79 ? 8.820 11.273 -10.173 1.00 0.00 500 ALA A C 15
ATOM 21281 O O . ALA A 1 79 ? 8.103 12.137 -9.669 1.00 0.00 500 ALA A O 15
ATOM 21288 N N . GLY A 1 80 ? 9.532 11.477 -11.276 1.00 0.00 501 GLY A N 15
ATOM 21289 C CA . GLY A 1 80 ? 9.498 12.760 -11.954 1.00 0.00 501 GLY A CA 15
ATOM 21290 C C . GLY A 1 80 ? 8.176 13.012 -12.652 1.00 0.00 501 GLY A C 15
ATOM 21291 O O . GLY A 1 80 ? 8.103 13.000 -13.881 1.00 0.00 501 GLY A O 15
ATOM 21295 N N . ALA A 1 81 ? 7.128 13.237 -11.868 1.00 0.00 502 ALA A N 15
ATOM 21296 C CA . ALA A 1 81 ? 5.802 13.493 -12.418 1.00 0.00 502 ALA A CA 15
ATOM 21297 C C . ALA A 1 81 ? 5.583 12.708 -13.707 1.00 0.00 502 ALA A C 15
ATOM 21298 O O . ALA A 1 81 ? 5.036 13.231 -14.677 1.00 0.00 502 ALA A O 15
ATOM 21305 N N . GLU A 1 82 ? 6.014 11.450 -13.710 1.00 0.00 503 GLU A N 15
ATOM 21306 C CA . GLU A 1 82 ? 5.865 10.595 -14.881 1.00 0.00 503 GLU A CA 15
ATOM 21307 C C . GLU A 1 82 ? 4.458 10.708 -15.462 1.00 0.00 503 GLU A C 15
ATOM 21308 O O . GLU A 1 82 ? 3.501 11.002 -14.746 1.00 0.00 503 GLU A O 15
ATOM 21320 N N . ASP A 1 83 ? 4.342 10.474 -16.765 1.00 0.00 504 ASP A N 15
ATOM 21321 C CA . ASP A 1 83 ? 3.053 10.549 -17.443 1.00 0.00 504 ASP A CA 15
ATOM 21322 C C . ASP A 1 83 ? 2.449 9.159 -17.617 1.00 0.00 504 ASP A C 15
ATOM 21323 O O . ASP A 1 83 ? 3.056 8.280 -18.227 1.00 0.00 504 ASP A O 15
ATOM 21332 N N . GLU A 1 84 ? 1.250 8.969 -17.075 1.00 0.00 505 GLU A N 15
ATOM 21333 C CA . GLU A 1 84 ? 0.565 7.685 -17.169 1.00 0.00 505 GLU A CA 15
ATOM 21334 C C . GLU A 1 84 ? -0.936 7.881 -17.360 1.00 0.00 505 GLU A C 15
ATOM 21335 O O . GLU A 1 84 ? -1.574 8.633 -16.623 1.00 0.00 505 GLU A O 15
ATOM 21347 N N . LYS A 1 85 ? -1.493 7.201 -18.356 1.00 0.00 506 LYS A N 15
ATOM 21348 C CA . LYS A 1 85 ? -2.919 7.298 -18.646 1.00 0.00 506 LYS A CA 15
ATOM 21349 C C . LYS A 1 85 ? -3.374 6.142 -19.531 1.00 0.00 506 LYS A C 15
ATOM 21350 O O . LYS A 1 85 ? -2.581 5.572 -20.279 1.00 0.00 506 LYS A O 15
ATOM 21369 N N . GLU A 1 86 ? -4.657 5.803 -19.440 1.00 0.00 507 GLU A N 15
ATOM 21370 C CA . GLU A 1 86 ? -5.217 4.716 -20.234 1.00 0.00 507 GLU A CA 15
ATOM 21371 C C . GLU A 1 86 ? -6.352 5.218 -21.121 1.00 0.00 507 GLU A C 15
ATOM 21372 O O . GLU A 1 86 ? -6.692 6.401 -21.103 1.00 0.00 507 GLU A O 15
ATOM 21384 N N . VAL A 1 87 ? -6.933 4.310 -21.899 1.00 0.00 508 VAL A N 15
ATOM 21385 C CA . VAL A 1 87 ? -8.030 4.659 -22.794 1.00 0.00 508 VAL A CA 15
ATOM 21386 C C . VAL A 1 87 ? -9.363 4.155 -22.252 1.00 0.00 508 VAL A C 15
ATOM 21387 O O . VAL A 1 87 ? -9.496 2.986 -21.894 1.00 0.00 508 VAL A O 15
ATOM 21400 N N . GLU A 1 88 ? -10.347 5.047 -22.194 1.00 0.00 509 GLU A N 15
ATOM 21401 C CA . GLU A 1 88 ? -11.671 4.692 -21.695 1.00 0.00 509 GLU A CA 15
ATOM 21402 C C . GLU A 1 88 ? -12.570 4.213 -22.831 1.00 0.00 509 GLU A C 15
ATOM 21403 O O . GLU A 1 88 ? -12.209 4.308 -24.003 1.00 0.00 509 GLU A O 15
ATOM 21415 N N . GLU A 1 89 ? -13.741 3.696 -22.473 1.00 0.00 510 GLU A N 15
ATOM 21416 C CA . GLU A 1 89 ? -14.691 3.200 -23.462 1.00 0.00 510 GLU A CA 15
ATOM 21417 C C . GLU A 1 89 ? -15.917 4.105 -23.540 1.00 0.00 510 GLU A C 15
ATOM 21418 O O . GLU A 1 89 ? -16.471 4.509 -22.517 1.00 0.00 510 GLU A O 15
ATOM 21430 N N . LEU A 1 90 ? -16.336 4.420 -24.761 1.00 0.00 511 LEU A N 15
ATOM 21431 C CA . LEU A 1 90 ? -17.496 5.278 -24.974 1.00 0.00 511 LEU A CA 15
ATOM 21432 C C . LEU A 1 90 ? -18.788 4.467 -24.934 1.00 0.00 511 LEU A C 15
ATOM 21433 O O . LEU A 1 90 ? -19.671 4.643 -25.773 1.00 0.00 511 LEU A O 15
ATOM 21449 N N . LYS A 1 91 ? -18.891 3.578 -23.951 1.00 0.00 512 LYS A N 15
ATOM 21450 C CA . LYS A 1 91 ? -20.076 2.742 -23.798 1.00 0.00 512 LYS A CA 15
ATOM 21451 C C . LYS A 1 91 ? -20.581 2.260 -25.154 1.00 0.00 512 LYS A C 15
ATOM 21452 O O . LYS A 1 91 ? -21.787 2.221 -25.401 1.00 0.00 512 LYS A O 15
ATOM 21471 N N . LYS A 1 92 ? -19.652 1.892 -26.030 1.00 0.00 513 LYS A N 15
ATOM 21472 C CA . LYS A 1 92 ? -20.002 1.409 -27.360 1.00 0.00 513 LYS A CA 15
ATOM 21473 C C . LYS A 1 92 ? -21.272 0.564 -27.316 1.00 0.00 513 LYS A C 15
ATOM 21474 O O . LYS A 1 92 ? -21.339 -0.435 -26.600 1.00 0.00 513 LYS A O 15
ATOM 21493 N N . SER A 1 93 ? -22.276 0.972 -28.086 1.00 0.00 514 SER A N 15
ATOM 21494 C CA . SER A 1 93 ? -23.544 0.253 -28.133 1.00 0.00 514 SER A CA 15
ATOM 21495 C C . SER A 1 93 ? -24.042 0.123 -29.569 1.00 0.00 514 SER A C 15
ATOM 21496 O O . SER A 1 93 ? -23.696 0.927 -30.433 1.00 0.00 514 SER A O 15
ATOM 21504 N N . GLY A 1 94 ? -24.857 -0.898 -29.815 1.00 0.00 515 GLY A N 15
ATOM 21505 C CA . GLY A 1 94 ? -25.391 -1.117 -31.147 1.00 0.00 515 GLY A CA 15
ATOM 21506 C C . GLY A 1 94 ? -26.732 -1.822 -31.126 1.00 0.00 515 GLY A C 15
ATOM 21507 O O . GLY A 1 94 ? -26.812 -3.050 -31.141 1.00 0.00 515 GLY A O 15
ATOM 21511 N N . PRO A 1 95 ? -27.818 -1.036 -31.089 1.00 0.00 516 PRO A N 15
ATOM 21512 C CA . PRO A 1 95 ? -29.183 -1.571 -31.064 1.00 0.00 516 PRO A CA 15
ATOM 21513 C C . PRO A 1 95 ? -29.576 -2.218 -32.388 1.00 0.00 516 PRO A C 15
ATOM 21514 O O . PRO A 1 95 ? -28.791 -2.242 -33.335 1.00 0.00 516 PRO A O 15
ATOM 21525 N N . SER A 1 96 ? -30.796 -2.742 -32.445 1.00 0.00 517 SER A N 15
ATOM 21526 C CA . SER A 1 96 ? -31.292 -3.393 -33.652 1.00 0.00 517 SER A CA 15
ATOM 21527 C C . SER A 1 96 ? -32.790 -3.160 -33.819 1.00 0.00 517 SER A C 15
ATOM 21528 O O . SER A 1 96 ? -33.502 -2.904 -32.847 1.00 0.00 517 SER A O 15
ATOM 21536 N N . SER A 1 97 ? -33.263 -3.250 -35.058 1.00 0.00 518 SER A N 15
ATOM 21537 C CA . SER A 1 97 ? -34.676 -3.045 -35.354 1.00 0.00 518 SER A CA 15
ATOM 21538 C C . SER A 1 97 ? -35.131 -3.957 -36.489 1.00 0.00 518 SER A C 15
ATOM 21539 O O . SER A 1 97 ? -34.313 -4.561 -37.181 1.00 0.00 518 SER A O 15
ATOM 21547 N N . GLY A 1 98 ? -36.445 -4.052 -36.673 1.00 0.00 519 GLY A N 15
ATOM 21548 C CA . GLY A 1 98 ? -36.988 -4.892 -37.724 1.00 0.00 519 GLY A CA 15
ATOM 21549 C C . GLY A 1 98 ? -38.403 -5.348 -37.429 1.00 0.00 519 GLY A C 15
ATOM 21550 O O . GLY A 1 98 ? -39.026 -4.813 -36.513 1.00 0.00 519 GLY A O 15
ATOM 21556 N N . GLY A 1 1 ? 39.070 -16.096 -23.264 1.00 0.00 422 GLY A N 16
ATOM 21557 C CA . GLY A 1 1 ? 37.791 -16.706 -23.577 1.00 0.00 422 GLY A CA 16
ATOM 21558 C C . GLY A 1 1 ? 37.179 -17.414 -22.385 1.00 0.00 422 GLY A C 16
ATOM 21559 O O . GLY A 1 1 ? 37.435 -17.048 -21.238 1.00 0.00 422 GLY A O 16
ATOM 21563 N N . SER A 1 2 ? 36.367 -18.431 -22.656 1.00 0.00 423 SER A N 16
ATOM 21564 C CA . SER A 1 2 ? 35.712 -19.189 -21.596 1.00 0.00 423 SER A CA 16
ATOM 21565 C C . SER A 1 2 ? 34.757 -18.301 -20.804 1.00 0.00 423 SER A C 16
ATOM 21566 O O . SER A 1 2 ? 34.697 -18.375 -19.577 1.00 0.00 423 SER A O 16
ATOM 21574 N N . SER A 1 3 ? 34.011 -17.462 -21.516 1.00 0.00 424 SER A N 16
ATOM 21575 C CA . SER A 1 3 ? 33.061 -16.557 -20.881 1.00 0.00 424 SER A CA 16
ATOM 21576 C C . SER A 1 3 ? 31.770 -17.287 -20.524 1.00 0.00 424 SER A C 16
ATOM 21577 O O . SER A 1 3 ? 31.368 -18.229 -21.205 1.00 0.00 424 SER A O 16
ATOM 21585 N N . GLY A 1 4 ? 31.124 -16.844 -19.449 1.00 0.00 425 GLY A N 16
ATOM 21586 C CA . GLY A 1 4 ? 29.885 -17.466 -19.019 1.00 0.00 425 GLY A CA 16
ATOM 21587 C C . GLY A 1 4 ? 28.661 -16.701 -19.481 1.00 0.00 425 GLY A C 16
ATOM 21588 O O . GLY A 1 4 ? 28.692 -16.032 -20.514 1.00 0.00 425 GLY A O 16
ATOM 21592 N N . SER A 1 5 ? 27.579 -16.800 -18.716 1.00 0.00 426 SER A N 16
ATOM 21593 C CA . SER A 1 5 ? 26.337 -16.116 -19.055 1.00 0.00 426 SER A CA 16
ATOM 21594 C C . SER A 1 5 ? 25.442 -15.974 -17.828 1.00 0.00 426 SER A C 16
ATOM 21595 O O . SER A 1 5 ? 25.730 -16.531 -16.768 1.00 0.00 426 SER A O 16
ATOM 21603 N N . SER A 1 6 ? 24.356 -15.224 -17.980 1.00 0.00 427 SER A N 16
ATOM 21604 C CA . SER A 1 6 ? 23.419 -15.004 -16.883 1.00 0.00 427 SER A CA 16
ATOM 21605 C C . SER A 1 6 ? 22.188 -15.891 -17.035 1.00 0.00 427 SER A C 16
ATOM 21606 O O . SER A 1 6 ? 21.819 -16.277 -18.143 1.00 0.00 427 SER A O 16
ATOM 21614 N N . GLY A 1 7 ? 21.554 -16.211 -15.910 1.00 0.00 428 GLY A N 16
ATOM 21615 C CA . GLY A 1 7 ? 20.371 -17.051 -15.938 1.00 0.00 428 GLY A CA 16
ATOM 21616 C C . GLY A 1 7 ? 19.129 -16.318 -15.471 1.00 0.00 428 GLY A C 16
ATOM 21617 O O . GLY A 1 7 ? 18.346 -16.851 -14.686 1.00 0.00 428 GLY A O 16
ATOM 21621 N N . GLU A 1 8 ? 18.950 -15.093 -15.954 1.00 0.00 429 GLU A N 16
ATOM 21622 C CA . GLU A 1 8 ? 17.796 -14.285 -15.578 1.00 0.00 429 GLU A CA 16
ATOM 21623 C C . GLU A 1 8 ? 16.495 -14.980 -15.972 1.00 0.00 429 GLU A C 16
ATOM 21624 O O . GLU A 1 8 ? 16.337 -15.430 -17.107 1.00 0.00 429 GLU A O 16
ATOM 21636 N N . LEU A 1 9 ? 15.566 -15.064 -15.025 1.00 0.00 430 LEU A N 16
ATOM 21637 C CA . LEU A 1 9 ? 14.279 -15.704 -15.272 1.00 0.00 430 LEU A CA 16
ATOM 21638 C C . LEU A 1 9 ? 13.210 -14.667 -15.604 1.00 0.00 430 LEU A C 16
ATOM 21639 O O . LEU A 1 9 ? 13.326 -13.489 -15.265 1.00 0.00 430 LEU A O 16
ATOM 21655 N N . PRO A 1 10 ? 12.143 -15.114 -16.283 1.00 0.00 431 PRO A N 16
ATOM 21656 C CA . PRO A 1 10 ? 11.032 -14.241 -16.675 1.00 0.00 431 PRO A CA 16
ATOM 21657 C C . PRO A 1 10 ? 10.203 -13.787 -15.478 1.00 0.00 431 PRO A C 16
ATOM 21658 O O . PRO A 1 10 ? 9.198 -13.093 -15.633 1.00 0.00 431 PRO A O 16
ATOM 21669 N N . LYS A 1 11 ? 10.631 -14.182 -14.284 1.00 0.00 432 LYS A N 16
ATOM 21670 C CA . LYS A 1 11 ? 9.930 -13.814 -13.059 1.00 0.00 432 LYS A CA 16
ATOM 21671 C C . LYS A 1 11 ? 10.419 -12.467 -12.535 1.00 0.00 432 LYS A C 16
ATOM 21672 O O . LYS A 1 11 ? 11.616 -12.177 -12.561 1.00 0.00 432 LYS A O 16
ATOM 21691 N N . LYS A 1 12 ? 9.488 -11.649 -12.059 1.00 0.00 433 LYS A N 16
ATOM 21692 C CA . LYS A 1 12 ? 9.824 -10.334 -11.526 1.00 0.00 433 LYS A CA 16
ATOM 21693 C C . LYS A 1 12 ? 9.541 -10.265 -10.028 1.00 0.00 433 LYS A C 16
ATOM 21694 O O . LYS A 1 12 ? 8.640 -10.937 -9.526 1.00 0.00 433 LYS A O 16
ATOM 21713 N N . ARG A 1 13 ? 10.316 -9.449 -9.321 1.00 0.00 434 ARG A N 16
ATOM 21714 C CA . ARG A 1 13 ? 10.148 -9.293 -7.882 1.00 0.00 434 ARG A CA 16
ATOM 21715 C C . ARG A 1 13 ? 9.800 -7.849 -7.528 1.00 0.00 434 ARG A C 16
ATOM 21716 O O . ARG A 1 13 ? 10.355 -7.280 -6.589 1.00 0.00 434 ARG A O 16
ATOM 21737 N N . GLU A 1 14 ? 8.880 -7.264 -8.288 1.00 0.00 435 GLU A N 16
ATOM 21738 C CA . GLU A 1 14 ? 8.460 -5.887 -8.055 1.00 0.00 435 GLU A CA 16
ATOM 21739 C C . GLU A 1 14 ? 6.966 -5.817 -7.757 1.00 0.00 435 GLU A C 16
ATOM 21740 O O . GLU A 1 14 ? 6.197 -6.687 -8.169 1.00 0.00 435 GLU A O 16
ATOM 21752 N N . LEU A 1 15 ? 6.560 -4.776 -7.037 1.00 0.00 436 LEU A N 16
ATOM 21753 C CA . LEU A 1 15 ? 5.158 -4.591 -6.682 1.00 0.00 436 LEU A CA 16
ATOM 21754 C C . LEU A 1 15 ? 4.332 -4.209 -7.906 1.00 0.00 436 LEU A C 16
ATOM 21755 O O . LEU A 1 15 ? 4.680 -3.282 -8.639 1.00 0.00 436 LEU A O 16
ATOM 21771 N N . CYS A 1 16 ? 3.235 -4.928 -8.122 1.00 0.00 437 CYS A N 16
ATOM 21772 C CA . CYS A 1 16 ? 2.358 -4.663 -9.256 1.00 0.00 437 CYS A CA 16
ATOM 21773 C C . CYS A 1 16 ? 1.689 -3.299 -9.120 1.00 0.00 437 CYS A C 16
ATOM 21774 O O . CYS A 1 16 ? 1.145 -2.963 -8.068 1.00 0.00 437 CYS A O 16
ATOM 21781 N N . LYS A 1 17 ? 1.734 -2.515 -10.192 1.00 0.00 438 LYS A N 16
ATOM 21782 C CA . LYS A 1 17 ? 1.131 -1.187 -10.195 1.00 0.00 438 LYS A CA 16
ATOM 21783 C C . LYS A 1 17 ? -0.389 -1.279 -10.277 1.00 0.00 438 LYS A C 16
ATOM 21784 O O . LYS A 1 17 ? -1.080 -0.262 -10.337 1.00 0.00 438 LYS A O 16
ATOM 21803 N N . PHE A 1 18 ? -0.904 -2.504 -10.278 1.00 0.00 439 PHE A N 16
ATOM 21804 C CA . PHE A 1 18 ? -2.343 -2.729 -10.352 1.00 0.00 439 PHE A CA 16
ATOM 21805 C C . PHE A 1 18 ? -2.858 -3.378 -9.071 1.00 0.00 439 PHE A C 16
ATOM 21806 O O . PHE A 1 18 ? -3.861 -2.945 -8.502 1.00 0.00 439 PHE A O 16
ATOM 21823 N N . TYR A 1 19 ? -2.166 -4.420 -8.623 1.00 0.00 440 TYR A N 16
ATOM 21824 C CA . TYR A 1 19 ? -2.555 -5.132 -7.411 1.00 0.00 440 TYR A CA 16
ATOM 21825 C C . TYR A 1 19 ? -2.830 -4.156 -6.271 1.00 0.00 440 TYR A C 16
ATOM 21826 O O . TYR A 1 19 ? -3.716 -4.382 -5.446 1.00 0.00 440 TYR A O 16
ATOM 21844 N N . ILE A 1 20 ? -2.065 -3.071 -6.232 1.00 0.00 441 ILE A N 16
ATOM 21845 C CA . ILE A 1 20 ? -2.227 -2.060 -5.195 1.00 0.00 441 ILE A CA 16
ATOM 21846 C C . ILE A 1 20 ? -3.701 -1.795 -4.910 1.00 0.00 441 ILE A C 16
ATOM 21847 O O . ILE A 1 20 ? -4.086 -1.515 -3.774 1.00 0.00 441 ILE A O 16
ATOM 21863 N N . THR A 1 21 ? -4.525 -1.888 -5.949 1.00 0.00 442 THR A N 16
ATOM 21864 C CA . THR A 1 21 ? -5.958 -1.660 -5.811 1.00 0.00 442 THR A CA 16
ATOM 21865 C C . THR A 1 21 ? -6.718 -2.978 -5.721 1.00 0.00 442 THR A C 16
ATOM 21866 O O . THR A 1 21 ? -7.736 -3.074 -5.036 1.00 0.00 442 THR A O 16
ATOM 21877 N N . GLY A 1 22 ? -6.217 -3.995 -6.417 1.00 0.00 443 GLY A N 16
ATOM 21878 C CA . GLY A 1 22 ? -6.862 -5.295 -6.401 1.00 0.00 443 GLY A CA 16
ATOM 21879 C C . GLY A 1 22 ? -7.342 -5.721 -7.774 1.00 0.00 443 GLY A C 16
ATOM 21880 O O . GLY A 1 22 ? -7.760 -6.863 -7.967 1.00 0.00 443 GLY A O 16
ATOM 21884 N N . PHE A 1 23 ? -7.283 -4.801 -8.731 1.00 0.00 444 PHE A N 16
ATOM 21885 C CA . PHE A 1 23 ? -7.718 -5.087 -10.094 1.00 0.00 444 PHE A CA 16
ATOM 21886 C C . PHE A 1 23 ? -6.522 -5.381 -10.995 1.00 0.00 444 PHE A C 16
ATOM 21887 O O . PHE A 1 23 ? -5.858 -4.466 -11.483 1.00 0.00 444 PHE A O 16
ATOM 21904 N N . CYS A 1 24 ? -6.254 -6.664 -11.212 1.00 0.00 445 CYS A N 16
ATOM 21905 C CA . CYS A 1 24 ? -5.139 -7.082 -12.054 1.00 0.00 445 CYS A CA 16
ATOM 21906 C C . CYS A 1 24 ? -5.568 -8.185 -13.017 1.00 0.00 445 CYS A C 16
ATOM 21907 O O . CYS A 1 24 ? -5.855 -9.308 -12.602 1.00 0.00 445 CYS A O 16
ATOM 21914 N N . ALA A 1 25 ? -5.608 -7.857 -14.304 1.00 0.00 446 ALA A N 16
ATOM 21915 C CA . ALA A 1 25 ? -5.999 -8.819 -15.326 1.00 0.00 446 ALA A CA 16
ATOM 21916 C C . ALA A 1 25 ? -5.414 -10.197 -15.035 1.00 0.00 446 ALA A C 16
ATOM 21917 O O . ALA A 1 25 ? -6.149 -11.163 -14.827 1.00 0.00 446 ALA A O 16
ATOM 21924 N N . ARG A 1 26 ? -4.088 -10.281 -15.022 1.00 0.00 447 ARG A N 16
ATOM 21925 C CA . ARG A 1 26 ? -3.405 -11.542 -14.758 1.00 0.00 447 ARG A CA 16
ATOM 21926 C C . ARG A 1 26 ? -3.249 -11.772 -13.257 1.00 0.00 447 ARG A C 16
ATOM 21927 O O . ARG A 1 26 ? -2.492 -11.070 -12.587 1.00 0.00 447 ARG A O 16
ATOM 21948 N N . ALA A 1 27 ? -3.971 -12.759 -12.737 1.00 0.00 448 ALA A N 16
ATOM 21949 C CA . ALA A 1 27 ? -3.912 -13.083 -11.317 1.00 0.00 448 ALA A CA 16
ATOM 21950 C C . ALA A 1 27 ? -2.704 -13.960 -11.004 1.00 0.00 448 ALA A C 16
ATOM 21951 O O . ALA A 1 27 ? -1.686 -13.475 -10.511 1.00 0.00 448 ALA A O 16
ATOM 21958 N N . GLU A 1 28 ? -2.826 -15.252 -11.292 1.00 0.00 449 GLU A N 16
ATOM 21959 C CA . GLU A 1 28 ? -1.743 -16.195 -11.039 1.00 0.00 449 GLU A CA 16
ATOM 21960 C C . GLU A 1 28 ? -0.716 -16.161 -12.167 1.00 0.00 449 GLU A C 16
ATOM 21961 O O . GLU A 1 28 ? 0.266 -16.901 -12.149 1.00 0.00 449 GLU A O 16
ATOM 21973 N N . ASN A 1 29 ? -0.953 -15.297 -13.149 1.00 0.00 450 ASN A N 16
ATOM 21974 C CA . ASN A 1 29 ? -0.050 -15.167 -14.287 1.00 0.00 450 ASN A CA 16
ATOM 21975 C C . ASN A 1 29 ? 0.831 -13.930 -14.143 1.00 0.00 450 ASN A C 16
ATOM 21976 O O . ASN A 1 29 ? 1.727 -13.694 -14.954 1.00 0.00 450 ASN A O 16
ATOM 21987 N N . CYS A 1 30 ? 0.572 -13.143 -13.104 1.00 0.00 451 CYS A N 16
ATOM 21988 C CA . CYS A 1 30 ? 1.341 -11.930 -12.852 1.00 0.00 451 CYS A CA 16
ATOM 21989 C C . CYS A 1 30 ? 2.758 -12.269 -12.398 1.00 0.00 451 CYS A C 16
ATOM 21990 O O . CYS A 1 30 ? 2.977 -12.797 -11.307 1.00 0.00 451 CYS A O 16
ATOM 21997 N N . PRO A 1 31 ? 3.743 -11.958 -13.253 1.00 0.00 452 PRO A N 16
ATOM 21998 C CA . PRO A 1 31 ? 5.156 -12.219 -12.961 1.00 0.00 452 PRO A CA 16
ATOM 21999 C C . PRO A 1 31 ? 5.696 -11.317 -11.857 1.00 0.00 452 PRO A C 16
ATOM 22000 O O . PRO A 1 31 ? 6.880 -11.370 -11.522 1.00 0.00 452 PRO A O 16
ATOM 22011 N N . TYR A 1 32 ? 4.822 -10.490 -11.294 1.00 0.00 453 TYR A N 16
ATOM 22012 C CA . TYR A 1 32 ? 5.213 -9.575 -10.228 1.00 0.00 453 TYR A CA 16
ATOM 22013 C C . TYR A 1 32 ? 4.809 -10.124 -8.863 1.00 0.00 453 TYR A C 16
ATOM 22014 O O . TYR A 1 32 ? 4.294 -11.237 -8.757 1.00 0.00 453 TYR A O 16
ATOM 22032 N N . MET A 1 33 ? 5.046 -9.334 -7.821 1.00 0.00 454 MET A N 16
ATOM 22033 C CA . MET A 1 33 ? 4.706 -9.739 -6.462 1.00 0.00 454 MET A CA 16
ATOM 22034 C C . MET A 1 33 ? 3.363 -9.152 -6.040 1.00 0.00 454 MET A C 16
ATOM 22035 O O . MET A 1 33 ? 3.064 -7.992 -6.326 1.00 0.00 454 MET A O 16
ATOM 22049 N N . HIS A 1 34 ? 2.556 -9.960 -5.359 1.00 0.00 455 HIS A N 16
ATOM 22050 C CA . HIS A 1 34 ? 1.245 -9.519 -4.897 1.00 0.00 455 HIS A CA 16
ATOM 22051 C C . HIS A 1 34 ? 1.148 -9.603 -3.377 1.00 0.00 455 HIS A C 16
ATOM 22052 O O . HIS A 1 34 ? 1.205 -8.588 -2.685 1.00 0.00 455 HIS A O 16
ATOM 22066 N N . GLY A 1 35 ? 0.999 -10.821 -2.864 1.00 0.00 456 GLY A N 16
ATOM 22067 C CA . GLY A 1 35 ? 0.895 -11.014 -1.430 1.00 0.00 456 GLY A CA 16
ATOM 22068 C C . GLY A 1 35 ? 2.246 -10.995 -0.743 1.00 0.00 456 GLY A C 16
ATOM 22069 O O . GLY A 1 35 ? 2.511 -10.135 0.097 1.00 0.00 456 GLY A O 16
ATOM 22073 N N . ASP A 1 36 ? 3.102 -11.947 -1.099 1.00 0.00 457 ASP A N 16
ATOM 22074 C CA . ASP A 1 36 ? 4.433 -12.037 -0.510 1.00 0.00 457 ASP A CA 16
ATOM 22075 C C . ASP A 1 36 ? 4.987 -10.649 -0.204 1.00 0.00 457 ASP A C 16
ATOM 22076 O O . ASP A 1 36 ? 5.443 -10.382 0.908 1.00 0.00 457 ASP A O 16
ATOM 22085 N N . PHE A 1 37 ? 4.946 -9.769 -1.199 1.00 0.00 458 PHE A N 16
ATOM 22086 C CA . PHE A 1 37 ? 5.446 -8.408 -1.037 1.00 0.00 458 PHE A CA 16
ATOM 22087 C C . PHE A 1 37 ? 5.054 -7.843 0.325 1.00 0.00 458 PHE A C 16
ATOM 22088 O O . PHE A 1 37 ? 3.888 -7.862 0.722 1.00 0.00 458 PHE A O 16
ATOM 22105 N N . PRO A 1 38 ? 6.051 -7.329 1.061 1.00 0.00 459 PRO A N 16
ATOM 22106 C CA . PRO A 1 38 ? 5.836 -6.749 2.390 1.00 0.00 459 PRO A CA 16
ATOM 22107 C C . PRO A 1 38 ? 5.069 -5.432 2.331 1.00 0.00 459 PRO A C 16
ATOM 22108 O O . PRO A 1 38 ? 5.293 -4.611 1.441 1.00 0.00 459 PRO A O 16
ATOM 22119 N N . CYS A 1 39 ? 4.163 -5.238 3.283 1.00 0.00 460 CYS A N 16
ATOM 22120 C CA . CYS A 1 39 ? 3.362 -4.021 3.340 1.00 0.00 460 CYS A CA 16
ATOM 22121 C C . CYS A 1 39 ? 4.253 -2.788 3.466 1.00 0.00 460 CYS A C 16
ATOM 22122 O O . CYS A 1 39 ? 5.293 -2.825 4.124 1.00 0.00 460 CYS A O 16
ATOM 22129 N N . LYS A 1 40 ? 3.838 -1.698 2.831 1.00 0.00 461 LYS A N 16
ATOM 22130 C CA . LYS A 1 40 ? 4.596 -0.453 2.871 1.00 0.00 461 LYS A CA 16
ATOM 22131 C C . LYS A 1 40 ? 4.377 0.274 4.194 1.00 0.00 461 LYS A C 16
ATOM 22132 O O . LYS A 1 40 ? 5.288 0.373 5.018 1.00 0.00 461 LYS A O 16
ATOM 22151 N N . LEU A 1 41 ? 3.165 0.780 4.393 1.00 0.00 462 LEU A N 16
ATOM 22152 C CA . LEU A 1 41 ? 2.827 1.497 5.618 1.00 0.00 462 LEU A CA 16
ATOM 22153 C C . LEU A 1 41 ? 3.342 0.752 6.845 1.00 0.00 462 LEU A C 16
ATOM 22154 O O . LEU A 1 41 ? 4.120 1.293 7.631 1.00 0.00 462 LEU A O 16
ATOM 22170 N N . TYR A 1 42 ? 2.905 -0.492 7.001 1.00 0.00 463 TYR A N 16
ATOM 22171 C CA . TYR A 1 42 ? 3.321 -1.312 8.133 1.00 0.00 463 TYR A CA 16
ATOM 22172 C C . TYR A 1 42 ? 4.803 -1.110 8.436 1.00 0.00 463 TYR A C 16
ATOM 22173 O O . TYR A 1 42 ? 5.253 -1.322 9.562 1.00 0.00 463 TYR A O 16
ATOM 22191 N N . HIS A 1 43 ? 5.557 -0.698 7.422 1.00 0.00 464 HIS A N 16
ATOM 22192 C CA . HIS A 1 43 ? 6.988 -0.465 7.578 1.00 0.00 464 HIS A CA 16
ATOM 22193 C C . HIS A 1 43 ? 7.281 1.023 7.746 1.00 0.00 464 HIS A C 16
ATOM 22194 O O . HIS A 1 43 ? 7.956 1.431 8.692 1.00 0.00 464 HIS A O 16
ATOM 22208 N N . THR A 1 44 ? 6.771 1.830 6.821 1.00 0.00 465 THR A N 16
ATOM 22209 C CA . THR A 1 44 ? 6.980 3.271 6.865 1.00 0.00 465 THR A CA 16
ATOM 22210 C C . THR A 1 44 ? 7.048 3.773 8.302 1.00 0.00 465 THR A C 16
ATOM 22211 O O . THR A 1 44 ? 7.872 4.626 8.635 1.00 0.00 465 THR A O 16
ATOM 22222 N N . THR A 1 45 ? 6.177 3.239 9.153 1.00 0.00 466 THR A N 16
ATOM 22223 C CA . THR A 1 45 ? 6.138 3.634 10.555 1.00 0.00 466 THR A CA 16
ATOM 22224 C C . THR A 1 45 ? 6.192 2.416 11.471 1.00 0.00 466 THR A C 16
ATOM 22225 O O . THR A 1 45 ? 6.691 2.492 12.592 1.00 0.00 466 THR A O 16
ATOM 22236 N N . GLY A 1 46 ? 5.675 1.292 10.983 1.00 0.00 467 GLY A N 16
ATOM 22237 C CA . GLY A 1 46 ? 5.676 0.073 11.771 1.00 0.00 467 GLY A CA 16
ATOM 22238 C C . GLY A 1 46 ? 4.305 -0.570 11.844 1.00 0.00 467 GLY A C 16
ATOM 22239 O O . GLY A 1 46 ? 4.183 -1.794 11.799 1.00 0.00 467 GLY A O 16
ATOM 22243 N N . ASN A 1 47 ? 3.270 0.256 11.958 1.00 0.00 468 ASN A N 16
ATOM 22244 C CA . ASN A 1 47 ? 1.901 -0.240 12.040 1.00 0.00 468 ASN A CA 16
ATOM 22245 C C . ASN A 1 47 ? 1.127 0.087 10.767 1.00 0.00 468 ASN A C 16
ATOM 22246 O O . ASN A 1 47 ? 1.384 1.099 10.114 1.00 0.00 468 ASN A O 16
ATOM 22257 N N . CYS A 1 48 ? 0.178 -0.776 10.420 1.00 0.00 469 CYS A N 16
ATOM 22258 C CA . CYS A 1 48 ? -0.635 -0.580 9.226 1.00 0.00 469 CYS A CA 16
ATOM 22259 C C . CYS A 1 48 ? -2.016 -0.043 9.590 1.00 0.00 469 CYS A C 16
ATOM 22260 O O . CYS A 1 48 ? -2.683 -0.571 10.480 1.00 0.00 469 CYS A O 16
ATOM 22267 N N . ILE A 1 49 ? -2.439 1.008 8.895 1.00 0.00 470 ILE A N 16
ATOM 22268 C CA . ILE A 1 49 ? -3.741 1.614 9.144 1.00 0.00 470 ILE A CA 16
ATOM 22269 C C . ILE A 1 49 ? -4.860 0.789 8.519 1.00 0.00 470 ILE A C 16
ATOM 22270 O O . ILE A 1 49 ? -6.016 0.880 8.930 1.00 0.00 470 ILE A O 16
ATOM 22286 N N . ASN A 1 50 ? -4.508 -0.018 7.524 1.00 0.00 471 ASN A N 16
ATOM 22287 C CA . ASN A 1 50 ? -5.483 -0.862 6.842 1.00 0.00 471 ASN A CA 16
ATOM 22288 C C . ASN A 1 50 ? -6.307 -1.662 7.847 1.00 0.00 471 ASN A C 16
ATOM 22289 O O . ASN A 1 50 ? -7.533 -1.704 7.767 1.00 0.00 471 ASN A O 16
ATOM 22300 N N . GLY A 1 51 ? -5.622 -2.296 8.794 1.00 0.00 472 GLY A N 16
ATOM 22301 C CA . GLY A 1 51 ? -6.305 -3.086 9.801 1.00 0.00 472 GLY A CA 16
ATOM 22302 C C . GLY A 1 51 ? -5.683 -4.456 9.984 1.00 0.00 472 GLY A C 16
ATOM 22303 O O . GLY A 1 51 ? -4.595 -4.725 9.475 1.00 0.00 472 GLY A O 16
ATOM 22307 N N . ASP A 1 52 ? -6.374 -5.325 10.715 1.00 0.00 473 ASP A N 16
ATOM 22308 C CA . ASP A 1 52 ? -5.882 -6.675 10.965 1.00 0.00 473 ASP A CA 16
ATOM 22309 C C . ASP A 1 52 ? -5.923 -7.512 9.691 1.00 0.00 473 ASP A C 16
ATOM 22310 O O . ASP A 1 52 ? -5.068 -8.371 9.473 1.00 0.00 473 ASP A O 16
ATOM 22319 N N . ASP A 1 53 ? -6.922 -7.257 8.853 1.00 0.00 474 ASP A N 16
ATOM 22320 C CA . ASP A 1 53 ? -7.075 -7.987 7.600 1.00 0.00 474 ASP A CA 16
ATOM 22321 C C . ASP A 1 53 ? -6.588 -7.151 6.421 1.00 0.00 474 ASP A C 16
ATOM 22322 O O . ASP A 1 53 ? -7.367 -6.787 5.540 1.00 0.00 474 ASP A O 16
ATOM 22331 N N . CYS A 1 54 ? -5.294 -6.849 6.411 1.00 0.00 475 CYS A N 16
ATOM 22332 C CA . CYS A 1 54 ? -4.702 -6.054 5.341 1.00 0.00 475 CYS A CA 16
ATOM 22333 C C . CYS A 1 54 ? -4.580 -6.872 4.059 1.00 0.00 475 CYS A C 16
ATOM 22334 O O . CYS A 1 54 ? -4.479 -8.098 4.100 1.00 0.00 475 CYS A O 16
ATOM 22341 N N . MET A 1 55 ? -4.590 -6.185 2.922 1.00 0.00 476 MET A N 16
ATOM 22342 C CA . MET A 1 55 ? -4.479 -6.848 1.628 1.00 0.00 476 MET A CA 16
ATOM 22343 C C . MET A 1 55 ? -3.044 -7.293 1.366 1.00 0.00 476 MET A C 16
ATOM 22344 O O . MET A 1 55 ? -2.796 -8.170 0.537 1.00 0.00 476 MET A O 16
ATOM 22358 N N . PHE A 1 56 ? -2.101 -6.685 2.078 1.00 0.00 477 PHE A N 16
ATOM 22359 C CA . PHE A 1 56 ? -0.690 -7.018 1.922 1.00 0.00 477 PHE A CA 16
ATOM 22360 C C . PHE A 1 56 ? -0.200 -7.869 3.090 1.00 0.00 477 PHE A C 16
ATOM 22361 O O . PHE A 1 56 ? -0.825 -7.908 4.150 1.00 0.00 477 PHE A O 16
ATOM 22378 N N . SER A 1 57 ? 0.923 -8.551 2.887 1.00 0.00 478 SER A N 16
ATOM 22379 C CA . SER A 1 57 ? 1.496 -9.405 3.921 1.00 0.00 478 SER A CA 16
ATOM 22380 C C . SER A 1 57 ? 2.270 -8.578 4.942 1.00 0.00 478 SER A C 16
ATOM 22381 O O . SER A 1 57 ? 2.803 -7.515 4.622 1.00 0.00 478 SER A O 16
ATOM 22389 N N . HIS A 1 58 ? 2.328 -9.073 6.174 1.00 0.00 479 HIS A N 16
ATOM 22390 C CA . HIS A 1 58 ? 3.037 -8.381 7.244 1.00 0.00 479 HIS A CA 16
ATOM 22391 C C . HIS A 1 58 ? 4.234 -9.199 7.721 1.00 0.00 479 HIS A C 16
ATOM 22392 O O . HIS A 1 58 ? 4.622 -9.127 8.888 1.00 0.00 479 HIS A O 16
ATOM 22406 N N . ASP A 1 59 ? 4.813 -9.975 6.812 1.00 0.00 480 ASP A N 16
ATOM 22407 C CA . ASP A 1 59 ? 5.966 -10.806 7.140 1.00 0.00 480 ASP A CA 16
ATOM 22408 C C . ASP A 1 59 ? 7.190 -9.946 7.436 1.00 0.00 480 ASP A C 16
ATOM 22409 O O . ASP A 1 59 ? 7.284 -8.792 7.017 1.00 0.00 480 ASP A O 16
ATOM 22418 N N . PRO A 1 60 ? 8.152 -10.518 8.175 1.00 0.00 481 PRO A N 16
ATOM 22419 C CA . PRO A 1 60 ? 9.387 -9.821 8.544 1.00 0.00 481 PRO A CA 16
ATOM 22420 C C . PRO A 1 60 ? 10.305 -9.597 7.347 1.00 0.00 481 PRO A C 16
ATOM 22421 O O . PRO A 1 60 ? 10.576 -10.520 6.577 1.00 0.00 481 PRO A O 16
ATOM 22432 N N . LEU A 1 61 ? 10.783 -8.367 7.196 1.00 0.00 482 LEU A N 16
ATOM 22433 C CA . LEU A 1 61 ? 11.672 -8.021 6.092 1.00 0.00 482 LEU A CA 16
ATOM 22434 C C . LEU A 1 61 ? 12.903 -8.922 6.082 1.00 0.00 482 LEU A C 16
ATOM 22435 O O . LEU A 1 61 ? 13.359 -9.381 7.130 1.00 0.00 482 LEU A O 16
ATOM 22451 N N . THR A 1 62 ? 13.438 -9.171 4.891 1.00 0.00 483 THR A N 16
ATOM 22452 C CA . THR A 1 62 ? 14.616 -10.016 4.743 1.00 0.00 483 THR A CA 16
ATOM 22453 C C . THR A 1 62 ? 15.611 -9.405 3.763 1.00 0.00 483 THR A C 16
ATOM 22454 O O . THR A 1 62 ? 15.235 -8.628 2.887 1.00 0.00 483 THR A O 16
ATOM 22465 N N . GLU A 1 63 ? 16.882 -9.764 3.917 1.00 0.00 484 GLU A N 16
ATOM 22466 C CA . GLU A 1 63 ? 17.931 -9.250 3.044 1.00 0.00 484 GLU A CA 16
ATOM 22467 C C . GLU A 1 63 ? 17.448 -9.176 1.598 1.00 0.00 484 GLU A C 16
ATOM 22468 O O . GLU A 1 63 ? 17.895 -8.328 0.827 1.00 0.00 484 GLU A O 16
ATOM 22480 N N . GLU A 1 64 ? 16.532 -10.071 1.240 1.00 0.00 485 GLU A N 16
ATOM 22481 C CA . GLU A 1 64 ? 15.990 -10.107 -0.113 1.00 0.00 485 GLU A CA 16
ATOM 22482 C C . GLU A 1 64 ? 14.932 -9.024 -0.305 1.00 0.00 485 GLU A C 16
ATOM 22483 O O . GLU A 1 64 ? 15.178 -8.006 -0.951 1.00 0.00 485 GLU A O 16
ATOM 22495 N N . THR A 1 65 ? 13.751 -9.252 0.262 1.00 0.00 486 THR A N 16
ATOM 22496 C CA . THR A 1 65 ? 12.654 -8.299 0.153 1.00 0.00 486 THR A CA 16
ATOM 22497 C C . THR A 1 65 ? 13.119 -6.886 0.487 1.00 0.00 486 THR A C 16
ATOM 22498 O O . THR A 1 65 ? 12.877 -5.947 -0.273 1.00 0.00 486 THR A O 16
ATOM 22509 N N . ARG A 1 66 ? 13.787 -6.741 1.626 1.00 0.00 487 ARG A N 16
ATOM 22510 C CA . ARG A 1 66 ? 14.285 -5.442 2.060 1.00 0.00 487 ARG A CA 16
ATOM 22511 C C . ARG A 1 66 ? 14.852 -4.656 0.881 1.00 0.00 487 ARG A C 16
ATOM 22512 O O . ARG A 1 66 ? 14.530 -3.483 0.693 1.00 0.00 487 ARG A O 16
ATOM 22533 N N . GLU A 1 67 ? 15.698 -5.310 0.092 1.00 0.00 488 GLU A N 16
ATOM 22534 C CA . GLU A 1 67 ? 16.310 -4.672 -1.067 1.00 0.00 488 GLU A CA 16
ATOM 22535 C C . GLU A 1 67 ? 15.249 -4.040 -1.964 1.00 0.00 488 GLU A C 16
ATOM 22536 O O . GLU A 1 67 ? 15.435 -2.940 -2.485 1.00 0.00 488 GLU A O 16
ATOM 22548 N N . LEU A 1 68 ? 14.137 -4.745 -2.140 1.00 0.00 489 LEU A N 16
ATOM 22549 C CA . LEU A 1 68 ? 13.045 -4.255 -2.975 1.00 0.00 489 LEU A CA 16
ATOM 22550 C C . LEU A 1 68 ? 12.617 -2.856 -2.544 1.00 0.00 489 LEU A C 16
ATOM 22551 O O . LEU A 1 68 ? 12.702 -1.902 -3.320 1.00 0.00 489 LEU A O 16
ATOM 22567 N N . LEU A 1 69 ? 12.157 -2.739 -1.303 1.00 0.00 490 LEU A N 16
ATOM 22568 C CA . LEU A 1 69 ? 11.717 -1.455 -0.768 1.00 0.00 490 LEU A CA 16
ATOM 22569 C C . LEU A 1 69 ? 12.669 -0.338 -1.182 1.00 0.00 490 LEU A C 16
ATOM 22570 O O . LEU A 1 69 ? 12.256 0.648 -1.794 1.00 0.00 490 LEU A O 16
ATOM 22586 N N . ASP A 1 70 ? 13.944 -0.498 -0.846 1.00 0.00 491 ASP A N 16
ATOM 22587 C CA . ASP A 1 70 ? 14.955 0.496 -1.186 1.00 0.00 491 ASP A CA 16
ATOM 22588 C C . ASP A 1 70 ? 14.751 1.015 -2.606 1.00 0.00 491 ASP A C 16
ATOM 22589 O O . ASP A 1 70 ? 14.894 2.210 -2.868 1.00 0.00 491 ASP A O 16
ATOM 22598 N N . LYS A 1 71 ? 14.416 0.111 -3.519 1.00 0.00 492 LYS A N 16
ATOM 22599 C CA . LYS A 1 71 ? 14.191 0.476 -4.913 1.00 0.00 492 LYS A CA 16
ATOM 22600 C C . LYS A 1 71 ? 12.799 1.069 -5.102 1.00 0.00 492 LYS A C 16
ATOM 22601 O O . LYS A 1 71 ? 12.653 2.195 -5.578 1.00 0.00 492 LYS A O 16
ATOM 22620 N N . MET A 1 72 ? 11.779 0.305 -4.725 1.00 0.00 493 MET A N 16
ATOM 22621 C CA . MET A 1 72 ? 10.398 0.758 -4.851 1.00 0.00 493 MET A CA 16
ATOM 22622 C C . MET A 1 72 ? 10.230 2.159 -4.272 1.00 0.00 493 MET A C 16
ATOM 22623 O O . MET A 1 72 ? 9.850 3.092 -4.980 1.00 0.00 493 MET A O 16
ATOM 22637 N N . LEU A 1 73 ? 10.515 2.300 -2.982 1.00 0.00 494 LEU A N 16
ATOM 22638 C CA . LEU A 1 73 ? 10.395 3.588 -2.308 1.00 0.00 494 LEU A CA 16
ATOM 22639 C C . LEU A 1 73 ? 10.912 4.717 -3.195 1.00 0.00 494 LEU A C 16
ATOM 22640 O O . LEU A 1 73 ? 10.279 5.765 -3.315 1.00 0.00 494 LEU A O 16
ATOM 22656 N N . ALA A 1 74 ? 12.066 4.493 -3.816 1.00 0.00 495 ALA A N 16
ATOM 22657 C CA . ALA A 1 74 ? 12.666 5.489 -4.695 1.00 0.00 495 ALA A CA 16
ATOM 22658 C C . ALA A 1 74 ? 11.779 5.758 -5.906 1.00 0.00 495 ALA A C 16
ATOM 22659 O O . ALA A 1 74 ? 11.631 6.901 -6.338 1.00 0.00 495 ALA A O 16
ATOM 22666 N N . ASP A 1 75 ? 11.191 4.697 -6.450 1.00 0.00 496 ASP A N 16
ATOM 22667 C CA . ASP A 1 75 ? 10.319 4.819 -7.612 1.00 0.00 496 ASP A CA 16
ATOM 22668 C C . ASP A 1 75 ? 9.259 5.892 -7.385 1.00 0.00 496 ASP A C 16
ATOM 22669 O O . ASP A 1 75 ? 8.955 6.678 -8.283 1.00 0.00 496 ASP A O 16
ATOM 22678 N N . ASP A 1 76 ? 8.699 5.919 -6.181 1.00 0.00 497 ASP A N 16
ATOM 22679 C CA . ASP A 1 76 ? 7.673 6.896 -5.836 1.00 0.00 497 ASP A CA 16
ATOM 22680 C C . ASP A 1 76 ? 8.303 8.198 -5.351 1.00 0.00 497 ASP A C 16
ATOM 22681 O O . ASP A 1 76 ? 8.027 9.271 -5.887 1.00 0.00 497 ASP A O 16
ATOM 22690 N N . ALA A 1 77 ? 9.150 8.096 -4.331 1.00 0.00 498 ALA A N 16
ATOM 22691 C CA . ALA A 1 77 ? 9.820 9.264 -3.774 1.00 0.00 498 ALA A CA 16
ATOM 22692 C C . ALA A 1 77 ? 10.323 10.187 -4.879 1.00 0.00 498 ALA A C 16
ATOM 22693 O O . ALA A 1 77 ? 9.986 11.370 -4.913 1.00 0.00 498 ALA A O 16
ATOM 22700 N N . GLU A 1 78 ? 11.132 9.638 -5.780 1.00 0.00 499 GLU A N 16
ATOM 22701 C CA . GLU A 1 78 ? 11.683 10.414 -6.885 1.00 0.00 499 GLU A CA 16
ATOM 22702 C C . GLU A 1 78 ? 10.588 11.212 -7.588 1.00 0.00 499 GLU A C 16
ATOM 22703 O O . GLU A 1 78 ? 10.711 12.422 -7.776 1.00 0.00 499 GLU A O 16
ATOM 22715 N N . ALA A 1 79 ? 9.519 10.524 -7.975 1.00 0.00 500 ALA A N 16
ATOM 22716 C CA . ALA A 1 79 ? 8.402 11.167 -8.656 1.00 0.00 500 ALA A CA 16
ATOM 22717 C C . ALA A 1 79 ? 7.813 12.287 -7.806 1.00 0.00 500 ALA A C 16
ATOM 22718 O O . ALA A 1 79 ? 7.799 13.448 -8.214 1.00 0.00 500 ALA A O 16
ATOM 22725 N N . GLY A 1 80 ? 7.325 11.932 -6.621 1.00 0.00 501 GLY A N 16
ATOM 22726 C CA . GLY A 1 80 ? 6.740 12.919 -5.733 1.00 0.00 501 GLY A CA 16
ATOM 22727 C C . GLY A 1 80 ? 5.274 12.652 -5.454 1.00 0.00 501 GLY A C 16
ATOM 22728 O O . GLY A 1 80 ? 4.399 13.313 -6.011 1.00 0.00 501 GLY A O 16
ATOM 22732 N N . ALA A 1 81 ? 5.006 11.678 -4.590 1.00 0.00 502 ALA A N 16
ATOM 22733 C CA . ALA A 1 81 ? 3.637 11.325 -4.238 1.00 0.00 502 ALA A CA 16
ATOM 22734 C C . ALA A 1 81 ? 2.744 12.560 -4.200 1.00 0.00 502 ALA A C 16
ATOM 22735 O O . ALA A 1 81 ? 2.773 13.328 -3.239 1.00 0.00 502 ALA A O 16
ATOM 22742 N N . GLU A 1 82 ? 1.952 12.745 -5.252 1.00 0.00 503 GLU A N 16
ATOM 22743 C CA . GLU A 1 82 ? 1.052 13.889 -5.338 1.00 0.00 503 GLU A CA 16
ATOM 22744 C C . GLU A 1 82 ? -0.089 13.760 -4.333 1.00 0.00 503 GLU A C 16
ATOM 22745 O O . GLU A 1 82 ? -1.067 13.053 -4.575 1.00 0.00 503 GLU A O 16
ATOM 22757 N N . ASP A 1 83 ? 0.044 14.448 -3.204 1.00 0.00 504 ASP A N 16
ATOM 22758 C CA . ASP A 1 83 ? -0.975 14.412 -2.162 1.00 0.00 504 ASP A CA 16
ATOM 22759 C C . ASP A 1 83 ? -2.040 15.477 -2.406 1.00 0.00 504 ASP A C 16
ATOM 22760 O O . ASP A 1 83 ? -1.858 16.642 -2.053 1.00 0.00 504 ASP A O 16
ATOM 22769 N N . GLU A 1 84 ? -3.150 15.069 -3.012 1.00 0.00 505 GLU A N 16
ATOM 22770 C CA . GLU A 1 84 ? -4.243 15.990 -3.305 1.00 0.00 505 GLU A CA 16
ATOM 22771 C C . GLU A 1 84 ? -5.447 15.706 -2.412 1.00 0.00 505 GLU A C 16
ATOM 22772 O O . GLU A 1 84 ? -5.565 14.625 -1.833 1.00 0.00 505 GLU A O 16
ATOM 22784 N N . LYS A 1 85 ? -6.340 16.684 -2.304 1.00 0.00 506 LYS A N 16
ATOM 22785 C CA . LYS A 1 85 ? -7.536 16.542 -1.482 1.00 0.00 506 LYS A CA 16
ATOM 22786 C C . LYS A 1 85 ? -8.744 17.175 -2.166 1.00 0.00 506 LYS A C 16
ATOM 22787 O O . LYS A 1 85 ? -8.716 18.350 -2.530 1.00 0.00 506 LYS A O 16
ATOM 22806 N N . GLU A 1 86 ? -9.802 16.388 -2.336 1.00 0.00 507 GLU A N 16
ATOM 22807 C CA . GLU A 1 86 ? -11.019 16.874 -2.975 1.00 0.00 507 GLU A CA 16
ATOM 22808 C C . GLU A 1 86 ? -11.893 17.629 -1.979 1.00 0.00 507 GLU A C 16
ATOM 22809 O O . GLU A 1 86 ? -11.891 17.332 -0.784 1.00 0.00 507 GLU A O 16
ATOM 22821 N N . VAL A 1 87 ? -12.640 18.608 -2.479 1.00 0.00 508 VAL A N 16
ATOM 22822 C CA . VAL A 1 87 ? -13.520 19.407 -1.634 1.00 0.00 508 VAL A CA 16
ATOM 22823 C C . VAL A 1 87 ? -14.985 19.149 -1.967 1.00 0.00 508 VAL A C 16
ATOM 22824 O O . VAL A 1 87 ? -15.406 19.300 -3.113 1.00 0.00 508 VAL A O 16
ATOM 22837 N N . GLU A 1 88 ? -15.756 18.758 -0.957 1.00 0.00 509 GLU A N 16
ATOM 22838 C CA . GLU A 1 88 ? -17.175 18.479 -1.144 1.00 0.00 509 GLU A CA 16
ATOM 22839 C C . GLU A 1 88 ? -18.033 19.511 -0.418 1.00 0.00 509 GLU A C 16
ATOM 22840 O O . GLU A 1 88 ? -17.684 19.969 0.669 1.00 0.00 509 GLU A O 16
ATOM 22852 N N . GLU A 1 89 ? -19.158 19.872 -1.029 1.00 0.00 510 GLU A N 16
ATOM 22853 C CA . GLU A 1 89 ? -20.065 20.852 -0.441 1.00 0.00 510 GLU A CA 16
ATOM 22854 C C . GLU A 1 89 ? -20.415 20.475 0.996 1.00 0.00 510 GLU A C 16
ATOM 22855 O O . GLU A 1 89 ? -20.279 19.319 1.397 1.00 0.00 510 GLU A O 16
ATOM 22867 N N . LEU A 1 90 ? -20.865 21.460 1.766 1.00 0.00 511 LEU A N 16
ATOM 22868 C CA . LEU A 1 90 ? -21.234 21.234 3.159 1.00 0.00 511 LEU A CA 16
ATOM 22869 C C . LEU A 1 90 ? -22.562 21.909 3.486 1.00 0.00 511 LEU A C 16
ATOM 22870 O O . LEU A 1 90 ? -23.362 21.387 4.263 1.00 0.00 511 LEU A O 16
ATOM 22886 N N . LYS A 1 91 ? -22.792 23.072 2.887 1.00 0.00 512 LYS A N 16
ATOM 22887 C CA . LYS A 1 91 ? -24.025 23.819 3.111 1.00 0.00 512 LYS A CA 16
ATOM 22888 C C . LYS A 1 91 ? -24.997 23.625 1.952 1.00 0.00 512 LYS A C 16
ATOM 22889 O O . LYS A 1 91 ? -25.650 24.571 1.511 1.00 0.00 512 LYS A O 16
ATOM 22908 N N . LYS A 1 92 ? -25.089 22.393 1.463 1.00 0.00 513 LYS A N 16
ATOM 22909 C CA . LYS A 1 92 ? -25.984 22.073 0.357 1.00 0.00 513 LYS A CA 16
ATOM 22910 C C . LYS A 1 92 ? -27.413 21.877 0.852 1.00 0.00 513 LYS A C 16
ATOM 22911 O O . LYS A 1 92 ? -27.784 20.789 1.292 1.00 0.00 513 LYS A O 16
ATOM 22930 N N . SER A 1 93 ? -28.212 22.937 0.776 1.00 0.00 514 SER A N 16
ATOM 22931 C CA . SER A 1 93 ? -29.600 22.881 1.219 1.00 0.00 514 SER A CA 16
ATOM 22932 C C . SER A 1 93 ? -30.539 23.388 0.128 1.00 0.00 514 SER A C 16
ATOM 22933 O O . SER A 1 93 ? -30.106 24.017 -0.837 1.00 0.00 514 SER A O 16
ATOM 22941 N N . GLY A 1 94 ? -31.829 23.109 0.290 1.00 0.00 515 GLY A N 16
ATOM 22942 C CA . GLY A 1 94 ? -32.810 23.543 -0.688 1.00 0.00 515 GLY A CA 16
ATOM 22943 C C . GLY A 1 94 ? -34.049 24.132 -0.044 1.00 0.00 515 GLY A C 16
ATOM 22944 O O . GLY A 1 94 ? -34.507 23.675 1.004 1.00 0.00 515 GLY A O 16
ATOM 22948 N N . PRO A 1 95 ? -34.611 25.173 -0.676 1.00 0.00 516 PRO A N 16
ATOM 22949 C CA . PRO A 1 95 ? -35.812 25.849 -0.175 1.00 0.00 516 PRO A CA 16
ATOM 22950 C C . PRO A 1 95 ? -37.058 24.978 -0.292 1.00 0.00 516 PRO A C 16
ATOM 22951 O O . PRO A 1 95 ? -36.980 23.816 -0.689 1.00 0.00 516 PRO A O 16
ATOM 22962 N N . SER A 1 96 ? -38.207 25.549 0.056 1.00 0.00 517 SER A N 16
ATOM 22963 C CA . SER A 1 96 ? -39.471 24.823 -0.007 1.00 0.00 517 SER A CA 16
ATOM 22964 C C . SER A 1 96 ? -40.614 25.756 -0.394 1.00 0.00 517 SER A C 16
ATOM 22965 O O . SER A 1 96 ? -40.554 26.962 -0.154 1.00 0.00 517 SER A O 16
ATOM 22973 N N . SER A 1 97 ? -41.656 25.189 -0.993 1.00 0.00 518 SER A N 16
ATOM 22974 C CA . SER A 1 97 ? -42.812 25.969 -1.417 1.00 0.00 518 SER A CA 16
ATOM 22975 C C . SER A 1 97 ? -44.042 25.079 -1.568 1.00 0.00 518 SER A C 16
ATOM 22976 O O . SER A 1 97 ? -43.928 23.880 -1.818 1.00 0.00 518 SER A O 16
ATOM 22984 N N . GLY A 1 98 ? -45.220 25.677 -1.414 1.00 0.00 519 GLY A N 16
ATOM 22985 C CA . GLY A 1 98 ? -46.455 24.925 -1.536 1.00 0.00 519 GLY A CA 16
ATOM 22986 C C . GLY A 1 98 ? -47.609 25.779 -2.023 1.00 0.00 519 GLY A C 16
ATOM 22987 O O . GLY A 1 98 ? -47.372 26.883 -2.511 1.00 0.00 519 GLY A O 16
ATOM 22993 N N . GLY A 1 1 ? 36.464 -23.911 -0.280 1.00 0.00 422 GLY A N 17
ATOM 22994 C CA . GLY A 1 1 ? 35.317 -23.157 0.190 1.00 0.00 422 GLY A CA 17
ATOM 22995 C C . GLY A 1 1 ? 35.028 -21.943 -0.670 1.00 0.00 422 GLY A C 17
ATOM 22996 O O . GLY A 1 1 ? 35.195 -20.807 -0.229 1.00 0.00 422 GLY A O 17
ATOM 23000 N N . SER A 1 2 ? 34.595 -22.184 -1.904 1.00 0.00 423 SER A N 17
ATOM 23001 C CA . SER A 1 2 ? 34.288 -21.101 -2.831 1.00 0.00 423 SER A CA 17
ATOM 23002 C C . SER A 1 2 ? 32.783 -20.991 -3.059 1.00 0.00 423 SER A C 17
ATOM 23003 O O . SER A 1 2 ? 32.174 -21.861 -3.681 1.00 0.00 423 SER A O 17
ATOM 23011 N N . SER A 1 3 ? 32.191 -19.915 -2.551 1.00 0.00 424 SER A N 17
ATOM 23012 C CA . SER A 1 3 ? 30.757 -19.692 -2.695 1.00 0.00 424 SER A CA 17
ATOM 23013 C C . SER A 1 3 ? 30.481 -18.531 -3.645 1.00 0.00 424 SER A C 17
ATOM 23014 O O . SER A 1 3 ? 31.377 -17.754 -3.970 1.00 0.00 424 SER A O 17
ATOM 23022 N N . GLY A 1 4 ? 29.232 -18.421 -4.088 1.00 0.00 425 GLY A N 17
ATOM 23023 C CA . GLY A 1 4 ? 28.858 -17.353 -4.996 1.00 0.00 425 GLY A CA 17
ATOM 23024 C C . GLY A 1 4 ? 28.217 -17.872 -6.268 1.00 0.00 425 GLY A C 17
ATOM 23025 O O . GLY A 1 4 ? 28.895 -18.433 -7.129 1.00 0.00 425 GLY A O 17
ATOM 23029 N N . SER A 1 5 ? 26.906 -17.686 -6.387 1.00 0.00 426 SER A N 17
ATOM 23030 C CA . SER A 1 5 ? 26.173 -18.145 -7.560 1.00 0.00 426 SER A CA 17
ATOM 23031 C C . SER A 1 5 ? 25.191 -17.079 -8.038 1.00 0.00 426 SER A C 17
ATOM 23032 O O . SER A 1 5 ? 24.198 -16.790 -7.371 1.00 0.00 426 SER A O 17
ATOM 23040 N N . SER A 1 6 ? 25.478 -16.497 -9.199 1.00 0.00 427 SER A N 17
ATOM 23041 C CA . SER A 1 6 ? 24.624 -15.460 -9.765 1.00 0.00 427 SER A CA 17
ATOM 23042 C C . SER A 1 6 ? 23.706 -16.038 -10.838 1.00 0.00 427 SER A C 17
ATOM 23043 O O . SER A 1 6 ? 24.155 -16.408 -11.922 1.00 0.00 427 SER A O 17
ATOM 23051 N N . GLY A 1 7 ? 22.415 -16.113 -10.526 1.00 0.00 428 GLY A N 17
ATOM 23052 C CA . GLY A 1 7 ? 21.454 -16.647 -11.473 1.00 0.00 428 GLY A CA 17
ATOM 23053 C C . GLY A 1 7 ? 20.088 -16.001 -11.338 1.00 0.00 428 GLY A C 17
ATOM 23054 O O . GLY A 1 7 ? 19.286 -16.403 -10.497 1.00 0.00 428 GLY A O 17
ATOM 23058 N N . GLU A 1 8 ? 19.826 -14.998 -12.169 1.00 0.00 429 GLU A N 17
ATOM 23059 C CA . GLU A 1 8 ? 18.549 -14.294 -12.137 1.00 0.00 429 GLU A CA 17
ATOM 23060 C C . GLU A 1 8 ? 17.469 -15.094 -12.859 1.00 0.00 429 GLU A C 17
ATOM 23061 O O . GLU A 1 8 ? 17.764 -16.046 -13.583 1.00 0.00 429 GLU A O 17
ATOM 23073 N N . LEU A 1 9 ? 16.216 -14.701 -12.658 1.00 0.00 430 LEU A N 17
ATOM 23074 C CA . LEU A 1 9 ? 15.090 -15.381 -13.289 1.00 0.00 430 LEU A CA 17
ATOM 23075 C C . LEU A 1 9 ? 14.185 -14.385 -14.007 1.00 0.00 430 LEU A C 17
ATOM 23076 O O . LEU A 1 9 ? 14.193 -13.186 -13.725 1.00 0.00 430 LEU A O 17
ATOM 23092 N N . PRO A 1 10 ? 13.384 -14.890 -14.957 1.00 0.00 431 PRO A N 17
ATOM 23093 C CA . PRO A 1 10 ? 12.457 -14.062 -15.733 1.00 0.00 431 PRO A CA 17
ATOM 23094 C C . PRO A 1 10 ? 11.295 -13.547 -14.890 1.00 0.00 431 PRO A C 17
ATOM 23095 O O . PRO A 1 10 ? 10.391 -12.883 -15.398 1.00 0.00 431 PRO A O 17
ATOM 23106 N N . LYS A 1 11 ? 11.325 -13.856 -13.598 1.00 0.00 432 LYS A N 17
ATOM 23107 C CA . LYS A 1 11 ? 10.276 -13.423 -12.683 1.00 0.00 432 LYS A CA 17
ATOM 23108 C C . LYS A 1 11 ? 10.651 -12.108 -12.008 1.00 0.00 432 LYS A C 17
ATOM 23109 O O . LYS A 1 11 ? 11.819 -11.865 -11.702 1.00 0.00 432 LYS A O 17
ATOM 23128 N N . LYS A 1 12 ? 9.654 -11.261 -11.777 1.00 0.00 433 LYS A N 17
ATOM 23129 C CA . LYS A 1 12 ? 9.877 -9.971 -11.136 1.00 0.00 433 LYS A CA 17
ATOM 23130 C C . LYS A 1 12 ? 9.390 -9.989 -9.690 1.00 0.00 433 LYS A C 17
ATOM 23131 O O . LYS A 1 12 ? 8.434 -10.690 -9.357 1.00 0.00 433 LYS A O 17
ATOM 23150 N N . ARG A 1 13 ? 10.052 -9.215 -8.837 1.00 0.00 434 ARG A N 17
ATOM 23151 C CA . ARG A 1 13 ? 9.685 -9.143 -7.428 1.00 0.00 434 ARG A CA 17
ATOM 23152 C C . ARG A 1 13 ? 9.343 -7.711 -7.028 1.00 0.00 434 ARG A C 17
ATOM 23153 O O . ARG A 1 13 ? 9.750 -7.239 -5.967 1.00 0.00 434 ARG A O 17
ATOM 23174 N N . GLU A 1 14 ? 8.594 -7.025 -7.885 1.00 0.00 435 GLU A N 17
ATOM 23175 C CA . GLU A 1 14 ? 8.199 -5.646 -7.621 1.00 0.00 435 GLU A CA 17
ATOM 23176 C C . GLU A 1 14 ? 6.683 -5.530 -7.488 1.00 0.00 435 GLU A C 17
ATOM 23177 O O . GLU A 1 14 ? 5.936 -6.310 -8.080 1.00 0.00 435 GLU A O 17
ATOM 23189 N N . LEU A 1 15 ? 6.237 -4.552 -6.708 1.00 0.00 436 LEU A N 17
ATOM 23190 C CA . LEU A 1 15 ? 4.810 -4.333 -6.496 1.00 0.00 436 LEU A CA 17
ATOM 23191 C C . LEU A 1 15 ? 4.098 -4.071 -7.819 1.00 0.00 436 LEU A C 17
ATOM 23192 O O . LEU A 1 15 ? 4.482 -3.181 -8.578 1.00 0.00 436 LEU A O 17
ATOM 23208 N N . CYS A 1 16 ? 3.055 -4.850 -8.088 1.00 0.00 437 CYS A N 17
ATOM 23209 C CA . CYS A 1 16 ? 2.286 -4.702 -9.318 1.00 0.00 437 CYS A CA 17
ATOM 23210 C C . CYS A 1 16 ? 1.576 -3.352 -9.356 1.00 0.00 437 CYS A C 17
ATOM 23211 O O . CYS A 1 16 ? 1.155 -2.830 -8.324 1.00 0.00 437 CYS A O 17
ATOM 23218 N N . LYS A 1 17 ? 1.447 -2.791 -10.554 1.00 0.00 438 LYS A N 17
ATOM 23219 C CA . LYS A 1 17 ? 0.787 -1.503 -10.729 1.00 0.00 438 LYS A CA 17
ATOM 23220 C C . LYS A 1 17 ? -0.730 -1.664 -10.722 1.00 0.00 438 LYS A C 17
ATOM 23221 O O . LYS A 1 17 ? -1.468 -0.680 -10.660 1.00 0.00 438 LYS A O 17
ATOM 23240 N N . PHE A 1 18 ? -1.189 -2.909 -10.785 1.00 0.00 439 PHE A N 17
ATOM 23241 C CA . PHE A 1 18 ? -2.619 -3.198 -10.785 1.00 0.00 439 PHE A CA 17
ATOM 23242 C C . PHE A 1 18 ? -3.068 -3.721 -9.424 1.00 0.00 439 PHE A C 17
ATOM 23243 O O . PHE A 1 18 ? -4.084 -3.284 -8.883 1.00 0.00 439 PHE A O 17
ATOM 23260 N N . TYR A 1 19 ? -2.304 -4.659 -8.876 1.00 0.00 440 TYR A N 17
ATOM 23261 C CA . TYR A 1 19 ? -2.625 -5.245 -7.579 1.00 0.00 440 TYR A CA 17
ATOM 23262 C C . TYR A 1 19 ? -2.957 -4.160 -6.559 1.00 0.00 440 TYR A C 17
ATOM 23263 O O . TYR A 1 19 ? -3.828 -4.340 -5.707 1.00 0.00 440 TYR A O 17
ATOM 23281 N N . ILE A 1 20 ? -2.257 -3.035 -6.652 1.00 0.00 441 ILE A N 17
ATOM 23282 C CA . ILE A 1 20 ? -2.478 -1.920 -5.739 1.00 0.00 441 ILE A CA 17
ATOM 23283 C C . ILE A 1 20 ? -3.967 -1.682 -5.513 1.00 0.00 441 ILE A C 17
ATOM 23284 O O . ILE A 1 20 ? -4.394 -1.358 -4.404 1.00 0.00 441 ILE A O 17
ATOM 23300 N N . THR A 1 21 ? -4.755 -1.847 -6.571 1.00 0.00 442 THR A N 17
ATOM 23301 C CA . THR A 1 21 ? -6.197 -1.651 -6.489 1.00 0.00 442 THR A CA 17
ATOM 23302 C C . THR A 1 21 ? -6.929 -2.985 -6.404 1.00 0.00 442 THR A C 17
ATOM 23303 O O . THR A 1 21 ? -7.934 -3.109 -5.705 1.00 0.00 442 THR A O 17
ATOM 23314 N N . GLY A 1 22 ? -6.418 -3.982 -7.119 1.00 0.00 443 GLY A N 17
ATOM 23315 C CA . GLY A 1 22 ? -7.036 -5.295 -7.110 1.00 0.00 443 GLY A CA 17
ATOM 23316 C C . GLY A 1 22 ? -7.541 -5.708 -8.478 1.00 0.00 443 GLY A C 17
ATOM 23317 O O . GLY A 1 22 ? -8.013 -6.830 -8.661 1.00 0.00 443 GLY A O 17
ATOM 23321 N N . PHE A 1 23 ? -7.442 -4.799 -9.443 1.00 0.00 444 PHE A N 17
ATOM 23322 C CA . PHE A 1 23 ? -7.895 -5.074 -10.801 1.00 0.00 444 PHE A CA 17
ATOM 23323 C C . PHE A 1 23 ? -6.720 -5.444 -11.701 1.00 0.00 444 PHE A C 17
ATOM 23324 O O . PHE A 1 23 ? -6.322 -4.670 -12.572 1.00 0.00 444 PHE A O 17
ATOM 23341 N N . CYS A 1 24 ? -6.168 -6.634 -11.485 1.00 0.00 445 CYS A N 17
ATOM 23342 C CA . CYS A 1 24 ? -5.038 -7.109 -12.274 1.00 0.00 445 CYS A CA 17
ATOM 23343 C C . CYS A 1 24 ? -5.470 -8.216 -13.231 1.00 0.00 445 CYS A C 17
ATOM 23344 O O . CYS A 1 24 ? -5.705 -9.351 -12.817 1.00 0.00 445 CYS A O 17
ATOM 23351 N N . ALA A 1 25 ? -5.573 -7.878 -14.512 1.00 0.00 446 ALA A N 17
ATOM 23352 C CA . ALA A 1 25 ? -5.974 -8.844 -15.527 1.00 0.00 446 ALA A CA 17
ATOM 23353 C C . ALA A 1 25 ? -5.336 -10.205 -15.272 1.00 0.00 446 ALA A C 17
ATOM 23354 O O . ALA A 1 25 ? -6.033 -11.198 -15.060 1.00 0.00 446 ALA A O 17
ATOM 23361 N N . ARG A 1 26 ? -4.008 -10.245 -15.295 1.00 0.00 447 ARG A N 17
ATOM 23362 C CA . ARG A 1 26 ? -3.277 -11.486 -15.068 1.00 0.00 447 ARG A CA 17
ATOM 23363 C C . ARG A 1 26 ? -3.113 -11.755 -13.575 1.00 0.00 447 ARG A C 17
ATOM 23364 O O . ARG A 1 26 ? -2.361 -11.064 -12.889 1.00 0.00 447 ARG A O 17
ATOM 23385 N N . ALA A 1 27 ? -3.822 -12.764 -13.080 1.00 0.00 448 ALA A N 17
ATOM 23386 C CA . ALA A 1 27 ? -3.754 -13.126 -11.670 1.00 0.00 448 ALA A CA 17
ATOM 23387 C C . ALA A 1 27 ? -2.520 -13.973 -11.379 1.00 0.00 448 ALA A C 17
ATOM 23388 O O . ALA A 1 27 ? -1.521 -13.473 -10.862 1.00 0.00 448 ALA A O 17
ATOM 23395 N N . GLU A 1 28 ? -2.597 -15.257 -11.714 1.00 0.00 449 GLU A N 17
ATOM 23396 C CA . GLU A 1 28 ? -1.485 -16.173 -11.486 1.00 0.00 449 GLU A CA 17
ATOM 23397 C C . GLU A 1 28 ? -0.444 -16.051 -12.595 1.00 0.00 449 GLU A C 17
ATOM 23398 O O . GLU A 1 28 ? 0.584 -16.727 -12.573 1.00 0.00 449 GLU A O 17
ATOM 23410 N N . ASN A 1 29 ? -0.719 -15.184 -13.564 1.00 0.00 450 ASN A N 17
ATOM 23411 C CA . ASN A 1 29 ? 0.193 -14.973 -14.683 1.00 0.00 450 ASN A CA 17
ATOM 23412 C C . ASN A 1 29 ? 1.039 -13.722 -14.467 1.00 0.00 450 ASN A C 17
ATOM 23413 O O . ASN A 1 29 ? 1.872 -13.371 -15.304 1.00 0.00 450 ASN A O 17
ATOM 23424 N N . CYS A 1 30 ? 0.820 -13.053 -13.340 1.00 0.00 451 CYS A N 17
ATOM 23425 C CA . CYS A 1 30 ? 1.561 -11.842 -13.013 1.00 0.00 451 CYS A CA 17
ATOM 23426 C C . CYS A 1 30 ? 2.939 -12.182 -12.453 1.00 0.00 451 CYS A C 17
ATOM 23427 O O . CYS A 1 30 ? 3.075 -12.709 -11.349 1.00 0.00 451 CYS A O 17
ATOM 23434 N N . PRO A 1 31 ? 3.987 -11.872 -13.231 1.00 0.00 452 PRO A N 17
ATOM 23435 C CA . PRO A 1 31 ? 5.373 -12.135 -12.834 1.00 0.00 452 PRO A CA 17
ATOM 23436 C C . PRO A 1 31 ? 5.830 -11.233 -11.692 1.00 0.00 452 PRO A C 17
ATOM 23437 O O . PRO A 1 31 ? 6.990 -11.273 -11.283 1.00 0.00 452 PRO A O 17
ATOM 23448 N N . TYR A 1 32 ? 4.911 -10.421 -11.183 1.00 0.00 453 TYR A N 17
ATOM 23449 C CA . TYR A 1 32 ? 5.220 -9.507 -10.089 1.00 0.00 453 TYR A CA 17
ATOM 23450 C C . TYR A 1 32 ? 4.745 -10.074 -8.755 1.00 0.00 453 TYR A C 17
ATOM 23451 O O . TYR A 1 32 ? 4.183 -11.167 -8.697 1.00 0.00 453 TYR A O 17
ATOM 23469 N N . MET A 1 33 ? 4.976 -9.321 -7.684 1.00 0.00 454 MET A N 17
ATOM 23470 C CA . MET A 1 33 ? 4.571 -9.747 -6.349 1.00 0.00 454 MET A CA 17
ATOM 23471 C C . MET A 1 33 ? 3.212 -9.159 -5.981 1.00 0.00 454 MET A C 17
ATOM 23472 O O . MET A 1 33 ? 2.920 -8.003 -6.289 1.00 0.00 454 MET A O 17
ATOM 23486 N N . HIS A 1 34 ? 2.385 -9.963 -5.320 1.00 0.00 455 HIS A N 17
ATOM 23487 C CA . HIS A 1 34 ? 1.057 -9.521 -4.909 1.00 0.00 455 HIS A CA 17
ATOM 23488 C C . HIS A 1 34 ? 0.912 -9.574 -3.391 1.00 0.00 455 HIS A C 17
ATOM 23489 O O . HIS A 1 34 ? 0.955 -8.546 -2.717 1.00 0.00 455 HIS A O 17
ATOM 23503 N N . GLY A 1 35 ? 0.739 -10.781 -2.859 1.00 0.00 456 GLY A N 17
ATOM 23504 C CA . GLY A 1 35 ? 0.589 -10.945 -1.425 1.00 0.00 456 GLY A CA 17
ATOM 23505 C C . GLY A 1 35 ? 1.918 -10.919 -0.697 1.00 0.00 456 GLY A C 17
ATOM 23506 O O . GLY A 1 35 ? 2.186 -10.009 0.088 1.00 0.00 456 GLY A O 17
ATOM 23510 N N . ASP A 1 36 ? 2.752 -11.921 -0.956 1.00 0.00 457 ASP A N 17
ATOM 23511 C CA . ASP A 1 36 ? 4.061 -12.009 -0.318 1.00 0.00 457 ASP A CA 17
ATOM 23512 C C . ASP A 1 36 ? 4.649 -10.621 -0.088 1.00 0.00 457 ASP A C 17
ATOM 23513 O O . ASP A 1 36 ? 5.195 -10.335 0.978 1.00 0.00 457 ASP A O 17
ATOM 23522 N N . PHE A 1 37 ? 4.533 -9.761 -1.094 1.00 0.00 458 PHE A N 17
ATOM 23523 C CA . PHE A 1 37 ? 5.055 -8.402 -1.003 1.00 0.00 458 PHE A CA 17
ATOM 23524 C C . PHE A 1 37 ? 4.730 -7.785 0.355 1.00 0.00 458 PHE A C 17
ATOM 23525 O O . PHE A 1 37 ? 3.584 -7.783 0.805 1.00 0.00 458 PHE A O 17
ATOM 23542 N N . PRO A 1 38 ? 5.762 -7.249 1.023 1.00 0.00 459 PRO A N 17
ATOM 23543 C CA . PRO A 1 38 ? 5.611 -6.618 2.338 1.00 0.00 459 PRO A CA 17
ATOM 23544 C C . PRO A 1 38 ? 4.847 -5.301 2.266 1.00 0.00 459 PRO A C 17
ATOM 23545 O O . PRO A 1 38 ? 4.909 -4.590 1.262 1.00 0.00 459 PRO A O 17
ATOM 23556 N N . CYS A 1 39 ? 4.126 -4.981 3.335 1.00 0.00 460 CYS A N 17
ATOM 23557 C CA . CYS A 1 39 ? 3.349 -3.749 3.394 1.00 0.00 460 CYS A CA 17
ATOM 23558 C C . CYS A 1 39 ? 4.259 -2.541 3.593 1.00 0.00 460 CYS A C 17
ATOM 23559 O O . CYS A 1 39 ? 5.325 -2.645 4.200 1.00 0.00 460 CYS A O 17
ATOM 23566 N N . LYS A 1 40 ? 3.831 -1.394 3.077 1.00 0.00 461 LYS A N 17
ATOM 23567 C CA . LYS A 1 40 ? 4.605 -0.164 3.198 1.00 0.00 461 LYS A CA 17
ATOM 23568 C C . LYS A 1 40 ? 4.396 0.478 4.565 1.00 0.00 461 LYS A C 17
ATOM 23569 O O . LYS A 1 40 ? 5.302 0.495 5.399 1.00 0.00 461 LYS A O 17
ATOM 23588 N N . LEU A 1 41 ? 3.197 1.004 4.790 1.00 0.00 462 LEU A N 17
ATOM 23589 C CA . LEU A 1 41 ? 2.868 1.646 6.058 1.00 0.00 462 LEU A CA 17
ATOM 23590 C C . LEU A 1 41 ? 3.381 0.822 7.234 1.00 0.00 462 LEU A C 17
ATOM 23591 O O . LEU A 1 41 ? 4.196 1.293 8.028 1.00 0.00 462 LEU A O 17
ATOM 23607 N N . TYR A 1 42 ? 2.900 -0.412 7.340 1.00 0.00 463 TYR A N 17
ATOM 23608 C CA . TYR A 1 42 ? 3.309 -1.302 8.420 1.00 0.00 463 TYR A CA 17
ATOM 23609 C C . TYR A 1 42 ? 4.799 -1.154 8.713 1.00 0.00 463 TYR A C 17
ATOM 23610 O O . TYR A 1 42 ? 5.255 -1.430 9.823 1.00 0.00 463 TYR A O 17
ATOM 23628 N N . HIS A 1 43 ? 5.552 -0.714 7.710 1.00 0.00 464 HIS A N 17
ATOM 23629 C CA . HIS A 1 43 ? 6.991 -0.527 7.859 1.00 0.00 464 HIS A CA 17
ATOM 23630 C C . HIS A 1 43 ? 7.324 0.941 8.111 1.00 0.00 464 HIS A C 17
ATOM 23631 O O . HIS A 1 43 ? 8.032 1.274 9.062 1.00 0.00 464 HIS A O 17
ATOM 23645 N N . THR A 1 44 ? 6.810 1.815 7.252 1.00 0.00 465 THR A N 17
ATOM 23646 C CA . THR A 1 44 ? 7.055 3.246 7.379 1.00 0.00 465 THR A CA 17
ATOM 23647 C C . THR A 1 44 ? 7.164 3.657 8.843 1.00 0.00 465 THR A C 17
ATOM 23648 O O . THR A 1 44 ? 7.988 4.498 9.204 1.00 0.00 465 THR A O 17
ATOM 23659 N N . THR A 1 45 ? 6.327 3.058 9.685 1.00 0.00 466 THR A N 17
ATOM 23660 C CA . THR A 1 45 ? 6.329 3.362 11.110 1.00 0.00 466 THR A CA 17
ATOM 23661 C C . THR A 1 45 ? 6.354 2.086 11.945 1.00 0.00 466 THR A C 17
ATOM 23662 O O . THR A 1 45 ? 6.992 2.032 12.995 1.00 0.00 466 THR A O 17
ATOM 23673 N N . GLY A 1 46 ? 5.655 1.060 11.469 1.00 0.00 467 GLY A N 17
ATOM 23674 C CA . GLY A 1 46 ? 5.611 -0.202 12.184 1.00 0.00 467 GLY A CA 17
ATOM 23675 C C . GLY A 1 46 ? 4.234 -0.836 12.157 1.00 0.00 467 GLY A C 17
ATOM 23676 O O . GLY A 1 46 ? 4.107 -2.053 12.030 1.00 0.00 467 GLY A O 17
ATOM 23680 N N . ASN A 1 47 ? 3.201 -0.009 12.278 1.00 0.00 468 ASN A N 17
ATOM 23681 C CA . ASN A 1 47 ? 1.827 -0.497 12.269 1.00 0.00 468 ASN A CA 17
ATOM 23682 C C . ASN A 1 47 ? 1.127 -0.127 10.965 1.00 0.00 468 ASN A C 17
ATOM 23683 O O . ASN A 1 47 ? 1.633 0.678 10.182 1.00 0.00 468 ASN A O 17
ATOM 23694 N N . CYS A 1 48 ? -0.040 -0.721 10.737 1.00 0.00 469 CYS A N 17
ATOM 23695 C CA . CYS A 1 48 ? -0.811 -0.455 9.529 1.00 0.00 469 CYS A CA 17
ATOM 23696 C C . CYS A 1 48 ? -2.193 0.093 9.874 1.00 0.00 469 CYS A C 17
ATOM 23697 O O . CYS A 1 48 ? -2.752 -0.223 10.925 1.00 0.00 469 CYS A O 17
ATOM 23704 N N . ILE A 1 49 ? -2.738 0.914 8.983 1.00 0.00 470 ILE A N 17
ATOM 23705 C CA . ILE A 1 49 ? -4.054 1.504 9.193 1.00 0.00 470 ILE A CA 17
ATOM 23706 C C . ILE A 1 49 ? -5.160 0.485 8.938 1.00 0.00 470 ILE A C 17
ATOM 23707 O O . ILE A 1 49 ? -6.181 0.478 9.623 1.00 0.00 470 ILE A O 17
ATOM 23723 N N . ASN A 1 50 ? -4.947 -0.376 7.948 1.00 0.00 471 ASN A N 17
ATOM 23724 C CA . ASN A 1 50 ? -5.925 -1.401 7.602 1.00 0.00 471 ASN A CA 17
ATOM 23725 C C . ASN A 1 50 ? -6.318 -2.214 8.832 1.00 0.00 471 ASN A C 17
ATOM 23726 O O . ASN A 1 50 ? -7.480 -2.225 9.237 1.00 0.00 471 ASN A O 17
ATOM 23737 N N . GLY A 1 51 ? -5.340 -2.894 9.423 1.00 0.00 472 GLY A N 17
ATOM 23738 C CA . GLY A 1 51 ? -5.603 -3.700 10.600 1.00 0.00 472 GLY A CA 17
ATOM 23739 C C . GLY A 1 51 ? -4.877 -5.030 10.567 1.00 0.00 472 GLY A C 17
ATOM 23740 O O . GLY A 1 51 ? -3.861 -5.173 9.885 1.00 0.00 472 GLY A O 17
ATOM 23744 N N . ASP A 1 52 ? -5.395 -6.004 11.306 1.00 0.00 473 ASP A N 17
ATOM 23745 C CA . ASP A 1 52 ? -4.788 -7.329 11.359 1.00 0.00 473 ASP A CA 17
ATOM 23746 C C . ASP A 1 52 ? -4.902 -8.033 10.010 1.00 0.00 473 ASP A C 17
ATOM 23747 O O . ASP A 1 52 ? -3.971 -8.709 9.572 1.00 0.00 473 ASP A O 17
ATOM 23756 N N . ASP A 1 53 ? -6.047 -7.870 9.358 1.00 0.00 474 ASP A N 17
ATOM 23757 C CA . ASP A 1 53 ? -6.283 -8.489 8.059 1.00 0.00 474 ASP A CA 17
ATOM 23758 C C . ASP A 1 53 ? -6.065 -7.486 6.931 1.00 0.00 474 ASP A C 17
ATOM 23759 O O . ASP A 1 53 ? -6.994 -7.149 6.197 1.00 0.00 474 ASP A O 17
ATOM 23768 N N . CYS A 1 54 ? -4.831 -7.010 6.799 1.00 0.00 475 CYS A N 17
ATOM 23769 C CA . CYS A 1 54 ? -4.490 -6.044 5.762 1.00 0.00 475 CYS A CA 17
ATOM 23770 C C . CYS A 1 54 ? -4.308 -6.735 4.413 1.00 0.00 475 CYS A C 17
ATOM 23771 O O . CYS A 1 54 ? -3.813 -7.859 4.342 1.00 0.00 475 CYS A O 17
ATOM 23778 N N . MET A 1 55 ? -4.713 -6.053 3.346 1.00 0.00 476 MET A N 17
ATOM 23779 C CA . MET A 1 55 ? -4.594 -6.601 2.000 1.00 0.00 476 MET A CA 17
ATOM 23780 C C . MET A 1 55 ? -3.151 -6.995 1.699 1.00 0.00 476 MET A C 17
ATOM 23781 O O . MET A 1 55 ? -2.895 -7.849 0.850 1.00 0.00 476 MET A O 17
ATOM 23795 N N . PHE A 1 56 ? -2.212 -6.368 2.401 1.00 0.00 477 PHE A N 17
ATOM 23796 C CA . PHE A 1 56 ? -0.795 -6.654 2.208 1.00 0.00 477 PHE A CA 17
ATOM 23797 C C . PHE A 1 56 ? -0.252 -7.507 3.350 1.00 0.00 477 PHE A C 17
ATOM 23798 O O . PHE A 1 56 ? -0.840 -7.566 4.430 1.00 0.00 477 PHE A O 17
ATOM 23815 N N . SER A 1 57 ? 0.876 -8.167 3.103 1.00 0.00 478 SER A N 17
ATOM 23816 C CA . SER A 1 57 ? 1.497 -9.020 4.109 1.00 0.00 478 SER A CA 17
ATOM 23817 C C . SER A 1 57 ? 2.291 -8.189 5.112 1.00 0.00 478 SER A C 17
ATOM 23818 O O . SER A 1 57 ? 2.878 -7.165 4.760 1.00 0.00 478 SER A O 17
ATOM 23826 N N . HIS A 1 58 ? 2.305 -8.637 6.363 1.00 0.00 479 HIS A N 17
ATOM 23827 C CA . HIS A 1 58 ? 3.028 -7.936 7.418 1.00 0.00 479 HIS A CA 17
ATOM 23828 C C . HIS A 1 58 ? 4.228 -8.751 7.889 1.00 0.00 479 HIS A C 17
ATOM 23829 O O . HIS A 1 58 ? 4.717 -8.567 9.004 1.00 0.00 479 HIS A O 17
ATOM 23843 N N . ASP A 1 59 ? 4.698 -9.651 7.033 1.00 0.00 480 ASP A N 17
ATOM 23844 C CA . ASP A 1 59 ? 5.842 -10.495 7.361 1.00 0.00 480 ASP A CA 17
ATOM 23845 C C . ASP A 1 59 ? 7.067 -9.646 7.686 1.00 0.00 480 ASP A C 17
ATOM 23846 O O . ASP A 1 59 ? 7.185 -8.495 7.265 1.00 0.00 480 ASP A O 17
ATOM 23855 N N . PRO A 1 60 ? 8.002 -10.225 8.453 1.00 0.00 481 PRO A N 17
ATOM 23856 C CA . PRO A 1 60 ? 9.235 -9.540 8.852 1.00 0.00 481 PRO A CA 17
ATOM 23857 C C . PRO A 1 60 ? 10.187 -9.330 7.680 1.00 0.00 481 PRO A C 17
ATOM 23858 O O . PRO A 1 60 ? 10.742 -10.288 7.138 1.00 0.00 481 PRO A O 17
ATOM 23869 N N . LEU A 1 61 ? 10.373 -8.074 7.292 1.00 0.00 482 LEU A N 17
ATOM 23870 C CA . LEU A 1 61 ? 11.260 -7.738 6.183 1.00 0.00 482 LEU A CA 17
ATOM 23871 C C . LEU A 1 61 ? 12.519 -8.599 6.212 1.00 0.00 482 LEU A C 17
ATOM 23872 O O . LEU A 1 61 ? 13.188 -8.705 7.241 1.00 0.00 482 LEU A O 17
ATOM 23888 N N . THR A 1 62 ? 12.838 -9.211 5.076 1.00 0.00 483 THR A N 17
ATOM 23889 C CA . THR A 1 62 ? 14.016 -10.062 4.971 1.00 0.00 483 THR A CA 17
ATOM 23890 C C . THR A 1 62 ? 15.152 -9.341 4.255 1.00 0.00 483 THR A C 17
ATOM 23891 O O . THR A 1 62 ? 15.009 -8.188 3.849 1.00 0.00 483 THR A O 17
ATOM 23902 N N . GLU A 1 63 ? 16.280 -10.028 4.102 1.00 0.00 484 GLU A N 17
ATOM 23903 C CA . GLU A 1 63 ? 17.441 -9.451 3.434 1.00 0.00 484 GLU A CA 17
ATOM 23904 C C . GLU A 1 63 ? 17.187 -9.298 1.938 1.00 0.00 484 GLU A C 17
ATOM 23905 O O . GLU A 1 63 ? 17.715 -8.388 1.299 1.00 0.00 484 GLU A O 17
ATOM 23917 N N . GLU A 1 64 ? 16.375 -10.195 1.386 1.00 0.00 485 GLU A N 17
ATOM 23918 C CA . GLU A 1 64 ? 16.052 -10.160 -0.035 1.00 0.00 485 GLU A CA 17
ATOM 23919 C C . GLU A 1 64 ? 14.993 -9.101 -0.327 1.00 0.00 485 GLU A C 17
ATOM 23920 O O . GLU A 1 64 ? 15.087 -8.366 -1.311 1.00 0.00 485 GLU A O 17
ATOM 23932 N N . THR A 1 65 ? 13.984 -9.029 0.535 1.00 0.00 486 THR A N 17
ATOM 23933 C CA . THR A 1 65 ? 12.905 -8.062 0.371 1.00 0.00 486 THR A CA 17
ATOM 23934 C C . THR A 1 65 ? 13.403 -6.639 0.598 1.00 0.00 486 THR A C 17
ATOM 23935 O O . THR A 1 65 ? 13.174 -5.753 -0.225 1.00 0.00 486 THR A O 17
ATOM 23946 N N . ARG A 1 66 ? 14.085 -6.428 1.719 1.00 0.00 487 ARG A N 17
ATOM 23947 C CA . ARG A 1 66 ? 14.615 -5.112 2.054 1.00 0.00 487 ARG A CA 17
ATOM 23948 C C . ARG A 1 66 ? 15.165 -4.415 0.813 1.00 0.00 487 ARG A C 17
ATOM 23949 O O . ARG A 1 66 ? 15.126 -3.189 0.710 1.00 0.00 487 ARG A O 17
ATOM 23970 N N . GLU A 1 67 ? 15.678 -5.205 -0.125 1.00 0.00 488 GLU A N 17
ATOM 23971 C CA . GLU A 1 67 ? 16.237 -4.663 -1.357 1.00 0.00 488 GLU A CA 17
ATOM 23972 C C . GLU A 1 67 ? 15.137 -4.099 -2.252 1.00 0.00 488 GLU A C 17
ATOM 23973 O O . GLU A 1 67 ? 15.296 -3.037 -2.856 1.00 0.00 488 GLU A O 17
ATOM 23985 N N . LEU A 1 68 ? 14.022 -4.816 -2.332 1.00 0.00 489 LEU A N 17
ATOM 23986 C CA . LEU A 1 68 ? 12.895 -4.388 -3.153 1.00 0.00 489 LEU A CA 17
ATOM 23987 C C . LEU A 1 68 ? 12.473 -2.965 -2.800 1.00 0.00 489 LEU A C 17
ATOM 23988 O O . LEU A 1 68 ? 12.606 -2.047 -3.611 1.00 0.00 489 LEU A O 17
ATOM 24004 N N . LEU A 1 69 ? 11.968 -2.787 -1.584 1.00 0.00 490 LEU A N 17
ATOM 24005 C CA . LEU A 1 69 ? 11.529 -1.475 -1.122 1.00 0.00 490 LEU A CA 17
ATOM 24006 C C . LEU A 1 69 ? 12.489 -0.385 -1.587 1.00 0.00 490 LEU A C 17
ATOM 24007 O O . LEU A 1 69 ? 12.087 0.566 -2.257 1.00 0.00 490 LEU A O 17
ATOM 24023 N N . ASP A 1 70 ? 13.760 -0.532 -1.229 1.00 0.00 491 ASP A N 17
ATOM 24024 C CA . ASP A 1 70 ? 14.779 0.439 -1.613 1.00 0.00 491 ASP A CA 17
ATOM 24025 C C . ASP A 1 70 ? 14.559 0.922 -3.043 1.00 0.00 491 ASP A C 17
ATOM 24026 O O . ASP A 1 70 ? 14.698 2.109 -3.337 1.00 0.00 491 ASP A O 17
ATOM 24035 N N . LYS A 1 71 ? 14.217 -0.007 -3.929 1.00 0.00 492 LYS A N 17
ATOM 24036 C CA . LYS A 1 71 ? 13.977 0.322 -5.329 1.00 0.00 492 LYS A CA 17
ATOM 24037 C C . LYS A 1 71 ? 12.581 0.907 -5.519 1.00 0.00 492 LYS A C 17
ATOM 24038 O O . LYS A 1 71 ? 12.400 1.882 -6.248 1.00 0.00 492 LYS A O 17
ATOM 24057 N N . MET A 1 72 ? 11.597 0.305 -4.858 1.00 0.00 493 MET A N 17
ATOM 24058 C CA . MET A 1 72 ? 10.218 0.768 -4.953 1.00 0.00 493 MET A CA 17
ATOM 24059 C C . MET A 1 72 ? 10.096 2.213 -4.481 1.00 0.00 493 MET A C 17
ATOM 24060 O O . MET A 1 72 ? 9.739 3.102 -5.255 1.00 0.00 493 MET A O 17
ATOM 24074 N N . LEU A 1 73 ? 10.393 2.441 -3.207 1.00 0.00 494 LEU A N 17
ATOM 24075 C CA . LEU A 1 73 ? 10.317 3.779 -2.631 1.00 0.00 494 LEU A CA 17
ATOM 24076 C C . LEU A 1 73 ? 11.041 4.793 -3.511 1.00 0.00 494 LEU A C 17
ATOM 24077 O O . LEU A 1 73 ? 10.455 5.785 -3.944 1.00 0.00 494 LEU A O 17
ATOM 24093 N N . ALA A 1 74 ? 12.318 4.536 -3.773 1.00 0.00 495 ALA A N 17
ATOM 24094 C CA . ALA A 1 74 ? 13.121 5.423 -4.605 1.00 0.00 495 ALA A CA 17
ATOM 24095 C C . ALA A 1 74 ? 12.463 5.647 -5.963 1.00 0.00 495 ALA A C 17
ATOM 24096 O O . ALA A 1 74 ? 12.322 6.784 -6.414 1.00 0.00 495 ALA A O 17
ATOM 24103 N N . ASP A 1 75 ? 12.065 4.557 -6.608 1.00 0.00 496 ASP A N 17
ATOM 24104 C CA . ASP A 1 75 ? 11.421 4.635 -7.915 1.00 0.00 496 ASP A CA 17
ATOM 24105 C C . ASP A 1 75 ? 10.385 5.753 -7.945 1.00 0.00 496 ASP A C 17
ATOM 24106 O O . ASP A 1 75 ? 10.367 6.573 -8.864 1.00 0.00 496 ASP A O 17
ATOM 24115 N N . ASP A 1 76 ? 9.522 5.781 -6.935 1.00 0.00 497 ASP A N 17
ATOM 24116 C CA . ASP A 1 76 ? 8.482 6.799 -6.845 1.00 0.00 497 ASP A CA 17
ATOM 24117 C C . ASP A 1 76 ? 9.054 8.116 -6.330 1.00 0.00 497 ASP A C 17
ATOM 24118 O O . ASP A 1 76 ? 9.021 9.132 -7.025 1.00 0.00 497 ASP A O 17
ATOM 24127 N N . ALA A 1 77 ? 9.577 8.091 -5.109 1.00 0.00 498 ALA A N 17
ATOM 24128 C CA . ALA A 1 77 ? 10.156 9.283 -4.501 1.00 0.00 498 ALA A CA 17
ATOM 24129 C C . ALA A 1 77 ? 10.875 10.135 -5.542 1.00 0.00 498 ALA A C 17
ATOM 24130 O O . ALA A 1 77 ? 10.644 11.340 -5.636 1.00 0.00 498 ALA A O 17
ATOM 24137 N N . GLU A 1 78 ? 11.746 9.501 -6.320 1.00 0.00 499 GLU A N 17
ATOM 24138 C CA . GLU A 1 78 ? 12.499 10.203 -7.353 1.00 0.00 499 GLU A CA 17
ATOM 24139 C C . GLU A 1 78 ? 11.586 11.117 -8.166 1.00 0.00 499 GLU A C 17
ATOM 24140 O O . GLU A 1 78 ? 11.809 12.325 -8.244 1.00 0.00 499 GLU A O 17
ATOM 24152 N N . ALA A 1 79 ? 10.558 10.531 -8.769 1.00 0.00 500 ALA A N 17
ATOM 24153 C CA . ALA A 1 79 ? 9.610 11.291 -9.574 1.00 0.00 500 ALA A CA 17
ATOM 24154 C C . ALA A 1 79 ? 9.113 12.521 -8.822 1.00 0.00 500 ALA A C 17
ATOM 24155 O O . ALA A 1 79 ? 9.207 13.643 -9.317 1.00 0.00 500 ALA A O 17
ATOM 24162 N N . GLY A 1 80 ? 8.582 12.301 -7.623 1.00 0.00 501 GLY A N 17
ATOM 24163 C CA . GLY A 1 80 ? 8.077 13.401 -6.822 1.00 0.00 501 GLY A CA 17
ATOM 24164 C C . GLY A 1 80 ? 9.178 14.129 -6.077 1.00 0.00 501 GLY A C 17
ATOM 24165 O O . GLY A 1 80 ? 10.123 14.629 -6.685 1.00 0.00 501 GLY A O 17
ATOM 24169 N N . ALA A 1 81 ? 9.055 14.190 -4.755 1.00 0.00 502 ALA A N 17
ATOM 24170 C CA . ALA A 1 81 ? 10.048 14.861 -3.925 1.00 0.00 502 ALA A CA 17
ATOM 24171 C C . ALA A 1 81 ? 9.836 14.543 -2.449 1.00 0.00 502 ALA A C 17
ATOM 24172 O O . ALA A 1 81 ? 8.724 14.656 -1.934 1.00 0.00 502 ALA A O 17
ATOM 24179 N N . GLU A 1 82 ? 10.909 14.144 -1.775 1.00 0.00 503 GLU A N 17
ATOM 24180 C CA . GLU A 1 82 ? 10.839 13.807 -0.357 1.00 0.00 503 GLU A CA 17
ATOM 24181 C C . GLU A 1 82 ? 11.771 14.697 0.460 1.00 0.00 503 GLU A C 17
ATOM 24182 O O . GLU A 1 82 ? 12.990 14.526 0.434 1.00 0.00 503 GLU A O 17
ATOM 24194 N N . ASP A 1 83 ? 11.189 15.647 1.183 1.00 0.00 504 ASP A N 17
ATOM 24195 C CA . ASP A 1 83 ? 11.966 16.564 2.009 1.00 0.00 504 ASP A CA 17
ATOM 24196 C C . ASP A 1 83 ? 11.978 16.108 3.464 1.00 0.00 504 ASP A C 17
ATOM 24197 O O . ASP A 1 83 ? 11.303 15.145 3.828 1.00 0.00 504 ASP A O 17
ATOM 24206 N N . GLU A 1 84 ? 12.751 16.804 4.291 1.00 0.00 505 GLU A N 17
ATOM 24207 C CA . GLU A 1 84 ? 12.852 16.468 5.707 1.00 0.00 505 GLU A CA 17
ATOM 24208 C C . GLU A 1 84 ? 12.714 17.717 6.574 1.00 0.00 505 GLU A C 17
ATOM 24209 O O . GLU A 1 84 ? 12.608 18.832 6.064 1.00 0.00 505 GLU A O 17
ATOM 24221 N N . LYS A 1 85 ? 12.716 17.520 7.888 1.00 0.00 506 LYS A N 17
ATOM 24222 C CA . LYS A 1 85 ? 12.592 18.628 8.827 1.00 0.00 506 LYS A CA 17
ATOM 24223 C C . LYS A 1 85 ? 13.146 18.246 10.196 1.00 0.00 506 LYS A C 17
ATOM 24224 O O . LYS A 1 85 ? 12.851 17.170 10.716 1.00 0.00 506 LYS A O 17
ATOM 24243 N N . GLU A 1 86 ? 13.950 19.134 10.774 1.00 0.00 507 GLU A N 17
ATOM 24244 C CA . GLU A 1 86 ? 14.544 18.887 12.082 1.00 0.00 507 GLU A CA 17
ATOM 24245 C C . GLU A 1 86 ? 14.696 20.189 12.864 1.00 0.00 507 GLU A C 17
ATOM 24246 O O . GLU A 1 86 ? 15.527 21.033 12.531 1.00 0.00 507 GLU A O 17
ATOM 24258 N N . VAL A 1 87 ? 13.886 20.344 13.907 1.00 0.00 508 VAL A N 17
ATOM 24259 C CA . VAL A 1 87 ? 13.930 21.541 14.737 1.00 0.00 508 VAL A CA 17
ATOM 24260 C C . VAL A 1 87 ? 15.138 21.522 15.667 1.00 0.00 508 VAL A C 17
ATOM 24261 O O . VAL A 1 87 ? 15.073 20.987 16.773 1.00 0.00 508 VAL A O 17
ATOM 24274 N N . GLU A 1 88 ? 16.239 22.109 15.210 1.00 0.00 509 GLU A N 17
ATOM 24275 C CA . GLU A 1 88 ? 17.463 22.158 16.001 1.00 0.00 509 GLU A CA 17
ATOM 24276 C C . GLU A 1 88 ? 17.193 22.747 17.383 1.00 0.00 509 GLU A C 17
ATOM 24277 O O . GLU A 1 88 ? 16.301 23.577 17.552 1.00 0.00 509 GLU A O 17
ATOM 24289 N N . GLU A 1 89 ? 17.972 22.310 18.368 1.00 0.00 510 GLU A N 17
ATOM 24290 C CA . GLU A 1 89 ? 17.816 22.793 19.735 1.00 0.00 510 GLU A CA 17
ATOM 24291 C C . GLU A 1 89 ? 18.392 24.198 19.885 1.00 0.00 510 GLU A C 17
ATOM 24292 O O . GLU A 1 89 ? 18.997 24.736 18.957 1.00 0.00 510 GLU A O 17
ATOM 24304 N N . LEU A 1 90 ? 18.199 24.788 21.060 1.00 0.00 511 LEU A N 17
ATOM 24305 C CA . LEU A 1 90 ? 18.698 26.131 21.332 1.00 0.00 511 LEU A CA 17
ATOM 24306 C C . LEU A 1 90 ? 19.733 26.111 22.453 1.00 0.00 511 LEU A C 17
ATOM 24307 O O . LEU A 1 90 ? 19.732 26.975 23.329 1.00 0.00 511 LEU A O 17
ATOM 24323 N N . LYS A 1 91 ? 20.616 25.119 22.416 1.00 0.00 512 LYS A N 17
ATOM 24324 C CA . LYS A 1 91 ? 21.660 24.987 23.426 1.00 0.00 512 LYS A CA 17
ATOM 24325 C C . LYS A 1 91 ? 21.153 25.430 24.794 1.00 0.00 512 LYS A C 17
ATOM 24326 O O . LYS A 1 91 ? 21.858 26.112 25.539 1.00 0.00 512 LYS A O 17
ATOM 24345 N N . LYS A 1 92 ? 19.926 25.039 25.121 1.00 0.00 513 LYS A N 17
ATOM 24346 C CA . LYS A 1 92 ? 19.325 25.393 26.401 1.00 0.00 513 LYS A CA 17
ATOM 24347 C C . LYS A 1 92 ? 20.373 25.410 27.509 1.00 0.00 513 LYS A C 17
ATOM 24348 O O . LYS A 1 92 ? 21.259 24.556 27.552 1.00 0.00 513 LYS A O 17
ATOM 24367 N N . SER A 1 93 ? 20.266 26.387 28.404 1.00 0.00 514 SER A N 17
ATOM 24368 C CA . SER A 1 93 ? 21.207 26.517 29.510 1.00 0.00 514 SER A CA 17
ATOM 24369 C C . SER A 1 93 ? 20.511 27.061 30.754 1.00 0.00 514 SER A C 17
ATOM 24370 O O . SER A 1 93 ? 19.359 27.489 30.697 1.00 0.00 514 SER A O 17
ATOM 24378 N N . GLY A 1 94 ? 21.221 27.041 31.878 1.00 0.00 515 GLY A N 17
ATOM 24379 C CA . GLY A 1 94 ? 20.656 27.535 33.121 1.00 0.00 515 GLY A CA 17
ATOM 24380 C C . GLY A 1 94 ? 21.668 28.293 33.957 1.00 0.00 515 GLY A C 17
ATOM 24381 O O . GLY A 1 94 ? 22.780 27.824 34.200 1.00 0.00 515 GLY A O 17
ATOM 24385 N N . PRO A 1 95 ? 21.285 29.495 34.410 1.00 0.00 516 PRO A N 17
ATOM 24386 C CA . PRO A 1 95 ? 22.153 30.346 35.229 1.00 0.00 516 PRO A CA 17
ATOM 24387 C C . PRO A 1 95 ? 22.368 29.778 36.628 1.00 0.00 516 PRO A C 17
ATOM 24388 O O . PRO A 1 95 ? 23.499 29.693 37.107 1.00 0.00 516 PRO A O 17
ATOM 24399 N N . SER A 1 96 ? 21.275 29.391 37.279 1.00 0.00 517 SER A N 17
ATOM 24400 C CA . SER A 1 96 ? 21.345 28.834 38.625 1.00 0.00 517 SER A CA 17
ATOM 24401 C C . SER A 1 96 ? 22.058 29.793 39.573 1.00 0.00 517 SER A C 17
ATOM 24402 O O . SER A 1 96 ? 22.862 29.375 40.406 1.00 0.00 517 SER A O 17
ATOM 24410 N N . SER A 1 97 ? 21.757 31.080 39.440 1.00 0.00 518 SER A N 17
ATOM 24411 C CA . SER A 1 97 ? 22.372 32.100 40.282 1.00 0.00 518 SER A CA 17
ATOM 24412 C C . SER A 1 97 ? 21.513 32.379 41.512 1.00 0.00 518 SER A C 17
ATOM 24413 O O . SER A 1 97 ? 20.371 31.930 41.601 1.00 0.00 518 SER A O 17
ATOM 24421 N N . GLY A 1 98 ? 22.073 33.124 42.460 1.00 0.00 519 GLY A N 17
ATOM 24422 C CA . GLY A 1 98 ? 21.346 33.450 43.673 1.00 0.00 519 GLY A CA 17
ATOM 24423 C C . GLY A 1 98 ? 21.998 34.574 44.455 1.00 0.00 519 GLY A C 17
ATOM 24424 O O . GLY A 1 98 ? 23.063 35.042 44.056 1.00 0.00 519 GLY A O 17
ATOM 24430 N N . GLY A 1 1 ? 25.396 -3.151 -18.783 1.00 0.00 422 GLY A N 18
ATOM 24431 C CA . GLY A 1 1 ? 26.477 -2.225 -19.068 1.00 0.00 422 GLY A CA 18
ATOM 24432 C C . GLY A 1 1 ? 27.038 -2.402 -20.466 1.00 0.00 422 GLY A C 18
ATOM 24433 O O . GLY A 1 1 ? 27.261 -1.425 -21.180 1.00 0.00 422 GLY A O 18
ATOM 24437 N N . SER A 1 2 ? 27.268 -3.652 -20.856 1.00 0.00 423 SER A N 18
ATOM 24438 C CA . SER A 1 2 ? 27.812 -3.953 -22.174 1.00 0.00 423 SER A CA 18
ATOM 24439 C C . SER A 1 2 ? 26.937 -4.968 -22.904 1.00 0.00 423 SER A C 18
ATOM 24440 O O . SER A 1 2 ? 26.886 -6.141 -22.534 1.00 0.00 423 SER A O 18
ATOM 24448 N N . SER A 1 3 ? 26.248 -4.507 -23.944 1.00 0.00 424 SER A N 18
ATOM 24449 C CA . SER A 1 3 ? 25.371 -5.372 -24.724 1.00 0.00 424 SER A CA 18
ATOM 24450 C C . SER A 1 3 ? 26.027 -6.727 -24.974 1.00 0.00 424 SER A C 18
ATOM 24451 O O . SER A 1 3 ? 27.252 -6.843 -24.988 1.00 0.00 424 SER A O 18
ATOM 24459 N N . GLY A 1 4 ? 25.201 -7.750 -25.171 1.00 0.00 425 GLY A N 18
ATOM 24460 C CA . GLY A 1 4 ? 25.718 -9.084 -25.417 1.00 0.00 425 GLY A CA 18
ATOM 24461 C C . GLY A 1 4 ? 25.254 -10.086 -24.379 1.00 0.00 425 GLY A C 18
ATOM 24462 O O . GLY A 1 4 ? 25.501 -9.913 -23.186 1.00 0.00 425 GLY A O 18
ATOM 24466 N N . SER A 1 5 ? 24.579 -11.137 -24.833 1.00 0.00 426 SER A N 18
ATOM 24467 C CA . SER A 1 5 ? 24.075 -12.168 -23.934 1.00 0.00 426 SER A CA 18
ATOM 24468 C C . SER A 1 5 ? 23.162 -11.564 -22.872 1.00 0.00 426 SER A C 18
ATOM 24469 O O . SER A 1 5 ? 23.218 -11.941 -21.701 1.00 0.00 426 SER A O 18
ATOM 24477 N N . SER A 1 6 ? 22.321 -10.623 -23.289 1.00 0.00 427 SER A N 18
ATOM 24478 C CA . SER A 1 6 ? 21.398 -9.962 -22.374 1.00 0.00 427 SER A CA 18
ATOM 24479 C C . SER A 1 6 ? 20.069 -10.710 -22.309 1.00 0.00 427 SER A C 18
ATOM 24480 O O . SER A 1 6 ? 19.848 -11.670 -23.046 1.00 0.00 427 SER A O 18
ATOM 24488 N N . GLY A 1 7 ? 19.187 -10.261 -21.421 1.00 0.00 428 GLY A N 18
ATOM 24489 C CA . GLY A 1 7 ? 17.892 -10.898 -21.275 1.00 0.00 428 GLY A CA 18
ATOM 24490 C C . GLY A 1 7 ? 17.279 -10.660 -19.909 1.00 0.00 428 GLY A C 18
ATOM 24491 O O . GLY A 1 7 ? 17.967 -10.242 -18.978 1.00 0.00 428 GLY A O 18
ATOM 24495 N N . GLU A 1 8 ? 15.982 -10.926 -19.789 1.00 0.00 429 GLU A N 18
ATOM 24496 C CA . GLU A 1 8 ? 15.277 -10.735 -18.527 1.00 0.00 429 GLU A CA 18
ATOM 24497 C C . GLU A 1 8 ? 14.686 -12.051 -18.029 1.00 0.00 429 GLU A C 18
ATOM 24498 O O . GLU A 1 8 ? 14.791 -13.082 -18.694 1.00 0.00 429 GLU A O 18
ATOM 24510 N N . LEU A 1 9 ? 14.064 -12.007 -16.856 1.00 0.00 430 LEU A N 18
ATOM 24511 C CA . LEU A 1 9 ? 13.456 -13.195 -16.268 1.00 0.00 430 LEU A CA 18
ATOM 24512 C C . LEU A 1 9 ? 12.100 -12.865 -15.653 1.00 0.00 430 LEU A C 18
ATOM 24513 O O . LEU A 1 9 ? 11.890 -11.788 -15.094 1.00 0.00 430 LEU A O 18
ATOM 24529 N N . PRO A 1 10 ? 11.157 -13.813 -15.754 1.00 0.00 431 PRO A N 18
ATOM 24530 C CA . PRO A 1 10 ? 9.805 -13.647 -15.211 1.00 0.00 431 PRO A CA 18
ATOM 24531 C C . PRO A 1 10 ? 9.788 -13.655 -13.686 1.00 0.00 431 PRO A C 18
ATOM 24532 O O . PRO A 1 10 ? 10.835 -13.575 -13.043 1.00 0.00 431 PRO A O 18
ATOM 24543 N N . LYS A 1 11 ? 8.594 -13.754 -13.113 1.00 0.00 432 LYS A N 18
ATOM 24544 C CA . LYS A 1 11 ? 8.440 -13.774 -11.663 1.00 0.00 432 LYS A CA 18
ATOM 24545 C C . LYS A 1 11 ? 9.144 -12.582 -11.024 1.00 0.00 432 LYS A C 18
ATOM 24546 O O . LYS A 1 11 ? 9.535 -12.630 -9.858 1.00 0.00 432 LYS A O 18
ATOM 24565 N N . LYS A 1 12 ? 9.301 -11.511 -11.795 1.00 0.00 433 LYS A N 18
ATOM 24566 C CA . LYS A 1 12 ? 9.955 -10.304 -11.304 1.00 0.00 433 LYS A CA 18
ATOM 24567 C C . LYS A 1 12 ? 9.572 -10.029 -9.853 1.00 0.00 433 LYS A C 18
ATOM 24568 O O . LYS A 1 12 ? 8.395 -10.072 -9.494 1.00 0.00 433 LYS A O 18
ATOM 24587 N N . ARG A 1 13 ? 10.572 -9.745 -9.025 1.00 0.00 434 ARG A N 18
ATOM 24588 C CA . ARG A 1 13 ? 10.339 -9.463 -7.614 1.00 0.00 434 ARG A CA 18
ATOM 24589 C C . ARG A 1 13 ? 10.087 -7.975 -7.392 1.00 0.00 434 ARG A C 18
ATOM 24590 O O . ARG A 1 13 ? 10.861 -7.299 -6.715 1.00 0.00 434 ARG A O 18
ATOM 24611 N N . GLU A 1 14 ? 8.998 -7.472 -7.966 1.00 0.00 435 GLU A N 18
ATOM 24612 C CA . GLU A 1 14 ? 8.646 -6.063 -7.831 1.00 0.00 435 GLU A CA 18
ATOM 24613 C C . GLU A 1 14 ? 7.144 -5.896 -7.623 1.00 0.00 435 GLU A C 18
ATOM 24614 O O . GLU A 1 14 ? 6.340 -6.637 -8.190 1.00 0.00 435 GLU A O 18
ATOM 24626 N N . LEU A 1 15 ? 6.771 -4.917 -6.805 1.00 0.00 436 LEU A N 18
ATOM 24627 C CA . LEU A 1 15 ? 5.366 -4.651 -6.520 1.00 0.00 436 LEU A CA 18
ATOM 24628 C C . LEU A 1 15 ? 4.617 -4.261 -7.790 1.00 0.00 436 LEU A C 18
ATOM 24629 O O . LEU A 1 15 ? 5.077 -3.419 -8.562 1.00 0.00 436 LEU A O 18
ATOM 24645 N N . CYS A 1 16 ? 3.459 -4.878 -8.001 1.00 0.00 437 CYS A N 18
ATOM 24646 C CA . CYS A 1 16 ? 2.644 -4.595 -9.176 1.00 0.00 437 CYS A CA 18
ATOM 24647 C C . CYS A 1 16 ? 2.092 -3.173 -9.126 1.00 0.00 437 CYS A C 18
ATOM 24648 O O . CYS A 1 16 ? 1.649 -2.703 -8.078 1.00 0.00 437 CYS A O 18
ATOM 24655 N N . LYS A 1 17 ? 2.123 -2.492 -10.267 1.00 0.00 438 LYS A N 18
ATOM 24656 C CA . LYS A 1 17 ? 1.625 -1.124 -10.356 1.00 0.00 438 LYS A CA 18
ATOM 24657 C C . LYS A 1 17 ? 0.101 -1.102 -10.411 1.00 0.00 438 LYS A C 18
ATOM 24658 O O . LYS A 1 17 ? -0.517 -0.039 -10.353 1.00 0.00 438 LYS A O 18
ATOM 24677 N N . PHE A 1 18 ? -0.499 -2.282 -10.522 1.00 0.00 439 PHE A N 18
ATOM 24678 C CA . PHE A 1 18 ? -1.952 -2.398 -10.585 1.00 0.00 439 PHE A CA 18
ATOM 24679 C C . PHE A 1 18 ? -2.504 -3.016 -9.303 1.00 0.00 439 PHE A C 18
ATOM 24680 O O . PHE A 1 18 ? -3.503 -2.549 -8.756 1.00 0.00 439 PHE A O 18
ATOM 24697 N N . TYR A 1 19 ? -1.846 -4.069 -8.831 1.00 0.00 440 TYR A N 18
ATOM 24698 C CA . TYR A 1 19 ? -2.272 -4.754 -7.616 1.00 0.00 440 TYR A CA 18
ATOM 24699 C C . TYR A 1 19 ? -2.540 -3.756 -6.494 1.00 0.00 440 TYR A C 18
ATOM 24700 O O . TYR A 1 19 ? -3.437 -3.953 -5.674 1.00 0.00 440 TYR A O 18
ATOM 24718 N N . ILE A 1 20 ? -1.755 -2.684 -6.464 1.00 0.00 441 ILE A N 18
ATOM 24719 C CA . ILE A 1 20 ? -1.907 -1.654 -5.445 1.00 0.00 441 ILE A CA 18
ATOM 24720 C C . ILE A 1 20 ? -3.377 -1.316 -5.220 1.00 0.00 441 ILE A C 18
ATOM 24721 O O . ILE A 1 20 ? -3.787 -0.985 -4.107 1.00 0.00 441 ILE A O 18
ATOM 24737 N N . THR A 1 21 ? -4.168 -1.402 -6.286 1.00 0.00 442 THR A N 18
ATOM 24738 C CA . THR A 1 21 ? -5.593 -1.106 -6.206 1.00 0.00 442 THR A CA 18
ATOM 24739 C C . THR A 1 21 ? -6.415 -2.385 -6.102 1.00 0.00 442 THR A C 18
ATOM 24740 O O . THR A 1 21 ? -7.455 -2.415 -5.445 1.00 0.00 442 THR A O 18
ATOM 24751 N N . GLY A 1 22 ? -5.942 -3.442 -6.756 1.00 0.00 443 GLY A N 18
ATOM 24752 C CA . GLY A 1 22 ? -6.647 -4.710 -6.724 1.00 0.00 443 GLY A CA 18
ATOM 24753 C C . GLY A 1 22 ? -7.110 -5.151 -8.098 1.00 0.00 443 GLY A C 18
ATOM 24754 O O . GLY A 1 22 ? -7.550 -6.287 -8.278 1.00 0.00 443 GLY A O 18
ATOM 24758 N N . PHE A 1 23 ? -7.012 -4.251 -9.071 1.00 0.00 444 PHE A N 18
ATOM 24759 C CA . PHE A 1 23 ? -7.427 -4.553 -10.436 1.00 0.00 444 PHE A CA 18
ATOM 24760 C C . PHE A 1 23 ? -6.221 -4.884 -11.310 1.00 0.00 444 PHE A C 18
ATOM 24761 O O . PHE A 1 23 ? -5.527 -3.991 -11.795 1.00 0.00 444 PHE A O 18
ATOM 24778 N N . CYS A 1 24 ? -5.978 -6.176 -11.507 1.00 0.00 445 CYS A N 18
ATOM 24779 C CA . CYS A 1 24 ? -4.857 -6.628 -12.321 1.00 0.00 445 CYS A CA 18
ATOM 24780 C C . CYS A 1 24 ? -5.280 -7.765 -13.247 1.00 0.00 445 CYS A C 18
ATOM 24781 O O . CYS A 1 24 ? -5.540 -8.881 -12.799 1.00 0.00 445 CYS A O 18
ATOM 24788 N N . ALA A 1 25 ? -5.347 -7.471 -14.542 1.00 0.00 446 ALA A N 18
ATOM 24789 C CA . ALA A 1 25 ? -5.736 -8.468 -15.531 1.00 0.00 446 ALA A CA 18
ATOM 24790 C C . ALA A 1 25 ? -5.131 -9.830 -15.207 1.00 0.00 446 ALA A C 18
ATOM 24791 O O . ALA A 1 25 ? -5.851 -10.809 -15.013 1.00 0.00 446 ALA A O 18
ATOM 24798 N N . ARG A 1 26 ? -3.804 -9.884 -15.150 1.00 0.00 447 ARG A N 18
ATOM 24799 C CA . ARG A 1 26 ? -3.103 -11.126 -14.851 1.00 0.00 447 ARG A CA 18
ATOM 24800 C C . ARG A 1 26 ? -3.094 -11.398 -13.350 1.00 0.00 447 ARG A C 18
ATOM 24801 O O . ARG A 1 26 ? -2.383 -10.736 -12.594 1.00 0.00 447 ARG A O 18
ATOM 24822 N N . ALA A 1 27 ? -3.888 -12.375 -12.926 1.00 0.00 448 ALA A N 18
ATOM 24823 C CA . ALA A 1 27 ? -3.971 -12.735 -11.516 1.00 0.00 448 ALA A CA 18
ATOM 24824 C C . ALA A 1 27 ? -2.826 -13.660 -11.117 1.00 0.00 448 ALA A C 18
ATOM 24825 O O . ALA A 1 27 ? -1.855 -13.229 -10.497 1.00 0.00 448 ALA A O 18
ATOM 24832 N N . GLU A 1 28 ? -2.948 -14.934 -11.478 1.00 0.00 449 GLU A N 18
ATOM 24833 C CA . GLU A 1 28 ? -1.923 -15.920 -11.156 1.00 0.00 449 GLU A CA 18
ATOM 24834 C C . GLU A 1 28 ? -0.784 -15.872 -12.170 1.00 0.00 449 GLU A C 18
ATOM 24835 O O . GLU A 1 28 ? 0.262 -16.489 -11.975 1.00 0.00 449 GLU A O 18
ATOM 24847 N N . ASN A 1 29 ? -0.997 -15.136 -13.256 1.00 0.00 450 ASN A N 18
ATOM 24848 C CA . ASN A 1 29 ? 0.010 -15.008 -14.303 1.00 0.00 450 ASN A CA 18
ATOM 24849 C C . ASN A 1 29 ? 0.780 -13.699 -14.160 1.00 0.00 450 ASN A C 18
ATOM 24850 O O . ASN A 1 29 ? 1.466 -13.264 -15.086 1.00 0.00 450 ASN A O 18
ATOM 24861 N N . CYS A 1 30 ? 0.663 -13.074 -12.993 1.00 0.00 451 CYS A N 18
ATOM 24862 C CA . CYS A 1 30 ? 1.348 -11.815 -12.727 1.00 0.00 451 CYS A CA 18
ATOM 24863 C C . CYS A 1 30 ? 2.808 -12.057 -12.355 1.00 0.00 451 CYS A C 18
ATOM 24864 O O . CYS A 1 30 ? 3.122 -12.604 -11.298 1.00 0.00 451 CYS A O 18
ATOM 24871 N N . PRO A 1 31 ? 3.721 -11.640 -13.244 1.00 0.00 452 PRO A N 18
ATOM 24872 C CA . PRO A 1 31 ? 5.163 -11.800 -13.031 1.00 0.00 452 PRO A CA 18
ATOM 24873 C C . PRO A 1 31 ? 5.689 -10.898 -11.920 1.00 0.00 452 PRO A C 18
ATOM 24874 O O . PRO A 1 31 ? 6.890 -10.864 -11.650 1.00 0.00 452 PRO A O 18
ATOM 24885 N N . TYR A 1 32 ? 4.783 -10.169 -11.278 1.00 0.00 453 TYR A N 18
ATOM 24886 C CA . TYR A 1 32 ? 5.156 -9.264 -10.197 1.00 0.00 453 TYR A CA 18
ATOM 24887 C C . TYR A 1 32 ? 4.761 -9.843 -8.842 1.00 0.00 453 TYR A C 18
ATOM 24888 O O . TYR A 1 32 ? 4.284 -10.974 -8.753 1.00 0.00 453 TYR A O 18
ATOM 24906 N N . MET A 1 33 ? 4.962 -9.057 -7.789 1.00 0.00 454 MET A N 18
ATOM 24907 C CA . MET A 1 33 ? 4.625 -9.489 -6.438 1.00 0.00 454 MET A CA 18
ATOM 24908 C C . MET A 1 33 ? 3.297 -8.886 -5.989 1.00 0.00 454 MET A C 18
ATOM 24909 O O . MET A 1 33 ? 3.037 -7.702 -6.207 1.00 0.00 454 MET A O 18
ATOM 24923 N N . HIS A 1 34 ? 2.461 -9.707 -5.362 1.00 0.00 455 HIS A N 18
ATOM 24924 C CA . HIS A 1 34 ? 1.160 -9.253 -4.883 1.00 0.00 455 HIS A CA 18
ATOM 24925 C C . HIS A 1 34 ? 1.064 -9.384 -3.366 1.00 0.00 455 HIS A C 18
ATOM 24926 O O . HIS A 1 34 ? 1.143 -8.393 -2.641 1.00 0.00 455 HIS A O 18
ATOM 24940 N N . GLY A 1 35 ? 0.893 -10.614 -2.892 1.00 0.00 456 GLY A N 18
ATOM 24941 C CA . GLY A 1 35 ? 0.789 -10.852 -1.464 1.00 0.00 456 GLY A CA 18
ATOM 24942 C C . GLY A 1 35 ? 2.140 -10.865 -0.778 1.00 0.00 456 GLY A C 18
ATOM 24943 O O . GLY A 1 35 ? 2.433 -10.001 0.048 1.00 0.00 456 GLY A O 18
ATOM 24947 N N . ASP A 1 36 ? 2.965 -11.848 -1.119 1.00 0.00 457 ASP A N 18
ATOM 24948 C CA . ASP A 1 36 ? 4.294 -11.971 -0.530 1.00 0.00 457 ASP A CA 18
ATOM 24949 C C . ASP A 1 36 ? 4.884 -10.597 -0.230 1.00 0.00 457 ASP A C 18
ATOM 24950 O O . ASP A 1 36 ? 5.407 -10.359 0.859 1.00 0.00 457 ASP A O 18
ATOM 24959 N N . PHE A 1 37 ? 4.798 -9.696 -1.203 1.00 0.00 458 PHE A N 18
ATOM 24960 C CA . PHE A 1 37 ? 5.326 -8.346 -1.044 1.00 0.00 458 PHE A CA 18
ATOM 24961 C C . PHE A 1 37 ? 4.966 -7.780 0.327 1.00 0.00 458 PHE A C 18
ATOM 24962 O O . PHE A 1 37 ? 3.814 -7.816 0.758 1.00 0.00 458 PHE A O 18
ATOM 24979 N N . PRO A 1 38 ? 5.976 -7.244 1.029 1.00 0.00 459 PRO A N 18
ATOM 24980 C CA . PRO A 1 38 ? 5.792 -6.660 2.360 1.00 0.00 459 PRO A CA 18
ATOM 24981 C C . PRO A 1 38 ? 5.002 -5.357 2.317 1.00 0.00 459 PRO A C 18
ATOM 24982 O O . PRO A 1 38 ? 5.107 -4.586 1.363 1.00 0.00 459 PRO A O 18
ATOM 24993 N N . CYS A 1 39 ? 4.210 -5.116 3.357 1.00 0.00 460 CYS A N 18
ATOM 24994 C CA . CYS A 1 39 ? 3.401 -3.906 3.439 1.00 0.00 460 CYS A CA 18
ATOM 24995 C C . CYS A 1 39 ? 4.279 -2.679 3.663 1.00 0.00 460 CYS A C 18
ATOM 24996 O O . CYS A 1 39 ? 5.308 -2.752 4.334 1.00 0.00 460 CYS A O 18
ATOM 25003 N N . LYS A 1 40 ? 3.865 -1.551 3.096 1.00 0.00 461 LYS A N 18
ATOM 25004 C CA . LYS A 1 40 ? 4.611 -0.306 3.234 1.00 0.00 461 LYS A CA 18
ATOM 25005 C C . LYS A 1 40 ? 4.332 0.350 4.583 1.00 0.00 461 LYS A C 18
ATOM 25006 O O . LYS A 1 40 ? 5.226 0.473 5.422 1.00 0.00 461 LYS A O 18
ATOM 25025 N N . LEU A 1 41 ? 3.087 0.767 4.786 1.00 0.00 462 LEU A N 18
ATOM 25026 C CA . LEU A 1 41 ? 2.690 1.408 6.035 1.00 0.00 462 LEU A CA 18
ATOM 25027 C C . LEU A 1 41 ? 3.234 0.644 7.237 1.00 0.00 462 LEU A C 18
ATOM 25028 O O . LEU A 1 41 ? 3.991 1.188 8.041 1.00 0.00 462 LEU A O 18
ATOM 25044 N N . TYR A 1 42 ? 2.845 -0.621 7.353 1.00 0.00 463 TYR A N 18
ATOM 25045 C CA . TYR A 1 42 ? 3.294 -1.461 8.457 1.00 0.00 463 TYR A CA 18
ATOM 25046 C C . TYR A 1 42 ? 4.772 -1.225 8.755 1.00 0.00 463 TYR A C 18
ATOM 25047 O O . TYR A 1 42 ? 5.245 -1.493 9.860 1.00 0.00 463 TYR A O 18
ATOM 25065 N N . HIS A 1 43 ? 5.496 -0.722 7.761 1.00 0.00 464 HIS A N 18
ATOM 25066 C CA . HIS A 1 43 ? 6.920 -0.448 7.915 1.00 0.00 464 HIS A CA 18
ATOM 25067 C C . HIS A 1 43 ? 7.164 1.036 8.175 1.00 0.00 464 HIS A C 18
ATOM 25068 O O . HIS A 1 43 ? 7.796 1.409 9.163 1.00 0.00 464 HIS A O 18
ATOM 25082 N N . THR A 1 44 ? 6.657 1.879 7.280 1.00 0.00 465 THR A N 18
ATOM 25083 C CA . THR A 1 44 ? 6.821 3.321 7.411 1.00 0.00 465 THR A CA 18
ATOM 25084 C C . THR A 1 44 ? 6.887 3.736 8.877 1.00 0.00 465 THR A C 18
ATOM 25085 O O . THR A 1 44 ? 7.696 4.583 9.258 1.00 0.00 465 THR A O 18
ATOM 25096 N N . THR A 1 45 ? 6.030 3.134 9.697 1.00 0.00 466 THR A N 18
ATOM 25097 C CA . THR A 1 45 ? 5.991 3.442 11.121 1.00 0.00 466 THR A CA 18
ATOM 25098 C C . THR A 1 45 ? 6.063 2.171 11.960 1.00 0.00 466 THR A C 18
ATOM 25099 O O . THR A 1 45 ? 6.686 2.151 13.021 1.00 0.00 466 THR A O 18
ATOM 25110 N N . GLY A 1 46 ? 5.423 1.111 11.476 1.00 0.00 467 GLY A N 18
ATOM 25111 C CA . GLY A 1 46 ? 5.428 -0.150 12.195 1.00 0.00 467 GLY A CA 18
ATOM 25112 C C . GLY A 1 46 ? 4.069 -0.822 12.196 1.00 0.00 467 GLY A C 18
ATOM 25113 O O . GLY A 1 46 ? 3.974 -2.045 12.092 1.00 0.00 467 GLY A O 18
ATOM 25117 N N . ASN A 1 47 ? 3.015 -0.022 12.314 1.00 0.00 468 ASN A N 18
ATOM 25118 C CA . ASN A 1 47 ? 1.655 -0.548 12.331 1.00 0.00 468 ASN A CA 18
ATOM 25119 C C . ASN A 1 47 ? 0.939 -0.245 11.018 1.00 0.00 468 ASN A C 18
ATOM 25120 O O . ASN A 1 47 ? 1.469 0.458 10.157 1.00 0.00 468 ASN A O 18
ATOM 25131 N N . CYS A 1 48 ? -0.269 -0.778 10.872 1.00 0.00 469 CYS A N 18
ATOM 25132 C CA . CYS A 1 48 ? -1.060 -0.566 9.666 1.00 0.00 469 CYS A CA 18
ATOM 25133 C C . CYS A 1 48 ? -2.496 -0.188 10.016 1.00 0.00 469 CYS A C 18
ATOM 25134 O O . CYS A 1 48 ? -3.154 -0.871 10.801 1.00 0.00 469 CYS A O 18
ATOM 25141 N N . ILE A 1 49 ? -2.976 0.902 9.428 1.00 0.00 470 ILE A N 18
ATOM 25142 C CA . ILE A 1 49 ? -4.334 1.369 9.676 1.00 0.00 470 ILE A CA 18
ATOM 25143 C C . ILE A 1 49 ? -5.359 0.457 9.011 1.00 0.00 470 ILE A C 18
ATOM 25144 O O . ILE A 1 49 ? -6.500 0.357 9.461 1.00 0.00 470 ILE A O 18
ATOM 25160 N N . ASN A 1 50 ? -4.943 -0.208 7.938 1.00 0.00 471 ASN A N 18
ATOM 25161 C CA . ASN A 1 50 ? -5.825 -1.114 7.211 1.00 0.00 471 ASN A CA 18
ATOM 25162 C C . ASN A 1 50 ? -6.516 -2.083 8.166 1.00 0.00 471 ASN A C 18
ATOM 25163 O O . ASN A 1 50 ? -7.714 -2.338 8.050 1.00 0.00 471 ASN A O 18
ATOM 25174 N N . GLY A 1 51 ? -5.750 -2.621 9.111 1.00 0.00 472 GLY A N 18
ATOM 25175 C CA . GLY A 1 51 ? -6.305 -3.556 10.073 1.00 0.00 472 GLY A CA 18
ATOM 25176 C C . GLY A 1 51 ? -5.407 -4.755 10.301 1.00 0.00 472 GLY A C 18
ATOM 25177 O O . GLY A 1 51 ? -4.259 -4.773 9.856 1.00 0.00 472 GLY A O 18
ATOM 25181 N N . ASP A 1 52 ? -5.928 -5.759 10.997 1.00 0.00 473 ASP A N 18
ATOM 25182 C CA . ASP A 1 52 ? -5.165 -6.968 11.284 1.00 0.00 473 ASP A CA 18
ATOM 25183 C C . ASP A 1 52 ? -5.108 -7.878 10.061 1.00 0.00 473 ASP A C 18
ATOM 25184 O O . ASP A 1 52 ? -4.146 -8.624 9.875 1.00 0.00 473 ASP A O 18
ATOM 25193 N N . ASP A 1 53 ? -6.143 -7.811 9.232 1.00 0.00 474 ASP A N 18
ATOM 25194 C CA . ASP A 1 53 ? -6.211 -8.629 8.026 1.00 0.00 474 ASP A CA 18
ATOM 25195 C C . ASP A 1 53 ? -5.826 -7.815 6.795 1.00 0.00 474 ASP A C 18
ATOM 25196 O O . ASP A 1 53 ? -6.483 -7.891 5.757 1.00 0.00 474 ASP A O 18
ATOM 25205 N N . CYS A 1 54 ? -4.756 -7.036 6.918 1.00 0.00 475 CYS A N 18
ATOM 25206 C CA . CYS A 1 54 ? -4.283 -6.207 5.817 1.00 0.00 475 CYS A CA 18
ATOM 25207 C C . CYS A 1 54 ? -4.126 -7.032 4.542 1.00 0.00 475 CYS A C 18
ATOM 25208 O O . CYS A 1 54 ? -3.742 -8.200 4.591 1.00 0.00 475 CYS A O 18
ATOM 25215 N N . MET A 1 55 ? -4.426 -6.415 3.404 1.00 0.00 476 MET A N 18
ATOM 25216 C CA . MET A 1 55 ? -4.317 -7.092 2.117 1.00 0.00 476 MET A CA 18
ATOM 25217 C C . MET A 1 55 ? -2.864 -7.436 1.805 1.00 0.00 476 MET A C 18
ATOM 25218 O O . MET A 1 55 ? -2.585 -8.271 0.945 1.00 0.00 476 MET A O 18
ATOM 25232 N N . PHE A 1 56 ? -1.943 -6.787 2.509 1.00 0.00 477 PHE A N 18
ATOM 25233 C CA . PHE A 1 56 ? -0.518 -7.024 2.306 1.00 0.00 477 PHE A CA 18
ATOM 25234 C C . PHE A 1 56 ? 0.051 -7.902 3.417 1.00 0.00 477 PHE A C 18
ATOM 25235 O O . PHE A 1 56 ? -0.529 -8.007 4.498 1.00 0.00 477 PHE A O 18
ATOM 25252 N N . SER A 1 57 ? 1.189 -8.530 3.142 1.00 0.00 478 SER A N 18
ATOM 25253 C CA . SER A 1 57 ? 1.836 -9.402 4.115 1.00 0.00 478 SER A CA 18
ATOM 25254 C C . SER A 1 57 ? 2.623 -8.587 5.137 1.00 0.00 478 SER A C 18
ATOM 25255 O O . SER A 1 57 ? 3.384 -7.688 4.777 1.00 0.00 478 SER A O 18
ATOM 25263 N N . HIS A 1 58 ? 2.435 -8.909 6.413 1.00 0.00 479 HIS A N 18
ATOM 25264 C CA . HIS A 1 58 ? 3.128 -8.208 7.488 1.00 0.00 479 HIS A CA 18
ATOM 25265 C C . HIS A 1 58 ? 4.316 -9.023 7.991 1.00 0.00 479 HIS A C 18
ATOM 25266 O O . HIS A 1 58 ? 4.763 -8.851 9.125 1.00 0.00 479 HIS A O 18
ATOM 25280 N N . ASP A 1 59 ? 4.822 -9.909 7.140 1.00 0.00 480 ASP A N 18
ATOM 25281 C CA . ASP A 1 59 ? 5.958 -10.750 7.498 1.00 0.00 480 ASP A CA 18
ATOM 25282 C C . ASP A 1 59 ? 7.202 -9.904 7.750 1.00 0.00 480 ASP A C 18
ATOM 25283 O O . ASP A 1 59 ? 7.305 -8.760 7.307 1.00 0.00 480 ASP A O 18
ATOM 25292 N N . PRO A 1 60 ? 8.170 -10.478 8.480 1.00 0.00 481 PRO A N 18
ATOM 25293 C CA . PRO A 1 60 ? 9.424 -9.794 8.809 1.00 0.00 481 PRO A CA 18
ATOM 25294 C C . PRO A 1 60 ? 10.320 -9.608 7.589 1.00 0.00 481 PRO A C 18
ATOM 25295 O O . PRO A 1 60 ? 10.862 -10.575 7.050 1.00 0.00 481 PRO A O 18
ATOM 25306 N N . LEU A 1 61 ? 10.472 -8.362 7.156 1.00 0.00 482 LEU A N 18
ATOM 25307 C CA . LEU A 1 61 ? 11.303 -8.049 5.999 1.00 0.00 482 LEU A CA 18
ATOM 25308 C C . LEU A 1 61 ? 12.578 -8.886 6.002 1.00 0.00 482 LEU A C 18
ATOM 25309 O O . LEU A 1 61 ? 13.273 -8.977 7.015 1.00 0.00 482 LEU A O 18
ATOM 25325 N N . THR A 1 62 ? 12.882 -9.496 4.860 1.00 0.00 483 THR A N 18
ATOM 25326 C CA . THR A 1 62 ? 14.074 -10.325 4.731 1.00 0.00 483 THR A CA 18
ATOM 25327 C C . THR A 1 62 ? 15.205 -9.560 4.053 1.00 0.00 483 THR A C 18
ATOM 25328 O O . THR A 1 62 ? 14.997 -8.469 3.523 1.00 0.00 483 THR A O 18
ATOM 25339 N N . GLU A 1 63 ? 16.401 -10.140 4.074 1.00 0.00 484 GLU A N 18
ATOM 25340 C CA . GLU A 1 63 ? 17.565 -9.510 3.460 1.00 0.00 484 GLU A CA 18
ATOM 25341 C C . GLU A 1 63 ? 17.304 -9.203 1.988 1.00 0.00 484 GLU A C 18
ATOM 25342 O O . GLU A 1 63 ? 17.837 -8.238 1.442 1.00 0.00 484 GLU A O 18
ATOM 25354 N N . GLU A 1 64 ? 16.482 -10.032 1.353 1.00 0.00 485 GLU A N 18
ATOM 25355 C CA . GLU A 1 64 ? 16.152 -9.850 -0.056 1.00 0.00 485 GLU A CA 18
ATOM 25356 C C . GLU A 1 64 ? 15.058 -8.800 -0.227 1.00 0.00 485 GLU A C 18
ATOM 25357 O O . GLU A 1 64 ? 15.229 -7.821 -0.954 1.00 0.00 485 GLU A O 18
ATOM 25369 N N . THR A 1 65 ? 13.932 -9.011 0.447 1.00 0.00 486 THR A N 18
ATOM 25370 C CA . THR A 1 65 ? 12.809 -8.086 0.369 1.00 0.00 486 THR A CA 18
ATOM 25371 C C . THR A 1 65 ? 13.237 -6.670 0.738 1.00 0.00 486 THR A C 18
ATOM 25372 O O . THR A 1 65 ? 12.778 -5.697 0.140 1.00 0.00 486 THR A O 18
ATOM 25383 N N . ARG A 1 66 ? 14.121 -6.561 1.725 1.00 0.00 487 ARG A N 18
ATOM 25384 C CA . ARG A 1 66 ? 14.610 -5.263 2.173 1.00 0.00 487 ARG A CA 18
ATOM 25385 C C . ARG A 1 66 ? 15.134 -4.444 0.997 1.00 0.00 487 ARG A C 18
ATOM 25386 O O . ARG A 1 66 ? 14.887 -3.242 0.907 1.00 0.00 487 ARG A O 18
ATOM 25407 N N . GLU A 1 67 ? 15.858 -5.104 0.098 1.00 0.00 488 GLU A N 18
ATOM 25408 C CA . GLU A 1 67 ? 16.417 -4.436 -1.072 1.00 0.00 488 GLU A CA 18
ATOM 25409 C C . GLU A 1 67 ? 15.309 -3.942 -1.997 1.00 0.00 488 GLU A C 18
ATOM 25410 O O . GLU A 1 67 ? 15.445 -2.906 -2.650 1.00 0.00 488 GLU A O 18
ATOM 25422 N N . LEU A 1 68 ? 14.212 -4.689 -2.049 1.00 0.00 489 LEU A N 18
ATOM 25423 C CA . LEU A 1 68 ? 13.079 -4.328 -2.894 1.00 0.00 489 LEU A CA 18
ATOM 25424 C C . LEU A 1 68 ? 12.529 -2.958 -2.512 1.00 0.00 489 LEU A C 18
ATOM 25425 O O . LEU A 1 68 ? 12.592 -2.011 -3.297 1.00 0.00 489 LEU A O 18
ATOM 25441 N N . LEU A 1 69 ? 11.992 -2.858 -1.301 1.00 0.00 490 LEU A N 18
ATOM 25442 C CA . LEU A 1 69 ? 11.433 -1.602 -0.813 1.00 0.00 490 LEU A CA 18
ATOM 25443 C C . LEU A 1 69 ? 12.303 -0.421 -1.228 1.00 0.00 490 LEU A C 18
ATOM 25444 O O . LEU A 1 69 ? 11.856 0.468 -1.952 1.00 0.00 490 LEU A O 18
ATOM 25460 N N . ASP A 1 70 ? 13.549 -0.419 -0.765 1.00 0.00 491 ASP A N 18
ATOM 25461 C CA . ASP A 1 70 ? 14.484 0.651 -1.090 1.00 0.00 491 ASP A CA 18
ATOM 25462 C C . ASP A 1 70 ? 14.336 1.077 -2.548 1.00 0.00 491 ASP A C 18
ATOM 25463 O O . ASP A 1 70 ? 14.363 2.267 -2.864 1.00 0.00 491 ASP A O 18
ATOM 25472 N N . LYS A 1 71 ? 14.182 0.098 -3.433 1.00 0.00 492 LYS A N 18
ATOM 25473 C CA . LYS A 1 71 ? 14.030 0.370 -4.857 1.00 0.00 492 LYS A CA 18
ATOM 25474 C C . LYS A 1 71 ? 12.599 0.788 -5.181 1.00 0.00 492 LYS A C 18
ATOM 25475 O O . LYS A 1 71 ? 12.365 1.570 -6.103 1.00 0.00 492 LYS A O 18
ATOM 25494 N N . MET A 1 72 ? 11.646 0.264 -4.417 1.00 0.00 493 MET A N 18
ATOM 25495 C CA . MET A 1 72 ? 10.239 0.586 -4.622 1.00 0.00 493 MET A CA 18
ATOM 25496 C C . MET A 1 72 ? 9.980 2.070 -4.380 1.00 0.00 493 MET A C 18
ATOM 25497 O O . MET A 1 72 ? 9.517 2.783 -5.271 1.00 0.00 493 MET A O 18
ATOM 25511 N N . LEU A 1 73 ? 10.279 2.528 -3.170 1.00 0.00 494 LEU A N 18
ATOM 25512 C CA . LEU A 1 73 ? 10.078 3.927 -2.810 1.00 0.00 494 LEU A CA 18
ATOM 25513 C C . LEU A 1 73 ? 10.545 4.850 -3.932 1.00 0.00 494 LEU A C 18
ATOM 25514 O O . LEU A 1 73 ? 9.842 5.786 -4.311 1.00 0.00 494 LEU A O 18
ATOM 25530 N N . ALA A 1 74 ? 11.734 4.578 -4.459 1.00 0.00 495 ALA A N 18
ATOM 25531 C CA . ALA A 1 74 ? 12.292 5.381 -5.540 1.00 0.00 495 ALA A CA 18
ATOM 25532 C C . ALA A 1 74 ? 11.507 5.185 -6.832 1.00 0.00 495 ALA A C 18
ATOM 25533 O O . ALA A 1 74 ? 11.056 6.150 -7.448 1.00 0.00 495 ALA A O 18
ATOM 25540 N N . ASP A 1 75 ? 11.347 3.930 -7.237 1.00 0.00 496 ASP A N 18
ATOM 25541 C CA . ASP A 1 75 ? 10.615 3.607 -8.456 1.00 0.00 496 ASP A CA 18
ATOM 25542 C C . ASP A 1 75 ? 9.268 4.322 -8.487 1.00 0.00 496 ASP A C 18
ATOM 25543 O O . ASP A 1 75 ? 8.823 4.783 -9.538 1.00 0.00 496 ASP A O 18
ATOM 25552 N N . ASP A 1 76 ? 8.624 4.409 -7.328 1.00 0.00 497 ASP A N 18
ATOM 25553 C CA . ASP A 1 76 ? 7.328 5.068 -7.222 1.00 0.00 497 ASP A CA 18
ATOM 25554 C C . ASP A 1 76 ? 7.446 6.555 -7.540 1.00 0.00 497 ASP A C 18
ATOM 25555 O O . ASP A 1 76 ? 6.754 7.069 -8.418 1.00 0.00 497 ASP A O 18
ATOM 25564 N N . ALA A 1 77 ? 8.327 7.241 -6.819 1.00 0.00 498 ALA A N 18
ATOM 25565 C CA . ALA A 1 77 ? 8.537 8.669 -7.025 1.00 0.00 498 ALA A CA 18
ATOM 25566 C C . ALA A 1 77 ? 9.152 8.942 -8.393 1.00 0.00 498 ALA A C 18
ATOM 25567 O O . ALA A 1 77 ? 8.534 9.578 -9.245 1.00 0.00 498 ALA A O 18
ATOM 25574 N N . GLU A 1 78 ? 10.373 8.456 -8.594 1.00 0.00 499 GLU A N 18
ATOM 25575 C CA . GLU A 1 78 ? 11.072 8.650 -9.859 1.00 0.00 499 GLU A CA 18
ATOM 25576 C C . GLU A 1 78 ? 10.098 8.600 -11.033 1.00 0.00 499 GLU A C 18
ATOM 25577 O O . GLU A 1 78 ? 10.298 9.265 -12.049 1.00 0.00 499 GLU A O 18
ATOM 25589 N N . ALA A 1 79 ? 9.042 7.806 -10.884 1.00 0.00 500 ALA A N 18
ATOM 25590 C CA . ALA A 1 79 ? 8.036 7.670 -11.929 1.00 0.00 500 ALA A CA 18
ATOM 25591 C C . ALA A 1 79 ? 6.985 8.771 -11.827 1.00 0.00 500 ALA A C 18
ATOM 25592 O O . ALA A 1 79 ? 5.785 8.504 -11.880 1.00 0.00 500 ALA A O 18
ATOM 25599 N N . GLY A 1 80 ? 7.445 10.010 -11.679 1.00 0.00 501 GLY A N 18
ATOM 25600 C CA . GLY A 1 80 ? 6.531 11.132 -11.571 1.00 0.00 501 GLY A CA 18
ATOM 25601 C C . GLY A 1 80 ? 5.253 10.771 -10.840 1.00 0.00 501 GLY A C 18
ATOM 25602 O O . GLY A 1 80 ? 4.275 10.350 -11.457 1.00 0.00 501 GLY A O 18
ATOM 25606 N N . ALA A 1 81 ? 5.262 10.933 -9.521 1.00 0.00 502 ALA A N 18
ATOM 25607 C CA . ALA A 1 81 ? 4.094 10.621 -8.706 1.00 0.00 502 ALA A CA 18
ATOM 25608 C C . ALA A 1 81 ? 2.843 11.294 -9.259 1.00 0.00 502 ALA A C 18
ATOM 25609 O O . ALA A 1 81 ? 2.736 12.520 -9.263 1.00 0.00 502 ALA A O 18
ATOM 25616 N N . GLU A 1 82 ? 1.898 10.483 -9.726 1.00 0.00 503 GLU A N 18
ATOM 25617 C CA . GLU A 1 82 ? 0.655 11.002 -10.284 1.00 0.00 503 GLU A CA 18
ATOM 25618 C C . GLU A 1 82 ? -0.546 10.521 -9.474 1.00 0.00 503 GLU A C 18
ATOM 25619 O O . GLU A 1 82 ? -0.413 9.680 -8.585 1.00 0.00 503 GLU A O 18
ATOM 25631 N N . ASP A 1 83 ? -1.719 11.062 -9.788 1.00 0.00 504 ASP A N 18
ATOM 25632 C CA . ASP A 1 83 ? -2.944 10.689 -9.091 1.00 0.00 504 ASP A CA 18
ATOM 25633 C C . ASP A 1 83 ? -3.991 10.171 -10.072 1.00 0.00 504 ASP A C 18
ATOM 25634 O O . ASP A 1 83 ? -3.849 10.326 -11.285 1.00 0.00 504 ASP A O 18
ATOM 25643 N N . GLU A 1 84 ? -5.041 9.555 -9.539 1.00 0.00 505 GLU A N 18
ATOM 25644 C CA . GLU A 1 84 ? -6.111 9.013 -10.369 1.00 0.00 505 GLU A CA 18
ATOM 25645 C C . GLU A 1 84 ? -7.468 9.196 -9.695 1.00 0.00 505 GLU A C 18
ATOM 25646 O O . GLU A 1 84 ? -7.548 9.453 -8.493 1.00 0.00 505 GLU A O 18
ATOM 25658 N N . LYS A 1 85 ? -8.533 9.062 -10.478 1.00 0.00 506 LYS A N 18
ATOM 25659 C CA . LYS A 1 85 ? -9.888 9.212 -9.959 1.00 0.00 506 LYS A CA 18
ATOM 25660 C C . LYS A 1 85 ? -10.859 8.303 -10.705 1.00 0.00 506 LYS A C 18
ATOM 25661 O O . LYS A 1 85 ? -10.521 7.739 -11.746 1.00 0.00 506 LYS A O 18
ATOM 25680 N N . GLU A 1 86 ? -12.068 8.167 -10.168 1.00 0.00 507 GLU A N 18
ATOM 25681 C CA . GLU A 1 86 ? -13.087 7.327 -10.784 1.00 0.00 507 GLU A CA 18
ATOM 25682 C C . GLU A 1 86 ? -14.474 7.674 -10.251 1.00 0.00 507 GLU A C 18
ATOM 25683 O O . GLU A 1 86 ? -14.622 8.103 -9.107 1.00 0.00 507 GLU A O 18
ATOM 25695 N N . VAL A 1 87 ? -15.488 7.486 -11.089 1.00 0.00 508 VAL A N 18
ATOM 25696 C CA . VAL A 1 87 ? -16.864 7.778 -10.703 1.00 0.00 508 VAL A CA 18
ATOM 25697 C C . VAL A 1 87 ? -17.783 6.602 -11.014 1.00 0.00 508 VAL A C 18
ATOM 25698 O O . VAL A 1 87 ? -17.843 6.132 -12.149 1.00 0.00 508 VAL A O 18
ATOM 25711 N N . GLU A 1 88 ? -18.499 6.133 -9.996 1.00 0.00 509 GLU A N 18
ATOM 25712 C CA . GLU A 1 88 ? -19.416 5.012 -10.161 1.00 0.00 509 GLU A CA 18
ATOM 25713 C C . GLU A 1 88 ? -20.762 5.485 -10.704 1.00 0.00 509 GLU A C 18
ATOM 25714 O O . GLU A 1 88 ? -21.045 6.682 -10.732 1.00 0.00 509 GLU A O 18
ATOM 25726 N N . GLU A 1 89 ? -21.586 4.535 -11.135 1.00 0.00 510 GLU A N 18
ATOM 25727 C CA . GLU A 1 89 ? -22.901 4.854 -11.678 1.00 0.00 510 GLU A CA 18
ATOM 25728 C C . GLU A 1 89 ? -23.993 4.613 -10.639 1.00 0.00 510 GLU A C 18
ATOM 25729 O O . GLU A 1 89 ? -23.811 3.838 -9.699 1.00 0.00 510 GLU A O 18
ATOM 25741 N N . LEU A 1 90 ? -25.127 5.282 -10.815 1.00 0.00 511 LEU A N 18
ATOM 25742 C CA . LEU A 1 90 ? -26.249 5.141 -9.893 1.00 0.00 511 LEU A CA 18
ATOM 25743 C C . LEU A 1 90 ? -27.337 4.256 -10.491 1.00 0.00 511 LEU A C 18
ATOM 25744 O O . LEU A 1 90 ? -28.512 4.623 -10.508 1.00 0.00 511 LEU A O 18
ATOM 25760 N N . LYS A 1 91 ? -26.939 3.086 -10.980 1.00 0.00 512 LYS A N 18
ATOM 25761 C CA . LYS A 1 91 ? -27.880 2.145 -11.576 1.00 0.00 512 LYS A CA 18
ATOM 25762 C C . LYS A 1 91 ? -28.915 2.875 -12.425 1.00 0.00 512 LYS A C 18
ATOM 25763 O O . LYS A 1 91 ? -30.113 2.609 -12.327 1.00 0.00 512 LYS A O 18
ATOM 25782 N N . LYS A 1 92 ? -28.446 3.796 -13.260 1.00 0.00 513 LYS A N 18
ATOM 25783 C CA . LYS A 1 92 ? -29.330 4.563 -14.129 1.00 0.00 513 LYS A CA 18
ATOM 25784 C C . LYS A 1 92 ? -30.360 3.656 -14.795 1.00 0.00 513 LYS A C 18
ATOM 25785 O O . LYS A 1 92 ? -30.008 2.765 -15.567 1.00 0.00 513 LYS A O 18
ATOM 25804 N N . SER A 1 93 ? -31.632 3.890 -14.492 1.00 0.00 514 SER A N 18
ATOM 25805 C CA . SER A 1 93 ? -32.713 3.092 -15.060 1.00 0.00 514 SER A CA 18
ATOM 25806 C C . SER A 1 93 ? -34.073 3.647 -14.647 1.00 0.00 514 SER A C 18
ATOM 25807 O O . SER A 1 93 ? -34.222 4.213 -13.565 1.00 0.00 514 SER A O 18
ATOM 25815 N N . GLY A 1 94 ? -35.063 3.480 -15.519 1.00 0.00 515 GLY A N 18
ATOM 25816 C CA . GLY A 1 94 ? -36.398 3.969 -15.228 1.00 0.00 515 GLY A CA 18
ATOM 25817 C C . GLY A 1 94 ? -37.427 2.857 -15.191 1.00 0.00 515 GLY A C 18
ATOM 25818 O O . GLY A 1 94 ? -37.718 2.218 -16.202 1.00 0.00 515 GLY A O 18
ATOM 25822 N N . PRO A 1 95 ? -37.996 2.611 -14.002 1.00 0.00 516 PRO A N 18
ATOM 25823 C CA . PRO A 1 95 ? -39.007 1.567 -13.808 1.00 0.00 516 PRO A CA 18
ATOM 25824 C C . PRO A 1 95 ? -40.332 1.911 -14.481 1.00 0.00 516 PRO A C 18
ATOM 25825 O O . PRO A 1 95 ? -40.524 3.029 -14.959 1.00 0.00 516 PRO A O 18
ATOM 25836 N N . SER A 1 96 ? -41.242 0.943 -14.514 1.00 0.00 517 SER A N 18
ATOM 25837 C CA . SER A 1 96 ? -42.548 1.143 -15.131 1.00 0.00 517 SER A CA 18
ATOM 25838 C C . SER A 1 96 ? -43.573 0.166 -14.564 1.00 0.00 517 SER A C 18
ATOM 25839 O O . SER A 1 96 ? -43.241 -0.694 -13.747 1.00 0.00 517 SER A O 18
ATOM 25847 N N . SER A 1 97 ? -44.820 0.304 -15.003 1.00 0.00 518 SER A N 18
ATOM 25848 C CA . SER A 1 97 ? -45.895 -0.563 -14.536 1.00 0.00 518 SER A CA 18
ATOM 25849 C C . SER A 1 97 ? -46.094 -0.420 -13.030 1.00 0.00 518 SER A C 18
ATOM 25850 O O . SER A 1 97 ? -46.282 -1.407 -12.321 1.00 0.00 518 SER A O 18
ATOM 25858 N N . GLY A 1 98 ? -46.051 0.819 -12.549 1.00 0.00 519 GLY A N 18
ATOM 25859 C CA . GLY A 1 98 ? -46.228 1.070 -11.131 1.00 0.00 519 GLY A CA 18
ATOM 25860 C C . GLY A 1 98 ? -47.208 0.108 -10.489 1.00 0.00 519 GLY A C 18
ATOM 25861 O O . GLY A 1 98 ? -46.778 -0.793 -9.770 1.00 0.00 519 GLY A O 18
ATOM 25867 N N . GLY A 1 1 ? 37.571 -1.828 -21.106 1.00 0.00 422 GLY A N 19
ATOM 25868 C CA . GLY A 1 1 ? 37.315 -2.686 -22.248 1.00 0.00 422 GLY A CA 19
ATOM 25869 C C . GLY A 1 1 ? 35.834 -2.864 -22.519 1.00 0.00 422 GLY A C 19
ATOM 25870 O O . GLY A 1 1 ? 35.028 -1.990 -22.200 1.00 0.00 422 GLY A O 19
ATOM 25874 N N . SER A 1 2 ? 35.475 -3.999 -23.111 1.00 0.00 423 SER A N 19
ATOM 25875 C CA . SER A 1 2 ? 34.081 -4.287 -23.430 1.00 0.00 423 SER A CA 19
ATOM 25876 C C . SER A 1 2 ? 33.239 -4.368 -22.161 1.00 0.00 423 SER A C 19
ATOM 25877 O O . SER A 1 2 ? 33.753 -4.651 -21.079 1.00 0.00 423 SER A O 19
ATOM 25885 N N . SER A 1 3 ? 31.941 -4.117 -22.302 1.00 0.00 424 SER A N 19
ATOM 25886 C CA . SER A 1 3 ? 31.027 -4.158 -21.167 1.00 0.00 424 SER A CA 19
ATOM 25887 C C . SER A 1 3 ? 30.345 -5.519 -21.067 1.00 0.00 424 SER A C 19
ATOM 25888 O O . SER A 1 3 ? 30.086 -6.172 -22.077 1.00 0.00 424 SER A O 19
ATOM 25896 N N . GLY A 1 4 ? 30.058 -5.941 -19.839 1.00 0.00 425 GLY A N 19
ATOM 25897 C CA . GLY A 1 4 ? 29.409 -7.222 -19.628 1.00 0.00 425 GLY A CA 19
ATOM 25898 C C . GLY A 1 4 ? 27.899 -7.107 -19.585 1.00 0.00 425 GLY A C 19
ATOM 25899 O O . GLY A 1 4 ? 27.359 -6.095 -19.138 1.00 0.00 425 GLY A O 19
ATOM 25903 N N . SER A 1 5 ? 27.214 -8.146 -20.052 1.00 0.00 426 SER A N 19
ATOM 25904 C CA . SER A 1 5 ? 25.756 -8.155 -20.071 1.00 0.00 426 SER A CA 19
ATOM 25905 C C . SER A 1 5 ? 25.207 -9.227 -19.135 1.00 0.00 426 SER A C 19
ATOM 25906 O O . SER A 1 5 ? 25.408 -10.421 -19.356 1.00 0.00 426 SER A O 19
ATOM 25914 N N . SER A 1 6 ? 24.513 -8.792 -18.088 1.00 0.00 427 SER A N 19
ATOM 25915 C CA . SER A 1 6 ? 23.938 -9.713 -17.115 1.00 0.00 427 SER A CA 19
ATOM 25916 C C . SER A 1 6 ? 22.516 -9.299 -16.749 1.00 0.00 427 SER A C 19
ATOM 25917 O O . SER A 1 6 ? 22.284 -8.188 -16.275 1.00 0.00 427 SER A O 19
ATOM 25925 N N . GLY A 1 7 ? 21.567 -10.203 -16.973 1.00 0.00 428 GLY A N 19
ATOM 25926 C CA . GLY A 1 7 ? 20.179 -9.913 -16.662 1.00 0.00 428 GLY A CA 19
ATOM 25927 C C . GLY A 1 7 ? 19.633 -10.807 -15.566 1.00 0.00 428 GLY A C 19
ATOM 25928 O O . GLY A 1 7 ? 20.329 -11.695 -15.076 1.00 0.00 428 GLY A O 19
ATOM 25932 N N . GLU A 1 8 ? 18.383 -10.570 -15.179 1.00 0.00 429 GLU A N 19
ATOM 25933 C CA . GLU A 1 8 ? 17.745 -11.359 -14.132 1.00 0.00 429 GLU A CA 19
ATOM 25934 C C . GLU A 1 8 ? 16.597 -12.189 -14.699 1.00 0.00 429 GLU A C 19
ATOM 25935 O O . GLU A 1 8 ? 15.989 -11.823 -15.706 1.00 0.00 429 GLU A O 19
ATOM 25947 N N . LEU A 1 9 ? 16.306 -13.308 -14.046 1.00 0.00 430 LEU A N 19
ATOM 25948 C CA . LEU A 1 9 ? 15.231 -14.192 -14.484 1.00 0.00 430 LEU A CA 19
ATOM 25949 C C . LEU A 1 9 ? 14.069 -13.391 -15.061 1.00 0.00 430 LEU A C 19
ATOM 25950 O O . LEU A 1 9 ? 13.848 -12.231 -14.712 1.00 0.00 430 LEU A O 19
ATOM 25966 N N . PRO A 1 10 ? 13.305 -14.022 -15.966 1.00 0.00 431 PRO A N 19
ATOM 25967 C CA . PRO A 1 10 ? 12.151 -13.388 -16.608 1.00 0.00 431 PRO A CA 19
ATOM 25968 C C . PRO A 1 10 ? 10.994 -13.171 -15.638 1.00 0.00 431 PRO A C 19
ATOM 25969 O O . PRO A 1 10 ? 10.000 -13.897 -15.668 1.00 0.00 431 PRO A O 19
ATOM 25980 N N . LYS A 1 11 ? 11.129 -12.167 -14.779 1.00 0.00 432 LYS A N 19
ATOM 25981 C CA . LYS A 1 11 ? 10.095 -11.852 -13.800 1.00 0.00 432 LYS A CA 19
ATOM 25982 C C . LYS A 1 11 ? 10.131 -10.374 -13.427 1.00 0.00 432 LYS A C 19
ATOM 25983 O O . LYS A 1 11 ? 10.948 -9.612 -13.945 1.00 0.00 432 LYS A O 19
ATOM 26002 N N . LYS A 1 12 ? 9.241 -9.974 -12.525 1.00 0.00 433 LYS A N 19
ATOM 26003 C CA . LYS A 1 12 ? 9.172 -8.588 -12.079 1.00 0.00 433 LYS A CA 19
ATOM 26004 C C . LYS A 1 12 ? 9.018 -8.510 -10.564 1.00 0.00 433 LYS A C 19
ATOM 26005 O O . LYS A 1 12 ? 7.926 -8.706 -10.031 1.00 0.00 433 LYS A O 19
ATOM 26024 N N . ARG A 1 13 ? 10.118 -8.221 -9.876 1.00 0.00 434 ARG A N 19
ATOM 26025 C CA . ARG A 1 13 ? 10.104 -8.117 -8.421 1.00 0.00 434 ARG A CA 19
ATOM 26026 C C . ARG A 1 13 ? 9.632 -6.735 -7.980 1.00 0.00 434 ARG A C 19
ATOM 26027 O O . ARG A 1 13 ? 10.106 -6.198 -6.979 1.00 0.00 434 ARG A O 19
ATOM 26048 N N . GLU A 1 14 ? 8.697 -6.165 -8.734 1.00 0.00 435 GLU A N 19
ATOM 26049 C CA . GLU A 1 14 ? 8.163 -4.845 -8.420 1.00 0.00 435 GLU A CA 19
ATOM 26050 C C . GLU A 1 14 ? 6.681 -4.928 -8.065 1.00 0.00 435 GLU A C 19
ATOM 26051 O O . GLU A 1 14 ? 5.980 -5.848 -8.488 1.00 0.00 435 GLU A O 19
ATOM 26063 N N . LEU A 1 15 ? 6.211 -3.962 -7.284 1.00 0.00 436 LEU A N 19
ATOM 26064 C CA . LEU A 1 15 ? 4.813 -3.924 -6.870 1.00 0.00 436 LEU A CA 19
ATOM 26065 C C . LEU A 1 15 ? 3.895 -3.711 -8.070 1.00 0.00 436 LEU A C 19
ATOM 26066 O O . LEU A 1 15 ? 3.967 -2.683 -8.745 1.00 0.00 436 LEU A O 19
ATOM 26082 N N . CYS A 1 16 ? 3.032 -4.687 -8.329 1.00 0.00 437 CYS A N 19
ATOM 26083 C CA . CYS A 1 16 ? 2.099 -4.607 -9.446 1.00 0.00 437 CYS A CA 19
ATOM 26084 C C . CYS A 1 16 ? 1.341 -3.283 -9.427 1.00 0.00 437 CYS A C 19
ATOM 26085 O O . CYS A 1 16 ? 0.594 -2.995 -8.492 1.00 0.00 437 CYS A O 19
ATOM 26092 N N . LYS A 1 17 ? 1.539 -2.480 -10.467 1.00 0.00 438 LYS A N 19
ATOM 26093 C CA . LYS A 1 17 ? 0.874 -1.186 -10.573 1.00 0.00 438 LYS A CA 19
ATOM 26094 C C . LYS A 1 17 ? -0.642 -1.353 -10.586 1.00 0.00 438 LYS A C 19
ATOM 26095 O O . LYS A 1 17 ? -1.385 -0.379 -10.457 1.00 0.00 438 LYS A O 19
ATOM 26114 N N . PHE A 1 18 ? -1.095 -2.592 -10.741 1.00 0.00 439 PHE A N 19
ATOM 26115 C CA . PHE A 1 18 ? -2.523 -2.886 -10.770 1.00 0.00 439 PHE A CA 19
ATOM 26116 C C . PHE A 1 18 ? -2.995 -3.426 -9.423 1.00 0.00 439 PHE A C 19
ATOM 26117 O O . PHE A 1 18 ? -3.996 -2.965 -8.874 1.00 0.00 439 PHE A O 19
ATOM 26134 N N . TYR A 1 19 ? -2.267 -4.404 -8.896 1.00 0.00 440 TYR A N 19
ATOM 26135 C CA . TYR A 1 19 ? -2.611 -5.009 -7.615 1.00 0.00 440 TYR A CA 19
ATOM 26136 C C . TYR A 1 19 ? -2.914 -3.938 -6.571 1.00 0.00 440 TYR A C 19
ATOM 26137 O O . TYR A 1 19 ? -3.797 -4.108 -5.730 1.00 0.00 440 TYR A O 19
ATOM 26155 N N . ILE A 1 20 ? -2.176 -2.835 -6.633 1.00 0.00 441 ILE A N 19
ATOM 26156 C CA . ILE A 1 20 ? -2.367 -1.735 -5.695 1.00 0.00 441 ILE A CA 19
ATOM 26157 C C . ILE A 1 20 ? -3.847 -1.499 -5.418 1.00 0.00 441 ILE A C 19
ATOM 26158 O O . ILE A 1 20 ? -4.234 -1.151 -4.302 1.00 0.00 441 ILE A O 19
ATOM 26174 N N . THR A 1 21 ? -4.674 -1.693 -6.441 1.00 0.00 442 THR A N 19
ATOM 26175 C CA . THR A 1 21 ? -6.112 -1.502 -6.309 1.00 0.00 442 THR A CA 19
ATOM 26176 C C . THR A 1 21 ? -6.830 -2.835 -6.135 1.00 0.00 442 THR A C 19
ATOM 26177 O O . THR A 1 21 ? -7.841 -2.921 -5.439 1.00 0.00 442 THR A O 19
ATOM 26188 N N . GLY A 1 22 ? -6.301 -3.875 -6.773 1.00 0.00 443 GLY A N 19
ATOM 26189 C CA . GLY A 1 22 ? -6.905 -5.191 -6.676 1.00 0.00 443 GLY A CA 19
ATOM 26190 C C . GLY A 1 22 ? -7.390 -5.707 -8.016 1.00 0.00 443 GLY A C 19
ATOM 26191 O O . GLY A 1 22 ? -7.784 -6.867 -8.137 1.00 0.00 443 GLY A O 19
ATOM 26195 N N . PHE A 1 23 ? -7.365 -4.843 -9.025 1.00 0.00 444 PHE A N 19
ATOM 26196 C CA . PHE A 1 23 ? -7.808 -5.217 -10.363 1.00 0.00 444 PHE A CA 19
ATOM 26197 C C . PHE A 1 23 ? -6.617 -5.537 -11.261 1.00 0.00 444 PHE A C 19
ATOM 26198 O O . PHE A 1 23 ? -6.029 -4.646 -11.874 1.00 0.00 444 PHE A O 19
ATOM 26215 N N . CYS A 1 24 ? -6.266 -6.817 -11.334 1.00 0.00 445 CYS A N 19
ATOM 26216 C CA . CYS A 1 24 ? -5.145 -7.257 -12.155 1.00 0.00 445 CYS A CA 19
ATOM 26217 C C . CYS A 1 24 ? -5.533 -8.466 -13.002 1.00 0.00 445 CYS A C 19
ATOM 26218 O O . CYS A 1 24 ? -5.675 -9.576 -12.490 1.00 0.00 445 CYS A O 19
ATOM 26225 N N . ALA A 1 25 ? -5.703 -8.241 -14.301 1.00 0.00 446 ALA A N 19
ATOM 26226 C CA . ALA A 1 25 ? -6.072 -9.310 -15.220 1.00 0.00 446 ALA A CA 19
ATOM 26227 C C . ALA A 1 25 ? -5.347 -10.606 -14.873 1.00 0.00 446 ALA A C 19
ATOM 26228 O O . ALA A 1 25 ? -5.968 -11.584 -14.457 1.00 0.00 446 ALA A O 19
ATOM 26235 N N . ARG A 1 26 ? -4.029 -10.607 -15.048 1.00 0.00 447 ARG A N 19
ATOM 26236 C CA . ARG A 1 26 ? -3.220 -11.783 -14.756 1.00 0.00 447 ARG A CA 19
ATOM 26237 C C . ARG A 1 26 ? -3.211 -12.078 -13.259 1.00 0.00 447 ARG A C 19
ATOM 26238 O O . ARG A 1 26 ? -2.498 -11.430 -12.493 1.00 0.00 447 ARG A O 19
ATOM 26259 N N . ALA A 1 27 ? -4.007 -13.061 -12.850 1.00 0.00 448 ALA A N 19
ATOM 26260 C CA . ALA A 1 27 ? -4.089 -13.442 -11.445 1.00 0.00 448 ALA A CA 19
ATOM 26261 C C . ALA A 1 27 ? -2.949 -14.381 -11.064 1.00 0.00 448 ALA A C 19
ATOM 26262 O O . ALA A 1 27 ? -1.996 -13.975 -10.399 1.00 0.00 448 ALA A O 19
ATOM 26269 N N . GLU A 1 28 ? -3.055 -15.636 -11.488 1.00 0.00 449 GLU A N 19
ATOM 26270 C CA . GLU A 1 28 ? -2.033 -16.632 -11.188 1.00 0.00 449 GLU A CA 19
ATOM 26271 C C . GLU A 1 28 ? -0.858 -16.512 -12.154 1.00 0.00 449 GLU A C 19
ATOM 26272 O O . GLU A 1 28 ? 0.161 -17.184 -11.995 1.00 0.00 449 GLU A O 19
ATOM 26284 N N . ASN A 1 29 ? -1.009 -15.653 -13.157 1.00 0.00 450 ASN A N 19
ATOM 26285 C CA . ASN A 1 29 ? 0.039 -15.446 -14.150 1.00 0.00 450 ASN A CA 19
ATOM 26286 C C . ASN A 1 29 ? 0.629 -14.044 -14.034 1.00 0.00 450 ASN A C 19
ATOM 26287 O O . ASN A 1 29 ? 1.188 -13.512 -14.994 1.00 0.00 450 ASN A O 19
ATOM 26298 N N . CYS A 1 30 ? 0.501 -13.450 -12.853 1.00 0.00 451 CYS A N 19
ATOM 26299 C CA . CYS A 1 30 ? 1.021 -12.110 -12.610 1.00 0.00 451 CYS A CA 19
ATOM 26300 C C . CYS A 1 30 ? 2.542 -12.129 -12.491 1.00 0.00 451 CYS A C 19
ATOM 26301 O O . CYS A 1 30 ? 3.110 -12.714 -11.568 1.00 0.00 451 CYS A O 19
ATOM 26308 N N . PRO A 1 31 ? 3.218 -11.476 -13.447 1.00 0.00 452 PRO A N 19
ATOM 26309 C CA . PRO A 1 31 ? 4.682 -11.403 -13.472 1.00 0.00 452 PRO A CA 19
ATOM 26310 C C . PRO A 1 31 ? 5.239 -10.535 -12.348 1.00 0.00 452 PRO A C 19
ATOM 26311 O O . PRO A 1 31 ? 6.452 -10.454 -12.156 1.00 0.00 452 PRO A O 19
ATOM 26322 N N . TYR A 1 32 ? 4.344 -9.889 -11.608 1.00 0.00 453 TYR A N 19
ATOM 26323 C CA . TYR A 1 32 ? 4.746 -9.025 -10.504 1.00 0.00 453 TYR A CA 19
ATOM 26324 C C . TYR A 1 32 ? 4.444 -9.683 -9.161 1.00 0.00 453 TYR A C 19
ATOM 26325 O O . TYR A 1 32 ? 4.038 -10.843 -9.102 1.00 0.00 453 TYR A O 19
ATOM 26343 N N . MET A 1 33 ? 4.646 -8.931 -8.083 1.00 0.00 454 MET A N 19
ATOM 26344 C CA . MET A 1 33 ? 4.393 -9.439 -6.740 1.00 0.00 454 MET A CA 19
ATOM 26345 C C . MET A 1 33 ? 3.042 -8.957 -6.221 1.00 0.00 454 MET A C 19
ATOM 26346 O O . MET A 1 33 ? 2.586 -7.866 -6.566 1.00 0.00 454 MET A O 19
ATOM 26360 N N . HIS A 1 34 ? 2.404 -9.778 -5.392 1.00 0.00 455 HIS A N 19
ATOM 26361 C CA . HIS A 1 34 ? 1.104 -9.435 -4.826 1.00 0.00 455 HIS A CA 19
ATOM 26362 C C . HIS A 1 34 ? 1.129 -9.543 -3.305 1.00 0.00 455 HIS A C 19
ATOM 26363 O O . HIS A 1 34 ? 1.192 -8.535 -2.602 1.00 0.00 455 HIS A O 19
ATOM 26377 N N . GLY A 1 35 ? 1.077 -10.773 -2.802 1.00 0.00 456 GLY A N 19
ATOM 26378 C CA . GLY A 1 35 ? 1.093 -10.990 -1.367 1.00 0.00 456 GLY A CA 19
ATOM 26379 C C . GLY A 1 35 ? 2.492 -10.927 -0.787 1.00 0.00 456 GLY A C 19
ATOM 26380 O O . GLY A 1 35 ? 2.805 -10.036 0.002 1.00 0.00 456 GLY A O 19
ATOM 26384 N N . ASP A 1 36 ? 3.335 -11.877 -1.178 1.00 0.00 457 ASP A N 19
ATOM 26385 C CA . ASP A 1 36 ? 4.709 -11.927 -0.691 1.00 0.00 457 ASP A CA 19
ATOM 26386 C C . ASP A 1 36 ? 5.258 -10.521 -0.468 1.00 0.00 457 ASP A C 19
ATOM 26387 O O . ASP A 1 36 ? 6.025 -10.283 0.466 1.00 0.00 457 ASP A O 19
ATOM 26396 N N . PHE A 1 37 ? 4.862 -9.593 -1.332 1.00 0.00 458 PHE A N 19
ATOM 26397 C CA . PHE A 1 37 ? 5.316 -8.210 -1.232 1.00 0.00 458 PHE A CA 19
ATOM 26398 C C . PHE A 1 37 ? 4.977 -7.625 0.136 1.00 0.00 458 PHE A C 19
ATOM 26399 O O . PHE A 1 37 ? 3.826 -7.628 0.573 1.00 0.00 458 PHE A O 19
ATOM 26416 N N . PRO A 1 38 ? 6.003 -7.111 0.830 1.00 0.00 459 PRO A N 19
ATOM 26417 C CA . PRO A 1 38 ? 5.840 -6.512 2.158 1.00 0.00 459 PRO A CA 19
ATOM 26418 C C . PRO A 1 38 ? 5.083 -5.190 2.109 1.00 0.00 459 PRO A C 19
ATOM 26419 O O . PRO A 1 38 ? 5.352 -4.340 1.260 1.00 0.00 459 PRO A O 19
ATOM 26430 N N . CYS A 1 39 ? 4.135 -5.021 3.025 1.00 0.00 460 CYS A N 19
ATOM 26431 C CA . CYS A 1 39 ? 3.338 -3.802 3.087 1.00 0.00 460 CYS A CA 19
ATOM 26432 C C . CYS A 1 39 ? 4.232 -2.577 3.259 1.00 0.00 460 CYS A C 19
ATOM 26433 O O . CYS A 1 39 ? 5.287 -2.647 3.890 1.00 0.00 460 CYS A O 19
ATOM 26440 N N . LYS A 1 40 ? 3.801 -1.454 2.695 1.00 0.00 461 LYS A N 19
ATOM 26441 C CA . LYS A 1 40 ? 4.559 -0.212 2.786 1.00 0.00 461 LYS A CA 19
ATOM 26442 C C . LYS A 1 40 ? 4.327 0.470 4.131 1.00 0.00 461 LYS A C 19
ATOM 26443 O O . LYS A 1 40 ? 5.232 0.550 4.963 1.00 0.00 461 LYS A O 19
ATOM 26462 N N . LEU A 1 41 ? 3.109 0.958 4.340 1.00 0.00 462 LEU A N 19
ATOM 26463 C CA . LEU A 1 41 ? 2.758 1.631 5.585 1.00 0.00 462 LEU A CA 19
ATOM 26464 C C . LEU A 1 41 ? 3.266 0.846 6.791 1.00 0.00 462 LEU A C 19
ATOM 26465 O O . LEU A 1 41 ? 4.036 1.363 7.600 1.00 0.00 462 LEU A O 19
ATOM 26481 N N . TYR A 1 42 ? 2.831 -0.404 6.902 1.00 0.00 463 TYR A N 19
ATOM 26482 C CA . TYR A 1 42 ? 3.242 -1.260 8.008 1.00 0.00 463 TYR A CA 19
ATOM 26483 C C . TYR A 1 42 ? 4.726 -1.083 8.312 1.00 0.00 463 TYR A C 19
ATOM 26484 O O . TYR A 1 42 ? 5.180 -1.348 9.426 1.00 0.00 463 TYR A O 19
ATOM 26502 N N . HIS A 1 43 ? 5.479 -0.633 7.313 1.00 0.00 464 HIS A N 19
ATOM 26503 C CA . HIS A 1 43 ? 6.913 -0.419 7.472 1.00 0.00 464 HIS A CA 19
ATOM 26504 C C . HIS A 1 43 ? 7.218 1.057 7.710 1.00 0.00 464 HIS A C 19
ATOM 26505 O O . HIS A 1 43 ? 7.916 1.412 8.661 1.00 0.00 464 HIS A O 19
ATOM 26519 N N . THR A 1 44 ? 6.692 1.913 6.840 1.00 0.00 465 THR A N 19
ATOM 26520 C CA . THR A 1 44 ? 6.910 3.350 6.954 1.00 0.00 465 THR A CA 19
ATOM 26521 C C . THR A 1 44 ? 7.021 3.775 8.414 1.00 0.00 465 THR A C 19
ATOM 26522 O O . THR A 1 44 ? 7.939 4.503 8.792 1.00 0.00 465 THR A O 19
ATOM 26533 N N . THR A 1 45 ? 6.080 3.314 9.233 1.00 0.00 466 THR A N 19
ATOM 26534 C CA . THR A 1 45 ? 6.072 3.647 10.651 1.00 0.00 466 THR A CA 19
ATOM 26535 C C . THR A 1 45 ? 6.089 2.389 11.512 1.00 0.00 466 THR A C 19
ATOM 26536 O O . THR A 1 45 ? 6.653 2.380 12.605 1.00 0.00 466 THR A O 19
ATOM 26547 N N . GLY A 1 46 ? 5.468 1.326 11.010 1.00 0.00 467 GLY A N 19
ATOM 26548 C CA . GLY A 1 46 ? 5.425 0.076 11.746 1.00 0.00 467 GLY A CA 19
ATOM 26549 C C . GLY A 1 46 ? 4.035 -0.530 11.779 1.00 0.00 467 GLY A C 19
ATOM 26550 O O . GLY A 1 46 ? 3.879 -1.746 11.687 1.00 0.00 467 GLY A O 19
ATOM 26554 N N . ASN A 1 47 ? 3.024 0.322 11.914 1.00 0.00 468 ASN A N 19
ATOM 26555 C CA . ASN A 1 47 ? 1.640 -0.137 11.962 1.00 0.00 468 ASN A CA 19
ATOM 26556 C C . ASN A 1 47 ? 0.920 0.169 10.652 1.00 0.00 468 ASN A C 19
ATOM 26557 O O . ASN A 1 47 ? 1.317 1.065 9.907 1.00 0.00 468 ASN A O 19
ATOM 26568 N N . CYS A 1 48 ? -0.142 -0.582 10.378 1.00 0.00 469 CYS A N 19
ATOM 26569 C CA . CYS A 1 48 ? -0.919 -0.392 9.159 1.00 0.00 469 CYS A CA 19
ATOM 26570 C C . CYS A 1 48 ? -2.351 0.023 9.486 1.00 0.00 469 CYS A C 19
ATOM 26571 O O . CYS A 1 48 ? -3.014 -0.600 10.314 1.00 0.00 469 CYS A O 19
ATOM 26578 N N . ILE A 1 49 ? -2.819 1.078 8.828 1.00 0.00 470 ILE A N 19
ATOM 26579 C CA . ILE A 1 49 ? -4.172 1.575 9.047 1.00 0.00 470 ILE A CA 19
ATOM 26580 C C . ILE A 1 49 ? -5.207 0.487 8.783 1.00 0.00 470 ILE A C 19
ATOM 26581 O O . ILE A 1 49 ? -6.283 0.481 9.380 1.00 0.00 470 ILE A O 19
ATOM 26597 N N . ASN A 1 50 ? -4.873 -0.434 7.885 1.00 0.00 471 ASN A N 19
ATOM 26598 C CA . ASN A 1 50 ? -5.773 -1.529 7.542 1.00 0.00 471 ASN A CA 19
ATOM 26599 C C . ASN A 1 50 ? -6.154 -2.329 8.784 1.00 0.00 471 ASN A C 19
ATOM 26600 O O . ASN A 1 50 ? -7.321 -2.376 9.171 1.00 0.00 471 ASN A O 19
ATOM 26611 N N . GLY A 1 51 ? -5.160 -2.957 9.405 1.00 0.00 472 GLY A N 19
ATOM 26612 C CA . GLY A 1 51 ? -5.411 -3.746 10.597 1.00 0.00 472 GLY A CA 19
ATOM 26613 C C . GLY A 1 51 ? -4.679 -5.073 10.579 1.00 0.00 472 GLY A C 19
ATOM 26614 O O . GLY A 1 51 ? -3.588 -5.180 10.018 1.00 0.00 472 GLY A O 19
ATOM 26618 N N . ASP A 1 52 ? -5.277 -6.086 11.196 1.00 0.00 473 ASP A N 19
ATOM 26619 C CA . ASP A 1 52 ? -4.674 -7.413 11.250 1.00 0.00 473 ASP A CA 19
ATOM 26620 C C . ASP A 1 52 ? -4.827 -8.133 9.914 1.00 0.00 473 ASP A C 19
ATOM 26621 O O . ASP A 1 52 ? -3.920 -8.838 9.470 1.00 0.00 473 ASP A O 19
ATOM 26630 N N . ASP A 1 53 ? -5.980 -7.953 9.279 1.00 0.00 474 ASP A N 19
ATOM 26631 C CA . ASP A 1 53 ? -6.252 -8.586 7.994 1.00 0.00 474 ASP A CA 19
ATOM 26632 C C . ASP A 1 53 ? -6.048 -7.600 6.848 1.00 0.00 474 ASP A C 19
ATOM 26633 O O . ASP A 1 53 ? -6.987 -7.270 6.124 1.00 0.00 474 ASP A O 19
ATOM 26642 N N . CYS A 1 54 ? -4.814 -7.132 6.690 1.00 0.00 475 CYS A N 19
ATOM 26643 C CA . CYS A 1 54 ? -4.486 -6.182 5.634 1.00 0.00 475 CYS A CA 19
ATOM 26644 C C . CYS A 1 54 ? -4.334 -6.892 4.292 1.00 0.00 475 CYS A C 19
ATOM 26645 O O . CYS A 1 54 ? -3.902 -8.043 4.232 1.00 0.00 475 CYS A O 19
ATOM 26652 N N . MET A 1 55 ? -4.694 -6.197 3.217 1.00 0.00 476 MET A N 19
ATOM 26653 C CA . MET A 1 55 ? -4.596 -6.760 1.876 1.00 0.00 476 MET A CA 19
ATOM 26654 C C . MET A 1 55 ? -3.157 -7.150 1.553 1.00 0.00 476 MET A C 19
ATOM 26655 O O . MET A 1 55 ? -2.911 -8.004 0.700 1.00 0.00 476 MET A O 19
ATOM 26669 N N . PHE A 1 56 ? -2.210 -6.519 2.239 1.00 0.00 477 PHE A N 19
ATOM 26670 C CA . PHE A 1 56 ? -0.795 -6.800 2.024 1.00 0.00 477 PHE A CA 19
ATOM 26671 C C . PHE A 1 56 ? -0.235 -7.665 3.149 1.00 0.00 477 PHE A C 19
ATOM 26672 O O . PHE A 1 56 ? -0.820 -7.754 4.228 1.00 0.00 477 PHE A O 19
ATOM 26689 N N . SER A 1 57 ? 0.903 -8.301 2.888 1.00 0.00 478 SER A N 19
ATOM 26690 C CA . SER A 1 57 ? 1.541 -9.163 3.876 1.00 0.00 478 SER A CA 19
ATOM 26691 C C . SER A 1 57 ? 2.327 -8.337 4.890 1.00 0.00 478 SER A C 19
ATOM 26692 O O . SER A 1 57 ? 2.968 -7.347 4.538 1.00 0.00 478 SER A O 19
ATOM 26700 N N . HIS A 1 58 ? 2.271 -8.753 6.152 1.00 0.00 479 HIS A N 19
ATOM 26701 C CA . HIS A 1 58 ? 2.977 -8.053 7.219 1.00 0.00 479 HIS A CA 19
ATOM 26702 C C . HIS A 1 58 ? 4.163 -8.874 7.715 1.00 0.00 479 HIS A C 19
ATOM 26703 O O . HIS A 1 58 ? 4.552 -8.780 8.880 1.00 0.00 479 HIS A O 19
ATOM 26717 N N . ASP A 1 59 ? 4.733 -9.680 6.825 1.00 0.00 480 ASP A N 19
ATOM 26718 C CA . ASP A 1 59 ? 5.874 -10.518 7.173 1.00 0.00 480 ASP A CA 19
ATOM 26719 C C . ASP A 1 59 ? 7.099 -9.665 7.487 1.00 0.00 480 ASP A C 19
ATOM 26720 O O . ASP A 1 59 ? 7.250 -8.546 6.996 1.00 0.00 480 ASP A O 19
ATOM 26729 N N . PRO A 1 60 ? 7.996 -10.203 8.327 1.00 0.00 481 PRO A N 19
ATOM 26730 C CA . PRO A 1 60 ? 9.223 -9.507 8.727 1.00 0.00 481 PRO A CA 19
ATOM 26731 C C . PRO A 1 60 ? 10.222 -9.389 7.581 1.00 0.00 481 PRO A C 19
ATOM 26732 O O . PRO A 1 60 ? 10.723 -10.394 7.075 1.00 0.00 481 PRO A O 19
ATOM 26743 N N . LEU A 1 61 ? 10.507 -8.157 7.175 1.00 0.00 482 LEU A N 19
ATOM 26744 C CA . LEU A 1 61 ? 11.447 -7.907 6.088 1.00 0.00 482 LEU A CA 19
ATOM 26745 C C . LEU A 1 61 ? 12.645 -8.848 6.178 1.00 0.00 482 LEU A C 19
ATOM 26746 O O . LEU A 1 61 ? 13.068 -9.231 7.269 1.00 0.00 482 LEU A O 19
ATOM 26762 N N . THR A 1 62 ? 13.190 -9.215 5.022 1.00 0.00 483 THR A N 19
ATOM 26763 C CA . THR A 1 62 ? 14.339 -10.110 4.969 1.00 0.00 483 THR A CA 19
ATOM 26764 C C . THR A 1 62 ? 15.441 -9.537 4.085 1.00 0.00 483 THR A C 19
ATOM 26765 O O . THR A 1 62 ? 15.178 -8.731 3.193 1.00 0.00 483 THR A O 19
ATOM 26776 N N . GLU A 1 63 ? 16.676 -9.959 4.338 1.00 0.00 484 GLU A N 19
ATOM 26777 C CA . GLU A 1 63 ? 17.818 -9.487 3.564 1.00 0.00 484 GLU A CA 19
ATOM 26778 C C . GLU A 1 63 ? 17.459 -9.363 2.086 1.00 0.00 484 GLU A C 19
ATOM 26779 O O . GLU A 1 63 ? 17.989 -8.507 1.379 1.00 0.00 484 GLU A O 19
ATOM 26791 N N . GLU A 1 64 ? 16.557 -10.225 1.628 1.00 0.00 485 GLU A N 19
ATOM 26792 C CA . GLU A 1 64 ? 16.129 -10.213 0.234 1.00 0.00 485 GLU A CA 19
ATOM 26793 C C . GLU A 1 64 ? 15.089 -9.122 -0.006 1.00 0.00 485 GLU A C 19
ATOM 26794 O O . GLU A 1 64 ? 15.382 -8.090 -0.610 1.00 0.00 485 GLU A O 19
ATOM 26806 N N . THR A 1 65 ? 13.870 -9.360 0.470 1.00 0.00 486 THR A N 19
ATOM 26807 C CA . THR A 1 65 ? 12.785 -8.400 0.307 1.00 0.00 486 THR A CA 19
ATOM 26808 C C . THR A 1 65 ? 13.234 -6.993 0.685 1.00 0.00 486 THR A C 19
ATOM 26809 O O . THR A 1 65 ? 13.025 -6.042 -0.068 1.00 0.00 486 THR A O 19
ATOM 26820 N N . ARG A 1 66 ? 13.852 -6.869 1.855 1.00 0.00 487 ARG A N 19
ATOM 26821 C CA . ARG A 1 66 ? 14.329 -5.577 2.333 1.00 0.00 487 ARG A CA 19
ATOM 26822 C C . ARG A 1 66 ? 14.930 -4.763 1.191 1.00 0.00 487 ARG A C 19
ATOM 26823 O O . ARG A 1 66 ? 14.680 -3.564 1.072 1.00 0.00 487 ARG A O 19
ATOM 26844 N N . GLU A 1 67 ? 15.725 -5.423 0.354 1.00 0.00 488 GLU A N 19
ATOM 26845 C CA . GLU A 1 67 ? 16.362 -4.760 -0.777 1.00 0.00 488 GLU A CA 19
ATOM 26846 C C . GLU A 1 67 ? 15.318 -4.165 -1.718 1.00 0.00 488 GLU A C 19
ATOM 26847 O O . GLU A 1 67 ? 15.476 -3.048 -2.213 1.00 0.00 488 GLU A O 19
ATOM 26859 N N . LEU A 1 68 ? 14.251 -4.918 -1.960 1.00 0.00 489 LEU A N 19
ATOM 26860 C CA . LEU A 1 68 ? 13.180 -4.467 -2.842 1.00 0.00 489 LEU A CA 19
ATOM 26861 C C . LEU A 1 68 ? 12.701 -3.074 -2.447 1.00 0.00 489 LEU A C 19
ATOM 26862 O O . LEU A 1 68 ? 12.852 -2.115 -3.206 1.00 0.00 489 LEU A O 19
ATOM 26878 N N . LEU A 1 69 ? 12.125 -2.967 -1.255 1.00 0.00 490 LEU A N 19
ATOM 26879 C CA . LEU A 1 69 ? 11.626 -1.690 -0.757 1.00 0.00 490 LEU A CA 19
ATOM 26880 C C . LEU A 1 69 ? 12.589 -0.558 -1.100 1.00 0.00 490 LEU A C 19
ATOM 26881 O O . LEU A 1 69 ? 12.222 0.395 -1.787 1.00 0.00 490 LEU A O 19
ATOM 26897 N N . ASP A 1 70 ? 13.822 -0.671 -0.619 1.00 0.00 491 ASP A N 19
ATOM 26898 C CA . ASP A 1 70 ? 14.839 0.341 -0.877 1.00 0.00 491 ASP A CA 19
ATOM 26899 C C . ASP A 1 70 ? 14.737 0.862 -2.307 1.00 0.00 491 ASP A C 19
ATOM 26900 O O . ASP A 1 70 ? 14.939 2.049 -2.564 1.00 0.00 491 ASP A O 19
ATOM 26909 N N . LYS A 1 71 ? 14.422 -0.034 -3.237 1.00 0.00 492 LYS A N 19
ATOM 26910 C CA . LYS A 1 71 ? 14.292 0.334 -4.642 1.00 0.00 492 LYS A CA 19
ATOM 26911 C C . LYS A 1 71 ? 12.935 0.974 -4.914 1.00 0.00 492 LYS A C 19
ATOM 26912 O O . LYS A 1 71 ? 12.832 1.928 -5.683 1.00 0.00 492 LYS A O 19
ATOM 26931 N N . MET A 1 72 ? 11.897 0.444 -4.275 1.00 0.00 493 MET A N 19
ATOM 26932 C CA . MET A 1 72 ? 10.546 0.966 -4.447 1.00 0.00 493 MET A CA 19
ATOM 26933 C C . MET A 1 72 ? 10.456 2.409 -3.960 1.00 0.00 493 MET A C 19
ATOM 26934 O O . MET A 1 72 ? 10.104 3.311 -4.722 1.00 0.00 493 MET A O 19
ATOM 26948 N N . LEU A 1 73 ? 10.774 2.620 -2.688 1.00 0.00 494 LEU A N 19
ATOM 26949 C CA . LEU A 1 73 ? 10.729 3.954 -2.099 1.00 0.00 494 LEU A CA 19
ATOM 26950 C C . LEU A 1 73 ? 11.414 4.973 -3.005 1.00 0.00 494 LEU A C 19
ATOM 26951 O O . LEU A 1 73 ? 10.822 5.986 -3.375 1.00 0.00 494 LEU A O 19
ATOM 26967 N N . ALA A 1 74 ? 12.665 4.695 -3.358 1.00 0.00 495 ALA A N 19
ATOM 26968 C CA . ALA A 1 74 ? 13.429 5.585 -4.224 1.00 0.00 495 ALA A CA 19
ATOM 26969 C C . ALA A 1 74 ? 12.768 5.722 -5.591 1.00 0.00 495 ALA A C 19
ATOM 26970 O O . ALA A 1 74 ? 12.716 6.813 -6.159 1.00 0.00 495 ALA A O 19
ATOM 26977 N N . ASP A 1 75 ? 12.266 4.609 -6.114 1.00 0.00 496 ASP A N 19
ATOM 26978 C CA . ASP A 1 75 ? 11.608 4.605 -7.416 1.00 0.00 496 ASP A CA 19
ATOM 26979 C C . ASP A 1 75 ? 10.405 5.543 -7.419 1.00 0.00 496 ASP A C 19
ATOM 26980 O O . ASP A 1 75 ? 10.368 6.518 -8.171 1.00 0.00 496 ASP A O 19
ATOM 26989 N N . ASP A 1 76 ? 9.424 5.242 -6.576 1.00 0.00 497 ASP A N 19
ATOM 26990 C CA . ASP A 1 76 ? 8.219 6.058 -6.482 1.00 0.00 497 ASP A CA 19
ATOM 26991 C C . ASP A 1 76 ? 8.564 7.494 -6.101 1.00 0.00 497 ASP A C 19
ATOM 26992 O O . ASP A 1 76 ? 8.275 8.431 -6.844 1.00 0.00 497 ASP A O 19
ATOM 27001 N N . ALA A 1 77 ? 9.184 7.660 -4.937 1.00 0.00 498 ALA A N 19
ATOM 27002 C CA . ALA A 1 77 ? 9.569 8.981 -4.457 1.00 0.00 498 ALA A CA 19
ATOM 27003 C C . ALA A 1 77 ? 10.094 9.847 -5.597 1.00 0.00 498 ALA A C 19
ATOM 27004 O O . ALA A 1 77 ? 9.618 10.962 -5.811 1.00 0.00 498 ALA A O 19
ATOM 27011 N N . GLU A 1 78 ? 11.077 9.328 -6.326 1.00 0.00 499 GLU A N 19
ATOM 27012 C CA . GLU A 1 78 ? 11.666 10.056 -7.443 1.00 0.00 499 GLU A CA 19
ATOM 27013 C C . GLU A 1 78 ? 10.669 10.193 -8.590 1.00 0.00 499 GLU A C 19
ATOM 27014 O O . GLU A 1 78 ? 10.303 11.301 -8.979 1.00 0.00 499 GLU A O 19
ATOM 27026 N N . ALA A 1 79 ? 10.234 9.058 -9.127 1.00 0.00 500 ALA A N 19
ATOM 27027 C CA . ALA A 1 79 ? 9.278 9.050 -10.227 1.00 0.00 500 ALA A CA 19
ATOM 27028 C C . ALA A 1 79 ? 7.860 9.299 -9.725 1.00 0.00 500 ALA A C 19
ATOM 27029 O O . ALA A 1 79 ? 7.132 8.361 -9.402 1.00 0.00 500 ALA A O 19
ATOM 27036 N N . GLY A 1 80 ? 7.474 10.569 -9.661 1.00 0.00 501 GLY A N 19
ATOM 27037 C CA . GLY A 1 80 ? 6.144 10.918 -9.196 1.00 0.00 501 GLY A CA 19
ATOM 27038 C C . GLY A 1 80 ? 5.205 11.267 -10.333 1.00 0.00 501 GLY A C 19
ATOM 27039 O O . GLY A 1 80 ? 5.586 11.207 -11.502 1.00 0.00 501 GLY A O 19
ATOM 27043 N N . ALA A 1 81 ? 3.974 11.632 -9.991 1.00 0.00 502 ALA A N 19
ATOM 27044 C CA . ALA A 1 81 ? 2.978 11.992 -10.992 1.00 0.00 502 ALA A CA 19
ATOM 27045 C C . ALA A 1 81 ? 3.379 13.263 -11.733 1.00 0.00 502 ALA A C 19
ATOM 27046 O O . ALA A 1 81 ? 4.296 13.970 -11.318 1.00 0.00 502 ALA A O 19
ATOM 27053 N N . GLU A 1 82 ? 2.686 13.545 -12.832 1.00 0.00 503 GLU A N 19
ATOM 27054 C CA . GLU A 1 82 ? 2.973 14.730 -13.632 1.00 0.00 503 GLU A CA 19
ATOM 27055 C C . GLU A 1 82 ? 4.294 14.576 -14.380 1.00 0.00 503 GLU A C 19
ATOM 27056 O O . GLU A 1 82 ? 5.092 15.511 -14.451 1.00 0.00 503 GLU A O 19
ATOM 27068 N N . ASP A 1 83 ? 4.517 13.390 -14.935 1.00 0.00 504 ASP A N 19
ATOM 27069 C CA . ASP A 1 83 ? 5.741 13.112 -15.678 1.00 0.00 504 ASP A CA 19
ATOM 27070 C C . ASP A 1 83 ? 5.431 12.384 -16.983 1.00 0.00 504 ASP A C 19
ATOM 27071 O O . ASP A 1 83 ? 4.396 11.730 -17.108 1.00 0.00 504 ASP A O 19
ATOM 27080 N N . GLU A 1 84 ? 6.334 12.504 -17.950 1.00 0.00 505 GLU A N 19
ATOM 27081 C CA . GLU A 1 84 ? 6.155 11.859 -19.246 1.00 0.00 505 GLU A CA 19
ATOM 27082 C C . GLU A 1 84 ? 7.361 10.990 -19.592 1.00 0.00 505 GLU A C 19
ATOM 27083 O O . GLU A 1 84 ? 8.487 11.279 -19.186 1.00 0.00 505 GLU A O 19
ATOM 27095 N N . LYS A 1 85 ? 7.117 9.923 -20.346 1.00 0.00 506 LYS A N 19
ATOM 27096 C CA . LYS A 1 85 ? 8.181 9.011 -20.749 1.00 0.00 506 LYS A CA 19
ATOM 27097 C C . LYS A 1 85 ? 8.214 8.850 -22.265 1.00 0.00 506 LYS A C 19
ATOM 27098 O O . LYS A 1 85 ? 7.230 8.434 -22.875 1.00 0.00 506 LYS A O 19
ATOM 27117 N N . GLU A 1 86 ? 9.353 9.180 -22.867 1.00 0.00 507 GLU A N 19
ATOM 27118 C CA . GLU A 1 86 ? 9.512 9.070 -24.312 1.00 0.00 507 GLU A CA 19
ATOM 27119 C C . GLU A 1 86 ? 10.985 9.146 -24.704 1.00 0.00 507 GLU A C 19
ATOM 27120 O O . GLU A 1 86 ? 11.591 10.218 -24.682 1.00 0.00 507 GLU A O 19
ATOM 27132 N N . VAL A 1 87 ? 11.556 8.001 -25.063 1.00 0.00 508 VAL A N 19
ATOM 27133 C CA . VAL A 1 87 ? 12.957 7.936 -25.460 1.00 0.00 508 VAL A CA 19
ATOM 27134 C C . VAL A 1 87 ? 13.093 7.785 -26.971 1.00 0.00 508 VAL A C 19
ATOM 27135 O O . VAL A 1 87 ? 12.698 6.768 -27.540 1.00 0.00 508 VAL A O 19
ATOM 27148 N N . GLU A 1 88 ? 13.655 8.803 -27.615 1.00 0.00 509 GLU A N 19
ATOM 27149 C CA . GLU A 1 88 ? 13.843 8.783 -29.060 1.00 0.00 509 GLU A CA 19
ATOM 27150 C C . GLU A 1 88 ? 14.834 7.696 -29.465 1.00 0.00 509 GLU A C 19
ATOM 27151 O O . GLU A 1 88 ? 15.904 7.566 -28.871 1.00 0.00 509 GLU A O 19
ATOM 27163 N N . GLU A 1 89 ? 14.469 6.917 -30.478 1.00 0.00 510 GLU A N 19
ATOM 27164 C CA . GLU A 1 89 ? 15.325 5.840 -30.961 1.00 0.00 510 GLU A CA 19
ATOM 27165 C C . GLU A 1 89 ? 16.237 6.331 -32.082 1.00 0.00 510 GLU A C 19
ATOM 27166 O O . GLU A 1 89 ? 16.519 5.601 -33.033 1.00 0.00 510 GLU A O 19
ATOM 27178 N N . LEU A 1 90 ? 16.694 7.573 -31.964 1.00 0.00 511 LEU A N 19
ATOM 27179 C CA . LEU A 1 90 ? 17.574 8.163 -32.967 1.00 0.00 511 LEU A CA 19
ATOM 27180 C C . LEU A 1 90 ? 17.087 7.841 -34.376 1.00 0.00 511 LEU A C 19
ATOM 27181 O O . LEU A 1 90 ? 17.848 7.354 -35.212 1.00 0.00 511 LEU A O 19
ATOM 27197 N N . LYS A 1 91 ? 15.813 8.117 -34.633 1.00 0.00 512 LYS A N 19
ATOM 27198 C CA . LYS A 1 91 ? 15.223 7.860 -35.942 1.00 0.00 512 LYS A CA 19
ATOM 27199 C C . LYS A 1 91 ? 15.931 6.703 -36.640 1.00 0.00 512 LYS A C 19
ATOM 27200 O O . LYS A 1 91 ? 16.217 6.768 -37.836 1.00 0.00 512 LYS A O 19
ATOM 27219 N N . LYS A 1 92 ? 16.210 5.645 -35.887 1.00 0.00 513 LYS A N 19
ATOM 27220 C CA . LYS A 1 92 ? 16.882 4.472 -36.433 1.00 0.00 513 LYS A CA 19
ATOM 27221 C C . LYS A 1 92 ? 16.408 4.186 -37.855 1.00 0.00 513 LYS A C 19
ATOM 27222 O O . LYS A 1 92 ? 15.213 4.016 -38.098 1.00 0.00 513 LYS A O 19
ATOM 27241 N N . SER A 1 93 ? 17.351 4.135 -38.789 1.00 0.00 514 SER A N 19
ATOM 27242 C CA . SER A 1 93 ? 17.029 3.872 -40.187 1.00 0.00 514 SER A CA 19
ATOM 27243 C C . SER A 1 93 ? 18.296 3.615 -40.997 1.00 0.00 514 SER A C 19
ATOM 27244 O O . SER A 1 93 ? 19.404 3.900 -40.545 1.00 0.00 514 SER A O 19
ATOM 27252 N N . GLY A 1 94 ? 18.123 3.073 -42.199 1.00 0.00 515 GLY A N 19
ATOM 27253 C CA . GLY A 1 94 ? 19.260 2.786 -43.054 1.00 0.00 515 GLY A CA 19
ATOM 27254 C C . GLY A 1 94 ? 18.893 1.902 -44.230 1.00 0.00 515 GLY A C 19
ATOM 27255 O O . GLY A 1 94 ? 18.853 0.676 -44.123 1.00 0.00 515 GLY A O 19
ATOM 27259 N N . PRO A 1 95 ? 18.616 2.529 -45.383 1.00 0.00 516 PRO A N 19
ATOM 27260 C CA . PRO A 1 95 ? 18.244 1.810 -46.605 1.00 0.00 516 PRO A CA 19
ATOM 27261 C C . PRO A 1 95 ? 19.412 1.029 -47.197 1.00 0.00 516 PRO A C 19
ATOM 27262 O O . PRO A 1 95 ? 20.560 1.206 -46.787 1.00 0.00 516 PRO A O 19
ATOM 27273 N N . SER A 1 96 ? 19.113 0.167 -48.163 1.00 0.00 517 SER A N 19
ATOM 27274 C CA . SER A 1 96 ? 20.139 -0.643 -48.809 1.00 0.00 517 SER A CA 19
ATOM 27275 C C . SER A 1 96 ? 19.634 -1.205 -50.134 1.00 0.00 517 SER A C 19
ATOM 27276 O O . SER A 1 96 ? 18.462 -1.561 -50.263 1.00 0.00 517 SER A O 19
ATOM 27284 N N . SER A 1 97 ? 20.526 -1.282 -51.116 1.00 0.00 518 SER A N 19
ATOM 27285 C CA . SER A 1 97 ? 20.171 -1.796 -52.433 1.00 0.00 518 SER A CA 19
ATOM 27286 C C . SER A 1 97 ? 21.420 -2.063 -53.267 1.00 0.00 518 SER A C 19
ATOM 27287 O O . SER A 1 97 ? 22.510 -1.596 -52.940 1.00 0.00 518 SER A O 19
ATOM 27295 N N . GLY A 1 98 ? 21.252 -2.819 -54.348 1.00 0.00 519 GLY A N 19
ATOM 27296 C CA . GLY A 1 98 ? 22.373 -3.136 -55.213 1.00 0.00 519 GLY A CA 19
ATOM 27297 C C . GLY A 1 98 ? 21.995 -3.121 -56.681 1.00 0.00 519 GLY A C 19
ATOM 27298 O O . GLY A 1 98 ? 21.087 -2.382 -57.059 1.00 0.00 519 GLY A O 19
ATOM 27304 N N . GLY A 1 1 ? 19.058 -26.306 -2.142 1.00 0.00 422 GLY A N 20
ATOM 27305 C CA . GLY A 1 1 ? 19.651 -25.338 -3.046 1.00 0.00 422 GLY A CA 20
ATOM 27306 C C . GLY A 1 1 ? 20.515 -25.990 -4.107 1.00 0.00 422 GLY A C 20
ATOM 27307 O O . GLY A 1 1 ? 20.176 -27.053 -4.627 1.00 0.00 422 GLY A O 20
ATOM 27311 N N . SER A 1 2 ? 21.635 -25.351 -4.430 1.00 0.00 423 SER A N 20
ATOM 27312 C CA . SER A 1 2 ? 22.548 -25.872 -5.441 1.00 0.00 423 SER A CA 20
ATOM 27313 C C . SER A 1 2 ? 23.849 -25.075 -5.460 1.00 0.00 423 SER A C 20
ATOM 27314 O O . SER A 1 2 ? 23.842 -23.851 -5.329 1.00 0.00 423 SER A O 20
ATOM 27322 N N . SER A 1 3 ? 24.964 -25.779 -5.625 1.00 0.00 424 SER A N 20
ATOM 27323 C CA . SER A 1 3 ? 26.274 -25.139 -5.658 1.00 0.00 424 SER A CA 20
ATOM 27324 C C . SER A 1 3 ? 26.202 -23.790 -6.369 1.00 0.00 424 SER A C 20
ATOM 27325 O O . SER A 1 3 ? 25.370 -23.584 -7.250 1.00 0.00 424 SER A O 20
ATOM 27333 N N . GLY A 1 4 ? 27.083 -22.874 -5.977 1.00 0.00 425 GLY A N 20
ATOM 27334 C CA . GLY A 1 4 ? 27.103 -21.557 -6.585 1.00 0.00 425 GLY A CA 20
ATOM 27335 C C . GLY A 1 4 ? 25.962 -20.680 -6.108 1.00 0.00 425 GLY A C 20
ATOM 27336 O O . GLY A 1 4 ? 25.588 -20.719 -4.936 1.00 0.00 425 GLY A O 20
ATOM 27340 N N . SER A 1 5 ? 25.408 -19.886 -7.019 1.00 0.00 426 SER A N 20
ATOM 27341 C CA . SER A 1 5 ? 24.306 -18.991 -6.683 1.00 0.00 426 SER A CA 20
ATOM 27342 C C . SER A 1 5 ? 23.165 -19.135 -7.686 1.00 0.00 426 SER A C 20
ATOM 27343 O O . SER A 1 5 ? 23.362 -19.616 -8.802 1.00 0.00 426 SER A O 20
ATOM 27351 N N . SER A 1 6 ? 21.972 -18.714 -7.279 1.00 0.00 427 SER A N 20
ATOM 27352 C CA . SER A 1 6 ? 20.797 -18.799 -8.140 1.00 0.00 427 SER A CA 20
ATOM 27353 C C . SER A 1 6 ? 21.054 -18.114 -9.478 1.00 0.00 427 SER A C 20
ATOM 27354 O O . SER A 1 6 ? 22.089 -17.479 -9.675 1.00 0.00 427 SER A O 20
ATOM 27362 N N . GLY A 1 7 ? 20.102 -18.247 -10.397 1.00 0.00 428 GLY A N 20
ATOM 27363 C CA . GLY A 1 7 ? 20.243 -17.637 -11.706 1.00 0.00 428 GLY A CA 20
ATOM 27364 C C . GLY A 1 7 ? 19.171 -16.600 -11.980 1.00 0.00 428 GLY A C 20
ATOM 27365 O O . GLY A 1 7 ? 18.213 -16.472 -11.218 1.00 0.00 428 GLY A O 20
ATOM 27369 N N . GLU A 1 8 ? 19.334 -15.857 -13.071 1.00 0.00 429 GLU A N 20
ATOM 27370 C CA . GLU A 1 8 ? 18.372 -14.825 -13.441 1.00 0.00 429 GLU A CA 20
ATOM 27371 C C . GLU A 1 8 ? 17.260 -15.404 -14.311 1.00 0.00 429 GLU A C 20
ATOM 27372 O O . GLU A 1 8 ? 17.458 -15.667 -15.498 1.00 0.00 429 GLU A O 20
ATOM 27384 N N . LEU A 1 9 ? 16.091 -15.602 -13.712 1.00 0.00 430 LEU A N 20
ATOM 27385 C CA . LEU A 1 9 ? 14.947 -16.151 -14.431 1.00 0.00 430 LEU A CA 20
ATOM 27386 C C . LEU A 1 9 ? 13.941 -15.055 -14.771 1.00 0.00 430 LEU A C 20
ATOM 27387 O O . LEU A 1 9 ? 13.980 -13.952 -14.226 1.00 0.00 430 LEU A O 20
ATOM 27403 N N . PRO A 1 10 ? 13.018 -15.365 -15.693 1.00 0.00 431 PRO A N 20
ATOM 27404 C CA . PRO A 1 10 ? 11.983 -14.421 -16.125 1.00 0.00 431 PRO A CA 20
ATOM 27405 C C . PRO A 1 10 ? 10.949 -14.157 -15.036 1.00 0.00 431 PRO A C 20
ATOM 27406 O O . PRO A 1 10 ? 9.854 -14.721 -15.054 1.00 0.00 431 PRO A O 20
ATOM 27417 N N . LYS A 1 11 ? 11.301 -13.295 -14.089 1.00 0.00 432 LYS A N 20
ATOM 27418 C CA . LYS A 1 11 ? 10.404 -12.954 -12.992 1.00 0.00 432 LYS A CA 20
ATOM 27419 C C . LYS A 1 11 ? 10.721 -11.567 -12.440 1.00 0.00 432 LYS A C 20
ATOM 27420 O O . LYS A 1 11 ? 11.860 -11.105 -12.512 1.00 0.00 432 LYS A O 20
ATOM 27439 N N . LYS A 1 12 ? 9.707 -10.909 -11.889 1.00 0.00 433 LYS A N 20
ATOM 27440 C CA . LYS A 1 12 ? 9.878 -9.576 -11.322 1.00 0.00 433 LYS A CA 20
ATOM 27441 C C . LYS A 1 12 ? 9.467 -9.553 -9.853 1.00 0.00 433 LYS A C 20
ATOM 27442 O O . LYS A 1 12 ? 8.431 -10.103 -9.480 1.00 0.00 433 LYS A O 20
ATOM 27461 N N . ARG A 1 13 ? 10.284 -8.911 -9.025 1.00 0.00 434 ARG A N 20
ATOM 27462 C CA . ARG A 1 13 ? 10.005 -8.816 -7.597 1.00 0.00 434 ARG A CA 20
ATOM 27463 C C . ARG A 1 13 ? 9.610 -7.393 -7.214 1.00 0.00 434 ARG A C 20
ATOM 27464 O O . ARG A 1 13 ? 10.006 -6.891 -6.163 1.00 0.00 434 ARG A O 20
ATOM 27485 N N . GLU A 1 14 ? 8.827 -6.749 -8.075 1.00 0.00 435 GLU A N 20
ATOM 27486 C CA . GLU A 1 14 ? 8.380 -5.384 -7.827 1.00 0.00 435 GLU A CA 20
ATOM 27487 C C . GLU A 1 14 ? 6.875 -5.341 -7.577 1.00 0.00 435 GLU A C 20
ATOM 27488 O O . GLU A 1 14 ? 6.126 -6.176 -8.086 1.00 0.00 435 GLU A O 20
ATOM 27500 N N . LEU A 1 15 ? 6.440 -4.362 -6.792 1.00 0.00 436 LEU A N 20
ATOM 27501 C CA . LEU A 1 15 ? 5.024 -4.209 -6.474 1.00 0.00 436 LEU A CA 20
ATOM 27502 C C . LEU A 1 15 ? 4.214 -3.903 -7.729 1.00 0.00 436 LEU A C 20
ATOM 27503 O O . LEU A 1 15 ? 4.495 -2.940 -8.443 1.00 0.00 436 LEU A O 20
ATOM 27519 N N . CYS A 1 16 ? 3.206 -4.728 -7.992 1.00 0.00 437 CYS A N 20
ATOM 27520 C CA . CYS A 1 16 ? 2.352 -4.545 -9.160 1.00 0.00 437 CYS A CA 20
ATOM 27521 C C . CYS A 1 16 ? 1.510 -3.279 -9.026 1.00 0.00 437 CYS A C 20
ATOM 27522 O O . CYS A 1 16 ? 0.999 -2.971 -7.949 1.00 0.00 437 CYS A O 20
ATOM 27529 N N . LYS A 1 17 ? 1.370 -2.550 -10.127 1.00 0.00 438 LYS A N 20
ATOM 27530 C CA . LYS A 1 17 ? 0.589 -1.318 -10.135 1.00 0.00 438 LYS A CA 20
ATOM 27531 C C . LYS A 1 17 ? -0.903 -1.621 -10.225 1.00 0.00 438 LYS A C 20
ATOM 27532 O O . LYS A 1 17 ? -1.726 -0.711 -10.331 1.00 0.00 438 LYS A O 20
ATOM 27551 N N . PHE A 1 18 ? -1.246 -2.904 -10.181 1.00 0.00 439 PHE A N 20
ATOM 27552 C CA . PHE A 1 18 ? -2.640 -3.326 -10.257 1.00 0.00 439 PHE A CA 20
ATOM 27553 C C . PHE A 1 18 ? -3.121 -3.858 -8.911 1.00 0.00 439 PHE A C 20
ATOM 27554 O O . PHE A 1 18 ? -4.135 -3.407 -8.379 1.00 0.00 439 PHE A O 20
ATOM 27571 N N . TYR A 1 19 ? -2.386 -4.821 -8.365 1.00 0.00 440 TYR A N 20
ATOM 27572 C CA . TYR A 1 19 ? -2.738 -5.418 -7.083 1.00 0.00 440 TYR A CA 20
ATOM 27573 C C . TYR A 1 19 ? -3.074 -4.342 -6.055 1.00 0.00 440 TYR A C 20
ATOM 27574 O O . TYR A 1 19 ? -4.007 -4.493 -5.265 1.00 0.00 440 TYR A O 20
ATOM 27592 N N . ILE A 1 20 ? -2.308 -3.257 -6.072 1.00 0.00 441 ILE A N 20
ATOM 27593 C CA . ILE A 1 20 ? -2.525 -2.154 -5.143 1.00 0.00 441 ILE A CA 20
ATOM 27594 C C . ILE A 1 20 ? -4.013 -1.876 -4.959 1.00 0.00 441 ILE A C 20
ATOM 27595 O O . ILE A 1 20 ? -4.466 -1.567 -3.856 1.00 0.00 441 ILE A O 20
ATOM 27611 N N . THR A 1 21 ? -4.770 -1.990 -6.045 1.00 0.00 442 THR A N 20
ATOM 27612 C CA . THR A 1 21 ? -6.208 -1.752 -6.004 1.00 0.00 442 THR A CA 20
ATOM 27613 C C . THR A 1 21 ? -6.982 -3.064 -5.980 1.00 0.00 442 THR A C 20
ATOM 27614 O O . THR A 1 21 ? -8.021 -3.172 -5.329 1.00 0.00 442 THR A O 20
ATOM 27625 N N . GLY A 1 22 ? -6.469 -4.062 -6.694 1.00 0.00 443 GLY A N 20
ATOM 27626 C CA . GLY A 1 22 ? -7.126 -5.355 -6.740 1.00 0.00 443 GLY A CA 20
ATOM 27627 C C . GLY A 1 22 ? -7.570 -5.730 -8.140 1.00 0.00 443 GLY A C 20
ATOM 27628 O O . GLY A 1 22 ? -7.977 -6.866 -8.387 1.00 0.00 443 GLY A O 20
ATOM 27632 N N . PHE A 1 23 ? -7.492 -4.774 -9.060 1.00 0.00 444 PHE A N 20
ATOM 27633 C CA . PHE A 1 23 ? -7.891 -5.010 -10.443 1.00 0.00 444 PHE A CA 20
ATOM 27634 C C . PHE A 1 23 ? -6.674 -5.291 -11.320 1.00 0.00 444 PHE A C 20
ATOM 27635 O O . PHE A 1 23 ? -6.104 -4.380 -11.921 1.00 0.00 444 PHE A O 20
ATOM 27652 N N . CYS A 1 24 ? -6.282 -6.559 -11.388 1.00 0.00 445 CYS A N 20
ATOM 27653 C CA . CYS A 1 24 ? -5.133 -6.962 -12.189 1.00 0.00 445 CYS A CA 20
ATOM 27654 C C . CYS A 1 24 ? -5.519 -8.057 -13.180 1.00 0.00 445 CYS A C 20
ATOM 27655 O O . CYS A 1 24 ? -5.675 -9.219 -12.807 1.00 0.00 445 CYS A O 20
ATOM 27662 N N . ALA A 1 25 ? -5.670 -7.676 -14.445 1.00 0.00 446 ALA A N 20
ATOM 27663 C CA . ALA A 1 25 ? -6.034 -8.625 -15.489 1.00 0.00 446 ALA A CA 20
ATOM 27664 C C . ALA A 1 25 ? -5.314 -9.956 -15.299 1.00 0.00 446 ALA A C 20
ATOM 27665 O O . ALA A 1 25 ? -5.949 -11.000 -15.152 1.00 0.00 446 ALA A O 20
ATOM 27672 N N . ARG A 1 26 ? -3.986 -9.910 -15.302 1.00 0.00 447 ARG A N 20
ATOM 27673 C CA . ARG A 1 26 ? -3.180 -11.113 -15.131 1.00 0.00 447 ARG A CA 20
ATOM 27674 C C . ARG A 1 26 ? -3.049 -11.474 -13.655 1.00 0.00 447 ARG A C 20
ATOM 27675 O O . ARG A 1 26 ? -2.341 -10.805 -12.902 1.00 0.00 447 ARG A O 20
ATOM 27696 N N . ALA A 1 27 ? -3.736 -12.536 -13.248 1.00 0.00 448 ALA A N 20
ATOM 27697 C CA . ALA A 1 27 ? -3.695 -12.988 -11.863 1.00 0.00 448 ALA A CA 20
ATOM 27698 C C . ALA A 1 27 ? -2.458 -13.840 -11.599 1.00 0.00 448 ALA A C 20
ATOM 27699 O O . ALA A 1 27 ? -1.471 -13.361 -11.042 1.00 0.00 448 ALA A O 20
ATOM 27706 N N . GLU A 1 28 ? -2.520 -15.105 -12.002 1.00 0.00 449 GLU A N 20
ATOM 27707 C CA . GLU A 1 28 ? -1.405 -16.024 -11.807 1.00 0.00 449 GLU A CA 20
ATOM 27708 C C . GLU A 1 28 ? -0.364 -15.858 -12.911 1.00 0.00 449 GLU A C 20
ATOM 27709 O O . GLU A 1 28 ? 0.575 -16.646 -13.017 1.00 0.00 449 GLU A O 20
ATOM 27721 N N . ASN A 1 29 ? -0.540 -14.828 -13.732 1.00 0.00 450 ASN A N 20
ATOM 27722 C CA . ASN A 1 29 ? 0.383 -14.559 -14.829 1.00 0.00 450 ASN A CA 20
ATOM 27723 C C . ASN A 1 29 ? 1.228 -13.322 -14.538 1.00 0.00 450 ASN A C 20
ATOM 27724 O O . ASN A 1 29 ? 2.218 -13.059 -15.221 1.00 0.00 450 ASN A O 20
ATOM 27735 N N . CYS A 1 30 ? 0.830 -12.566 -13.520 1.00 0.00 451 CYS A N 20
ATOM 27736 C CA . CYS A 1 30 ? 1.549 -11.358 -13.138 1.00 0.00 451 CYS A CA 20
ATOM 27737 C C . CYS A 1 30 ? 2.944 -11.696 -12.619 1.00 0.00 451 CYS A C 20
ATOM 27738 O O . CYS A 1 30 ? 3.110 -12.283 -11.550 1.00 0.00 451 CYS A O 20
ATOM 27745 N N . PRO A 1 31 ? 3.971 -11.316 -13.394 1.00 0.00 452 PRO A N 20
ATOM 27746 C CA . PRO A 1 31 ? 5.370 -11.568 -13.033 1.00 0.00 452 PRO A CA 20
ATOM 27747 C C . PRO A 1 31 ? 5.824 -10.723 -11.848 1.00 0.00 452 PRO A C 20
ATOM 27748 O O . PRO A 1 31 ? 6.987 -10.771 -11.448 1.00 0.00 452 PRO A O 20
ATOM 27759 N N . TYR A 1 32 ? 4.899 -9.950 -11.289 1.00 0.00 453 TYR A N 20
ATOM 27760 C CA . TYR A 1 32 ? 5.205 -9.092 -10.151 1.00 0.00 453 TYR A CA 20
ATOM 27761 C C . TYR A 1 32 ? 4.742 -9.733 -8.846 1.00 0.00 453 TYR A C 20
ATOM 27762 O O . TYR A 1 32 ? 4.127 -10.799 -8.849 1.00 0.00 453 TYR A O 20
ATOM 27780 N N . MET A 1 33 ? 5.042 -9.074 -7.732 1.00 0.00 454 MET A N 20
ATOM 27781 C CA . MET A 1 33 ? 4.656 -9.578 -6.419 1.00 0.00 454 MET A CA 20
ATOM 27782 C C . MET A 1 33 ? 3.301 -9.018 -5.999 1.00 0.00 454 MET A C 20
ATOM 27783 O O . MET A 1 33 ? 3.000 -7.848 -6.238 1.00 0.00 454 MET A O 20
ATOM 27797 N N . HIS A 1 34 ? 2.485 -9.861 -5.372 1.00 0.00 455 HIS A N 20
ATOM 27798 C CA . HIS A 1 34 ? 1.161 -9.449 -4.919 1.00 0.00 455 HIS A CA 20
ATOM 27799 C C . HIS A 1 34 ? 1.050 -9.555 -3.401 1.00 0.00 455 HIS A C 20
ATOM 27800 O O . HIS A 1 34 ? 1.117 -8.552 -2.692 1.00 0.00 455 HIS A O 20
ATOM 27814 N N . GLY A 1 35 ? 0.879 -10.778 -2.909 1.00 0.00 456 GLY A N 20
ATOM 27815 C CA . GLY A 1 35 ? 0.759 -10.992 -1.478 1.00 0.00 456 GLY A CA 20
ATOM 27816 C C . GLY A 1 35 ? 2.105 -11.013 -0.781 1.00 0.00 456 GLY A C 20
ATOM 27817 O O . GLY A 1 35 ? 2.416 -10.123 0.011 1.00 0.00 456 GLY A O 20
ATOM 27821 N N . ASP A 1 36 ? 2.906 -12.032 -1.074 1.00 0.00 457 ASP A N 20
ATOM 27822 C CA . ASP A 1 36 ? 4.226 -12.166 -0.468 1.00 0.00 457 ASP A CA 20
ATOM 27823 C C . ASP A 1 36 ? 4.841 -10.796 -0.200 1.00 0.00 457 ASP A C 20
ATOM 27824 O O . ASP A 1 36 ? 5.424 -10.563 0.860 1.00 0.00 457 ASP A O 20
ATOM 27833 N N . PHE A 1 37 ? 4.709 -9.894 -1.166 1.00 0.00 458 PHE A N 20
ATOM 27834 C CA . PHE A 1 37 ? 5.255 -8.547 -1.035 1.00 0.00 458 PHE A CA 20
ATOM 27835 C C . PHE A 1 37 ? 4.930 -7.960 0.336 1.00 0.00 458 PHE A C 20
ATOM 27836 O O . PHE A 1 37 ? 3.786 -7.979 0.792 1.00 0.00 458 PHE A O 20
ATOM 27853 N N . PRO A 1 38 ? 5.959 -7.427 1.009 1.00 0.00 459 PRO A N 20
ATOM 27854 C CA . PRO A 1 38 ? 5.810 -6.824 2.337 1.00 0.00 459 PRO A CA 20
ATOM 27855 C C . PRO A 1 38 ? 5.031 -5.513 2.294 1.00 0.00 459 PRO A C 20
ATOM 27856 O O . PRO A 1 38 ? 5.151 -4.739 1.344 1.00 0.00 459 PRO A O 20
ATOM 27867 N N . CYS A 1 39 ? 4.234 -5.270 3.329 1.00 0.00 460 CYS A N 20
ATOM 27868 C CA . CYS A 1 39 ? 3.435 -4.053 3.410 1.00 0.00 460 CYS A CA 20
ATOM 27869 C C . CYS A 1 39 ? 4.330 -2.823 3.535 1.00 0.00 460 CYS A C 20
ATOM 27870 O O . CYS A 1 39 ? 5.358 -2.855 4.212 1.00 0.00 460 CYS A O 20
ATOM 27877 N N . LYS A 1 40 ? 3.931 -1.740 2.877 1.00 0.00 461 LYS A N 20
ATOM 27878 C CA . LYS A 1 40 ? 4.694 -0.498 2.913 1.00 0.00 461 LYS A CA 20
ATOM 27879 C C . LYS A 1 40 ? 4.495 0.224 4.242 1.00 0.00 461 LYS A C 20
ATOM 27880 O O . LYS A 1 40 ? 5.426 0.349 5.039 1.00 0.00 461 LYS A O 20
ATOM 27899 N N . LEU A 1 41 ? 3.275 0.696 4.477 1.00 0.00 462 LEU A N 20
ATOM 27900 C CA . LEU A 1 41 ? 2.953 1.404 5.711 1.00 0.00 462 LEU A CA 20
ATOM 27901 C C . LEU A 1 41 ? 3.535 0.681 6.921 1.00 0.00 462 LEU A C 20
ATOM 27902 O O . LEU A 1 41 ? 4.326 1.249 7.675 1.00 0.00 462 LEU A O 20
ATOM 27918 N N . TYR A 1 42 ? 3.139 -0.574 7.100 1.00 0.00 463 TYR A N 20
ATOM 27919 C CA . TYR A 1 42 ? 3.621 -1.375 8.219 1.00 0.00 463 TYR A CA 20
ATOM 27920 C C . TYR A 1 42 ? 5.102 -1.115 8.478 1.00 0.00 463 TYR A C 20
ATOM 27921 O O . TYR A 1 42 ? 5.592 -1.299 9.592 1.00 0.00 463 TYR A O 20
ATOM 27939 N N . HIS A 1 43 ? 5.811 -0.685 7.438 1.00 0.00 464 HIS A N 20
ATOM 27940 C CA . HIS A 1 43 ? 7.237 -0.397 7.551 1.00 0.00 464 HIS A CA 20
ATOM 27941 C C . HIS A 1 43 ? 7.479 1.103 7.687 1.00 0.00 464 HIS A C 20
ATOM 27942 O O . HIS A 1 43 ? 8.152 1.553 8.615 1.00 0.00 464 HIS A O 20
ATOM 27956 N N . THR A 1 44 ? 6.927 1.874 6.755 1.00 0.00 465 THR A N 20
ATOM 27957 C CA . THR A 1 44 ? 7.085 3.322 6.769 1.00 0.00 465 THR A CA 20
ATOM 27958 C C . THR A 1 44 ? 7.207 3.848 8.194 1.00 0.00 465 THR A C 20
ATOM 27959 O O . THR A 1 44 ? 8.031 4.718 8.479 1.00 0.00 465 THR A O 20
ATOM 27970 N N . THR A 1 45 ? 6.382 3.315 9.090 1.00 0.00 466 THR A N 20
ATOM 27971 C CA . THR A 1 45 ? 6.397 3.731 10.486 1.00 0.00 466 THR A CA 20
ATOM 27972 C C . THR A 1 45 ? 6.481 2.527 11.418 1.00 0.00 466 THR A C 20
ATOM 27973 O O . THR A 1 45 ? 7.080 2.600 12.490 1.00 0.00 466 THR A O 20
ATOM 27984 N N . GLY A 1 46 ? 5.876 1.418 11.001 1.00 0.00 467 GLY A N 20
ATOM 27985 C CA . GLY A 1 46 ? 5.895 0.214 11.810 1.00 0.00 467 GLY A CA 20
ATOM 27986 C C . GLY A 1 46 ? 4.526 -0.424 11.932 1.00 0.00 467 GLY A C 20
ATOM 27987 O O . GLY A 1 46 ? 4.395 -1.646 11.865 1.00 0.00 467 GLY A O 20
ATOM 27991 N N . ASN A 1 47 ? 3.502 0.404 12.113 1.00 0.00 468 ASN A N 20
ATOM 27992 C CA . ASN A 1 47 ? 2.136 -0.087 12.246 1.00 0.00 468 ASN A CA 20
ATOM 27993 C C . ASN A 1 47 ? 1.348 0.140 10.960 1.00 0.00 468 ASN A C 20
ATOM 27994 O O . ASN A 1 47 ? 1.611 1.085 10.216 1.00 0.00 468 ASN A O 20
ATOM 28005 N N . CYS A 1 48 ? 0.379 -0.733 10.704 1.00 0.00 469 CYS A N 20
ATOM 28006 C CA . CYS A 1 48 ? -0.448 -0.630 9.508 1.00 0.00 469 CYS A CA 20
ATOM 28007 C C . CYS A 1 48 ? -1.878 -0.236 9.868 1.00 0.00 469 CYS A C 20
ATOM 28008 O O . CYS A 1 48 ? -2.678 -1.075 10.283 1.00 0.00 469 CYS A O 20
ATOM 28015 N N . ILE A 1 49 ? -2.191 1.045 9.707 1.00 0.00 470 ILE A N 20
ATOM 28016 C CA . ILE A 1 49 ? -3.523 1.550 10.013 1.00 0.00 470 ILE A CA 20
ATOM 28017 C C . ILE A 1 49 ? -4.496 1.261 8.874 1.00 0.00 470 ILE A C 20
ATOM 28018 O O . ILE A 1 49 ? -5.356 2.082 8.556 1.00 0.00 470 ILE A O 20
ATOM 28034 N N . ASN A 1 50 ? -4.354 0.089 8.265 1.00 0.00 471 ASN A N 20
ATOM 28035 C CA . ASN A 1 50 ? -5.221 -0.309 7.162 1.00 0.00 471 ASN A CA 20
ATOM 28036 C C . ASN A 1 50 ? -6.377 -1.170 7.662 1.00 0.00 471 ASN A C 20
ATOM 28037 O O . ASN A 1 50 ? -7.543 -0.863 7.418 1.00 0.00 471 ASN A O 20
ATOM 28048 N N . GLY A 1 51 ? -6.044 -2.249 8.364 1.00 0.00 472 GLY A N 20
ATOM 28049 C CA . GLY A 1 51 ? -7.066 -3.137 8.888 1.00 0.00 472 GLY A CA 20
ATOM 28050 C C . GLY A 1 51 ? -6.486 -4.422 9.446 1.00 0.00 472 GLY A C 20
ATOM 28051 O O . GLY A 1 51 ? -5.408 -4.852 9.038 1.00 0.00 472 GLY A O 20
ATOM 28055 N N . ASP A 1 52 ? -7.202 -5.034 10.382 1.00 0.00 473 ASP A N 20
ATOM 28056 C CA . ASP A 1 52 ? -6.753 -6.277 10.997 1.00 0.00 473 ASP A CA 20
ATOM 28057 C C . ASP A 1 52 ? -6.293 -7.273 9.937 1.00 0.00 473 ASP A C 20
ATOM 28058 O O . ASP A 1 52 ? -5.226 -7.875 10.058 1.00 0.00 473 ASP A O 20
ATOM 28067 N N . ASP A 1 53 ? -7.106 -7.443 8.900 1.00 0.00 474 ASP A N 20
ATOM 28068 C CA . ASP A 1 53 ? -6.783 -8.366 7.819 1.00 0.00 474 ASP A CA 20
ATOM 28069 C C . ASP A 1 53 ? -6.237 -7.615 6.608 1.00 0.00 474 ASP A C 20
ATOM 28070 O O . ASP A 1 53 ? -6.761 -7.737 5.500 1.00 0.00 474 ASP A O 20
ATOM 28079 N N . CYS A 1 54 ? -5.183 -6.837 6.827 1.00 0.00 475 CYS A N 20
ATOM 28080 C CA . CYS A 1 54 ? -4.567 -6.064 5.755 1.00 0.00 475 CYS A CA 20
ATOM 28081 C C . CYS A 1 54 ? -4.467 -6.891 4.476 1.00 0.00 475 CYS A C 20
ATOM 28082 O O . CYS A 1 54 ? -4.385 -8.118 4.523 1.00 0.00 475 CYS A O 20
ATOM 28089 N N . MET A 1 55 ? -4.473 -6.210 3.335 1.00 0.00 476 MET A N 20
ATOM 28090 C CA . MET A 1 55 ? -4.382 -6.881 2.044 1.00 0.00 476 MET A CA 20
ATOM 28091 C C . MET A 1 55 ? -2.948 -7.314 1.757 1.00 0.00 476 MET A C 20
ATOM 28092 O O . MET A 1 55 ? -2.707 -8.172 0.907 1.00 0.00 476 MET A O 20
ATOM 28106 N N . PHE A 1 56 ? -2.000 -6.716 2.470 1.00 0.00 477 PHE A N 20
ATOM 28107 C CA . PHE A 1 56 ? -0.589 -7.039 2.290 1.00 0.00 477 PHE A CA 20
ATOM 28108 C C . PHE A 1 56 ? -0.072 -7.881 3.452 1.00 0.00 477 PHE A C 20
ATOM 28109 O O . PHE A 1 56 ? -0.655 -7.888 4.536 1.00 0.00 477 PHE A O 20
ATOM 28126 N N . SER A 1 57 ? 1.027 -8.592 3.218 1.00 0.00 478 SER A N 20
ATOM 28127 C CA . SER A 1 57 ? 1.621 -9.442 4.243 1.00 0.00 478 SER A CA 20
ATOM 28128 C C . SER A 1 57 ? 2.455 -8.616 5.217 1.00 0.00 478 SER A C 20
ATOM 28129 O O . SER A 1 57 ? 3.095 -7.638 4.829 1.00 0.00 478 SER A O 20
ATOM 28137 N N . HIS A 1 58 ? 2.443 -9.017 6.484 1.00 0.00 479 HIS A N 20
ATOM 28138 C CA . HIS A 1 58 ? 3.199 -8.315 7.515 1.00 0.00 479 HIS A CA 20
ATOM 28139 C C . HIS A 1 58 ? 4.404 -9.138 7.961 1.00 0.00 479 HIS A C 20
ATOM 28140 O O . HIS A 1 58 ? 4.817 -9.075 9.119 1.00 0.00 479 HIS A O 20
ATOM 28154 N N . ASP A 1 59 ? 4.962 -9.910 7.035 1.00 0.00 480 ASP A N 20
ATOM 28155 C CA . ASP A 1 59 ? 6.120 -10.746 7.333 1.00 0.00 480 ASP A CA 20
ATOM 28156 C C . ASP A 1 59 ? 7.345 -9.889 7.636 1.00 0.00 480 ASP A C 20
ATOM 28157 O O . ASP A 1 59 ? 7.430 -8.724 7.246 1.00 0.00 480 ASP A O 20
ATOM 28166 N N . PRO A 1 60 ? 8.317 -10.477 8.349 1.00 0.00 481 PRO A N 20
ATOM 28167 C CA . PRO A 1 60 ? 9.555 -9.786 8.720 1.00 0.00 481 PRO A CA 20
ATOM 28168 C C . PRO A 1 60 ? 10.458 -9.528 7.519 1.00 0.00 481 PRO A C 20
ATOM 28169 O O . PRO A 1 60 ? 10.673 -10.412 6.689 1.00 0.00 481 PRO A O 20
ATOM 28180 N N . LEU A 1 61 ? 10.984 -8.311 7.431 1.00 0.00 482 LEU A N 20
ATOM 28181 C CA . LEU A 1 61 ? 11.865 -7.936 6.330 1.00 0.00 482 LEU A CA 20
ATOM 28182 C C . LEU A 1 61 ? 13.129 -8.790 6.329 1.00 0.00 482 LEU A C 20
ATOM 28183 O O . LEU A 1 61 ? 13.725 -9.039 7.378 1.00 0.00 482 LEU A O 20
ATOM 28199 N N . THR A 1 62 ? 13.536 -9.236 5.145 1.00 0.00 483 THR A N 20
ATOM 28200 C CA . THR A 1 62 ? 14.729 -10.061 5.007 1.00 0.00 483 THR A CA 20
ATOM 28201 C C . THR A 1 62 ? 15.761 -9.389 4.107 1.00 0.00 483 THR A C 20
ATOM 28202 O O . THR A 1 62 ? 15.411 -8.603 3.227 1.00 0.00 483 THR A O 20
ATOM 28213 N N . GLU A 1 63 ? 17.032 -9.706 4.333 1.00 0.00 484 GLU A N 20
ATOM 28214 C CA . GLU A 1 63 ? 18.114 -9.132 3.541 1.00 0.00 484 GLU A CA 20
ATOM 28215 C C . GLU A 1 63 ? 17.723 -9.043 2.069 1.00 0.00 484 GLU A C 20
ATOM 28216 O O . GLU A 1 63 ? 18.192 -8.167 1.344 1.00 0.00 484 GLU A O 20
ATOM 28228 N N . GLU A 1 64 ? 16.861 -9.958 1.636 1.00 0.00 485 GLU A N 20
ATOM 28229 C CA . GLU A 1 64 ? 16.409 -9.985 0.250 1.00 0.00 485 GLU A CA 20
ATOM 28230 C C . GLU A 1 64 ? 15.301 -8.960 0.020 1.00 0.00 485 GLU A C 20
ATOM 28231 O O . GLU A 1 64 ? 15.530 -7.902 -0.566 1.00 0.00 485 GLU A O 20
ATOM 28243 N N . THR A 1 65 ? 14.098 -9.283 0.485 1.00 0.00 486 THR A N 20
ATOM 28244 C CA . THR A 1 65 ? 12.954 -8.394 0.329 1.00 0.00 486 THR A CA 20
ATOM 28245 C C . THR A 1 65 ? 13.314 -6.963 0.713 1.00 0.00 486 THR A C 20
ATOM 28246 O O . THR A 1 65 ? 13.016 -6.020 -0.021 1.00 0.00 486 THR A O 20
ATOM 28257 N N . ARG A 1 66 ? 13.956 -6.808 1.866 1.00 0.00 487 ARG A N 20
ATOM 28258 C CA . ARG A 1 66 ? 14.356 -5.491 2.346 1.00 0.00 487 ARG A CA 20
ATOM 28259 C C . ARG A 1 66 ? 14.880 -4.630 1.201 1.00 0.00 487 ARG A C 20
ATOM 28260 O O . ARG A 1 66 ? 14.584 -3.439 1.122 1.00 0.00 487 ARG A O 20
ATOM 28281 N N . GLU A 1 67 ? 15.661 -5.243 0.316 1.00 0.00 488 GLU A N 20
ATOM 28282 C CA . GLU A 1 67 ? 16.226 -4.531 -0.824 1.00 0.00 488 GLU A CA 20
ATOM 28283 C C . GLU A 1 67 ? 15.126 -4.046 -1.764 1.00 0.00 488 GLU A C 20
ATOM 28284 O O . GLU A 1 67 ? 15.198 -2.942 -2.305 1.00 0.00 488 GLU A O 20
ATOM 28296 N N . LEU A 1 68 ? 14.109 -4.879 -1.953 1.00 0.00 489 LEU A N 20
ATOM 28297 C CA . LEU A 1 68 ? 12.992 -4.537 -2.828 1.00 0.00 489 LEU A CA 20
ATOM 28298 C C . LEU A 1 68 ? 12.474 -3.135 -2.525 1.00 0.00 489 LEU A C 20
ATOM 28299 O O . LEU A 1 68 ? 12.606 -2.223 -3.343 1.00 0.00 489 LEU A O 20
ATOM 28315 N N . LEU A 1 69 ? 11.885 -2.969 -1.346 1.00 0.00 490 LEU A N 20
ATOM 28316 C CA . LEU A 1 69 ? 11.348 -1.677 -0.934 1.00 0.00 490 LEU A CA 20
ATOM 28317 C C . LEU A 1 69 ? 12.292 -0.545 -1.328 1.00 0.00 490 LEU A C 20
ATOM 28318 O O . LEU A 1 69 ? 11.904 0.380 -2.042 1.00 0.00 490 LEU A O 20
ATOM 28334 N N . ASP A 1 70 ? 13.532 -0.625 -0.858 1.00 0.00 491 ASP A N 20
ATOM 28335 C CA . ASP A 1 70 ? 14.532 0.391 -1.164 1.00 0.00 491 ASP A CA 20
ATOM 28336 C C . ASP A 1 70 ? 14.420 0.844 -2.616 1.00 0.00 491 ASP A C 20
ATOM 28337 O O . ASP A 1 70 ? 14.511 2.036 -2.914 1.00 0.00 491 ASP A O 20
ATOM 28346 N N . LYS A 1 71 ? 14.224 -0.113 -3.516 1.00 0.00 492 LYS A N 20
ATOM 28347 C CA . LYS A 1 71 ? 14.099 0.187 -4.938 1.00 0.00 492 LYS A CA 20
ATOM 28348 C C . LYS A 1 71 ? 12.696 0.686 -5.267 1.00 0.00 492 LYS A C 20
ATOM 28349 O O . LYS A 1 71 ? 12.531 1.663 -5.998 1.00 0.00 492 LYS A O 20
ATOM 28368 N N . MET A 1 72 ? 11.689 0.011 -4.723 1.00 0.00 493 MET A N 20
ATOM 28369 C CA . MET A 1 72 ? 10.300 0.389 -4.957 1.00 0.00 493 MET A CA 20
ATOM 28370 C C . MET A 1 72 ? 10.065 1.850 -4.588 1.00 0.00 493 MET A C 20
ATOM 28371 O O . MET A 1 72 ? 9.658 2.655 -5.426 1.00 0.00 493 MET A O 20
ATOM 28385 N N . LEU A 1 73 ? 10.322 2.186 -3.328 1.00 0.00 494 LEU A N 20
ATOM 28386 C CA . LEU A 1 73 ? 10.137 3.551 -2.847 1.00 0.00 494 LEU A CA 20
ATOM 28387 C C . LEU A 1 73 ? 10.832 4.550 -3.766 1.00 0.00 494 LEU A C 20
ATOM 28388 O O . LEU A 1 73 ? 10.189 5.422 -4.351 1.00 0.00 494 LEU A O 20
ATOM 28404 N N . ALA A 1 74 ? 12.148 4.416 -3.891 1.00 0.00 495 ALA A N 20
ATOM 28405 C CA . ALA A 1 74 ? 12.930 5.305 -4.742 1.00 0.00 495 ALA A CA 20
ATOM 28406 C C . ALA A 1 74 ? 12.235 5.535 -6.080 1.00 0.00 495 ALA A C 20
ATOM 28407 O O . ALA A 1 74 ? 12.191 6.658 -6.582 1.00 0.00 495 ALA A O 20
ATOM 28414 N N . ASP A 1 75 ? 11.694 4.465 -6.652 1.00 0.00 496 ASP A N 20
ATOM 28415 C CA . ASP A 1 75 ? 11.000 4.551 -7.932 1.00 0.00 496 ASP A CA 20
ATOM 28416 C C . ASP A 1 75 ? 9.690 5.318 -7.789 1.00 0.00 496 ASP A C 20
ATOM 28417 O O . ASP A 1 75 ? 9.487 6.345 -8.438 1.00 0.00 496 ASP A O 20
ATOM 28426 N N . ASP A 1 76 ? 8.803 4.813 -6.939 1.00 0.00 497 ASP A N 20
ATOM 28427 C CA . ASP A 1 76 ? 7.512 5.451 -6.711 1.00 0.00 497 ASP A CA 20
ATOM 28428 C C . ASP A 1 76 ? 7.693 6.887 -6.228 1.00 0.00 497 ASP A C 20
ATOM 28429 O O . ASP A 1 76 ? 7.305 7.835 -6.910 1.00 0.00 497 ASP A O 20
ATOM 28438 N N . ALA A 1 77 ? 8.283 7.038 -5.047 1.00 0.00 498 ALA A N 20
ATOM 28439 C CA . ALA A 1 77 ? 8.516 8.358 -4.473 1.00 0.00 498 ALA A CA 20
ATOM 28440 C C . ALA A 1 77 ? 8.914 9.362 -5.549 1.00 0.00 498 ALA A C 20
ATOM 28441 O O . ALA A 1 77 ? 8.196 10.328 -5.805 1.00 0.00 498 ALA A O 20
ATOM 28448 N N . GLU A 1 78 ? 10.063 9.127 -6.175 1.00 0.00 499 GLU A N 20
ATOM 28449 C CA . GLU A 1 78 ? 10.556 10.014 -7.223 1.00 0.00 499 GLU A CA 20
ATOM 28450 C C . GLU A 1 78 ? 9.532 10.151 -8.346 1.00 0.00 499 GLU A C 20
ATOM 28451 O O . GLU A 1 78 ? 9.293 11.248 -8.850 1.00 0.00 499 GLU A O 20
ATOM 28463 N N . ALA A 1 79 ? 8.932 9.030 -8.732 1.00 0.00 500 ALA A N 20
ATOM 28464 C CA . ALA A 1 79 ? 7.934 9.025 -9.794 1.00 0.00 500 ALA A CA 20
ATOM 28465 C C . ALA A 1 79 ? 6.559 8.649 -9.252 1.00 0.00 500 ALA A C 20
ATOM 28466 O O . ALA A 1 79 ? 6.258 7.472 -9.057 1.00 0.00 500 ALA A O 20
ATOM 28473 N N . GLY A 1 80 ? 5.726 9.657 -9.010 1.00 0.00 501 GLY A N 20
ATOM 28474 C CA . GLY A 1 80 ? 4.393 9.411 -8.493 1.00 0.00 501 GLY A CA 20
ATOM 28475 C C . GLY A 1 80 ? 3.965 10.451 -7.476 1.00 0.00 501 GLY A C 20
ATOM 28476 O O . GLY A 1 80 ? 3.150 11.323 -7.777 1.00 0.00 501 GLY A O 20
ATOM 28480 N N . ALA A 1 81 ? 4.514 10.359 -6.270 1.00 0.00 502 ALA A N 20
ATOM 28481 C CA . ALA A 1 81 ? 4.184 11.299 -5.206 1.00 0.00 502 ALA A CA 20
ATOM 28482 C C . ALA A 1 81 ? 3.958 12.701 -5.763 1.00 0.00 502 ALA A C 20
ATOM 28483 O O . ALA A 1 81 ? 4.874 13.318 -6.304 1.00 0.00 502 ALA A O 20
ATOM 28490 N N . GLU A 1 82 ? 2.732 13.196 -5.627 1.00 0.00 503 GLU A N 20
ATOM 28491 C CA . GLU A 1 82 ? 2.386 14.524 -6.119 1.00 0.00 503 GLU A CA 20
ATOM 28492 C C . GLU A 1 82 ? 2.817 15.601 -5.127 1.00 0.00 503 GLU A C 20
ATOM 28493 O O . GLU A 1 82 ? 2.060 16.526 -4.831 1.00 0.00 503 GLU A O 20
ATOM 28505 N N . ASP A 1 83 ? 4.036 15.472 -4.616 1.00 0.00 504 ASP A N 20
ATOM 28506 C CA . ASP A 1 83 ? 4.568 16.433 -3.657 1.00 0.00 504 ASP A CA 20
ATOM 28507 C C . ASP A 1 83 ? 3.499 16.846 -2.650 1.00 0.00 504 ASP A C 20
ATOM 28508 O O . ASP A 1 83 ? 3.397 18.016 -2.284 1.00 0.00 504 ASP A O 20
ATOM 28517 N N . GLU A 1 84 ? 2.703 15.877 -2.208 1.00 0.00 505 GLU A N 20
ATOM 28518 C CA . GLU A 1 84 ? 1.640 16.141 -1.246 1.00 0.00 505 GLU A CA 20
ATOM 28519 C C . GLU A 1 84 ? 2.214 16.369 0.150 1.00 0.00 505 GLU A C 20
ATOM 28520 O O . GLU A 1 84 ? 3.081 15.623 0.607 1.00 0.00 505 GLU A O 20
ATOM 28532 N N . LYS A 1 85 ? 1.725 17.405 0.822 1.00 0.00 506 LYS A N 20
ATOM 28533 C CA . LYS A 1 85 ? 2.187 17.733 2.166 1.00 0.00 506 LYS A CA 20
ATOM 28534 C C . LYS A 1 85 ? 1.118 17.407 3.203 1.00 0.00 506 LYS A C 20
ATOM 28535 O O . LYS A 1 85 ? -0.077 17.485 2.921 1.00 0.00 506 LYS A O 20
ATOM 28554 N N . GLU A 1 86 ? 1.556 17.043 4.405 1.00 0.00 507 GLU A N 20
ATOM 28555 C CA . GLU A 1 86 ? 0.635 16.706 5.484 1.00 0.00 507 GLU A CA 20
ATOM 28556 C C . GLU A 1 86 ? -0.564 17.651 5.490 1.00 0.00 507 GLU A C 20
ATOM 28557 O O . GLU A 1 86 ? -0.419 18.858 5.297 1.00 0.00 507 GLU A O 20
ATOM 28569 N N . VAL A 1 87 ? -1.749 17.091 5.712 1.00 0.00 508 VAL A N 20
ATOM 28570 C CA . VAL A 1 87 ? -2.974 17.882 5.744 1.00 0.00 508 VAL A CA 20
ATOM 28571 C C . VAL A 1 87 ? -3.704 17.711 7.071 1.00 0.00 508 VAL A C 20
ATOM 28572 O O . VAL A 1 87 ? -4.933 17.722 7.120 1.00 0.00 508 VAL A O 20
ATOM 28585 N N . GLU A 1 88 ? -2.937 17.554 8.146 1.00 0.00 509 GLU A N 20
ATOM 28586 C CA . GLU A 1 88 ? -3.512 17.381 9.475 1.00 0.00 509 GLU A CA 20
ATOM 28587 C C . GLU A 1 88 ? -2.424 17.400 10.545 1.00 0.00 509 GLU A C 20
ATOM 28588 O O . GLU A 1 88 ? -1.234 17.431 10.234 1.00 0.00 509 GLU A O 20
ATOM 28600 N N . GLU A 1 89 ? -2.843 17.382 11.807 1.00 0.00 510 GLU A N 20
ATOM 28601 C CA . GLU A 1 89 ? -1.904 17.398 12.923 1.00 0.00 510 GLU A CA 20
ATOM 28602 C C . GLU A 1 89 ? -1.364 15.998 13.200 1.00 0.00 510 GLU A C 20
ATOM 28603 O O . GLU A 1 89 ? -2.101 15.110 13.630 1.00 0.00 510 GLU A O 20
ATOM 28615 N N . LEU A 1 90 ? -0.073 15.808 12.950 1.00 0.00 511 LEU A N 20
ATOM 28616 C CA . LEU A 1 90 ? 0.567 14.517 13.172 1.00 0.00 511 LEU A CA 20
ATOM 28617 C C . LEU A 1 90 ? 0.928 14.333 14.642 1.00 0.00 511 LEU A C 20
ATOM 28618 O O . LEU A 1 90 ? 2.003 13.832 14.971 1.00 0.00 511 LEU A O 20
ATOM 28634 N N . LYS A 1 91 ? 0.021 14.740 15.524 1.00 0.00 512 LYS A N 20
ATOM 28635 C CA . LYS A 1 91 ? 0.240 14.617 16.960 1.00 0.00 512 LYS A CA 20
ATOM 28636 C C . LYS A 1 91 ? 1.462 15.420 17.394 1.00 0.00 512 LYS A C 20
ATOM 28637 O O . LYS A 1 91 ? 2.269 14.956 18.200 1.00 0.00 512 LYS A O 20
ATOM 28656 N N . LYS A 1 92 ? 1.592 16.628 16.857 1.00 0.00 513 LYS A N 20
ATOM 28657 C CA . LYS A 1 92 ? 2.714 17.498 17.190 1.00 0.00 513 LYS A CA 20
ATOM 28658 C C . LYS A 1 92 ? 2.855 17.649 18.701 1.00 0.00 513 LYS A C 20
ATOM 28659 O O . LYS A 1 92 ? 3.962 17.796 19.219 1.00 0.00 513 LYS A O 20
ATOM 28678 N N . SER A 1 93 ? 1.727 17.609 19.403 1.00 0.00 514 SER A N 20
ATOM 28679 C CA . SER A 1 93 ? 1.726 17.744 20.855 1.00 0.00 514 SER A CA 20
ATOM 28680 C C . SER A 1 93 ? 1.587 16.381 21.527 1.00 0.00 514 SER A C 20
ATOM 28681 O O . SER A 1 93 ? 0.495 15.819 21.596 1.00 0.00 514 SER A O 20
ATOM 28689 N N . GLY A 1 94 ? 2.703 15.855 22.021 1.00 0.00 515 GLY A N 20
ATOM 28690 C CA . GLY A 1 94 ? 2.686 14.562 22.681 1.00 0.00 515 GLY A CA 20
ATOM 28691 C C . GLY A 1 94 ? 3.996 14.249 23.376 1.00 0.00 515 GLY A C 20
ATOM 28692 O O . GLY A 1 94 ? 4.272 14.732 24.474 1.00 0.00 515 GLY A O 20
ATOM 28696 N N . PRO A 1 95 ? 4.829 13.419 22.731 1.00 0.00 516 PRO A N 20
ATOM 28697 C CA . PRO A 1 95 ? 6.130 13.021 23.276 1.00 0.00 516 PRO A CA 20
ATOM 28698 C C . PRO A 1 95 ? 7.130 14.172 23.288 1.00 0.00 516 PRO A C 20
ATOM 28699 O O . PRO A 1 95 ? 7.050 15.085 22.466 1.00 0.00 516 PRO A O 20
ATOM 28710 N N . SER A 1 96 ? 8.070 14.124 24.226 1.00 0.00 517 SER A N 20
ATOM 28711 C CA . SER A 1 96 ? 9.084 15.165 24.347 1.00 0.00 517 SER A CA 20
ATOM 28712 C C . SER A 1 96 ? 9.904 15.277 23.065 1.00 0.00 517 SER A C 20
ATOM 28713 O O . SER A 1 96 ? 10.451 14.288 22.578 1.00 0.00 517 SER A O 20
ATOM 28721 N N . SER A 1 97 ? 9.984 16.488 22.525 1.00 0.00 518 SER A N 20
ATOM 28722 C CA . SER A 1 97 ? 10.733 16.730 21.298 1.00 0.00 518 SER A CA 20
ATOM 28723 C C . SER A 1 97 ? 12.186 16.291 21.453 1.00 0.00 518 SER A C 20
ATOM 28724 O O . SER A 1 97 ? 12.925 16.830 22.277 1.00 0.00 518 SER A O 20
ATOM 28732 N N . GLY A 1 98 ? 12.589 15.308 20.654 1.00 0.00 519 GLY A N 20
ATOM 28733 C CA . GLY A 1 98 ? 13.952 14.812 20.718 1.00 0.00 519 GLY A CA 20
ATOM 28734 C C . GLY A 1 98 ? 14.202 13.961 21.947 1.00 0.00 519 GLY A C 20
ATOM 28735 O O . GLY A 1 98 ? 14.082 14.467 23.061 1.00 0.00 519 GLY A O 20
#

Radius of gyration: 19.7 Å; Cα contacts (8 Å, |Δi|>4): 67; chains: 1; bounding box: 62×47×28 Å

Foldseek 3Di:
DDPDDDDDDPAEAAEDPQLVPDHDPDDVNHSYDHAQQADDVCPVPNDDPPDPPDRHDPDDDDPPSVVRVVVRCVCCVVPPPPVDDDDDDPCPPDDDDD

Secondary structure (DSSP, 8-state):
---------S---SB-TTTTTT--S-STT-SSBSSSSB-SHHHHTS--SS-TT-SSB-----HHHHHHHHHHHHHHHHS----------S--------

Sequence (98 aa):
GSSGSSGELPKKRELCKFYITGFCARAENCPYMHGDFPCKLYHTTGNCINGDDCMFSHDPLTEETRELLDKMLADDAEAGAEDEKEVEELKKSGPSSGGSSGSSGELPKKRELCKFYITGFCARAENCPYMHGDFPCKLYHTTGNCINGDDCMFSHDPLTEETRELLDKMLADDAEAGAEDEKEVEELKKSGPSSGGSSGSSGELPKKRELCKFYITGFCARAENCPYMHGDFPCKLYHTTGNCINGDDCMFSHDPLTEETRELLDKMLADDAEAGAEDEKEVEELKKSGPSSGGSSGSSGELPKKRELCKFYITGFCARAENCPYMHGDFPCKLYHTTGNCINGDDCMFSHDPLTEETRELLDKMLADDAEAGAEDEKEVEELKKSGPSSGGSSGSSGELPKKRELCKFYITGFCARAENCPYMHGDFPCKLYHTTGNCINGDDCMFSHDPLTEETRELLDKMLADDAEAGAEDEKEVEELKKSGPSSGGSSGSSGELPKKRELCKFYITGFCARAENCPYMHGDFPCKLYHTTGNCINGDDCMFSHDPLTEETRELLDKMLADDAEAGAEDEKEVEELKKSGPSSGGSSGSSGELPKKRELCKFYITGFCARAENCPYMHGDFPCKLYHTTGNCINGDDCMFSHDPLTEETRELLDKMLADDAEAGAEDEKEVEELKKSGPSSGGSSGSSGELPKKRELCKFYITGFCARAENCPYMHGDFPCKLYHTTGNCINGDDCMFSHDPLTEETRELLDKMLADDAEAGAEDEKEVEELKKSGPSSGGSSGSSGELPKKRELCKFYITGFCARAENCPYMHGDFPCKLYHTTGNCINGDDCMFSHDPLTEETRELLDKMLADDAEAGAEDEKEVEELKKSGPSSGGSSGSSGELPKKRELCKFYITGFCARAENCPYMHGDFPCKLYHTTGNCINGDDCMFSHDPLTEETRELLDKMLADDAEAGAEDEKEVEELKKSGPSSGGSSGSSGELPKKRELCKFYITGFCARAENCPYMHGDFPCKLYHTTGNCINGDDCMFSHDPLTEETRELLDKMLADDAEAGAEDEKEVEELKKSGPSSGGSSGSSGELPKKRELCKFYITGFCARAENCPYMHGDFPCKLYHTTGNCINGDDCMFSHDPLTEETRELLDKMLADDAEAGAEDEKEVEELKKSGPSSGGSSGSSGELPKKRELCKFYITGFCARAENCPYMHGDFPCKLYHTTGNCINGDDCMFSHDPLTEETRELLDKMLADDAEAGAEDEKEVEELKKSGPSSGGSSGSSGELPKKRELCKFYITGFCARAENCPYMHGDFPCKLYHTTGNCINGDDCMFSHDPLTEETRELLDKMLADDAEAGAEDEKEVEELKKSGPSSGGSSGSSGELPKKRELCKFYITGFCARAENCPYMHGDFPCKLYHTTGNCINGDDCMFSHDPLTEETRELLDKMLADDAEAGAEDEKEVEELKKSGPSSGGSSGSSGELPKKRELCKFYITGFCARAENCPYMHGDFPCKLYHTTGNCINGDDCMFSHDPLTEETRELLDKMLADDAEAGAEDEKEVEELKKSGPSSGGSSGSSGELPKKRELCKFYITGFCARAENCPYMHGDFPCKLYHTTGNCINGDDCMFSHDPLTEETRELLDKMLADDAEAGAEDEKEVEELKKSGPSSGGSSGSSGELPKKRELCKFYITGFCARAENCPYMHGDFPCKLYHTTGNCINGDDCMFSHDPLTEETRELLDKMLADDAEAGAEDEKEVEELKKSGPSSGGSSGSSGELPKKRELCKFYITGFCARAENCPYMHGDFPCKLYHTTGNCINGDDCMFSHDPLTEETRELLDKMLADDAEAGAEDEKEVEELKKSGPSSGGSSGSSGELPKKRELCKFYITGFCARAENCPYMHGDFPCKLYHTTGNCINGDDCMFSHDPLTEETRELLDKMLADDAEAGAEDEKEVEELKKSGPSSG